Protein 1DQC (pdb70)

Structure (mmCIF, N/CA/C/O backbone):
data_1DQC
#
_entry.id   1DQC
#
_cell.length_a   1.000
_cell.length_b   1.000
_cell.length_c   1.000
_cell.angle_alpha   90.00
_cell.angle_beta   90.00
_cell.angle_gamma   90.00
#
_symmetry.space_group_name_H-M   'P 1'
#
loop_
_atom_site.group_PDB
_atom_site.id
_atom_site.type_symbol
_atom_site.label_atom_id
_atom_site.label_alt_id
_atom_site.label_comp_id
_atom_site.label_asym_id
_atom_site.label_entity_id
_atom_site.label_seq_id
_atom_site.pdbx_PDB_ins_code
_atom_site.Cartn_x
_atom_site.Cartn_y
_atom_site.Cartn_z
_atom_site.occupancy
_atom_site.B_iso_or_equiv
_atom_site.auth_seq_id
_atom_site.auth_comp_id
_atom_site.auth_asym_id
_atom_site.auth_atom_id
_atom_site.pdbx_PDB_model_num
ATOM 1 N N . TYR A 1 1 ? -22.692 5.538 2.582 1.00 0.00 1 TYR A N 1
ATOM 2 C CA . TYR A 1 1 ? -22.615 5.136 4.017 1.00 0.00 1 TYR A CA 1
ATOM 3 C C . TYR A 1 1 ? -21.240 5.486 4.592 1.00 0.00 1 TYR A C 1
ATOM 4 O O . TYR A 1 1 ? -21.062 5.576 5.790 1.00 0.00 1 TYR A O 1
ATOM 24 N N . LEU A 1 2 ? -20.264 5.683 3.747 1.00 0.00 2 LEU A N 1
ATOM 25 C CA . LEU A 1 2 ? -18.903 6.026 4.249 1.00 0.00 2 LEU A CA 1
ATOM 26 C C . LEU A 1 2 ? -18.540 5.133 5.438 1.00 0.00 2 LEU A C 1
ATOM 27 O O . LEU A 1 2 ? -18.708 5.505 6.582 1.00 0.00 2 LEU A O 1
ATOM 43 N N . ALA A 1 3 ? -18.046 3.955 5.174 1.00 0.00 3 ALA A N 1
ATOM 44 C CA . ALA A 1 3 ? -17.675 3.035 6.288 1.00 0.00 3 ALA A CA 1
ATOM 45 C C . ALA A 1 3 ? -16.215 3.253 6.697 1.00 0.00 3 ALA A C 1
ATOM 46 O O . ALA A 1 3 ? -15.633 2.453 7.403 1.00 0.00 3 ALA A O 1
ATOM 53 N N . PHE A 1 4 ? -15.617 4.329 6.261 1.00 0.00 4 PHE A N 1
ATOM 54 C CA . PHE A 1 4 ? -14.193 4.589 6.630 1.00 0.00 4 PHE A CA 1
ATOM 55 C C . PHE A 1 4 ? -14.052 5.983 7.252 1.00 0.00 4 PHE A C 1
ATOM 56 O O . PHE A 1 4 ? -13.976 6.129 8.455 1.00 0.00 4 PHE A O 1
ATOM 73 N N . ARG A 1 5 ? -14.011 7.003 6.442 1.00 0.00 5 ARG A N 1
ATOM 74 C CA . ARG A 1 5 ? -13.871 8.386 6.984 1.00 0.00 5 ARG A CA 1
ATOM 75 C C . ARG A 1 5 ? -12.601 8.498 7.830 1.00 0.00 5 ARG A C 1
ATOM 76 O O . ARG A 1 5 ? -12.426 9.434 8.584 1.00 0.00 5 ARG A O 1
ATOM 97 N N . CYS A 1 6 ? -11.710 7.553 7.710 1.00 0.00 6 CYS A N 1
ATOM 98 C CA . CYS A 1 6 ? -10.452 7.609 8.506 1.00 0.00 6 CYS A CA 1
ATOM 99 C C . CYS A 1 6 ? -9.312 8.172 7.649 1.00 0.00 6 CYS A C 1
ATOM 100 O O . CYS A 1 6 ? -8.245 8.480 8.142 1.00 0.00 6 CYS A O 1
ATOM 107 N N . GLY A 1 7 ? -9.535 8.317 6.368 1.00 0.00 7 GLY A N 1
ATOM 108 C CA . GLY A 1 7 ? -8.468 8.868 5.480 1.00 0.00 7 GLY A CA 1
ATOM 109 C C . GLY A 1 7 ? -7.541 7.742 5.017 1.00 0.00 7 GLY A C 1
ATOM 110 O O . GLY A 1 7 ? -7.959 6.616 4.832 1.00 0.00 7 GLY A O 1
ATOM 114 N N . ARG A 1 8 ? -6.281 8.038 4.834 1.00 0.00 8 ARG A N 1
ATOM 115 C CA . ARG A 1 8 ? -5.320 6.986 4.387 1.00 0.00 8 ARG A CA 1
ATOM 116 C C . ARG A 1 8 ? -5.279 5.847 5.409 1.00 0.00 8 ARG A C 1
ATOM 117 O O . ARG A 1 8 ? -4.739 4.789 5.152 1.00 0.00 8 ARG A O 1
ATOM 138 N N . TYR A 1 9 ? -5.841 6.056 6.570 1.00 0.00 9 TYR A N 1
ATOM 139 C CA . TYR A 1 9 ? -5.829 4.987 7.607 1.00 0.00 9 TYR A CA 1
ATOM 140 C C . TYR A 1 9 ? -7.026 4.047 7.425 1.00 0.00 9 TYR A C 1
ATOM 141 O O . TYR A 1 9 ? -7.278 3.187 8.246 1.00 0.00 9 TYR A O 1
ATOM 159 N N . SER A 1 10 ? -7.765 4.199 6.359 1.00 0.00 10 SER A N 1
ATOM 160 C CA . SER A 1 10 ? -8.939 3.305 6.137 1.00 0.00 10 SER A CA 1
ATOM 161 C C . SER A 1 10 ? -9.289 3.231 4.647 1.00 0.00 10 SER A C 1
ATOM 162 O O . SER A 1 10 ? -10.437 3.371 4.273 1.00 0.00 10 SER A O 1
ATOM 170 N N . PRO A 1 11 ? -8.284 3.008 3.844 1.00 0.00 11 PRO A N 1
ATOM 171 C CA . PRO A 1 11 ? -8.490 2.908 2.380 1.00 0.00 11 PRO A CA 1
ATOM 172 C C . PRO A 1 11 ? -9.101 1.550 2.018 1.00 0.00 11 PRO A C 1
ATOM 173 O O . PRO A 1 11 ? -9.279 1.230 0.861 1.00 0.00 11 PRO A O 1
ATOM 184 N N . CYS A 1 12 ? -9.413 0.745 2.999 1.00 0.00 12 CYS A N 1
ATOM 185 C CA . CYS A 1 12 ? -10.000 -0.595 2.701 1.00 0.00 12 CYS A CA 1
ATOM 186 C C . CYS A 1 12 ? -11.442 -0.675 3.204 1.00 0.00 12 CYS A C 1
ATOM 187 O O . CYS A 1 12 ? -12.002 0.292 3.682 1.00 0.00 12 CYS A O 1
ATOM 194 N N . LEU A 1 13 ? -12.037 -1.831 3.111 1.00 0.00 13 LEU A N 1
ATOM 195 C CA . LEU A 1 13 ? -13.435 -2.001 3.594 1.00 0.00 13 LEU A CA 1
ATOM 196 C C . LEU A 1 13 ? -13.458 -3.027 4.729 1.00 0.00 13 LEU A C 1
ATOM 197 O O . LEU A 1 13 ? -14.430 -3.157 5.446 1.00 0.00 13 LEU A O 1
ATOM 213 N N . ASP A 1 14 ? -12.386 -3.755 4.896 1.00 0.00 14 ASP A N 1
ATOM 214 C CA . ASP A 1 14 ? -12.331 -4.773 5.983 1.00 0.00 14 ASP A CA 1
ATOM 215 C C . ASP A 1 14 ? -10.991 -4.675 6.721 1.00 0.00 14 ASP A C 1
ATOM 216 O O . ASP A 1 14 ? -10.515 -3.596 7.015 1.00 0.00 14 ASP A O 1
ATOM 225 N N . ASP A 1 15 ? -10.375 -5.787 7.021 1.00 0.00 15 ASP A N 1
ATOM 226 C CA . ASP A 1 15 ? -9.067 -5.743 7.737 1.00 0.00 15 ASP A CA 1
ATOM 227 C C . ASP A 1 15 ? -8.086 -6.740 7.113 1.00 0.00 15 ASP A C 1
ATOM 228 O O . ASP A 1 15 ? -8.433 -7.868 6.825 1.00 0.00 15 ASP A O 1
ATOM 237 N N . GLY A 1 16 ? -6.863 -6.334 6.905 1.00 0.00 16 GLY A N 1
ATOM 238 C CA . GLY A 1 16 ? -5.864 -7.260 6.301 1.00 0.00 16 GLY A CA 1
ATOM 239 C C . GLY A 1 16 ? -4.909 -6.475 5.399 1.00 0.00 16 GLY A C 1
ATOM 240 O O . GLY A 1 16 ? -5.093 -5.295 5.175 1.00 0.00 16 GLY A O 1
ATOM 244 N N . PRO A 1 17 ? -3.915 -7.165 4.911 1.00 0.00 17 PRO A N 1
ATOM 245 C CA . PRO A 1 17 ? -2.908 -6.536 4.018 1.00 0.00 17 PRO A CA 1
ATOM 246 C C . PRO A 1 17 ? -3.513 -6.258 2.639 1.00 0.00 17 PRO A C 1
ATOM 247 O O . PRO A 1 17 ? -4.184 -7.093 2.065 1.00 0.00 17 PRO A O 1
ATOM 258 N N . ASN A 1 18 ? -3.279 -5.091 2.099 1.00 0.00 18 ASN A N 1
ATOM 259 C CA . ASN A 1 18 ? -3.839 -4.767 0.754 1.00 0.00 18 ASN A CA 1
ATOM 260 C C . ASN A 1 18 ? -2.799 -4.029 -0.093 1.00 0.00 18 ASN A C 1
ATOM 261 O O . ASN A 1 18 ? -1.796 -3.560 0.407 1.00 0.00 18 ASN A O 1
ATOM 272 N N . VAL A 1 19 ? -3.035 -3.923 -1.372 1.00 0.00 19 VAL A N 1
ATOM 273 C CA . VAL A 1 19 ? -2.064 -3.215 -2.254 1.00 0.00 19 VAL A CA 1
ATOM 274 C C . VAL A 1 19 ? -2.191 -1.701 -2.066 1.00 0.00 19 VAL A C 1
ATOM 275 O O . VAL A 1 19 ? -3.276 -1.155 -2.065 1.00 0.00 19 VAL A O 1
ATOM 288 N N . ASN A 1 20 ? -1.091 -1.018 -1.908 1.00 0.00 20 ASN A N 1
ATOM 289 C CA . ASN A 1 20 ? -1.152 0.458 -1.722 1.00 0.00 20 ASN A CA 1
ATOM 290 C C . ASN A 1 20 ? -1.329 1.154 -3.073 1.00 0.00 20 ASN A C 1
ATOM 291 O O . ASN A 1 20 ? -0.853 0.687 -4.090 1.00 0.00 20 ASN A O 1
ATOM 302 N N . LEU A 1 21 ? -2.011 2.265 -3.093 1.00 0.00 21 LEU A N 1
ATOM 303 C CA . LEU A 1 21 ? -2.220 2.988 -4.380 1.00 0.00 21 LEU A CA 1
ATOM 304 C C . LEU A 1 21 ? -1.413 4.289 -4.393 1.00 0.00 21 LEU A C 1
ATOM 305 O O . LEU A 1 21 ? -1.501 5.076 -5.314 1.00 0.00 21 LEU A O 1
ATOM 321 N N . TYR A 1 22 ? -0.630 4.522 -3.376 1.00 0.00 22 TYR A N 1
ATOM 322 C CA . TYR A 1 22 ? 0.177 5.775 -3.329 1.00 0.00 22 TYR A CA 1
ATOM 323 C C . TYR A 1 22 ? 1.640 5.453 -3.015 1.00 0.00 22 TYR A C 1
ATOM 324 O O . TYR A 1 22 ? 2.501 5.524 -3.868 1.00 0.00 22 TYR A O 1
ATOM 342 N N . SER A 1 23 ? 1.923 5.102 -1.793 1.00 0.00 23 SER A N 1
ATOM 343 C CA . SER A 1 23 ? 3.328 4.776 -1.412 1.00 0.00 23 SER A CA 1
ATOM 344 C C . SER A 1 23 ? 3.881 3.663 -2.311 1.00 0.00 23 SER A C 1
ATOM 345 O O . SER A 1 23 ? 3.144 2.977 -2.988 1.00 0.00 23 SER A O 1
ATOM 353 N N . CYS A 1 24 ? 5.176 3.481 -2.322 1.00 0.00 24 CYS A N 1
ATOM 354 C CA . CYS A 1 24 ? 5.776 2.413 -3.178 1.00 0.00 24 CYS A CA 1
ATOM 355 C C . CYS A 1 24 ? 6.638 1.474 -2.333 1.00 0.00 24 CYS A C 1
ATOM 356 O O . CYS A 1 24 ? 6.954 0.374 -2.741 1.00 0.00 24 CYS A O 1
ATOM 363 N N . CYS A 1 25 ? 7.010 1.888 -1.154 1.00 0.00 25 CYS A N 1
ATOM 364 C CA . CYS A 1 25 ? 7.836 1.003 -0.286 1.00 0.00 25 CYS A CA 1
ATOM 365 C C . CYS A 1 25 ? 6.966 0.460 0.848 1.00 0.00 25 CYS A C 1
ATOM 366 O O . CYS A 1 25 ? 7.081 -0.683 1.244 1.00 0.00 25 CYS A O 1
ATOM 373 N N . SER A 1 26 ? 6.080 1.272 1.359 1.00 0.00 26 SER A N 1
ATOM 374 C CA . SER A 1 26 ? 5.180 0.810 2.452 1.00 0.00 26 SER A CA 1
ATOM 375 C C . SER A 1 26 ? 3.791 0.527 1.877 1.00 0.00 26 SER A C 1
ATOM 376 O O . SER A 1 26 ? 3.126 1.416 1.382 1.00 0.00 26 SER A O 1
ATOM 384 N N . PHE A 1 27 ? 3.348 -0.699 1.920 1.00 0.00 27 PHE A N 1
ATOM 385 C CA . PHE A 1 27 ? 2.007 -1.011 1.355 1.00 0.00 27 PHE A CA 1
ATOM 386 C C . PHE A 1 27 ? 0.905 -0.622 2.343 1.00 0.00 27 PHE A C 1
ATOM 387 O O . PHE A 1 27 ? 1.140 0.107 3.287 1.00 0.00 27 PHE A O 1
ATOM 404 N N . TYR A 1 28 ? -0.301 -1.071 2.123 1.00 0.00 28 TYR A N 1
ATOM 405 C CA . TYR A 1 28 ? -1.410 -0.683 3.040 1.00 0.00 28 TYR A CA 1
ATOM 406 C C . TYR A 1 28 ? -1.880 -1.855 3.904 1.00 0.00 28 TYR A C 1
ATOM 407 O O . TYR A 1 28 ? -2.353 -2.859 3.408 1.00 0.00 28 TYR A O 1
ATOM 425 N N . ASN A 1 29 ? -1.801 -1.709 5.198 1.00 0.00 29 ASN A N 1
ATOM 426 C CA . ASN A 1 29 ? -2.293 -2.783 6.105 1.00 0.00 29 ASN A CA 1
ATOM 427 C C . ASN A 1 29 ? -3.640 -2.327 6.674 1.00 0.00 29 ASN A C 1
ATOM 428 O O . ASN A 1 29 ? -3.710 -1.406 7.464 1.00 0.00 29 ASN A O 1
ATOM 439 N N . CYS A 1 30 ? -4.712 -2.931 6.244 1.00 0.00 30 CYS A N 1
ATOM 440 C CA . CYS A 1 30 ? -6.056 -2.492 6.725 1.00 0.00 30 CYS A CA 1
ATOM 441 C C . CYS A 1 30 ? -6.355 -3.041 8.122 1.00 0.00 30 CYS A C 1
ATOM 442 O O . CYS A 1 30 ? -6.285 -4.228 8.371 1.00 0.00 30 CYS A O 1
ATOM 449 N N . HIS A 1 31 ? -6.692 -2.167 9.033 1.00 0.00 31 HIS A N 1
ATOM 450 C CA . HIS A 1 31 ? -7.009 -2.597 10.425 1.00 0.00 31 HIS A CA 1
ATOM 451 C C . HIS A 1 31 ? -8.114 -1.694 10.988 1.00 0.00 31 HIS A C 1
ATOM 452 O O . HIS A 1 31 ? -7.856 -0.599 11.446 1.00 0.00 31 HIS A O 1
ATOM 466 N N . LYS A 1 32 ? -9.345 -2.134 10.945 1.00 0.00 32 LYS A N 1
ATOM 467 C CA . LYS A 1 32 ? -10.450 -1.280 11.466 1.00 0.00 32 LYS A CA 1
ATOM 468 C C . LYS A 1 32 ? -10.325 0.120 10.861 1.00 0.00 32 LYS A C 1
ATOM 469 O O . LYS A 1 32 ? -10.010 0.271 9.697 1.00 0.00 32 LYS A O 1
ATOM 488 N N . CYS A 1 33 ? -10.539 1.148 11.636 1.00 0.00 33 CYS A N 1
ATOM 489 C CA . CYS A 1 33 ? -10.398 2.525 11.082 1.00 0.00 33 CYS A CA 1
ATOM 490 C C . CYS A 1 33 ? -8.926 2.938 11.140 1.00 0.00 33 CYS A C 1
ATOM 491 O O . CYS A 1 33 ? -8.588 4.019 11.579 1.00 0.00 33 CYS A O 1
ATOM 498 N N . LEU A 1 34 ? -8.047 2.074 10.709 1.00 0.00 34 LEU A N 1
ATOM 499 C CA . LEU A 1 34 ? -6.596 2.401 10.746 1.00 0.00 34 LEU A CA 1
ATOM 500 C C . LEU A 1 34 ? -5.846 1.602 9.680 1.00 0.00 34 LEU A C 1
ATOM 501 O O . LEU A 1 34 ? -5.954 0.393 9.606 1.00 0.00 34 LEU A O 1
ATOM 517 N N . ALA A 1 35 ? -5.081 2.265 8.863 1.00 0.00 35 ALA A N 1
ATOM 518 C CA . ALA A 1 35 ? -4.315 1.544 7.810 1.00 0.00 35 ALA A CA 1
ATOM 519 C C . ALA A 1 35 ? -2.817 1.739 8.041 1.00 0.00 35 ALA A C 1
ATOM 520 O O . ALA A 1 35 ? -2.222 2.682 7.560 1.00 0.00 35 ALA A O 1
ATOM 527 N N . ARG A 1 36 ? -2.206 0.854 8.776 1.00 0.00 36 ARG A N 1
ATOM 528 C CA . ARG A 1 36 ? -0.748 0.991 9.041 1.00 0.00 36 ARG A CA 1
ATOM 529 C C . ARG A 1 36 ? 0.041 0.502 7.829 1.00 0.00 36 ARG A C 1
ATOM 530 O O . ARG A 1 36 ? -0.095 -0.625 7.402 1.00 0.00 36 ARG A O 1
ATOM 551 N N . LEU A 1 37 ? 0.861 1.340 7.265 1.00 0.00 37 LEU A N 1
ATOM 552 C CA . LEU A 1 37 ? 1.648 0.914 6.077 1.00 0.00 37 LEU A CA 1
ATOM 553 C C . LEU A 1 37 ? 2.847 0.073 6.522 1.00 0.00 37 LEU A C 1
ATOM 554 O O . LEU A 1 37 ? 3.227 0.080 7.677 1.00 0.00 37 LEU A O 1
ATOM 570 N N . GLU A 1 38 ? 3.443 -0.655 5.620 1.00 0.00 38 GLU A N 1
ATOM 571 C CA . GLU A 1 38 ? 4.615 -1.500 6.000 1.00 0.00 38 GLU A CA 1
ATOM 572 C C . GLU A 1 38 ? 5.716 -1.381 4.944 1.00 0.00 38 GLU A C 1
ATOM 573 O O . GLU A 1 38 ? 5.625 -1.943 3.871 1.00 0.00 38 GLU A O 1
ATOM 585 N N . ASN A 1 39 ? 6.756 -0.651 5.241 1.00 0.00 39 ASN A N 1
ATOM 586 C CA . ASN A 1 39 ? 7.863 -0.490 4.257 1.00 0.00 39 ASN A CA 1
ATOM 587 C C . ASN A 1 39 ? 8.750 -1.738 4.240 1.00 0.00 39 ASN A C 1
ATOM 588 O O . ASN A 1 39 ? 9.135 -2.253 5.270 1.00 0.00 39 ASN A O 1
ATOM 599 N N . CYS A 1 40 ? 9.079 -2.225 3.073 1.00 0.00 40 CYS A N 1
ATOM 600 C CA . CYS A 1 40 ? 9.945 -3.435 2.984 1.00 0.00 40 CYS A CA 1
ATOM 601 C C . CYS A 1 40 ? 11.393 -3.067 3.328 1.00 0.00 40 CYS A C 1
ATOM 602 O O . CYS A 1 40 ? 11.734 -1.902 3.393 1.00 0.00 40 CYS A O 1
ATOM 609 N N . PRO A 1 41 ? 12.198 -4.073 3.546 1.00 0.00 41 PRO A N 1
ATOM 610 C CA . PRO A 1 41 ? 13.622 -3.841 3.893 1.00 0.00 41 PRO A CA 1
ATOM 611 C C . PRO A 1 41 ? 14.408 -3.376 2.664 1.00 0.00 41 PRO A C 1
ATOM 612 O O . PRO A 1 41 ? 14.107 -3.746 1.546 1.00 0.00 41 PRO A O 1
ATOM 623 N N . LYS A 1 42 ? 15.414 -2.570 2.864 1.00 0.00 42 LYS A N 1
ATOM 624 C CA . LYS A 1 42 ? 16.221 -2.081 1.710 1.00 0.00 42 LYS A CA 1
ATOM 625 C C . LYS A 1 42 ? 15.328 -1.328 0.720 1.00 0.00 42 LYS A C 1
ATOM 626 O O . LYS A 1 42 ? 15.386 -1.548 -0.473 1.00 0.00 42 LYS A O 1
ATOM 645 N N . GLY A 1 43 ? 14.505 -0.441 1.207 1.00 0.00 43 GLY A N 1
ATOM 646 C CA . GLY A 1 43 ? 13.609 0.326 0.294 1.00 0.00 43 GLY A CA 1
ATOM 647 C C . GLY A 1 43 ? 13.002 -0.623 -0.741 1.00 0.00 43 GLY A C 1
ATOM 648 O O . GLY A 1 43 ? 13.079 -0.391 -1.930 1.00 0.00 43 GLY A O 1
ATOM 652 N N . LEU A 1 44 ? 12.399 -1.691 -0.296 1.00 0.00 44 LEU A N 1
ATOM 653 C CA . LEU A 1 44 ? 11.788 -2.656 -1.255 1.00 0.00 44 LEU A CA 1
ATOM 654 C C . LEU A 1 44 ? 10.295 -2.360 -1.428 1.00 0.00 44 LEU A C 1
ATOM 655 O O . LEU A 1 44 ? 9.690 -1.677 -0.625 1.00 0.00 44 LEU A O 1
ATOM 671 N N . HIS A 1 45 ? 9.695 -2.876 -2.465 1.00 0.00 45 HIS A N 1
ATOM 672 C CA . HIS A 1 45 ? 8.240 -2.632 -2.685 1.00 0.00 45 HIS A CA 1
ATOM 673 C C . HIS A 1 45 ? 7.439 -3.850 -2.219 1.00 0.00 45 HIS A C 1
ATOM 674 O O . HIS A 1 45 ? 7.903 -4.971 -2.291 1.00 0.00 45 HIS A O 1
ATOM 688 N N . TYR A 1 46 ? 6.245 -3.645 -1.736 1.00 0.00 46 TYR A N 1
ATOM 689 C CA . TYR A 1 46 ? 5.433 -4.805 -1.266 1.00 0.00 46 TYR A CA 1
ATOM 690 C C . TYR A 1 46 ? 4.711 -5.468 -2.440 1.00 0.00 46 TYR A C 1
ATOM 691 O O . TYR A 1 46 ? 4.045 -4.816 -3.221 1.00 0.00 46 TYR A O 1
ATOM 709 N N . ASN A 1 47 ? 4.827 -6.761 -2.564 1.00 0.00 47 ASN A N 1
ATOM 710 C CA . ASN A 1 47 ? 4.135 -7.465 -3.680 1.00 0.00 47 ASN A CA 1
ATOM 711 C C . ASN A 1 47 ? 2.662 -7.672 -3.325 1.00 0.00 47 ASN A C 1
ATOM 712 O O . ASN A 1 47 ? 2.289 -8.663 -2.728 1.00 0.00 47 ASN A O 1
ATOM 723 N N . ALA A 1 48 ? 1.822 -6.736 -3.680 1.00 0.00 48 ALA A N 1
ATOM 724 C CA . ALA A 1 48 ? 0.371 -6.869 -3.357 1.00 0.00 48 ALA A CA 1
ATOM 725 C C . ALA A 1 48 ? -0.173 -8.200 -3.880 1.00 0.00 48 ALA A C 1
ATOM 726 O O . ALA A 1 48 ? -1.186 -8.689 -3.422 1.00 0.00 48 ALA A O 1
ATOM 733 N N . TYR A 1 49 ? 0.488 -8.789 -4.837 1.00 0.00 49 TYR A N 1
ATOM 734 C CA . TYR A 1 49 ? 0.003 -10.086 -5.388 1.00 0.00 49 TYR A CA 1
ATOM 735 C C . TYR A 1 49 ? 0.383 -11.237 -4.451 1.00 0.00 49 TYR A C 1
ATOM 736 O O . TYR A 1 49 ? -0.094 -12.346 -4.591 1.00 0.00 49 TYR A O 1
ATOM 754 N N . LEU A 1 50 ? 1.239 -10.986 -3.498 1.00 0.00 50 LEU A N 1
ATOM 755 C CA . LEU A 1 50 ? 1.645 -12.072 -2.558 1.00 0.00 50 LEU A CA 1
ATOM 756 C C . LEU A 1 50 ? 1.717 -11.543 -1.122 1.00 0.00 50 LEU A C 1
ATOM 757 O O . LEU A 1 50 ? 2.205 -12.211 -0.233 1.00 0.00 50 LEU A O 1
ATOM 773 N N . LYS A 1 51 ? 1.240 -10.351 -0.886 1.00 0.00 51 LYS A N 1
ATOM 774 C CA . LYS A 1 51 ? 1.293 -9.795 0.496 1.00 0.00 51 LYS A CA 1
ATOM 775 C C . LYS A 1 51 ? 2.729 -9.856 1.028 1.00 0.00 51 LYS A C 1
ATOM 776 O O . LYS A 1 51 ? 2.958 -9.929 2.218 1.00 0.00 51 LYS A O 1
ATOM 795 N N . VAL A 1 52 ? 3.697 -9.833 0.150 1.00 0.00 52 VAL A N 1
ATOM 796 C CA . VAL A 1 52 ? 5.118 -9.896 0.605 1.00 0.00 52 VAL A CA 1
ATOM 797 C C . VAL A 1 52 ? 5.895 -8.676 0.099 1.00 0.00 52 VAL A C 1
ATOM 798 O O . VAL A 1 52 ? 5.324 -7.651 -0.217 1.00 0.00 52 VAL A O 1
ATOM 811 N N . CYS A 1 53 ? 7.195 -8.777 0.022 1.00 0.00 53 CYS A N 1
ATOM 812 C CA . CYS A 1 53 ? 8.005 -7.621 -0.462 1.00 0.00 53 CYS A CA 1
ATOM 813 C C . CYS A 1 53 ? 8.860 -8.029 -1.664 1.00 0.00 53 CYS A C 1
ATOM 814 O O . CYS A 1 53 ? 9.005 -9.196 -1.970 1.00 0.00 53 CYS A O 1
ATOM 821 N N . ASP A 1 54 ? 9.426 -7.072 -2.346 1.00 0.00 54 ASP A N 1
ATOM 822 C CA . ASP A 1 54 ? 10.273 -7.394 -3.530 1.00 0.00 54 ASP A CA 1
ATOM 823 C C . ASP A 1 54 ? 10.759 -6.101 -4.192 1.00 0.00 54 ASP A C 1
ATOM 824 O O . ASP A 1 54 ? 10.109 -5.077 -4.122 1.00 0.00 54 ASP A O 1
ATOM 833 N N . TRP A 1 55 ? 11.895 -6.138 -4.833 1.00 0.00 55 TRP A N 1
ATOM 834 C CA . TRP A 1 55 ? 12.417 -4.909 -5.496 1.00 0.00 55 TRP A CA 1
ATOM 835 C C . TRP A 1 55 ? 11.284 -4.181 -6.225 1.00 0.00 55 TRP A C 1
ATOM 836 O O . TRP A 1 55 ? 10.257 -4.761 -6.513 1.00 0.00 55 TRP A O 1
ATOM 857 N N . PRO A 1 56 ? 11.512 -2.925 -6.497 1.00 0.00 56 PRO A N 1
ATOM 858 C CA . PRO A 1 56 ? 10.498 -2.100 -7.200 1.00 0.00 56 PRO A CA 1
ATOM 859 C C . PRO A 1 56 ? 10.417 -2.500 -8.676 1.00 0.00 56 PRO A C 1
ATOM 860 O O . PRO A 1 56 ? 9.530 -2.084 -9.394 1.00 0.00 56 PRO A O 1
ATOM 871 N N . SER A 1 57 ? 11.337 -3.305 -9.132 1.00 0.00 57 SER A N 1
ATOM 872 C CA . SER A 1 57 ? 11.313 -3.733 -10.560 1.00 0.00 57 SER A CA 1
ATOM 873 C C . SER A 1 57 ? 10.493 -5.016 -10.714 1.00 0.00 57 SER A C 1
ATOM 874 O O . SER A 1 57 ? 10.173 -5.432 -11.811 1.00 0.00 57 SER A O 1
ATOM 882 N N . LYS A 1 58 ? 10.151 -5.648 -9.625 1.00 0.00 58 LYS A N 1
ATOM 883 C CA . LYS A 1 58 ? 9.353 -6.906 -9.711 1.00 0.00 58 LYS A CA 1
ATOM 884 C C . LYS A 1 58 ? 7.988 -6.716 -9.042 1.00 0.00 58 LYS A C 1
ATOM 885 O O . LYS A 1 58 ? 6.985 -7.222 -9.502 1.00 0.00 58 LYS A O 1
ATOM 904 N N . ALA A 1 59 ? 7.945 -5.988 -7.960 1.00 0.00 59 ALA A N 1
ATOM 905 C CA . ALA A 1 59 ? 6.646 -5.763 -7.259 1.00 0.00 59 ALA A CA 1
ATOM 906 C C . ALA A 1 59 ? 5.754 -4.829 -8.084 1.00 0.00 59 ALA A C 1
ATOM 907 O O . ALA A 1 59 ? 4.627 -4.555 -7.724 1.00 0.00 59 ALA A O 1
ATOM 914 N N . GLY A 1 60 ? 6.249 -4.339 -9.188 1.00 0.00 60 GLY A N 1
ATOM 915 C CA . GLY A 1 60 ? 5.429 -3.426 -10.033 1.00 0.00 60 GLY A CA 1
ATOM 916 C C . GLY A 1 60 ? 4.838 -2.316 -9.162 1.00 0.00 60 GLY A C 1
ATOM 917 O O . GLY A 1 60 ? 3.740 -2.430 -8.657 1.00 0.00 60 GLY A O 1
ATOM 921 N N . CYS A 1 61 ? 5.559 -1.243 -8.982 1.00 0.00 61 CYS A N 1
ATOM 922 C CA . CYS A 1 61 ? 5.036 -0.128 -8.140 1.00 0.00 61 CYS A CA 1
ATOM 923 C C . CYS A 1 61 ? 4.230 0.851 -8.996 1.00 0.00 61 CYS A C 1
ATOM 924 O O . CYS A 1 61 ? 4.779 1.678 -9.696 1.00 0.00 61 CYS A O 1
ATOM 931 N N . THR A 1 62 ? 2.930 0.766 -8.942 1.00 0.00 62 THR A N 1
ATOM 932 C CA . THR A 1 62 ? 2.085 1.693 -9.747 1.00 0.00 62 THR A CA 1
ATOM 933 C C . THR A 1 62 ? 1.354 2.668 -8.820 1.00 0.00 62 THR A C 1
ATOM 934 O O . THR A 1 62 ? 0.405 3.320 -9.208 1.00 0.00 62 THR A O 1
ATOM 945 N N . SER A 1 63 ? 1.792 2.769 -7.594 1.00 0.00 63 SER A N 1
ATOM 946 C CA . SER A 1 63 ? 1.129 3.698 -6.636 1.00 0.00 63 SER A CA 1
ATOM 947 C C . SER A 1 63 ? 1.398 5.149 -7.029 1.00 0.00 63 SER A C 1
ATOM 948 O O . SER A 1 63 ? 2.494 5.509 -7.412 1.00 0.00 63 SER A O 1
ATOM 956 N N . VAL A 1 64 ? 0.403 5.986 -6.935 1.00 0.00 64 VAL A N 1
ATOM 957 C CA . VAL A 1 64 ? 0.594 7.417 -7.301 1.00 0.00 64 VAL A CA 1
ATOM 958 C C . VAL A 1 64 ? 1.898 7.947 -6.693 1.00 0.00 64 VAL A C 1
ATOM 959 O O . VAL A 1 64 ? 2.570 8.779 -7.271 1.00 0.00 64 VAL A O 1
ATOM 972 N N . ASN A 1 65 ? 2.260 7.472 -5.533 1.00 0.00 65 ASN A N 1
ATOM 973 C CA . ASN A 1 65 ? 3.520 7.950 -4.891 1.00 0.00 65 ASN A CA 1
ATOM 974 C C . ASN A 1 65 ? 4.668 6.983 -5.198 1.00 0.00 65 ASN A C 1
ATOM 975 O O . ASN A 1 65 ? 4.852 5.989 -4.524 1.00 0.00 65 ASN A O 1
ATOM 986 N N . LYS A 1 66 ? 5.440 7.268 -6.211 1.00 0.00 66 LYS A N 1
ATOM 987 C CA . LYS A 1 66 ? 6.575 6.365 -6.562 1.00 0.00 66 LYS A CA 1
ATOM 988 C C . LYS A 1 66 ? 7.769 6.635 -5.643 1.00 0.00 66 LYS A C 1
ATOM 989 O O . LYS A 1 66 ? 8.485 5.732 -5.258 1.00 0.00 66 LYS A O 1
ATOM 1008 N N . GLU A 1 67 ? 7.989 7.871 -5.289 1.00 0.00 67 GLU A N 1
ATOM 1009 C CA . GLU A 1 67 ? 9.137 8.197 -4.396 1.00 0.00 67 GLU A CA 1
ATOM 1010 C C . GLU A 1 67 ? 8.773 7.904 -2.938 1.00 0.00 67 GLU A C 1
ATOM 1011 O O . GLU A 1 67 ? 8.478 8.798 -2.170 1.00 0.00 67 GLU A O 1
ATOM 1023 N N . CYS A 1 68 ? 8.790 6.658 -2.550 1.00 0.00 68 CYS A N 1
ATOM 1024 C CA . CYS A 1 68 ? 8.443 6.313 -1.142 1.00 0.00 68 CYS A CA 1
ATOM 1025 C C . CYS A 1 68 ? 9.447 6.950 -0.178 1.00 0.00 68 CYS A C 1
ATOM 1026 O O . CYS A 1 68 ? 9.145 7.198 0.973 1.00 0.00 68 CYS A O 1
ATOM 1033 N N . HIS A 1 69 ? 10.639 7.217 -0.637 1.00 0.00 69 HIS A N 1
ATOM 1034 C CA . HIS A 1 69 ? 11.658 7.840 0.256 1.00 0.00 69 HIS A CA 1
ATOM 1035 C C . HIS A 1 69 ? 11.237 9.267 0.615 1.00 0.00 69 HIS A C 1
ATOM 1036 O O . HIS A 1 69 ? 11.935 10.221 0.332 1.00 0.00 69 HIS A O 1
ATOM 1050 N N . LEU A 1 70 ? 10.101 9.421 1.236 1.00 0.00 70 LEU A N 1
ATOM 1051 C CA . LEU A 1 70 ? 9.633 10.785 1.613 1.00 0.00 70 LEU A CA 1
ATOM 1052 C C . LEU A 1 70 ? 9.471 10.888 3.131 1.00 0.00 70 LEU A C 1
ATOM 1053 O O . LEU A 1 70 ? 9.325 11.962 3.679 1.00 0.00 70 LEU A O 1
ATOM 1069 N N . TRP A 1 71 ? 9.495 9.777 3.816 1.00 0.00 71 TRP A N 1
ATOM 1070 C CA . TRP A 1 71 ? 9.342 9.813 5.299 1.00 0.00 71 TRP A CA 1
ATOM 1071 C C . TRP A 1 71 ? 9.995 8.580 5.931 1.00 0.00 71 TRP A C 1
ATOM 1072 O O . TRP A 1 71 ? 10.810 7.916 5.322 1.00 0.00 71 TRP A O 1
ATOM 1093 N N . LYS A 1 72 ? 9.645 8.269 7.150 1.00 0.00 72 LYS A N 1
ATOM 1094 C CA . LYS A 1 72 ? 10.248 7.081 7.820 1.00 0.00 72 LYS A CA 1
ATOM 1095 C C . LYS A 1 72 ? 9.165 6.049 8.147 1.00 0.00 72 LYS A C 1
ATOM 1096 O O . LYS A 1 72 ? 8.611 6.045 9.229 1.00 0.00 72 LYS A O 1
ATOM 1115 N N . THR A 1 73 ? 8.865 5.178 7.219 1.00 0.00 73 THR A N 1
ATOM 1116 C CA . THR A 1 73 ? 7.820 4.138 7.464 1.00 0.00 73 THR A CA 1
ATOM 1117 C C . THR A 1 73 ? 6.661 4.718 8.280 1.00 0.00 73 THR A C 1
ATOM 1118 O O . THR A 1 73 ? 6.457 5.917 8.312 1.00 0.00 73 THR A O 1
ATOM 1132 N N . TYR A 1 1 ? -11.063 3.595 -5.925 1.00 0.00 1 TYR A N 2
ATOM 1133 C CA . TYR A 1 1 ? -12.414 3.901 -5.372 1.00 0.00 1 TYR A CA 2
ATOM 1134 C C . TYR A 1 1 ? -12.284 4.628 -4.030 1.00 0.00 1 TYR A C 2
ATOM 1135 O O . TYR A 1 1 ? -11.268 4.554 -3.370 1.00 0.00 1 TYR A O 2
ATOM 1155 N N . LEU A 1 2 ? -13.306 5.330 -3.622 1.00 0.00 2 LEU A N 2
ATOM 1156 C CA . LEU A 1 2 ? -13.235 6.060 -2.324 1.00 0.00 2 LEU A CA 2
ATOM 1157 C C . LEU A 1 2 ? -14.263 5.495 -1.340 1.00 0.00 2 LEU A C 2
ATOM 1158 O O . LEU A 1 2 ? -15.275 6.103 -1.060 1.00 0.00 2 LEU A O 2
ATOM 1174 N N . ALA A 1 3 ? -14.003 4.333 -0.814 1.00 0.00 3 ALA A N 2
ATOM 1175 C CA . ALA A 1 3 ? -14.953 3.719 0.157 1.00 0.00 3 ALA A CA 2
ATOM 1176 C C . ALA A 1 3 ? -14.579 4.124 1.585 1.00 0.00 3 ALA A C 2
ATOM 1177 O O . ALA A 1 3 ? -13.929 5.127 1.802 1.00 0.00 3 ALA A O 2
ATOM 1184 N N . PHE A 1 4 ? -14.978 3.341 2.557 1.00 0.00 4 PHE A N 2
ATOM 1185 C CA . PHE A 1 4 ? -14.647 3.657 3.983 1.00 0.00 4 PHE A CA 2
ATOM 1186 C C . PHE A 1 4 ? -14.682 5.170 4.232 1.00 0.00 4 PHE A C 2
ATOM 1187 O O . PHE A 1 4 ? -15.301 5.915 3.498 1.00 0.00 4 PHE A O 2
ATOM 1204 N N . ARG A 1 5 ? -14.026 5.632 5.265 1.00 0.00 5 ARG A N 2
ATOM 1205 C CA . ARG A 1 5 ? -14.032 7.096 5.553 1.00 0.00 5 ARG A CA 2
ATOM 1206 C C . ARG A 1 5 ? -12.912 7.467 6.533 1.00 0.00 5 ARG A C 2
ATOM 1207 O O . ARG A 1 5 ? -12.955 8.502 7.168 1.00 0.00 5 ARG A O 2
ATOM 1228 N N . CYS A 1 6 ? -11.908 6.641 6.663 1.00 0.00 6 CYS A N 2
ATOM 1229 C CA . CYS A 1 6 ? -10.796 6.971 7.603 1.00 0.00 6 CYS A CA 2
ATOM 1230 C C . CYS A 1 6 ? -9.645 7.641 6.845 1.00 0.00 6 CYS A C 2
ATOM 1231 O O . CYS A 1 6 ? -8.726 8.173 7.436 1.00 0.00 6 CYS A O 2
ATOM 1238 N N . GLY A 1 7 ? -9.687 7.618 5.540 1.00 0.00 7 GLY A N 2
ATOM 1239 C CA . GLY A 1 7 ? -8.594 8.251 4.746 1.00 0.00 7 GLY A CA 2
ATOM 1240 C C . GLY A 1 7 ? -7.509 7.213 4.456 1.00 0.00 7 GLY A C 2
ATOM 1241 O O . GLY A 1 7 ? -7.792 6.098 4.066 1.00 0.00 7 GLY A O 2
ATOM 1245 N N . ARG A 1 8 ? -6.268 7.566 4.652 1.00 0.00 8 ARG A N 2
ATOM 1246 C CA . ARG A 1 8 ? -5.166 6.593 4.395 1.00 0.00 8 ARG A CA 2
ATOM 1247 C C . ARG A 1 8 ? -5.225 5.456 5.419 1.00 0.00 8 ARG A C 2
ATOM 1248 O O . ARG A 1 8 ? -4.483 4.497 5.340 1.00 0.00 8 ARG A O 2
ATOM 1269 N N . TYR A 1 9 ? -6.097 5.562 6.387 1.00 0.00 9 TYR A N 2
ATOM 1270 C CA . TYR A 1 9 ? -6.201 4.495 7.423 1.00 0.00 9 TYR A CA 2
ATOM 1271 C C . TYR A 1 9 ? -7.264 3.466 7.030 1.00 0.00 9 TYR A C 2
ATOM 1272 O O . TYR A 1 9 ? -7.490 2.498 7.729 1.00 0.00 9 TYR A O 2
ATOM 1290 N N . SER A 1 10 ? -7.923 3.661 5.918 1.00 0.00 10 SER A N 2
ATOM 1291 C CA . SER A 1 10 ? -8.969 2.684 5.499 1.00 0.00 10 SER A CA 2
ATOM 1292 C C . SER A 1 10 ? -8.901 2.422 3.992 1.00 0.00 10 SER A C 2
ATOM 1293 O O . SER A 1 10 ? -9.875 2.603 3.288 1.00 0.00 10 SER A O 2
ATOM 1301 N N . PRO A 1 11 ? -7.753 1.991 3.545 1.00 0.00 11 PRO A N 2
ATOM 1302 C CA . PRO A 1 11 ? -7.559 1.687 2.110 1.00 0.00 11 PRO A CA 2
ATOM 1303 C C . PRO A 1 11 ? -8.057 0.270 1.796 1.00 0.00 11 PRO A C 2
ATOM 1304 O O . PRO A 1 11 ? -7.694 -0.317 0.796 1.00 0.00 11 PRO A O 2
ATOM 1315 N N . CYS A 1 12 ? -8.876 -0.286 2.649 1.00 0.00 12 CYS A N 2
ATOM 1316 C CA . CYS A 1 12 ? -9.385 -1.667 2.410 1.00 0.00 12 CYS A CA 2
ATOM 1317 C C . CYS A 1 12 ? -10.903 -1.722 2.616 1.00 0.00 12 CYS A C 2
ATOM 1318 O O . CYS A 1 12 ? -11.552 -0.713 2.811 1.00 0.00 12 CYS A O 2
ATOM 1325 N N . LEU A 1 13 ? -11.466 -2.898 2.589 1.00 0.00 13 LEU A N 2
ATOM 1326 C CA . LEU A 1 13 ? -12.937 -3.034 2.799 1.00 0.00 13 LEU A CA 2
ATOM 1327 C C . LEU A 1 13 ? -13.203 -3.958 3.993 1.00 0.00 13 LEU A C 2
ATOM 1328 O O . LEU A 1 13 ? -14.311 -4.057 4.482 1.00 0.00 13 LEU A O 2
ATOM 1344 N N . ASP A 1 14 ? -12.188 -4.631 4.462 1.00 0.00 14 ASP A N 2
ATOM 1345 C CA . ASP A 1 14 ? -12.358 -5.549 5.624 1.00 0.00 14 ASP A CA 2
ATOM 1346 C C . ASP A 1 14 ? -10.996 -5.813 6.273 1.00 0.00 14 ASP A C 2
ATOM 1347 O O . ASP A 1 14 ? -10.611 -6.943 6.498 1.00 0.00 14 ASP A O 2
ATOM 1356 N N . ASP A 1 15 ? -10.262 -4.773 6.566 1.00 0.00 15 ASP A N 2
ATOM 1357 C CA . ASP A 1 15 ? -8.920 -4.950 7.190 1.00 0.00 15 ASP A CA 2
ATOM 1358 C C . ASP A 1 15 ? -8.011 -5.762 6.265 1.00 0.00 15 ASP A C 2
ATOM 1359 O O . ASP A 1 15 ? -8.245 -5.860 5.077 1.00 0.00 15 ASP A O 2
ATOM 1368 N N . GLY A 1 16 ? -6.969 -6.338 6.798 1.00 0.00 16 GLY A N 2
ATOM 1369 C CA . GLY A 1 16 ? -6.042 -7.135 5.946 1.00 0.00 16 GLY A CA 2
ATOM 1370 C C . GLY A 1 16 ? -5.081 -6.188 5.228 1.00 0.00 16 GLY A C 2
ATOM 1371 O O . GLY A 1 16 ? -5.294 -4.993 5.199 1.00 0.00 16 GLY A O 2
ATOM 1375 N N . PRO A 1 17 ? -4.048 -6.757 4.671 1.00 0.00 17 PRO A N 2
ATOM 1376 C CA . PRO A 1 17 ? -3.038 -5.952 3.943 1.00 0.00 17 PRO A CA 2
ATOM 1377 C C . PRO A 1 17 ? -3.608 -5.465 2.606 1.00 0.00 17 PRO A C 2
ATOM 1378 O O . PRO A 1 17 ? -4.155 -6.232 1.838 1.00 0.00 17 PRO A O 2
ATOM 1389 N N . ASN A 1 18 ? -3.488 -4.195 2.324 1.00 0.00 18 ASN A N 2
ATOM 1390 C CA . ASN A 1 18 ? -4.030 -3.664 1.039 1.00 0.00 18 ASN A CA 2
ATOM 1391 C C . ASN A 1 18 ? -2.904 -3.072 0.185 1.00 0.00 18 ASN A C 2
ATOM 1392 O O . ASN A 1 18 ? -1.841 -2.748 0.677 1.00 0.00 18 ASN A O 2
ATOM 1403 N N . VAL A 1 19 ? -3.133 -2.929 -1.092 1.00 0.00 19 VAL A N 2
ATOM 1404 C CA . VAL A 1 19 ? -2.080 -2.357 -1.983 1.00 0.00 19 VAL A CA 2
ATOM 1405 C C . VAL A 1 19 ? -1.982 -0.842 -1.794 1.00 0.00 19 VAL A C 2
ATOM 1406 O O . VAL A 1 19 ? -2.963 -0.131 -1.899 1.00 0.00 19 VAL A O 2
ATOM 1419 N N . ASN A 1 20 ? -0.808 -0.338 -1.525 1.00 0.00 20 ASN A N 2
ATOM 1420 C CA . ASN A 1 20 ? -0.663 1.135 -1.345 1.00 0.00 20 ASN A CA 2
ATOM 1421 C C . ASN A 1 20 ? -0.603 1.815 -2.713 1.00 0.00 20 ASN A C 2
ATOM 1422 O O . ASN A 1 20 ? 0.331 1.633 -3.470 1.00 0.00 20 ASN A O 2
ATOM 1433 N N . LEU A 1 21 ? -1.601 2.585 -3.042 1.00 0.00 21 LEU A N 2
ATOM 1434 C CA . LEU A 1 21 ? -1.615 3.264 -4.367 1.00 0.00 21 LEU A CA 2
ATOM 1435 C C . LEU A 1 21 ? -1.122 4.705 -4.242 1.00 0.00 21 LEU A C 2
ATOM 1436 O O . LEU A 1 21 ? -0.804 5.348 -5.222 1.00 0.00 21 LEU A O 2
ATOM 1452 N N . TYR A 1 22 ? -1.062 5.221 -3.048 1.00 0.00 22 TYR A N 2
ATOM 1453 C CA . TYR A 1 22 ? -0.597 6.625 -2.875 1.00 0.00 22 TYR A CA 2
ATOM 1454 C C . TYR A 1 22 ? 0.836 6.639 -2.336 1.00 0.00 22 TYR A C 2
ATOM 1455 O O . TYR A 1 22 ? 1.255 7.569 -1.675 1.00 0.00 22 TYR A O 2
ATOM 1473 N N . SER A 1 23 ? 1.591 5.610 -2.616 1.00 0.00 23 SER A N 2
ATOM 1474 C CA . SER A 1 23 ? 3.000 5.556 -2.126 1.00 0.00 23 SER A CA 2
ATOM 1475 C C . SER A 1 23 ? 3.774 4.465 -2.872 1.00 0.00 23 SER A C 2
ATOM 1476 O O . SER A 1 23 ? 3.198 3.637 -3.550 1.00 0.00 23 SER A O 2
ATOM 1484 N N . CYS A 1 24 ? 5.075 4.458 -2.759 1.00 0.00 24 CYS A N 2
ATOM 1485 C CA . CYS A 1 24 ? 5.881 3.420 -3.468 1.00 0.00 24 CYS A CA 2
ATOM 1486 C C . CYS A 1 24 ? 7.062 2.978 -2.602 1.00 0.00 24 CYS A C 2
ATOM 1487 O O . CYS A 1 24 ? 8.200 2.988 -3.030 1.00 0.00 24 CYS A O 2
ATOM 1494 N N . CYS A 1 25 ? 6.796 2.579 -1.391 1.00 0.00 25 CYS A N 2
ATOM 1495 C CA . CYS A 1 25 ? 7.894 2.124 -0.490 1.00 0.00 25 CYS A CA 2
ATOM 1496 C C . CYS A 1 25 ? 7.310 1.270 0.638 1.00 0.00 25 CYS A C 2
ATOM 1497 O O . CYS A 1 25 ? 7.896 0.292 1.060 1.00 0.00 25 CYS A O 2
ATOM 1504 N N . SER A 1 26 ? 6.153 1.629 1.120 1.00 0.00 26 SER A N 2
ATOM 1505 C CA . SER A 1 26 ? 5.516 0.838 2.208 1.00 0.00 26 SER A CA 2
ATOM 1506 C C . SER A 1 26 ? 4.091 0.464 1.797 1.00 0.00 26 SER A C 2
ATOM 1507 O O . SER A 1 26 ? 3.350 1.283 1.288 1.00 0.00 26 SER A O 2
ATOM 1515 N N . PHE A 1 27 ? 3.698 -0.762 2.002 1.00 0.00 27 PHE A N 2
ATOM 1516 C CA . PHE A 1 27 ? 2.320 -1.168 1.608 1.00 0.00 27 PHE A CA 2
ATOM 1517 C C . PHE A 1 27 ? 1.315 -0.748 2.689 1.00 0.00 27 PHE A C 2
ATOM 1518 O O . PHE A 1 27 ? 1.686 -0.389 3.789 1.00 0.00 27 PHE A O 2
ATOM 1535 N N . TYR A 1 28 ? 0.048 -0.762 2.374 1.00 0.00 28 TYR A N 2
ATOM 1536 C CA . TYR A 1 28 ? -0.974 -0.334 3.372 1.00 0.00 28 TYR A CA 2
ATOM 1537 C C . TYR A 1 28 ? -1.528 -1.529 4.157 1.00 0.00 28 TYR A C 2
ATOM 1538 O O . TYR A 1 28 ? -2.261 -2.340 3.629 1.00 0.00 28 TYR A O 2
ATOM 1556 N N . ASN A 1 29 ? -1.215 -1.623 5.421 1.00 0.00 29 ASN A N 2
ATOM 1557 C CA . ASN A 1 29 ? -1.761 -2.742 6.241 1.00 0.00 29 ASN A CA 2
ATOM 1558 C C . ASN A 1 29 ? -3.041 -2.262 6.928 1.00 0.00 29 ASN A C 2
ATOM 1559 O O . ASN A 1 29 ? -2.999 -1.451 7.829 1.00 0.00 29 ASN A O 2
ATOM 1570 N N . CYS A 1 30 ? -4.181 -2.728 6.491 1.00 0.00 30 CYS A N 2
ATOM 1571 C CA . CYS A 1 30 ? -5.458 -2.259 7.103 1.00 0.00 30 CYS A CA 2
ATOM 1572 C C . CYS A 1 30 ? -5.741 -2.959 8.433 1.00 0.00 30 CYS A C 2
ATOM 1573 O O . CYS A 1 30 ? -5.388 -4.102 8.642 1.00 0.00 30 CYS A O 2
ATOM 1580 N N . HIS A 1 31 ? -6.385 -2.263 9.332 1.00 0.00 31 HIS A N 2
ATOM 1581 C CA . HIS A 1 31 ? -6.715 -2.854 10.661 1.00 0.00 31 HIS A CA 2
ATOM 1582 C C . HIS A 1 31 ? -7.859 -2.063 11.305 1.00 0.00 31 HIS A C 2
ATOM 1583 O O . HIS A 1 31 ? -7.638 -1.163 12.092 1.00 0.00 31 HIS A O 2
ATOM 1597 N N . LYS A 1 32 ? -9.080 -2.385 10.971 1.00 0.00 32 LYS A N 2
ATOM 1598 C CA . LYS A 1 32 ? -10.238 -1.648 11.558 1.00 0.00 32 LYS A CA 2
ATOM 1599 C C . LYS A 1 32 ? -10.036 -0.136 11.406 1.00 0.00 32 LYS A C 2
ATOM 1600 O O . LYS A 1 32 ? -9.531 0.524 12.292 1.00 0.00 32 LYS A O 2
ATOM 1619 N N . CYS A 1 33 ? -10.423 0.414 10.286 1.00 0.00 33 CYS A N 2
ATOM 1620 C CA . CYS A 1 33 ? -10.249 1.881 10.073 1.00 0.00 33 CYS A CA 2
ATOM 1621 C C . CYS A 1 33 ? -8.860 2.319 10.545 1.00 0.00 33 CYS A C 2
ATOM 1622 O O . CYS A 1 33 ? -8.640 3.462 10.895 1.00 0.00 33 CYS A O 2
ATOM 1629 N N . LEU A 1 34 ? -7.917 1.415 10.552 1.00 0.00 34 LEU A N 2
ATOM 1630 C CA . LEU A 1 34 ? -6.540 1.772 10.994 1.00 0.00 34 LEU A CA 2
ATOM 1631 C C . LEU A 1 34 ? -5.517 1.141 10.048 1.00 0.00 34 LEU A C 2
ATOM 1632 O O . LEU A 1 34 ? -4.979 0.084 10.315 1.00 0.00 34 LEU A O 2
ATOM 1648 N N . ALA A 1 35 ? -5.254 1.773 8.937 1.00 0.00 35 ALA A N 2
ATOM 1649 C CA . ALA A 1 35 ? -4.275 1.197 7.971 1.00 0.00 35 ALA A CA 2
ATOM 1650 C C . ALA A 1 35 ? -2.851 1.638 8.314 1.00 0.00 35 ALA A C 2
ATOM 1651 O O . ALA A 1 35 ? -2.494 2.790 8.167 1.00 0.00 35 ALA A O 2
ATOM 1658 N N . ARG A 1 36 ? -2.032 0.725 8.759 1.00 0.00 36 ARG A N 2
ATOM 1659 C CA . ARG A 1 36 ? -0.627 1.085 9.097 1.00 0.00 36 ARG A CA 2
ATOM 1660 C C . ARG A 1 36 ? 0.271 0.822 7.886 1.00 0.00 36 ARG A C 2
ATOM 1661 O O . ARG A 1 36 ? 0.111 -0.156 7.185 1.00 0.00 36 ARG A O 2
ATOM 1682 N N . LEU A 1 37 ? 1.206 1.691 7.626 1.00 0.00 37 LEU A N 2
ATOM 1683 C CA . LEU A 1 37 ? 2.098 1.488 6.450 1.00 0.00 37 LEU A CA 2
ATOM 1684 C C . LEU A 1 37 ? 3.247 0.540 6.804 1.00 0.00 37 LEU A C 2
ATOM 1685 O O . LEU A 1 37 ? 3.955 0.737 7.772 1.00 0.00 37 LEU A O 2
ATOM 1701 N N . GLU A 1 38 ? 3.432 -0.491 6.025 1.00 0.00 38 GLU A N 2
ATOM 1702 C CA . GLU A 1 38 ? 4.529 -1.461 6.308 1.00 0.00 38 GLU A CA 2
ATOM 1703 C C . GLU A 1 38 ? 5.768 -1.114 5.482 1.00 0.00 38 GLU A C 2
ATOM 1704 O O . GLU A 1 38 ? 5.670 -0.612 4.381 1.00 0.00 38 GLU A O 2
ATOM 1716 N N . ASN A 1 39 ? 6.934 -1.378 6.006 1.00 0.00 39 ASN A N 2
ATOM 1717 C CA . ASN A 1 39 ? 8.180 -1.062 5.249 1.00 0.00 39 ASN A CA 2
ATOM 1718 C C . ASN A 1 39 ? 8.764 -2.331 4.622 1.00 0.00 39 ASN A C 2
ATOM 1719 O O . ASN A 1 39 ? 8.476 -3.434 5.042 1.00 0.00 39 ASN A O 2
ATOM 1730 N N . CYS A 1 40 ? 9.585 -2.178 3.619 1.00 0.00 40 CYS A N 2
ATOM 1731 C CA . CYS A 1 40 ? 10.195 -3.367 2.958 1.00 0.00 40 CYS A CA 2
ATOM 1732 C C . CYS A 1 40 ? 11.554 -3.677 3.588 1.00 0.00 40 CYS A C 2
ATOM 1733 O O . CYS A 1 40 ? 12.113 -2.858 4.290 1.00 0.00 40 CYS A O 2
ATOM 1740 N N . PRO A 1 41 ? 12.043 -4.855 3.314 1.00 0.00 41 PRO A N 2
ATOM 1741 C CA . PRO A 1 41 ? 13.357 -5.284 3.861 1.00 0.00 41 PRO A CA 2
ATOM 1742 C C . PRO A 1 41 ? 14.492 -4.460 3.244 1.00 0.00 41 PRO A C 2
ATOM 1743 O O . PRO A 1 41 ? 15.419 -4.994 2.667 1.00 0.00 41 PRO A O 2
ATOM 1754 N N . LYS A 1 42 ? 14.427 -3.162 3.373 1.00 0.00 42 LYS A N 2
ATOM 1755 C CA . LYS A 1 42 ? 15.496 -2.289 2.810 1.00 0.00 42 LYS A CA 2
ATOM 1756 C C . LYS A 1 42 ? 15.966 -2.806 1.447 1.00 0.00 42 LYS A C 2
ATOM 1757 O O . LYS A 1 42 ? 16.915 -3.559 1.354 1.00 0.00 42 LYS A O 2
ATOM 1776 N N . GLY A 1 43 ? 15.324 -2.395 0.386 1.00 0.00 43 GLY A N 2
ATOM 1777 C CA . GLY A 1 43 ? 15.760 -2.856 -0.963 1.00 0.00 43 GLY A CA 2
ATOM 1778 C C . GLY A 1 43 ? 14.595 -3.507 -1.713 1.00 0.00 43 GLY A C 2
ATOM 1779 O O . GLY A 1 43 ? 14.757 -3.985 -2.817 1.00 0.00 43 GLY A O 2
ATOM 1783 N N . LEU A 1 44 ? 13.424 -3.541 -1.135 1.00 0.00 44 LEU A N 2
ATOM 1784 C CA . LEU A 1 44 ? 12.278 -4.176 -1.848 1.00 0.00 44 LEU A CA 2
ATOM 1785 C C . LEU A 1 44 ? 11.036 -3.283 -1.788 1.00 0.00 44 LEU A C 2
ATOM 1786 O O . LEU A 1 44 ? 10.916 -2.420 -0.942 1.00 0.00 44 LEU A O 2
ATOM 1802 N N . HIS A 1 45 ? 10.107 -3.494 -2.679 1.00 0.00 45 HIS A N 2
ATOM 1803 C CA . HIS A 1 45 ? 8.860 -2.676 -2.677 1.00 0.00 45 HIS A CA 2
ATOM 1804 C C . HIS A 1 45 ? 7.691 -3.546 -2.210 1.00 0.00 45 HIS A C 2
ATOM 1805 O O . HIS A 1 45 ? 7.788 -4.755 -2.180 1.00 0.00 45 HIS A O 2
ATOM 1819 N N . TYR A 1 46 ? 6.590 -2.953 -1.840 1.00 0.00 46 TYR A N 2
ATOM 1820 C CA . TYR A 1 46 ? 5.435 -3.776 -1.372 1.00 0.00 46 TYR A CA 2
ATOM 1821 C C . TYR A 1 46 ? 4.900 -4.645 -2.514 1.00 0.00 46 TYR A C 2
ATOM 1822 O O . TYR A 1 46 ? 4.872 -4.236 -3.658 1.00 0.00 46 TYR A O 2
ATOM 1840 N N . ASN A 1 47 ? 4.464 -5.836 -2.210 1.00 0.00 47 ASN A N 2
ATOM 1841 C CA . ASN A 1 47 ? 3.918 -6.725 -3.273 1.00 0.00 47 ASN A CA 2
ATOM 1842 C C . ASN A 1 47 ? 2.480 -7.121 -2.928 1.00 0.00 47 ASN A C 2
ATOM 1843 O O . ASN A 1 47 ? 2.238 -8.116 -2.275 1.00 0.00 47 ASN A O 2
ATOM 1854 N N . ALA A 1 48 ? 1.524 -6.343 -3.358 1.00 0.00 48 ALA A N 2
ATOM 1855 C CA . ALA A 1 48 ? 0.101 -6.666 -3.052 1.00 0.00 48 ALA A CA 2
ATOM 1856 C C . ALA A 1 48 ? -0.222 -8.108 -3.455 1.00 0.00 48 ALA A C 2
ATOM 1857 O O . ALA A 1 48 ? -1.194 -8.683 -3.006 1.00 0.00 48 ALA A O 2
ATOM 1864 N N . TYR A 1 49 ? 0.586 -8.700 -4.291 1.00 0.00 49 TYR A N 2
ATOM 1865 C CA . TYR A 1 49 ? 0.324 -10.106 -4.708 1.00 0.00 49 TYR A CA 2
ATOM 1866 C C . TYR A 1 49 ? 0.460 -11.029 -3.501 1.00 0.00 49 TYR A C 2
ATOM 1867 O O . TYR A 1 49 ? -0.436 -11.776 -3.166 1.00 0.00 49 TYR A O 2
ATOM 1885 N N . LEU A 1 50 ? 1.587 -10.977 -2.848 1.00 0.00 50 LEU A N 2
ATOM 1886 C CA . LEU A 1 50 ? 1.809 -11.845 -1.658 1.00 0.00 50 LEU A CA 2
ATOM 1887 C C . LEU A 1 50 ? 1.842 -10.994 -0.384 1.00 0.00 50 LEU A C 2
ATOM 1888 O O . LEU A 1 50 ? 2.517 -11.319 0.571 1.00 0.00 50 LEU A O 2
ATOM 1904 N N . LYS A 1 51 ? 1.117 -9.906 -0.372 1.00 0.00 51 LYS A N 2
ATOM 1905 C CA . LYS A 1 51 ? 1.098 -9.020 0.832 1.00 0.00 51 LYS A CA 2
ATOM 1906 C C . LYS A 1 51 ? 2.496 -8.922 1.449 1.00 0.00 51 LYS A C 2
ATOM 1907 O O . LYS A 1 51 ? 2.649 -8.837 2.651 1.00 0.00 51 LYS A O 2
ATOM 1926 N N . VAL A 1 52 ? 3.516 -8.934 0.636 1.00 0.00 52 VAL A N 2
ATOM 1927 C CA . VAL A 1 52 ? 4.903 -8.841 1.177 1.00 0.00 52 VAL A CA 2
ATOM 1928 C C . VAL A 1 52 ? 5.736 -7.881 0.325 1.00 0.00 52 VAL A C 2
ATOM 1929 O O . VAL A 1 52 ? 5.401 -7.590 -0.805 1.00 0.00 52 VAL A O 2
ATOM 1942 N N . CYS A 1 53 ? 6.823 -7.389 0.855 1.00 0.00 53 CYS A N 2
ATOM 1943 C CA . CYS A 1 53 ? 7.672 -6.452 0.065 1.00 0.00 53 CYS A CA 2
ATOM 1944 C C . CYS A 1 53 ? 8.624 -7.241 -0.839 1.00 0.00 53 CYS A C 2
ATOM 1945 O O . CYS A 1 53 ? 9.450 -8.001 -0.373 1.00 0.00 53 CYS A O 2
ATOM 1952 N N . ASP A 1 54 ? 8.511 -7.071 -2.128 1.00 0.00 54 ASP A N 2
ATOM 1953 C CA . ASP A 1 54 ? 9.406 -7.815 -3.061 1.00 0.00 54 ASP A CA 2
ATOM 1954 C C . ASP A 1 54 ? 10.136 -6.839 -3.990 1.00 0.00 54 ASP A C 2
ATOM 1955 O O . ASP A 1 54 ? 9.915 -5.646 -3.950 1.00 0.00 54 ASP A O 2
ATOM 1964 N N . TRP A 1 55 ? 11.005 -7.341 -4.826 1.00 0.00 55 TRP A N 2
ATOM 1965 C CA . TRP A 1 55 ? 11.749 -6.444 -5.758 1.00 0.00 55 TRP A CA 2
ATOM 1966 C C . TRP A 1 55 ? 10.803 -5.403 -6.359 1.00 0.00 55 TRP A C 2
ATOM 1967 O O . TRP A 1 55 ? 9.598 -5.564 -6.328 1.00 0.00 55 TRP A O 2
ATOM 1988 N N . PRO A 1 56 ? 11.385 -4.363 -6.891 1.00 0.00 56 PRO A N 2
ATOM 1989 C CA . PRO A 1 56 ? 10.589 -3.276 -7.512 1.00 0.00 56 PRO A CA 2
ATOM 1990 C C . PRO A 1 56 ? 9.997 -3.744 -8.845 1.00 0.00 56 PRO A C 2
ATOM 1991 O O . PRO A 1 56 ? 8.819 -3.594 -9.099 1.00 0.00 56 PRO A O 2
ATOM 2002 N N . SER A 1 57 ? 10.807 -4.311 -9.696 1.00 0.00 57 SER A N 2
ATOM 2003 C CA . SER A 1 57 ? 10.292 -4.790 -11.011 1.00 0.00 57 SER A CA 2
ATOM 2004 C C . SER A 1 57 ? 9.372 -5.997 -10.808 1.00 0.00 57 SER A C 2
ATOM 2005 O O . SER A 1 57 ? 8.570 -6.329 -11.658 1.00 0.00 57 SER A O 2
ATOM 2013 N N . LYS A 1 58 ? 9.483 -6.656 -9.687 1.00 0.00 58 LYS A N 2
ATOM 2014 C CA . LYS A 1 58 ? 8.615 -7.841 -9.429 1.00 0.00 58 LYS A CA 2
ATOM 2015 C C . LYS A 1 58 ? 7.310 -7.405 -8.760 1.00 0.00 58 LYS A C 2
ATOM 2016 O O . LYS A 1 58 ? 6.242 -7.880 -9.092 1.00 0.00 58 LYS A O 2
ATOM 2035 N N . ALA A 1 59 ? 7.385 -6.503 -7.819 1.00 0.00 59 ALA A N 2
ATOM 2036 C CA . ALA A 1 59 ? 6.147 -6.038 -7.130 1.00 0.00 59 ALA A CA 2
ATOM 2037 C C . ALA A 1 59 ? 5.274 -5.235 -8.100 1.00 0.00 59 ALA A C 2
ATOM 2038 O O . ALA A 1 59 ? 4.073 -5.412 -8.160 1.00 0.00 59 ALA A O 2
ATOM 2045 N N . GLY A 1 60 ? 5.868 -4.355 -8.857 1.00 0.00 60 GLY A N 2
ATOM 2046 C CA . GLY A 1 60 ? 5.074 -3.544 -9.823 1.00 0.00 60 GLY A CA 2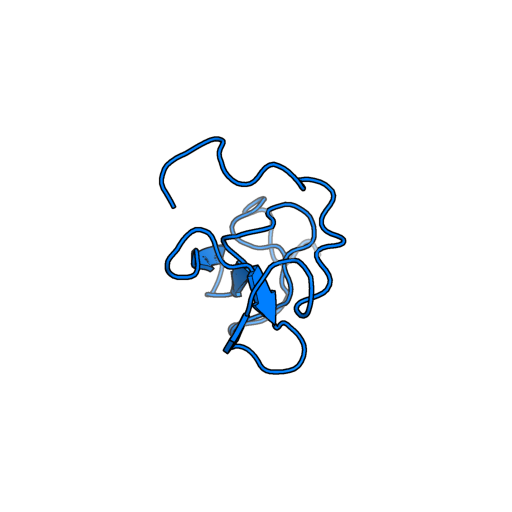
ATOM 2047 C C . GLY A 1 60 ? 4.427 -2.366 -9.093 1.00 0.00 60 GLY A C 2
ATOM 2048 O O . GLY A 1 60 ? 3.240 -2.361 -8.830 1.00 0.00 60 GLY A O 2
ATOM 2052 N N . CYS A 1 61 ? 5.196 -1.364 -8.765 1.00 0.00 61 CYS A N 2
ATOM 2053 C CA . CYS A 1 61 ? 4.622 -0.185 -8.055 1.00 0.00 61 CYS A CA 2
ATOM 2054 C C . CYS A 1 61 ? 3.952 0.760 -9.056 1.00 0.00 61 CYS A C 2
ATOM 2055 O O . CYS A 1 61 ? 4.511 1.089 -10.083 1.00 0.00 61 CYS A O 2
ATOM 2062 N N . THR A 1 62 ? 2.759 1.199 -8.763 1.00 0.00 62 THR A N 2
ATOM 2063 C CA . THR A 1 62 ? 2.053 2.124 -9.697 1.00 0.00 62 THR A CA 2
ATOM 2064 C C . THR A 1 62 ? 1.243 3.155 -8.907 1.00 0.00 62 THR A C 2
ATOM 2065 O O . THR A 1 62 ? 0.163 3.548 -9.304 1.00 0.00 62 THR A O 2
ATOM 2076 N N . SER A 1 63 ? 1.756 3.594 -7.790 1.00 0.00 63 SER A N 2
ATOM 2077 C CA . SER A 1 63 ? 1.015 4.599 -6.973 1.00 0.00 63 SER A CA 2
ATOM 2078 C C . SER A 1 63 ? 1.270 6.011 -7.508 1.00 0.00 63 SER A C 2
ATOM 2079 O O . SER A 1 63 ? 2.320 6.299 -8.048 1.00 0.00 63 SER A O 2
ATOM 2087 N N . VAL A 1 64 ? 0.319 6.891 -7.361 1.00 0.00 64 VAL A N 2
ATOM 2088 C CA . VAL A 1 64 ? 0.510 8.283 -7.860 1.00 0.00 64 VAL A CA 2
ATOM 2089 C C . VAL A 1 64 ? 1.753 8.907 -7.219 1.00 0.00 64 VAL A C 2
ATOM 2090 O O . VAL A 1 64 ? 2.411 9.744 -7.805 1.00 0.00 64 VAL A O 2
ATOM 2103 N N . ASN A 1 65 ? 2.079 8.505 -6.022 1.00 0.00 65 ASN A N 2
ATOM 2104 C CA . ASN A 1 65 ? 3.281 9.073 -5.345 1.00 0.00 65 ASN A CA 2
ATOM 2105 C C . ASN A 1 65 ? 4.488 8.154 -5.555 1.00 0.00 65 ASN A C 2
ATOM 2106 O O . ASN A 1 65 ? 4.690 7.203 -4.828 1.00 0.00 65 ASN A O 2
ATOM 2117 N N . LYS A 1 66 ? 5.290 8.431 -6.547 1.00 0.00 66 LYS A N 2
ATOM 2118 C CA . LYS A 1 66 ? 6.482 7.572 -6.804 1.00 0.00 66 LYS A CA 2
ATOM 2119 C C . LYS A 1 66 ? 7.685 8.079 -6.004 1.00 0.00 66 LYS A C 2
ATOM 2120 O O . LYS A 1 66 ? 8.787 8.164 -6.509 1.00 0.00 66 LYS A O 2
ATOM 2139 N N . GLU A 1 67 ? 7.483 8.418 -4.760 1.00 0.00 67 GLU A N 2
ATOM 2140 C CA . GLU A 1 67 ? 8.617 8.918 -3.930 1.00 0.00 67 GLU A CA 2
ATOM 2141 C C . GLU A 1 67 ? 8.505 8.381 -2.504 1.00 0.00 67 GLU A C 2
ATOM 2142 O O . GLU A 1 67 ? 9.427 7.786 -1.982 1.00 0.00 67 GLU A O 2
ATOM 2154 N N . CYS A 1 68 ? 7.385 8.589 -1.871 1.00 0.00 68 CYS A N 2
ATOM 2155 C CA . CYS A 1 68 ? 7.200 8.094 -0.471 1.00 0.00 68 CYS A CA 2
ATOM 2156 C C . CYS A 1 68 ? 8.026 8.934 0.511 1.00 0.00 68 CYS A C 2
ATOM 2157 O O . CYS A 1 68 ? 7.517 9.431 1.496 1.00 0.00 68 CYS A O 2
ATOM 2164 N N . HIS A 1 69 ? 9.295 9.096 0.253 1.00 0.00 69 HIS A N 2
ATOM 2165 C CA . HIS A 1 69 ? 10.148 9.902 1.178 1.00 0.00 69 HIS A CA 2
ATOM 2166 C C . HIS A 1 69 ? 9.650 11.349 1.227 1.00 0.00 69 HIS A C 2
ATOM 2167 O O . HIS A 1 69 ? 9.627 11.974 2.269 1.00 0.00 69 HIS A O 2
ATOM 2181 N N . LEU A 1 70 ? 9.255 11.890 0.106 1.00 0.00 70 LEU A N 2
ATOM 2182 C CA . LEU A 1 70 ? 8.765 13.297 0.088 1.00 0.00 70 LEU A CA 2
ATOM 2183 C C . LEU A 1 70 ? 7.234 13.329 0.061 1.00 0.00 70 LEU A C 2
ATOM 2184 O O . LEU A 1 70 ? 6.589 12.372 -0.320 1.00 0.00 70 LEU A O 2
ATOM 2200 N N . TRP A 1 71 ? 6.650 14.425 0.460 1.00 0.00 71 TRP A N 2
ATOM 2201 C CA . TRP A 1 71 ? 5.162 14.525 0.457 1.00 0.00 71 TRP A CA 2
ATOM 2202 C C . TRP A 1 71 ? 4.734 15.994 0.382 1.00 0.00 71 TRP A C 2
ATOM 2203 O O . TRP A 1 71 ? 5.140 16.810 1.184 1.00 0.00 71 TRP A O 2
ATOM 2224 N N . LYS A 1 72 ? 3.921 16.335 -0.578 1.00 0.00 72 LYS A N 2
ATOM 2225 C CA . LYS A 1 72 ? 3.469 17.750 -0.706 1.00 0.00 72 LYS A CA 2
ATOM 2226 C C . LYS A 1 72 ? 1.979 17.864 -0.376 1.00 0.00 72 LYS A C 2
ATOM 2227 O O . LYS A 1 72 ? 1.358 18.883 -0.608 1.00 0.00 72 LYS A O 2
ATOM 2246 N N . THR A 1 73 ? 1.399 16.828 0.164 1.00 0.00 73 THR A N 2
ATOM 2247 C CA . THR A 1 73 ? -0.051 16.880 0.508 1.00 0.00 73 THR A CA 2
ATOM 2248 C C . THR A 1 73 ? -0.870 17.288 -0.720 1.00 0.00 73 THR A C 2
ATOM 2249 O O . THR A 1 73 ? -0.656 16.790 -1.807 1.00 0.00 73 THR A O 2
ATOM 2263 N N . TYR A 1 1 ? -13.481 9.060 -6.993 1.00 0.00 1 TYR A N 3
ATOM 2264 C CA . TYR A 1 1 ? -14.583 8.834 -6.013 1.00 0.00 1 TYR A CA 3
ATOM 2265 C C . TYR A 1 1 ? -14.016 8.389 -4.662 1.00 0.00 1 TYR A C 3
ATOM 2266 O O . TYR A 1 1 ? -14.525 8.742 -3.618 1.00 0.00 1 TYR A O 3
ATOM 2286 N N . LEU A 1 2 ? -12.964 7.618 -4.675 1.00 0.00 2 LEU A N 3
ATOM 2287 C CA . LEU A 1 2 ? -12.362 7.150 -3.393 1.00 0.00 2 LEU A CA 3
ATOM 2288 C C . LEU A 1 2 ? -13.417 6.439 -2.541 1.00 0.00 2 LEU A C 3
ATOM 2289 O O . LEU A 1 2 ? -14.333 7.049 -2.027 1.00 0.00 2 LEU A O 3
ATOM 2305 N N . ALA A 1 3 ? -13.295 5.149 -2.390 1.00 0.00 3 ALA A N 3
ATOM 2306 C CA . ALA A 1 3 ? -14.287 4.396 -1.571 1.00 0.00 3 ALA A CA 3
ATOM 2307 C C . ALA A 1 3 ? -13.820 4.338 -0.113 1.00 0.00 3 ALA A C 3
ATOM 2308 O O . ALA A 1 3 ? -13.339 5.311 0.432 1.00 0.00 3 ALA A O 3
ATOM 2315 N N . PHE A 1 4 ? -13.956 3.207 0.524 1.00 0.00 4 PHE A N 3
ATOM 2316 C CA . PHE A 1 4 ? -13.513 3.096 1.944 1.00 0.00 4 PHE A CA 3
ATOM 2317 C C . PHE A 1 4 ? -14.179 4.181 2.792 1.00 0.00 4 PHE A C 3
ATOM 2318 O O . PHE A 1 4 ? -15.316 4.546 2.569 1.00 0.00 4 PHE A O 3
ATOM 2335 N N . ARG A 1 5 ? -13.477 4.704 3.763 1.00 0.00 5 ARG A N 3
ATOM 2336 C CA . ARG A 1 5 ? -14.076 5.768 4.619 1.00 0.00 5 ARG A CA 3
ATOM 2337 C C . ARG A 1 5 ? -13.008 6.438 5.495 1.00 0.00 5 ARG A C 3
ATOM 2338 O O . ARG A 1 5 ? -13.118 7.600 5.836 1.00 0.00 5 ARG A O 3
ATOM 2359 N N . CYS A 1 6 ? -11.977 5.726 5.866 1.00 0.00 6 CYS A N 3
ATOM 2360 C CA . CYS A 1 6 ? -10.919 6.344 6.718 1.00 0.00 6 CYS A CA 3
ATOM 2361 C C . CYS A 1 6 ? -9.821 6.954 5.839 1.00 0.00 6 CYS A C 3
ATOM 2362 O O . CYS A 1 6 ? -8.889 7.560 6.327 1.00 0.00 6 CYS A O 3
ATOM 2369 N N . GLY A 1 7 ? -9.927 6.798 4.546 1.00 0.00 7 GLY A N 3
ATOM 2370 C CA . GLY A 1 7 ? -8.890 7.371 3.640 1.00 0.00 7 GLY A CA 3
ATOM 2371 C C . GLY A 1 7 ? -7.678 6.440 3.592 1.00 0.00 7 GLY A C 3
ATOM 2372 O O . GLY A 1 7 ? -7.810 5.235 3.527 1.00 0.00 7 GLY A O 3
ATOM 2376 N N . ARG A 1 8 ? -6.493 6.990 3.630 1.00 0.00 8 ARG A N 3
ATOM 2377 C CA . ARG A 1 8 ? -5.271 6.135 3.592 1.00 0.00 8 ARG A CA 3
ATOM 2378 C C . ARG A 1 8 ? -5.306 5.122 4.738 1.00 0.00 8 ARG A C 3
ATOM 2379 O O . ARG A 1 8 ? -4.567 4.160 4.749 1.00 0.00 8 ARG A O 3
ATOM 2400 N N . TYR A 1 9 ? -6.153 5.340 5.709 1.00 0.00 9 TYR A N 3
ATOM 2401 C CA . TYR A 1 9 ? -6.229 4.396 6.864 1.00 0.00 9 TYR A CA 3
ATOM 2402 C C . TYR A 1 9 ? -7.207 3.255 6.563 1.00 0.00 9 TYR A C 3
ATOM 2403 O O . TYR A 1 9 ? -7.403 2.366 7.368 1.00 0.00 9 TYR A O 3
ATOM 2421 N N . SER A 1 10 ? -7.822 3.267 5.410 1.00 0.00 10 SER A N 3
ATOM 2422 C CA . SER A 1 10 ? -8.781 2.177 5.066 1.00 0.00 10 SER A CA 3
ATOM 2423 C C . SER A 1 10 ? -8.754 1.898 3.562 1.00 0.00 10 SER A C 3
ATOM 2424 O O . SER A 1 10 ? -9.780 1.874 2.914 1.00 0.00 10 SER A O 3
ATOM 2432 N N . PRO A 1 11 ? -7.570 1.691 3.061 1.00 0.00 11 PRO A N 3
ATOM 2433 C CA . PRO A 1 11 ? -7.394 1.404 1.617 1.00 0.00 11 PRO A CA 3
ATOM 2434 C C . PRO A 1 11 ? -7.846 -0.025 1.297 1.00 0.00 11 PRO A C 3
ATOM 2435 O O . PRO A 1 11 ? -7.759 -0.477 0.173 1.00 0.00 11 PRO A O 3
ATOM 2446 N N . CYS A 1 12 ? -8.321 -0.739 2.280 1.00 0.00 12 CYS A N 3
ATOM 2447 C CA . CYS A 1 12 ? -8.770 -2.139 2.039 1.00 0.00 12 CYS A CA 3
ATOM 2448 C C . CYS A 1 12 ? -10.299 -2.224 2.058 1.00 0.00 12 CYS A C 3
ATOM 2449 O O . CYS A 1 12 ? -10.986 -1.243 2.258 1.00 0.00 12 CYS A O 3
ATOM 2456 N N . LEU A 1 13 ? -10.831 -3.400 1.875 1.00 0.00 13 LEU A N 3
ATOM 2457 C CA . LEU A 1 13 ? -12.310 -3.566 1.910 1.00 0.00 13 LEU A CA 3
ATOM 2458 C C . LEU A 1 13 ? -12.705 -4.320 3.183 1.00 0.00 13 LEU A C 3
ATOM 2459 O O . LEU A 1 13 ? -13.859 -4.630 3.406 1.00 0.00 13 LEU A O 3
ATOM 2475 N N . ASP A 1 14 ? -11.746 -4.612 4.022 1.00 0.00 14 ASP A N 3
ATOM 2476 C CA . ASP A 1 14 ? -12.039 -5.341 5.287 1.00 0.00 14 ASP A CA 3
ATOM 2477 C C . ASP A 1 14 ? -10.982 -4.993 6.336 1.00 0.00 14 ASP A C 3
ATOM 2478 O O . ASP A 1 14 ? -11.244 -4.286 7.287 1.00 0.00 14 ASP A O 3
ATOM 2487 N N . ASP A 1 15 ? -9.786 -5.481 6.158 1.00 0.00 15 ASP A N 3
ATOM 2488 C CA . ASP A 1 15 ? -8.694 -5.180 7.134 1.00 0.00 15 ASP A CA 3
ATOM 2489 C C . ASP A 1 15 ? -7.460 -6.031 6.826 1.00 0.00 15 ASP A C 3
ATOM 2490 O O . ASP A 1 15 ? -6.999 -6.794 7.651 1.00 0.00 15 ASP A O 3
ATOM 2499 N N . GLY A 1 16 ? -6.919 -5.902 5.646 1.00 0.00 16 GLY A N 3
ATOM 2500 C CA . GLY A 1 16 ? -5.714 -6.698 5.287 1.00 0.00 16 GLY A CA 3
ATOM 2501 C C . GLY A 1 16 ? -4.666 -5.776 4.665 1.00 0.00 16 GLY A C 3
ATOM 2502 O O . GLY A 1 16 ? -4.957 -4.643 4.331 1.00 0.00 16 GLY A O 3
ATOM 2506 N N . PRO A 1 17 ? -3.477 -6.292 4.526 1.00 0.00 17 PRO A N 3
ATOM 2507 C CA . PRO A 1 17 ? -2.371 -5.502 3.934 1.00 0.00 17 PRO A CA 3
ATOM 2508 C C . PRO A 1 17 ? -2.596 -5.333 2.429 1.00 0.00 17 PRO A C 3
ATOM 2509 O O . PRO A 1 17 ? -2.085 -6.088 1.626 1.00 0.00 17 PRO A O 3
ATOM 2520 N N . ASN A 1 18 ? -3.365 -4.351 2.043 1.00 0.00 18 ASN A N 3
ATOM 2521 C CA . ASN A 1 18 ? -3.634 -4.136 0.591 1.00 0.00 18 ASN A CA 3
ATOM 2522 C C . ASN A 1 18 ? -2.519 -3.300 -0.042 1.00 0.00 18 ASN A C 3
ATOM 2523 O O . ASN A 1 18 ? -1.626 -2.825 0.629 1.00 0.00 18 ASN A O 3
ATOM 2534 N N . VAL A 1 19 ? -2.571 -3.116 -1.334 1.00 0.00 19 VAL A N 3
ATOM 2535 C CA . VAL A 1 19 ? -1.521 -2.307 -2.016 1.00 0.00 19 VAL A CA 3
ATOM 2536 C C . VAL A 1 19 ? -1.677 -0.830 -1.643 1.00 0.00 19 VAL A C 3
ATOM 2537 O O . VAL A 1 19 ? -2.761 -0.366 -1.353 1.00 0.00 19 VAL A O 3
ATOM 2550 N N . ASN A 1 20 ? -0.603 -0.090 -1.646 1.00 0.00 20 ASN A N 3
ATOM 2551 C CA . ASN A 1 20 ? -0.698 1.355 -1.289 1.00 0.00 20 ASN A CA 3
ATOM 2552 C C . ASN A 1 20 ? -0.951 2.196 -2.543 1.00 0.00 20 ASN A C 3
ATOM 2553 O O . ASN A 1 20 ? -0.267 2.070 -3.538 1.00 0.00 20 ASN A O 3
ATOM 2564 N N . LEU A 1 21 ? -1.933 3.055 -2.502 1.00 0.00 21 LEU A N 3
ATOM 2565 C CA . LEU A 1 21 ? -2.235 3.906 -3.687 1.00 0.00 21 LEU A CA 3
ATOM 2566 C C . LEU A 1 21 ? -1.509 5.249 -3.570 1.00 0.00 21 LEU A C 3
ATOM 2567 O O . LEU A 1 21 ? -1.450 6.018 -4.507 1.00 0.00 21 LEU A O 3
ATOM 2583 N N . TYR A 1 22 ? -0.954 5.534 -2.423 1.00 0.00 22 TYR A N 3
ATOM 2584 C CA . TYR A 1 22 ? -0.230 6.825 -2.248 1.00 0.00 22 TYR A CA 3
ATOM 2585 C C . TYR A 1 22 ? 1.192 6.569 -1.739 1.00 0.00 22 TYR A C 3
ATOM 2586 O O . TYR A 1 22 ? 1.732 7.337 -0.968 1.00 0.00 22 TYR A O 3
ATOM 2604 N N . SER A 1 23 ? 1.800 5.495 -2.164 1.00 0.00 23 SER A N 3
ATOM 2605 C CA . SER A 1 23 ? 3.187 5.192 -1.705 1.00 0.00 23 SER A CA 3
ATOM 2606 C C . SER A 1 23 ? 3.912 4.329 -2.743 1.00 0.00 23 SER A C 3
ATOM 2607 O O . SER A 1 23 ? 3.479 4.203 -3.871 1.00 0.00 23 SER A O 3
ATOM 2615 N N . CYS A 1 24 ? 5.014 3.736 -2.370 1.00 0.00 24 CYS A N 3
ATOM 2616 C CA . CYS A 1 24 ? 5.770 2.880 -3.333 1.00 0.00 24 CYS A CA 3
ATOM 2617 C C . CYS A 1 24 ? 6.778 2.000 -2.587 1.00 0.00 24 CYS A C 3
ATOM 2618 O O . CYS A 1 24 ? 7.048 0.883 -2.978 1.00 0.00 24 CYS A O 3
ATOM 2625 N N . CYS A 1 25 ? 7.336 2.491 -1.514 1.00 0.00 25 CYS A N 3
ATOM 2626 C CA . CYS A 1 25 ? 8.318 1.672 -0.747 1.00 0.00 25 CYS A CA 3
ATOM 2627 C C . CYS A 1 25 ? 7.633 1.040 0.467 1.00 0.00 25 CYS A C 3
ATOM 2628 O O . CYS A 1 25 ? 8.272 0.475 1.331 1.00 0.00 25 CYS A O 3
ATOM 2635 N N . SER A 1 26 ? 6.332 1.133 0.535 1.00 0.00 26 SER A N 3
ATOM 2636 C CA . SER A 1 26 ? 5.597 0.539 1.689 1.00 0.00 26 SER A CA 3
ATOM 2637 C C . SER A 1 26 ? 4.126 0.330 1.322 1.00 0.00 26 SER A C 3
ATOM 2638 O O . SER A 1 26 ? 3.567 1.063 0.529 1.00 0.00 26 SER A O 3
ATOM 2646 N N . PHE A 1 27 ? 3.489 -0.660 1.889 1.00 0.00 27 PHE A N 3
ATOM 2647 C CA . PHE A 1 27 ? 2.053 -0.895 1.560 1.00 0.00 27 PHE A CA 3
ATOM 2648 C C . PHE A 1 27 ? 1.161 -0.415 2.708 1.00 0.00 27 PHE A C 3
ATOM 2649 O O . PHE A 1 27 ? 1.622 0.207 3.645 1.00 0.00 27 PHE A O 3
ATOM 2666 N N . TYR A 1 28 ? -0.115 -0.680 2.636 1.00 0.00 28 TYR A N 3
ATOM 2667 C CA . TYR A 1 28 ? -1.032 -0.214 3.717 1.00 0.00 28 TYR A CA 3
ATOM 2668 C C . TYR A 1 28 ? -1.565 -1.392 4.545 1.00 0.00 28 TYR A C 3
ATOM 2669 O O . TYR A 1 28 ? -2.362 -2.180 4.073 1.00 0.00 28 TYR A O 3
ATOM 2687 N N . ASN A 1 29 ? -1.166 -1.498 5.785 1.00 0.00 29 ASN A N 3
ATOM 2688 C CA . ASN A 1 29 ? -1.694 -2.600 6.644 1.00 0.00 29 ASN A CA 3
ATOM 2689 C C . ASN A 1 29 ? -3.058 -2.171 7.185 1.00 0.00 29 ASN A C 3
ATOM 2690 O O . ASN A 1 29 ? -3.150 -1.328 8.054 1.00 0.00 29 ASN A O 3
ATOM 2701 N N . CYS A 1 30 ? -4.118 -2.710 6.651 1.00 0.00 30 CYS A N 3
ATOM 2702 C CA . CYS A 1 30 ? -5.478 -2.286 7.100 1.00 0.00 30 CYS A CA 3
ATOM 2703 C C . CYS A 1 30 ? -5.885 -2.928 8.428 1.00 0.00 30 CYS A C 3
ATOM 2704 O O . CYS A 1 30 ? -5.492 -4.029 8.760 1.00 0.00 30 CYS A O 3
ATOM 2711 N N . HIS A 1 31 ? -6.696 -2.227 9.174 1.00 0.00 31 HIS A N 3
ATOM 2712 C CA . HIS A 1 31 ? -7.186 -2.742 10.482 1.00 0.00 31 HIS A CA 3
ATOM 2713 C C . HIS A 1 31 ? -8.464 -1.984 10.854 1.00 0.00 31 HIS A C 3
ATOM 2714 O O . HIS A 1 31 ? -8.416 -0.916 11.429 1.00 0.00 31 HIS A O 3
ATOM 2728 N N . LYS A 1 32 ? -9.605 -2.516 10.503 1.00 0.00 32 LYS A N 3
ATOM 2729 C CA . LYS A 1 32 ? -10.887 -1.814 10.807 1.00 0.00 32 LYS A CA 3
ATOM 2730 C C . LYS A 1 32 ? -10.888 -0.436 10.136 1.00 0.00 32 LYS A C 3
ATOM 2731 O O . LYS A 1 32 ? -11.389 -0.270 9.042 1.00 0.00 32 LYS A O 3
ATOM 2750 N N . CYS A 1 33 ? -10.314 0.546 10.774 1.00 0.00 33 CYS A N 3
ATOM 2751 C CA . CYS A 1 33 ? -10.263 1.908 10.166 1.00 0.00 33 CYS A CA 3
ATOM 2752 C C . CYS A 1 33 ? -8.861 2.493 10.351 1.00 0.00 33 CYS A C 3
ATOM 2753 O O . CYS A 1 33 ? -8.693 3.638 10.720 1.00 0.00 33 CYS A O 3
ATOM 2760 N N . LEU A 1 34 ? -7.851 1.705 10.100 1.00 0.00 34 LEU A N 3
ATOM 2761 C CA . LEU A 1 34 ? -6.455 2.198 10.266 1.00 0.00 34 LEU A CA 3
ATOM 2762 C C . LEU A 1 34 ? -5.521 1.473 9.295 1.00 0.00 34 LEU A C 3
ATOM 2763 O O . LEU A 1 34 ? -5.546 0.263 9.185 1.00 0.00 34 LEU A O 3
ATOM 2779 N N . ALA A 1 35 ? -4.696 2.198 8.592 1.00 0.00 35 ALA A N 3
ATOM 2780 C CA . ALA A 1 35 ? -3.764 1.536 7.636 1.00 0.00 35 ALA A CA 3
ATOM 2781 C C . ALA A 1 35 ? -2.314 1.761 8.066 1.00 0.00 35 ALA A C 3
ATOM 2782 O O . ALA A 1 35 ? -1.749 2.814 7.848 1.00 0.00 35 ALA A O 3
ATOM 2789 N N . ARG A 1 36 ? -1.703 0.779 8.668 1.00 0.00 36 ARG A N 3
ATOM 2790 C CA . ARG A 1 36 ? -0.287 0.943 9.100 1.00 0.00 36 ARG A CA 3
ATOM 2791 C C . ARG A 1 36 ? 0.640 0.745 7.899 1.00 0.00 36 ARG A C 3
ATOM 2792 O O . ARG A 1 36 ? 0.616 -0.277 7.244 1.00 0.00 36 ARG A O 3
ATOM 2813 N N . LEU A 1 37 ? 1.449 1.720 7.597 1.00 0.00 37 LEU A N 3
ATOM 2814 C CA . LEU A 1 37 ? 2.364 1.591 6.429 1.00 0.00 37 LEU A CA 3
ATOM 2815 C C . LEU A 1 37 ? 3.588 0.748 6.799 1.00 0.00 37 LEU A C 3
ATOM 2816 O O . LEU A 1 37 ? 4.218 0.961 7.815 1.00 0.00 37 LEU A O 3
ATOM 2832 N N . GLU A 1 38 ? 3.927 -0.211 5.978 1.00 0.00 38 GLU A N 3
ATOM 2833 C CA . GLU A 1 38 ? 5.109 -1.073 6.280 1.00 0.00 38 GLU A CA 3
ATOM 2834 C C . GLU A 1 38 ? 6.190 -0.869 5.216 1.00 0.00 38 GLU A C 3
ATOM 2835 O O . GLU A 1 38 ? 5.898 -0.674 4.053 1.00 0.00 38 GLU A O 3
ATOM 2847 N N . ASN A 1 39 ? 7.435 -0.912 5.606 1.00 0.00 39 ASN A N 3
ATOM 2848 C CA . ASN A 1 39 ? 8.536 -0.719 4.617 1.00 0.00 39 ASN A CA 3
ATOM 2849 C C . ASN A 1 39 ? 8.983 -2.067 4.044 1.00 0.00 39 ASN A C 3
ATOM 2850 O O . ASN A 1 39 ? 8.392 -3.095 4.312 1.00 0.00 39 ASN A O 3
ATOM 2861 N N . CYS A 1 40 ? 10.025 -2.069 3.257 1.00 0.00 40 CYS A N 3
ATOM 2862 C CA . CYS A 1 40 ? 10.517 -3.345 2.662 1.00 0.00 40 CYS A CA 3
ATOM 2863 C C . CYS A 1 40 ? 11.685 -3.899 3.484 1.00 0.00 40 CYS A C 3
ATOM 2864 O O . CYS A 1 40 ? 12.320 -3.176 4.226 1.00 0.00 40 CYS A O 3
ATOM 2871 N N . PRO A 1 41 ? 11.920 -5.173 3.327 1.00 0.00 41 PRO A N 3
ATOM 2872 C CA . PRO A 1 41 ? 13.014 -5.846 4.068 1.00 0.00 41 PRO A CA 3
ATOM 2873 C C . PRO A 1 41 ? 14.375 -5.569 3.419 1.00 0.00 41 PRO A C 3
ATOM 2874 O O . PRO A 1 41 ? 15.362 -6.201 3.741 1.00 0.00 41 PRO A O 3
ATOM 2885 N N . LYS A 1 42 ? 14.444 -4.634 2.513 1.00 0.00 42 LYS A N 3
ATOM 2886 C CA . LYS A 1 42 ? 15.750 -4.333 1.857 1.00 0.00 42 LYS A CA 3
ATOM 2887 C C . LYS A 1 42 ? 15.555 -3.341 0.707 1.00 0.00 42 LYS A C 3
ATOM 2888 O O . LYS A 1 42 ? 15.745 -3.671 -0.447 1.00 0.00 42 LYS A O 3
ATOM 2907 N N . GLY A 1 43 ? 15.177 -2.130 1.012 1.00 0.00 43 GLY A N 3
ATOM 2908 C CA . GLY A 1 43 ? 14.970 -1.123 -0.067 1.00 0.00 43 GLY A CA 3
ATOM 2909 C C . GLY A 1 43 ? 14.203 -1.765 -1.224 1.00 0.00 43 GLY A C 3
ATOM 2910 O O . GLY A 1 43 ? 14.310 -1.349 -2.360 1.00 0.00 43 GLY A O 3
ATOM 2914 N N . LEU A 1 44 ? 13.428 -2.777 -0.943 1.00 0.00 44 LEU A N 3
ATOM 2915 C CA . LEU A 1 44 ? 12.653 -3.445 -2.027 1.00 0.00 44 LEU A CA 3
ATOM 2916 C C . LEU A 1 44 ? 11.336 -2.701 -2.264 1.00 0.00 44 LEU A C 3
ATOM 2917 O O . LEU A 1 44 ? 11.145 -1.594 -1.799 1.00 0.00 44 LEU A O 3
ATOM 2933 N N . HIS A 1 45 ? 10.423 -3.303 -2.976 1.00 0.00 45 HIS A N 3
ATOM 2934 C CA . HIS A 1 45 ? 9.116 -2.632 -3.233 1.00 0.00 45 HIS A CA 3
ATOM 2935 C C . HIS A 1 45 ? 7.984 -3.439 -2.595 1.00 0.00 45 HIS A C 3
ATOM 2936 O O . HIS A 1 45 ? 7.928 -4.646 -2.709 1.00 0.00 45 HIS A O 3
ATOM 2950 N N . TYR A 1 46 ? 7.088 -2.784 -1.912 1.00 0.00 46 TYR A N 3
ATOM 2951 C CA . TYR A 1 46 ? 5.969 -3.516 -1.251 1.00 0.00 46 TYR A CA 3
ATOM 2952 C C . TYR A 1 46 ? 5.197 -4.372 -2.264 1.00 0.00 46 TYR A C 3
ATOM 2953 O O . TYR A 1 46 ? 4.991 -3.981 -3.395 1.00 0.00 46 TYR A O 3
ATOM 2971 N N . ASN A 1 47 ? 4.762 -5.532 -1.854 1.00 0.00 47 ASN A N 3
ATOM 2972 C CA . ASN A 1 47 ? 3.993 -6.417 -2.776 1.00 0.00 47 ASN A CA 3
ATOM 2973 C C . ASN A 1 47 ? 2.646 -6.775 -2.139 1.00 0.00 47 ASN A C 3
ATOM 2974 O O . ASN A 1 47 ? 2.565 -7.626 -1.275 1.00 0.00 47 ASN A O 3
ATOM 2985 N N . ALA A 1 48 ? 1.592 -6.123 -2.547 1.00 0.00 48 ALA A N 3
ATOM 2986 C CA . ALA A 1 48 ? 0.254 -6.415 -1.954 1.00 0.00 48 ALA A CA 3
ATOM 2987 C C . ALA A 1 48 ? -0.239 -7.803 -2.375 1.00 0.00 48 ALA A C 3
ATOM 2988 O O . ALA A 1 48 ? -1.011 -8.432 -1.680 1.00 0.00 48 ALA A O 3
ATOM 2995 N N . TYR A 1 49 ? 0.192 -8.285 -3.507 1.00 0.00 49 TYR A N 3
ATOM 2996 C CA . TYR A 1 49 ? -0.267 -9.629 -3.962 1.00 0.00 49 TYR A CA 3
ATOM 2997 C C . TYR A 1 49 ? 0.321 -10.729 -3.068 1.00 0.00 49 TYR A C 3
ATOM 2998 O O . TYR A 1 49 ? -0.260 -11.784 -2.910 1.00 0.00 49 TYR A O 3
ATOM 3016 N N . LEU A 1 50 ? 1.462 -10.491 -2.477 1.00 0.00 50 LEU A N 3
ATOM 3017 C CA . LEU A 1 50 ? 2.070 -11.528 -1.590 1.00 0.00 50 LEU A CA 3
ATOM 3018 C C . LEU A 1 50 ? 2.088 -11.036 -0.140 1.00 0.00 50 LEU A C 3
ATOM 3019 O O . LEU A 1 50 ? 2.915 -11.442 0.650 1.00 0.00 50 LEU A O 3
ATOM 3035 N N . LYS A 1 51 ? 1.185 -10.160 0.211 1.00 0.00 51 LYS A N 3
ATOM 3036 C CA . LYS A 1 51 ? 1.148 -9.631 1.607 1.00 0.00 51 LYS A CA 3
ATOM 3037 C C . LYS A 1 51 ? 2.574 -9.365 2.114 1.00 0.00 51 LYS A C 3
ATOM 3038 O O . LYS A 1 51 ? 2.841 -9.402 3.299 1.00 0.00 51 LYS A O 3
ATOM 3057 N N . VAL A 1 52 ? 3.485 -9.085 1.220 1.00 0.00 52 VAL A N 3
ATOM 3058 C CA . VAL A 1 52 ? 4.892 -8.804 1.634 1.00 0.00 52 VAL A CA 3
ATOM 3059 C C . VAL A 1 52 ? 5.549 -7.870 0.615 1.00 0.00 52 VAL A C 3
ATOM 3060 O O . VAL A 1 52 ? 4.904 -7.374 -0.285 1.00 0.00 52 VAL A O 3
ATOM 3073 N N . CYS A 1 53 ? 6.825 -7.630 0.741 1.00 0.00 53 CYS A N 3
ATOM 3074 C CA . CYS A 1 53 ? 7.506 -6.731 -0.234 1.00 0.00 53 CYS A CA 3
ATOM 3075 C C . CYS A 1 53 ? 8.295 -7.556 -1.255 1.00 0.00 53 CYS A C 3
ATOM 3076 O O . CYS A 1 53 ? 8.568 -8.723 -1.051 1.00 0.00 53 CYS A O 3
ATOM 3083 N N . ASP A 1 54 ? 8.664 -6.954 -2.351 1.00 0.00 54 ASP A N 3
ATOM 3084 C CA . ASP A 1 54 ? 9.438 -7.689 -3.391 1.00 0.00 54 ASP A CA 3
ATOM 3085 C C . ASP A 1 54 ? 9.955 -6.706 -4.446 1.00 0.00 54 ASP A C 3
ATOM 3086 O O . ASP A 1 54 ? 9.527 -5.570 -4.506 1.00 0.00 54 ASP A O 3
ATOM 3095 N N . TRP A 1 55 ? 10.871 -7.129 -5.274 1.00 0.00 55 TRP A N 3
ATOM 3096 C CA . TRP A 1 55 ? 11.410 -6.210 -6.319 1.00 0.00 55 TRP A CA 3
ATOM 3097 C C . TRP A 1 55 ? 10.268 -5.415 -6.959 1.00 0.00 55 TRP A C 3
ATOM 3098 O O . TRP A 1 55 ? 9.113 -5.764 -6.817 1.00 0.00 55 TRP A O 3
ATOM 3119 N N . PRO A 1 56 ? 10.633 -4.365 -7.645 1.00 0.00 56 PRO A N 3
ATOM 3120 C CA . PRO A 1 56 ? 9.628 -3.504 -8.315 1.00 0.00 56 PRO A CA 3
ATOM 3121 C C . PRO A 1 56 ? 9.019 -4.222 -9.522 1.00 0.00 56 PRO A C 3
ATOM 3122 O O . PRO A 1 56 ? 8.065 -3.761 -10.116 1.00 0.00 56 PRO A O 3
ATOM 3133 N N . SER A 1 57 ? 9.566 -5.348 -9.892 1.00 0.00 57 SER A N 3
ATOM 3134 C CA . SER A 1 57 ? 9.020 -6.093 -11.065 1.00 0.00 57 SER A CA 3
ATOM 3135 C C . SER A 1 57 ? 7.817 -6.943 -10.648 1.00 0.00 57 SER A C 3
ATOM 3136 O O . SER A 1 57 ? 6.950 -7.240 -11.445 1.00 0.00 57 SER A O 3
ATOM 3144 N N . LYS A 1 58 ? 7.756 -7.339 -9.406 1.00 0.00 58 LYS A N 3
ATOM 3145 C CA . LYS A 1 58 ? 6.608 -8.173 -8.946 1.00 0.00 58 LYS A CA 3
ATOM 3146 C C . LYS A 1 58 ? 5.934 -7.529 -7.731 1.00 0.00 58 LYS A C 3
ATOM 3147 O O . LYS A 1 58 ? 5.059 -8.107 -7.117 1.00 0.00 58 LYS A O 3
ATOM 3166 N N . ALA A 1 59 ? 6.330 -6.336 -7.380 1.00 0.00 59 ALA A N 3
ATOM 3167 C CA . ALA A 1 59 ? 5.708 -5.659 -6.206 1.00 0.00 59 ALA A CA 3
ATOM 3168 C C . ALA A 1 59 ? 4.655 -4.650 -6.676 1.00 0.00 59 ALA A C 3
ATOM 3169 O O . ALA A 1 59 ? 3.486 -4.963 -6.785 1.00 0.00 59 ALA A O 3
ATOM 3176 N N . GLY A 1 60 ? 5.061 -3.442 -6.960 1.00 0.00 60 GLY A N 3
ATOM 3177 C CA . GLY A 1 60 ? 4.082 -2.420 -7.426 1.00 0.00 60 GLY A CA 3
ATOM 3178 C C . GLY A 1 60 ? 4.493 -1.035 -6.920 1.00 0.00 60 GLY A C 3
ATOM 3179 O O . GLY A 1 60 ? 4.904 -0.872 -5.789 1.00 0.00 60 GLY A O 3
ATOM 3183 N N . CYS A 1 61 ? 4.378 -0.036 -7.751 1.00 0.00 61 CYS A N 3
ATOM 3184 C CA . CYS A 1 61 ? 4.754 1.345 -7.327 1.00 0.00 61 CYS A CA 3
ATOM 3185 C C . CYS A 1 61 ? 3.993 2.370 -8.174 1.00 0.00 61 CYS A C 3
ATOM 3186 O O . CYS A 1 61 ? 4.386 3.513 -8.291 1.00 0.00 61 CYS A O 3
ATOM 3193 N N . THR A 1 62 ? 2.899 1.969 -8.761 1.00 0.00 62 THR A N 3
ATOM 3194 C CA . THR A 1 62 ? 2.108 2.920 -9.595 1.00 0.00 62 THR A CA 3
ATOM 3195 C C . THR A 1 62 ? 1.258 3.821 -8.697 1.00 0.00 62 THR A C 3
ATOM 3196 O O . THR A 1 62 ? 0.467 4.616 -9.166 1.00 0.00 62 THR A O 3
ATOM 3207 N N . SER A 1 63 ? 1.415 3.702 -7.408 1.00 0.00 63 SER A N 3
ATOM 3208 C CA . SER A 1 63 ? 0.620 4.548 -6.474 1.00 0.00 63 SER A CA 3
ATOM 3209 C C . SER A 1 63 ? 0.922 6.026 -6.711 1.00 0.00 63 SER A C 3
ATOM 3210 O O . SER A 1 63 ? 2.023 6.398 -7.065 1.00 0.00 63 SER A O 3
ATOM 3218 N N . VAL A 1 64 ? -0.053 6.867 -6.515 1.00 0.00 64 VAL A N 3
ATOM 3219 C CA . VAL A 1 64 ? 0.162 8.324 -6.723 1.00 0.00 64 VAL A CA 3
ATOM 3220 C C . VAL A 1 64 ? 1.523 8.745 -6.161 1.00 0.00 64 VAL A C 3
ATOM 3221 O O . VAL A 1 64 ? 2.270 9.467 -6.792 1.00 0.00 64 VAL A O 3
ATOM 3234 N N . ASN A 1 65 ? 1.851 8.298 -4.980 1.00 0.00 65 ASN A N 3
ATOM 3235 C CA . ASN A 1 65 ? 3.165 8.670 -4.380 1.00 0.00 65 ASN A CA 3
ATOM 3236 C C . ASN A 1 65 ? 4.238 7.663 -4.803 1.00 0.00 65 ASN A C 3
ATOM 3237 O O . ASN A 1 65 ? 4.387 6.615 -4.210 1.00 0.00 65 ASN A O 3
ATOM 3248 N N . LYS A 1 66 ? 4.983 7.972 -5.829 1.00 0.00 66 LYS A N 3
ATOM 3249 C CA . LYS A 1 66 ? 6.041 7.029 -6.289 1.00 0.00 66 LYS A CA 3
ATOM 3250 C C . LYS A 1 66 ? 7.416 7.494 -5.804 1.00 0.00 66 LYS A C 3
ATOM 3251 O O . LYS A 1 66 ? 8.439 7.009 -6.248 1.00 0.00 66 LYS A O 3
ATOM 3270 N N . GLU A 1 67 ? 7.450 8.430 -4.894 1.00 0.00 67 GLU A N 3
ATOM 3271 C CA . GLU A 1 67 ? 8.762 8.924 -4.380 1.00 0.00 67 GLU A CA 3
ATOM 3272 C C . GLU A 1 67 ? 8.720 9.040 -2.854 1.00 0.00 67 GLU A C 3
ATOM 3273 O O . GLU A 1 67 ? 8.268 10.028 -2.309 1.00 0.00 67 GLU A O 3
ATOM 3285 N N . CYS A 1 68 ? 9.188 8.040 -2.157 1.00 0.00 68 CYS A N 3
ATOM 3286 C CA . CYS A 1 68 ? 9.174 8.097 -0.667 1.00 0.00 68 CYS A CA 3
ATOM 3287 C C . CYS A 1 68 ? 10.139 9.175 -0.168 1.00 0.00 68 CYS A C 3
ATOM 3288 O O . CYS A 1 68 ? 11.085 8.897 0.541 1.00 0.00 68 CYS A O 3
ATOM 3295 N N . HIS A 1 69 ? 9.907 10.407 -0.534 1.00 0.00 69 HIS A N 3
ATOM 3296 C CA . HIS A 1 69 ? 10.813 11.503 -0.081 1.00 0.00 69 HIS A CA 3
ATOM 3297 C C . HIS A 1 69 ? 10.072 12.436 0.880 1.00 0.00 69 HIS A C 3
ATOM 3298 O O . HIS A 1 69 ? 10.640 13.365 1.420 1.00 0.00 69 HIS A O 3
ATOM 3312 N N . LEU A 1 70 ? 8.809 12.196 1.099 1.00 0.00 70 LEU A N 3
ATOM 3313 C CA . LEU A 1 70 ? 8.032 13.066 2.026 1.00 0.00 70 LEU A CA 3
ATOM 3314 C C . LEU A 1 70 ? 8.281 12.644 3.477 1.00 0.00 70 LEU A C 3
ATOM 3315 O O . LEU A 1 70 ? 7.639 13.121 4.392 1.00 0.00 70 LEU A O 3
ATOM 3331 N N . TRP A 1 71 ? 9.209 11.752 3.692 1.00 0.00 71 TRP A N 3
ATOM 3332 C CA . TRP A 1 71 ? 9.499 11.296 5.084 1.00 0.00 71 TRP A CA 3
ATOM 3333 C C . TRP A 1 71 ? 10.547 10.179 5.063 1.00 0.00 71 TRP A C 3
ATOM 3334 O O . TRP A 1 71 ? 10.963 9.723 4.017 1.00 0.00 71 TRP A O 3
ATOM 3355 N N . LYS A 1 72 ? 10.977 9.736 6.213 1.00 0.00 72 LYS A N 3
ATOM 3356 C CA . LYS A 1 72 ? 11.996 8.649 6.258 1.00 0.00 72 LYS A CA 3
ATOM 3357 C C . LYS A 1 72 ? 11.317 7.294 6.475 1.00 0.00 72 LYS A C 3
ATOM 3358 O O . LYS A 1 72 ? 10.864 6.981 7.558 1.00 0.00 72 LYS A O 3
ATOM 3377 N N . THR A 1 73 ? 11.241 6.488 5.450 1.00 0.00 73 THR A N 3
ATOM 3378 C CA . THR A 1 73 ? 10.591 5.155 5.598 1.00 0.00 73 THR A CA 3
ATOM 3379 C C . THR A 1 73 ? 11.606 4.039 5.340 1.00 0.00 73 THR A C 3
ATOM 3380 O O . THR A 1 73 ? 12.003 3.804 4.217 1.00 0.00 73 THR A O 3
ATOM 3394 N N . TYR A 1 1 ? -22.878 6.633 1.823 1.00 0.00 1 TYR A N 4
ATOM 3395 C CA . TYR A 1 1 ? -22.637 6.085 3.189 1.00 0.00 1 TYR A CA 4
ATOM 3396 C C . TYR A 1 1 ? -21.147 6.162 3.535 1.00 0.00 1 TYR A C 4
ATOM 3397 O O . TYR A 1 1 ? -20.769 6.187 4.689 1.00 0.00 1 TYR A O 4
ATOM 3417 N N . LEU A 1 2 ? -20.300 6.201 2.543 1.00 0.00 2 LEU A N 4
ATOM 3418 C CA . LEU A 1 2 ? -18.835 6.277 2.816 1.00 0.00 2 LEU A CA 4
ATOM 3419 C C . LEU A 1 2 ? -18.357 4.994 3.498 1.00 0.00 2 LEU A C 4
ATOM 3420 O O . LEU A 1 2 ? -18.755 4.681 4.603 1.00 0.00 2 LEU A O 4
ATOM 3436 N N . ALA A 1 3 ? -17.505 4.248 2.850 1.00 0.00 3 ALA A N 4
ATOM 3437 C CA . ALA A 1 3 ? -17.001 2.985 3.462 1.00 0.00 3 ALA A CA 4
ATOM 3438 C C . ALA A 1 3 ? -15.771 3.272 4.326 1.00 0.00 3 ALA A C 4
ATOM 3439 O O . ALA A 1 3 ? -15.806 3.149 5.534 1.00 0.00 3 ALA A O 4
ATOM 3446 N N . PHE A 1 4 ? -14.682 3.656 3.716 1.00 0.00 4 PHE A N 4
ATOM 3447 C CA . PHE A 1 4 ? -13.452 3.953 4.505 1.00 0.00 4 PHE A CA 4
ATOM 3448 C C . PHE A 1 4 ? -13.387 5.445 4.840 1.00 0.00 4 PHE A C 4
ATOM 3449 O O . PHE A 1 4 ? -13.752 6.286 4.042 1.00 0.00 4 PHE A O 4
ATOM 3466 N N . ARG A 1 5 ? -12.927 5.782 6.014 1.00 0.00 5 ARG A N 4
ATOM 3467 C CA . ARG A 1 5 ? -12.843 7.223 6.392 1.00 0.00 5 ARG A CA 4
ATOM 3468 C C . ARG A 1 5 ? -11.704 7.451 7.390 1.00 0.00 5 ARG A C 4
ATOM 3469 O O . ARG A 1 5 ? -11.620 8.486 8.020 1.00 0.00 5 ARG A O 4
ATOM 3490 N N . CYS A 1 6 ? -10.821 6.498 7.537 1.00 0.00 6 CYS A N 4
ATOM 3491 C CA . CYS A 1 6 ? -9.691 6.677 8.494 1.00 0.00 6 CYS A CA 4
ATOM 3492 C C . CYS A 1 6 ? -8.512 7.359 7.791 1.00 0.00 6 CYS A C 4
ATOM 3493 O O . CYS A 1 6 ? -7.382 7.276 8.231 1.00 0.00 6 CYS A O 4
ATOM 3500 N N . GLY A 1 7 ? -8.768 8.037 6.703 1.00 0.00 7 GLY A N 4
ATOM 3501 C CA . GLY A 1 7 ? -7.664 8.727 5.971 1.00 0.00 7 GLY A CA 4
ATOM 3502 C C . GLY A 1 7 ? -6.906 7.716 5.109 1.00 0.00 7 GLY A C 4
ATOM 3503 O O . GLY A 1 7 ? -7.416 6.663 4.780 1.00 0.00 7 GLY A O 4
ATOM 3507 N N . ARG A 1 8 ? -5.688 8.021 4.747 1.00 0.00 8 ARG A N 4
ATOM 3508 C CA . ARG A 1 8 ? -4.897 7.067 3.913 1.00 0.00 8 ARG A CA 4
ATOM 3509 C C . ARG A 1 8 ? -4.875 5.693 4.583 1.00 0.00 8 ARG A C 4
ATOM 3510 O O . ARG A 1 8 ? -4.581 4.692 3.962 1.00 0.00 8 ARG A O 4
ATOM 3531 N N . TYR A 1 9 ? -5.177 5.640 5.852 1.00 0.00 9 TYR A N 4
ATOM 3532 C CA . TYR A 1 9 ? -5.166 4.335 6.568 1.00 0.00 9 TYR A CA 4
ATOM 3533 C C . TYR A 1 9 ? -6.501 3.602 6.382 1.00 0.00 9 TYR A C 4
ATOM 3534 O O . TYR A 1 9 ? -6.919 2.841 7.231 1.00 0.00 9 TYR A O 4
ATOM 3552 N N . SER A 1 10 ? -7.172 3.815 5.280 1.00 0.00 10 SER A N 4
ATOM 3553 C CA . SER A 1 10 ? -8.469 3.111 5.061 1.00 0.00 10 SER A CA 4
ATOM 3554 C C . SER A 1 10 ? -8.675 2.771 3.582 1.00 0.00 10 SER A C 4
ATOM 3555 O O . SER A 1 10 ? -9.760 2.928 3.061 1.00 0.00 10 SER A O 4
ATOM 3563 N N . PRO A 1 11 ? -7.634 2.290 2.952 1.00 0.00 11 PRO A N 4
ATOM 3564 C CA . PRO A 1 11 ? -7.736 1.904 1.527 1.00 0.00 11 PRO A CA 4
ATOM 3565 C C . PRO A 1 11 ? -8.442 0.549 1.409 1.00 0.00 11 PRO A C 4
ATOM 3566 O O . PRO A 1 11 ? -8.519 -0.031 0.344 1.00 0.00 11 PRO A O 4
ATOM 3577 N N . CYS A 1 12 ? -8.948 0.033 2.500 1.00 0.00 12 CYS A N 4
ATOM 3578 C CA . CYS A 1 12 ? -9.634 -1.291 2.449 1.00 0.00 12 CYS A CA 4
ATOM 3579 C C . CYS A 1 12 ? -11.137 -1.136 2.695 1.00 0.00 12 CYS A C 4
ATOM 3580 O O . CYS A 1 12 ? -11.628 -0.055 2.954 1.00 0.00 12 CYS A O 4
ATOM 3587 N N . LEU A 1 13 ? -11.866 -2.216 2.622 1.00 0.00 13 LEU A N 4
ATOM 3588 C CA . LEU A 1 13 ? -13.336 -2.146 2.856 1.00 0.00 13 LEU A CA 4
ATOM 3589 C C . LEU A 1 13 ? -13.742 -3.139 3.950 1.00 0.00 13 LEU A C 4
ATOM 3590 O O . LEU A 1 13 ? -14.863 -3.138 4.418 1.00 0.00 13 LEU A O 4
ATOM 3606 N N . ASP A 1 14 ? -12.837 -3.988 4.360 1.00 0.00 14 ASP A N 4
ATOM 3607 C CA . ASP A 1 14 ? -13.171 -4.980 5.423 1.00 0.00 14 ASP A CA 4
ATOM 3608 C C . ASP A 1 14 ? -11.891 -5.510 6.078 1.00 0.00 14 ASP A C 4
ATOM 3609 O O . ASP A 1 14 ? -11.719 -6.700 6.254 1.00 0.00 14 ASP A O 4
ATOM 3618 N N . ASP A 1 15 ? -10.992 -4.636 6.441 1.00 0.00 15 ASP A N 4
ATOM 3619 C CA . ASP A 1 15 ? -9.724 -5.089 7.087 1.00 0.00 15 ASP A CA 4
ATOM 3620 C C . ASP A 1 15 ? -8.872 -5.882 6.093 1.00 0.00 15 ASP A C 4
ATOM 3621 O O . ASP A 1 15 ? -9.196 -5.990 4.927 1.00 0.00 15 ASP A O 4
ATOM 3630 N N . GLY A 1 16 ? -7.779 -6.437 6.547 1.00 0.00 16 GLY A N 4
ATOM 3631 C CA . GLY A 1 16 ? -6.903 -7.221 5.632 1.00 0.00 16 GLY A CA 4
ATOM 3632 C C . GLY A 1 16 ? -5.880 -6.289 4.980 1.00 0.00 16 GLY A C 4
ATOM 3633 O O . GLY A 1 16 ? -6.109 -5.101 4.864 1.00 0.00 16 GLY A O 4
ATOM 3637 N N . PRO A 1 17 ? -4.780 -6.862 4.574 1.00 0.00 17 PRO A N 4
ATOM 3638 C CA . PRO A 1 17 ? -3.705 -6.073 3.924 1.00 0.00 17 PRO A CA 4
ATOM 3639 C C . PRO A 1 17 ? -4.138 -5.652 2.518 1.00 0.00 17 PRO A C 4
ATOM 3640 O O . PRO A 1 17 ? -4.636 -6.448 1.746 1.00 0.00 17 PRO A O 4
ATOM 3651 N N . ASN A 1 18 ? -3.967 -4.401 2.182 1.00 0.00 18 ASN A N 4
ATOM 3652 C CA . ASN A 1 18 ? -4.384 -3.928 0.828 1.00 0.00 18 ASN A CA 4
ATOM 3653 C C . ASN A 1 18 ? -3.214 -3.234 0.127 1.00 0.00 18 ASN A C 4
ATOM 3654 O O . ASN A 1 18 ? -2.395 -2.592 0.753 1.00 0.00 18 ASN A O 4
ATOM 3665 N N . VAL A 1 19 ? -3.133 -3.353 -1.170 1.00 0.00 19 VAL A N 4
ATOM 3666 C CA . VAL A 1 19 ? -2.018 -2.696 -1.913 1.00 0.00 19 VAL A CA 4
ATOM 3667 C C . VAL A 1 19 ? -2.132 -1.174 -1.799 1.00 0.00 19 VAL A C 4
ATOM 3668 O O . VAL A 1 19 ? -3.214 -0.625 -1.747 1.00 0.00 19 VAL A O 4
ATOM 3681 N N . ASN A 1 20 ? -1.022 -0.487 -1.761 1.00 0.00 20 ASN A N 4
ATOM 3682 C CA . ASN A 1 20 ? -1.073 1.000 -1.654 1.00 0.00 20 ASN A CA 4
ATOM 3683 C C . ASN A 1 20 ? -0.958 1.632 -3.043 1.00 0.00 20 ASN A C 4
ATOM 3684 O O . ASN A 1 20 ? -0.098 1.284 -3.828 1.00 0.00 20 ASN A O 4
ATOM 3695 N N . LEU A 1 21 ? -1.820 2.562 -3.350 1.00 0.00 21 LEU A N 4
ATOM 3696 C CA . LEU A 1 21 ? -1.765 3.223 -4.685 1.00 0.00 21 LEU A CA 4
ATOM 3697 C C . LEU A 1 21 ? -1.124 4.606 -4.558 1.00 0.00 21 LEU A C 4
ATOM 3698 O O . LEU A 1 21 ? -1.082 5.370 -5.502 1.00 0.00 21 LEU A O 4
ATOM 3714 N N . TYR A 1 22 ? -0.629 4.937 -3.396 1.00 0.00 22 TYR A N 4
ATOM 3715 C CA . TYR A 1 22 ? 0.004 6.275 -3.210 1.00 0.00 22 TYR A CA 4
ATOM 3716 C C . TYR A 1 22 ? 1.335 6.139 -2.464 1.00 0.00 22 TYR A C 4
ATOM 3717 O O . TYR A 1 22 ? 1.659 6.937 -1.607 1.00 0.00 22 TYR A O 4
ATOM 3735 N N . SER A 1 23 ? 2.110 5.138 -2.781 1.00 0.00 23 SER A N 4
ATOM 3736 C CA . SER A 1 23 ? 3.418 4.963 -2.085 1.00 0.00 23 SER A CA 4
ATOM 3737 C C . SER A 1 23 ? 4.224 3.831 -2.733 1.00 0.00 23 SER A C 4
ATOM 3738 O O . SER A 1 23 ? 3.928 2.665 -2.559 1.00 0.00 23 SER A O 4
ATOM 3746 N N . CYS A 1 24 ? 5.242 4.170 -3.477 1.00 0.00 24 CYS A N 4
ATOM 3747 C CA . CYS A 1 24 ? 6.077 3.121 -4.136 1.00 0.00 24 CYS A CA 4
ATOM 3748 C C . CYS A 1 24 ? 7.108 2.572 -3.146 1.00 0.00 24 CYS A C 4
ATOM 3749 O O . CYS A 1 24 ? 8.275 2.448 -3.458 1.00 0.00 24 CYS A O 4
ATOM 3756 N N . CYS A 1 25 ? 6.691 2.246 -1.952 1.00 0.00 25 CYS A N 4
ATOM 3757 C CA . CYS A 1 25 ? 7.658 1.714 -0.950 1.00 0.00 25 CYS A CA 4
ATOM 3758 C C . CYS A 1 25 ? 6.939 0.865 0.104 1.00 0.00 25 CYS A C 4
ATOM 3759 O O . CYS A 1 25 ? 7.470 -0.114 0.590 1.00 0.00 25 CYS A O 4
ATOM 3766 N N . SER A 1 26 ? 5.743 1.235 0.470 1.00 0.00 26 SER A N 4
ATOM 3767 C CA . SER A 1 26 ? 5.006 0.449 1.503 1.00 0.00 26 SER A CA 4
ATOM 3768 C C . SER A 1 26 ? 3.562 0.199 1.064 1.00 0.00 26 SER A C 4
ATOM 3769 O O . SER A 1 26 ? 2.981 0.980 0.338 1.00 0.00 26 SER A O 4
ATOM 3777 N N . PHE A 1 27 ? 2.970 -0.876 1.515 1.00 0.00 27 PHE A N 4
ATOM 3778 C CA . PHE A 1 27 ? 1.553 -1.153 1.135 1.00 0.00 27 PHE A CA 4
ATOM 3779 C C . PHE A 1 27 ? 0.645 -0.884 2.337 1.00 0.00 27 PHE A C 4
ATOM 3780 O O . PHE A 1 27 ? 1.058 -0.273 3.300 1.00 0.00 27 PHE A O 4
ATOM 3797 N N . TYR A 1 28 ? -0.590 -1.298 2.288 1.00 0.00 28 TYR A N 4
ATOM 3798 C CA . TYR A 1 28 ? -1.497 -1.012 3.438 1.00 0.00 28 TYR A CA 4
ATOM 3799 C C . TYR A 1 28 ? -1.887 -2.279 4.205 1.00 0.00 28 TYR A C 4
ATOM 3800 O O . TYR A 1 28 ? -2.215 -3.300 3.634 1.00 0.00 28 TYR A O 4
ATOM 3818 N N . ASN A 1 29 ? -1.892 -2.186 5.507 1.00 0.00 29 ASN A N 4
ATOM 3819 C CA . ASN A 1 29 ? -2.303 -3.337 6.361 1.00 0.00 29 ASN A CA 4
ATOM 3820 C C . ASN A 1 29 ? -3.522 -2.895 7.171 1.00 0.00 29 ASN A C 4
ATOM 3821 O O . ASN A 1 29 ? -3.394 -2.311 8.226 1.00 0.00 29 ASN A O 4
ATOM 3832 N N . CYS A 1 30 ? -4.703 -3.127 6.661 1.00 0.00 30 CYS A N 4
ATOM 3833 C CA . CYS A 1 30 ? -5.932 -2.660 7.371 1.00 0.00 30 CYS A CA 4
ATOM 3834 C C . CYS A 1 30 ? -6.296 -3.554 8.557 1.00 0.00 30 CYS A C 4
ATOM 3835 O O . CYS A 1 30 ? -6.163 -4.761 8.519 1.00 0.00 30 CYS A O 4
ATOM 3842 N N . HIS A 1 31 ? -6.768 -2.942 9.612 1.00 0.00 31 HIS A N 4
ATOM 3843 C CA . HIS A 1 31 ? -7.169 -3.704 10.827 1.00 0.00 31 HIS A CA 4
ATOM 3844 C C . HIS A 1 31 ? -8.114 -2.845 11.678 1.00 0.00 31 HIS A C 4
ATOM 3845 O O . HIS A 1 31 ? -7.692 -2.152 12.582 1.00 0.00 31 HIS A O 4
ATOM 3859 N N . LYS A 1 32 ? -9.387 -2.876 11.388 1.00 0.00 32 LYS A N 4
ATOM 3860 C CA . LYS A 1 32 ? -10.354 -2.054 12.176 1.00 0.00 32 LYS A CA 4
ATOM 3861 C C . LYS A 1 32 ? -10.057 -0.562 11.995 1.00 0.00 32 LYS A C 4
ATOM 3862 O O . LYS A 1 32 ? -9.652 0.118 12.917 1.00 0.00 32 LYS A O 4
ATOM 3881 N N . CYS A 1 33 ? -10.250 -0.049 10.807 1.00 0.00 33 CYS A N 4
ATOM 3882 C CA . CYS A 1 33 ? -9.977 1.400 10.554 1.00 0.00 33 CYS A CA 4
ATOM 3883 C C . CYS A 1 33 ? -8.516 1.736 10.874 1.00 0.00 33 CYS A C 4
ATOM 3884 O O . CYS A 1 33 ? -8.134 2.887 10.932 1.00 0.00 33 CYS A O 4
ATOM 3891 N N . LEU A 1 34 ? -7.693 0.742 11.070 1.00 0.00 34 LEU A N 4
ATOM 3892 C CA . LEU A 1 34 ? -6.260 1.014 11.372 1.00 0.00 34 LEU A CA 4
ATOM 3893 C C . LEU A 1 34 ? -5.385 0.402 10.280 1.00 0.00 34 LEU A C 4
ATOM 3894 O O . LEU A 1 34 ? -4.866 -0.687 10.423 1.00 0.00 34 LEU A O 4
ATOM 3910 N N . ALA A 1 35 ? -5.230 1.086 9.180 1.00 0.00 35 ALA A N 4
ATOM 3911 C CA . ALA A 1 35 ? -4.399 0.532 8.075 1.00 0.00 35 ALA A CA 4
ATOM 3912 C C . ALA A 1 35 ? -2.977 1.093 8.132 1.00 0.00 35 ALA A C 4
ATOM 3913 O O . ALA A 1 35 ? -2.678 2.116 7.549 1.00 0.00 35 ALA A O 4
ATOM 3920 N N . ARG A 1 36 ? -2.095 0.424 8.824 1.00 0.00 36 ARG A N 4
ATOM 3921 C CA . ARG A 1 36 ? -0.689 0.912 8.908 1.00 0.00 36 ARG A CA 4
ATOM 3922 C C . ARG A 1 36 ? 0.069 0.521 7.637 1.00 0.00 36 ARG A C 4
ATOM 3923 O O . ARG A 1 36 ? -0.125 -0.549 7.095 1.00 0.00 36 ARG A O 4
ATOM 3944 N N . LEU A 1 37 ? 0.922 1.378 7.150 1.00 0.00 37 LEU A N 4
ATOM 3945 C CA . LEU A 1 37 ? 1.675 1.045 5.907 1.00 0.00 37 LEU A CA 4
ATOM 3946 C C . LEU A 1 37 ? 2.919 0.215 6.237 1.00 0.00 37 LEU A C 4
ATOM 3947 O O . LEU A 1 37 ? 3.690 0.553 7.112 1.00 0.00 37 LEU A O 4
ATOM 3963 N N . GLU A 1 38 ? 3.121 -0.869 5.537 1.00 0.00 38 GLU A N 4
ATOM 3964 C CA . GLU A 1 38 ? 4.318 -1.717 5.804 1.00 0.00 38 GLU A CA 4
ATOM 3965 C C . GLU A 1 38 ? 5.499 -1.230 4.962 1.00 0.00 38 GLU A C 4
ATOM 3966 O O . GLU A 1 38 ? 5.419 -1.154 3.750 1.00 0.00 38 GLU A O 4
ATOM 3978 N N . ASN A 1 39 ? 6.588 -0.894 5.600 1.00 0.00 39 ASN A N 4
ATOM 3979 C CA . ASN A 1 39 ? 7.778 -0.401 4.849 1.00 0.00 39 ASN A CA 4
ATOM 3980 C C . ASN A 1 39 ? 8.454 -1.545 4.091 1.00 0.00 39 ASN A C 4
ATOM 3981 O O . ASN A 1 39 ? 7.962 -2.656 4.048 1.00 0.00 39 ASN A O 4
ATOM 3992 N N . CYS A 1 40 ? 9.583 -1.277 3.494 1.00 0.00 40 CYS A N 4
ATOM 3993 C CA . CYS A 1 40 ? 10.302 -2.340 2.736 1.00 0.00 40 CYS A CA 4
ATOM 3994 C C . CYS A 1 40 ? 11.719 -2.512 3.290 1.00 0.00 40 CYS A C 4
ATOM 3995 O O . CYS A 1 40 ? 12.375 -1.547 3.627 1.00 0.00 40 CYS A O 4
ATOM 4002 N N . PRO A 1 41 ? 12.143 -3.745 3.367 1.00 0.00 41 PRO A N 4
ATOM 4003 C CA . PRO A 1 41 ? 13.496 -4.050 3.887 1.00 0.00 41 PRO A CA 4
ATOM 4004 C C . PRO A 1 41 ? 14.562 -3.690 2.848 1.00 0.00 41 PRO A C 4
ATOM 4005 O O . PRO A 1 41 ? 14.326 -3.747 1.657 1.00 0.00 41 PRO A O 4
ATOM 4016 N N . LYS A 1 42 ? 15.731 -3.319 3.289 1.00 0.00 42 LYS A N 4
ATOM 4017 C CA . LYS A 1 42 ? 16.813 -2.955 2.330 1.00 0.00 42 LYS A CA 4
ATOM 4018 C C . LYS A 1 42 ? 16.289 -1.960 1.287 1.00 0.00 42 LYS A C 4
ATOM 4019 O O . LYS A 1 42 ? 16.255 -0.767 1.518 1.00 0.00 42 LYS A O 4
ATOM 4038 N N . GLY A 1 43 ? 15.881 -2.436 0.142 1.00 0.00 43 GLY A N 4
ATOM 4039 C CA . GLY A 1 43 ? 15.362 -1.512 -0.906 1.00 0.00 43 GLY A CA 4
ATOM 4040 C C . GLY A 1 43 ? 14.279 -2.221 -1.718 1.00 0.00 43 GLY A C 4
ATOM 4041 O O . GLY A 1 43 ? 14.102 -1.968 -2.893 1.00 0.00 43 GLY A O 4
ATOM 4045 N N . LEU A 1 44 ? 13.552 -3.112 -1.101 1.00 0.00 44 LEU A N 4
ATOM 4046 C CA . LEU A 1 44 ? 12.481 -3.841 -1.838 1.00 0.00 44 LEU A CA 4
ATOM 4047 C C . LEU A 1 44 ? 11.228 -2.971 -1.954 1.00 0.00 44 LEU A C 4
ATOM 4048 O O . LEU A 1 44 ? 11.083 -1.978 -1.269 1.00 0.00 44 LEU A O 4
ATOM 4064 N N . HIS A 1 45 ? 10.319 -3.341 -2.813 1.00 0.00 45 HIS A N 4
ATOM 4065 C CA . HIS A 1 45 ? 9.069 -2.544 -2.969 1.00 0.00 45 HIS A CA 4
ATOM 4066 C C . HIS A 1 45 ? 7.902 -3.280 -2.310 1.00 0.00 45 HIS A C 4
ATOM 4067 O O . HIS A 1 45 ? 7.856 -4.493 -2.292 1.00 0.00 45 HIS A O 4
ATOM 4081 N N . TYR A 1 46 ? 6.957 -2.563 -1.766 1.00 0.00 46 TYR A N 4
ATOM 4082 C CA . TYR A 1 46 ? 5.802 -3.238 -1.110 1.00 0.00 46 TYR A CA 4
ATOM 4083 C C . TYR A 1 46 ? 5.063 -4.119 -2.125 1.00 0.00 46 TYR A C 4
ATOM 4084 O O . TYR A 1 46 ? 4.800 -3.710 -3.239 1.00 0.00 46 TYR A O 4
ATOM 4102 N N . ASN A 1 47 ? 4.727 -5.323 -1.750 1.00 0.00 47 ASN A N 4
ATOM 4103 C CA . ASN A 1 47 ? 4.010 -6.226 -2.696 1.00 0.00 47 ASN A CA 4
ATOM 4104 C C . ASN A 1 47 ? 2.653 -6.634 -2.115 1.00 0.00 47 ASN A C 4
ATOM 4105 O O . ASN A 1 47 ? 2.559 -7.091 -0.994 1.00 0.00 47 ASN A O 4
ATOM 4116 N N . ALA A 1 48 ? 1.601 -6.473 -2.871 1.00 0.00 48 ALA A N 4
ATOM 4117 C CA . ALA A 1 48 ? 0.252 -6.854 -2.362 1.00 0.00 48 ALA A CA 4
ATOM 4118 C C . ALA A 1 48 ? -0.038 -8.323 -2.682 1.00 0.00 48 ALA A C 4
ATOM 4119 O O . ALA A 1 48 ? -0.670 -9.022 -1.914 1.00 0.00 48 ALA A O 4
ATOM 4126 N N . TYR A 1 49 ? 0.418 -8.796 -3.809 1.00 0.00 49 TYR A N 4
ATOM 4127 C CA . TYR A 1 49 ? 0.168 -10.218 -4.179 1.00 0.00 49 TYR A CA 4
ATOM 4128 C C . TYR A 1 49 ? 0.792 -11.154 -3.140 1.00 0.00 49 TYR A C 4
ATOM 4129 O O . TYR A 1 49 ? 0.317 -12.248 -2.911 1.00 0.00 49 TYR A O 4
ATOM 4147 N N . LEU A 1 50 ? 1.854 -10.732 -2.510 1.00 0.00 50 LEU A N 4
ATOM 4148 C CA . LEU A 1 50 ? 2.508 -11.597 -1.488 1.00 0.00 50 LEU A CA 4
ATOM 4149 C C . LEU A 1 50 ? 2.235 -11.053 -0.083 1.00 0.00 50 LEU A C 4
ATOM 4150 O O . LEU A 1 50 ? 2.793 -11.516 0.891 1.00 0.00 50 LEU A O 4
ATOM 4166 N N . LYS A 1 51 ? 1.381 -10.071 0.027 1.00 0.00 51 LYS A N 4
ATOM 4167 C CA . LYS A 1 51 ? 1.074 -9.497 1.369 1.00 0.00 51 LYS A CA 4
ATOM 4168 C C . LYS A 1 51 ? 2.362 -9.014 2.041 1.00 0.00 51 LYS A C 4
ATOM 4169 O O . LYS A 1 51 ? 2.403 -8.786 3.234 1.00 0.00 51 LYS A O 4
ATOM 4188 N N . VAL A 1 52 ? 3.413 -8.854 1.284 1.00 0.00 52 VAL A N 4
ATOM 4189 C CA . VAL A 1 52 ? 4.700 -8.383 1.876 1.00 0.00 52 VAL A CA 4
ATOM 4190 C C . VAL A 1 52 ? 5.441 -7.494 0.876 1.00 0.00 52 VAL A C 4
ATOM 4191 O O . VAL A 1 52 ? 4.919 -7.142 -0.161 1.00 0.00 52 VAL A O 4
ATOM 4204 N N . CYS A 1 53 ? 6.657 -7.131 1.177 1.00 0.00 53 CYS A N 4
ATOM 4205 C CA . CYS A 1 53 ? 7.427 -6.270 0.237 1.00 0.00 53 CYS A CA 4
ATOM 4206 C C . CYS A 1 53 ? 8.320 -7.134 -0.654 1.00 0.00 53 CYS A C 4
ATOM 4207 O O . CYS A 1 53 ? 8.944 -8.073 -0.201 1.00 0.00 53 CYS A O 4
ATOM 4214 N N . ASP A 1 54 ? 8.387 -6.826 -1.920 1.00 0.00 54 ASP A N 4
ATOM 4215 C CA . ASP A 1 54 ? 9.240 -7.631 -2.840 1.00 0.00 54 ASP A CA 4
ATOM 4216 C C . ASP A 1 54 ? 10.018 -6.706 -3.780 1.00 0.00 54 ASP A C 4
ATOM 4217 O O . ASP A 1 54 ? 9.747 -5.525 -3.868 1.00 0.00 54 ASP A O 4
ATOM 4226 N N . TRP A 1 55 ? 10.986 -7.233 -4.480 1.00 0.00 55 TRP A N 4
ATOM 4227 C CA . TRP A 1 55 ? 11.785 -6.386 -5.413 1.00 0.00 55 TRP A CA 4
ATOM 4228 C C . TRP A 1 55 ? 10.866 -5.427 -6.175 1.00 0.00 55 TRP A C 4
ATOM 4229 O O . TRP A 1 55 ? 9.695 -5.698 -6.352 1.00 0.00 55 TRP A O 4
ATOM 4250 N N . PRO A 1 56 ? 11.433 -4.330 -6.602 1.00 0.00 56 PRO A N 4
ATOM 4251 C CA . PRO A 1 56 ? 10.657 -3.313 -7.355 1.00 0.00 56 PRO A CA 4
ATOM 4252 C C . PRO A 1 56 ? 10.326 -3.825 -8.760 1.00 0.00 56 PRO A C 4
ATOM 4253 O O . PRO A 1 56 ? 9.258 -3.579 -9.283 1.00 0.00 56 PRO A O 4
ATOM 4264 N N . SER A 1 57 ? 11.232 -4.536 -9.372 1.00 0.00 57 SER A N 4
ATOM 4265 C CA . SER A 1 57 ? 10.964 -5.062 -10.742 1.00 0.00 57 SER A CA 4
ATOM 4266 C C . SER A 1 57 ? 9.937 -6.195 -10.679 1.00 0.00 57 SER A C 4
ATOM 4267 O O . SER A 1 57 ? 9.503 -6.710 -11.691 1.00 0.00 57 SER A O 4
ATOM 4275 N N . LYS A 1 58 ? 9.545 -6.588 -9.498 1.00 0.00 58 LYS A N 4
ATOM 4276 C CA . LYS A 1 58 ? 8.547 -7.688 -9.369 1.00 0.00 58 LYS A CA 4
ATOM 4277 C C . LYS A 1 58 ? 7.311 -7.199 -8.606 1.00 0.00 58 LYS A C 4
ATOM 4278 O O . LYS A 1 58 ? 6.226 -7.722 -8.762 1.00 0.00 58 LYS A O 4
ATOM 4297 N N . ALA A 1 59 ? 7.469 -6.199 -7.781 1.00 0.00 59 ALA A N 4
ATOM 4298 C CA . ALA A 1 59 ? 6.302 -5.677 -7.010 1.00 0.00 59 ALA A CA 4
ATOM 4299 C C . ALA A 1 59 ? 5.344 -4.928 -7.941 1.00 0.00 59 ALA A C 4
ATOM 4300 O O . ALA A 1 59 ? 4.244 -5.373 -8.203 1.00 0.00 59 ALA A O 4
ATOM 4307 N N . GLY A 1 60 ? 5.751 -3.795 -8.446 1.00 0.00 60 GLY A N 4
ATOM 4308 C CA . GLY A 1 60 ? 4.860 -3.025 -9.360 1.00 0.00 60 GLY A CA 4
ATOM 4309 C C . GLY A 1 60 ? 5.118 -1.526 -9.192 1.00 0.00 60 GLY A C 4
ATOM 4310 O O . GLY A 1 60 ? 5.556 -0.857 -10.105 1.00 0.00 60 GLY A O 4
ATOM 4314 N N . CYS A 1 61 ? 4.845 -0.994 -8.031 1.00 0.00 61 CYS A N 4
ATOM 4315 C CA . CYS A 1 61 ? 5.072 0.463 -7.807 1.00 0.00 61 CYS A CA 4
ATOM 4316 C C . CYS A 1 61 ? 4.289 1.286 -8.835 1.00 0.00 61 CYS A C 4
ATOM 4317 O O . CYS A 1 61 ? 4.851 2.030 -9.613 1.00 0.00 61 CYS A O 4
ATOM 4324 N N . THR A 1 62 ? 2.990 1.162 -8.836 1.00 0.00 62 THR A N 4
ATOM 4325 C CA . THR A 1 62 ? 2.165 1.943 -9.801 1.00 0.00 62 THR A CA 4
ATOM 4326 C C . THR A 1 62 ? 1.249 2.895 -9.032 1.00 0.00 62 THR A C 4
ATOM 4327 O O . THR A 1 62 ? 0.094 3.071 -9.366 1.00 0.00 62 THR A O 4
ATOM 4338 N N . SER A 1 63 ? 1.759 3.503 -7.996 1.00 0.00 63 SER A N 4
ATOM 4339 C CA . SER A 1 63 ? 0.925 4.438 -7.190 1.00 0.00 63 SER A CA 4
ATOM 4340 C C . SER A 1 63 ? 1.184 5.884 -7.611 1.00 0.00 63 SER A C 4
ATOM 4341 O O . SER A 1 63 ? 2.130 6.179 -8.314 1.00 0.00 63 SER A O 4
ATOM 4349 N N . VAL A 1 64 ? 0.350 6.790 -7.183 1.00 0.00 64 VAL A N 4
ATOM 4350 C CA . VAL A 1 64 ? 0.548 8.220 -7.553 1.00 0.00 64 VAL A CA 4
ATOM 4351 C C . VAL A 1 64 ? 1.737 8.798 -6.780 1.00 0.00 64 VAL A C 4
ATOM 4352 O O . VAL A 1 64 ? 2.330 9.780 -7.176 1.00 0.00 64 VAL A O 4
ATOM 4365 N N . ASN A 1 65 ? 2.089 8.188 -5.680 1.00 0.00 65 ASN A N 4
ATOM 4366 C CA . ASN A 1 65 ? 3.241 8.694 -4.881 1.00 0.00 65 ASN A CA 4
ATOM 4367 C C . ASN A 1 65 ? 4.521 7.951 -5.276 1.00 0.00 65 ASN A C 4
ATOM 4368 O O . ASN A 1 65 ? 4.972 7.063 -4.582 1.00 0.00 65 ASN A O 4
ATOM 4379 N N . LYS A 1 66 ? 5.106 8.307 -6.387 1.00 0.00 66 LYS A N 4
ATOM 4380 C CA . LYS A 1 66 ? 6.353 7.618 -6.825 1.00 0.00 66 LYS A CA 4
ATOM 4381 C C . LYS A 1 66 ? 7.580 8.304 -6.218 1.00 0.00 66 LYS A C 4
ATOM 4382 O O . LYS A 1 66 ? 8.642 8.333 -6.808 1.00 0.00 66 LYS A O 4
ATOM 4401 N N . GLU A 1 67 ? 7.443 8.857 -5.044 1.00 0.00 67 GLU A N 4
ATOM 4402 C CA . GLU A 1 67 ? 8.603 9.541 -4.403 1.00 0.00 67 GLU A CA 4
ATOM 4403 C C . GLU A 1 67 ? 8.999 8.816 -3.114 1.00 0.00 67 GLU A C 4
ATOM 4404 O O . GLU A 1 67 ? 10.041 9.073 -2.545 1.00 0.00 67 GLU A O 4
ATOM 4416 N N . CYS A 1 68 ? 8.177 7.913 -2.653 1.00 0.00 68 CYS A N 4
ATOM 4417 C CA . CYS A 1 68 ? 8.502 7.166 -1.400 1.00 0.00 68 CYS A CA 4
ATOM 4418 C C . CYS A 1 68 ? 8.507 8.114 -0.197 1.00 0.00 68 CYS A C 4
ATOM 4419 O O . CYS A 1 68 ? 7.778 7.923 0.756 1.00 0.00 68 CYS A O 4
ATOM 4426 N N . HIS A 1 69 ? 9.322 9.133 -0.230 1.00 0.00 69 HIS A N 4
ATOM 4427 C CA . HIS A 1 69 ? 9.370 10.087 0.914 1.00 0.00 69 HIS A CA 4
ATOM 4428 C C . HIS A 1 69 ? 8.602 11.368 0.574 1.00 0.00 69 HIS A C 4
ATOM 4429 O O . HIS A 1 69 ? 8.782 11.950 -0.477 1.00 0.00 69 HIS A O 4
ATOM 4443 N N . LEU A 1 70 ? 7.755 11.817 1.461 1.00 0.00 70 LEU A N 4
ATOM 4444 C CA . LEU A 1 70 ? 6.986 13.068 1.191 1.00 0.00 70 LEU A CA 4
ATOM 4445 C C . LEU A 1 70 ? 6.777 13.860 2.487 1.00 0.00 70 LEU A C 4
ATOM 4446 O O . LEU A 1 70 ? 6.009 14.800 2.533 1.00 0.00 70 LEU A O 4
ATOM 4462 N N . TRP A 1 71 ? 7.470 13.502 3.536 1.00 0.00 71 TRP A N 4
ATOM 4463 C CA . TRP A 1 71 ? 7.323 14.251 4.819 1.00 0.00 71 TRP A CA 4
ATOM 4464 C C . TRP A 1 71 ? 8.427 13.849 5.800 1.00 0.00 71 TRP A C 4
ATOM 4465 O O . TRP A 1 71 ? 9.395 13.213 5.434 1.00 0.00 71 TRP A O 4
ATOM 4486 N N . LYS A 1 72 ? 8.289 14.214 7.046 1.00 0.00 72 LYS A N 4
ATOM 4487 C CA . LYS A 1 72 ? 9.332 13.851 8.049 1.00 0.00 72 LYS A CA 4
ATOM 4488 C C . LYS A 1 72 ? 8.674 13.389 9.352 1.00 0.00 72 LYS A C 4
ATOM 4489 O O . LYS A 1 72 ? 7.597 13.827 9.704 1.00 0.00 72 LYS A O 4
ATOM 4508 N N . THR A 1 73 ? 9.313 12.507 10.070 1.00 0.00 73 THR A N 4
ATOM 4509 C CA . THR A 1 73 ? 8.723 12.017 11.350 1.00 0.00 73 THR A CA 4
ATOM 4510 C C . THR A 1 73 ? 9.015 13.008 12.479 1.00 0.00 73 THR A C 4
ATOM 4511 O O . THR A 1 73 ? 8.110 13.571 13.063 1.00 0.00 73 THR A O 4
ATOM 4525 N N . TYR A 1 1 ? -21.996 8.208 1.185 1.00 0.00 1 TYR A N 5
ATOM 4526 C CA . TYR A 1 1 ? -21.491 8.491 2.560 1.00 0.00 1 TYR A CA 5
ATOM 4527 C C . TYR A 1 1 ? -20.156 7.778 2.790 1.00 0.00 1 TYR A C 5
ATOM 4528 O O . TYR A 1 1 ? -19.888 6.740 2.216 1.00 0.00 1 TYR A O 5
ATOM 4548 N N . LEU A 1 2 ? -19.316 8.326 3.624 1.00 0.00 2 LEU A N 5
ATOM 4549 C CA . LEU A 1 2 ? -17.999 7.679 3.889 1.00 0.00 2 LEU A CA 5
ATOM 4550 C C . LEU A 1 2 ? -18.027 6.958 5.240 1.00 0.00 2 LEU A C 5
ATOM 4551 O O . LEU A 1 2 ? -17.779 7.546 6.274 1.00 0.00 2 LEU A O 5
ATOM 4567 N N . ALA A 1 3 ? -18.329 5.688 5.238 1.00 0.00 3 ALA A N 5
ATOM 4568 C CA . ALA A 1 3 ? -18.371 4.931 6.522 1.00 0.00 3 ALA A CA 5
ATOM 4569 C C . ALA A 1 3 ? -16.976 4.870 7.146 1.00 0.00 3 ALA A C 5
ATOM 4570 O O . ALA A 1 3 ? -16.809 4.465 8.279 1.00 0.00 3 ALA A O 5
ATOM 4577 N N . PHE A 1 4 ? -15.971 5.268 6.415 1.00 0.00 4 PHE A N 5
ATOM 4578 C CA . PHE A 1 4 ? -14.586 5.233 6.966 1.00 0.00 4 PHE A CA 5
ATOM 4579 C C . PHE A 1 4 ? -13.918 6.602 6.809 1.00 0.00 4 PHE A C 5
ATOM 4580 O O . PHE A 1 4 ? -13.660 7.055 5.712 1.00 0.00 4 PHE A O 5
ATOM 4597 N N . ARG A 1 5 ? -13.636 7.262 7.899 1.00 0.00 5 ARG A N 5
ATOM 4598 C CA . ARG A 1 5 ? -12.983 8.599 7.812 1.00 0.00 5 ARG A CA 5
ATOM 4599 C C . ARG A 1 5 ? -11.640 8.577 8.545 1.00 0.00 5 ARG A C 5
ATOM 4600 O O . ARG A 1 5 ? -11.258 9.532 9.192 1.00 0.00 5 ARG A O 5
ATOM 4621 N N . CYS A 1 6 ? -10.919 7.493 8.449 1.00 0.00 6 CYS A N 5
ATOM 4622 C CA . CYS A 1 6 ? -9.601 7.409 9.140 1.00 0.00 6 CYS A CA 5
ATOM 4623 C C . CYS A 1 6 ? -8.511 8.060 8.281 1.00 0.00 6 CYS A C 5
ATOM 4624 O O . CYS A 1 6 ? -7.497 8.505 8.782 1.00 0.00 6 CYS A O 5
ATOM 4631 N N . GLY A 1 7 ? -8.712 8.119 6.991 1.00 0.00 7 GLY A N 5
ATOM 4632 C CA . GLY A 1 7 ? -7.689 8.744 6.104 1.00 0.00 7 GLY A CA 5
ATOM 4633 C C . GLY A 1 7 ? -6.812 7.652 5.486 1.00 0.00 7 GLY A C 5
ATOM 4634 O O . GLY A 1 7 ? -7.290 6.604 5.100 1.00 0.00 7 GLY A O 5
ATOM 4638 N N . ARG A 1 8 ? -5.530 7.888 5.392 1.00 0.00 8 ARG A N 5
ATOM 4639 C CA . ARG A 1 8 ? -4.625 6.858 4.803 1.00 0.00 8 ARG A CA 5
ATOM 4640 C C . ARG A 1 8 ? -4.629 5.600 5.674 1.00 0.00 8 ARG A C 5
ATOM 4641 O O . ARG A 1 8 ? -4.115 4.566 5.294 1.00 0.00 8 ARG A O 5
ATOM 4662 N N . TYR A 1 9 ? -5.208 5.680 6.842 1.00 0.00 9 TYR A N 5
ATOM 4663 C CA . TYR A 1 9 ? -5.250 4.490 7.739 1.00 0.00 9 TYR A CA 5
ATOM 4664 C C . TYR A 1 9 ? -6.477 3.632 7.421 1.00 0.00 9 TYR A C 5
ATOM 4665 O O . TYR A 1 9 ? -6.817 2.723 8.151 1.00 0.00 9 TYR A O 5
ATOM 4683 N N . SER A 1 10 ? -7.147 3.912 6.335 1.00 0.00 10 SER A N 5
ATOM 4684 C CA . SER A 1 10 ? -8.351 3.107 5.977 1.00 0.00 10 SER A CA 5
ATOM 4685 C C . SER A 1 10 ? -8.641 3.210 4.477 1.00 0.00 10 SER A C 5
ATOM 4686 O O . SER A 1 10 ? -9.761 3.463 4.080 1.00 0.00 10 SER A O 5
ATOM 4694 N N . PRO A 1 11 ? -7.620 3.003 3.692 1.00 0.00 11 PRO A N 5
ATOM 4695 C CA . PRO A 1 11 ? -7.774 3.064 2.220 1.00 0.00 11 PRO A CA 5
ATOM 4696 C C . PRO A 1 11 ? -8.463 1.794 1.710 1.00 0.00 11 PRO A C 5
ATOM 4697 O O . PRO A 1 11 ? -8.629 1.600 0.521 1.00 0.00 11 PRO A O 5
ATOM 4708 N N . CYS A 1 12 ? -8.856 0.922 2.600 1.00 0.00 12 CYS A N 5
ATOM 4709 C CA . CYS A 1 12 ? -9.522 -0.340 2.169 1.00 0.00 12 CYS A CA 5
ATOM 4710 C C . CYS A 1 12 ? -10.974 -0.374 2.652 1.00 0.00 12 CYS A C 5
ATOM 4711 O O . CYS A 1 12 ? -11.397 0.448 3.441 1.00 0.00 12 CYS A O 5
ATOM 4718 N N . LEU A 1 13 ? -11.738 -1.322 2.185 1.00 0.00 13 LEU A N 5
ATOM 4719 C CA . LEU A 1 13 ? -13.163 -1.416 2.615 1.00 0.00 13 LEU A CA 5
ATOM 4720 C C . LEU A 1 13 ? -13.424 -2.778 3.266 1.00 0.00 13 LEU A C 5
ATOM 4721 O O . LEU A 1 13 ? -14.482 -3.025 3.809 1.00 0.00 13 LEU A O 5
ATOM 4737 N N . ASP A 1 14 ? -12.465 -3.662 3.215 1.00 0.00 14 ASP A N 5
ATOM 4738 C CA . ASP A 1 14 ? -12.655 -5.007 3.830 1.00 0.00 14 ASP A CA 5
ATOM 4739 C C . ASP A 1 14 ? -11.433 -5.382 4.672 1.00 0.00 14 ASP A C 5
ATOM 4740 O O . ASP A 1 14 ? -10.963 -6.502 4.635 1.00 0.00 14 ASP A O 5
ATOM 4749 N N . ASP A 1 15 ? -10.916 -4.451 5.430 1.00 0.00 15 ASP A N 5
ATOM 4750 C CA . ASP A 1 15 ? -9.722 -4.742 6.280 1.00 0.00 15 ASP A CA 5
ATOM 4751 C C . ASP A 1 15 ? -8.726 -5.629 5.524 1.00 0.00 15 ASP A C 5
ATOM 4752 O O . ASP A 1 15 ? -8.780 -5.750 4.317 1.00 0.00 15 ASP A O 5
ATOM 4761 N N . GLY A 1 16 ? -7.818 -6.249 6.229 1.00 0.00 16 GLY A N 5
ATOM 4762 C CA . GLY A 1 16 ? -6.819 -7.126 5.553 1.00 0.00 16 GLY A CA 5
ATOM 4763 C C . GLY A 1 16 ? -5.771 -6.264 4.848 1.00 0.00 16 GLY A C 5
ATOM 4764 O O . GLY A 1 16 ? -6.005 -5.105 4.569 1.00 0.00 16 GLY A O 5
ATOM 4768 N N . PRO A 1 17 ? -4.642 -6.864 4.583 1.00 0.00 17 PRO A N 5
ATOM 4769 C CA . PRO A 1 17 ? -3.539 -6.145 3.900 1.00 0.00 17 PRO A CA 5
ATOM 4770 C C . PRO A 1 17 ? -3.885 -5.919 2.426 1.00 0.00 17 PRO A C 5
ATOM 4771 O O . PRO A 1 17 ? -4.126 -6.851 1.686 1.00 0.00 17 PRO A O 5
ATOM 4782 N N . ASN A 1 18 ? -3.914 -4.687 1.997 1.00 0.00 18 ASN A N 5
ATOM 4783 C CA . ASN A 1 18 ? -4.249 -4.401 0.574 1.00 0.00 18 ASN A CA 5
ATOM 4784 C C . ASN A 1 18 ? -3.138 -3.577 -0.078 1.00 0.00 18 ASN A C 5
ATOM 4785 O O . ASN A 1 18 ? -2.407 -2.868 0.584 1.00 0.00 18 ASN A O 5
ATOM 4796 N N . VAL A 1 19 ? -3.009 -3.659 -1.374 1.00 0.00 19 VAL A N 5
ATOM 4797 C CA . VAL A 1 19 ? -1.947 -2.876 -2.067 1.00 0.00 19 VAL A CA 5
ATOM 4798 C C . VAL A 1 19 ? -2.185 -1.378 -1.867 1.00 0.00 19 VAL A C 5
ATOM 4799 O O . VAL A 1 19 ? -3.310 -0.920 -1.821 1.00 0.00 19 VAL A O 5
ATOM 4812 N N . ASN A 1 20 ? -1.137 -0.610 -1.751 1.00 0.00 20 ASN A N 5
ATOM 4813 C CA . ASN A 1 20 ? -1.310 0.857 -1.557 1.00 0.00 20 ASN A CA 5
ATOM 4814 C C . ASN A 1 20 ? -1.605 1.532 -2.900 1.00 0.00 20 ASN A C 5
ATOM 4815 O O . ASN A 1 20 ? -1.256 1.025 -3.948 1.00 0.00 20 ASN A O 5
ATOM 4826 N N . LEU A 1 21 ? -2.251 2.665 -2.879 1.00 0.00 21 LEU A N 5
ATOM 4827 C CA . LEU A 1 21 ? -2.573 3.362 -4.158 1.00 0.00 21 LEU A CA 5
ATOM 4828 C C . LEU A 1 21 ? -2.032 4.794 -4.139 1.00 0.00 21 LEU A C 5
ATOM 4829 O O . LEU A 1 21 ? -2.304 5.580 -5.025 1.00 0.00 21 LEU A O 5
ATOM 4845 N N . TYR A 1 22 ? -1.269 5.139 -3.140 1.00 0.00 22 TYR A N 5
ATOM 4846 C CA . TYR A 1 22 ? -0.715 6.523 -3.072 1.00 0.00 22 TYR A CA 5
ATOM 4847 C C . TYR A 1 22 ? 0.734 6.493 -2.576 1.00 0.00 22 TYR A C 5
ATOM 4848 O O . TYR A 1 22 ? 1.192 7.406 -1.919 1.00 0.00 22 TYR A O 5
ATOM 4866 N N . SER A 1 23 ? 1.460 5.454 -2.887 1.00 0.00 23 SER A N 5
ATOM 4867 C CA . SER A 1 23 ? 2.877 5.374 -2.429 1.00 0.00 23 SER A CA 5
ATOM 4868 C C . SER A 1 23 ? 3.620 4.266 -3.181 1.00 0.00 23 SER A C 5
ATOM 4869 O O . SER A 1 23 ? 3.020 3.417 -3.809 1.00 0.00 23 SER A O 5
ATOM 4877 N N . CYS A 1 24 ? 4.924 4.271 -3.120 1.00 0.00 24 CYS A N 5
ATOM 4878 C CA . CYS A 1 24 ? 5.713 3.221 -3.829 1.00 0.00 24 CYS A CA 5
ATOM 4879 C C . CYS A 1 24 ? 6.839 2.713 -2.926 1.00 0.00 24 CYS A C 5
ATOM 4880 O O . CYS A 1 24 ? 7.976 2.598 -3.340 1.00 0.00 24 CYS A O 5
ATOM 4887 N N . CYS A 1 25 ? 6.532 2.409 -1.696 1.00 0.00 25 CYS A N 5
ATOM 4888 C CA . CYS A 1 25 ? 7.586 1.910 -0.764 1.00 0.00 25 CYS A CA 5
ATOM 4889 C C . CYS A 1 25 ? 6.976 0.879 0.189 1.00 0.00 25 CYS A C 5
ATOM 4890 O O . CYS A 1 25 ? 7.543 -0.165 0.442 1.00 0.00 25 CYS A O 5
ATOM 4897 N N . SER A 1 26 ? 5.819 1.172 0.718 1.00 0.00 26 SER A N 5
ATOM 4898 C CA . SER A 1 26 ? 5.157 0.220 1.656 1.00 0.00 26 SER A CA 5
ATOM 4899 C C . SER A 1 26 ? 3.695 0.026 1.249 1.00 0.00 26 SER A C 5
ATOM 4900 O O . SER A 1 26 ? 3.088 0.898 0.659 1.00 0.00 26 SER A O 5
ATOM 4908 N N . PHE A 1 27 ? 3.118 -1.103 1.558 1.00 0.00 27 PHE A N 5
ATOM 4909 C CA . PHE A 1 27 ? 1.690 -1.323 1.181 1.00 0.00 27 PHE A CA 5
ATOM 4910 C C . PHE A 1 27 ? 0.782 -0.925 2.349 1.00 0.00 27 PHE A C 5
ATOM 4911 O O . PHE A 1 27 ? 1.245 -0.455 3.367 1.00 0.00 27 PHE A O 5
ATOM 4928 N N . TYR A 1 28 ? -0.504 -1.084 2.207 1.00 0.00 28 TYR A N 5
ATOM 4929 C CA . TYR A 1 28 ? -1.421 -0.681 3.314 1.00 0.00 28 TYR A CA 5
ATOM 4930 C C . TYR A 1 28 ? -1.950 -1.895 4.081 1.00 0.00 28 TYR A C 5
ATOM 4931 O O . TYR A 1 28 ? -2.544 -2.792 3.516 1.00 0.00 28 TYR A O 5
ATOM 4949 N N . ASN A 1 29 ? -1.779 -1.903 5.374 1.00 0.00 29 ASN A N 5
ATOM 4950 C CA . ASN A 1 29 ? -2.315 -3.025 6.194 1.00 0.00 29 ASN A CA 5
ATOM 4951 C C . ASN A 1 29 ? -3.620 -2.553 6.837 1.00 0.00 29 ASN A C 5
ATOM 4952 O O . ASN A 1 29 ? -3.638 -2.076 7.954 1.00 0.00 29 ASN A O 5
ATOM 4963 N N . CYS A 1 30 ? -4.705 -2.644 6.118 1.00 0.00 30 CYS A N 5
ATOM 4964 C CA . CYS A 1 30 ? -6.007 -2.155 6.656 1.00 0.00 30 CYS A CA 5
ATOM 4965 C C . CYS A 1 30 ? -6.626 -3.149 7.640 1.00 0.00 30 CYS A C 5
ATOM 4966 O O . CYS A 1 30 ? -6.793 -4.317 7.352 1.00 0.00 30 CYS A O 5
ATOM 4973 N N . HIS A 1 31 ? -6.979 -2.671 8.804 1.00 0.00 31 HIS A N 5
ATOM 4974 C CA . HIS A 1 31 ? -7.605 -3.548 9.831 1.00 0.00 31 HIS A CA 5
ATOM 4975 C C . HIS A 1 31 ? -8.347 -2.680 10.855 1.00 0.00 31 HIS A C 5
ATOM 4976 O O . HIS A 1 31 ? -7.745 -2.079 11.723 1.00 0.00 31 HIS A O 5
ATOM 4990 N N . LYS A 1 32 ? -9.646 -2.600 10.751 1.00 0.00 32 LYS A N 5
ATOM 4991 C CA . LYS A 1 32 ? -10.429 -1.761 11.709 1.00 0.00 32 LYS A CA 5
ATOM 4992 C C . LYS A 1 32 ? -10.182 -0.274 11.437 1.00 0.00 32 LYS A C 5
ATOM 4993 O O . LYS A 1 32 ? -9.892 0.493 12.334 1.00 0.00 32 LYS A O 5
ATOM 5012 N N . CYS A 1 33 ? -10.296 0.139 10.204 1.00 0.00 33 CYS A N 5
ATOM 5013 C CA . CYS A 1 33 ? -10.071 1.577 9.868 1.00 0.00 33 CYS A CA 5
ATOM 5014 C C . CYS A 1 33 ? -8.601 1.954 10.078 1.00 0.00 33 CYS A C 5
ATOM 5015 O O . CYS A 1 33 ? -8.226 3.104 9.970 1.00 0.00 33 CYS A O 5
ATOM 5022 N N . LEU A 1 34 ? -7.767 0.996 10.378 1.00 0.00 34 LEU A N 5
ATOM 5023 C CA . LEU A 1 34 ? -6.324 1.310 10.593 1.00 0.00 34 LEU A CA 5
ATOM 5024 C C . LEU A 1 34 ? -5.471 0.650 9.506 1.00 0.00 34 LEU A C 5
ATOM 5025 O O . LEU A 1 34 ? -5.393 -0.558 9.413 1.00 0.00 34 LEU A O 5
ATOM 5041 N N . ALA A 1 35 ? -4.830 1.436 8.683 1.00 0.00 35 ALA A N 5
ATOM 5042 C CA . ALA A 1 35 ? -3.982 0.851 7.605 1.00 0.00 35 ALA A CA 5
ATOM 5043 C C . ALA A 1 35 ? -2.505 0.922 7.998 1.00 0.00 35 ALA A C 5
ATOM 5044 O O . ALA A 1 35 ? -1.867 1.946 7.865 1.00 0.00 35 ALA A O 5
ATOM 5051 N N . ARG A 1 36 ? -1.954 -0.160 8.476 1.00 0.00 36 ARG A N 5
ATOM 5052 C CA . ARG A 1 36 ? -0.517 -0.148 8.869 1.00 0.00 36 ARG A CA 5
ATOM 5053 C C . ARG A 1 36 ? 0.358 -0.285 7.622 1.00 0.00 36 ARG A C 5
ATOM 5054 O O . ARG A 1 36 ? 0.272 -1.256 6.896 1.00 0.00 36 ARG A O 5
ATOM 5075 N N . LEU A 1 37 ? 1.189 0.685 7.359 1.00 0.00 37 LEU A N 5
ATOM 5076 C CA . LEU A 1 37 ? 2.055 0.612 6.150 1.00 0.00 37 LEU A CA 5
ATOM 5077 C C . LEU A 1 37 ? 3.261 -0.294 6.409 1.00 0.00 37 LEU A C 5
ATOM 5078 O O . LEU A 1 37 ? 4.071 -0.032 7.276 1.00 0.00 37 LEU A O 5
ATOM 5094 N N . GLU A 1 38 ? 3.393 -1.354 5.659 1.00 0.00 38 GLU A N 5
ATOM 5095 C CA . GLU A 1 38 ? 4.554 -2.266 5.859 1.00 0.00 38 GLU A CA 5
ATOM 5096 C C . GLU A 1 38 ? 5.702 -1.847 4.940 1.00 0.00 38 GLU A C 5
ATOM 5097 O O . GLU A 1 38 ? 5.530 -1.698 3.744 1.00 0.00 38 GLU A O 5
ATOM 5109 N N . ASN A 1 39 ? 6.866 -1.644 5.493 1.00 0.00 39 ASN A N 5
ATOM 5110 C CA . ASN A 1 39 ? 8.027 -1.219 4.659 1.00 0.00 39 ASN A CA 5
ATOM 5111 C C . ASN A 1 39 ? 8.804 -2.433 4.145 1.00 0.00 39 ASN A C 5
ATOM 5112 O O . ASN A 1 39 ? 8.405 -3.567 4.325 1.00 0.00 39 ASN A O 5
ATOM 5123 N N . CYS A 1 40 ? 9.912 -2.192 3.503 1.00 0.00 40 CYS A N 5
ATOM 5124 C CA . CYS A 1 40 ? 10.736 -3.311 2.963 1.00 0.00 40 CYS A CA 5
ATOM 5125 C C . CYS A 1 40 ? 11.895 -3.617 3.917 1.00 0.00 40 CYS A C 5
ATOM 5126 O O . CYS A 1 40 ? 12.158 -2.863 4.832 1.00 0.00 40 CYS A O 5
ATOM 5133 N N . PRO A 1 41 ? 12.547 -4.727 3.678 1.00 0.00 41 PRO A N 5
ATOM 5134 C CA . PRO A 1 41 ? 13.681 -5.141 4.541 1.00 0.00 41 PRO A CA 5
ATOM 5135 C C . PRO A 1 41 ? 14.865 -4.192 4.400 1.00 0.00 41 PRO A C 5
ATOM 5136 O O . PRO A 1 41 ? 15.491 -3.816 5.370 1.00 0.00 41 PRO A O 5
ATOM 5147 N N . LYS A 1 42 ? 15.171 -3.801 3.208 1.00 0.00 42 LYS A N 5
ATOM 5148 C CA . LYS A 1 42 ? 16.321 -2.869 3.009 1.00 0.00 42 LYS A CA 5
ATOM 5149 C C . LYS A 1 42 ? 16.496 -2.489 1.534 1.00 0.00 42 LYS A C 5
ATOM 5150 O O . LYS A 1 42 ? 17.350 -3.013 0.848 1.00 0.00 42 LYS A O 5
ATOM 5169 N N . GLY A 1 43 ? 15.718 -1.560 1.049 1.00 0.00 43 GLY A N 5
ATOM 5170 C CA . GLY A 1 43 ? 15.870 -1.126 -0.370 1.00 0.00 43 GLY A CA 5
ATOM 5171 C C . GLY A 1 43 ? 15.025 -1.997 -1.304 1.00 0.00 43 GLY A C 5
ATOM 5172 O O . GLY A 1 43 ? 15.509 -2.499 -2.298 1.00 0.00 43 GLY A O 5
ATOM 5176 N N . LEU A 1 44 ? 13.767 -2.171 -1.009 1.00 0.00 44 LEU A N 5
ATOM 5177 C CA . LEU A 1 44 ? 12.908 -2.996 -1.905 1.00 0.00 44 LEU A CA 5
ATOM 5178 C C . LEU A 1 44 ? 11.519 -2.364 -2.023 1.00 0.00 44 LEU A C 5
ATOM 5179 O O . LEU A 1 44 ? 11.270 -1.295 -1.502 1.00 0.00 44 LEU A O 5
ATOM 5195 N N . HIS A 1 45 ? 10.612 -3.011 -2.703 1.00 0.00 45 HIS A N 5
ATOM 5196 C CA . HIS A 1 45 ? 9.242 -2.441 -2.846 1.00 0.00 45 HIS A CA 5
ATOM 5197 C C . HIS A 1 45 ? 8.236 -3.311 -2.089 1.00 0.00 45 HIS A C 5
ATOM 5198 O O . HIS A 1 45 ? 8.567 -4.378 -1.614 1.00 0.00 45 HIS A O 5
ATOM 5212 N N . TYR A 1 46 ? 7.013 -2.870 -1.971 1.00 0.00 46 TYR A N 5
ATOM 5213 C CA . TYR A 1 46 ? 6.001 -3.689 -1.243 1.00 0.00 46 TYR A CA 5
ATOM 5214 C C . TYR A 1 46 ? 5.281 -4.626 -2.216 1.00 0.00 46 TYR A C 5
ATOM 5215 O O . TYR A 1 46 ? 5.211 -4.371 -3.402 1.00 0.00 46 TYR A O 5
ATOM 5233 N N . ASN A 1 47 ? 4.741 -5.707 -1.723 1.00 0.00 47 ASN A N 5
ATOM 5234 C CA . ASN A 1 47 ? 4.024 -6.659 -2.619 1.00 0.00 47 ASN A CA 5
ATOM 5235 C C . ASN A 1 47 ? 2.632 -6.960 -2.057 1.00 0.00 47 ASN A C 5
ATOM 5236 O O . ASN A 1 47 ? 2.483 -7.347 -0.915 1.00 0.00 47 ASN A O 5
ATOM 5247 N N . ALA A 1 48 ? 1.611 -6.781 -2.851 1.00 0.00 48 ALA A N 5
ATOM 5248 C CA . ALA A 1 48 ? 0.229 -7.053 -2.361 1.00 0.00 48 ALA A CA 5
ATOM 5249 C C . ALA A 1 48 ? -0.093 -8.545 -2.477 1.00 0.00 48 ALA A C 5
ATOM 5250 O O . ALA A 1 48 ? -0.859 -9.087 -1.704 1.00 0.00 48 ALA A O 5
ATOM 5257 N N . TYR A 1 49 ? 0.483 -9.214 -3.437 1.00 0.00 49 TYR A N 5
ATOM 5258 C CA . TYR A 1 49 ? 0.206 -10.670 -3.601 1.00 0.00 49 TYR A CA 5
ATOM 5259 C C . TYR A 1 49 ? 1.004 -11.481 -2.576 1.00 0.00 49 TYR A C 5
ATOM 5260 O O . TYR A 1 49 ? 0.917 -12.691 -2.527 1.00 0.00 49 TYR A O 5
ATOM 5278 N N . LEU A 1 50 ? 1.781 -10.825 -1.758 1.00 0.00 50 LEU A N 5
ATOM 5279 C CA . LEU A 1 50 ? 2.581 -11.564 -0.739 1.00 0.00 50 LEU A CA 5
ATOM 5280 C C . LEU A 1 50 ? 2.660 -10.760 0.562 1.00 0.00 50 LEU A C 5
ATOM 5281 O O . LEU A 1 50 ? 3.467 -11.043 1.425 1.00 0.00 50 LEU A O 5
ATOM 5297 N N . LYS A 1 51 ? 1.824 -9.764 0.707 1.00 0.00 51 LYS A N 5
ATOM 5298 C CA . LYS A 1 51 ? 1.839 -8.934 1.952 1.00 0.00 51 LYS A CA 5
ATOM 5299 C C . LYS A 1 51 ? 3.275 -8.718 2.441 1.00 0.00 51 LYS A C 5
ATOM 5300 O O . LYS A 1 51 ? 3.532 -8.643 3.626 1.00 0.00 51 LYS A O 5
ATOM 5319 N N . VAL A 1 52 ? 4.210 -8.616 1.537 1.00 0.00 52 VAL A N 5
ATOM 5320 C CA . VAL A 1 52 ? 5.628 -8.403 1.950 1.00 0.00 52 VAL A CA 5
ATOM 5321 C C . VAL A 1 52 ? 6.293 -7.379 1.025 1.00 0.00 52 VAL A C 5
ATOM 5322 O O . VAL A 1 52 ? 5.629 -6.628 0.341 1.00 0.00 52 VAL A O 5
ATOM 5335 N N . CYS A 1 53 ? 7.597 -7.344 0.996 1.00 0.00 53 CYS A N 5
ATOM 5336 C CA . CYS A 1 53 ? 8.291 -6.366 0.108 1.00 0.00 53 CYS A CA 5
ATOM 5337 C C . CYS A 1 53 ? 9.192 -7.103 -0.887 1.00 0.00 53 CYS A C 5
ATOM 5338 O O . CYS A 1 53 ? 9.860 -8.059 -0.546 1.00 0.00 53 CYS A O 5
ATOM 5345 N N . ASP A 1 54 ? 9.215 -6.664 -2.116 1.00 0.00 54 ASP A N 5
ATOM 5346 C CA . ASP A 1 54 ? 10.073 -7.337 -3.135 1.00 0.00 54 ASP A CA 5
ATOM 5347 C C . ASP A 1 54 ? 10.649 -6.300 -4.105 1.00 0.00 54 ASP A C 5
ATOM 5348 O O . ASP A 1 54 ? 10.233 -5.159 -4.128 1.00 0.00 54 ASP A O 5
ATOM 5357 N N . TRP A 1 55 ? 11.604 -6.688 -4.905 1.00 0.00 55 TRP A N 5
ATOM 5358 C CA . TRP A 1 55 ? 12.205 -5.724 -5.871 1.00 0.00 55 TRP A CA 5
ATOM 5359 C C . TRP A 1 55 ? 11.107 -4.905 -6.555 1.00 0.00 55 TRP A C 5
ATOM 5360 O O . TRP A 1 55 ? 9.982 -5.351 -6.676 1.00 0.00 55 TRP A O 5
ATOM 5381 N N . PRO A 1 56 ? 11.474 -3.728 -6.981 1.00 0.00 56 PRO A N 5
ATOM 5382 C CA . PRO A 1 56 ? 10.512 -2.828 -7.662 1.00 0.00 56 PRO A CA 5
ATOM 5383 C C . PRO A 1 56 ? 10.205 -3.342 -9.072 1.00 0.00 56 PRO A C 5
ATOM 5384 O O . PRO A 1 56 ? 9.150 -3.090 -9.619 1.00 0.00 56 PRO A O 5
ATOM 5395 N N . SER A 1 57 ? 11.120 -4.062 -9.661 1.00 0.00 57 SER A N 5
ATOM 5396 C CA . SER A 1 57 ? 10.881 -4.592 -11.034 1.00 0.00 57 SER A CA 5
ATOM 5397 C C . SER A 1 57 ? 9.850 -5.724 -10.994 1.00 0.00 57 SER A C 5
ATOM 5398 O O . SER A 1 57 ? 9.367 -6.174 -12.014 1.00 0.00 57 SER A O 5
ATOM 5406 N N . LYS A 1 58 ? 9.511 -6.187 -9.822 1.00 0.00 58 LYS A N 5
ATOM 5407 C CA . LYS A 1 58 ? 8.511 -7.289 -9.718 1.00 0.00 58 LYS A CA 5
ATOM 5408 C C . LYS A 1 58 ? 7.346 -6.863 -8.821 1.00 0.00 58 LYS A C 5
ATOM 5409 O O . LYS A 1 58 ? 6.195 -6.947 -9.200 1.00 0.00 58 LYS A O 5
ATOM 5428 N N . ALA A 1 59 ? 7.637 -6.405 -7.633 1.00 0.00 59 ALA A N 5
ATOM 5429 C CA . ALA A 1 59 ? 6.547 -5.973 -6.713 1.00 0.00 59 ALA A CA 5
ATOM 5430 C C . ALA A 1 59 ? 5.514 -5.135 -7.470 1.00 0.00 59 ALA A C 5
ATOM 5431 O O . ALA A 1 59 ? 4.353 -5.090 -7.114 1.00 0.00 59 ALA A O 5
ATOM 5438 N N . GLY A 1 60 ? 5.927 -4.466 -8.511 1.00 0.00 60 GLY A N 5
ATOM 5439 C CA . GLY A 1 60 ? 4.969 -3.630 -9.289 1.00 0.00 60 GLY A CA 5
ATOM 5440 C C . GLY A 1 60 ? 4.570 -2.410 -8.459 1.00 0.00 60 GLY A C 5
ATOM 5441 O O . GLY A 1 60 ? 4.464 -2.476 -7.251 1.00 0.00 60 GLY A O 5
ATOM 5445 N N . CYS A 1 61 ? 4.346 -1.292 -9.096 1.00 0.00 61 CYS A N 5
ATOM 5446 C CA . CYS A 1 61 ? 3.954 -0.069 -8.339 1.00 0.00 61 CYS A CA 5
ATOM 5447 C C . CYS A 1 61 ? 3.153 0.877 -9.238 1.00 0.00 61 CYS A C 5
ATOM 5448 O O . CYS A 1 61 ? 3.695 1.533 -10.105 1.00 0.00 61 CYS A O 5
ATOM 5455 N N . THR A 1 62 ? 1.866 0.954 -9.035 1.00 0.00 62 THR A N 5
ATOM 5456 C CA . THR A 1 62 ? 1.032 1.859 -9.876 1.00 0.00 62 THR A CA 5
ATOM 5457 C C . THR A 1 62 ? 0.284 2.859 -8.992 1.00 0.00 62 THR A C 5
ATOM 5458 O O . THR A 1 62 ? -0.837 3.237 -9.274 1.00 0.00 62 THR A O 5
ATOM 5469 N N . SER A 1 63 ? 0.894 3.292 -7.924 1.00 0.00 63 SER A N 5
ATOM 5470 C CA . SER A 1 63 ? 0.219 4.268 -7.020 1.00 0.00 63 SER A CA 5
ATOM 5471 C C . SER A 1 63 ? 0.495 5.699 -7.488 1.00 0.00 63 SER A C 5
ATOM 5472 O O . SER A 1 63 ? 1.590 6.027 -7.900 1.00 0.00 63 SER A O 5
ATOM 5480 N N . VAL A 1 64 ? -0.490 6.554 -7.428 1.00 0.00 64 VAL A N 5
ATOM 5481 C CA . VAL A 1 64 ? -0.280 7.964 -7.870 1.00 0.00 64 VAL A CA 5
ATOM 5482 C C . VAL A 1 64 ? 1.064 8.483 -7.351 1.00 0.00 64 VAL A C 5
ATOM 5483 O O . VAL A 1 64 ? 1.700 9.314 -7.968 1.00 0.00 64 VAL A O 5
ATOM 5496 N N . ASN A 1 65 ? 1.501 7.996 -6.222 1.00 0.00 65 ASN A N 5
ATOM 5497 C CA . ASN A 1 65 ? 2.805 8.457 -5.665 1.00 0.00 65 ASN A CA 5
ATOM 5498 C C . ASN A 1 65 ? 3.900 7.433 -5.978 1.00 0.00 65 ASN A C 5
ATOM 5499 O O . ASN A 1 65 ? 3.785 6.268 -5.654 1.00 0.00 65 ASN A O 5
ATOM 5510 N N . LYS A 1 66 ? 4.960 7.858 -6.610 1.00 0.00 66 LYS A N 5
ATOM 5511 C CA . LYS A 1 66 ? 6.058 6.906 -6.946 1.00 0.00 66 LYS A CA 5
ATOM 5512 C C . LYS A 1 66 ? 7.285 7.181 -6.071 1.00 0.00 66 LYS A C 5
ATOM 5513 O O . LYS A 1 66 ? 8.343 6.621 -6.278 1.00 0.00 66 LYS A O 5
ATOM 5532 N N . GLU A 1 67 ? 7.154 8.042 -5.098 1.00 0.00 67 GLU A N 5
ATOM 5533 C CA . GLU A 1 67 ? 8.314 8.354 -4.215 1.00 0.00 67 GLU A CA 5
ATOM 5534 C C . GLU A 1 67 ? 7.839 8.588 -2.778 1.00 0.00 67 GLU A C 5
ATOM 5535 O O . GLU A 1 67 ? 7.193 9.575 -2.482 1.00 0.00 67 GLU A O 5
ATOM 5547 N N . CYS A 1 68 ? 8.157 7.694 -1.880 1.00 0.00 68 CYS A N 5
ATOM 5548 C CA . CYS A 1 68 ? 7.723 7.876 -0.465 1.00 0.00 68 CYS A CA 5
ATOM 5549 C C . CYS A 1 68 ? 8.694 7.155 0.481 1.00 0.00 68 CYS A C 5
ATOM 5550 O O . CYS A 1 68 ? 8.317 6.665 1.528 1.00 0.00 68 CYS A O 5
ATOM 5557 N N . HIS A 1 69 ? 9.944 7.092 0.114 1.00 0.00 69 HIS A N 5
ATOM 5558 C CA . HIS A 1 69 ? 10.949 6.403 0.981 1.00 0.00 69 HIS A CA 5
ATOM 5559 C C . HIS A 1 69 ? 11.442 7.346 2.084 1.00 0.00 69 HIS A C 5
ATOM 5560 O O . HIS A 1 69 ? 12.481 7.127 2.675 1.00 0.00 69 HIS A O 5
ATOM 5574 N N . LEU A 1 70 ? 10.716 8.394 2.364 1.00 0.00 70 LEU A N 5
ATOM 5575 C CA . LEU A 1 70 ? 11.162 9.342 3.428 1.00 0.00 70 LEU A CA 5
ATOM 5576 C C . LEU A 1 70 ? 9.977 10.152 3.962 1.00 0.00 70 LEU A C 5
ATOM 5577 O O . LEU A 1 70 ? 9.762 11.284 3.576 1.00 0.00 70 LEU A O 5
ATOM 5593 N N . TRP A 1 71 ? 9.208 9.586 4.853 1.00 0.00 71 TRP A N 5
ATOM 5594 C CA . TRP A 1 71 ? 8.046 10.333 5.415 1.00 0.00 71 TRP A CA 5
ATOM 5595 C C . TRP A 1 71 ? 8.182 10.450 6.935 1.00 0.00 71 TRP A C 5
ATOM 5596 O O . TRP A 1 71 ? 7.446 11.169 7.580 1.00 0.00 71 TRP A O 5
ATOM 5617 N N . LYS A 1 72 ? 9.120 9.747 7.510 1.00 0.00 72 LYS A N 5
ATOM 5618 C CA . LYS A 1 72 ? 9.306 9.817 8.988 1.00 0.00 72 LYS A CA 5
ATOM 5619 C C . LYS A 1 72 ? 7.980 9.550 9.703 1.00 0.00 72 LYS A C 5
ATOM 5620 O O . LYS A 1 72 ? 7.657 8.425 10.031 1.00 0.00 72 LYS A O 5
ATOM 5639 N N . THR A 1 73 ? 7.210 10.573 9.950 1.00 0.00 73 THR A N 5
ATOM 5640 C CA . THR A 1 73 ? 5.907 10.373 10.645 1.00 0.00 73 THR A CA 5
ATOM 5641 C C . THR A 1 73 ? 6.130 9.663 11.984 1.00 0.00 73 THR A C 5
ATOM 5642 O O . THR A 1 73 ? 7.187 9.119 12.234 1.00 0.00 73 THR A O 5
ATOM 5656 N N . TYR A 1 1 ? -8.444 5.331 -3.715 1.00 0.00 1 TYR A N 6
ATOM 5657 C CA . TYR A 1 1 ? -9.887 5.022 -3.502 1.00 0.00 1 TYR A CA 6
ATOM 5658 C C . TYR A 1 1 ? -10.506 6.031 -2.529 1.00 0.00 1 TYR A C 6
ATOM 5659 O O . TYR A 1 1 ? -9.814 6.823 -1.919 1.00 0.00 1 TYR A O 6
ATOM 5679 N N . LEU A 1 2 ? -11.802 6.008 -2.381 1.00 0.00 2 LEU A N 6
ATOM 5680 C CA . LEU A 1 2 ? -12.465 6.964 -1.447 1.00 0.00 2 LEU A CA 6
ATOM 5681 C C . LEU A 1 2 ? -13.403 6.210 -0.501 1.00 0.00 2 LEU A C 6
ATOM 5682 O O . LEU A 1 2 ? -14.026 6.791 0.361 1.00 0.00 2 LEU A O 6
ATOM 5698 N N . ALA A 1 3 ? -13.508 4.921 -0.665 1.00 0.00 3 ALA A N 6
ATOM 5699 C CA . ALA A 1 3 ? -14.405 4.116 0.217 1.00 0.00 3 ALA A CA 6
ATOM 5700 C C . ALA A 1 3 ? -14.030 4.312 1.692 1.00 0.00 3 ALA A C 6
ATOM 5701 O O . ALA A 1 3 ? -13.660 5.390 2.107 1.00 0.00 3 ALA A O 6
ATOM 5708 N N . PHE A 1 4 ? -14.127 3.274 2.484 1.00 0.00 4 PHE A N 6
ATOM 5709 C CA . PHE A 1 4 ? -13.785 3.394 3.936 1.00 0.00 4 PHE A CA 6
ATOM 5710 C C . PHE A 1 4 ? -14.243 4.754 4.475 1.00 0.00 4 PHE A C 6
ATOM 5711 O O . PHE A 1 4 ? -15.125 5.382 3.924 1.00 0.00 4 PHE A O 6
ATOM 5728 N N . ARG A 1 5 ? -13.659 5.216 5.545 1.00 0.00 5 ARG A N 6
ATOM 5729 C CA . ARG A 1 5 ? -14.076 6.536 6.102 1.00 0.00 5 ARG A CA 6
ATOM 5730 C C . ARG A 1 5 ? -13.038 7.042 7.108 1.00 0.00 5 ARG A C 6
ATOM 5731 O O . ARG A 1 5 ? -13.337 7.838 7.976 1.00 0.00 5 ARG A O 6
ATOM 5752 N N . CYS A 1 6 ? -11.821 6.587 7.000 1.00 0.00 6 CYS A N 6
ATOM 5753 C CA . CYS A 1 6 ? -10.766 7.043 7.949 1.00 0.00 6 CYS A CA 6
ATOM 5754 C C . CYS A 1 6 ? -9.779 7.975 7.235 1.00 0.00 6 CYS A C 6
ATOM 5755 O O . CYS A 1 6 ? -9.513 9.074 7.681 1.00 0.00 6 CYS A O 6
ATOM 5762 N N . GLY A 1 7 ? -9.234 7.542 6.128 1.00 0.00 7 GLY A N 6
ATOM 5763 C CA . GLY A 1 7 ? -8.263 8.400 5.383 1.00 0.00 7 GLY A CA 6
ATOM 5764 C C . GLY A 1 7 ? -7.086 7.542 4.909 1.00 0.00 7 GLY A C 6
ATOM 5765 O O . GLY A 1 7 ? -7.142 6.328 4.941 1.00 0.00 7 GLY A O 6
ATOM 5769 N N . ARG A 1 8 ? -6.017 8.156 4.473 1.00 0.00 8 ARG A N 6
ATOM 5770 C CA . ARG A 1 8 ? -4.842 7.360 4.005 1.00 0.00 8 ARG A CA 6
ATOM 5771 C C . ARG A 1 8 ? -4.433 6.359 5.087 1.00 0.00 8 ARG A C 6
ATOM 5772 O O . ARG A 1 8 ? -3.749 5.390 4.825 1.00 0.00 8 ARG A O 6
ATOM 5793 N N . TYR A 1 9 ? -4.846 6.588 6.303 1.00 0.00 9 TYR A N 6
ATOM 5794 C CA . TYR A 1 9 ? -4.479 5.652 7.401 1.00 0.00 9 TYR A CA 6
ATOM 5795 C C . TYR A 1 9 ? -5.381 4.419 7.354 1.00 0.00 9 TYR A C 6
ATOM 5796 O O . TYR A 1 9 ? -5.189 3.474 8.088 1.00 0.00 9 TYR A O 6
ATOM 5814 N N . SER A 1 10 ? -6.364 4.420 6.495 1.00 0.00 10 SER A N 6
ATOM 5815 C CA . SER A 1 10 ? -7.270 3.240 6.402 1.00 0.00 10 SER A CA 6
ATOM 5816 C C . SER A 1 10 ? -8.036 3.251 5.074 1.00 0.00 10 SER A C 6
ATOM 5817 O O . SER A 1 10 ? -9.225 3.497 5.046 1.00 0.00 10 SER A O 6
ATOM 5825 N N . PRO A 1 11 ? -7.321 2.975 4.018 1.00 0.00 11 PRO A N 6
ATOM 5826 C CA . PRO A 1 11 ? -7.930 2.944 2.670 1.00 0.00 11 PRO A CA 6
ATOM 5827 C C . PRO A 1 11 ? -8.615 1.595 2.434 1.00 0.00 11 PRO A C 6
ATOM 5828 O O . PRO A 1 11 ? -9.002 1.268 1.329 1.00 0.00 11 PRO A O 6
ATOM 5839 N N . CYS A 1 12 ? -8.752 0.799 3.460 1.00 0.00 12 CYS A N 6
ATOM 5840 C CA . CYS A 1 12 ? -9.392 -0.538 3.286 1.00 0.00 12 CYS A CA 6
ATOM 5841 C C . CYS A 1 12 ? -10.705 -0.610 4.066 1.00 0.00 12 CYS A C 6
ATOM 5842 O O . CYS A 1 12 ? -10.981 0.210 4.920 1.00 0.00 12 CYS A O 6
ATOM 5849 N N . LEU A 1 13 ? -11.514 -1.593 3.781 1.00 0.00 13 LEU A N 6
ATOM 5850 C CA . LEU A 1 13 ? -12.810 -1.732 4.503 1.00 0.00 13 LEU A CA 6
ATOM 5851 C C . LEU A 1 13 ? -12.877 -3.096 5.199 1.00 0.00 13 LEU A C 6
ATOM 5852 O O . LEU A 1 13 ? -13.633 -3.292 6.130 1.00 0.00 13 LEU A O 6
ATOM 5868 N N . ASP A 1 14 ? -12.091 -4.038 4.752 1.00 0.00 14 ASP A N 6
ATOM 5869 C CA . ASP A 1 14 ? -12.109 -5.389 5.385 1.00 0.00 14 ASP A CA 6
ATOM 5870 C C . ASP A 1 14 ? -10.703 -5.775 5.855 1.00 0.00 14 ASP A C 6
ATOM 5871 O O . ASP A 1 14 ? -10.240 -6.872 5.613 1.00 0.00 14 ASP A O 6
ATOM 5880 N N . ASP A 1 15 ? -10.024 -4.880 6.523 1.00 0.00 15 ASP A N 6
ATOM 5881 C CA . ASP A 1 15 ? -8.646 -5.186 7.012 1.00 0.00 15 ASP A CA 6
ATOM 5882 C C . ASP A 1 15 ? -7.864 -5.976 5.957 1.00 0.00 15 ASP A C 6
ATOM 5883 O O . ASP A 1 15 ? -8.232 -6.019 4.800 1.00 0.00 15 ASP A O 6
ATOM 5892 N N . GLY A 1 16 ? -6.782 -6.595 6.347 1.00 0.00 16 GLY A N 6
ATOM 5893 C CA . GLY A 1 16 ? -5.975 -7.376 5.366 1.00 0.00 16 GLY A CA 6
ATOM 5894 C C . GLY A 1 16 ? -4.964 -6.451 4.684 1.00 0.00 16 GLY A C 6
ATOM 5895 O O . GLY A 1 16 ? -5.265 -5.312 4.392 1.00 0.00 16 GLY A O 6
ATOM 5899 N N . PRO A 1 17 ? -3.793 -6.976 4.453 1.00 0.00 17 PRO A N 6
ATOM 5900 C CA . PRO A 1 17 ? -2.719 -6.187 3.798 1.00 0.00 17 PRO A CA 6
ATOM 5901 C C . PRO A 1 17 ? -3.066 -5.941 2.327 1.00 0.00 17 PRO A C 6
ATOM 5902 O O . PRO A 1 17 ? -2.962 -6.823 1.497 1.00 0.00 17 PRO A O 6
ATOM 5913 N N . ASN A 1 18 ? -3.485 -4.748 1.999 1.00 0.00 18 ASN A N 6
ATOM 5914 C CA . ASN A 1 18 ? -3.845 -4.444 0.584 1.00 0.00 18 ASN A CA 6
ATOM 5915 C C . ASN A 1 18 ? -2.732 -3.642 -0.092 1.00 0.00 18 ASN A C 6
ATOM 5916 O O . ASN A 1 18 ? -1.829 -3.147 0.552 1.00 0.00 18 ASN A O 6
ATOM 5927 N N . VAL A 1 19 ? -2.793 -3.506 -1.388 1.00 0.00 19 VAL A N 6
ATOM 5928 C CA . VAL A 1 19 ? -1.742 -2.734 -2.108 1.00 0.00 19 VAL A CA 6
ATOM 5929 C C . VAL A 1 19 ? -1.940 -1.233 -1.882 1.00 0.00 19 VAL A C 6
ATOM 5930 O O . VAL A 1 19 ? -3.051 -0.744 -1.836 1.00 0.00 19 VAL A O 6
ATOM 5943 N N . ASN A 1 20 ? -0.871 -0.500 -1.742 1.00 0.00 20 ASN A N 6
ATOM 5944 C CA . ASN A 1 20 ? -0.999 0.969 -1.524 1.00 0.00 20 ASN A CA 6
ATOM 5945 C C . ASN A 1 20 ? -1.261 1.674 -2.861 1.00 0.00 20 ASN A C 6
ATOM 5946 O O . ASN A 1 20 ? -0.643 1.372 -3.863 1.00 0.00 20 ASN A O 6
ATOM 5957 N N . LEU A 1 21 ? -2.180 2.602 -2.887 1.00 0.00 21 LEU A N 6
ATOM 5958 C CA . LEU A 1 21 ? -2.486 3.315 -4.164 1.00 0.00 21 LEU A CA 6
ATOM 5959 C C . LEU A 1 21 ? -1.913 4.734 -4.137 1.00 0.00 21 LEU A C 6
ATOM 5960 O O . LEU A 1 21 ? -1.956 5.448 -5.119 1.00 0.00 21 LEU A O 6
ATOM 5976 N N . TYR A 1 22 ? -1.377 5.148 -3.024 1.00 0.00 22 TYR A N 6
ATOM 5977 C CA . TYR A 1 22 ? -0.804 6.522 -2.942 1.00 0.00 22 TYR A CA 6
ATOM 5978 C C . TYR A 1 22 ? 0.639 6.460 -2.444 1.00 0.00 22 TYR A C 6
ATOM 5979 O O . TYR A 1 22 ? 1.074 7.281 -1.660 1.00 0.00 22 TYR A O 6
ATOM 5997 N N . SER A 1 23 ? 1.385 5.490 -2.892 1.00 0.00 23 SER A N 6
ATOM 5998 C CA . SER A 1 23 ? 2.800 5.369 -2.446 1.00 0.00 23 SER A CA 6
ATOM 5999 C C . SER A 1 23 ? 3.515 4.288 -3.265 1.00 0.00 23 SER A C 6
ATOM 6000 O O . SER A 1 23 ? 2.890 3.440 -3.869 1.00 0.00 23 SER A O 6
ATOM 6008 N N . CYS A 1 24 ? 4.820 4.313 -3.295 1.00 0.00 24 CYS A N 6
ATOM 6009 C CA . CYS A 1 24 ? 5.567 3.286 -4.081 1.00 0.00 24 CYS A CA 6
ATOM 6010 C C . CYS A 1 24 ? 6.700 2.695 -3.238 1.00 0.00 24 CYS A C 6
ATOM 6011 O O . CYS A 1 24 ? 7.822 2.569 -3.686 1.00 0.00 24 CYS A O 6
ATOM 6018 N N . CYS A 1 25 ? 6.410 2.330 -2.020 1.00 0.00 25 CYS A N 6
ATOM 6019 C CA . CYS A 1 25 ? 7.462 1.744 -1.142 1.00 0.00 25 CYS A CA 6
ATOM 6020 C C . CYS A 1 25 ? 6.807 0.929 -0.026 1.00 0.00 25 CYS A C 6
ATOM 6021 O O . CYS A 1 25 ? 6.981 -0.269 0.068 1.00 0.00 25 CYS A O 6
ATOM 6028 N N . SER A 1 26 ? 6.047 1.572 0.818 1.00 0.00 26 SER A N 6
ATOM 6029 C CA . SER A 1 26 ? 5.372 0.837 1.924 1.00 0.00 26 SER A CA 6
ATOM 6030 C C . SER A 1 26 ? 3.930 0.514 1.529 1.00 0.00 26 SER A C 6
ATOM 6031 O O . SER A 1 26 ? 3.196 1.370 1.074 1.00 0.00 26 SER A O 6
ATOM 6039 N N . PHE A 1 27 ? 3.513 -0.711 1.696 1.00 0.00 27 PHE A N 6
ATOM 6040 C CA . PHE A 1 27 ? 2.115 -1.071 1.323 1.00 0.00 27 PHE A CA 6
ATOM 6041 C C . PHE A 1 27 ? 1.160 -0.708 2.465 1.00 0.00 27 PHE A C 6
ATOM 6042 O O . PHE A 1 27 ? 1.579 -0.245 3.506 1.00 0.00 27 PHE A O 6
ATOM 6059 N N . TYR A 1 28 ? -0.117 -0.892 2.275 1.00 0.00 28 TYR A N 6
ATOM 6060 C CA . TYR A 1 28 ? -1.084 -0.528 3.349 1.00 0.00 28 TYR A CA 6
ATOM 6061 C C . TYR A 1 28 ? -1.540 -1.760 4.136 1.00 0.00 28 TYR A C 6
ATOM 6062 O O . TYR A 1 28 ? -2.392 -2.505 3.693 1.00 0.00 28 TYR A O 6
ATOM 6080 N N . ASN A 1 29 ? -1.018 -1.962 5.314 1.00 0.00 29 ASN A N 6
ATOM 6081 C CA . ASN A 1 29 ? -1.476 -3.123 6.131 1.00 0.00 29 ASN A CA 6
ATOM 6082 C C . ASN A 1 29 ? -2.805 -2.735 6.775 1.00 0.00 29 ASN A C 6
ATOM 6083 O O . ASN A 1 29 ? -2.842 -2.005 7.743 1.00 0.00 29 ASN A O 6
ATOM 6094 N N . CYS A 1 30 ? -3.897 -3.178 6.217 1.00 0.00 30 CYS A N 6
ATOM 6095 C CA . CYS A 1 30 ? -5.231 -2.781 6.763 1.00 0.00 30 CYS A CA 6
ATOM 6096 C C . CYS A 1 30 ? -5.585 -3.576 8.022 1.00 0.00 30 CYS A C 6
ATOM 6097 O O . CYS A 1 30 ? -5.339 -4.761 8.121 1.00 0.00 30 CYS A O 6
ATOM 6104 N N . HIS A 1 31 ? -6.170 -2.912 8.984 1.00 0.00 31 HIS A N 6
ATOM 6105 C CA . HIS A 1 31 ? -6.565 -3.589 10.251 1.00 0.00 31 HIS A CA 6
ATOM 6106 C C . HIS A 1 31 ? -7.630 -2.751 10.968 1.00 0.00 31 HIS A C 6
ATOM 6107 O O . HIS A 1 31 ? -7.326 -1.959 11.837 1.00 0.00 31 HIS A O 6
ATOM 6121 N N . LYS A 1 32 ? -8.875 -2.909 10.604 1.00 0.00 32 LYS A N 6
ATOM 6122 C CA . LYS A 1 32 ? -9.950 -2.109 11.263 1.00 0.00 32 LYS A CA 6
ATOM 6123 C C . LYS A 1 32 ? -9.606 -0.618 11.193 1.00 0.00 32 LYS A C 6
ATOM 6124 O O . LYS A 1 32 ? -9.079 -0.047 12.128 1.00 0.00 32 LYS A O 6
ATOM 6143 N N . CYS A 1 33 ? -9.888 0.015 10.085 1.00 0.00 33 CYS A N 6
ATOM 6144 C CA . CYS A 1 33 ? -9.566 1.466 9.946 1.00 0.00 33 CYS A CA 6
ATOM 6145 C C . CYS A 1 33 ? -8.115 1.721 10.373 1.00 0.00 33 CYS A C 6
ATOM 6146 O O . CYS A 1 33 ? -7.740 2.825 10.715 1.00 0.00 33 CYS A O 6
ATOM 6153 N N . LEU A 1 34 ? -7.292 0.706 10.353 1.00 0.00 34 LEU A N 6
ATOM 6154 C CA . LEU A 1 34 ? -5.868 0.893 10.755 1.00 0.00 34 LEU A CA 6
ATOM 6155 C C . LEU A 1 34 ? -4.933 0.390 9.651 1.00 0.00 34 LEU A C 6
ATOM 6156 O O . LEU A 1 34 ? -4.484 -0.738 9.671 1.00 0.00 34 LEU A O 6
ATOM 6172 N N . ALA A 1 35 ? -4.635 1.219 8.688 1.00 0.00 35 ALA A N 6
ATOM 6173 C CA . ALA A 1 35 ? -3.728 0.789 7.587 1.00 0.00 35 ALA A CA 6
ATOM 6174 C C . ALA A 1 35 ? -2.279 1.131 7.931 1.00 0.00 35 ALA A C 6
ATOM 6175 O O . ALA A 1 35 ? -1.828 2.239 7.728 1.00 0.00 35 ALA A O 6
ATOM 6182 N N . ARG A 1 36 ? -1.544 0.187 8.448 1.00 0.00 36 ARG A N 6
ATOM 6183 C CA . ARG A 1 36 ? -0.124 0.465 8.797 1.00 0.00 36 ARG A CA 6
ATOM 6184 C C . ARG A 1 36 ? 0.737 0.406 7.536 1.00 0.00 36 ARG A C 6
ATOM 6185 O O . ARG A 1 36 ? 0.794 -0.601 6.858 1.00 0.00 36 ARG A O 6
ATOM 6206 N N . LEU A 1 37 ? 1.405 1.477 7.213 1.00 0.00 37 LEU A N 6
ATOM 6207 C CA . LEU A 1 37 ? 2.258 1.477 5.992 1.00 0.00 37 LEU A CA 6
ATOM 6208 C C . LEU A 1 37 ? 3.579 0.764 6.286 1.00 0.00 37 LEU A C 6
ATOM 6209 O O . LEU A 1 37 ? 4.502 1.342 6.824 1.00 0.00 37 LEU A O 6
ATOM 6225 N N . GLU A 1 38 ? 3.670 -0.494 5.948 1.00 0.00 38 GLU A N 6
ATOM 6226 C CA . GLU A 1 38 ? 4.926 -1.251 6.220 1.00 0.00 38 GLU A CA 6
ATOM 6227 C C . GLU A 1 38 ? 5.979 -0.937 5.156 1.00 0.00 38 GLU A C 6
ATOM 6228 O O . GLU A 1 38 ? 5.752 -1.113 3.974 1.00 0.00 38 GLU A O 6
ATOM 6240 N N . ASN A 1 39 ? 7.129 -0.478 5.566 1.00 0.00 39 ASN A N 6
ATOM 6241 C CA . ASN A 1 39 ? 8.197 -0.157 4.579 1.00 0.00 39 ASN A CA 6
ATOM 6242 C C . ASN A 1 39 ? 8.970 -1.423 4.208 1.00 0.00 39 ASN A C 6
ATOM 6243 O O . ASN A 1 39 ? 10.185 -1.444 4.200 1.00 0.00 39 ASN A O 6
ATOM 6254 N N . CYS A 1 40 ? 8.271 -2.476 3.894 1.00 0.00 40 CYS A N 6
ATOM 6255 C CA . CYS A 1 40 ? 8.959 -3.743 3.513 1.00 0.00 40 CYS A CA 6
ATOM 6256 C C . CYS A 1 40 ? 9.955 -4.165 4.599 1.00 0.00 40 CYS A C 6
ATOM 6257 O O . CYS A 1 40 ? 10.273 -3.395 5.484 1.00 0.00 40 CYS A O 6
ATOM 6264 N N . PRO A 1 41 ? 10.402 -5.389 4.498 1.00 0.00 41 PRO A N 6
ATOM 6265 C CA . PRO A 1 41 ? 11.359 -5.940 5.488 1.00 0.00 41 PRO A CA 6
ATOM 6266 C C . PRO A 1 41 ? 12.781 -5.448 5.226 1.00 0.00 41 PRO A C 6
ATOM 6267 O O . PRO A 1 41 ? 13.652 -5.555 6.065 1.00 0.00 41 PRO A O 6
ATOM 6278 N N . LYS A 1 42 ? 13.021 -4.917 4.070 1.00 0.00 42 LYS A N 6
ATOM 6279 C CA . LYS A 1 42 ? 14.393 -4.420 3.746 1.00 0.00 42 LYS A CA 6
ATOM 6280 C C . LYS A 1 42 ? 14.319 -3.279 2.730 1.00 0.00 42 LYS A C 6
ATOM 6281 O O . LYS A 1 42 ? 14.788 -3.398 1.615 1.00 0.00 42 LYS A O 6
ATOM 6300 N N . GLY A 1 43 ? 13.733 -2.175 3.102 1.00 0.00 43 GLY A N 6
ATOM 6301 C CA . GLY A 1 43 ? 13.632 -1.033 2.151 1.00 0.00 43 GLY A CA 6
ATOM 6302 C C . GLY A 1 43 ? 13.169 -1.549 0.787 1.00 0.00 43 GLY A C 6
ATOM 6303 O O . GLY A 1 43 ? 13.424 -0.943 -0.235 1.00 0.00 43 GLY A O 6
ATOM 6307 N N . LEU A 1 44 ? 12.489 -2.661 0.765 1.00 0.00 44 LEU A N 6
ATOM 6308 C CA . LEU A 1 44 ? 12.005 -3.217 -0.531 1.00 0.00 44 LEU A CA 6
ATOM 6309 C C . LEU A 1 44 ? 10.716 -2.504 -0.948 1.00 0.00 44 LEU A C 6
ATOM 6310 O O . LEU A 1 44 ? 10.367 -1.470 -0.411 1.00 0.00 44 LEU A O 6
ATOM 6326 N N . HIS A 1 45 ? 9.998 -3.051 -1.888 1.00 0.00 45 HIS A N 6
ATOM 6327 C CA . HIS A 1 45 ? 8.726 -2.407 -2.323 1.00 0.00 45 HIS A CA 6
ATOM 6328 C C . HIS A 1 45 ? 7.541 -3.280 -1.906 1.00 0.00 45 HIS A C 6
ATOM 6329 O O . HIS A 1 45 ? 7.713 -4.380 -1.422 1.00 0.00 45 HIS A O 6
ATOM 6343 N N . TYR A 1 46 ? 6.340 -2.806 -2.083 1.00 0.00 46 TYR A N 6
ATOM 6344 C CA . TYR A 1 46 ? 5.161 -3.626 -1.686 1.00 0.00 46 TYR A CA 6
ATOM 6345 C C . TYR A 1 46 ? 4.827 -4.643 -2.779 1.00 0.00 46 TYR A C 6
ATOM 6346 O O . TYR A 1 46 ? 4.751 -4.315 -3.946 1.00 0.00 46 TYR A O 6
ATOM 6364 N N . ASN A 1 47 ? 4.626 -5.875 -2.405 1.00 0.00 47 ASN A N 6
ATOM 6365 C CA . ASN A 1 47 ? 4.293 -6.921 -3.413 1.00 0.00 47 ASN A CA 6
ATOM 6366 C C . ASN A 1 47 ? 2.839 -7.369 -3.238 1.00 0.00 47 ASN A C 6
ATOM 6367 O O . ASN A 1 47 ? 2.566 -8.490 -2.857 1.00 0.00 47 ASN A O 6
ATOM 6378 N N . ALA A 1 48 ? 1.907 -6.498 -3.507 1.00 0.00 48 ALA A N 6
ATOM 6379 C CA . ALA A 1 48 ? 0.470 -6.868 -3.352 1.00 0.00 48 ALA A CA 6
ATOM 6380 C C . ALA A 1 48 ? 0.220 -8.274 -3.904 1.00 0.00 48 ALA A C 6
ATOM 6381 O O . ALA A 1 48 ? -0.576 -9.025 -3.376 1.00 0.00 48 ALA A O 6
ATOM 6388 N N . TYR A 1 49 ? 0.891 -8.635 -4.962 1.00 0.00 49 TYR A N 6
ATOM 6389 C CA . TYR A 1 49 ? 0.687 -9.992 -5.545 1.00 0.00 49 TYR A CA 6
ATOM 6390 C C . TYR A 1 49 ? 1.025 -11.068 -4.508 1.00 0.00 49 TYR A C 6
ATOM 6391 O O . TYR A 1 49 ? 0.648 -12.214 -4.646 1.00 0.00 49 TYR A O 6
ATOM 6409 N N . LEU A 1 50 ? 1.731 -10.705 -3.473 1.00 0.00 50 LEU A N 6
ATOM 6410 C CA . LEU A 1 50 ? 2.091 -11.708 -2.429 1.00 0.00 50 LEU A CA 6
ATOM 6411 C C . LEU A 1 50 ? 1.832 -11.135 -1.032 1.00 0.00 50 LEU A C 6
ATOM 6412 O O . LEU A 1 50 ? 2.519 -11.458 -0.085 1.00 0.00 50 LEU A O 6
ATOM 6428 N N . LYS A 1 51 ? 0.844 -10.287 -0.905 1.00 0.00 51 LYS A N 6
ATOM 6429 C CA . LYS A 1 51 ? 0.523 -9.681 0.425 1.00 0.00 51 LYS A CA 6
ATOM 6430 C C . LYS A 1 51 ? 1.804 -9.387 1.214 1.00 0.00 51 LYS A C 6
ATOM 6431 O O . LYS A 1 51 ? 1.810 -9.389 2.429 1.00 0.00 51 LYS A O 6
ATOM 6450 N N . VAL A 1 52 ? 2.886 -9.126 0.532 1.00 0.00 52 VAL A N 6
ATOM 6451 C CA . VAL A 1 52 ? 4.165 -8.823 1.239 1.00 0.00 52 VAL A CA 6
ATOM 6452 C C . VAL A 1 52 ? 4.924 -7.729 0.487 1.00 0.00 52 VAL A C 6
ATOM 6453 O O . VAL A 1 52 ? 4.351 -6.976 -0.272 1.00 0.00 52 VAL A O 6
ATOM 6466 N N . CYS A 1 53 ? 6.211 -7.645 0.680 1.00 0.00 53 CYS A N 6
ATOM 6467 C CA . CYS A 1 53 ? 7.007 -6.611 -0.038 1.00 0.00 53 CYS A CA 6
ATOM 6468 C C . CYS A 1 53 ? 8.033 -7.295 -0.946 1.00 0.00 53 CYS A C 6
ATOM 6469 O O . CYS A 1 53 ? 8.148 -8.504 -0.963 1.00 0.00 53 CYS A O 6
ATOM 6476 N N . ASP A 1 54 ? 8.776 -6.538 -1.703 1.00 0.00 54 ASP A N 6
ATOM 6477 C CA . ASP A 1 54 ? 9.788 -7.157 -2.607 1.00 0.00 54 ASP A CA 6
ATOM 6478 C C . ASP A 1 54 ? 10.485 -6.076 -3.436 1.00 0.00 54 ASP A C 6
ATOM 6479 O O . ASP A 1 54 ? 10.093 -4.928 -3.429 1.00 0.00 54 ASP A O 6
ATOM 6488 N N . TRP A 1 55 ? 11.518 -6.434 -4.150 1.00 0.00 55 TRP A N 6
ATOM 6489 C CA . TRP A 1 55 ? 12.238 -5.422 -4.976 1.00 0.00 55 TRP A CA 6
ATOM 6490 C C . TRP A 1 55 ? 11.239 -4.580 -5.772 1.00 0.00 55 TRP A C 6
ATOM 6491 O O . TRP A 1 55 ? 10.087 -4.945 -5.908 1.00 0.00 55 TRP A O 6
ATOM 6512 N N . PRO A 1 56 ? 11.718 -3.476 -6.275 1.00 0.00 56 PRO A N 6
ATOM 6513 C CA . PRO A 1 56 ? 10.861 -2.564 -7.071 1.00 0.00 56 PRO A CA 6
ATOM 6514 C C . PRO A 1 56 ? 10.559 -3.178 -8.440 1.00 0.00 56 PRO A C 6
ATOM 6515 O O . PRO A 1 56 ? 9.424 -3.231 -8.871 1.00 0.00 56 PRO A O 6
ATOM 6526 N N . SER A 1 57 ? 11.565 -3.647 -9.127 1.00 0.00 57 SER A N 6
ATOM 6527 C CA . SER A 1 57 ? 11.330 -4.262 -10.465 1.00 0.00 57 SER A CA 6
ATOM 6528 C C . SER A 1 57 ? 10.384 -5.457 -10.333 1.00 0.00 57 SER A C 6
ATOM 6529 O O . SER A 1 57 ? 9.771 -5.886 -11.291 1.00 0.00 57 SER A O 6
ATOM 6537 N N . LYS A 1 58 ? 10.258 -5.997 -9.151 1.00 0.00 58 LYS A N 6
ATOM 6538 C CA . LYS A 1 58 ? 9.348 -7.163 -8.956 1.00 0.00 58 LYS A CA 6
ATOM 6539 C C . LYS A 1 58 ? 8.003 -6.693 -8.397 1.00 0.00 58 LYS A C 6
ATOM 6540 O O . LYS A 1 58 ? 6.955 -7.027 -8.912 1.00 0.00 58 LYS A O 6
ATOM 6559 N N . ALA A 1 59 ? 8.025 -5.921 -7.344 1.00 0.00 59 ALA A N 6
ATOM 6560 C CA . ALA A 1 59 ? 6.746 -5.431 -6.753 1.00 0.00 59 ALA A CA 6
ATOM 6561 C C . ALA A 1 59 ? 5.857 -4.830 -7.845 1.00 0.00 59 ALA A C 6
ATOM 6562 O O . ALA A 1 59 ? 5.030 -5.506 -8.425 1.00 0.00 59 ALA A O 6
ATOM 6569 N N . GLY A 1 60 ? 6.020 -3.567 -8.132 1.00 0.00 60 GLY A N 6
ATOM 6570 C CA . GLY A 1 60 ? 5.182 -2.933 -9.189 1.00 0.00 60 GLY A CA 6
ATOM 6571 C C . GLY A 1 60 ? 5.231 -1.410 -9.043 1.00 0.00 60 GLY A C 6
ATOM 6572 O O . GLY A 1 60 ? 5.519 -0.697 -9.983 1.00 0.00 60 GLY A O 6
ATOM 6576 N N . CYS A 1 61 ? 4.947 -0.905 -7.873 1.00 0.00 61 CYS A N 6
ATOM 6577 C CA . CYS A 1 61 ? 4.975 0.574 -7.675 1.00 0.00 61 CYS A CA 6
ATOM 6578 C C . CYS A 1 61 ? 4.198 1.266 -8.801 1.00 0.00 61 CYS A C 6
ATOM 6579 O O . CYS A 1 61 ? 4.771 1.802 -9.729 1.00 0.00 61 CYS A O 6
ATOM 6586 N N . THR A 1 62 ? 2.895 1.257 -8.724 1.00 0.00 62 THR A N 6
ATOM 6587 C CA . THR A 1 62 ? 2.078 1.914 -9.784 1.00 0.00 62 THR A CA 6
ATOM 6588 C C . THR A 1 62 ? 1.094 2.901 -9.152 1.00 0.00 62 THR A C 6
ATOM 6589 O O . THR A 1 62 ? 0.337 3.562 -9.835 1.00 0.00 62 THR A O 6
ATOM 6600 N N . SER A 1 63 ? 1.102 3.008 -7.851 1.00 0.00 63 SER A N 6
ATOM 6601 C CA . SER A 1 63 ? 0.170 3.953 -7.173 1.00 0.00 63 SER A CA 6
ATOM 6602 C C . SER A 1 63 ? 0.341 5.361 -7.749 1.00 0.00 63 SER A C 6
ATOM 6603 O O . SER A 1 63 ? 1.381 5.702 -8.279 1.00 0.00 63 SER A O 6
ATOM 6611 N N . VAL A 1 64 ? -0.666 6.184 -7.648 1.00 0.00 64 VAL A N 6
ATOM 6612 C CA . VAL A 1 64 ? -0.552 7.568 -8.189 1.00 0.00 64 VAL A CA 6
ATOM 6613 C C . VAL A 1 64 ? 0.740 8.222 -7.690 1.00 0.00 64 VAL A C 6
ATOM 6614 O O . VAL A 1 64 ? 1.244 9.156 -8.281 1.00 0.00 64 VAL A O 6
ATOM 6627 N N . ASN A 1 65 ? 1.278 7.737 -6.604 1.00 0.00 65 ASN A N 6
ATOM 6628 C CA . ASN A 1 65 ? 2.536 8.328 -6.064 1.00 0.00 65 ASN A CA 6
ATOM 6629 C C . ASN A 1 65 ? 3.738 7.462 -6.450 1.00 0.00 65 ASN A C 6
ATOM 6630 O O . ASN A 1 65 ? 4.140 6.580 -5.717 1.00 0.00 65 ASN A O 6
ATOM 6641 N N . LYS A 1 66 ? 4.318 7.706 -7.594 1.00 0.00 66 LYS A N 6
ATOM 6642 C CA . LYS A 1 66 ? 5.494 6.896 -8.019 1.00 0.00 66 LYS A CA 6
ATOM 6643 C C . LYS A 1 66 ? 6.782 7.494 -7.446 1.00 0.00 66 LYS A C 6
ATOM 6644 O O . LYS A 1 66 ? 7.796 7.565 -8.111 1.00 0.00 66 LYS A O 6
ATOM 6663 N N . GLU A 1 67 ? 6.748 7.925 -6.215 1.00 0.00 67 GLU A N 6
ATOM 6664 C CA . GLU A 1 67 ? 7.967 8.520 -5.598 1.00 0.00 67 GLU A CA 6
ATOM 6665 C C . GLU A 1 67 ? 8.116 8.044 -4.154 1.00 0.00 67 GLU A C 6
ATOM 6666 O O . GLU A 1 67 ? 7.743 8.726 -3.221 1.00 0.00 67 GLU A O 6
ATOM 6678 N N . CYS A 1 68 ? 8.672 6.880 -3.967 1.00 0.00 68 CYS A N 6
ATOM 6679 C CA . CYS A 1 68 ? 8.870 6.354 -2.587 1.00 0.00 68 CYS A CA 6
ATOM 6680 C C . CYS A 1 68 ? 9.463 7.465 -1.711 1.00 0.00 68 CYS A C 6
ATOM 6681 O O . CYS A 1 68 ? 9.807 8.521 -2.203 1.00 0.00 68 CYS A O 6
ATOM 6688 N N . HIS A 1 69 ? 9.579 7.248 -0.424 1.00 0.00 69 HIS A N 6
ATOM 6689 C CA . HIS A 1 69 ? 10.154 8.300 0.469 1.00 0.00 69 HIS A CA 6
ATOM 6690 C C . HIS A 1 69 ? 9.645 9.688 0.061 1.00 0.00 69 HIS A C 6
ATOM 6691 O O . HIS A 1 69 ? 10.380 10.509 -0.445 1.00 0.00 69 HIS A O 6
ATOM 6705 N N . LEU A 1 70 ? 8.387 9.953 0.286 1.00 0.00 70 LEU A N 6
ATOM 6706 C CA . LEU A 1 70 ? 7.824 11.283 -0.083 1.00 0.00 70 LEU A CA 6
ATOM 6707 C C . LEU A 1 70 ? 7.617 12.135 1.172 1.00 0.00 70 LEU A C 6
ATOM 6708 O O . LEU A 1 70 ? 7.036 13.201 1.122 1.00 0.00 70 LEU A O 6
ATOM 6724 N N . TRP A 1 71 ? 8.084 11.671 2.298 1.00 0.00 71 TRP A N 6
ATOM 6725 C CA . TRP A 1 71 ? 7.911 12.453 3.557 1.00 0.00 71 TRP A CA 6
ATOM 6726 C C . TRP A 1 71 ? 9.118 12.253 4.477 1.00 0.00 71 TRP A C 6
ATOM 6727 O O . TRP A 1 71 ? 9.913 11.358 4.284 1.00 0.00 71 TRP A O 6
ATOM 6748 N N . LYS A 1 72 ? 9.253 13.081 5.477 1.00 0.00 72 LYS A N 6
ATOM 6749 C CA . LYS A 1 72 ? 10.403 12.945 6.420 1.00 0.00 72 LYS A CA 6
ATOM 6750 C C . LYS A 1 72 ? 11.735 13.017 5.664 1.00 0.00 72 LYS A C 6
ATOM 6751 O O . LYS A 1 72 ? 12.405 14.031 5.667 1.00 0.00 72 LYS A O 6
ATOM 6770 N N . THR A 1 73 ? 12.127 11.951 5.022 1.00 0.00 73 THR A N 6
ATOM 6771 C CA . THR A 1 73 ? 13.417 11.962 4.273 1.00 0.00 73 THR A CA 6
ATOM 6772 C C . THR A 1 73 ? 14.506 12.638 5.110 1.00 0.00 73 THR A C 6
ATOM 6773 O O . THR A 1 73 ? 15.368 13.313 4.584 1.00 0.00 73 THR A O 6
ATOM 6787 N N . TYR A 1 1 ? -21.096 11.924 4.453 1.00 0.00 1 TYR A N 7
ATOM 6788 C CA . TYR A 1 1 ? -20.715 11.057 5.606 1.00 0.00 1 TYR A CA 7
ATOM 6789 C C . TYR A 1 1 ? -19.567 10.125 5.214 1.00 0.00 1 TYR A C 7
ATOM 6790 O O . TYR A 1 1 ? -18.680 9.850 5.998 1.00 0.00 1 TYR A O 7
ATOM 6810 N N . LEU A 1 2 ? -19.576 9.637 4.004 1.00 0.00 2 LEU A N 7
ATOM 6811 C CA . LEU A 1 2 ? -18.486 8.723 3.558 1.00 0.00 2 LEU A CA 7
ATOM 6812 C C . LEU A 1 2 ? -18.447 7.473 4.444 1.00 0.00 2 LEU A C 7
ATOM 6813 O O . LEU A 1 2 ? -18.627 7.545 5.642 1.00 0.00 2 LEU A O 7
ATOM 6829 N N . ALA A 1 3 ? -18.212 6.329 3.862 1.00 0.00 3 ALA A N 7
ATOM 6830 C CA . ALA A 1 3 ? -18.163 5.077 4.670 1.00 0.00 3 ALA A CA 7
ATOM 6831 C C . ALA A 1 3 ? -16.776 4.911 5.298 1.00 0.00 3 ALA A C 7
ATOM 6832 O O . ALA A 1 3 ? -16.612 4.236 6.296 1.00 0.00 3 ALA A O 7
ATOM 6839 N N . PHE A 1 4 ? -15.776 5.521 4.722 1.00 0.00 4 PHE A N 7
ATOM 6840 C CA . PHE A 1 4 ? -14.402 5.399 5.287 1.00 0.00 4 PHE A CA 7
ATOM 6841 C C . PHE A 1 4 ? -14.237 6.339 6.482 1.00 0.00 4 PHE A C 7
ATOM 6842 O O . PHE A 1 4 ? -14.113 5.910 7.613 1.00 0.00 4 PHE A O 7
ATOM 6859 N N . ARG A 1 5 ? -14.238 7.618 6.238 1.00 0.00 5 ARG A N 7
ATOM 6860 C CA . ARG A 1 5 ? -14.083 8.595 7.355 1.00 0.00 5 ARG A CA 7
ATOM 6861 C C . ARG A 1 5 ? -12.869 8.233 8.216 1.00 0.00 5 ARG A C 7
ATOM 6862 O O . ARG A 1 5 ? -12.906 8.329 9.427 1.00 0.00 5 ARG A O 7
ATOM 6883 N N . CYS A 1 6 ? -11.795 7.819 7.603 1.00 0.00 6 CYS A N 7
ATOM 6884 C CA . CYS A 1 6 ? -10.583 7.453 8.391 1.00 0.00 6 CYS A CA 7
ATOM 6885 C C . CYS A 1 6 ? -9.336 8.107 7.783 1.00 0.00 6 CYS A C 7
ATOM 6886 O O . CYS A 1 6 ? -8.396 8.437 8.479 1.00 0.00 6 CYS A O 7
ATOM 6893 N N . GLY A 1 7 ? -9.319 8.298 6.489 1.00 0.00 7 GLY A N 7
ATOM 6894 C CA . GLY A 1 7 ? -8.132 8.933 5.845 1.00 0.00 7 GLY A CA 7
ATOM 6895 C C . GLY A 1 7 ? -7.220 7.850 5.267 1.00 0.00 7 GLY A C 7
ATOM 6896 O O . GLY A 1 7 ? -7.670 6.793 4.870 1.00 0.00 7 GLY A O 7
ATOM 6900 N N . ARG A 1 8 ? -5.939 8.102 5.220 1.00 0.00 8 ARG A N 7
ATOM 6901 C CA . ARG A 1 8 ? -4.998 7.083 4.673 1.00 0.00 8 ARG A CA 7
ATOM 6902 C C . ARG A 1 8 ? -5.010 5.834 5.556 1.00 0.00 8 ARG A C 7
ATOM 6903 O O . ARG A 1 8 ? -4.451 4.812 5.212 1.00 0.00 8 ARG A O 7
ATOM 6924 N N . TYR A 1 9 ? -5.641 5.910 6.696 1.00 0.00 9 TYR A N 7
ATOM 6925 C CA . TYR A 1 9 ? -5.687 4.730 7.601 1.00 0.00 9 TYR A CA 7
ATOM 6926 C C . TYR A 1 9 ? -6.884 3.839 7.254 1.00 0.00 9 TYR A C 7
ATOM 6927 O O . TYR A 1 9 ? -7.247 2.956 8.002 1.00 0.00 9 TYR A O 7
ATOM 6945 N N . SER A 1 10 ? -7.497 4.057 6.122 1.00 0.00 10 SER A N 7
ATOM 6946 C CA . SER A 1 10 ? -8.663 3.210 5.738 1.00 0.00 10 SER A CA 7
ATOM 6947 C C . SER A 1 10 ? -8.808 3.143 4.215 1.00 0.00 10 SER A C 7
ATOM 6948 O O . SER A 1 10 ? -9.890 3.313 3.689 1.00 0.00 10 SER A O 7
ATOM 6956 N N . PRO A 1 11 ? -7.711 2.888 3.554 1.00 0.00 11 PRO A N 7
ATOM 6957 C CA . PRO A 1 11 ? -7.722 2.788 2.074 1.00 0.00 11 PRO A CA 7
ATOM 6958 C C . PRO A 1 11 ? -8.307 1.441 1.629 1.00 0.00 11 PRO A C 7
ATOM 6959 O O . PRO A 1 11 ? -8.272 1.097 0.465 1.00 0.00 11 PRO A O 7
ATOM 6970 N N . CYS A 1 12 ? -8.831 0.670 2.544 1.00 0.00 12 CYS A N 7
ATOM 6971 C CA . CYS A 1 12 ? -9.398 -0.657 2.161 1.00 0.00 12 CYS A CA 7
ATOM 6972 C C . CYS A 1 12 ? -10.880 -0.734 2.533 1.00 0.00 12 CYS A C 7
ATOM 6973 O O . CYS A 1 12 ? -11.512 0.262 2.830 1.00 0.00 12 CYS A O 7
ATOM 6980 N N . LEU A 1 13 ? -11.436 -1.915 2.524 1.00 0.00 13 LEU A N 7
ATOM 6981 C CA . LEU A 1 13 ? -12.876 -2.070 2.880 1.00 0.00 13 LEU A CA 7
ATOM 6982 C C . LEU A 1 13 ? -13.120 -3.460 3.478 1.00 0.00 13 LEU A C 7
ATOM 6983 O O . LEU A 1 13 ? -14.242 -3.918 3.572 1.00 0.00 13 LEU A O 7
ATOM 6999 N N . ASP A 1 14 ? -12.077 -4.133 3.883 1.00 0.00 14 ASP A N 7
ATOM 7000 C CA . ASP A 1 14 ? -12.246 -5.492 4.475 1.00 0.00 14 ASP A CA 7
ATOM 7001 C C . ASP A 1 14 ? -11.011 -5.865 5.301 1.00 0.00 14 ASP A C 7
ATOM 7002 O O . ASP A 1 14 ? -10.606 -7.008 5.342 1.00 0.00 14 ASP A O 7
ATOM 7011 N N . ASP A 1 15 ? -10.413 -4.903 5.953 1.00 0.00 15 ASP A N 7
ATOM 7012 C CA . ASP A 1 15 ? -9.199 -5.186 6.779 1.00 0.00 15 ASP A CA 7
ATOM 7013 C C . ASP A 1 15 ? -8.218 -6.079 6.008 1.00 0.00 15 ASP A C 7
ATOM 7014 O O . ASP A 1 15 ? -8.427 -6.400 4.855 1.00 0.00 15 ASP A O 7
ATOM 7023 N N . GLY A 1 16 ? -7.145 -6.477 6.636 1.00 0.00 16 GLY A N 7
ATOM 7024 C CA . GLY A 1 16 ? -6.151 -7.344 5.940 1.00 0.00 16 GLY A CA 7
ATOM 7025 C C . GLY A 1 16 ? -5.114 -6.471 5.228 1.00 0.00 16 GLY A C 7
ATOM 7026 O O . GLY A 1 16 ? -5.349 -5.308 4.970 1.00 0.00 16 GLY A O 7
ATOM 7030 N N . PRO A 1 17 ? -3.994 -7.070 4.933 1.00 0.00 17 PRO A N 7
ATOM 7031 C CA . PRO A 1 17 ? -2.898 -6.347 4.240 1.00 0.00 17 PRO A CA 7
ATOM 7032 C C . PRO A 1 17 ? -3.257 -6.115 2.769 1.00 0.00 17 PRO A C 7
ATOM 7033 O O . PRO A 1 17 ? -3.889 -6.938 2.137 1.00 0.00 17 PRO A O 7
ATOM 7044 N N . ASN A 1 18 ? -2.853 -5.003 2.216 1.00 0.00 18 ASN A N 7
ATOM 7045 C CA . ASN A 1 18 ? -3.167 -4.724 0.784 1.00 0.00 18 ASN A CA 7
ATOM 7046 C C . ASN A 1 18 ? -2.055 -3.884 0.151 1.00 0.00 18 ASN A C 7
ATOM 7047 O O . ASN A 1 18 ? -1.037 -3.622 0.760 1.00 0.00 18 ASN A O 7
ATOM 7058 N N . VAL A 1 19 ? -2.243 -3.461 -1.068 1.00 0.00 19 VAL A N 7
ATOM 7059 C CA . VAL A 1 19 ? -1.199 -2.637 -1.741 1.00 0.00 19 VAL A CA 7
ATOM 7060 C C . VAL A 1 19 ? -1.404 -1.155 -1.418 1.00 0.00 19 VAL A C 7
ATOM 7061 O O . VAL A 1 19 ? -2.507 -0.709 -1.176 1.00 0.00 19 VAL A O 7
ATOM 7074 N N . ASN A 1 20 ? -0.347 -0.391 -1.412 1.00 0.00 20 ASN A N 7
ATOM 7075 C CA . ASN A 1 20 ? -0.481 1.063 -1.105 1.00 0.00 20 ASN A CA 7
ATOM 7076 C C . ASN A 1 20 ? -0.956 1.823 -2.347 1.00 0.00 20 ASN A C 7
ATOM 7077 O O . ASN A 1 20 ? -0.536 1.551 -3.453 1.00 0.00 20 ASN A O 7
ATOM 7088 N N . LEU A 1 21 ? -1.834 2.774 -2.171 1.00 0.00 21 LEU A N 7
ATOM 7089 C CA . LEU A 1 21 ? -2.337 3.549 -3.342 1.00 0.00 21 LEU A CA 7
ATOM 7090 C C . LEU A 1 21 ? -1.683 4.932 -3.386 1.00 0.00 21 LEU A C 7
ATOM 7091 O O . LEU A 1 21 ? -1.687 5.599 -4.401 1.00 0.00 21 LEU A O 7
ATOM 7107 N N . TYR A 1 22 ? -1.115 5.366 -2.295 1.00 0.00 22 TYR A N 7
ATOM 7108 C CA . TYR A 1 22 ? -0.457 6.703 -2.280 1.00 0.00 22 TYR A CA 7
ATOM 7109 C C . TYR A 1 22 ? 1.002 6.566 -1.834 1.00 0.00 22 TYR A C 7
ATOM 7110 O O . TYR A 1 22 ? 1.540 7.423 -1.163 1.00 0.00 22 TYR A O 7
ATOM 7128 N N . SER A 1 23 ? 1.643 5.491 -2.203 1.00 0.00 23 SER A N 7
ATOM 7129 C CA . SER A 1 23 ? 3.066 5.297 -1.803 1.00 0.00 23 SER A CA 7
ATOM 7130 C C . SER A 1 23 ? 3.628 4.022 -2.442 1.00 0.00 23 SER A C 7
ATOM 7131 O O . SER A 1 23 ? 2.892 3.180 -2.918 1.00 0.00 23 SER A O 7
ATOM 7139 N N . CYS A 1 24 ? 4.925 3.873 -2.456 1.00 0.00 24 CYS A N 7
ATOM 7140 C CA . CYS A 1 24 ? 5.533 2.652 -3.066 1.00 0.00 24 CYS A CA 7
ATOM 7141 C C . CYS A 1 24 ? 6.505 1.994 -2.082 1.00 0.00 24 CYS A C 7
ATOM 7142 O O . CYS A 1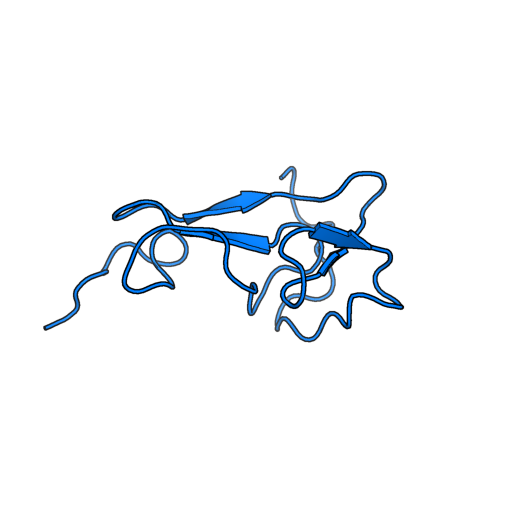 24 ? 6.629 0.787 -2.034 1.00 0.00 24 CYS A O 7
ATOM 7149 N N . CYS A 1 25 ? 7.192 2.777 -1.296 1.00 0.00 25 CYS A N 7
ATOM 7150 C CA . CYS A 1 25 ? 8.151 2.190 -0.315 1.00 0.00 25 CYS A CA 7
ATOM 7151 C C . CYS A 1 25 ? 7.426 1.857 0.991 1.00 0.00 25 CYS A C 7
ATOM 7152 O O . CYS A 1 25 ? 8.035 1.702 2.031 1.00 0.00 25 CYS A O 7
ATOM 7159 N N . SER A 1 26 ? 6.130 1.742 0.937 1.00 0.00 26 SER A N 7
ATOM 7160 C CA . SER A 1 26 ? 5.349 1.410 2.162 1.00 0.00 26 SER A CA 7
ATOM 7161 C C . SER A 1 26 ? 3.975 0.877 1.752 1.00 0.00 26 SER A C 7
ATOM 7162 O O . SER A 1 26 ? 3.143 1.609 1.253 1.00 0.00 26 SER A O 7
ATOM 7170 N N . PHE A 1 27 ? 3.725 -0.389 1.946 1.00 0.00 27 PHE A N 7
ATOM 7171 C CA . PHE A 1 27 ? 2.399 -0.942 1.547 1.00 0.00 27 PHE A CA 7
ATOM 7172 C C . PHE A 1 27 ? 1.354 -0.604 2.617 1.00 0.00 27 PHE A C 7
ATOM 7173 O O . PHE A 1 27 ? 1.664 -0.002 3.625 1.00 0.00 27 PHE A O 7
ATOM 7190 N N . TYR A 1 28 ? 0.121 -0.963 2.399 1.00 0.00 28 TYR A N 7
ATOM 7191 C CA . TYR A 1 28 ? -0.929 -0.627 3.403 1.00 0.00 28 TYR A CA 7
ATOM 7192 C C . TYR A 1 28 ? -1.354 -1.856 4.212 1.00 0.00 28 TYR A C 7
ATOM 7193 O O . TYR A 1 28 ? -1.494 -2.944 3.689 1.00 0.00 28 TYR A O 7
ATOM 7211 N N . ASN A 1 29 ? -1.608 -1.666 5.476 1.00 0.00 29 ASN A N 7
ATOM 7212 C CA . ASN A 1 29 ? -2.084 -2.789 6.332 1.00 0.00 29 ASN A CA 7
ATOM 7213 C C . ASN A 1 29 ? -3.497 -2.436 6.801 1.00 0.00 29 ASN A C 7
ATOM 7214 O O . ASN A 1 29 ? -3.682 -1.609 7.669 1.00 0.00 29 ASN A O 7
ATOM 7225 N N . CYS A 1 30 ? -4.494 -3.019 6.199 1.00 0.00 30 CYS A N 7
ATOM 7226 C CA . CYS A 1 30 ? -5.898 -2.668 6.577 1.00 0.00 30 CYS A CA 7
ATOM 7227 C C . CYS A 1 30 ? -6.327 -3.381 7.861 1.00 0.00 30 CYS A C 7
ATOM 7228 O O . CYS A 1 30 ? -5.975 -4.518 8.108 1.00 0.00 30 CYS A O 7
ATOM 7235 N N . HIS A 1 31 ? -7.094 -2.709 8.675 1.00 0.00 31 HIS A N 7
ATOM 7236 C CA . HIS A 1 31 ? -7.573 -3.315 9.949 1.00 0.00 31 HIS A CA 7
ATOM 7237 C C . HIS A 1 31 ? -8.802 -2.547 10.448 1.00 0.00 31 HIS A C 7
ATOM 7238 O O . HIS A 1 31 ? -8.691 -1.613 11.217 1.00 0.00 31 HIS A O 7
ATOM 7252 N N . LYS A 1 32 ? -9.973 -2.925 10.004 1.00 0.00 32 LYS A N 7
ATOM 7253 C CA . LYS A 1 32 ? -11.210 -2.207 10.437 1.00 0.00 32 LYS A CA 7
ATOM 7254 C C . LYS A 1 32 ? -11.256 -0.818 9.791 1.00 0.00 32 LYS A C 7
ATOM 7255 O O . LYS A 1 32 ? -11.985 -0.587 8.847 1.00 0.00 32 LYS A O 7
ATOM 7274 N N . CYS A 1 33 ? -10.474 0.102 10.283 1.00 0.00 33 CYS A N 7
ATOM 7275 C CA . CYS A 1 33 ? -10.460 1.472 9.690 1.00 0.00 33 CYS A CA 7
ATOM 7276 C C . CYS A 1 33 ? -9.058 2.072 9.805 1.00 0.00 33 CYS A C 7
ATOM 7277 O O . CYS A 1 33 ? -8.864 3.261 9.652 1.00 0.00 33 CYS A O 7
ATOM 7284 N N . LEU A 1 34 ? -8.079 1.254 10.078 1.00 0.00 34 LEU A N 7
ATOM 7285 C CA . LEU A 1 34 ? -6.687 1.772 10.206 1.00 0.00 34 LEU A CA 7
ATOM 7286 C C . LEU A 1 34 ? -5.792 1.161 9.127 1.00 0.00 34 LEU A C 7
ATOM 7287 O O . LEU A 1 34 ? -5.897 -0.006 8.805 1.00 0.00 34 LEU A O 7
ATOM 7303 N N . ALA A 1 35 ? -4.905 1.939 8.571 1.00 0.00 35 ALA A N 7
ATOM 7304 C CA . ALA A 1 35 ? -3.995 1.405 7.517 1.00 0.00 35 ALA A CA 7
ATOM 7305 C C . ALA A 1 35 ? -2.540 1.565 7.960 1.00 0.00 35 ALA A C 7
ATOM 7306 O O . ALA A 1 35 ? -1.940 2.607 7.787 1.00 0.00 35 ALA A O 7
ATOM 7313 N N . ARG A 1 36 ? -1.969 0.544 8.536 1.00 0.00 36 ARG A N 7
ATOM 7314 C CA . ARG A 1 36 ? -0.555 0.646 8.996 1.00 0.00 36 ARG A CA 7
ATOM 7315 C C . ARG A 1 36 ? 0.402 0.464 7.817 1.00 0.00 36 ARG A C 7
ATOM 7316 O O . ARG A 1 36 ? 0.437 -0.576 7.187 1.00 0.00 36 ARG A O 7
ATOM 7337 N N . LEU A 1 37 ? 1.183 1.465 7.516 1.00 0.00 37 LEU A N 7
ATOM 7338 C CA . LEU A 1 37 ? 2.141 1.349 6.381 1.00 0.00 37 LEU A CA 7
ATOM 7339 C C . LEU A 1 37 ? 3.380 0.566 6.824 1.00 0.00 37 LEU A C 7
ATOM 7340 O O . LEU A 1 37 ? 4.125 0.999 7.680 1.00 0.00 37 LEU A O 7
ATOM 7356 N N . GLU A 1 38 ? 3.606 -0.583 6.252 1.00 0.00 38 GLU A N 7
ATOM 7357 C CA . GLU A 1 38 ? 4.799 -1.390 6.648 1.00 0.00 38 GLU A CA 7
ATOM 7358 C C . GLU A 1 38 ? 5.959 -1.133 5.683 1.00 0.00 38 GLU A C 7
ATOM 7359 O O . GLU A 1 38 ? 5.772 -1.004 4.488 1.00 0.00 38 GLU A O 7
ATOM 7371 N N . ASN A 1 39 ? 7.158 -1.053 6.197 1.00 0.00 39 ASN A N 7
ATOM 7372 C CA . ASN A 1 39 ? 8.334 -0.799 5.316 1.00 0.00 39 ASN A CA 7
ATOM 7373 C C . ASN A 1 39 ? 8.949 -2.123 4.852 1.00 0.00 39 ASN A C 7
ATOM 7374 O O . ASN A 1 39 ? 8.456 -3.190 5.157 1.00 0.00 39 ASN A O 7
ATOM 7385 N N . CYS A 1 40 ? 10.023 -2.058 4.111 1.00 0.00 40 CYS A N 7
ATOM 7386 C CA . CYS A 1 40 ? 10.675 -3.310 3.621 1.00 0.00 40 CYS A CA 7
ATOM 7387 C C . CYS A 1 40 ? 12.042 -3.496 4.285 1.00 0.00 40 CYS A C 7
ATOM 7388 O O . CYS A 1 40 ? 12.523 -2.615 4.972 1.00 0.00 40 CYS A O 7
ATOM 7395 N N . PRO A 1 41 ? 12.625 -4.647 4.062 1.00 0.00 41 PRO A N 7
ATOM 7396 C CA . PRO A 1 41 ? 13.951 -4.957 4.652 1.00 0.00 41 PRO A CA 7
ATOM 7397 C C . PRO A 1 41 ? 15.064 -4.189 3.937 1.00 0.00 41 PRO A C 7
ATOM 7398 O O . PRO A 1 41 ? 16.224 -4.292 4.288 1.00 0.00 41 PRO A O 7
ATOM 7409 N N . LYS A 1 42 ? 14.726 -3.420 2.945 1.00 0.00 42 LYS A N 7
ATOM 7410 C CA . LYS A 1 42 ? 15.773 -2.644 2.215 1.00 0.00 42 LYS A CA 7
ATOM 7411 C C . LYS A 1 42 ? 15.172 -1.907 1.013 1.00 0.00 42 LYS A C 7
ATOM 7412 O O . LYS A 1 42 ? 15.286 -2.343 -0.116 1.00 0.00 42 LYS A O 7
ATOM 7431 N N . GLY A 1 43 ? 14.545 -0.786 1.249 1.00 0.00 43 GLY A N 7
ATOM 7432 C CA . GLY A 1 43 ? 13.945 -0.002 0.129 1.00 0.00 43 GLY A CA 7
ATOM 7433 C C . GLY A 1 43 ? 13.289 -0.938 -0.890 1.00 0.00 43 GLY A C 7
ATOM 7434 O O . GLY A 1 43 ? 13.170 -0.612 -2.055 1.00 0.00 43 GLY A O 7
ATOM 7438 N N . LEU A 1 44 ? 12.854 -2.092 -0.468 1.00 0.00 44 LEU A N 7
ATOM 7439 C CA . LEU A 1 44 ? 12.199 -3.033 -1.423 1.00 0.00 44 LEU A CA 7
ATOM 7440 C C . LEU A 1 44 ? 10.736 -2.631 -1.626 1.00 0.00 44 LEU A C 7
ATOM 7441 O O . LEU A 1 44 ? 10.152 -1.952 -0.805 1.00 0.00 44 LEU A O 7
ATOM 7457 N N . HIS A 1 45 ? 10.135 -3.049 -2.705 1.00 0.00 45 HIS A N 7
ATOM 7458 C CA . HIS A 1 45 ? 8.706 -2.693 -2.944 1.00 0.00 45 HIS A CA 7
ATOM 7459 C C . HIS A 1 45 ? 7.805 -3.737 -2.281 1.00 0.00 45 HIS A C 7
ATOM 7460 O O . HIS A 1 45 ? 8.281 -4.655 -1.644 1.00 0.00 45 HIS A O 7
ATOM 7474 N N . TYR A 1 46 ? 6.513 -3.611 -2.414 1.00 0.00 46 TYR A N 7
ATOM 7475 C CA . TYR A 1 46 ? 5.613 -4.614 -1.771 1.00 0.00 46 TYR A CA 7
ATOM 7476 C C . TYR A 1 46 ? 4.711 -5.276 -2.814 1.00 0.00 46 TYR A C 7
ATOM 7477 O O . TYR A 1 46 ? 4.241 -4.642 -3.739 1.00 0.00 46 TYR A O 7
ATOM 7495 N N . ASN A 1 47 ? 4.463 -6.547 -2.667 1.00 0.00 47 ASN A N 7
ATOM 7496 C CA . ASN A 1 47 ? 3.588 -7.259 -3.640 1.00 0.00 47 ASN A CA 7
ATOM 7497 C C . ASN A 1 47 ? 2.240 -7.585 -2.991 1.00 0.00 47 ASN A C 7
ATOM 7498 O O . ASN A 1 47 ? 2.167 -8.319 -2.025 1.00 0.00 47 ASN A O 7
ATOM 7509 N N . ALA A 1 48 ? 1.173 -7.044 -3.514 1.00 0.00 48 ALA A N 7
ATOM 7510 C CA . ALA A 1 48 ? -0.169 -7.322 -2.925 1.00 0.00 48 ALA A CA 7
ATOM 7511 C C . ALA A 1 48 ? -0.506 -8.809 -3.060 1.00 0.00 48 ALA A C 7
ATOM 7512 O O . ALA A 1 48 ? -1.111 -9.401 -2.188 1.00 0.00 48 ALA A O 7
ATOM 7519 N N . TYR A 1 49 ? -0.119 -9.416 -4.149 1.00 0.00 49 TYR A N 7
ATOM 7520 C CA . TYR A 1 49 ? -0.417 -10.864 -4.342 1.00 0.00 49 TYR A CA 7
ATOM 7521 C C . TYR A 1 49 ? 0.368 -11.706 -3.331 1.00 0.00 49 TYR A C 7
ATOM 7522 O O . TYR A 1 49 ? 0.175 -12.900 -3.222 1.00 0.00 49 TYR A O 7
ATOM 7540 N N . LEU A 1 50 ? 1.252 -11.093 -2.593 1.00 0.00 50 LEU A N 7
ATOM 7541 C CA . LEU A 1 50 ? 2.047 -11.860 -1.592 1.00 0.00 50 LEU A CA 7
ATOM 7542 C C . LEU A 1 50 ? 2.126 -11.088 -0.271 1.00 0.00 50 LEU A C 7
ATOM 7543 O O . LEU A 1 50 ? 2.873 -11.444 0.617 1.00 0.00 50 LEU A O 7
ATOM 7559 N N . LYS A 1 51 ? 1.358 -10.038 -0.143 1.00 0.00 51 LYS A N 7
ATOM 7560 C CA . LYS A 1 51 ? 1.372 -9.229 1.115 1.00 0.00 51 LYS A CA 7
ATOM 7561 C C . LYS A 1 51 ? 2.793 -9.138 1.691 1.00 0.00 51 LYS A C 7
ATOM 7562 O O . LYS A 1 51 ? 2.987 -9.095 2.890 1.00 0.00 51 LYS A O 7
ATOM 7581 N N . VAL A 1 52 ? 3.785 -9.105 0.844 1.00 0.00 52 VAL A N 7
ATOM 7582 C CA . VAL A 1 52 ? 5.190 -9.013 1.341 1.00 0.00 52 VAL A CA 7
ATOM 7583 C C . VAL A 1 52 ? 5.983 -8.025 0.484 1.00 0.00 52 VAL A C 7
ATOM 7584 O O . VAL A 1 52 ? 5.450 -7.413 -0.421 1.00 0.00 52 VAL A O 7
ATOM 7597 N N . CYS A 1 53 ? 7.250 -7.862 0.753 1.00 0.00 53 CYS A N 7
ATOM 7598 C CA . CYS A 1 53 ? 8.055 -6.911 -0.063 1.00 0.00 53 CYS A CA 7
ATOM 7599 C C . CYS A 1 53 ? 8.515 -7.578 -1.359 1.00 0.00 53 CYS A C 7
ATOM 7600 O O . CYS A 1 53 ? 8.276 -8.747 -1.589 1.00 0.00 53 CYS A O 7
ATOM 7607 N N . ASP A 1 54 ? 9.179 -6.841 -2.204 1.00 0.00 54 ASP A N 7
ATOM 7608 C CA . ASP A 1 54 ? 9.664 -7.417 -3.488 1.00 0.00 54 ASP A CA 7
ATOM 7609 C C . ASP A 1 54 ? 10.403 -6.343 -4.289 1.00 0.00 54 ASP A C 7
ATOM 7610 O O . ASP A 1 54 ? 9.978 -5.208 -4.354 1.00 0.00 54 ASP A O 7
ATOM 7619 N N . TRP A 1 55 ? 11.507 -6.689 -4.890 1.00 0.00 55 TRP A N 7
ATOM 7620 C CA . TRP A 1 55 ? 12.271 -5.682 -5.682 1.00 0.00 55 TRP A CA 7
ATOM 7621 C C . TRP A 1 55 ? 11.313 -4.813 -6.502 1.00 0.00 55 TRP A C 7
ATOM 7622 O O . TRP A 1 55 ? 10.195 -5.206 -6.771 1.00 0.00 55 TRP A O 7
ATOM 7643 N N . PRO A 1 56 ? 11.786 -3.654 -6.867 1.00 0.00 56 PRO A N 7
ATOM 7644 C CA . PRO A 1 56 ? 10.963 -2.708 -7.660 1.00 0.00 56 PRO A CA 7
ATOM 7645 C C . PRO A 1 56 ? 10.791 -3.221 -9.093 1.00 0.00 56 PRO A C 7
ATOM 7646 O O . PRO A 1 56 ? 9.968 -2.732 -9.842 1.00 0.00 56 PRO A O 7
ATOM 7657 N N . SER A 1 57 ? 11.560 -4.201 -9.479 1.00 0.00 57 SER A N 7
ATOM 7658 C CA . SER A 1 57 ? 11.436 -4.745 -10.862 1.00 0.00 57 SER A CA 7
ATOM 7659 C C . SER A 1 57 ? 10.387 -5.859 -10.897 1.00 0.00 57 SER A C 7
ATOM 7660 O O . SER A 1 57 ? 10.328 -6.642 -11.823 1.00 0.00 57 SER A O 7
ATOM 7668 N N . LYS A 1 58 ? 9.558 -5.936 -9.891 1.00 0.00 58 LYS A N 7
ATOM 7669 C CA . LYS A 1 58 ? 8.513 -6.998 -9.865 1.00 0.00 58 LYS A CA 7
ATOM 7670 C C . LYS A 1 58 ? 7.238 -6.472 -9.200 1.00 0.00 58 LYS A C 7
ATOM 7671 O O . LYS A 1 58 ? 6.185 -6.424 -9.804 1.00 0.00 58 LYS A O 7
ATOM 7690 N N . ALA A 1 59 ? 7.326 -6.076 -7.959 1.00 0.00 59 ALA A N 7
ATOM 7691 C CA . ALA A 1 59 ? 6.119 -5.554 -7.256 1.00 0.00 59 ALA A CA 7
ATOM 7692 C C . ALA A 1 59 ? 5.445 -4.465 -8.094 1.00 0.00 59 ALA A C 7
ATOM 7693 O O . ALA A 1 59 ? 4.372 -4.656 -8.630 1.00 0.00 59 ALA A O 7
ATOM 7700 N N . GLY A 1 60 ? 6.066 -3.323 -8.210 1.00 0.00 60 GLY A N 7
ATOM 7701 C CA . GLY A 1 60 ? 5.458 -2.223 -9.012 1.00 0.00 60 GLY A CA 7
ATOM 7702 C C . GLY A 1 60 ? 4.170 -1.753 -8.334 1.00 0.00 60 GLY A C 7
ATOM 7703 O O . GLY A 1 60 ? 3.215 -2.493 -8.215 1.00 0.00 60 GLY A O 7
ATOM 7707 N N . CYS A 1 61 ? 4.136 -0.527 -7.887 1.00 0.00 61 CYS A N 7
ATOM 7708 C CA . CYS A 1 61 ? 2.908 -0.015 -7.215 1.00 0.00 61 CYS A CA 7
ATOM 7709 C C . CYS A 1 61 ? 2.196 1.003 -8.110 1.00 0.00 61 CYS A C 7
ATOM 7710 O O . CYS A 1 61 ? 2.807 1.905 -8.649 1.00 0.00 61 CYS A O 7
ATOM 7717 N N . THR A 1 62 ? 0.908 0.870 -8.267 1.00 0.00 62 THR A N 7
ATOM 7718 C CA . THR A 1 62 ? 0.158 1.834 -9.120 1.00 0.00 62 THR A CA 7
ATOM 7719 C C . THR A 1 62 ? -0.434 2.946 -8.249 1.00 0.00 62 THR A C 7
ATOM 7720 O O . THR A 1 62 ? -1.573 3.336 -8.412 1.00 0.00 62 THR A O 7
ATOM 7731 N N . SER A 1 63 ? 0.333 3.453 -7.322 1.00 0.00 63 SER A N 7
ATOM 7732 C CA . SER A 1 63 ? -0.184 4.535 -6.436 1.00 0.00 63 SER A CA 7
ATOM 7733 C C . SER A 1 63 ? 0.245 5.905 -6.968 1.00 0.00 63 SER A C 7
ATOM 7734 O O . SER A 1 63 ? 1.270 6.041 -7.606 1.00 0.00 63 SER A O 7
ATOM 7742 N N . VAL A 1 64 ? -0.531 6.922 -6.710 1.00 0.00 64 VAL A N 7
ATOM 7743 C CA . VAL A 1 64 ? -0.163 8.281 -7.200 1.00 0.00 64 VAL A CA 7
ATOM 7744 C C . VAL A 1 64 ? 1.310 8.567 -6.895 1.00 0.00 64 VAL A C 7
ATOM 7745 O O . VAL A 1 64 ? 1.954 9.343 -7.572 1.00 0.00 64 VAL A O 7
ATOM 7758 N N . ASN A 1 65 ? 1.846 7.943 -5.881 1.00 0.00 65 ASN A N 7
ATOM 7759 C CA . ASN A 1 65 ? 3.278 8.177 -5.536 1.00 0.00 65 ASN A CA 7
ATOM 7760 C C . ASN A 1 65 ? 4.136 7.009 -6.028 1.00 0.00 65 ASN A C 7
ATOM 7761 O O . ASN A 1 65 ? 3.893 5.865 -5.699 1.00 0.00 65 ASN A O 7
ATOM 7772 N N . LYS A 1 66 ? 5.138 7.289 -6.813 1.00 0.00 66 LYS A N 7
ATOM 7773 C CA . LYS A 1 66 ? 6.012 6.194 -7.325 1.00 0.00 66 LYS A CA 7
ATOM 7774 C C . LYS A 1 66 ? 7.485 6.553 -7.109 1.00 0.00 66 LYS A C 7
ATOM 7775 O O . LYS A 1 66 ? 8.329 6.278 -7.938 1.00 0.00 66 LYS A O 7
ATOM 7794 N N . GLU A 1 67 ? 7.799 7.171 -6.003 1.00 0.00 67 GLU A N 7
ATOM 7795 C CA . GLU A 1 67 ? 9.216 7.551 -5.737 1.00 0.00 67 GLU A CA 7
ATOM 7796 C C . GLU A 1 67 ? 9.594 7.229 -4.288 1.00 0.00 67 GLU A C 7
ATOM 7797 O O . GLU A 1 67 ? 9.641 8.100 -3.442 1.00 0.00 67 GLU A O 7
ATOM 7809 N N . CYS A 1 68 ? 9.869 5.985 -3.996 1.00 0.00 68 CYS A N 7
ATOM 7810 C CA . CYS A 1 68 ? 10.249 5.613 -2.602 1.00 0.00 68 CYS A CA 7
ATOM 7811 C C . CYS A 1 68 ? 11.223 6.653 -2.036 1.00 0.00 68 CYS A C 7
ATOM 7812 O O . CYS A 1 68 ? 11.168 6.999 -0.873 1.00 0.00 68 CYS A O 7
ATOM 7819 N N . HIS A 1 69 ? 12.111 7.146 -2.854 1.00 0.00 69 HIS A N 7
ATOM 7820 C CA . HIS A 1 69 ? 13.092 8.163 -2.372 1.00 0.00 69 HIS A CA 7
ATOM 7821 C C . HIS A 1 69 ? 12.403 9.169 -1.447 1.00 0.00 69 HIS A C 7
ATOM 7822 O O . HIS A 1 69 ? 12.717 9.267 -0.277 1.00 0.00 69 HIS A O 7
ATOM 7836 N N . LEU A 1 70 ? 11.469 9.920 -1.962 1.00 0.00 70 LEU A N 7
ATOM 7837 C CA . LEU A 1 70 ? 10.766 10.924 -1.108 1.00 0.00 70 LEU A CA 7
ATOM 7838 C C . LEU A 1 70 ? 9.434 11.332 -1.748 1.00 0.00 70 LEU A C 7
ATOM 7839 O O . LEU A 1 70 ? 9.395 12.118 -2.672 1.00 0.00 70 LEU A O 7
ATOM 7855 N N . TRP A 1 71 ? 8.340 10.812 -1.259 1.00 0.00 71 TRP A N 7
ATOM 7856 C CA . TRP A 1 71 ? 7.022 11.188 -1.845 1.00 0.00 71 TRP A CA 7
ATOM 7857 C C . TRP A 1 71 ? 6.516 12.481 -1.202 1.00 0.00 71 TRP A C 7
ATOM 7858 O O . TRP A 1 71 ? 5.376 12.866 -1.368 1.00 0.00 71 TRP A O 7
ATOM 7879 N N . LYS A 1 72 ? 7.360 13.155 -0.468 1.00 0.00 72 LYS A N 7
ATOM 7880 C CA . LYS A 1 72 ? 6.938 14.425 0.188 1.00 0.00 72 LYS A CA 7
ATOM 7881 C C . LYS A 1 72 ? 5.833 14.153 1.213 1.00 0.00 72 LYS A C 7
ATOM 7882 O O . LYS A 1 72 ? 6.040 14.258 2.406 1.00 0.00 72 LYS A O 7
ATOM 7901 N N . THR A 1 73 ? 4.661 13.801 0.760 1.00 0.00 73 THR A N 7
ATOM 7902 C CA . THR A 1 73 ? 3.547 13.520 1.711 1.00 0.00 73 THR A CA 7
ATOM 7903 C C . THR A 1 73 ? 3.057 12.080 1.540 1.00 0.00 73 THR A C 7
ATOM 7904 O O . THR A 1 73 ? 2.619 11.453 2.485 1.00 0.00 73 THR A O 7
ATOM 7918 N N . TYR A 1 1 ? -21.165 1.205 12.418 1.00 0.00 1 TYR A N 8
ATOM 7919 C CA . TYR A 1 1 ? -19.802 1.531 12.931 1.00 0.00 1 TYR A CA 8
ATOM 7920 C C . TYR A 1 1 ? -18.932 2.080 11.799 1.00 0.00 1 TYR A C 8
ATOM 7921 O O . TYR A 1 1 ? -18.177 3.013 11.981 1.00 0.00 1 TYR A O 8
ATOM 7941 N N . LEU A 1 2 ? -19.036 1.505 10.634 1.00 0.00 2 LEU A N 8
ATOM 7942 C CA . LEU A 1 2 ? -18.222 1.987 9.480 1.00 0.00 2 LEU A CA 8
ATOM 7943 C C . LEU A 1 2 ? -16.723 1.879 9.803 1.00 0.00 2 LEU A C 8
ATOM 7944 O O . LEU A 1 2 ? -16.268 2.307 10.845 1.00 0.00 2 LEU A O 8
ATOM 7960 N N . ALA A 1 3 ? -15.957 1.306 8.914 1.00 0.00 3 ALA A N 8
ATOM 7961 C CA . ALA A 1 3 ? -14.493 1.167 9.164 1.00 0.00 3 ALA A CA 8
ATOM 7962 C C . ALA A 1 3 ? -13.729 2.374 8.605 1.00 0.00 3 ALA A C 8
ATOM 7963 O O . ALA A 1 3 ? -12.864 2.927 9.254 1.00 0.00 3 ALA A O 8
ATOM 7970 N N . PHE A 1 4 ? -14.034 2.777 7.398 1.00 0.00 4 PHE A N 8
ATOM 7971 C CA . PHE A 1 4 ? -13.315 3.940 6.790 1.00 0.00 4 PHE A CA 8
ATOM 7972 C C . PHE A 1 4 ? -13.446 5.187 7.675 1.00 0.00 4 PHE A C 8
ATOM 7973 O O . PHE A 1 4 ? -13.613 5.091 8.872 1.00 0.00 4 PHE A O 8
ATOM 7990 N N . ARG A 1 5 ? -13.356 6.354 7.087 1.00 0.00 5 ARG A N 8
ATOM 7991 C CA . ARG A 1 5 ? -13.459 7.627 7.871 1.00 0.00 5 ARG A CA 8
ATOM 7992 C C . ARG A 1 5 ? -12.178 7.872 8.674 1.00 0.00 5 ARG A C 8
ATOM 7993 O O . ARG A 1 5 ? -12.077 8.829 9.415 1.00 0.00 5 ARG A O 8
ATOM 8014 N N . CYS A 1 6 ? -11.192 7.028 8.526 1.00 0.00 6 CYS A N 8
ATOM 8015 C CA . CYS A 1 6 ? -9.920 7.239 9.277 1.00 0.00 6 CYS A CA 8
ATOM 8016 C C . CYS A 1 6 ? -8.888 7.919 8.367 1.00 0.00 6 CYS A C 8
ATOM 8017 O O . CYS A 1 6 ? -7.776 8.195 8.770 1.00 0.00 6 CYS A O 8
ATOM 8024 N N . GLY A 1 7 ? -9.250 8.189 7.138 1.00 0.00 7 GLY A N 8
ATOM 8025 C CA . GLY A 1 7 ? -8.293 8.849 6.200 1.00 0.00 7 GLY A CA 8
ATOM 8026 C C . GLY A 1 7 ? -7.381 7.792 5.575 1.00 0.00 7 GLY A C 8
ATOM 8027 O O . GLY A 1 7 ? -7.834 6.766 5.107 1.00 0.00 7 GLY A O 8
ATOM 8031 N N . ARG A 1 8 ? -6.096 8.027 5.574 1.00 0.00 8 ARG A N 8
ATOM 8032 C CA . ARG A 1 8 ? -5.152 7.028 4.991 1.00 0.00 8 ARG A CA 8
ATOM 8033 C C . ARG A 1 8 ? -4.990 5.850 5.957 1.00 0.00 8 ARG A C 8
ATOM 8034 O O . ARG A 1 8 ? -4.223 4.938 5.717 1.00 0.00 8 ARG A O 8
ATOM 8055 N N . TYR A 1 9 ? -5.703 5.868 7.054 1.00 0.00 9 TYR A N 8
ATOM 8056 C CA . TYR A 1 9 ? -5.588 4.759 8.043 1.00 0.00 9 TYR A CA 8
ATOM 8057 C C . TYR A 1 9 ? -6.761 3.784 7.890 1.00 0.00 9 TYR A C 8
ATOM 8058 O O . TYR A 1 9 ? -6.889 2.835 8.635 1.00 0.00 9 TYR A O 8
ATOM 8076 N N . SER A 1 10 ? -7.617 4.003 6.925 1.00 0.00 10 SER A N 8
ATOM 8077 C CA . SER A 1 10 ? -8.768 3.073 6.730 1.00 0.00 10 SER A CA 8
ATOM 8078 C C . SER A 1 10 ? -9.339 3.199 5.317 1.00 0.00 10 SER A C 8
ATOM 8079 O O . SER A 1 10 ? -10.534 3.334 5.142 1.00 0.00 10 SER A O 8
ATOM 8087 N N . PRO A 1 11 ? -8.467 3.136 4.351 1.00 0.00 11 PRO A N 8
ATOM 8088 C CA . PRO A 1 11 ? -8.895 3.230 2.937 1.00 0.00 11 PRO A CA 8
ATOM 8089 C C . PRO A 1 11 ? -9.478 1.889 2.479 1.00 0.00 11 PRO A C 8
ATOM 8090 O O . PRO A 1 11 ? -9.792 1.702 1.320 1.00 0.00 11 PRO A O 8
ATOM 8101 N N . CYS A 1 12 ? -9.607 0.948 3.377 1.00 0.00 12 CYS A N 8
ATOM 8102 C CA . CYS A 1 12 ? -10.151 -0.384 2.985 1.00 0.00 12 CYS A CA 8
ATOM 8103 C C . CYS A 1 12 ? -11.561 -0.581 3.544 1.00 0.00 12 CYS A C 8
ATOM 8104 O O . CYS A 1 12 ? -12.059 0.219 4.312 1.00 0.00 12 CYS A O 8
ATOM 8111 N N . LEU A 1 13 ? -12.199 -1.656 3.169 1.00 0.00 13 LEU A N 8
ATOM 8112 C CA . LEU A 1 13 ? -13.571 -1.934 3.680 1.00 0.00 13 LEU A CA 8
ATOM 8113 C C . LEU A 1 13 ? -13.547 -3.216 4.516 1.00 0.00 13 LEU A C 8
ATOM 8114 O O . LEU A 1 13 ? -14.464 -3.505 5.260 1.00 0.00 13 LEU A O 8
ATOM 8130 N N . ASP A 1 14 ? -12.495 -3.981 4.399 1.00 0.00 14 ASP A N 8
ATOM 8131 C CA . ASP A 1 14 ? -12.390 -5.244 5.184 1.00 0.00 14 ASP A CA 8
ATOM 8132 C C . ASP A 1 14 ? -11.180 -5.173 6.124 1.00 0.00 14 ASP A C 8
ATOM 8133 O O . ASP A 1 14 ? -11.004 -4.211 6.843 1.00 0.00 14 ASP A O 8
ATOM 8142 N N . ASP A 1 15 ? -10.341 -6.178 6.127 1.00 0.00 15 ASP A N 8
ATOM 8143 C CA . ASP A 1 15 ? -9.152 -6.145 7.025 1.00 0.00 15 ASP A CA 8
ATOM 8144 C C . ASP A 1 15 ? -7.998 -6.946 6.413 1.00 0.00 15 ASP A C 8
ATOM 8145 O O . ASP A 1 15 ? -7.448 -7.833 7.034 1.00 0.00 15 ASP A O 8
ATOM 8154 N N . GLY A 1 16 ? -7.627 -6.638 5.200 1.00 0.00 16 GLY A N 8
ATOM 8155 C CA . GLY A 1 16 ? -6.508 -7.379 4.552 1.00 0.00 16 GLY A CA 8
ATOM 8156 C C . GLY A 1 16 ? -5.464 -6.381 4.046 1.00 0.00 16 GLY A C 8
ATOM 8157 O O . GLY A 1 16 ? -5.758 -5.217 3.863 1.00 0.00 16 GLY A O 8
ATOM 8161 N N . PRO A 1 17 ? -4.275 -6.875 3.836 1.00 0.00 17 PRO A N 8
ATOM 8162 C CA . PRO A 1 17 ? -3.169 -6.015 3.344 1.00 0.00 17 PRO A CA 8
ATOM 8163 C C . PRO A 1 17 ? -3.391 -5.645 1.875 1.00 0.00 17 PRO A C 8
ATOM 8164 O O . PRO A 1 17 ? -3.366 -6.489 1.002 1.00 0.00 17 PRO A O 8
ATOM 8175 N N . ASN A 1 18 ? -3.607 -4.388 1.596 1.00 0.00 18 ASN A N 8
ATOM 8176 C CA . ASN A 1 18 ? -3.830 -3.964 0.184 1.00 0.00 18 ASN A CA 8
ATOM 8177 C C . ASN A 1 18 ? -2.670 -3.084 -0.293 1.00 0.00 18 ASN A C 8
ATOM 8178 O O . ASN A 1 18 ? -2.049 -2.385 0.482 1.00 0.00 18 ASN A O 8
ATOM 8189 N N . VAL A 1 19 ? -2.373 -3.118 -1.565 1.00 0.00 19 VAL A N 8
ATOM 8190 C CA . VAL A 1 19 ? -1.251 -2.286 -2.091 1.00 0.00 19 VAL A CA 8
ATOM 8191 C C . VAL A 1 19 ? -1.658 -0.812 -2.146 1.00 0.00 19 VAL A C 8
ATOM 8192 O O . VAL A 1 19 ? -2.788 -0.481 -2.443 1.00 0.00 19 VAL A O 8
ATOM 8205 N N . ASN A 1 20 ? -0.742 0.078 -1.874 1.00 0.00 20 ASN A N 8
ATOM 8206 C CA . ASN A 1 20 ? -1.081 1.527 -1.925 1.00 0.00 20 ASN A CA 8
ATOM 8207 C C . ASN A 1 20 ? -0.881 2.058 -3.348 1.00 0.00 20 ASN A C 8
ATOM 8208 O O . ASN A 1 20 ? -0.068 1.556 -4.099 1.00 0.00 20 ASN A O 8
ATOM 8219 N N . LEU A 1 21 ? -1.623 3.062 -3.729 1.00 0.00 21 LEU A N 8
ATOM 8220 C CA . LEU A 1 21 ? -1.482 3.615 -5.108 1.00 0.00 21 LEU A CA 8
ATOM 8221 C C . LEU A 1 21 ? -0.917 5.038 -5.062 1.00 0.00 21 LEU A C 8
ATOM 8222 O O . LEU A 1 21 ? -0.920 5.748 -6.047 1.00 0.00 21 LEU A O 8
ATOM 8238 N N . TYR A 1 22 ? -0.442 5.462 -3.924 1.00 0.00 22 TYR A N 8
ATOM 8239 C CA . TYR A 1 22 ? 0.110 6.843 -3.816 1.00 0.00 22 TYR A CA 8
ATOM 8240 C C . TYR A 1 22 ? 1.435 6.829 -3.048 1.00 0.00 22 TYR A C 8
ATOM 8241 O O . TYR A 1 22 ? 1.943 7.857 -2.646 1.00 0.00 22 TYR A O 8
ATOM 8259 N N . SER A 1 23 ? 2.002 5.671 -2.846 1.00 0.00 23 SER A N 8
ATOM 8260 C CA . SER A 1 23 ? 3.298 5.590 -2.111 1.00 0.00 23 SER A CA 8
ATOM 8261 C C . SER A 1 23 ? 3.990 4.253 -2.408 1.00 0.00 23 SER A C 8
ATOM 8262 O O . SER A 1 23 ? 3.853 3.297 -1.672 1.00 0.00 23 SER A O 8
ATOM 8270 N N . CYS A 1 24 ? 4.731 4.180 -3.486 1.00 0.00 24 CYS A N 8
ATOM 8271 C CA . CYS A 1 24 ? 5.430 2.905 -3.833 1.00 0.00 24 CYS A CA 8
ATOM 8272 C C . CYS A 1 24 ? 6.509 2.592 -2.794 1.00 0.00 24 CYS A C 8
ATOM 8273 O O . CYS A 1 24 ? 7.677 2.477 -3.110 1.00 0.00 24 CYS A O 8
ATOM 8280 N N . CYS A 1 25 ? 6.123 2.445 -1.559 1.00 0.00 25 CYS A N 8
ATOM 8281 C CA . CYS A 1 25 ? 7.118 2.132 -0.494 1.00 0.00 25 CYS A CA 8
ATOM 8282 C C . CYS A 1 25 ? 6.482 1.206 0.540 1.00 0.00 25 CYS A C 8
ATOM 8283 O O . CYS A 1 25 ? 7.022 0.174 0.887 1.00 0.00 25 CYS A O 8
ATOM 8290 N N . SER A 1 26 ? 5.332 1.572 1.029 1.00 0.00 26 SER A N 8
ATOM 8291 C CA . SER A 1 26 ? 4.642 0.723 2.036 1.00 0.00 26 SER A CA 8
ATOM 8292 C C . SER A 1 26 ? 3.198 0.476 1.595 1.00 0.00 26 SER A C 8
ATOM 8293 O O . SER A 1 26 ? 2.514 1.379 1.158 1.00 0.00 26 SER A O 8
ATOM 8301 N N . PHE A 1 27 ? 2.727 -0.737 1.697 1.00 0.00 27 PHE A N 8
ATOM 8302 C CA . PHE A 1 27 ? 1.326 -1.017 1.271 1.00 0.00 27 PHE A CA 8
ATOM 8303 C C . PHE A 1 27 ? 0.361 -0.756 2.426 1.00 0.00 27 PHE A C 8
ATOM 8304 O O . PHE A 1 27 ? 0.746 -0.735 3.575 1.00 0.00 27 PHE A O 8
ATOM 8321 N N . TYR A 1 28 ? -0.889 -0.539 2.128 1.00 0.00 28 TYR A N 8
ATOM 8322 C CA . TYR A 1 28 ? -1.874 -0.250 3.209 1.00 0.00 28 TYR A CA 8
ATOM 8323 C C . TYR A 1 28 ? -2.305 -1.533 3.926 1.00 0.00 28 TYR A C 8
ATOM 8324 O O . TYR A 1 28 ? -3.028 -2.344 3.382 1.00 0.00 28 TYR A O 8
ATOM 8342 N N . ASN A 1 29 ? -1.899 -1.708 5.154 1.00 0.00 29 ASN A N 8
ATOM 8343 C CA . ASN A 1 29 ? -2.327 -2.919 5.912 1.00 0.00 29 ASN A CA 8
ATOM 8344 C C . ASN A 1 29 ? -3.701 -2.641 6.523 1.00 0.00 29 ASN A C 8
ATOM 8345 O O . ASN A 1 29 ? -3.818 -1.951 7.513 1.00 0.00 29 ASN A O 8
ATOM 8356 N N . CYS A 1 30 ? -4.743 -3.142 5.920 1.00 0.00 30 CYS A N 8
ATOM 8357 C CA . CYS A 1 30 ? -6.115 -2.864 6.441 1.00 0.00 30 CYS A CA 8
ATOM 8358 C C . CYS A 1 30 ? -6.434 -3.723 7.667 1.00 0.00 30 CYS A C 8
ATOM 8359 O O . CYS A 1 30 ? -6.275 -4.927 7.660 1.00 0.00 30 CYS A O 8
ATOM 8366 N N . HIS A 1 31 ? -6.891 -3.097 8.722 1.00 0.00 31 HIS A N 8
ATOM 8367 C CA . HIS A 1 31 ? -7.233 -3.853 9.961 1.00 0.00 31 HIS A CA 8
ATOM 8368 C C . HIS A 1 31 ? -8.204 -3.034 10.826 1.00 0.00 31 HIS A C 8
ATOM 8369 O O . HIS A 1 31 ? -7.824 -2.443 11.816 1.00 0.00 31 HIS A O 8
ATOM 8383 N N . LYS A 1 32 ? -9.457 -2.994 10.458 1.00 0.00 32 LYS A N 8
ATOM 8384 C CA . LYS A 1 32 ? -10.447 -2.212 11.261 1.00 0.00 32 LYS A CA 8
ATOM 8385 C C . LYS A 1 32 ? -9.986 -0.758 11.401 1.00 0.00 32 LYS A C 8
ATOM 8386 O O . LYS A 1 32 ? -9.449 -0.362 12.417 1.00 0.00 32 LYS A O 8
ATOM 8405 N N . CYS A 1 33 ? -10.185 0.036 10.385 1.00 0.00 33 CYS A N 8
ATOM 8406 C CA . CYS A 1 33 ? -9.754 1.464 10.449 1.00 0.00 33 CYS A CA 8
ATOM 8407 C C . CYS A 1 33 ? -8.254 1.552 10.758 1.00 0.00 33 CYS A C 8
ATOM 8408 O O . CYS A 1 33 ? -7.739 2.598 11.095 1.00 0.00 33 CYS A O 8
ATOM 8415 N N . LEU A 1 34 ? -7.544 0.461 10.636 1.00 0.00 34 LEU A N 8
ATOM 8416 C CA . LEU A 1 34 ? -6.081 0.494 10.914 1.00 0.00 34 LEU A CA 8
ATOM 8417 C C . LEU A 1 34 ? -5.305 0.207 9.630 1.00 0.00 34 LEU A C 8
ATOM 8418 O O . LEU A 1 34 ? -4.890 -0.907 9.376 1.00 0.00 34 LEU A O 8
ATOM 8434 N N . ALA A 1 35 ? -5.107 1.205 8.814 1.00 0.00 35 ALA A N 8
ATOM 8435 C CA . ALA A 1 35 ? -4.355 0.994 7.547 1.00 0.00 35 ALA A CA 8
ATOM 8436 C C . ALA A 1 35 ? -2.889 1.374 7.746 1.00 0.00 35 ALA A C 8
ATOM 8437 O O . ALA A 1 35 ? -2.438 2.409 7.297 1.00 0.00 35 ALA A O 8
ATOM 8444 N N . ARG A 1 36 ? -2.142 0.543 8.421 1.00 0.00 36 ARG A N 8
ATOM 8445 C CA . ARG A 1 36 ? -0.705 0.859 8.653 1.00 0.00 36 ARG A CA 8
ATOM 8446 C C . ARG A 1 36 ? 0.104 0.532 7.400 1.00 0.00 36 ARG A C 8
ATOM 8447 O O . ARG A 1 36 ? -0.007 -0.540 6.838 1.00 0.00 36 ARG A O 8
ATOM 8468 N N . LEU A 1 37 ? 0.913 1.449 6.952 1.00 0.00 37 LEU A N 8
ATOM 8469 C CA . LEU A 1 37 ? 1.720 1.191 5.729 1.00 0.00 37 LEU A CA 8
ATOM 8470 C C . LEU A 1 37 ? 2.942 0.334 6.070 1.00 0.00 37 LEU A C 8
ATOM 8471 O O . LEU A 1 37 ? 3.830 0.762 6.781 1.00 0.00 37 LEU A O 8
ATOM 8487 N N . GLU A 1 38 ? 3.000 -0.870 5.569 1.00 0.00 38 GLU A N 8
ATOM 8488 C CA . GLU A 1 38 ? 4.174 -1.740 5.868 1.00 0.00 38 GLU A CA 8
ATOM 8489 C C . GLU A 1 38 ? 5.327 -1.395 4.927 1.00 0.00 38 GLU A C 8
ATOM 8490 O O . GLU A 1 38 ? 5.229 -1.560 3.726 1.00 0.00 38 GLU A O 8
ATOM 8502 N N . ASN A 1 39 ? 6.414 -0.914 5.462 1.00 0.00 39 ASN A N 8
ATOM 8503 C CA . ASN A 1 39 ? 7.575 -0.547 4.600 1.00 0.00 39 ASN A CA 8
ATOM 8504 C C . ASN A 1 39 ? 8.304 -1.802 4.114 1.00 0.00 39 ASN A C 8
ATOM 8505 O O . ASN A 1 39 ? 7.836 -2.911 4.278 1.00 0.00 39 ASN A O 8
ATOM 8516 N N . CYS A 1 40 ? 9.451 -1.631 3.514 1.00 0.00 40 CYS A N 8
ATOM 8517 C CA . CYS A 1 40 ? 10.217 -2.805 3.008 1.00 0.00 40 CYS A CA 8
ATOM 8518 C C . CYS A 1 40 ? 11.669 -2.732 3.489 1.00 0.00 40 CYS A C 8
ATOM 8519 O O . CYS A 1 40 ? 12.112 -1.708 3.971 1.00 0.00 40 CYS A O 8
ATOM 8526 N N . PRO A 1 41 ? 12.362 -3.828 3.344 1.00 0.00 41 PRO A N 8
ATOM 8527 C CA . PRO A 1 41 ? 13.780 -3.893 3.772 1.00 0.00 41 PRO A CA 8
ATOM 8528 C C . PRO A 1 41 ? 14.677 -3.110 2.806 1.00 0.00 41 PRO A C 8
ATOM 8529 O O . PRO A 1 41 ? 14.669 -3.336 1.614 1.00 0.00 41 PRO A O 8
ATOM 8540 N N . LYS A 1 42 ? 15.453 -2.196 3.322 1.00 0.00 42 LYS A N 8
ATOM 8541 C CA . LYS A 1 42 ? 16.366 -1.393 2.454 1.00 0.00 42 LYS A CA 8
ATOM 8542 C C . LYS A 1 42 ? 15.575 -0.421 1.576 1.00 0.00 42 LYS A C 8
ATOM 8543 O O . LYS A 1 42 ? 15.550 0.769 1.819 1.00 0.00 42 LYS A O 8
ATOM 8562 N N . GLY A 1 43 ? 14.934 -0.913 0.559 1.00 0.00 43 GLY A N 8
ATOM 8563 C CA . GLY A 1 43 ? 14.151 -0.016 -0.334 1.00 0.00 43 GLY A CA 8
ATOM 8564 C C . GLY A 1 43 ? 13.319 -0.873 -1.281 1.00 0.00 43 GLY A C 8
ATOM 8565 O O . GLY A 1 43 ? 13.045 -0.498 -2.403 1.00 0.00 43 GLY A O 8
ATOM 8569 N N . LEU A 1 44 ? 12.921 -2.029 -0.832 1.00 0.00 44 LEU A N 8
ATOM 8570 C CA . LEU A 1 44 ? 12.108 -2.926 -1.701 1.00 0.00 44 LEU A CA 8
ATOM 8571 C C . LEU A 1 44 ? 10.650 -2.463 -1.726 1.00 0.00 44 LEU A C 8
ATOM 8572 O O . LEU A 1 44 ? 10.217 -1.698 -0.888 1.00 0.00 44 LEU A O 8
ATOM 8588 N N . HIS A 1 45 ? 9.890 -2.921 -2.680 1.00 0.00 45 HIS A N 8
ATOM 8589 C CA . HIS A 1 45 ? 8.459 -2.510 -2.756 1.00 0.00 45 HIS A CA 8
ATOM 8590 C C . HIS A 1 45 ? 7.580 -3.576 -2.100 1.00 0.00 45 HIS A C 8
ATOM 8591 O O . HIS A 1 45 ? 8.071 -4.524 -1.520 1.00 0.00 45 HIS A O 8
ATOM 8605 N N . TYR A 1 46 ? 6.286 -3.433 -2.177 1.00 0.00 46 TYR A N 8
ATOM 8606 C CA . TYR A 1 46 ? 5.396 -4.448 -1.543 1.00 0.00 46 TYR A CA 8
ATOM 8607 C C . TYR A 1 46 ? 4.890 -5.454 -2.582 1.00 0.00 46 TYR A C 8
ATOM 8608 O O . TYR A 1 46 ? 4.907 -5.203 -3.770 1.00 0.00 46 TYR A O 8
ATOM 8626 N N . ASN A 1 47 ? 4.430 -6.590 -2.132 1.00 0.00 47 ASN A N 8
ATOM 8627 C CA . ASN A 1 47 ? 3.906 -7.618 -3.075 1.00 0.00 47 ASN A CA 8
ATOM 8628 C C . ASN A 1 47 ? 2.512 -8.061 -2.627 1.00 0.00 47 ASN A C 8
ATOM 8629 O O . ASN A 1 47 ? 2.360 -9.008 -1.879 1.00 0.00 47 ASN A O 8
ATOM 8640 N N . ALA A 1 48 ? 1.494 -7.374 -3.068 1.00 0.00 48 ALA A N 8
ATOM 8641 C CA . ALA A 1 48 ? 0.107 -7.742 -2.665 1.00 0.00 48 ALA A CA 8
ATOM 8642 C C . ALA A 1 48 ? -0.156 -9.226 -2.937 1.00 0.00 48 ALA A C 8
ATOM 8643 O O . ALA A 1 48 ? -1.065 -9.814 -2.385 1.00 0.00 48 ALA A O 8
ATOM 8650 N N . TYR A 1 49 ? 0.628 -9.835 -3.782 1.00 0.00 49 TYR A N 8
ATOM 8651 C CA . TYR A 1 49 ? 0.415 -11.280 -4.085 1.00 0.00 49 TYR A CA 8
ATOM 8652 C C . TYR A 1 49 ? 0.907 -12.143 -2.920 1.00 0.00 49 TYR A C 8
ATOM 8653 O O . TYR A 1 49 ? 0.412 -13.228 -2.688 1.00 0.00 49 TYR A O 8
ATOM 8671 N N . LEU A 1 50 ? 1.878 -11.672 -2.187 1.00 0.00 50 LEU A N 8
ATOM 8672 C CA . LEU A 1 50 ? 2.401 -12.470 -1.040 1.00 0.00 50 LEU A CA 8
ATOM 8673 C C . LEU A 1 50 ? 2.414 -11.623 0.236 1.00 0.00 50 LEU A C 8
ATOM 8674 O O . LEU A 1 50 ? 3.173 -11.877 1.150 1.00 0.00 50 LEU A O 8
ATOM 8690 N N . LYS A 1 51 ? 1.575 -10.622 0.301 1.00 0.00 51 LYS A N 8
ATOM 8691 C CA . LYS A 1 51 ? 1.525 -9.750 1.514 1.00 0.00 51 LYS A CA 8
ATOM 8692 C C . LYS A 1 51 ? 2.934 -9.514 2.070 1.00 0.00 51 LYS A C 8
ATOM 8693 O O . LYS A 1 51 ? 3.149 -9.521 3.266 1.00 0.00 51 LYS A O 8
ATOM 8712 N N . VAL A 1 52 ? 3.893 -9.301 1.211 1.00 0.00 52 VAL A N 8
ATOM 8713 C CA . VAL A 1 52 ? 5.286 -9.062 1.690 1.00 0.00 52 VAL A CA 8
ATOM 8714 C C . VAL A 1 52 ? 5.971 -8.015 0.808 1.00 0.00 52 VAL A C 8
ATOM 8715 O O . VAL A 1 52 ? 5.357 -7.424 -0.055 1.00 0.00 52 VAL A O 8
ATOM 8728 N N . CYS A 1 53 ? 7.237 -7.782 1.015 1.00 0.00 53 CYS A N 8
ATOM 8729 C CA . CYS A 1 53 ? 7.950 -6.773 0.180 1.00 0.00 53 CYS A CA 8
ATOM 8730 C C . CYS A 1 53 ? 8.780 -7.470 -0.898 1.00 0.00 53 CYS A C 8
ATOM 8731 O O . CYS A 1 53 ? 9.119 -8.631 -0.782 1.00 0.00 53 CYS A O 8
ATOM 8738 N N . ASP A 1 54 ? 9.105 -6.772 -1.952 1.00 0.00 54 ASP A N 8
ATOM 8739 C CA . ASP A 1 54 ? 9.907 -7.399 -3.040 1.00 0.00 54 ASP A CA 8
ATOM 8740 C C . ASP A 1 54 ? 10.436 -6.327 -3.997 1.00 0.00 54 ASP A C 8
ATOM 8741 O O . ASP A 1 54 ? 9.962 -5.208 -4.016 1.00 0.00 54 ASP A O 8
ATOM 8750 N N . TRP A 1 55 ? 11.415 -6.665 -4.791 1.00 0.00 55 TRP A N 8
ATOM 8751 C CA . TRP A 1 55 ? 11.979 -5.674 -5.752 1.00 0.00 55 TRP A CA 8
ATOM 8752 C C . TRP A 1 55 ? 10.850 -4.873 -6.410 1.00 0.00 55 TRP A C 8
ATOM 8753 O O . TRP A 1 55 ? 9.697 -5.249 -6.332 1.00 0.00 55 TRP A O 8
ATOM 8774 N N . PRO A 1 56 ? 11.222 -3.791 -7.040 1.00 0.00 56 PRO A N 8
ATOM 8775 C CA . PRO A 1 56 ? 10.225 -2.928 -7.723 1.00 0.00 56 PRO A CA 8
ATOM 8776 C C . PRO A 1 56 ? 9.658 -3.641 -8.953 1.00 0.00 56 PRO A C 8
ATOM 8777 O O . PRO A 1 56 ? 8.547 -3.388 -9.372 1.00 0.00 56 PRO A O 8
ATOM 8788 N N . SER A 1 57 ? 10.414 -4.533 -9.533 1.00 0.00 57 SER A N 8
ATOM 8789 C CA . SER A 1 57 ? 9.918 -5.265 -10.733 1.00 0.00 57 SER A CA 8
ATOM 8790 C C . SER A 1 57 ? 9.044 -6.447 -10.304 1.00 0.00 57 SER A C 8
ATOM 8791 O O . SER A 1 57 ? 8.015 -6.713 -10.890 1.00 0.00 57 SER A O 8
ATOM 8799 N N . LYS A 1 58 ? 9.446 -7.154 -9.282 1.00 0.00 58 LYS A N 8
ATOM 8800 C CA . LYS A 1 58 ? 8.634 -8.314 -8.816 1.00 0.00 58 LYS A CA 8
ATOM 8801 C C . LYS A 1 58 ? 7.303 -7.825 -8.240 1.00 0.00 58 LYS A C 8
ATOM 8802 O O . LYS A 1 58 ? 6.260 -8.394 -8.491 1.00 0.00 58 LYS A O 8
ATOM 8821 N N . ALA A 1 59 ? 7.332 -6.771 -7.471 1.00 0.00 59 ALA A N 8
ATOM 8822 C CA . ALA A 1 59 ? 6.068 -6.244 -6.881 1.00 0.00 59 ALA A CA 8
ATOM 8823 C C . ALA A 1 59 ? 5.225 -5.566 -7.965 1.00 0.00 59 ALA A C 8
ATOM 8824 O O . ALA A 1 59 ? 4.127 -5.990 -8.267 1.00 0.00 59 ALA A O 8
ATOM 8831 N N . GLY A 1 60 ? 5.731 -4.517 -8.553 1.00 0.00 60 GLY A N 8
ATOM 8832 C CA . GLY A 1 60 ? 4.960 -3.814 -9.617 1.00 0.00 60 GLY A CA 8
ATOM 8833 C C . GLY A 1 60 ? 3.968 -2.842 -8.977 1.00 0.00 60 GLY A C 8
ATOM 8834 O O . GLY A 1 60 ? 2.769 -3.009 -9.078 1.00 0.00 60 GLY A O 8
ATOM 8838 N N . CYS A 1 61 ? 4.458 -1.825 -8.322 1.00 0.00 61 CYS A N 8
ATOM 8839 C CA . CYS A 1 61 ? 3.538 -0.842 -7.680 1.00 0.00 61 CYS A CA 8
ATOM 8840 C C . CYS A 1 61 ? 3.387 0.397 -8.567 1.00 0.00 61 CYS A C 8
ATOM 8841 O O . CYS A 1 61 ? 4.357 0.991 -8.994 1.00 0.00 61 CYS A O 8
ATOM 8848 N N . THR A 1 62 ? 2.175 0.788 -8.854 1.00 0.00 62 THR A N 8
ATOM 8849 C CA . THR A 1 62 ? 1.963 1.986 -9.717 1.00 0.00 62 THR A CA 8
ATOM 8850 C C . THR A 1 62 ? 1.412 3.147 -8.885 1.00 0.00 62 THR A C 8
ATOM 8851 O O . THR A 1 62 ? 0.294 3.582 -9.070 1.00 0.00 62 THR A O 8
ATOM 8862 N N . SER A 1 63 ? 2.192 3.651 -7.968 1.00 0.00 63 SER A N 8
ATOM 8863 C CA . SER A 1 63 ? 1.715 4.783 -7.124 1.00 0.00 63 SER A CA 8
ATOM 8864 C C . SER A 1 63 ? 2.245 6.111 -7.673 1.00 0.00 63 SER A C 8
ATOM 8865 O O . SER A 1 63 ? 3.428 6.272 -7.895 1.00 0.00 63 SER A O 8
ATOM 8873 N N . VAL A 1 64 ? 1.379 7.064 -7.890 1.00 0.00 64 VAL A N 8
ATOM 8874 C CA . VAL A 1 64 ? 1.839 8.379 -8.423 1.00 0.00 64 VAL A CA 8
ATOM 8875 C C . VAL A 1 64 ? 3.048 8.877 -7.629 1.00 0.00 64 VAL A C 8
ATOM 8876 O O . VAL A 1 64 ? 3.829 9.678 -8.105 1.00 0.00 64 VAL A O 8
ATOM 8889 N N . ASN A 1 65 ? 3.207 8.412 -6.420 1.00 0.00 65 ASN A N 8
ATOM 8890 C CA . ASN A 1 65 ? 4.365 8.863 -5.596 1.00 0.00 65 ASN A CA 8
ATOM 8891 C C . ASN A 1 65 ? 5.449 7.781 -5.567 1.00 0.00 65 ASN A C 8
ATOM 8892 O O . ASN A 1 65 ? 5.455 6.918 -4.712 1.00 0.00 65 ASN A O 8
ATOM 8903 N N . LYS A 1 66 ? 6.368 7.825 -6.493 1.00 0.00 66 LYS A N 8
ATOM 8904 C CA . LYS A 1 66 ? 7.453 6.803 -6.515 1.00 0.00 66 LYS A CA 8
ATOM 8905 C C . LYS A 1 66 ? 8.525 7.163 -5.483 1.00 0.00 66 LYS A C 8
ATOM 8906 O O . LYS A 1 66 ? 9.008 6.319 -4.753 1.00 0.00 66 LYS A O 8
ATOM 8925 N N . GLU A 1 67 ? 8.894 8.412 -5.410 1.00 0.00 67 GLU A N 8
ATOM 8926 C CA . GLU A 1 67 ? 9.927 8.828 -4.418 1.00 0.00 67 GLU A CA 8
ATOM 8927 C C . GLU A 1 67 ? 9.285 8.974 -3.039 1.00 0.00 67 GLU A C 8
ATOM 8928 O O . GLU A 1 67 ? 8.772 10.017 -2.686 1.00 0.00 67 GLU A O 8
ATOM 8940 N N . CYS A 1 68 ? 9.304 7.928 -2.260 1.00 0.00 68 CYS A N 8
ATOM 8941 C CA . CYS A 1 68 ? 8.692 7.997 -0.903 1.00 0.00 68 CYS A CA 8
ATOM 8942 C C . CYS A 1 68 ? 9.733 7.614 0.162 1.00 0.00 68 CYS A C 8
ATOM 8943 O O . CYS A 1 68 ? 10.761 8.250 0.271 1.00 0.00 68 CYS A O 8
ATOM 8950 N N . HIS A 1 69 ? 9.485 6.604 0.956 1.00 0.00 69 HIS A N 8
ATOM 8951 C CA . HIS A 1 69 ? 10.470 6.218 2.013 1.00 0.00 69 HIS A CA 8
ATOM 8952 C C . HIS A 1 69 ? 10.561 7.320 3.073 1.00 0.00 69 HIS A C 8
ATOM 8953 O O . HIS A 1 69 ? 10.328 7.091 4.243 1.00 0.00 69 HIS A O 8
ATOM 8967 N N . LEU A 1 70 ? 10.906 8.513 2.669 1.00 0.00 70 LEU A N 8
ATOM 8968 C CA . LEU A 1 70 ? 11.024 9.633 3.650 1.00 0.00 70 LEU A CA 8
ATOM 8969 C C . LEU A 1 70 ? 9.857 10.612 3.477 1.00 0.00 70 LEU A C 8
ATOM 8970 O O . LEU A 1 70 ? 9.964 11.597 2.774 1.00 0.00 70 LEU A O 8
ATOM 8986 N N . TRP A 1 71 ? 8.746 10.356 4.114 1.00 0.00 71 TRP A N 8
ATOM 8987 C CA . TRP A 1 71 ? 7.588 11.285 3.979 1.00 0.00 71 TRP A CA 8
ATOM 8988 C C . TRP A 1 71 ? 7.217 11.876 5.344 1.00 0.00 71 TRP A C 8
ATOM 8989 O O . TRP A 1 71 ? 6.703 12.974 5.435 1.00 0.00 71 TRP A O 8
ATOM 9010 N N . LYS A 1 72 ? 7.480 11.161 6.405 1.00 0.00 72 LYS A N 8
ATOM 9011 C CA . LYS A 1 72 ? 7.148 11.683 7.763 1.00 0.00 72 LYS A CA 8
ATOM 9012 C C . LYS A 1 72 ? 5.703 12.192 7.806 1.00 0.00 72 LYS A C 8
ATOM 9013 O O . LYS A 1 72 ? 5.005 12.201 6.811 1.00 0.00 72 LYS A O 8
ATOM 9032 N N . THR A 1 73 ? 5.249 12.617 8.953 1.00 0.00 73 THR A N 8
ATOM 9033 C CA . THR A 1 73 ? 3.849 13.124 9.060 1.00 0.00 73 THR A CA 8
ATOM 9034 C C . THR A 1 73 ? 3.712 14.459 8.322 1.00 0.00 73 THR A C 8
ATOM 9035 O O . THR A 1 73 ? 3.232 14.509 7.207 1.00 0.00 73 THR A O 8
ATOM 9049 N N . TYR A 1 1 ? -19.780 -0.403 -1.226 1.00 0.00 1 TYR A N 9
ATOM 9050 C CA . TYR A 1 1 ? -20.117 0.961 -0.728 1.00 0.00 1 TYR A CA 9
ATOM 9051 C C . TYR A 1 1 ? -18.881 1.619 -0.107 1.00 0.00 1 TYR A C 9
ATOM 9052 O O . TYR A 1 1 ? -17.838 1.007 0.016 1.00 0.00 1 TYR A O 9
ATOM 9072 N N . LEU A 1 2 ? -18.990 2.858 0.286 1.00 0.00 2 LEU A N 9
ATOM 9073 C CA . LEU A 1 2 ? -17.821 3.552 0.898 1.00 0.00 2 LEU A CA 9
ATOM 9074 C C . LEU A 1 2 ? -17.370 2.815 2.162 1.00 0.00 2 LEU A C 9
ATOM 9075 O O . LEU A 1 2 ? -17.720 3.185 3.265 1.00 0.00 2 LEU A O 9
ATOM 9091 N N . ALA A 1 3 ? -16.598 1.774 2.009 1.00 0.00 3 ALA A N 9
ATOM 9092 C CA . ALA A 1 3 ? -16.126 1.014 3.204 1.00 0.00 3 ALA A CA 9
ATOM 9093 C C . ALA A 1 3 ? -14.845 1.641 3.759 1.00 0.00 3 ALA A C 9
ATOM 9094 O O . ALA A 1 3 ? -14.162 1.059 4.577 1.00 0.00 3 ALA A O 9
ATOM 9101 N N . PHE A 1 4 ? -14.514 2.825 3.321 1.00 0.00 4 PHE A N 9
ATOM 9102 C CA . PHE A 1 4 ? -13.277 3.488 3.827 1.00 0.00 4 PHE A CA 9
ATOM 9103 C C . PHE A 1 4 ? -13.585 4.927 4.251 1.00 0.00 4 PHE A C 9
ATOM 9104 O O . PHE A 1 4 ? -13.862 5.779 3.431 1.00 0.00 4 PHE A O 9
ATOM 9121 N N . ARG A 1 5 ? -13.543 5.201 5.525 1.00 0.00 5 ARG A N 9
ATOM 9122 C CA . ARG A 1 5 ? -13.838 6.585 5.998 1.00 0.00 5 ARG A CA 9
ATOM 9123 C C . ARG A 1 5 ? -12.691 7.109 6.869 1.00 0.00 5 ARG A C 9
ATOM 9124 O O . ARG A 1 5 ? -12.834 8.090 7.571 1.00 0.00 5 ARG A O 9
ATOM 9145 N N . CYS A 1 6 ? -11.556 6.466 6.829 1.00 0.00 6 CYS A N 9
ATOM 9146 C CA . CYS A 1 6 ? -10.406 6.938 7.657 1.00 0.00 6 CYS A CA 9
ATOM 9147 C C . CYS A 1 6 ? -9.312 7.517 6.752 1.00 0.00 6 CYS A C 9
ATOM 9148 O O . CYS A 1 6 ? -8.218 7.806 7.194 1.00 0.00 6 CYS A O 9
ATOM 9155 N N . GLY A 1 7 ? -9.599 7.689 5.489 1.00 0.00 7 GLY A N 9
ATOM 9156 C CA . GLY A 1 7 ? -8.575 8.249 4.559 1.00 0.00 7 GLY A CA 9
ATOM 9157 C C . GLY A 1 7 ? -7.470 7.214 4.336 1.00 0.00 7 GLY A C 9
ATOM 9158 O O . GLY A 1 7 ? -7.733 6.045 4.135 1.00 0.00 7 GLY A O 9
ATOM 9162 N N . ARG A 1 8 ? -6.233 7.632 4.378 1.00 0.00 8 ARG A N 9
ATOM 9163 C CA . ARG A 1 8 ? -5.114 6.666 4.177 1.00 0.00 8 ARG A CA 9
ATOM 9164 C C . ARG A 1 8 ? -5.121 5.626 5.300 1.00 0.00 8 ARG A C 9
ATOM 9165 O O . ARG A 1 8 ? -4.426 4.632 5.244 1.00 0.00 8 ARG A O 9
ATOM 9186 N N . TYR A 1 9 ? -5.902 5.855 6.323 1.00 0.00 9 TYR A N 9
ATOM 9187 C CA . TYR A 1 9 ? -5.957 4.888 7.457 1.00 0.00 9 TYR A CA 9
ATOM 9188 C C . TYR A 1 9 ? -6.944 3.756 7.151 1.00 0.00 9 TYR A C 9
ATOM 9189 O O . TYR A 1 9 ? -6.962 2.741 7.819 1.00 0.00 9 TYR A O 9
ATOM 9207 N N . SER A 1 10 ? -7.765 3.916 6.148 1.00 0.00 10 SER A N 9
ATOM 9208 C CA . SER A 1 10 ? -8.744 2.841 5.810 1.00 0.00 10 SER A CA 9
ATOM 9209 C C . SER A 1 10 ? -9.028 2.822 4.305 1.00 0.00 10 SER A C 9
ATOM 9210 O O . SER A 1 10 ? -10.168 2.777 3.892 1.00 0.00 10 SER A O 9
ATOM 9218 N N . PRO A 1 11 ? -7.974 2.845 3.536 1.00 0.00 11 PRO A N 9
ATOM 9219 C CA . PRO A 1 11 ? -8.110 2.818 2.058 1.00 0.00 11 PRO A CA 9
ATOM 9220 C C . PRO A 1 11 ? -8.479 1.408 1.584 1.00 0.00 11 PRO A C 9
ATOM 9221 O O . PRO A 1 11 ? -8.593 1.148 0.403 1.00 0.00 11 PRO A O 9
ATOM 9232 N N . CYS A 1 12 ? -8.652 0.493 2.500 1.00 0.00 12 CYS A N 9
ATOM 9233 C CA . CYS A 1 12 ? -8.997 -0.904 2.113 1.00 0.00 12 CYS A CA 9
ATOM 9234 C C . CYS A 1 12 ? -10.327 -1.317 2.768 1.00 0.00 12 CYS A C 9
ATOM 9235 O O . CYS A 1 12 ? -10.870 -0.609 3.592 1.00 0.00 12 CYS A O 9
ATOM 9242 N N . LEU A 1 13 ? -10.849 -2.459 2.403 1.00 0.00 13 LEU A N 9
ATOM 9243 C CA . LEU A 1 13 ? -12.139 -2.915 2.999 1.00 0.00 13 LEU A CA 9
ATOM 9244 C C . LEU A 1 13 ? -11.960 -4.266 3.706 1.00 0.00 13 LEU A C 9
ATOM 9245 O O . LEU A 1 13 ? -12.673 -4.587 4.636 1.00 0.00 13 LEU A O 9
ATOM 9261 N N . ASP A 1 14 ? -11.019 -5.061 3.271 1.00 0.00 14 ASP A N 9
ATOM 9262 C CA . ASP A 1 14 ? -10.806 -6.390 3.920 1.00 0.00 14 ASP A CA 9
ATOM 9263 C C . ASP A 1 14 ? -9.950 -6.238 5.182 1.00 0.00 14 ASP A C 9
ATOM 9264 O O . ASP A 1 14 ? -9.506 -7.208 5.763 1.00 0.00 14 ASP A O 9
ATOM 9273 N N . ASP A 1 15 ? -9.720 -5.027 5.606 1.00 0.00 15 ASP A N 9
ATOM 9274 C CA . ASP A 1 15 ? -8.896 -4.792 6.830 1.00 0.00 15 ASP A CA 9
ATOM 9275 C C . ASP A 1 15 ? -7.687 -5.743 6.876 1.00 0.00 15 ASP A C 9
ATOM 9276 O O . ASP A 1 15 ? -7.150 -6.023 7.929 1.00 0.00 15 ASP A O 9
ATOM 9285 N N . GLY A 1 16 ? -7.239 -6.220 5.745 1.00 0.00 16 GLY A N 9
ATOM 9286 C CA . GLY A 1 16 ? -6.050 -7.122 5.730 1.00 0.00 16 GLY A CA 9
ATOM 9287 C C . GLY A 1 16 ? -4.878 -6.358 5.110 1.00 0.00 16 GLY A C 9
ATOM 9288 O O . GLY A 1 16 ? -4.865 -5.145 5.115 1.00 0.00 16 GLY A O 9
ATOM 9292 N N . PRO A 1 17 ? -3.932 -7.081 4.583 1.00 0.00 17 PRO A N 9
ATOM 9293 C CA . PRO A 1 17 ? -2.770 -6.428 3.947 1.00 0.00 17 PRO A CA 9
ATOM 9294 C C . PRO A 1 17 ? -3.156 -5.948 2.542 1.00 0.00 17 PRO A C 9
ATOM 9295 O O . PRO A 1 17 ? -3.160 -6.711 1.597 1.00 0.00 17 PRO A O 9
ATOM 9306 N N . ASN A 1 18 ? -3.499 -4.695 2.400 1.00 0.00 18 ASN A N 9
ATOM 9307 C CA . ASN A 1 18 ? -3.904 -4.181 1.056 1.00 0.00 18 ASN A CA 9
ATOM 9308 C C . ASN A 1 18 ? -2.772 -3.384 0.404 1.00 0.00 18 ASN A C 9
ATOM 9309 O O . ASN A 1 18 ? -1.998 -2.723 1.067 1.00 0.00 18 ASN A O 9
ATOM 9320 N N . VAL A 1 19 ? -2.683 -3.437 -0.897 1.00 0.00 19 VAL A N 9
ATOM 9321 C CA . VAL A 1 19 ? -1.614 -2.680 -1.610 1.00 0.00 19 VAL A CA 9
ATOM 9322 C C . VAL A 1 19 ? -1.787 -1.177 -1.379 1.00 0.00 19 VAL A C 9
ATOM 9323 O O . VAL A 1 19 ? -2.851 -0.710 -1.023 1.00 0.00 19 VAL A O 9
ATOM 9336 N N . ASN A 1 20 ? -0.748 -0.414 -1.584 1.00 0.00 20 ASN A N 9
ATOM 9337 C CA . ASN A 1 20 ? -0.852 1.059 -1.383 1.00 0.00 20 ASN A CA 9
ATOM 9338 C C . ASN A 1 20 ? -0.785 1.779 -2.735 1.00 0.00 20 ASN A C 9
ATOM 9339 O O . ASN A 1 20 ? 0.163 1.631 -3.481 1.00 0.00 20 ASN A O 9
ATOM 9350 N N . LEU A 1 21 ? -1.788 2.549 -3.059 1.00 0.00 21 LEU A N 9
ATOM 9351 C CA . LEU A 1 21 ? -1.787 3.269 -4.367 1.00 0.00 21 LEU A CA 9
ATOM 9352 C C . LEU A 1 21 ? -1.357 4.726 -4.177 1.00 0.00 21 LEU A C 9
ATOM 9353 O O . LEU A 1 21 ? -1.520 5.550 -5.055 1.00 0.00 21 LEU A O 9
ATOM 9369 N N . TYR A 1 22 ? -0.806 5.051 -3.041 1.00 0.00 22 TYR A N 9
ATOM 9370 C CA . TYR A 1 22 ? -0.363 6.454 -2.805 1.00 0.00 22 TYR A CA 9
ATOM 9371 C C . TYR A 1 22 ? 1.103 6.476 -2.366 1.00 0.00 22 TYR A C 9
ATOM 9372 O O . TYR A 1 22 ? 1.587 7.449 -1.823 1.00 0.00 22 TYR A O 9
ATOM 9390 N N . SER A 1 23 ? 1.813 5.406 -2.603 1.00 0.00 23 SER A N 9
ATOM 9391 C CA . SER A 1 23 ? 3.249 5.355 -2.206 1.00 0.00 23 SER A CA 9
ATOM 9392 C C . SER A 1 23 ? 3.962 4.232 -2.968 1.00 0.00 23 SER A C 9
ATOM 9393 O O . SER A 1 23 ? 3.338 3.428 -3.630 1.00 0.00 23 SER A O 9
ATOM 9401 N N . CYS A 1 24 ? 5.263 4.171 -2.883 1.00 0.00 24 CYS A N 9
ATOM 9402 C CA . CYS A 1 24 ? 6.010 3.099 -3.607 1.00 0.00 24 CYS A CA 9
ATOM 9403 C C . CYS A 1 24 ? 7.106 2.518 -2.709 1.00 0.00 24 CYS A C 9
ATOM 9404 O O . CYS A 1 24 ? 8.143 2.090 -3.176 1.00 0.00 24 CYS A O 9
ATOM 9411 N N . CYS A 1 25 ? 6.883 2.501 -1.424 1.00 0.00 25 CYS A N 9
ATOM 9412 C CA . CYS A 1 25 ? 7.911 1.946 -0.496 1.00 0.00 25 CYS A CA 9
ATOM 9413 C C . CYS A 1 25 ? 7.242 1.059 0.557 1.00 0.00 25 CYS A C 9
ATOM 9414 O O . CYS A 1 25 ? 7.691 -0.035 0.837 1.00 0.00 25 CYS A O 9
ATOM 9421 N N . SER A 1 26 ? 6.171 1.522 1.138 1.00 0.00 26 SER A N 9
ATOM 9422 C CA . SER A 1 26 ? 5.470 0.706 2.171 1.00 0.00 26 SER A CA 9
ATOM 9423 C C . SER A 1 26 ? 4.032 0.423 1.727 1.00 0.00 26 SER A C 9
ATOM 9424 O O . SER A 1 26 ? 3.325 1.307 1.288 1.00 0.00 26 SER A O 9
ATOM 9432 N N . PHE A 1 27 ? 3.593 -0.803 1.836 1.00 0.00 27 PHE A N 9
ATOM 9433 C CA . PHE A 1 27 ? 2.201 -1.127 1.416 1.00 0.00 27 PHE A CA 9
ATOM 9434 C C . PHE A 1 27 ? 1.218 -0.749 2.532 1.00 0.00 27 PHE A C 9
ATOM 9435 O O . PHE A 1 27 ? 1.613 -0.312 3.594 1.00 0.00 27 PHE A O 9
ATOM 9452 N N . TYR A 1 28 ? -0.058 -0.881 2.289 1.00 0.00 28 TYR A N 9
ATOM 9453 C CA . TYR A 1 28 ? -1.055 -0.490 3.329 1.00 0.00 28 TYR A CA 9
ATOM 9454 C C . TYR A 1 28 ? -1.568 -1.700 4.113 1.00 0.00 28 TYR A C 9
ATOM 9455 O O . TYR A 1 28 ? -1.686 -2.793 3.595 1.00 0.00 28 TYR A O 9
ATOM 9473 N N . ASN A 1 29 ? -1.901 -1.492 5.357 1.00 0.00 29 ASN A N 9
ATOM 9474 C CA . ASN A 1 29 ? -2.443 -2.596 6.198 1.00 0.00 29 ASN A CA 9
ATOM 9475 C C . ASN A 1 29 ? -3.718 -2.106 6.891 1.00 0.00 29 ASN A C 9
ATOM 9476 O O . ASN A 1 29 ? -3.667 -1.427 7.897 1.00 0.00 29 ASN A O 9
ATOM 9487 N N . CYS A 1 30 ? -4.860 -2.422 6.345 1.00 0.00 30 CYS A N 9
ATOM 9488 C CA . CYS A 1 30 ? -6.139 -1.936 6.964 1.00 0.00 30 CYS A CA 9
ATOM 9489 C C . CYS A 1 30 ? -6.523 -2.763 8.191 1.00 0.00 30 CYS A C 9
ATOM 9490 O O . CYS A 1 30 ? -6.219 -3.934 8.296 1.00 0.00 30 CYS A O 9
ATOM 9497 N N . HIS A 1 31 ? -7.198 -2.138 9.117 1.00 0.00 31 HIS A N 9
ATOM 9498 C CA . HIS A 1 31 ? -7.635 -2.836 10.358 1.00 0.00 31 HIS A CA 9
ATOM 9499 C C . HIS A 1 31 ? -8.777 -2.041 11.000 1.00 0.00 31 HIS A C 9
ATOM 9500 O O . HIS A 1 31 ? -8.557 -1.199 11.847 1.00 0.00 31 HIS A O 9
ATOM 9514 N N . LYS A 1 32 ? -9.993 -2.288 10.587 1.00 0.00 32 LYS A N 9
ATOM 9515 C CA . LYS A 1 32 ? -11.156 -1.535 11.152 1.00 0.00 32 LYS A CA 9
ATOM 9516 C C . LYS A 1 32 ? -11.163 -0.103 10.602 1.00 0.00 32 LYS A C 9
ATOM 9517 O O . LYS A 1 32 ? -12.007 0.262 9.808 1.00 0.00 32 LYS A O 9
ATOM 9536 N N . CYS A 1 33 ? -10.225 0.707 11.014 1.00 0.00 33 CYS A N 9
ATOM 9537 C CA . CYS A 1 33 ? -10.171 2.111 10.508 1.00 0.00 33 CYS A CA 9
ATOM 9538 C C . CYS A 1 33 ? -8.731 2.634 10.569 1.00 0.00 33 CYS A C 9
ATOM 9539 O O . CYS A 1 33 ? -8.485 3.821 10.505 1.00 0.00 33 CYS A O 9
ATOM 9546 N N . LEU A 1 34 ? -7.776 1.753 10.686 1.00 0.00 34 LEU A N 9
ATOM 9547 C CA . LEU A 1 34 ? -6.355 2.199 10.747 1.00 0.00 34 LEU A CA 9
ATOM 9548 C C . LEU A 1 34 ? -5.525 1.460 9.696 1.00 0.00 34 LEU A C 9
ATOM 9549 O O . LEU A 1 34 ? -5.533 0.248 9.623 1.00 0.00 34 LEU A O 9
ATOM 9565 N N . ALA A 1 35 ? -4.809 2.183 8.880 1.00 0.00 35 ALA A N 9
ATOM 9566 C CA . ALA A 1 35 ? -3.978 1.522 7.834 1.00 0.00 35 ALA A CA 9
ATOM 9567 C C . ALA A 1 35 ? -2.511 1.489 8.269 1.00 0.00 35 ALA A C 9
ATOM 9568 O O . ALA A 1 35 ? -1.813 2.482 8.207 1.00 0.00 35 ALA A O 9
ATOM 9575 N N . ARG A 1 36 ? -2.035 0.356 8.707 1.00 0.00 36 ARG A N 9
ATOM 9576 C CA . ARG A 1 36 ? -0.614 0.267 9.141 1.00 0.00 36 ARG A CA 9
ATOM 9577 C C . ARG A 1 36 ? 0.295 0.134 7.917 1.00 0.00 36 ARG A C 9
ATOM 9578 O O . ARG A 1 36 ? 0.232 -0.834 7.186 1.00 0.00 36 ARG A O 9
ATOM 9599 N N . LEU A 1 37 ? 1.136 1.104 7.685 1.00 0.00 37 LEU A N 9
ATOM 9600 C CA . LEU A 1 37 ? 2.046 1.038 6.506 1.00 0.00 37 LEU A CA 9
ATOM 9601 C C . LEU A 1 37 ? 3.304 0.237 6.855 1.00 0.00 37 LEU A C 9
ATOM 9602 O O . LEU A 1 37 ? 4.001 0.541 7.802 1.00 0.00 37 LEU A O 9
ATOM 9618 N N . GLU A 1 38 ? 3.599 -0.785 6.099 1.00 0.00 38 GLU A N 9
ATOM 9619 C CA . GLU A 1 38 ? 4.812 -1.601 6.390 1.00 0.00 38 GLU A CA 9
ATOM 9620 C C . GLU A 1 38 ? 5.907 -1.302 5.363 1.00 0.00 38 GLU A C 9
ATOM 9621 O O . GLU A 1 38 ? 5.644 -1.163 4.186 1.00 0.00 38 GLU A O 9
ATOM 9633 N N . ASN A 1 39 ? 7.131 -1.194 5.801 1.00 0.00 39 ASN A N 9
ATOM 9634 C CA . ASN A 1 39 ? 8.240 -0.893 4.849 1.00 0.00 39 ASN A CA 9
ATOM 9635 C C . ASN A 1 39 ? 8.999 -2.171 4.481 1.00 0.00 39 ASN A C 9
ATOM 9636 O O . ASN A 1 39 ? 9.016 -3.134 5.222 1.00 0.00 39 ASN A O 9
ATOM 9647 N N . CYS A 1 40 ? 9.631 -2.181 3.338 1.00 0.00 40 CYS A N 9
ATOM 9648 C CA . CYS A 1 40 ? 10.397 -3.388 2.912 1.00 0.00 40 CYS A CA 9
ATOM 9649 C C . CYS A 1 40 ? 11.632 -3.571 3.800 1.00 0.00 40 CYS A C 9
ATOM 9650 O O . CYS A 1 40 ? 12.002 -2.677 4.537 1.00 0.00 40 CYS A O 9
ATOM 9657 N N . PRO A 1 41 ? 12.230 -4.731 3.703 1.00 0.00 41 PRO A N 9
ATOM 9658 C CA . PRO A 1 41 ? 13.435 -5.036 4.514 1.00 0.00 41 PRO A CA 9
ATOM 9659 C C . PRO A 1 41 ? 14.662 -4.284 3.987 1.00 0.00 41 PRO A C 9
ATOM 9660 O O . PRO A 1 41 ? 15.760 -4.450 4.478 1.00 0.00 41 PRO A O 9
ATOM 9671 N N . LYS A 1 42 ? 14.482 -3.457 3.000 1.00 0.00 42 LYS A N 9
ATOM 9672 C CA . LYS A 1 42 ? 15.630 -2.689 2.444 1.00 0.00 42 LYS A CA 9
ATOM 9673 C C . LYS A 1 42 ? 15.151 -1.811 1.280 1.00 0.00 42 LYS A C 9
ATOM 9674 O O . LYS A 1 42 ? 14.294 -0.967 1.450 1.00 0.00 42 LYS A O 9
ATOM 9693 N N . GLY A 1 43 ? 15.686 -1.998 0.102 1.00 0.00 43 GLY A N 9
ATOM 9694 C CA . GLY A 1 43 ? 15.239 -1.167 -1.049 1.00 0.00 43 GLY A CA 9
ATOM 9695 C C . GLY A 1 43 ? 14.290 -1.984 -1.927 1.00 0.00 43 GLY A C 9
ATOM 9696 O O . GLY A 1 43 ? 14.394 -1.981 -3.137 1.00 0.00 43 GLY A O 9
ATOM 9700 N N . LEU A 1 44 ? 13.363 -2.684 -1.329 1.00 0.00 44 LEU A N 9
ATOM 9701 C CA . LEU A 1 44 ? 12.411 -3.499 -2.137 1.00 0.00 44 LEU A CA 9
ATOM 9702 C C . LEU A 1 44 ? 11.047 -2.808 -2.198 1.00 0.00 44 LEU A C 9
ATOM 9703 O O . LEU A 1 44 ? 10.818 -1.806 -1.549 1.00 0.00 44 LEU A O 9
ATOM 9719 N N . HIS A 1 45 ? 10.137 -3.340 -2.965 1.00 0.00 45 HIS A N 9
ATOM 9720 C CA . HIS A 1 45 ? 8.786 -2.721 -3.059 1.00 0.00 45 HIS A CA 9
ATOM 9721 C C . HIS A 1 45 ? 7.773 -3.590 -2.312 1.00 0.00 45 HIS A C 9
ATOM 9722 O O . HIS A 1 45 ? 8.139 -4.516 -1.614 1.00 0.00 45 HIS A O 9
ATOM 9736 N N . TYR A 1 46 ? 6.507 -3.310 -2.444 1.00 0.00 46 TYR A N 9
ATOM 9737 C CA . TYR A 1 46 ? 5.495 -4.141 -1.726 1.00 0.00 46 TYR A CA 9
ATOM 9738 C C . TYR A 1 46 ? 4.747 -5.047 -2.709 1.00 0.00 46 TYR A C 9
ATOM 9739 O O . TYR A 1 46 ? 4.575 -4.720 -3.866 1.00 0.00 46 TYR A O 9
ATOM 9757 N N . ASN A 1 47 ? 4.300 -6.185 -2.250 1.00 0.00 47 ASN A N 9
ATOM 9758 C CA . ASN A 1 47 ? 3.560 -7.118 -3.147 1.00 0.00 47 ASN A CA 9
ATOM 9759 C C . ASN A 1 47 ? 2.209 -7.480 -2.526 1.00 0.00 47 ASN A C 9
ATOM 9760 O O . ASN A 1 47 ? 2.141 -8.106 -1.486 1.00 0.00 47 ASN A O 9
ATOM 9771 N N . ALA A 1 48 ? 1.132 -7.089 -3.153 1.00 0.00 48 ALA A N 9
ATOM 9772 C CA . ALA A 1 48 ? -0.215 -7.406 -2.595 1.00 0.00 48 ALA A CA 9
ATOM 9773 C C . ALA A 1 48 ? -0.651 -8.812 -3.014 1.00 0.00 48 ALA A C 9
ATOM 9774 O O . ALA A 1 48 ? -1.799 -9.183 -2.870 1.00 0.00 48 ALA A O 9
ATOM 9781 N N . TYR A 1 49 ? 0.253 -9.598 -3.532 1.00 0.00 49 TYR A N 9
ATOM 9782 C CA . TYR A 1 49 ? -0.119 -10.978 -3.957 1.00 0.00 49 TYR A CA 9
ATOM 9783 C C . TYR A 1 49 ? 0.374 -11.999 -2.928 1.00 0.00 49 TYR A C 9
ATOM 9784 O O . TYR A 1 49 ? -0.113 -13.110 -2.860 1.00 0.00 49 TYR A O 9
ATOM 9802 N N . LEU A 1 50 ? 1.337 -11.630 -2.128 1.00 0.00 50 LEU A N 9
ATOM 9803 C CA . LEU A 1 50 ? 1.861 -12.579 -1.103 1.00 0.00 50 LEU A CA 9
ATOM 9804 C C . LEU A 1 50 ? 2.027 -11.866 0.242 1.00 0.00 50 LEU A C 9
ATOM 9805 O O . LEU A 1 50 ? 2.577 -12.410 1.179 1.00 0.00 50 LEU A O 9
ATOM 9821 N N . LYS A 1 51 ? 1.558 -10.653 0.343 1.00 0.00 51 LYS A N 9
ATOM 9822 C CA . LYS A 1 51 ? 1.690 -9.905 1.627 1.00 0.00 51 LYS A CA 9
ATOM 9823 C C . LYS A 1 51 ? 3.167 -9.767 2.008 1.00 0.00 51 LYS A C 9
ATOM 9824 O O . LYS A 1 51 ? 3.550 -9.993 3.139 1.00 0.00 51 LYS A O 9
ATOM 9843 N N . VAL A 1 52 ? 3.997 -9.395 1.072 1.00 0.00 52 VAL A N 9
ATOM 9844 C CA . VAL A 1 52 ? 5.448 -9.240 1.378 1.00 0.00 52 VAL A CA 9
ATOM 9845 C C . VAL A 1 52 ? 6.091 -8.269 0.383 1.00 0.00 52 VAL A C 9
ATOM 9846 O O . VAL A 1 52 ? 5.566 -8.025 -0.685 1.00 0.00 52 VAL A O 9
ATOM 9859 N N . CYS A 1 53 ? 7.221 -7.711 0.723 1.00 0.00 53 CYS A N 9
ATOM 9860 C CA . CYS A 1 53 ? 7.885 -6.758 -0.211 1.00 0.00 53 CYS A CA 9
ATOM 9861 C C . CYS A 1 53 ? 8.649 -7.522 -1.295 1.00 0.00 53 CYS A C 9
ATOM 9862 O O . CYS A 1 53 ? 9.218 -8.568 -1.049 1.00 0.00 53 CYS A O 9
ATOM 9869 N N . ASP A 1 54 ? 8.666 -7.005 -2.491 1.00 0.00 54 ASP A N 9
ATOM 9870 C CA . ASP A 1 54 ? 9.393 -7.695 -3.594 1.00 0.00 54 ASP A CA 9
ATOM 9871 C C . ASP A 1 54 ? 10.095 -6.665 -4.481 1.00 0.00 54 ASP A C 9
ATOM 9872 O O . ASP A 1 54 ? 9.745 -5.501 -4.491 1.00 0.00 54 ASP A O 9
ATOM 9881 N N . TRP A 1 55 ? 11.082 -7.081 -5.226 1.00 0.00 55 TRP A N 9
ATOM 9882 C CA . TRP A 1 55 ? 11.802 -6.123 -6.111 1.00 0.00 55 TRP A CA 9
ATOM 9883 C C . TRP A 1 55 ? 10.800 -5.197 -6.809 1.00 0.00 55 TRP A C 9
ATOM 9884 O O . TRP A 1 55 ? 9.617 -5.472 -6.835 1.00 0.00 55 TRP A O 9
ATOM 9905 N N . PRO A 1 56 ? 11.312 -4.126 -7.349 1.00 0.00 56 PRO A N 9
ATOM 9906 C CA . PRO A 1 56 ? 10.451 -3.143 -8.053 1.00 0.00 56 PRO A CA 9
ATOM 9907 C C . PRO A 1 56 ? 9.944 -3.725 -9.374 1.00 0.00 56 PRO A C 9
ATOM 9908 O O . PRO A 1 56 ? 8.970 -3.263 -9.934 1.00 0.00 56 PRO A O 9
ATOM 9919 N N . SER A 1 57 ? 10.596 -4.737 -9.876 1.00 0.00 57 SER A N 9
ATOM 9920 C CA . SER A 1 57 ? 10.147 -5.349 -11.158 1.00 0.00 57 SER A CA 9
ATOM 9921 C C . SER A 1 57 ? 9.144 -6.472 -10.882 1.00 0.00 57 SER A C 9
ATOM 9922 O O . SER A 1 57 ? 8.695 -7.154 -11.782 1.00 0.00 57 SER A O 9
ATOM 9930 N N . LYS A 1 58 ? 8.787 -6.669 -9.641 1.00 0.00 58 LYS A N 9
ATOM 9931 C CA . LYS A 1 58 ? 7.813 -7.747 -9.306 1.00 0.00 58 LYS A CA 9
ATOM 9932 C C . LYS A 1 58 ? 6.589 -7.151 -8.606 1.00 0.00 58 LYS A C 9
ATOM 9933 O O . LYS A 1 58 ? 5.461 -7.416 -8.974 1.00 0.00 58 LYS A O 9
ATOM 9952 N N . ALA A 1 59 ? 6.801 -6.349 -7.598 1.00 0.00 59 ALA A N 9
ATOM 9953 C CA . ALA A 1 59 ? 5.648 -5.738 -6.875 1.00 0.00 59 ALA A CA 9
ATOM 9954 C C . ALA A 1 59 ? 4.799 -4.909 -7.843 1.00 0.00 59 ALA A C 9
ATOM 9955 O O . ALA A 1 59 ? 3.865 -5.403 -8.444 1.00 0.00 59 ALA A O 9
ATOM 9962 N N . GLY A 1 60 ? 5.114 -3.652 -7.998 1.00 0.00 60 GLY A N 9
ATOM 9963 C CA . GLY A 1 60 ? 4.324 -2.796 -8.926 1.00 0.00 60 GLY A CA 9
ATOM 9964 C C . GLY A 1 60 ? 4.725 -1.331 -8.743 1.00 0.00 60 GLY A C 9
ATOM 9965 O O . GLY A 1 60 ? 5.278 -0.713 -9.632 1.00 0.00 60 GLY A O 9
ATOM 9969 N N . CYS A 1 61 ? 4.449 -0.769 -7.598 1.00 0.00 61 CYS A N 9
ATOM 9970 C CA . CYS A 1 61 ? 4.811 0.658 -7.361 1.00 0.00 61 CYS A CA 9
ATOM 9971 C C . CYS A 1 61 ? 4.215 1.539 -8.462 1.00 0.00 61 CYS A C 9
ATOM 9972 O O . CYS A 1 61 ? 4.912 2.037 -9.323 1.00 0.00 61 CYS A O 9
ATOM 9979 N N . THR A 1 62 ? 2.925 1.733 -8.437 1.00 0.00 62 THR A N 9
ATOM 9980 C CA . THR A 1 62 ? 2.276 2.583 -9.477 1.00 0.00 62 THR A CA 9
ATOM 9981 C C . THR A 1 62 ? 1.376 3.625 -8.810 1.00 0.00 62 THR A C 9
ATOM 9982 O O . THR A 1 62 ? 0.508 4.203 -9.433 1.00 0.00 62 THR A O 9
ATOM 9993 N N . SER A 1 63 ? 1.579 3.868 -7.543 1.00 0.00 63 SER A N 9
ATOM 9994 C CA . SER A 1 63 ? 0.739 4.872 -6.830 1.00 0.00 63 SER A CA 9
ATOM 9995 C C . SER A 1 63 ? 1.000 6.274 -7.389 1.00 0.00 63 SER A C 9
ATOM 9996 O O . SER A 1 63 ? 1.928 6.487 -8.145 1.00 0.00 63 SER A O 9
ATOM 10004 N N . VAL A 1 64 ? 0.193 7.231 -7.023 1.00 0.00 64 VAL A N 9
ATOM 10005 C CA . VAL A 1 64 ? 0.401 8.618 -7.533 1.00 0.00 64 VAL A CA 9
ATOM 10006 C C . VAL A 1 64 ? 1.647 9.233 -6.891 1.00 0.00 64 VAL A C 9
ATOM 10007 O O . VAL A 1 64 ? 2.081 10.307 -7.259 1.00 0.00 64 VAL A O 9
ATOM 10020 N N . ASN A 1 65 ? 2.225 8.560 -5.934 1.00 0.00 65 ASN A N 9
ATOM 10021 C CA . ASN A 1 65 ? 3.442 9.106 -5.268 1.00 0.00 65 ASN A CA 9
ATOM 10022 C C . ASN A 1 65 ? 4.578 8.080 -5.320 1.00 0.00 65 ASN A C 9
ATOM 10023 O O . ASN A 1 65 ? 4.674 7.204 -4.483 1.00 0.00 65 ASN A O 9
ATOM 10034 N N . LYS A 1 66 ? 5.437 8.182 -6.296 1.00 0.00 66 LYS A N 9
ATOM 10035 C CA . LYS A 1 66 ? 6.565 7.210 -6.399 1.00 0.00 66 LYS A CA 9
ATOM 10036 C C . LYS A 1 66 ? 7.780 7.725 -5.623 1.00 0.00 66 LYS A C 9
ATOM 10037 O O . LYS A 1 66 ? 8.912 7.464 -5.979 1.00 0.00 66 LYS A O 9
ATOM 10056 N N . GLU A 1 67 ? 7.556 8.456 -4.565 1.00 0.00 67 GLU A N 9
ATOM 10057 C CA . GLU A 1 67 ? 8.699 8.986 -3.770 1.00 0.00 67 GLU A CA 9
ATOM 10058 C C . GLU A 1 67 ? 8.531 8.618 -2.294 1.00 0.00 67 GLU A C 9
ATOM 10059 O O . GLU A 1 67 ? 9.490 8.376 -1.596 1.00 0.00 67 GLU A O 9
ATOM 10071 N N . CYS A 1 68 ? 7.315 8.571 -1.825 1.00 0.00 68 CYS A N 9
ATOM 10072 C CA . CYS A 1 68 ? 7.055 8.215 -0.394 1.00 0.00 68 CYS A CA 9
ATOM 10073 C C . CYS A 1 68 ? 8.065 8.891 0.548 1.00 0.00 68 CYS A C 9
ATOM 10074 O O . CYS A 1 68 ? 8.827 9.751 0.154 1.00 0.00 68 CYS A O 9
ATOM 10081 N N . HIS A 1 69 ? 8.055 8.507 1.799 1.00 0.00 69 HIS A N 9
ATOM 10082 C CA . HIS A 1 69 ? 8.990 9.114 2.795 1.00 0.00 69 HIS A CA 9
ATOM 10083 C C . HIS A 1 69 ? 9.021 10.640 2.654 1.00 0.00 69 HIS A C 9
ATOM 10084 O O . HIS A 1 69 ? 9.964 11.289 3.055 1.00 0.00 69 HIS A O 9
ATOM 10098 N N . LEU A 1 70 ? 7.991 11.223 2.103 1.00 0.00 70 LEU A N 9
ATOM 10099 C CA . LEU A 1 70 ? 7.974 12.707 1.957 1.00 0.00 70 LEU A CA 9
ATOM 10100 C C . LEU A 1 70 ? 6.737 13.298 2.643 1.00 0.00 70 LEU A C 9
ATOM 10101 O O . LEU A 1 70 ? 6.302 14.388 2.326 1.00 0.00 70 LEU A O 9
ATOM 10117 N N . TRP A 1 71 ? 6.171 12.591 3.582 1.00 0.00 71 TRP A N 9
ATOM 10118 C CA . TRP A 1 71 ? 4.967 13.118 4.285 1.00 0.00 71 TRP A CA 9
ATOM 10119 C C . TRP A 1 71 ? 5.254 13.283 5.780 1.00 0.00 71 TRP A C 9
ATOM 10120 O O . TRP A 1 71 ? 4.353 13.447 6.579 1.00 0.00 71 TRP A O 9
ATOM 10141 N N . LYS A 1 72 ? 6.501 13.242 6.163 1.00 0.00 72 LYS A N 9
ATOM 10142 C CA . LYS A 1 72 ? 6.849 13.399 7.607 1.00 0.00 72 LYS A CA 9
ATOM 10143 C C . LYS A 1 72 ? 6.264 12.242 8.424 1.00 0.00 72 LYS A C 9
ATOM 10144 O O . LYS A 1 72 ? 6.980 11.393 8.915 1.00 0.00 72 LYS A O 9
ATOM 10163 N N . THR A 1 73 ? 4.967 12.201 8.573 1.00 0.00 73 THR A N 9
ATOM 10164 C CA . THR A 1 73 ? 4.340 11.099 9.358 1.00 0.00 73 THR A CA 9
ATOM 10165 C C . THR A 1 73 ? 2.843 11.018 9.051 1.00 0.00 73 THR A C 9
ATOM 10166 O O . THR A 1 73 ? 2.070 10.519 9.845 1.00 0.00 73 THR A O 9
ATOM 10180 N N . TYR A 1 1 ? -17.907 7.473 -2.458 1.00 0.00 1 TYR A N 10
ATOM 10181 C CA . TYR A 1 1 ? -18.821 6.830 -1.470 1.00 0.00 1 TYR A CA 10
ATOM 10182 C C . TYR A 1 1 ? -18.023 5.938 -0.515 1.00 0.00 1 TYR A C 10
ATOM 10183 O O . TYR A 1 1 ? -18.578 5.127 0.200 1.00 0.00 1 TYR A O 10
ATOM 10203 N N . LEU A 1 2 ? -16.726 6.082 -0.494 1.00 0.00 2 LEU A N 10
ATOM 10204 C CA . LEU A 1 2 ? -15.898 5.239 0.418 1.00 0.00 2 LEU A CA 10
ATOM 10205 C C . LEU A 1 2 ? -16.557 5.151 1.798 1.00 0.00 2 LEU A C 10
ATOM 10206 O O . LEU A 1 2 ? -16.838 6.150 2.428 1.00 0.00 2 LEU A O 10
ATOM 10222 N N . ALA A 1 3 ? -16.807 3.959 2.269 1.00 0.00 3 ALA A N 10
ATOM 10223 C CA . ALA A 1 3 ? -17.450 3.806 3.605 1.00 0.00 3 ALA A CA 10
ATOM 10224 C C . ALA A 1 3 ? -16.382 3.732 4.701 1.00 0.00 3 ALA A C 10
ATOM 10225 O O . ALA A 1 3 ? -16.616 3.208 5.773 1.00 0.00 3 ALA A O 10
ATOM 10232 N N . PHE A 1 4 ? -15.214 4.251 4.442 1.00 0.00 4 PHE A N 10
ATOM 10233 C CA . PHE A 1 4 ? -14.133 4.207 5.474 1.00 0.00 4 PHE A CA 10
ATOM 10234 C C . PHE A 1 4 ? -13.979 5.584 6.123 1.00 0.00 4 PHE A C 10
ATOM 10235 O O . PHE A 1 4 ? -13.938 5.711 7.331 1.00 0.00 4 PHE A O 10
ATOM 10252 N N . ARG A 1 5 ? -13.897 6.611 5.327 1.00 0.00 5 ARG A N 10
ATOM 10253 C CA . ARG A 1 5 ? -13.745 7.987 5.885 1.00 0.00 5 ARG A CA 10
ATOM 10254 C C . ARG A 1 5 ? -12.768 7.979 7.065 1.00 0.00 5 ARG A C 10
ATOM 10255 O O . ARG A 1 5 ? -12.853 8.798 7.958 1.00 0.00 5 ARG A O 10
ATOM 10276 N N . CYS A 1 6 ? -11.844 7.060 7.075 1.00 0.00 6 CYS A N 10
ATOM 10277 C CA . CYS A 1 6 ? -10.863 7.002 8.198 1.00 0.00 6 CYS A CA 10
ATOM 10278 C C . CYS A 1 6 ? -9.582 7.754 7.819 1.00 0.00 6 CYS A C 10
ATOM 10279 O O . CYS A 1 6 ? -8.784 8.103 8.667 1.00 0.00 6 CYS A O 10
ATOM 10286 N N . GLY A 1 7 ? -9.381 8.012 6.552 1.00 0.00 7 GLY A N 10
ATOM 10287 C CA . GLY A 1 7 ? -8.155 8.748 6.124 1.00 0.00 7 GLY A CA 10
ATOM 10288 C C . GLY A 1 7 ? -7.243 7.821 5.315 1.00 0.00 7 GLY A C 10
ATOM 10289 O O . GLY A 1 7 ? -7.533 6.656 5.129 1.00 0.00 7 GLY A O 10
ATOM 10293 N N . ARG A 1 8 ? -6.136 8.330 4.838 1.00 0.00 8 ARG A N 10
ATOM 10294 C CA . ARG A 1 8 ? -5.199 7.477 4.046 1.00 0.00 8 ARG A CA 10
ATOM 10295 C C . ARG A 1 8 ? -4.922 6.175 4.801 1.00 0.00 8 ARG A C 10
ATOM 10296 O O . ARG A 1 8 ? -4.531 5.180 4.225 1.00 0.00 8 ARG A O 10
ATOM 10317 N N . TYR A 1 9 ? -5.130 6.174 6.087 1.00 0.00 9 TYR A N 10
ATOM 10318 C CA . TYR A 1 9 ? -4.881 4.937 6.878 1.00 0.00 9 TYR A CA 10
ATOM 10319 C C . TYR A 1 9 ? -6.052 3.965 6.717 1.00 0.00 9 TYR A C 10
ATOM 10320 O O . TYR A 1 9 ? -6.119 2.951 7.379 1.00 0.00 9 TYR A O 10
ATOM 10338 N N . SER A 1 10 ? -6.974 4.257 5.841 1.00 0.00 10 SER A N 10
ATOM 10339 C CA . SER A 1 10 ? -8.125 3.329 5.651 1.00 0.00 10 SER A CA 10
ATOM 10340 C C . SER A 1 10 ? -8.363 3.049 4.166 1.00 0.00 10 SER A C 10
ATOM 10341 O O . SER A 1 10 ? -9.469 3.185 3.681 1.00 0.00 10 SER A O 10
ATOM 10349 N N . PRO A 1 11 ? -7.321 2.635 3.492 1.00 0.00 11 PRO A N 10
ATOM 10350 C CA . PRO A 1 11 ? -7.430 2.300 2.054 1.00 0.00 11 PRO A CA 10
ATOM 10351 C C . PRO A 1 11 ? -7.952 0.867 1.897 1.00 0.00 11 PRO A C 10
ATOM 10352 O O . PRO A 1 11 ? -7.689 0.206 0.912 1.00 0.00 11 PRO A O 10
ATOM 10363 N N . CYS A 1 12 ? -8.660 0.370 2.876 1.00 0.00 12 CYS A N 10
ATOM 10364 C CA . CYS A 1 12 ? -9.162 -1.029 2.798 1.00 0.00 12 CYS A CA 10
ATOM 10365 C C . CYS A 1 12 ? -10.681 -1.091 2.944 1.00 0.00 12 CYS A C 10
ATOM 10366 O O . CYS A 1 12 ? -11.342 -0.102 3.191 1.00 0.00 12 CYS A O 10
ATOM 10373 N N . LEU A 1 13 ? -11.229 -2.268 2.816 1.00 0.00 13 LEU A N 10
ATOM 10374 C CA . LEU A 1 13 ? -12.697 -2.442 2.970 1.00 0.00 13 LEU A CA 10
ATOM 10375 C C . LEU A 1 13 ? -12.966 -3.355 4.170 1.00 0.00 13 LEU A C 10
ATOM 10376 O O . LEU A 1 13 ? -14.067 -3.430 4.676 1.00 0.00 13 LEU A O 10
ATOM 10392 N N . ASP A 1 14 ? -11.954 -4.050 4.626 1.00 0.00 14 ASP A N 10
ATOM 10393 C CA . ASP A 1 14 ? -12.130 -4.960 5.794 1.00 0.00 14 ASP A CA 10
ATOM 10394 C C . ASP A 1 14 ? -10.810 -5.070 6.571 1.00 0.00 14 ASP A C 10
ATOM 10395 O O . ASP A 1 14 ? -10.162 -4.080 6.845 1.00 0.00 14 ASP A O 10
ATOM 10404 N N . ASP A 1 15 ? -10.406 -6.260 6.929 1.00 0.00 15 ASP A N 10
ATOM 10405 C CA . ASP A 1 15 ? -9.128 -6.418 7.685 1.00 0.00 15 ASP A CA 10
ATOM 10406 C C . ASP A 1 15 ? -8.136 -7.262 6.876 1.00 0.00 15 ASP A C 10
ATOM 10407 O O . ASP A 1 15 ? -8.518 -8.155 6.147 1.00 0.00 15 ASP A O 10
ATOM 10416 N N . GLY A 1 16 ? -6.865 -6.986 7.002 1.00 0.00 16 GLY A N 10
ATOM 10417 C CA . GLY A 1 16 ? -5.854 -7.777 6.241 1.00 0.00 16 GLY A CA 10
ATOM 10418 C C . GLY A 1 16 ? -4.845 -6.831 5.584 1.00 0.00 16 GLY A C 10
ATOM 10419 O O . GLY A 1 16 ? -4.933 -5.631 5.731 1.00 0.00 16 GLY A O 10
ATOM 10423 N N . PRO A 1 17 ? -3.913 -7.416 4.881 1.00 0.00 17 PRO A N 10
ATOM 10424 C CA . PRO A 1 17 ? -2.865 -6.629 4.187 1.00 0.00 17 PRO A CA 10
ATOM 10425 C C . PRO A 1 17 ? -3.383 -6.115 2.835 1.00 0.00 17 PRO A C 10
ATOM 10426 O O . PRO A 1 17 ? -4.158 -6.772 2.169 1.00 0.00 17 PRO A O 10
ATOM 10437 N N . ASN A 1 18 ? -2.961 -4.945 2.420 1.00 0.00 18 ASN A N 10
ATOM 10438 C CA . ASN A 1 18 ? -3.431 -4.401 1.108 1.00 0.00 18 ASN A CA 10
ATOM 10439 C C . ASN A 1 18 ? -2.344 -3.532 0.465 1.00 0.00 18 ASN A C 10
ATOM 10440 O O . ASN A 1 18 ? -1.495 -2.984 1.137 1.00 0.00 18 ASN A O 10
ATOM 10451 N N . VAL A 1 19 ? -2.366 -3.405 -0.836 1.00 0.00 19 VAL A N 10
ATOM 10452 C CA . VAL A 1 19 ? -1.332 -2.578 -1.530 1.00 0.00 19 VAL A CA 10
ATOM 10453 C C . VAL A 1 19 ? -1.673 -1.086 -1.444 1.00 0.00 19 VAL A C 10
ATOM 10454 O O . VAL A 1 19 ? -2.727 -0.703 -0.975 1.00 0.00 19 VAL A O 10
ATOM 10467 N N . ASN A 1 20 ? -0.784 -0.241 -1.901 1.00 0.00 20 ASN A N 10
ATOM 10468 C CA . ASN A 1 20 ? -1.045 1.229 -1.857 1.00 0.00 20 ASN A CA 10
ATOM 10469 C C . ASN A 1 20 ? -0.813 1.840 -3.248 1.00 0.00 20 ASN A C 10
ATOM 10470 O O . ASN A 1 20 ? 0.122 1.490 -3.942 1.00 0.00 20 ASN A O 10
ATOM 10481 N N . LEU A 1 21 ? -1.655 2.751 -3.652 1.00 0.00 21 LEU A N 10
ATOM 10482 C CA . LEU A 1 21 ? -1.486 3.388 -4.991 1.00 0.00 21 LEU A CA 10
ATOM 10483 C C . LEU A 1 21 ? -1.107 4.862 -4.829 1.00 0.00 21 LEU A C 10
ATOM 10484 O O . LEU A 1 21 ? -1.358 5.677 -5.693 1.00 0.00 21 LEU A O 10
ATOM 10500 N N . TYR A 1 22 ? -0.504 5.210 -3.726 1.00 0.00 22 TYR A N 10
ATOM 10501 C CA . TYR A 1 22 ? -0.110 6.631 -3.507 1.00 0.00 22 TYR A CA 10
ATOM 10502 C C . TYR A 1 22 ? 1.315 6.698 -2.950 1.00 0.00 22 TYR A C 10
ATOM 10503 O O . TYR A 1 22 ? 1.799 7.749 -2.577 1.00 0.00 22 TYR A O 10
ATOM 10521 N N . SER A 1 23 ? 1.988 5.581 -2.894 1.00 0.00 23 SER A N 10
ATOM 10522 C CA . SER A 1 23 ? 3.382 5.573 -2.365 1.00 0.00 23 SER A CA 10
ATOM 10523 C C . SER A 1 23 ? 4.055 4.233 -2.683 1.00 0.00 23 SER A C 10
ATOM 10524 O O . SER A 1 23 ? 3.819 3.239 -2.026 1.00 0.00 23 SER A O 10
ATOM 10532 N N . CYS A 1 24 ? 4.888 4.198 -3.688 1.00 0.00 24 CYS A N 10
ATOM 10533 C CA . CYS A 1 24 ? 5.572 2.920 -4.048 1.00 0.00 24 CYS A CA 10
ATOM 10534 C C . CYS A 1 24 ? 6.692 2.617 -3.047 1.00 0.00 24 CYS A C 10
ATOM 10535 O O . CYS A 1 24 ? 7.825 2.389 -3.418 1.00 0.00 24 CYS A O 10
ATOM 10542 N N . CYS A 1 25 ? 6.376 2.608 -1.782 1.00 0.00 25 CYS A N 10
ATOM 10543 C CA . CYS A 1 25 ? 7.414 2.315 -0.751 1.00 0.00 25 CYS A CA 10
ATOM 10544 C C . CYS A 1 25 ? 6.793 1.500 0.386 1.00 0.00 25 CYS A C 10
ATOM 10545 O O . CYS A 1 25 ? 7.405 0.602 0.928 1.00 0.00 25 CYS A O 10
ATOM 10552 N N . SER A 1 26 ? 5.576 1.807 0.747 1.00 0.00 26 SER A N 10
ATOM 10553 C CA . SER A 1 26 ? 4.905 1.055 1.843 1.00 0.00 26 SER A CA 10
ATOM 10554 C C . SER A 1 26 ? 3.457 0.748 1.453 1.00 0.00 26 SER A C 10
ATOM 10555 O O . SER A 1 26 ? 2.783 1.566 0.859 1.00 0.00 26 SER A O 10
ATOM 10563 N N . PHE A 1 27 ? 2.970 -0.419 1.776 1.00 0.00 27 PHE A N 10
ATOM 10564 C CA . PHE A 1 27 ? 1.565 -0.756 1.412 1.00 0.00 27 PHE A CA 10
ATOM 10565 C C . PHE A 1 27 ? 0.626 -0.458 2.586 1.00 0.00 27 PHE A C 10
ATOM 10566 O O . PHE A 1 27 ? 0.938 0.349 3.439 1.00 0.00 27 PHE A O 10
ATOM 10583 N N . TYR A 1 28 ? -0.528 -1.069 2.630 1.00 0.00 28 TYR A N 10
ATOM 10584 C CA . TYR A 1 28 ? -1.472 -0.761 3.746 1.00 0.00 28 TYR A CA 10
ATOM 10585 C C . TYR A 1 28 ? -1.899 -2.013 4.519 1.00 0.00 28 TYR A C 10
ATOM 10586 O O . TYR A 1 28 ? -2.594 -2.865 4.003 1.00 0.00 28 TYR A O 10
ATOM 10604 N N . ASN A 1 29 ? -1.553 -2.092 5.774 1.00 0.00 29 ASN A N 10
ATOM 10605 C CA . ASN A 1 29 ? -2.011 -3.246 6.599 1.00 0.00 29 ASN A CA 10
ATOM 10606 C C . ASN A 1 29 ? -3.369 -2.850 7.181 1.00 0.00 29 ASN A C 10
ATOM 10607 O O . ASN A 1 29 ? -3.465 -1.914 7.941 1.00 0.00 29 ASN A O 10
ATOM 10618 N N . CYS A 1 30 ? -4.424 -3.504 6.787 1.00 0.00 30 CYS A N 10
ATOM 10619 C CA . CYS A 1 30 ? -5.778 -3.092 7.274 1.00 0.00 30 CYS A CA 10
ATOM 10620 C C . CYS A 1 30 ? -6.073 -3.585 8.695 1.00 0.00 30 CYS A C 10
ATOM 10621 O O . CYS A 1 30 ? -5.743 -4.691 9.072 1.00 0.00 30 CYS A O 10
ATOM 10628 N N . HIS A 1 31 ? -6.718 -2.751 9.473 1.00 0.00 31 HIS A N 10
ATOM 10629 C CA . HIS A 1 31 ? -7.080 -3.127 10.870 1.00 0.00 31 HIS A CA 10
ATOM 10630 C C . HIS A 1 31 ? -8.203 -2.208 11.378 1.00 0.00 31 HIS A C 10
ATOM 10631 O O . HIS A 1 31 ? -7.980 -1.048 11.657 1.00 0.00 31 HIS A O 10
ATOM 10645 N N . LYS A 1 32 ? -9.404 -2.727 11.491 1.00 0.00 32 LYS A N 10
ATOM 10646 C CA . LYS A 1 32 ? -10.568 -1.908 11.975 1.00 0.00 32 LYS A CA 10
ATOM 10647 C C . LYS A 1 32 ? -10.424 -0.431 11.579 1.00 0.00 32 LYS A C 10
ATOM 10648 O O . LYS A 1 32 ? -9.914 0.376 12.331 1.00 0.00 32 LYS A O 10
ATOM 10667 N N . CYS A 1 33 ? -10.874 -0.074 10.403 1.00 0.00 33 CYS A N 10
ATOM 10668 C CA . CYS A 1 33 ? -10.767 1.349 9.948 1.00 0.00 33 CYS A CA 10
ATOM 10669 C C . CYS A 1 33 ? -9.423 1.943 10.374 1.00 0.00 33 CYS A C 10
ATOM 10670 O O . CYS A 1 33 ? -9.291 3.135 10.564 1.00 0.00 33 CYS A O 10
ATOM 10677 N N . LEU A 1 34 ? -8.425 1.120 10.520 1.00 0.00 34 LEU A N 10
ATOM 10678 C CA . LEU A 1 34 ? -7.090 1.632 10.925 1.00 0.00 34 LEU A CA 10
ATOM 10679 C C . LEU A 1 34 ? -6.006 0.863 10.175 1.00 0.00 34 LEU A C 10
ATOM 10680 O O . LEU A 1 34 ? -5.666 -0.251 10.522 1.00 0.00 34 LEU A O 10
ATOM 10696 N N . ALA A 1 35 ? -5.473 1.443 9.142 1.00 0.00 35 ALA A N 10
ATOM 10697 C CA . ALA A 1 35 ? -4.422 0.739 8.361 1.00 0.00 35 ALA A CA 10
ATOM 10698 C C . ALA A 1 35 ? -3.099 1.501 8.441 1.00 0.00 35 ALA A C 10
ATOM 10699 O O . ALA A 1 35 ? -3.031 2.679 8.150 1.00 0.00 35 ALA A O 10
ATOM 10706 N N . ARG A 1 36 ? -2.044 0.838 8.827 1.00 0.00 36 ARG A N 10
ATOM 10707 C CA . ARG A 1 36 ? -0.726 1.527 8.919 1.00 0.00 36 ARG A CA 10
ATOM 10708 C C . ARG A 1 36 ? 0.133 1.169 7.704 1.00 0.00 36 ARG A C 10
ATOM 10709 O O . ARG A 1 36 ? 0.100 0.057 7.216 1.00 0.00 36 ARG A O 10
ATOM 10730 N N . LEU A 1 37 ? 0.901 2.101 7.211 1.00 0.00 37 LEU A N 10
ATOM 10731 C CA . LEU A 1 37 ? 1.756 1.803 6.028 1.00 0.00 37 LEU A CA 10
ATOM 10732 C C . LEU A 1 37 ? 3.013 1.047 6.466 1.00 0.00 37 LEU A C 10
ATOM 10733 O O . LEU A 1 37 ? 3.715 1.460 7.367 1.00 0.00 37 LEU A O 10
ATOM 10749 N N . GLU A 1 38 ? 3.296 -0.060 5.838 1.00 0.00 38 GLU A N 10
ATOM 10750 C CA . GLU A 1 38 ? 4.505 -0.845 6.221 1.00 0.00 38 GLU A CA 10
ATOM 10751 C C . GLU A 1 38 ? 5.595 -0.691 5.159 1.00 0.00 38 GLU A C 10
ATOM 10752 O O . GLU A 1 38 ? 5.327 -0.704 3.975 1.00 0.00 38 GLU A O 10
ATOM 10764 N N . ASN A 1 39 ? 6.825 -0.541 5.573 1.00 0.00 39 ASN A N 10
ATOM 10765 C CA . ASN A 1 39 ? 7.930 -0.382 4.584 1.00 0.00 39 ASN A CA 10
ATOM 10766 C C . ASN A 1 39 ? 8.652 -1.715 4.372 1.00 0.00 39 ASN A C 10
ATOM 10767 O O . ASN A 1 39 ? 8.903 -2.453 5.305 1.00 0.00 39 ASN A O 10
ATOM 10778 N N . CYS A 1 40 ? 8.992 -2.027 3.152 1.00 0.00 40 CYS A N 10
ATOM 10779 C CA . CYS A 1 40 ? 9.702 -3.309 2.877 1.00 0.00 40 CYS A CA 10
ATOM 10780 C C . CYS A 1 40 ? 11.165 -3.203 3.322 1.00 0.00 40 CYS A C 10
ATOM 10781 O O . CYS A 1 40 ? 11.657 -2.121 3.574 1.00 0.00 40 CYS A O 10
ATOM 10788 N N . PRO A 1 41 ? 11.812 -4.334 3.408 1.00 0.00 41 PRO A N 10
ATOM 10789 C CA . PRO A 1 41 ? 13.235 -4.367 3.832 1.00 0.00 41 PRO A CA 10
ATOM 10790 C C . PRO A 1 41 ? 14.142 -3.833 2.721 1.00 0.00 41 PRO A C 10
ATOM 10791 O O . PRO A 1 41 ? 14.035 -4.223 1.575 1.00 0.00 41 PRO A O 10
ATOM 10802 N N . LYS A 1 42 ? 15.038 -2.943 3.053 1.00 0.00 42 LYS A N 10
ATOM 10803 C CA . LYS A 1 42 ? 15.957 -2.384 2.019 1.00 0.00 42 LYS A CA 10
ATOM 10804 C C . LYS A 1 42 ? 15.171 -1.552 1.001 1.00 0.00 42 LYS A C 10
ATOM 10805 O O . LYS A 1 42 ? 15.287 -1.746 -0.193 1.00 0.00 42 LYS A O 10
ATOM 10824 N N . GLY A 1 43 ? 14.374 -0.628 1.464 1.00 0.00 43 GLY A N 10
ATOM 10825 C CA . GLY A 1 43 ? 13.583 0.215 0.522 1.00 0.00 43 GLY A CA 10
ATOM 10826 C C . GLY A 1 43 ? 12.993 -0.666 -0.581 1.00 0.00 43 GLY A C 10
ATOM 10827 O O . GLY A 1 43 ? 13.227 -0.449 -1.754 1.00 0.00 43 GLY A O 10
ATOM 10831 N N . LEU A 1 44 ? 12.232 -1.660 -0.214 1.00 0.00 44 LEU A N 10
ATOM 10832 C CA . LEU A 1 44 ? 11.629 -2.557 -1.241 1.00 0.00 44 LEU A CA 10
ATOM 10833 C C . LEU A 1 44 ? 10.154 -2.202 -1.454 1.00 0.00 44 LEU A C 10
ATOM 10834 O O . LEU A 1 44 ? 9.579 -1.429 -0.713 1.00 0.00 44 LEU A O 10
ATOM 10850 N N . HIS A 1 45 ? 9.539 -2.761 -2.459 1.00 0.00 45 HIS A N 10
ATOM 10851 C CA . HIS A 1 45 ? 8.101 -2.458 -2.715 1.00 0.00 45 HIS A CA 10
ATOM 10852 C C . HIS A 1 45 ? 7.228 -3.611 -2.210 1.00 0.00 45 HIS A C 10
ATOM 10853 O O . HIS A 1 45 ? 7.698 -4.713 -2.009 1.00 0.00 45 HIS A O 10
ATOM 10867 N N . TYR A 1 46 ? 5.963 -3.369 -2.001 1.00 0.00 46 TYR A N 10
ATOM 10868 C CA . TYR A 1 46 ? 5.075 -4.460 -1.506 1.00 0.00 46 TYR A CA 10
ATOM 10869 C C . TYR A 1 46 ? 4.394 -5.168 -2.680 1.00 0.00 46 TYR A C 10
ATOM 10870 O O . TYR A 1 46 ? 3.998 -4.549 -3.648 1.00 0.00 46 TYR A O 10
ATOM 10888 N N . ASN A 1 47 ? 4.250 -6.463 -2.597 1.00 0.00 47 ASN A N 10
ATOM 10889 C CA . ASN A 1 47 ? 3.592 -7.214 -3.703 1.00 0.00 47 ASN A CA 10
ATOM 10890 C C . ASN A 1 47 ? 2.141 -7.531 -3.331 1.00 0.00 47 ASN A C 10
ATOM 10891 O O . ASN A 1 47 ? 1.875 -8.294 -2.423 1.00 0.00 47 ASN A O 10
ATOM 10902 N N . ALA A 1 48 ? 1.201 -6.948 -4.023 1.00 0.00 48 ALA A N 10
ATOM 10903 C CA . ALA A 1 48 ? -0.231 -7.214 -3.707 1.00 0.00 48 ALA A CA 10
ATOM 10904 C C . ALA A 1 48 ? -0.628 -8.611 -4.195 1.00 0.00 48 ALA A C 10
ATOM 10905 O O . ALA A 1 48 ? -1.739 -9.059 -3.990 1.00 0.00 48 ALA A O 10
ATOM 10912 N N . TYR A 1 49 ? 0.272 -9.303 -4.839 1.00 0.00 49 TYR A N 10
ATOM 10913 C CA . TYR A 1 49 ? -0.053 -10.671 -5.340 1.00 0.00 49 TYR A CA 10
ATOM 10914 C C . TYR A 1 49 ? 0.384 -11.723 -4.318 1.00 0.00 49 TYR A C 10
ATOM 10915 O O . TYR A 1 49 ? -0.077 -12.847 -4.335 1.00 0.00 49 TYR A O 10
ATOM 10933 N N . LEU A 1 50 ? 1.271 -11.368 -3.429 1.00 0.00 50 LEU A N 10
ATOM 10934 C CA . LEU A 1 50 ? 1.737 -12.349 -2.408 1.00 0.00 50 LEU A CA 10
ATOM 10935 C C . LEU A 1 50 ? 1.620 -11.748 -1.005 1.00 0.00 50 LEU A C 10
ATOM 10936 O O . LEU A 1 50 ? 2.028 -12.344 -0.028 1.00 0.00 50 LEU A O 10
ATOM 10952 N N . LYS A 1 51 ? 1.065 -10.571 -0.897 1.00 0.00 51 LYS A N 10
ATOM 10953 C CA . LYS A 1 51 ? 0.922 -9.936 0.445 1.00 0.00 51 LYS A CA 10
ATOM 10954 C C . LYS A 1 51 ? 2.288 -9.845 1.131 1.00 0.00 51 LYS A C 10
ATOM 10955 O O . LYS A 1 51 ? 2.410 -10.047 2.323 1.00 0.00 51 LYS A O 10
ATOM 10974 N N . VAL A 1 52 ? 3.317 -9.543 0.386 1.00 0.00 52 VAL A N 10
ATOM 10975 C CA . VAL A 1 52 ? 4.674 -9.440 0.997 1.00 0.00 52 VAL A CA 10
ATOM 10976 C C . VAL A 1 52 ? 5.442 -8.263 0.390 1.00 0.00 52 VAL A C 10
ATOM 10977 O O . VAL A 1 52 ? 4.862 -7.353 -0.168 1.00 0.00 52 VAL A O 10
ATOM 10990 N N . CYS A 1 53 ? 6.743 -8.272 0.497 1.00 0.00 53 CYS A N 10
ATOM 10991 C CA . CYS A 1 53 ? 7.545 -7.152 -0.072 1.00 0.00 53 CYS A CA 10
ATOM 10992 C C . CYS A 1 53 ? 8.641 -7.695 -0.994 1.00 0.00 53 CYS A C 10
ATOM 10993 O O . CYS A 1 53 ? 9.154 -8.777 -0.794 1.00 0.00 53 CYS A O 10
ATOM 11000 N N . ASP A 1 54 ? 9.001 -6.948 -2.001 1.00 0.00 54 ASP A N 10
ATOM 11001 C CA . ASP A 1 54 ? 10.062 -7.416 -2.938 1.00 0.00 54 ASP A CA 10
ATOM 11002 C C . ASP A 1 54 ? 10.546 -6.254 -3.809 1.00 0.00 54 ASP A C 10
ATOM 11003 O O . ASP A 1 54 ? 9.975 -5.181 -3.802 1.00 0.00 54 ASP A O 10
ATOM 11012 N N . TRP A 1 55 ? 11.595 -6.458 -4.558 1.00 0.00 55 TRP A N 10
ATOM 11013 C CA . TRP A 1 55 ? 12.116 -5.364 -5.428 1.00 0.00 55 TRP A CA 10
ATOM 11014 C C . TRP A 1 55 ? 10.966 -4.677 -6.170 1.00 0.00 55 TRP A C 10
ATOM 11015 O O . TRP A 1 55 ? 9.867 -5.193 -6.231 1.00 0.00 55 TRP A O 10
ATOM 11036 N N . PRO A 1 56 ? 11.263 -3.525 -6.705 1.00 0.00 56 PRO A N 10
ATOM 11037 C CA . PRO A 1 56 ? 10.247 -2.743 -7.452 1.00 0.00 56 PRO A CA 10
ATOM 11038 C C . PRO A 1 56 ? 9.956 -3.396 -8.806 1.00 0.00 56 PRO A C 10
ATOM 11039 O O . PRO A 1 56 ? 8.898 -3.217 -9.378 1.00 0.00 56 PRO A O 10
ATOM 11050 N N . SER A 1 57 ? 10.885 -4.150 -9.326 1.00 0.00 57 SER A N 10
ATOM 11051 C CA . SER A 1 57 ? 10.658 -4.811 -10.643 1.00 0.00 57 SER A CA 10
ATOM 11052 C C . SER A 1 57 ? 9.828 -6.084 -10.460 1.00 0.00 57 SER A C 10
ATOM 11053 O O . SER A 1 57 ? 9.035 -6.446 -11.307 1.00 0.00 57 SER A O 10
ATOM 11061 N N . LYS A 1 58 ? 10.002 -6.766 -9.361 1.00 0.00 58 LYS A N 10
ATOM 11062 C CA . LYS A 1 58 ? 9.221 -8.014 -9.126 1.00 0.00 58 LYS A CA 10
ATOM 11063 C C . LYS A 1 58 ? 7.844 -7.675 -8.548 1.00 0.00 58 LYS A C 10
ATOM 11064 O O . LYS A 1 58 ? 6.829 -8.160 -9.010 1.00 0.00 58 LYS A O 10
ATOM 11083 N N . ALA A 1 59 ? 7.800 -6.842 -7.544 1.00 0.00 59 ALA A N 10
ATOM 11084 C CA . ALA A 1 59 ? 6.488 -6.473 -6.941 1.00 0.00 59 ALA A CA 10
ATOM 11085 C C . ALA A 1 59 ? 5.590 -5.818 -7.994 1.00 0.00 59 ALA A C 10
ATOM 11086 O O . ALA A 1 59 ? 4.592 -6.375 -8.405 1.00 0.00 59 ALA A O 10
ATOM 11093 N N . GLY A 1 60 ? 5.937 -4.639 -8.434 1.00 0.00 60 GLY A N 10
ATOM 11094 C CA . GLY A 1 60 ? 5.105 -3.951 -9.459 1.00 0.00 60 GLY A CA 10
ATOM 11095 C C . GLY A 1 60 ? 4.099 -3.029 -8.769 1.00 0.00 60 GLY A C 10
ATOM 11096 O O . GLY A 1 60 ? 3.023 -3.443 -8.388 1.00 0.00 60 GLY A O 10
ATOM 11100 N N . CYS A 1 61 ? 4.439 -1.779 -8.605 1.00 0.00 61 CYS A N 10
ATOM 11101 C CA . CYS A 1 61 ? 3.500 -0.831 -7.940 1.00 0.00 61 CYS A CA 10
ATOM 11102 C C . CYS A 1 61 ? 3.199 0.351 -8.864 1.00 0.00 61 CYS A C 10
ATOM 11103 O O . CYS A 1 61 ? 4.029 0.763 -9.651 1.00 0.00 61 CYS A O 10
ATOM 11110 N N . THR A 1 62 ? 2.018 0.899 -8.778 1.00 0.00 62 THR A N 10
ATOM 11111 C CA . THR A 1 62 ? 1.667 2.053 -9.654 1.00 0.00 62 THR A CA 10
ATOM 11112 C C . THR A 1 62 ? 1.010 3.165 -8.830 1.00 0.00 62 THR A C 10
ATOM 11113 O O . THR A 1 62 ? -0.121 3.541 -9.068 1.00 0.00 62 THR A O 10
ATOM 11124 N N . SER A 1 63 ? 1.711 3.694 -7.866 1.00 0.00 63 SER A N 10
ATOM 11125 C CA . SER A 1 63 ? 1.128 4.783 -7.031 1.00 0.00 63 SER A CA 10
ATOM 11126 C C . SER A 1 63 ? 1.536 6.148 -7.592 1.00 0.00 63 SER A C 10
ATOM 11127 O O . SER A 1 63 ? 2.486 6.260 -8.341 1.00 0.00 63 SER A O 10
ATOM 11135 N N . VAL A 1 64 ? 0.830 7.187 -7.240 1.00 0.00 64 VAL A N 10
ATOM 11136 C CA . VAL A 1 64 ? 1.189 8.538 -7.760 1.00 0.00 64 VAL A CA 10
ATOM 11137 C C . VAL A 1 64 ? 2.507 9.010 -7.139 1.00 0.00 64 VAL A C 10
ATOM 11138 O O . VAL A 1 64 ? 3.247 9.771 -7.732 1.00 0.00 64 VAL A O 10
ATOM 11151 N N . ASN A 1 65 ? 2.810 8.560 -5.951 1.00 0.00 65 ASN A N 10
ATOM 11152 C CA . ASN A 1 65 ? 4.083 8.981 -5.299 1.00 0.00 65 ASN A CA 10
ATOM 11153 C C . ASN A 1 65 ? 5.157 7.909 -5.502 1.00 0.00 65 ASN A C 10
ATOM 11154 O O . ASN A 1 65 ? 5.238 6.949 -4.762 1.00 0.00 65 ASN A O 10
ATOM 11165 N N . LYS A 1 66 ? 5.981 8.065 -6.502 1.00 0.00 66 LYS A N 10
ATOM 11166 C CA . LYS A 1 66 ? 7.047 7.054 -6.755 1.00 0.00 66 LYS A CA 10
ATOM 11167 C C . LYS A 1 66 ? 8.294 7.377 -5.926 1.00 0.00 66 LYS A C 10
ATOM 11168 O O . LYS A 1 66 ? 9.383 6.927 -6.225 1.00 0.00 66 LYS A O 10
ATOM 11187 N N . GLU A 1 67 ? 8.144 8.154 -4.889 1.00 0.00 67 GLU A N 10
ATOM 11188 C CA . GLU A 1 67 ? 9.322 8.506 -4.044 1.00 0.00 67 GLU A CA 10
ATOM 11189 C C . GLU A 1 67 ? 9.140 7.960 -2.626 1.00 0.00 67 GLU A C 10
ATOM 11190 O O . GLU A 1 67 ? 8.037 7.869 -2.123 1.00 0.00 67 GLU A O 10
ATOM 11202 N N . CYS A 1 68 ? 10.213 7.598 -1.976 1.00 0.00 68 CYS A N 10
ATOM 11203 C CA . CYS A 1 68 ? 10.099 7.060 -0.590 1.00 0.00 68 CYS A CA 10
ATOM 11204 C C . CYS A 1 68 ? 10.730 8.037 0.407 1.00 0.00 68 CYS A C 10
ATOM 11205 O O . CYS A 1 68 ? 11.546 7.664 1.225 1.00 0.00 68 CYS A O 10
ATOM 11212 N N . HIS A 1 69 ? 10.356 9.287 0.345 1.00 0.00 69 HIS A N 10
ATOM 11213 C CA . HIS A 1 69 ? 10.937 10.285 1.289 1.00 0.00 69 HIS A CA 10
ATOM 11214 C C . HIS A 1 69 ? 9.906 11.371 1.616 1.00 0.00 69 HIS A C 10
ATOM 11215 O O . HIS A 1 69 ? 9.866 12.410 0.989 1.00 0.00 69 HIS A O 10
ATOM 11229 N N . LEU A 1 70 ? 9.074 11.138 2.594 1.00 0.00 70 LEU A N 10
ATOM 11230 C CA . LEU A 1 70 ? 8.049 12.159 2.960 1.00 0.00 70 LEU A CA 10
ATOM 11231 C C . LEU A 1 70 ? 7.649 12.005 4.431 1.00 0.00 70 LEU A C 10
ATOM 11232 O O . LEU A 1 70 ? 7.989 11.032 5.073 1.00 0.00 70 LEU A O 10
ATOM 11248 N N . TRP A 1 71 ? 6.933 12.963 4.961 1.00 0.00 71 TRP A N 10
ATOM 11249 C CA . TRP A 1 71 ? 6.504 12.893 6.393 1.00 0.00 71 TRP A CA 10
ATOM 11250 C C . TRP A 1 71 ? 7.606 12.272 7.258 1.00 0.00 71 TRP A C 10
ATOM 11251 O O . TRP A 1 71 ? 8.765 12.267 6.893 1.00 0.00 71 TRP A O 10
ATOM 11272 N N . LYS A 1 72 ? 7.255 11.752 8.402 1.00 0.00 72 LYS A N 10
ATOM 11273 C CA . LYS A 1 72 ? 8.285 11.134 9.288 1.00 0.00 72 LYS A CA 10
ATOM 11274 C C . LYS A 1 72 ? 7.701 9.918 10.010 1.00 0.00 72 LYS A C 10
ATOM 11275 O O . LYS A 1 72 ? 6.675 10.000 10.657 1.00 0.00 72 LYS A O 10
ATOM 11294 N N . THR A 1 73 ? 8.348 8.789 9.909 1.00 0.00 73 THR A N 10
ATOM 11295 C CA . THR A 1 73 ? 7.829 7.570 10.592 1.00 0.00 73 THR A CA 10
ATOM 11296 C C . THR A 1 73 ? 8.282 7.550 12.055 1.00 0.00 73 THR A C 10
ATOM 11297 O O . THR A 1 73 ? 9.103 8.347 12.464 1.00 0.00 73 THR A O 10
ATOM 11311 N N . TYR A 1 1 ? -19.171 0.022 -5.526 1.00 0.00 1 TYR A N 11
ATOM 11312 C CA . TYR A 1 1 ? -19.184 1.354 -4.854 1.00 0.00 1 TYR A CA 11
ATOM 11313 C C . TYR A 1 1 ? -17.901 1.547 -4.039 1.00 0.00 1 TYR A C 11
ATOM 11314 O O . TYR A 1 1 ? -16.845 1.069 -4.404 1.00 0.00 1 TYR A O 11
ATOM 11334 N N . LEU A 1 2 ? -17.984 2.243 -2.938 1.00 0.00 2 LEU A N 11
ATOM 11335 C CA . LEU A 1 2 ? -16.769 2.463 -2.102 1.00 0.00 2 LEU A CA 11
ATOM 11336 C C . LEU A 1 2 ? -16.979 1.885 -0.700 1.00 0.00 2 LEU A C 11
ATOM 11337 O O . LEU A 1 2 ? -17.573 2.507 0.157 1.00 0.00 2 LEU A O 11
ATOM 11353 N N . ALA A 1 3 ? -16.493 0.696 -0.460 1.00 0.00 3 ALA A N 11
ATOM 11354 C CA . ALA A 1 3 ? -16.665 0.076 0.886 1.00 0.00 3 ALA A CA 11
ATOM 11355 C C . ALA A 1 3 ? -15.764 0.773 1.910 1.00 0.00 3 ALA A C 11
ATOM 11356 O O . ALA A 1 3 ? -16.150 1.001 3.038 1.00 0.00 3 ALA A O 11
ATOM 11363 N N . PHE A 1 4 ? -14.564 1.113 1.523 1.00 0.00 4 PHE A N 11
ATOM 11364 C CA . PHE A 1 4 ? -13.638 1.795 2.475 1.00 0.00 4 PHE A CA 11
ATOM 11365 C C . PHE A 1 4 ? -13.369 3.228 2.012 1.00 0.00 4 PHE A C 11
ATOM 11366 O O . PHE A 1 4 ? -12.894 3.458 0.918 1.00 0.00 4 PHE A O 11
ATOM 11383 N N . ARG A 1 5 ? -13.669 4.195 2.835 1.00 0.00 5 ARG A N 11
ATOM 11384 C CA . ARG A 1 5 ? -13.430 5.612 2.435 1.00 0.00 5 ARG A CA 11
ATOM 11385 C C . ARG A 1 5 ? -12.836 6.405 3.603 1.00 0.00 5 ARG A C 11
ATOM 11386 O O . ARG A 1 5 ? -13.114 7.575 3.774 1.00 0.00 5 ARG A O 11
ATOM 11407 N N . CYS A 1 6 ? -12.016 5.782 4.406 1.00 0.00 6 CYS A N 11
ATOM 11408 C CA . CYS A 1 6 ? -11.406 6.512 5.556 1.00 0.00 6 CYS A CA 11
ATOM 11409 C C . CYS A 1 6 ? -10.222 7.357 5.069 1.00 0.00 6 CYS A C 11
ATOM 11410 O O . CYS A 1 6 ? -9.973 8.438 5.566 1.00 0.00 6 CYS A O 11
ATOM 11417 N N . GLY A 1 7 ? -9.490 6.871 4.100 1.00 0.00 7 GLY A N 11
ATOM 11418 C CA . GLY A 1 7 ? -8.323 7.645 3.582 1.00 0.00 7 GLY A CA 11
ATOM 11419 C C . GLY A 1 7 ? -7.080 6.750 3.563 1.00 0.00 7 GLY A C 11
ATOM 11420 O O . GLY A 1 7 ? -7.160 5.559 3.796 1.00 0.00 7 GLY A O 11
ATOM 11424 N N . ARG A 1 8 ? -5.930 7.310 3.293 1.00 0.00 8 ARG A N 11
ATOM 11425 C CA . ARG A 1 8 ? -4.686 6.482 3.267 1.00 0.00 8 ARG A CA 11
ATOM 11426 C C . ARG A 1 8 ? -4.503 5.780 4.614 1.00 0.00 8 ARG A C 11
ATOM 11427 O O . ARG A 1 8 ? -3.741 4.842 4.739 1.00 0.00 8 ARG A O 11
ATOM 11448 N N . TYR A 1 9 ? -5.200 6.227 5.623 1.00 0.00 9 TYR A N 11
ATOM 11449 C CA . TYR A 1 9 ? -5.072 5.583 6.961 1.00 0.00 9 TYR A CA 11
ATOM 11450 C C . TYR A 1 9 ? -5.903 4.298 7.006 1.00 0.00 9 TYR A C 11
ATOM 11451 O O . TYR A 1 9 ? -5.853 3.549 7.958 1.00 0.00 9 TYR A O 11
ATOM 11469 N N . SER A 1 10 ? -6.664 4.038 5.978 1.00 0.00 10 SER A N 11
ATOM 11470 C CA . SER A 1 10 ? -7.493 2.796 5.955 1.00 0.00 10 SER A CA 11
ATOM 11471 C C . SER A 1 10 ? -7.902 2.474 4.516 1.00 0.00 10 SER A C 11
ATOM 11472 O O . SER A 1 10 ? -9.072 2.390 4.201 1.00 0.00 10 SER A O 11
ATOM 11480 N N . PRO A 1 11 ? -6.907 2.308 3.690 1.00 0.00 11 PRO A N 11
ATOM 11481 C CA . PRO A 1 11 ? -7.133 1.994 2.258 1.00 0.00 11 PRO A CA 11
ATOM 11482 C C . PRO A 1 11 ? -7.606 0.546 2.086 1.00 0.00 11 PRO A C 11
ATOM 11483 O O . PRO A 1 11 ? -7.828 0.084 0.984 1.00 0.00 11 PRO A O 11
ATOM 11494 N N . CYS A 1 12 ? -7.763 -0.174 3.163 1.00 0.00 12 CYS A N 11
ATOM 11495 C CA . CYS A 1 12 ? -8.220 -1.590 3.055 1.00 0.00 12 CYS A CA 11
ATOM 11496 C C . CYS A 1 12 ? -9.736 -1.650 2.860 1.00 0.00 12 CYS A C 11
ATOM 11497 O O . CYS A 1 12 ? -10.363 -0.693 2.450 1.00 0.00 12 CYS A O 11
ATOM 11504 N N . LEU A 1 13 ? -10.326 -2.772 3.167 1.00 0.00 13 LEU A N 11
ATOM 11505 C CA . LEU A 1 13 ? -11.805 -2.911 3.021 1.00 0.00 13 LEU A CA 11
ATOM 11506 C C . LEU A 1 13 ? -12.347 -3.959 4.005 1.00 0.00 13 LEU A C 11
ATOM 11507 O O . LEU A 1 13 ? -13.496 -4.349 3.941 1.00 0.00 13 LEU A O 11
ATOM 11523 N N . ASP A 1 14 ? -11.532 -4.405 4.926 1.00 0.00 14 ASP A N 11
ATOM 11524 C CA . ASP A 1 14 ? -11.998 -5.416 5.917 1.00 0.00 14 ASP A CA 11
ATOM 11525 C C . ASP A 1 14 ? -11.072 -5.415 7.135 1.00 0.00 14 ASP A C 11
ATOM 11526 O O . ASP A 1 14 ? -11.424 -4.942 8.197 1.00 0.00 14 ASP A O 11
ATOM 11535 N N . ASP A 1 15 ? -9.888 -5.940 6.983 1.00 0.00 15 ASP A N 11
ATOM 11536 C CA . ASP A 1 15 ? -8.927 -5.973 8.125 1.00 0.00 15 ASP A CA 11
ATOM 11537 C C . ASP A 1 15 ? -7.670 -6.755 7.736 1.00 0.00 15 ASP A C 11
ATOM 11538 O O . ASP A 1 15 ? -7.076 -7.436 8.549 1.00 0.00 15 ASP A O 11
ATOM 11547 N N . GLY A 1 16 ? -7.259 -6.663 6.502 1.00 0.00 16 GLY A N 11
ATOM 11548 C CA . GLY A 1 16 ? -6.040 -7.400 6.068 1.00 0.00 16 GLY A CA 11
ATOM 11549 C C . GLY A 1 16 ? -5.079 -6.435 5.373 1.00 0.00 16 GLY A C 11
ATOM 11550 O O . GLY A 1 16 ? -5.407 -5.287 5.147 1.00 0.00 16 GLY A O 11
ATOM 11554 N N . PRO A 1 17 ? -3.919 -6.939 5.055 1.00 0.00 17 PRO A N 11
ATOM 11555 C CA . PRO A 1 17 ? -2.891 -6.114 4.375 1.00 0.00 17 PRO A CA 11
ATOM 11556 C C . PRO A 1 17 ? -3.300 -5.861 2.919 1.00 0.00 17 PRO A C 11
ATOM 11557 O O . PRO A 1 17 ? -3.333 -6.765 2.107 1.00 0.00 17 PRO A O 11
ATOM 11568 N N . ASN A 1 18 ? -3.622 -4.639 2.585 1.00 0.00 18 ASN A N 11
ATOM 11569 C CA . ASN A 1 18 ? -4.040 -4.333 1.185 1.00 0.00 18 ASN A CA 11
ATOM 11570 C C . ASN A 1 18 ? -2.874 -3.751 0.383 1.00 0.00 18 ASN A C 11
ATOM 11571 O O . ASN A 1 18 ? -1.729 -3.817 0.786 1.00 0.00 18 ASN A O 11
ATOM 11582 N N . VAL A 1 19 ? -3.163 -3.181 -0.755 1.00 0.00 19 VAL A N 11
ATOM 11583 C CA . VAL A 1 19 ? -2.082 -2.590 -1.600 1.00 0.00 19 VAL A CA 11
ATOM 11584 C C . VAL A 1 19 ? -2.068 -1.066 -1.456 1.00 0.00 19 VAL A C 11
ATOM 11585 O O . VAL A 1 19 ? -3.079 -0.450 -1.184 1.00 0.00 19 VAL A O 11
ATOM 11598 N N . ASN A 1 20 ? -0.930 -0.452 -1.642 1.00 0.00 20 ASN A N 11
ATOM 11599 C CA . ASN A 1 20 ? -0.857 1.033 -1.520 1.00 0.00 20 ASN A CA 11
ATOM 11600 C C . ASN A 1 20 ? -0.560 1.657 -2.892 1.00 0.00 20 ASN A C 11
ATOM 11601 O O . ASN A 1 20 ? 0.538 1.568 -3.403 1.00 0.00 20 ASN A O 11
ATOM 11612 N N . LEU A 1 21 ? -1.535 2.296 -3.480 1.00 0.00 21 LEU A N 11
ATOM 11613 C CA . LEU A 1 21 ? -1.324 2.938 -4.811 1.00 0.00 21 LEU A CA 11
ATOM 11614 C C . LEU A 1 21 ? -0.956 4.404 -4.606 1.00 0.00 21 LEU A C 11
ATOM 11615 O O . LEU A 1 21 ? -1.247 5.257 -5.422 1.00 0.00 21 LEU A O 11
ATOM 11631 N N . TYR A 1 22 ? -0.323 4.697 -3.507 1.00 0.00 22 TYR A N 11
ATOM 11632 C CA . TYR A 1 22 ? 0.070 6.101 -3.210 1.00 0.00 22 TYR A CA 11
ATOM 11633 C C . TYR A 1 22 ? 1.547 6.157 -2.807 1.00 0.00 22 TYR A C 11
ATOM 11634 O O . TYR A 1 22 ? 2.082 7.206 -2.514 1.00 0.00 22 TYR A O 11
ATOM 11652 N N . SER A 1 23 ? 2.209 5.031 -2.797 1.00 0.00 23 SER A N 11
ATOM 11653 C CA . SER A 1 23 ? 3.652 5.011 -2.421 1.00 0.00 23 SER A CA 11
ATOM 11654 C C . SER A 1 23 ? 4.347 3.816 -3.083 1.00 0.00 23 SER A C 11
ATOM 11655 O O . SER A 1 23 ? 3.706 2.915 -3.586 1.00 0.00 23 SER A O 11
ATOM 11663 N N . CYS A 1 24 ? 5.652 3.803 -3.092 1.00 0.00 24 CYS A N 11
ATOM 11664 C CA . CYS A 1 24 ? 6.387 2.668 -3.729 1.00 0.00 24 CYS A CA 11
ATOM 11665 C C . CYS A 1 24 ? 7.423 2.100 -2.754 1.00 0.00 24 CYS A C 11
ATOM 11666 O O . CYS A 1 24 ? 8.594 2.002 -3.061 1.00 0.00 24 CYS A O 11
ATOM 11673 N N . CYS A 1 25 ? 6.997 1.722 -1.580 1.00 0.00 25 CYS A N 11
ATOM 11674 C CA . CYS A 1 25 ? 7.956 1.157 -0.586 1.00 0.00 25 CYS A CA 11
ATOM 11675 C C . CYS A 1 25 ? 7.209 0.358 0.487 1.00 0.00 25 CYS A C 11
ATOM 11676 O O . CYS A 1 25 ? 7.701 -0.633 0.988 1.00 0.00 25 CYS A O 11
ATOM 11683 N N . SER A 1 26 ? 6.029 0.784 0.850 1.00 0.00 26 SER A N 11
ATOM 11684 C CA . SER A 1 26 ? 5.261 0.048 1.897 1.00 0.00 26 SER A CA 11
ATOM 11685 C C . SER A 1 26 ? 3.809 -0.157 1.460 1.00 0.00 26 SER A C 11
ATOM 11686 O O . SER A 1 26 ? 3.299 0.552 0.616 1.00 0.00 26 SER A O 11
ATOM 11694 N N . PHE A 1 27 ? 3.135 -1.116 2.037 1.00 0.00 27 PHE A N 11
ATOM 11695 C CA . PHE A 1 27 ? 1.711 -1.355 1.666 1.00 0.00 27 PHE A CA 11
ATOM 11696 C C . PHE A 1 27 ? 0.801 -0.912 2.808 1.00 0.00 27 PHE A C 11
ATOM 11697 O O . PHE A 1 27 ? 1.213 -0.183 3.683 1.00 0.00 27 PHE A O 11
ATOM 11714 N N . TYR A 1 28 ? -0.437 -1.317 2.796 1.00 0.00 28 TYR A N 11
ATOM 11715 C CA . TYR A 1 28 ? -1.361 -0.876 3.878 1.00 0.00 28 TYR A CA 11
ATOM 11716 C C . TYR A 1 28 ? -1.880 -2.040 4.724 1.00 0.00 28 TYR A C 11
ATOM 11717 O O . TYR A 1 28 ? -2.267 -3.075 4.219 1.00 0.00 28 TYR A O 11
ATOM 11735 N N . ASN A 1 29 ? -1.948 -1.837 6.013 1.00 0.00 29 ASN A N 11
ATOM 11736 C CA . ASN A 1 29 ? -2.507 -2.878 6.918 1.00 0.00 29 ASN A CA 11
ATOM 11737 C C . ASN A 1 29 ? -3.919 -2.420 7.292 1.00 0.00 29 ASN A C 11
ATOM 11738 O O . ASN A 1 29 ? -4.269 -1.283 7.052 1.00 0.00 29 ASN A O 11
ATOM 11749 N N . CYS A 1 30 ? -4.755 -3.260 7.838 1.00 0.00 30 CYS A N 11
ATOM 11750 C CA . CYS A 1 30 ? -6.135 -2.772 8.143 1.00 0.00 30 CYS A CA 11
ATOM 11751 C C . CYS A 1 30 ? -6.623 -3.157 9.539 1.00 0.00 30 CYS A C 11
ATOM 11752 O O . CYS A 1 30 ? -6.450 -4.268 10.001 1.00 0.00 30 CYS A O 11
ATOM 11759 N N . HIS A 1 31 ? -7.273 -2.228 10.188 1.00 0.00 31 HIS A N 11
ATOM 11760 C CA . HIS A 1 31 ? -7.847 -2.479 11.543 1.00 0.00 31 HIS A CA 11
ATOM 11761 C C . HIS A 1 31 ? -8.921 -1.419 11.802 1.00 0.00 31 HIS A C 11
ATOM 11762 O O . HIS A 1 31 ? -8.647 -0.362 12.336 1.00 0.00 31 HIS A O 11
ATOM 11776 N N . LYS A 1 32 ? -10.137 -1.684 11.388 1.00 0.00 32 LYS A N 11
ATOM 11777 C CA . LYS A 1 32 ? -11.239 -0.687 11.562 1.00 0.00 32 LYS A CA 11
ATOM 11778 C C . LYS A 1 32 ? -11.065 0.432 10.529 1.00 0.00 32 LYS A C 11
ATOM 11779 O O . LYS A 1 32 ? -10.744 0.180 9.385 1.00 0.00 32 LYS A O 11
ATOM 11798 N N . CYS A 1 33 ? -11.255 1.664 10.916 1.00 0.00 33 CYS A N 11
ATOM 11799 C CA . CYS A 1 33 ? -11.073 2.779 9.939 1.00 0.00 33 CYS A CA 11
ATOM 11800 C C . CYS A 1 33 ? -9.607 3.228 9.948 1.00 0.00 33 CYS A C 11
ATOM 11801 O O . CYS A 1 33 ? -9.278 4.332 9.563 1.00 0.00 33 CYS A O 11
ATOM 11808 N N . LEU A 1 34 ? -8.721 2.374 10.386 1.00 0.00 34 LEU A N 11
ATOM 11809 C CA . LEU A 1 34 ? -7.281 2.749 10.421 1.00 0.00 34 LEU A CA 11
ATOM 11810 C C . LEU A 1 34 ? -6.437 1.697 9.702 1.00 0.00 34 LEU A C 11
ATOM 11811 O O . LEU A 1 34 ? -6.936 0.689 9.244 1.00 0.00 34 LEU A O 11
ATOM 11827 N N . ALA A 1 35 ? -5.159 1.930 9.594 1.00 0.00 35 ALA A N 11
ATOM 11828 C CA . ALA A 1 35 ? -4.276 0.953 8.899 1.00 0.00 35 ALA A CA 11
ATOM 11829 C C . ALA A 1 35 ? -2.823 1.172 9.320 1.00 0.00 35 ALA A C 11
ATOM 11830 O O . ALA A 1 35 ? -2.526 2.003 10.155 1.00 0.00 35 ALA A O 11
ATOM 11837 N N . ARG A 1 36 ? -1.915 0.436 8.746 1.00 0.00 36 ARG A N 11
ATOM 11838 C CA . ARG A 1 36 ? -0.480 0.608 9.112 1.00 0.00 36 ARG A CA 11
ATOM 11839 C C . ARG A 1 36 ? 0.406 0.333 7.896 1.00 0.00 36 ARG A C 11
ATOM 11840 O O . ARG A 1 36 ? 0.372 -0.739 7.324 1.00 0.00 36 ARG A O 11
ATOM 11861 N N . LEU A 1 37 ? 1.194 1.292 7.492 1.00 0.00 37 LEU A N 11
ATOM 11862 C CA . LEU A 1 37 ? 2.071 1.075 6.309 1.00 0.00 37 LEU A CA 11
ATOM 11863 C C . LEU A 1 37 ? 3.312 0.277 6.710 1.00 0.00 37 LEU A C 11
ATOM 11864 O O . LEU A 1 37 ? 4.023 0.632 7.628 1.00 0.00 37 LEU A O 11
ATOM 11880 N N . GLU A 1 38 ? 3.576 -0.805 6.028 1.00 0.00 38 GLU A N 11
ATOM 11881 C CA . GLU A 1 38 ? 4.771 -1.631 6.374 1.00 0.00 38 GLU A CA 11
ATOM 11882 C C . GLU A 1 38 ? 5.872 -1.423 5.330 1.00 0.00 38 GLU A C 11
ATOM 11883 O O . GLU A 1 38 ? 5.615 -1.389 4.144 1.00 0.00 38 GLU A O 11
ATOM 11895 N N . ASN A 1 39 ? 7.097 -1.283 5.761 1.00 0.00 39 ASN A N 11
ATOM 11896 C CA . ASN A 1 39 ? 8.210 -1.074 4.790 1.00 0.00 39 ASN A CA 11
ATOM 11897 C C . ASN A 1 39 ? 8.919 -2.397 4.492 1.00 0.00 39 ASN A C 11
ATOM 11898 O O . ASN A 1 39 ? 8.844 -3.340 5.254 1.00 0.00 39 ASN A O 11
ATOM 11909 N N . CYS A 1 40 ? 9.608 -2.471 3.386 1.00 0.00 40 CYS A N 11
ATOM 11910 C CA . CYS A 1 40 ? 10.328 -3.727 3.034 1.00 0.00 40 CYS A CA 11
ATOM 11911 C C . CYS A 1 40 ? 11.835 -3.544 3.242 1.00 0.00 40 CYS A C 11
ATOM 11912 O O . CYS A 1 40 ? 12.307 -2.436 3.402 1.00 0.00 40 CYS A O 11
ATOM 11919 N N . PRO A 1 41 ? 12.541 -4.643 3.240 1.00 0.00 41 PRO A N 11
ATOM 11920 C CA . PRO A 1 41 ? 14.009 -4.603 3.441 1.00 0.00 41 PRO A CA 11
ATOM 11921 C C . PRO A 1 41 ? 14.708 -4.061 2.190 1.00 0.00 41 PRO A C 11
ATOM 11922 O O . PRO A 1 41 ? 14.289 -4.307 1.076 1.00 0.00 41 PRO A O 11
ATOM 11933 N N . LYS A 1 42 ? 15.771 -3.325 2.366 1.00 0.00 42 LYS A N 11
ATOM 11934 C CA . LYS A 1 42 ? 16.498 -2.767 1.189 1.00 0.00 42 LYS A CA 11
ATOM 11935 C C . LYS A 1 42 ? 15.569 -1.867 0.369 1.00 0.00 42 LYS A C 11
ATOM 11936 O O . LYS A 1 42 ? 15.478 -1.988 -0.836 1.00 0.00 42 LYS A O 11
ATOM 11955 N N . GLY A 1 43 ? 14.882 -0.964 1.013 1.00 0.00 43 GLY A N 11
ATOM 11956 C CA . GLY A 1 43 ? 13.962 -0.055 0.270 1.00 0.00 43 GLY A CA 11
ATOM 11957 C C . GLY A 1 43 ? 13.169 -0.862 -0.761 1.00 0.00 43 GLY A C 11
ATOM 11958 O O . GLY A 1 43 ? 12.917 -0.407 -1.858 1.00 0.00 43 GLY A O 11
ATOM 11962 N N . LEU A 1 44 ? 12.774 -2.056 -0.416 1.00 0.00 44 LEU A N 11
ATOM 11963 C CA . LEU A 1 44 ? 11.997 -2.892 -1.376 1.00 0.00 44 LEU A CA 11
ATOM 11964 C C . LEU A 1 44 ? 10.530 -2.460 -1.385 1.00 0.00 44 LEU A C 11
ATOM 11965 O O . LEU A 1 44 ? 10.102 -1.665 -0.572 1.00 0.00 44 LEU A O 11
ATOM 11981 N N . HIS A 1 45 ? 9.752 -2.986 -2.291 1.00 0.00 45 HIS A N 11
ATOM 11982 C CA . HIS A 1 45 ? 8.311 -2.613 -2.341 1.00 0.00 45 HIS A CA 11
ATOM 11983 C C . HIS A 1 45 ? 7.467 -3.741 -1.750 1.00 0.00 45 HIS A C 11
ATOM 11984 O O . HIS A 1 45 ? 7.982 -4.755 -1.325 1.00 0.00 45 HIS A O 11
ATOM 11998 N N . TYR A 1 46 ? 6.175 -3.579 -1.720 1.00 0.00 46 TYR A N 11
ATOM 11999 C CA . TYR A 1 46 ? 5.313 -4.653 -1.157 1.00 0.00 46 TYR A CA 11
ATOM 12000 C C . TYR A 1 46 ? 4.442 -5.267 -2.254 1.00 0.00 46 TYR A C 11
ATOM 12001 O O . TYR A 1 46 ? 3.642 -4.593 -2.874 1.00 0.00 46 TYR A O 11
ATOM 12019 N N . ASN A 1 47 ? 4.586 -6.541 -2.496 1.00 0.00 47 ASN A N 11
ATOM 12020 C CA . ASN A 1 47 ? 3.760 -7.195 -3.550 1.00 0.00 47 ASN A CA 11
ATOM 12021 C C . ASN A 1 47 ? 2.364 -7.503 -3.005 1.00 0.00 47 ASN A C 11
ATOM 12022 O O . ASN A 1 47 ? 2.175 -8.431 -2.243 1.00 0.00 47 ASN A O 11
ATOM 12033 N N . ALA A 1 48 ? 1.386 -6.729 -3.385 1.00 0.00 48 ALA A N 11
ATOM 12034 C CA . ALA A 1 48 ? 0.003 -6.973 -2.885 1.00 0.00 48 ALA A CA 11
ATOM 12035 C C . ALA A 1 48 ? -0.495 -8.345 -3.348 1.00 0.00 48 ALA A C 11
ATOM 12036 O O . ALA A 1 48 ? -1.404 -8.912 -2.776 1.00 0.00 48 ALA A O 11
ATOM 12043 N N . TYR A 1 49 ? 0.094 -8.881 -4.381 1.00 0.00 49 TYR A N 11
ATOM 12044 C CA . TYR A 1 49 ? -0.346 -10.215 -4.881 1.00 0.00 49 TYR A CA 11
ATOM 12045 C C . TYR A 1 49 ? 0.157 -11.323 -3.952 1.00 0.00 49 TYR A C 11
ATOM 12046 O O . TYR A 1 49 ? -0.092 -12.491 -4.172 1.00 0.00 49 TYR A O 11
ATOM 12064 N N . LEU A 1 50 ? 0.865 -10.967 -2.914 1.00 0.00 50 LEU A N 11
ATOM 12065 C CA . LEU A 1 50 ? 1.383 -12.004 -1.976 1.00 0.00 50 LEU A CA 11
ATOM 12066 C C . LEU A 1 50 ? 1.506 -11.437 -0.559 1.00 0.00 50 LEU A C 11
ATOM 12067 O O . LEU A 1 50 ? 2.129 -12.026 0.302 1.00 0.00 50 LEU A O 11
ATOM 12083 N N . LYS A 1 51 ? 0.919 -10.298 -0.306 1.00 0.00 51 LYS A N 11
ATOM 12084 C CA . LYS A 1 51 ? 1.010 -9.704 1.059 1.00 0.00 51 LYS A CA 11
ATOM 12085 C C . LYS A 1 51 ? 2.456 -9.760 1.562 1.00 0.00 51 LYS A C 11
ATOM 12086 O O . LYS A 1 51 ? 2.707 -9.867 2.746 1.00 0.00 51 LYS A O 11
ATOM 12105 N N . VAL A 1 52 ? 3.409 -9.690 0.672 1.00 0.00 52 VAL A N 11
ATOM 12106 C CA . VAL A 1 52 ? 4.838 -9.741 1.101 1.00 0.00 52 VAL A CA 11
ATOM 12107 C C . VAL A 1 52 ? 5.620 -8.579 0.482 1.00 0.00 52 VAL A C 11
ATOM 12108 O O . VAL A 1 52 ? 5.055 -7.579 0.088 1.00 0.00 52 VAL A O 11
ATOM 12121 N N . CYS A 1 53 ? 6.918 -8.702 0.394 1.00 0.00 53 CYS A N 11
ATOM 12122 C CA . CYS A 1 53 ? 7.730 -7.602 -0.200 1.00 0.00 53 CYS A CA 11
ATOM 12123 C C . CYS A 1 53 ? 8.399 -8.065 -1.494 1.00 0.00 53 CYS A C 11
ATOM 12124 O O . CYS A 1 53 ? 8.499 -9.245 -1.770 1.00 0.00 53 CYS A O 11
ATOM 12131 N N . ASP A 1 54 ? 8.863 -7.140 -2.288 1.00 0.00 54 ASP A N 11
ATOM 12132 C CA . ASP A 1 54 ? 9.531 -7.514 -3.566 1.00 0.00 54 ASP A CA 11
ATOM 12133 C C . ASP A 1 54 ? 10.029 -6.255 -4.281 1.00 0.00 54 ASP A C 11
ATOM 12134 O O . ASP A 1 54 ? 9.408 -5.212 -4.223 1.00 0.00 54 ASP A O 11
ATOM 12143 N N . TRP A 1 55 ? 11.144 -6.343 -4.953 1.00 0.00 55 TRP A N 11
ATOM 12144 C CA . TRP A 1 55 ? 11.679 -5.149 -5.668 1.00 0.00 55 TRP A CA 11
ATOM 12145 C C . TRP A 1 55 ? 10.544 -4.409 -6.380 1.00 0.00 55 TRP A C 11
ATOM 12146 O O . TRP A 1 55 ? 9.583 -5.014 -6.812 1.00 0.00 55 TRP A O 11
ATOM 12167 N N . PRO A 1 56 ? 10.695 -3.117 -6.475 1.00 0.00 56 PRO A N 11
ATOM 12168 C CA . PRO A 1 56 ? 9.668 -2.277 -7.137 1.00 0.00 56 PRO A CA 11
ATOM 12169 C C . PRO A 1 56 ? 9.687 -2.504 -8.652 1.00 0.00 56 PRO A C 11
ATOM 12170 O O . PRO A 1 56 ? 8.889 -1.950 -9.381 1.00 0.00 56 PRO A O 11
ATOM 12181 N N . SER A 1 57 ? 10.591 -3.315 -9.129 1.00 0.00 57 SER A N 11
ATOM 12182 C CA . SER A 1 57 ? 10.656 -3.576 -10.595 1.00 0.00 57 SER A CA 11
ATOM 12183 C C . SER A 1 57 ? 9.501 -4.487 -11.020 1.00 0.00 57 SER A C 11
ATOM 12184 O O . SER A 1 57 ? 9.000 -4.397 -12.123 1.00 0.00 57 SER A O 11
ATOM 12192 N N . LYS A 1 58 ? 9.074 -5.362 -10.151 1.00 0.00 58 LYS A N 11
ATOM 12193 C CA . LYS A 1 58 ? 7.950 -6.277 -10.502 1.00 0.00 58 LYS A CA 11
ATOM 12194 C C . LYS A 1 58 ? 6.782 -6.067 -9.537 1.00 0.00 58 LYS A C 11
ATOM 12195 O O . LYS A 1 58 ? 5.642 -6.338 -9.857 1.00 0.00 58 LYS A O 11
ATOM 12214 N N . ALA A 1 59 ? 7.056 -5.582 -8.356 1.00 0.00 59 ALA A N 11
ATOM 12215 C CA . ALA A 1 59 ? 5.960 -5.350 -7.373 1.00 0.00 59 ALA A CA 11
ATOM 12216 C C . ALA A 1 59 ? 4.941 -4.362 -7.946 1.00 0.00 59 ALA A C 11
ATOM 12217 O O . ALA A 1 59 ? 3.834 -4.245 -7.462 1.00 0.00 59 ALA A O 11
ATOM 12224 N N . GLY A 1 60 ? 5.308 -3.652 -8.979 1.00 0.00 60 GLY A N 11
ATOM 12225 C CA . GLY A 1 60 ? 4.360 -2.676 -9.588 1.00 0.00 60 GLY A CA 11
ATOM 12226 C C . GLY A 1 60 ? 4.752 -1.254 -9.182 1.00 0.00 60 GLY A C 11
ATOM 12227 O O . GLY A 1 60 ? 5.374 -0.531 -9.936 1.00 0.00 60 GLY A O 11
ATOM 12231 N N . CYS A 1 61 ? 4.390 -0.845 -7.998 1.00 0.00 61 CYS A N 11
ATOM 12232 C CA . CYS A 1 61 ? 4.736 0.533 -7.543 1.00 0.00 61 CYS A CA 11
ATOM 12233 C C . CYS A 1 61 ? 4.084 1.572 -8.458 1.00 0.00 61 CYS A C 11
ATOM 12234 O O . CYS A 1 61 ? 4.649 2.612 -8.731 1.00 0.00 61 CYS A O 11
ATOM 12241 N N . THR A 1 62 ? 2.897 1.304 -8.927 1.00 0.00 62 THR A N 11
ATOM 12242 C CA . THR A 1 62 ? 2.208 2.283 -9.815 1.00 0.00 62 THR A CA 11
ATOM 12243 C C . THR A 1 62 ? 1.423 3.290 -8.971 1.00 0.00 62 THR A C 11
ATOM 12244 O O . THR A 1 62 ? 0.347 3.719 -9.340 1.00 0.00 62 THR A O 11
ATOM 12255 N N . SER A 1 63 ? 1.953 3.668 -7.841 1.00 0.00 63 SER A N 11
ATOM 12256 C CA . SER A 1 63 ? 1.239 4.643 -6.969 1.00 0.00 63 SER A CA 11
ATOM 12257 C C . SER A 1 63 ? 1.562 6.074 -7.405 1.00 0.00 63 SER A C 11
ATOM 12258 O O . SER A 1 63 ? 2.682 6.387 -7.753 1.00 0.00 63 SER A O 11
ATOM 12266 N N . VAL A 1 64 ? 0.591 6.946 -7.385 1.00 0.00 64 VAL A N 11
ATOM 12267 C CA . VAL A 1 64 ? 0.848 8.356 -7.795 1.00 0.00 64 VAL A CA 11
ATOM 12268 C C . VAL A 1 64 ? 2.173 8.841 -7.201 1.00 0.00 64 VAL A C 11
ATOM 12269 O O . VAL A 1 64 ? 2.853 9.672 -7.769 1.00 0.00 64 VAL A O 11
ATOM 12282 N N . ASN A 1 65 ? 2.545 8.322 -6.063 1.00 0.00 65 ASN A N 11
ATOM 12283 C CA . ASN A 1 65 ? 3.829 8.746 -5.434 1.00 0.00 65 ASN A CA 11
ATOM 12284 C C . ASN A 1 65 ? 4.906 7.688 -5.682 1.00 0.00 65 ASN A C 11
ATOM 12285 O O . ASN A 1 65 ? 4.687 6.508 -5.489 1.00 0.00 65 ASN A O 11
ATOM 12296 N N . LYS A 1 66 ? 6.067 8.097 -6.113 1.00 0.00 66 LYS A N 11
ATOM 12297 C CA . LYS A 1 66 ? 7.152 7.107 -6.376 1.00 0.00 66 LYS A CA 11
ATOM 12298 C C . LYS A 1 66 ? 8.333 7.350 -5.431 1.00 0.00 66 LYS A C 11
ATOM 12299 O O . LYS A 1 66 ? 9.423 6.861 -5.649 1.00 0.00 66 LYS A O 11
ATOM 12318 N N . GLU A 1 67 ? 8.125 8.101 -4.383 1.00 0.00 67 GLU A N 11
ATOM 12319 C CA . GLU A 1 67 ? 9.241 8.374 -3.431 1.00 0.00 67 GLU A CA 11
ATOM 12320 C C . GLU A 1 67 ? 8.814 8.037 -1.999 1.00 0.00 67 GLU A C 11
ATOM 12321 O O . GLU A 1 67 ? 9.609 8.073 -1.081 1.00 0.00 67 GLU A O 11
ATOM 12333 N N . CYS A 1 68 ? 7.566 7.712 -1.799 1.00 0.00 68 CYS A N 11
ATOM 12334 C CA . CYS A 1 68 ? 7.096 7.374 -0.424 1.00 0.00 68 CYS A CA 11
ATOM 12335 C C . CYS A 1 68 ? 7.458 8.501 0.551 1.00 0.00 68 CYS A C 11
ATOM 12336 O O . CYS A 1 68 ? 6.690 9.416 0.770 1.00 0.00 68 CYS A O 11
ATOM 12343 N N . HIS A 1 69 ? 8.622 8.438 1.139 1.00 0.00 69 HIS A N 11
ATOM 12344 C CA . HIS A 1 69 ? 9.030 9.504 2.100 1.00 0.00 69 HIS A CA 11
ATOM 12345 C C . HIS A 1 69 ? 9.038 10.869 1.407 1.00 0.00 69 HIS A C 11
ATOM 12346 O O . HIS A 1 69 ? 10.074 11.373 1.021 1.00 0.00 69 HIS A O 11
ATOM 12360 N N . LEU A 1 70 ? 7.894 11.474 1.245 1.00 0.00 70 LEU A N 11
ATOM 12361 C CA . LEU A 1 70 ? 7.848 12.805 0.575 1.00 0.00 70 LEU A CA 11
ATOM 12362 C C . LEU A 1 70 ? 6.814 13.711 1.250 1.00 0.00 70 LEU A C 11
ATOM 12363 O O . LEU A 1 70 ? 6.275 14.614 0.639 1.00 0.00 70 LEU A O 11
ATOM 12379 N N . TRP A 1 71 ? 6.534 13.484 2.505 1.00 0.00 71 TRP A N 11
ATOM 12380 C CA . TRP A 1 71 ? 5.535 14.341 3.212 1.00 0.00 71 TRP A CA 11
ATOM 12381 C C . TRP A 1 71 ? 6.204 15.099 4.363 1.00 0.00 71 TRP A C 11
ATOM 12382 O O . TRP A 1 71 ? 6.365 14.582 5.450 1.00 0.00 71 TRP A O 11
ATOM 12403 N N . LYS A 1 72 ? 6.594 16.324 4.126 1.00 0.00 72 LYS A N 11
ATOM 12404 C CA . LYS A 1 72 ? 7.255 17.129 5.197 1.00 0.00 72 LYS A CA 11
ATOM 12405 C C . LYS A 1 72 ? 8.213 16.255 6.011 1.00 0.00 72 LYS A C 11
ATOM 12406 O O . LYS A 1 72 ? 8.614 15.191 5.584 1.00 0.00 72 LYS A O 11
ATOM 12425 N N . THR A 1 73 ? 8.583 16.697 7.181 1.00 0.00 73 THR A N 11
ATOM 12426 C CA . THR A 1 73 ? 9.516 15.892 8.022 1.00 0.00 73 THR A CA 11
ATOM 12427 C C . THR A 1 73 ? 8.770 15.290 9.214 1.00 0.00 73 THR A C 11
ATOM 12428 O O . THR A 1 73 ? 9.084 14.205 9.664 1.00 0.00 73 THR A O 11
ATOM 12442 N N . TYR A 1 1 ? -11.243 6.559 -5.151 1.00 0.00 1 TYR A N 12
ATOM 12443 C CA . TYR A 1 1 ? -12.508 6.523 -4.363 1.00 0.00 1 TYR A CA 12
ATOM 12444 C C . TYR A 1 1 ? -12.196 6.481 -2.865 1.00 0.00 1 TYR A C 12
ATOM 12445 O O . TYR A 1 1 ? -11.171 5.980 -2.448 1.00 0.00 1 TYR A O 12
ATOM 12465 N N . LEU A 1 2 ? -13.071 7.009 -2.053 1.00 0.00 2 LEU A N 12
ATOM 12466 C CA . LEU A 1 2 ? -12.821 7.003 -0.583 1.00 0.00 2 LEU A CA 12
ATOM 12467 C C . LEU A 1 2 ? -14.009 6.377 0.156 1.00 0.00 2 LEU A C 12
ATOM 12468 O O . LEU A 1 2 ? -14.790 7.062 0.786 1.00 0.00 2 LEU A O 12
ATOM 12484 N N . ALA A 1 3 ? -14.148 5.081 0.084 1.00 0.00 3 ALA A N 12
ATOM 12485 C CA . ALA A 1 3 ? -15.283 4.413 0.784 1.00 0.00 3 ALA A CA 12
ATOM 12486 C C . ALA A 1 3 ? -14.874 4.032 2.209 1.00 0.00 3 ALA A C 12
ATOM 12487 O O . ALA A 1 3 ? -14.790 2.869 2.551 1.00 0.00 3 ALA A O 12
ATOM 12494 N N . PHE A 1 4 ? -14.614 5.003 3.042 1.00 0.00 4 PHE A N 12
ATOM 12495 C CA . PHE A 1 4 ? -14.207 4.695 4.446 1.00 0.00 4 PHE A CA 12
ATOM 12496 C C . PHE A 1 4 ? -13.746 5.972 5.155 1.00 0.00 4 PHE A C 12
ATOM 12497 O O . PHE A 1 4 ? -13.896 6.120 6.352 1.00 0.00 4 PHE A O 12
ATOM 12514 N N . ARG A 1 5 ? -13.193 6.898 4.422 1.00 0.00 5 ARG A N 12
ATOM 12515 C CA . ARG A 1 5 ? -12.725 8.173 5.043 1.00 0.00 5 ARG A CA 12
ATOM 12516 C C . ARG A 1 5 ? -12.051 7.910 6.395 1.00 0.00 5 ARG A C 12
ATOM 12517 O O . ARG A 1 5 ? -12.057 8.750 7.271 1.00 0.00 5 ARG A O 12
ATOM 12538 N N . CYS A 1 6 ? -11.467 6.755 6.574 1.00 0.00 6 CYS A N 12
ATOM 12539 C CA . CYS A 1 6 ? -10.794 6.459 7.873 1.00 0.00 6 CYS A CA 12
ATOM 12540 C C . CYS A 1 6 ? -9.356 6.993 7.858 1.00 0.00 6 CYS A C 12
ATOM 12541 O O . CYS A 1 6 ? -8.574 6.718 8.747 1.00 0.00 6 CYS A O 12
ATOM 12548 N N . GLY A 1 7 ? -9.004 7.760 6.859 1.00 0.00 7 GLY A N 12
ATOM 12549 C CA . GLY A 1 7 ? -7.620 8.316 6.792 1.00 0.00 7 GLY A CA 12
ATOM 12550 C C . GLY A 1 7 ? -6.814 7.572 5.724 1.00 0.00 7 GLY A C 12
ATOM 12551 O O . GLY A 1 7 ? -7.223 6.538 5.234 1.00 0.00 7 GLY A O 12
ATOM 12555 N N . ARG A 1 8 ? -5.665 8.084 5.366 1.00 0.00 8 ARG A N 12
ATOM 12556 C CA . ARG A 1 8 ? -4.832 7.397 4.335 1.00 0.00 8 ARG A CA 12
ATOM 12557 C C . ARG A 1 8 ? -4.679 5.919 4.700 1.00 0.00 8 ARG A C 12
ATOM 12558 O O . ARG A 1 8 ? -4.391 5.087 3.862 1.00 0.00 8 ARG A O 12
ATOM 12579 N N . TYR A 1 9 ? -4.873 5.588 5.947 1.00 0.00 9 TYR A N 12
ATOM 12580 C CA . TYR A 1 9 ? -4.746 4.167 6.374 1.00 0.00 9 TYR A CA 12
ATOM 12581 C C . TYR A 1 9 ? -6.062 3.424 6.127 1.00 0.00 9 TYR A C 12
ATOM 12582 O O . TYR A 1 9 ? -6.309 2.379 6.693 1.00 0.00 9 TYR A O 12
ATOM 12600 N N . SER A 1 10 ? -6.911 3.952 5.288 1.00 0.00 10 SER A N 12
ATOM 12601 C CA . SER A 1 10 ? -8.205 3.264 5.019 1.00 0.00 10 SER A CA 12
ATOM 12602 C C . SER A 1 10 ? -8.327 2.868 3.547 1.00 0.00 10 SER A C 12
ATOM 12603 O O . SER A 1 10 ? -9.377 3.018 2.955 1.00 0.00 10 SER A O 12
ATOM 12611 N N . PRO A 1 11 ? -7.259 2.346 3.003 1.00 0.00 11 PRO A N 12
ATOM 12612 C CA . PRO A 1 11 ? -7.278 1.899 1.592 1.00 0.00 11 PRO A CA 12
ATOM 12613 C C . PRO A 1 11 ? -8.028 0.567 1.487 1.00 0.00 11 PRO A C 12
ATOM 12614 O O . PRO A 1 11 ? -8.083 -0.046 0.440 1.00 0.00 11 PRO A O 12
ATOM 12625 N N . CYS A 1 12 ? -8.593 0.107 2.575 1.00 0.00 12 CYS A N 12
ATOM 12626 C CA . CYS A 1 12 ? -9.326 -1.196 2.545 1.00 0.00 12 CYS A CA 12
ATOM 12627 C C . CYS A 1 12 ? -10.735 -1.013 3.111 1.00 0.00 12 CYS A C 12
ATOM 12628 O O . CYS A 1 12 ? -11.216 0.092 3.265 1.00 0.00 12 CYS A O 12
ATOM 12635 N N . LEU A 1 13 ? -11.398 -2.092 3.427 1.00 0.00 13 LEU A N 12
ATOM 12636 C CA . LEU A 1 13 ? -12.775 -1.985 3.989 1.00 0.00 13 LEU A CA 12
ATOM 12637 C C . LEU A 1 13 ? -12.947 -2.964 5.154 1.00 0.00 13 LEU A C 12
ATOM 12638 O O . LEU A 1 13 ? -14.022 -3.108 5.703 1.00 0.00 13 LEU A O 12
ATOM 12654 N N . ASP A 1 14 ? -11.895 -3.637 5.536 1.00 0.00 14 ASP A N 12
ATOM 12655 C CA . ASP A 1 14 ? -11.999 -4.605 6.668 1.00 0.00 14 ASP A CA 12
ATOM 12656 C C . ASP A 1 14 ? -10.608 -4.887 7.250 1.00 0.00 14 ASP A C 12
ATOM 12657 O O . ASP A 1 14 ? -10.094 -4.121 8.042 1.00 0.00 14 ASP A O 12
ATOM 12666 N N . ASP A 1 15 ? -9.990 -5.973 6.868 1.00 0.00 15 ASP A N 12
ATOM 12667 C CA . ASP A 1 15 ? -8.635 -6.286 7.408 1.00 0.00 15 ASP A CA 12
ATOM 12668 C C . ASP A 1 15 ? -7.733 -6.813 6.288 1.00 0.00 15 ASP A C 12
ATOM 12669 O O . ASP A 1 15 ? -7.965 -6.563 5.123 1.00 0.00 15 ASP A O 12
ATOM 12678 N N . GLY A 1 16 ? -6.706 -7.542 6.632 1.00 0.00 16 GLY A N 12
ATOM 12679 C CA . GLY A 1 16 ? -5.794 -8.084 5.586 1.00 0.00 16 GLY A CA 12
ATOM 12680 C C . GLY A 1 16 ? -5.002 -6.937 4.954 1.00 0.00 16 GLY A C 12
ATOM 12681 O O . GLY A 1 16 ? -5.486 -5.829 4.854 1.00 0.00 16 GLY A O 12
ATOM 12685 N N . PRO A 1 17 ? -3.802 -7.250 4.546 1.00 0.00 17 PRO A N 12
ATOM 12686 C CA . PRO A 1 17 ? -2.922 -6.236 3.914 1.00 0.00 17 PRO A CA 12
ATOM 12687 C C . PRO A 1 17 ? -3.411 -5.922 2.493 1.00 0.00 17 PRO A C 12
ATOM 12688 O O . PRO A 1 17 ? -3.770 -6.806 1.742 1.00 0.00 17 PRO A O 12
ATOM 12699 N N . ASN A 1 18 ? -3.437 -4.667 2.122 1.00 0.00 18 ASN A N 12
ATOM 12700 C CA . ASN A 1 18 ? -3.916 -4.304 0.752 1.00 0.00 18 ASN A CA 12
ATOM 12701 C C . ASN A 1 18 ? -2.813 -3.595 -0.041 1.00 0.00 18 ASN A C 12
ATOM 12702 O O . ASN A 1 18 ? -1.715 -3.403 0.437 1.00 0.00 18 ASN A O 12
ATOM 12713 N N . VAL A 1 19 ? -3.103 -3.207 -1.253 1.00 0.00 19 VAL A N 12
ATOM 12714 C CA . VAL A 1 19 ? -2.077 -2.510 -2.085 1.00 0.00 19 VAL A CA 12
ATOM 12715 C C . VAL A 1 19 ? -2.153 -0.995 -1.873 1.00 0.00 19 VAL A C 12
ATOM 12716 O O . VAL A 1 19 ? -3.180 -0.460 -1.507 1.00 0.00 19 VAL A O 12
ATOM 12729 N N . ASN A 1 20 ? -1.071 -0.299 -2.106 1.00 0.00 20 ASN A N 12
ATOM 12730 C CA . ASN A 1 20 ? -1.085 1.180 -1.924 1.00 0.00 20 ASN A CA 12
ATOM 12731 C C . ASN A 1 20 ? -1.103 1.879 -3.288 1.00 0.00 20 ASN A C 12
ATOM 12732 O O . ASN A 1 20 ? -0.421 1.478 -4.209 1.00 0.00 20 ASN A O 12
ATOM 12743 N N . LEU A 1 21 ? -1.871 2.924 -3.421 1.00 0.00 21 LEU A N 12
ATOM 12744 C CA . LEU A 1 21 ? -1.919 3.646 -4.722 1.00 0.00 21 LEU A CA 12
ATOM 12745 C C . LEU A 1 21 ? -1.413 5.078 -4.538 1.00 0.00 21 LEU A C 12
ATOM 12746 O O . LEU A 1 21 ? -1.730 5.965 -5.305 1.00 0.00 21 LEU A O 12
ATOM 12762 N N . TYR A 1 22 ? -0.623 5.306 -3.524 1.00 0.00 22 TYR A N 12
ATOM 12763 C CA . TYR A 1 22 ? -0.086 6.675 -3.282 1.00 0.00 22 TYR A CA 12
ATOM 12764 C C . TYR A 1 22 ? 1.314 6.590 -2.669 1.00 0.00 22 TYR A C 12
ATOM 12765 O O . TYR A 1 22 ? 1.781 7.514 -2.031 1.00 0.00 22 TYR A O 12
ATOM 12783 N N . SER A 1 23 ? 1.990 5.488 -2.856 1.00 0.00 23 SER A N 12
ATOM 12784 C CA . SER A 1 23 ? 3.360 5.345 -2.284 1.00 0.00 23 SER A CA 12
ATOM 12785 C C . SER A 1 23 ? 4.089 4.168 -2.945 1.00 0.00 23 SER A C 12
ATOM 12786 O O . SER A 1 23 ? 3.590 3.064 -2.994 1.00 0.00 23 SER A O 12
ATOM 12794 N N . CYS A 1 24 ? 5.266 4.400 -3.460 1.00 0.00 24 CYS A N 12
ATOM 12795 C CA . CYS A 1 24 ? 6.021 3.297 -4.124 1.00 0.00 24 CYS A CA 12
ATOM 12796 C C . CYS A 1 24 ? 7.093 2.735 -3.185 1.00 0.00 24 CYS A C 12
ATOM 12797 O O . CYS A 1 24 ? 8.057 2.135 -3.619 1.00 0.00 24 CYS A O 12
ATOM 12804 N N . CYS A 1 25 ? 6.936 2.922 -1.904 1.00 0.00 25 CYS A N 12
ATOM 12805 C CA . CYS A 1 25 ? 7.950 2.393 -0.947 1.00 0.00 25 CYS A CA 12
ATOM 12806 C C . CYS A 1 25 ? 7.267 1.879 0.323 1.00 0.00 25 CYS A C 12
ATOM 12807 O O . CYS A 1 25 ? 7.916 1.548 1.295 1.00 0.00 25 CYS A O 12
ATOM 12814 N N . SER A 1 26 ? 5.964 1.810 0.325 1.00 0.00 26 SER A N 12
ATOM 12815 C CA . SER A 1 26 ? 5.250 1.317 1.537 1.00 0.00 26 SER A CA 12
ATOM 12816 C C . SER A 1 26 ? 3.835 0.859 1.172 1.00 0.00 26 SER A C 12
ATOM 12817 O O . SER A 1 26 ? 3.059 1.599 0.602 1.00 0.00 26 SER A O 12
ATOM 12825 N N . PHE A 1 27 ? 3.494 -0.356 1.503 1.00 0.00 27 PHE A N 12
ATOM 12826 C CA . PHE A 1 27 ? 2.128 -0.861 1.181 1.00 0.00 27 PHE A CA 12
ATOM 12827 C C . PHE A 1 27 ? 1.180 -0.560 2.349 1.00 0.00 27 PHE A C 12
ATOM 12828 O O . PHE A 1 27 ? 1.507 0.205 3.233 1.00 0.00 27 PHE A O 12
ATOM 12845 N N . TYR A 1 28 ? 0.005 -1.130 2.358 1.00 0.00 28 TYR A N 12
ATOM 12846 C CA . TYR A 1 28 ? -0.939 -0.831 3.474 1.00 0.00 28 TYR A CA 12
ATOM 12847 C C . TYR A 1 28 ? -1.323 -2.092 4.254 1.00 0.00 28 TYR A C 12
ATOM 12848 O O . TYR A 1 28 ? -1.742 -3.083 3.689 1.00 0.00 28 TYR A O 12
ATOM 12866 N N . ASN A 1 29 ? -1.234 -2.036 5.554 1.00 0.00 29 ASN A N 12
ATOM 12867 C CA . ASN A 1 29 ? -1.647 -3.199 6.389 1.00 0.00 29 ASN A CA 12
ATOM 12868 C C . ASN A 1 29 ? -2.988 -2.843 7.033 1.00 0.00 29 ASN A C 12
ATOM 12869 O O . ASN A 1 29 ? -3.054 -2.015 7.912 1.00 0.00 29 ASN A O 12
ATOM 12880 N N . CYS A 1 30 ? -4.062 -3.420 6.572 1.00 0.00 30 CYS A N 12
ATOM 12881 C CA . CYS A 1 30 ? -5.402 -3.056 7.129 1.00 0.00 30 CYS A CA 12
ATOM 12882 C C . CYS A 1 30 ? -5.671 -3.741 8.471 1.00 0.00 30 CYS A C 12
ATOM 12883 O O . CYS A 1 30 ? -5.294 -4.872 8.697 1.00 0.00 30 CYS A O 12
ATOM 12890 N N . HIS A 1 31 ? -6.339 -3.047 9.357 1.00 0.00 31 HIS A N 12
ATOM 12891 C CA . HIS A 1 31 ? -6.665 -3.629 10.690 1.00 0.00 31 HIS A CA 12
ATOM 12892 C C . HIS A 1 31 ? -7.822 -2.847 11.330 1.00 0.00 31 HIS A C 12
ATOM 12893 O O . HIS A 1 31 ? -7.613 -1.934 12.103 1.00 0.00 31 HIS A O 12
ATOM 12907 N N . LYS A 1 32 ? -9.040 -3.198 11.009 1.00 0.00 32 LYS A N 12
ATOM 12908 C CA . LYS A 1 32 ? -10.209 -2.475 11.597 1.00 0.00 32 LYS A CA 12
ATOM 12909 C C . LYS A 1 32 ? -10.088 -0.966 11.361 1.00 0.00 32 LYS A C 12
ATOM 12910 O O . LYS A 1 32 ? -9.634 -0.230 12.214 1.00 0.00 32 LYS A O 12
ATOM 12929 N N . CYS A 1 33 ? -10.492 -0.501 10.206 1.00 0.00 33 CYS A N 12
ATOM 12930 C CA . CYS A 1 33 ? -10.403 0.961 9.904 1.00 0.00 33 CYS A CA 12
ATOM 12931 C C . CYS A 1 33 ? -9.096 1.545 10.450 1.00 0.00 33 CYS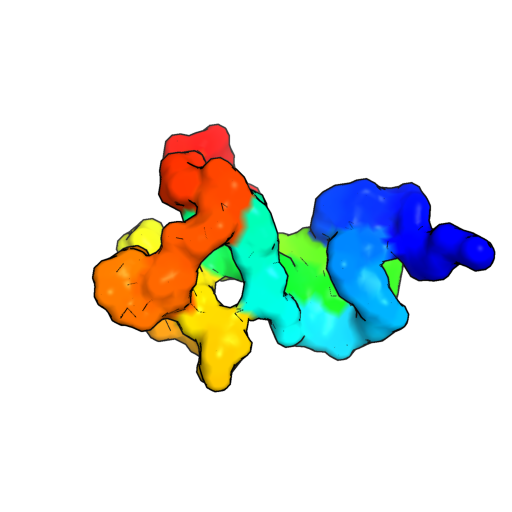 A C 12
ATOM 12932 O O . CYS A 1 33 ? -9.005 2.720 10.743 1.00 0.00 33 CYS A O 12
ATOM 12939 N N . LEU A 1 34 ? -8.083 0.736 10.578 1.00 0.00 34 LEU A N 12
ATOM 12940 C CA . LEU A 1 34 ? -6.781 1.240 11.093 1.00 0.00 34 LEU A CA 12
ATOM 12941 C C . LEU A 1 34 ? -5.646 0.563 10.334 1.00 0.00 34 LEU A C 12
ATOM 12942 O O . LEU A 1 34 ? -5.317 -0.579 10.583 1.00 0.00 34 LEU A O 12
ATOM 12958 N N . ALA A 1 35 ? -5.054 1.244 9.396 1.00 0.00 35 ALA A N 12
ATOM 12959 C CA . ALA A 1 35 ? -3.957 0.611 8.618 1.00 0.00 35 ALA A CA 12
ATOM 12960 C C . ALA A 1 35 ? -2.624 1.316 8.873 1.00 0.00 35 ALA A C 12
ATOM 12961 O O . ALA A 1 35 ? -2.571 2.395 9.429 1.00 0.00 35 ALA A O 12
ATOM 12968 N N . ARG A 1 36 ? -1.548 0.708 8.460 1.00 0.00 36 ARG A N 12
ATOM 12969 C CA . ARG A 1 36 ? -0.207 1.325 8.657 1.00 0.00 36 ARG A CA 12
ATOM 12970 C C . ARG A 1 36 ? 0.650 1.082 7.413 1.00 0.00 36 ARG A C 12
ATOM 12971 O O . ARG A 1 36 ? 0.681 -0.007 6.876 1.00 0.00 36 ARG A O 12
ATOM 12992 N N . LEU A 1 37 ? 1.338 2.084 6.942 1.00 0.00 37 LEU A N 12
ATOM 12993 C CA . LEU A 1 37 ? 2.176 1.895 5.725 1.00 0.00 37 LEU A CA 12
ATOM 12994 C C . LEU A 1 37 ? 3.497 1.211 6.082 1.00 0.00 37 LEU A C 12
ATOM 12995 O O . LEU A 1 37 ? 4.335 1.769 6.761 1.00 0.00 37 LEU A O 12
ATOM 13011 N N . GLU A 1 38 ? 3.689 0.005 5.621 1.00 0.00 38 GLU A N 12
ATOM 13012 C CA . GLU A 1 38 ? 4.957 -0.721 5.924 1.00 0.00 38 GLU A CA 12
ATOM 13013 C C . GLU A 1 38 ? 5.965 -0.496 4.796 1.00 0.00 38 GLU A C 12
ATOM 13014 O O . GLU A 1 38 ? 5.695 -0.778 3.646 1.00 0.00 38 GLU A O 12
ATOM 13026 N N . ASN A 1 39 ? 7.123 0.015 5.112 1.00 0.00 39 ASN A N 12
ATOM 13027 C CA . ASN A 1 39 ? 8.139 0.262 4.049 1.00 0.00 39 ASN A CA 12
ATOM 13028 C C . ASN A 1 39 ? 8.988 -0.988 3.812 1.00 0.00 39 ASN A C 12
ATOM 13029 O O . ASN A 1 39 ? 10.201 -0.935 3.808 1.00 0.00 39 ASN A O 12
ATOM 13040 N N . CYS A 1 40 ? 8.357 -2.110 3.601 1.00 0.00 40 CYS A N 12
ATOM 13041 C CA . CYS A 1 40 ? 9.129 -3.363 3.351 1.00 0.00 40 CYS A CA 12
ATOM 13042 C C . CYS A 1 40 ? 10.142 -3.600 4.477 1.00 0.00 40 CYS A C 12
ATOM 13043 O O . CYS A 1 40 ? 10.396 -2.722 5.279 1.00 0.00 40 CYS A O 12
ATOM 13050 N N . PRO A 1 41 ? 10.685 -4.790 4.505 1.00 0.00 41 PRO A N 12
ATOM 13051 C CA . PRO A 1 41 ? 11.678 -5.150 5.549 1.00 0.00 41 PRO A CA 12
ATOM 13052 C C . PRO A 1 41 ? 13.027 -4.478 5.280 1.00 0.00 41 PRO A C 12
ATOM 13053 O O . PRO A 1 41 ? 13.986 -4.679 5.997 1.00 0.00 41 PRO A O 12
ATOM 13064 N N . LYS A 1 42 ? 13.106 -3.678 4.255 1.00 0.00 42 LYS A N 12
ATOM 13065 C CA . LYS A 1 42 ? 14.389 -2.989 3.939 1.00 0.00 42 LYS A CA 12
ATOM 13066 C C . LYS A 1 42 ? 14.200 -2.065 2.726 1.00 0.00 42 LYS A C 12
ATOM 13067 O O . LYS A 1 42 ? 13.463 -1.100 2.788 1.00 0.00 42 LYS A O 12
ATOM 13086 N N . GLY A 1 43 ? 14.847 -2.347 1.624 1.00 0.00 43 GLY A N 12
ATOM 13087 C CA . GLY A 1 43 ? 14.682 -1.479 0.426 1.00 0.00 43 GLY A CA 12
ATOM 13088 C C . GLY A 1 43 ? 13.903 -2.244 -0.643 1.00 0.00 43 GLY A C 12
ATOM 13089 O O . GLY A 1 43 ? 14.262 -2.250 -1.804 1.00 0.00 43 GLY A O 12
ATOM 13093 N N . LEU A 1 44 ? 12.841 -2.895 -0.258 1.00 0.00 44 LEU A N 12
ATOM 13094 C CA . LEU A 1 44 ? 12.038 -3.669 -1.248 1.00 0.00 44 LEU A CA 12
ATOM 13095 C C . LEU A 1 44 ? 10.754 -2.911 -1.597 1.00 0.00 44 LEU A C 12
ATOM 13096 O O . LEU A 1 44 ? 10.462 -1.872 -1.041 1.00 0.00 44 LEU A O 12
ATOM 13112 N N . HIS A 1 45 ? 9.982 -3.430 -2.513 1.00 0.00 45 HIS A N 12
ATOM 13113 C CA . HIS A 1 45 ? 8.712 -2.748 -2.895 1.00 0.00 45 HIS A CA 12
ATOM 13114 C C . HIS A 1 45 ? 7.528 -3.467 -2.244 1.00 0.00 45 HIS A C 12
ATOM 13115 O O . HIS A 1 45 ? 7.701 -4.402 -1.489 1.00 0.00 45 HIS A O 12
ATOM 13129 N N . TYR A 1 46 ? 6.326 -3.040 -2.523 1.00 0.00 46 TYR A N 12
ATOM 13130 C CA . TYR A 1 46 ? 5.144 -3.709 -1.904 1.00 0.00 46 TYR A CA 12
ATOM 13131 C C . TYR A 1 46 ? 4.512 -4.711 -2.875 1.00 0.00 46 TYR A C 12
ATOM 13132 O O . TYR A 1 46 ? 4.498 -4.510 -4.073 1.00 0.00 46 TYR A O 12
ATOM 13150 N N . ASN A 1 47 ? 3.981 -5.786 -2.358 1.00 0.00 47 ASN A N 12
ATOM 13151 C CA . ASN A 1 47 ? 3.336 -6.806 -3.237 1.00 0.00 47 ASN A CA 12
ATOM 13152 C C . ASN A 1 47 ? 1.891 -7.035 -2.786 1.00 0.00 47 ASN A C 12
ATOM 13153 O O . ASN A 1 47 ? 1.636 -7.422 -1.660 1.00 0.00 47 ASN A O 12
ATOM 13164 N N . ALA A 1 48 ? 0.942 -6.785 -3.650 1.00 0.00 48 ALA A N 12
ATOM 13165 C CA . ALA A 1 48 ? -0.488 -6.969 -3.265 1.00 0.00 48 ALA A CA 12
ATOM 13166 C C . ALA A 1 48 ? -0.964 -8.398 -3.551 1.00 0.00 48 ALA A C 12
ATOM 13167 O O . ALA A 1 48 ? -2.010 -8.810 -3.089 1.00 0.00 48 ALA A O 12
ATOM 13174 N N . TYR A 1 49 ? -0.214 -9.163 -4.294 1.00 0.00 49 TYR A N 12
ATOM 13175 C CA . TYR A 1 49 ? -0.654 -10.564 -4.575 1.00 0.00 49 TYR A CA 12
ATOM 13176 C C . TYR A 1 49 ? 0.115 -11.542 -3.687 1.00 0.00 49 TYR A C 12
ATOM 13177 O O . TYR A 1 49 ? -0.009 -12.744 -3.815 1.00 0.00 49 TYR A O 12
ATOM 13195 N N . LEU A 1 50 ? 0.903 -11.034 -2.780 1.00 0.00 50 LEU A N 12
ATOM 13196 C CA . LEU A 1 50 ? 1.674 -11.927 -1.870 1.00 0.00 50 LEU A CA 12
ATOM 13197 C C . LEU A 1 50 ? 1.550 -11.430 -0.426 1.00 0.00 50 LEU A C 12
ATOM 13198 O O . LEU A 1 50 ? 2.152 -11.969 0.482 1.00 0.00 50 LEU A O 12
ATOM 13214 N N . LYS A 1 51 ? 0.769 -10.405 -0.209 1.00 0.00 51 LYS A N 12
ATOM 13215 C CA . LYS A 1 51 ? 0.598 -9.870 1.173 1.00 0.00 51 LYS A CA 12
ATOM 13216 C C . LYS A 1 51 ? 1.957 -9.532 1.789 1.00 0.00 51 LYS A C 12
ATOM 13217 O O . LYS A 1 51 ? 2.156 -9.664 2.981 1.00 0.00 51 LYS A O 12
ATOM 13236 N N . VAL A 1 52 ? 2.894 -9.093 0.992 1.00 0.00 52 VAL A N 12
ATOM 13237 C CA . VAL A 1 52 ? 4.238 -8.749 1.543 1.00 0.00 52 VAL A CA 12
ATOM 13238 C C . VAL A 1 52 ? 4.966 -7.776 0.611 1.00 0.00 52 VAL A C 12
ATOM 13239 O O . VAL A 1 52 ? 4.403 -7.269 -0.337 1.00 0.00 52 VAL A O 12
ATOM 13252 N N . CYS A 1 53 ? 6.219 -7.522 0.874 1.00 0.00 53 CYS A N 12
ATOM 13253 C CA . CYS A 1 53 ? 6.992 -6.593 0.002 1.00 0.00 53 CYS A CA 12
ATOM 13254 C C . CYS A 1 53 ? 7.884 -7.397 -0.947 1.00 0.00 53 CYS A C 12
ATOM 13255 O O . CYS A 1 53 ? 8.064 -8.587 -0.780 1.00 0.00 53 CYS A O 12
ATOM 13262 N N . ASP A 1 54 ? 8.443 -6.763 -1.940 1.00 0.00 54 ASP A N 12
ATOM 13263 C CA . ASP A 1 54 ? 9.320 -7.506 -2.891 1.00 0.00 54 ASP A CA 12
ATOM 13264 C C . ASP A 1 54 ? 10.089 -6.526 -3.780 1.00 0.00 54 ASP A C 12
ATOM 13265 O O . ASP A 1 54 ? 9.712 -5.381 -3.929 1.00 0.00 54 ASP A O 12
ATOM 13274 N N . TRP A 1 55 ? 11.164 -6.970 -4.372 1.00 0.00 55 TRP A N 12
ATOM 13275 C CA . TRP A 1 55 ? 11.960 -6.068 -5.253 1.00 0.00 55 TRP A CA 12
ATOM 13276 C C . TRP A 1 55 ? 11.032 -5.216 -6.122 1.00 0.00 55 TRP A C 12
ATOM 13277 O O . TRP A 1 55 ? 9.875 -5.543 -6.299 1.00 0.00 55 TRP A O 12
ATOM 13298 N N . PRO A 1 56 ? 11.575 -4.147 -6.635 1.00 0.00 56 PRO A N 12
ATOM 13299 C CA . PRO A 1 56 ? 10.790 -3.230 -7.497 1.00 0.00 56 PRO A CA 12
ATOM 13300 C C . PRO A 1 56 ? 10.527 -3.871 -8.864 1.00 0.00 56 PRO A C 12
ATOM 13301 O O . PRO A 1 56 ? 9.596 -3.514 -9.558 1.00 0.00 56 PRO A O 12
ATOM 13312 N N . SER A 1 57 ? 11.340 -4.814 -9.254 1.00 0.00 57 SER A N 12
ATOM 13313 C CA . SER A 1 57 ? 11.134 -5.474 -10.575 1.00 0.00 57 SER A CA 12
ATOM 13314 C C . SER A 1 57 ? 10.046 -6.547 -10.466 1.00 0.00 57 SER A C 12
ATOM 13315 O O . SER A 1 57 ? 9.397 -6.886 -11.437 1.00 0.00 57 SER A O 12
ATOM 13323 N N . LYS A 1 58 ? 9.842 -7.083 -9.295 1.00 0.00 58 LYS A N 12
ATOM 13324 C CA . LYS A 1 58 ? 8.797 -8.133 -9.126 1.00 0.00 58 LYS A CA 12
ATOM 13325 C C . LYS A 1 58 ? 7.504 -7.512 -8.587 1.00 0.00 58 LYS A C 12
ATOM 13326 O O . LYS A 1 58 ? 6.432 -7.737 -9.111 1.00 0.00 58 LYS A O 12
ATOM 13345 N N . ALA A 1 59 ? 7.599 -6.735 -7.545 1.00 0.00 59 ALA A N 12
ATOM 13346 C CA . ALA A 1 59 ? 6.376 -6.101 -6.973 1.00 0.00 59 ALA A CA 12
ATOM 13347 C C . ALA A 1 59 ? 5.929 -4.925 -7.844 1.00 0.00 59 ALA A C 12
ATOM 13348 O O . ALA A 1 59 ? 4.906 -4.316 -7.602 1.00 0.00 59 ALA A O 12
ATOM 13355 N N . GLY A 1 60 ? 6.688 -4.600 -8.855 1.00 0.00 60 GLY A N 12
ATOM 13356 C CA . GLY A 1 60 ? 6.305 -3.462 -9.740 1.00 0.00 60 GLY A CA 12
ATOM 13357 C C . GLY A 1 60 ? 5.830 -2.289 -8.881 1.00 0.00 60 GLY A C 12
ATOM 13358 O O . GLY A 1 60 ? 6.088 -2.232 -7.695 1.00 0.00 60 GLY A O 12
ATOM 13362 N N . CYS A 1 61 ? 5.135 -1.353 -9.466 1.00 0.00 61 CYS A N 12
ATOM 13363 C CA . CYS A 1 61 ? 4.646 -0.187 -8.677 1.00 0.00 61 CYS A CA 12
ATOM 13364 C C . CYS A 1 61 ? 3.909 0.799 -9.588 1.00 0.00 61 CYS A C 12
ATOM 13365 O O . CYS A 1 61 ? 4.346 1.091 -10.684 1.00 0.00 61 CYS A O 12
ATOM 13372 N N . THR A 1 62 ? 2.795 1.313 -9.145 1.00 0.00 62 THR A N 12
ATOM 13373 C CA . THR A 1 62 ? 2.033 2.277 -9.988 1.00 0.00 62 THR A CA 12
ATOM 13374 C C . THR A 1 62 ? 1.118 3.141 -9.115 1.00 0.00 62 THR A C 12
ATOM 13375 O O . THR A 1 62 ? -0.088 3.134 -9.267 1.00 0.00 62 THR A O 12
ATOM 13386 N N . SER A 1 63 ? 1.681 3.888 -8.205 1.00 0.00 63 SER A N 12
ATOM 13387 C CA . SER A 1 63 ? 0.842 4.754 -7.327 1.00 0.00 63 SER A CA 12
ATOM 13388 C C . SER A 1 63 ? 1.075 6.228 -7.665 1.00 0.00 63 SER A C 12
ATOM 13389 O O . SER A 1 63 ? 2.179 6.638 -7.966 1.00 0.00 63 SER A O 12
ATOM 13397 N N . VAL A 1 64 ? 0.046 7.029 -7.619 1.00 0.00 64 VAL A N 12
ATOM 13398 C CA . VAL A 1 64 ? 0.215 8.477 -7.940 1.00 0.00 64 VAL A CA 12
ATOM 13399 C C . VAL A 1 64 ? 1.478 9.022 -7.270 1.00 0.00 64 VAL A C 12
ATOM 13400 O O . VAL A 1 64 ? 2.071 9.980 -7.726 1.00 0.00 64 VAL A O 12
ATOM 13413 N N . ASN A 1 65 ? 1.895 8.420 -6.188 1.00 0.00 65 ASN A N 12
ATOM 13414 C CA . ASN A 1 65 ? 3.119 8.904 -5.490 1.00 0.00 65 ASN A CA 12
ATOM 13415 C C . ASN A 1 65 ? 4.307 7.994 -5.815 1.00 0.00 65 ASN A C 12
ATOM 13416 O O . ASN A 1 65 ? 4.296 6.816 -5.523 1.00 0.00 65 ASN A O 12
ATOM 13427 N N . LYS A 1 66 ? 5.331 8.532 -6.416 1.00 0.00 66 LYS A N 12
ATOM 13428 C CA . LYS A 1 66 ? 6.518 7.699 -6.759 1.00 0.00 66 LYS A CA 12
ATOM 13429 C C . LYS A 1 66 ? 7.793 8.351 -6.218 1.00 0.00 66 LYS A C 12
ATOM 13430 O O . LYS A 1 66 ? 8.883 8.087 -6.687 1.00 0.00 66 LYS A O 12
ATOM 13449 N N . GLU A 1 67 ? 7.666 9.199 -5.234 1.00 0.00 67 GLU A N 12
ATOM 13450 C CA . GLU A 1 67 ? 8.872 9.867 -4.665 1.00 0.00 67 GLU A CA 12
ATOM 13451 C C . GLU A 1 67 ? 9.117 9.384 -3.233 1.00 0.00 67 GLU A C 12
ATOM 13452 O O . GLU A 1 67 ? 10.239 9.312 -2.775 1.00 0.00 67 GLU A O 12
ATOM 13464 N N . CYS A 1 68 ? 8.074 9.053 -2.524 1.00 0.00 68 CYS A N 12
ATOM 13465 C CA . CYS A 1 68 ? 8.244 8.573 -1.122 1.00 0.00 68 CYS A CA 12
ATOM 13466 C C . CYS A 1 68 ? 8.860 9.672 -0.252 1.00 0.00 68 CYS A C 12
ATOM 13467 O O . CYS A 1 68 ? 9.347 10.668 -0.749 1.00 0.00 68 CYS A O 12
ATOM 13474 N N . HIS A 1 69 ? 8.840 9.492 1.044 1.00 0.00 69 HIS A N 12
ATOM 13475 C CA . HIS A 1 69 ? 9.421 10.517 1.964 1.00 0.00 69 HIS A CA 12
ATOM 13476 C C . HIS A 1 69 ? 9.122 11.930 1.456 1.00 0.00 69 HIS A C 12
ATOM 13477 O O . HIS A 1 69 ? 9.996 12.770 1.373 1.00 0.00 69 HIS A O 12
ATOM 13491 N N . LEU A 1 70 ? 7.890 12.200 1.119 1.00 0.00 70 LEU A N 12
ATOM 13492 C CA . LEU A 1 70 ? 7.534 13.559 0.621 1.00 0.00 70 LEU A CA 12
ATOM 13493 C C . LEU A 1 70 ? 6.029 13.803 0.789 1.00 0.00 70 LEU A C 12
ATOM 13494 O O . LEU A 1 70 ? 5.421 13.289 1.701 1.00 0.00 70 LEU A O 12
ATOM 13510 N N . TRP A 1 71 ? 5.446 14.588 -0.089 1.00 0.00 71 TRP A N 12
ATOM 13511 C CA . TRP A 1 71 ? 3.978 14.904 -0.024 1.00 0.00 71 TRP A CA 12
ATOM 13512 C C . TRP A 1 71 ? 3.552 15.377 1.372 1.00 0.00 71 TRP A C 12
ATOM 13513 O O . TRP A 1 71 ? 4.030 14.910 2.385 1.00 0.00 71 TRP A O 12
ATOM 13534 N N . LYS A 1 72 ? 2.645 16.316 1.425 1.00 0.00 72 LYS A N 12
ATOM 13535 C CA . LYS A 1 72 ? 2.172 16.839 2.741 1.00 0.00 72 LYS A CA 12
ATOM 13536 C C . LYS A 1 72 ? 3.331 17.474 3.518 1.00 0.00 72 LYS A C 12
ATOM 13537 O O . LYS A 1 72 ? 3.404 18.678 3.661 1.00 0.00 72 LYS A O 12
ATOM 13556 N N . THR A 1 73 ? 4.235 16.675 4.019 1.00 0.00 73 THR A N 12
ATOM 13557 C CA . THR A 1 73 ? 5.386 17.234 4.787 1.00 0.00 73 THR A CA 12
ATOM 13558 C C . THR A 1 73 ? 4.916 18.364 5.706 1.00 0.00 73 THR A C 12
ATOM 13559 O O . THR A 1 73 ? 4.871 19.512 5.310 1.00 0.00 73 THR A O 12
ATOM 13573 N N . TYR A 1 1 ? -11.577 7.405 -5.903 1.00 0.00 1 TYR A N 13
ATOM 13574 C CA . TYR A 1 1 ? -12.810 6.994 -5.169 1.00 0.00 1 TYR A CA 13
ATOM 13575 C C . TYR A 1 1 ? -12.496 6.789 -3.685 1.00 0.00 1 TYR A C 13
ATOM 13576 O O . TYR A 1 1 ? -11.386 6.464 -3.314 1.00 0.00 1 TYR A O 13
ATOM 13596 N N . LEU A 1 2 ? -13.466 6.976 -2.831 1.00 0.00 2 LEU A N 13
ATOM 13597 C CA . LEU A 1 2 ? -13.219 6.790 -1.371 1.00 0.00 2 LEU A CA 13
ATOM 13598 C C . LEU A 1 2 ? -14.547 6.680 -0.617 1.00 0.00 2 LEU A C 13
ATOM 13599 O O . LEU A 1 2 ? -15.044 7.644 -0.071 1.00 0.00 2 LEU A O 13
ATOM 13615 N N . ALA A 1 3 ? -15.122 5.509 -0.580 1.00 0.00 3 ALA A N 13
ATOM 13616 C CA . ALA A 1 3 ? -16.414 5.336 0.142 1.00 0.00 3 ALA A CA 13
ATOM 13617 C C . ALA A 1 3 ? -16.154 4.955 1.601 1.00 0.00 3 ALA A C 13
ATOM 13618 O O . ALA A 1 3 ? -17.048 4.948 2.423 1.00 0.00 3 ALA A O 13
ATOM 13625 N N . PHE A 1 4 ? -14.931 4.637 1.929 1.00 0.00 4 PHE A N 13
ATOM 13626 C CA . PHE A 1 4 ? -14.608 4.254 3.333 1.00 0.00 4 PHE A CA 13
ATOM 13627 C C . PHE A 1 4 ? -14.801 5.458 4.268 1.00 0.00 4 PHE A C 13
ATOM 13628 O O . PHE A 1 4 ? -15.873 6.027 4.340 1.00 0.00 4 PHE A O 13
ATOM 13645 N N . ARG A 1 5 ? -13.781 5.853 4.987 1.00 0.00 5 ARG A N 13
ATOM 13646 C CA . ARG A 1 5 ? -13.927 7.019 5.908 1.00 0.00 5 ARG A CA 13
ATOM 13647 C C . ARG A 1 5 ? -12.608 7.293 6.635 1.00 0.00 5 ARG A C 13
ATOM 13648 O O . ARG A 1 5 ? -12.306 8.415 6.991 1.00 0.00 5 ARG A O 13
ATOM 13669 N N . CYS A 1 6 ? -11.820 6.278 6.857 1.00 0.00 6 CYS A N 13
ATOM 13670 C CA . CYS A 1 6 ? -10.521 6.477 7.562 1.00 0.00 6 CYS A CA 13
ATOM 13671 C C . CYS A 1 6 ? -9.464 7.022 6.589 1.00 0.00 6 CYS A C 13
ATOM 13672 O O . CYS A 1 6 ? -8.302 7.137 6.922 1.00 0.00 6 CYS A O 13
ATOM 13679 N N . GLY A 1 7 ? -9.864 7.366 5.391 1.00 0.00 7 GLY A N 13
ATOM 13680 C CA . GLY A 1 7 ? -8.887 7.911 4.398 1.00 0.00 7 GLY A CA 13
ATOM 13681 C C . GLY A 1 7 ? -7.804 6.870 4.106 1.00 0.00 7 GLY A C 13
ATOM 13682 O O . GLY A 1 7 ? -8.068 5.687 4.043 1.00 0.00 7 GLY A O 13
ATOM 13686 N N . ARG A 1 8 ? -6.580 7.303 3.932 1.00 0.00 8 ARG A N 13
ATOM 13687 C CA . ARG A 1 8 ? -5.479 6.334 3.650 1.00 0.00 8 ARG A CA 13
ATOM 13688 C C . ARG A 1 8 ? -5.351 5.342 4.807 1.00 0.00 8 ARG A C 13
ATOM 13689 O O . ARG A 1 8 ? -4.677 4.337 4.704 1.00 0.00 8 ARG A O 13
ATOM 13710 N N . TYR A 1 9 ? -5.996 5.617 5.910 1.00 0.00 9 TYR A N 13
ATOM 13711 C CA . TYR A 1 9 ? -5.920 4.693 7.074 1.00 0.00 9 TYR A CA 13
ATOM 13712 C C . TYR A 1 9 ? -6.896 3.527 6.886 1.00 0.00 9 TYR A C 13
ATOM 13713 O O . TYR A 1 9 ? -7.070 2.704 7.762 1.00 0.00 9 TYR A O 13
ATOM 13731 N N . SER A 1 10 ? -7.538 3.449 5.750 1.00 0.00 10 SER A N 13
ATOM 13732 C CA . SER A 1 10 ? -8.500 2.333 5.514 1.00 0.00 10 SER A CA 13
ATOM 13733 C C . SER A 1 10 ? -8.757 2.150 4.015 1.00 0.00 10 SER A C 13
ATOM 13734 O O . SER A 1 10 ? -9.886 2.195 3.570 1.00 0.00 10 SER A O 13
ATOM 13742 N N . PRO A 1 11 ? -7.694 1.942 3.288 1.00 0.00 11 PRO A N 13
ATOM 13743 C CA . PRO A 1 11 ? -7.802 1.741 1.823 1.00 0.00 11 PRO A CA 13
ATOM 13744 C C . PRO A 1 11 ? -8.305 0.326 1.523 1.00 0.00 11 PRO A C 13
ATOM 13745 O O . PRO A 1 11 ? -8.431 -0.072 0.381 1.00 0.00 11 PRO A O 13
ATOM 13756 N N . CYS A 1 12 ? -8.588 -0.437 2.542 1.00 0.00 12 CYS A N 13
ATOM 13757 C CA . CYS A 1 12 ? -9.077 -1.830 2.331 1.00 0.00 12 CYS A CA 13
ATOM 13758 C C . CYS A 1 12 ? -10.599 -1.888 2.480 1.00 0.00 12 CYS A C 13
ATOM 13759 O O . CYS A 1 12 ? -11.284 -0.887 2.398 1.00 0.00 12 CYS A O 13
ATOM 13766 N N . LEU A 1 13 ? -11.127 -3.055 2.718 1.00 0.00 13 LEU A N 13
ATOM 13767 C CA . LEU A 1 13 ? -12.599 -3.192 2.897 1.00 0.00 13 LEU A CA 13
ATOM 13768 C C . LEU A 1 13 ? -12.892 -4.005 4.164 1.00 0.00 13 LEU A C 13
ATOM 13769 O O . LEU A 1 13 ? -14.032 -4.228 4.521 1.00 0.00 13 LEU A O 13
ATOM 13785 N N . ASP A 1 14 ? -11.867 -4.447 4.844 1.00 0.00 14 ASP A N 13
ATOM 13786 C CA . ASP A 1 14 ? -12.075 -5.243 6.087 1.00 0.00 14 ASP A CA 13
ATOM 13787 C C . ASP A 1 14 ? -10.803 -5.224 6.937 1.00 0.00 14 ASP A C 13
ATOM 13788 O O . ASP A 1 14 ? -10.813 -4.828 8.085 1.00 0.00 14 ASP A O 13
ATOM 13797 N N . ASP A 1 15 ? -9.709 -5.654 6.375 1.00 0.00 15 ASP A N 13
ATOM 13798 C CA . ASP A 1 15 ? -8.424 -5.672 7.137 1.00 0.00 15 ASP A CA 13
ATOM 13799 C C . ASP A 1 15 ? -7.334 -6.358 6.308 1.00 0.00 15 ASP A C 13
ATOM 13800 O O . ASP A 1 15 ? -7.513 -6.637 5.139 1.00 0.00 15 ASP A O 13
ATOM 13809 N N . GLY A 1 16 ? -6.206 -6.634 6.906 1.00 0.00 16 GLY A N 13
ATOM 13810 C CA . GLY A 1 16 ? -5.109 -7.305 6.151 1.00 0.00 16 GLY A CA 13
ATOM 13811 C C . GLY A 1 16 ? -4.362 -6.271 5.307 1.00 0.00 16 GLY A C 13
ATOM 13812 O O . GLY A 1 16 ? -4.883 -5.213 5.015 1.00 0.00 16 GLY A O 13
ATOM 13816 N N . PRO A 1 17 ? -3.158 -6.617 4.943 1.00 0.00 17 PRO A N 13
ATOM 13817 C CA . PRO A 1 17 ? -2.320 -5.710 4.121 1.00 0.00 17 PRO A CA 13
ATOM 13818 C C . PRO A 1 17 ? -2.846 -5.656 2.683 1.00 0.00 17 PRO A C 13
ATOM 13819 O O . PRO A 1 17 ? -3.423 -6.602 2.187 1.00 0.00 17 PRO A O 13
ATOM 13830 N N . ASN A 1 18 ? -2.651 -4.553 2.009 1.00 0.00 18 ASN A N 13
ATOM 13831 C CA . ASN A 1 18 ? -3.142 -4.442 0.605 1.00 0.00 18 ASN A CA 13
ATOM 13832 C C . ASN A 1 18 ? -2.171 -3.606 -0.233 1.00 0.00 18 ASN A C 13
ATOM 13833 O O . ASN A 1 18 ? -1.131 -3.188 0.235 1.00 0.00 18 ASN A O 13
ATOM 13844 N N . VAL A 1 19 ? -2.503 -3.360 -1.472 1.00 0.00 19 VAL A N 13
ATOM 13845 C CA . VAL A 1 19 ? -1.601 -2.551 -2.344 1.00 0.00 19 VAL A CA 13
ATOM 13846 C C . VAL A 1 19 ? -1.819 -1.057 -2.091 1.00 0.00 19 VAL A C 13
ATOM 13847 O O . VAL A 1 19 ? -2.867 -0.643 -1.638 1.00 0.00 19 VAL A O 13
ATOM 13860 N N . ASN A 1 20 ? -0.842 -0.244 -2.387 1.00 0.00 20 ASN A N 13
ATOM 13861 C CA . ASN A 1 20 ? -1.006 1.221 -2.167 1.00 0.00 20 ASN A CA 13
ATOM 13862 C C . ASN A 1 20 ? -0.918 1.967 -3.504 1.00 0.00 20 ASN A C 13
ATOM 13863 O O . ASN A 1 20 ? 0.033 1.823 -4.245 1.00 0.00 20 ASN A O 13
ATOM 13874 N N . LEU A 1 21 ? -1.906 2.760 -3.815 1.00 0.00 21 LEU A N 13
ATOM 13875 C CA . LEU A 1 21 ? -1.882 3.512 -5.104 1.00 0.00 21 LEU A CA 13
ATOM 13876 C C . LEU A 1 21 ? -1.467 4.963 -4.859 1.00 0.00 21 LEU A C 13
ATOM 13877 O O . LEU A 1 21 ? -1.557 5.800 -5.732 1.00 0.00 21 LEU A O 13
ATOM 13893 N N . TYR A 1 22 ? -1.003 5.261 -3.678 1.00 0.00 22 TYR A N 13
ATOM 13894 C CA . TYR A 1 22 ? -0.569 6.653 -3.375 1.00 0.00 22 TYR A CA 13
ATOM 13895 C C . TYR A 1 22 ? 0.833 6.629 -2.762 1.00 0.00 22 TYR A C 13
ATOM 13896 O O . TYR A 1 22 ? 1.246 7.553 -2.092 1.00 0.00 22 TYR A O 13
ATOM 13914 N N . SER A 1 23 ? 1.567 5.573 -2.993 1.00 0.00 23 SER A N 13
ATOM 13915 C CA . SER A 1 23 ? 2.944 5.478 -2.430 1.00 0.00 23 SER A CA 13
ATOM 13916 C C . SER A 1 23 ? 3.831 4.630 -3.355 1.00 0.00 23 SER A C 13
ATOM 13917 O O . SER A 1 23 ? 3.801 4.780 -4.559 1.00 0.00 23 SER A O 13
ATOM 13925 N N . CYS A 1 24 ? 4.623 3.746 -2.805 1.00 0.00 24 CYS A N 13
ATOM 13926 C CA . CYS A 1 24 ? 5.507 2.900 -3.664 1.00 0.00 24 CYS A CA 13
ATOM 13927 C C . CYS A 1 24 ? 6.365 1.976 -2.795 1.00 0.00 24 CYS A C 13
ATOM 13928 O O . CYS A 1 24 ? 6.339 0.770 -2.942 1.00 0.00 24 CYS A O 13
ATOM 13935 N N . CYS A 1 25 ? 7.130 2.531 -1.898 1.00 0.00 25 CYS A N 13
ATOM 13936 C CA . CYS A 1 25 ? 7.995 1.680 -1.027 1.00 0.00 25 CYS A CA 13
ATOM 13937 C C . CYS A 1 25 ? 7.184 1.117 0.143 1.00 0.00 25 CYS A C 13
ATOM 13938 O O . CYS A 1 25 ? 7.537 0.109 0.724 1.00 0.00 25 CYS A O 13
ATOM 13945 N N . SER A 1 26 ? 6.109 1.762 0.505 1.00 0.00 26 SER A N 13
ATOM 13946 C CA . SER A 1 26 ? 5.296 1.259 1.649 1.00 0.00 26 SER A CA 13
ATOM 13947 C C . SER A 1 26 ? 3.876 0.900 1.202 1.00 0.00 26 SER A C 13
ATOM 13948 O O . SER A 1 26 ? 3.245 1.623 0.455 1.00 0.00 26 SER A O 13
ATOM 13956 N N . PHE A 1 27 ? 3.364 -0.208 1.669 1.00 0.00 27 PHE A N 13
ATOM 13957 C CA . PHE A 1 27 ? 1.980 -0.613 1.290 1.00 0.00 27 PHE A CA 13
ATOM 13958 C C . PHE A 1 27 ? 1.018 -0.245 2.421 1.00 0.00 27 PHE A C 13
ATOM 13959 O O . PHE A 1 27 ? 1.393 0.423 3.357 1.00 0.00 27 PHE A O 13
ATOM 13976 N N . TYR A 1 28 ? -0.216 -0.664 2.343 1.00 0.00 28 TYR A N 13
ATOM 13977 C CA . TYR A 1 28 ? -1.180 -0.311 3.426 1.00 0.00 28 TYR A CA 13
ATOM 13978 C C . TYR A 1 28 ? -1.489 -1.522 4.315 1.00 0.00 28 TYR A C 13
ATOM 13979 O O . TYR A 1 28 ? -1.880 -2.569 3.841 1.00 0.00 28 TYR A O 13
ATOM 13997 N N . ASN A 1 29 ? -1.355 -1.367 5.604 1.00 0.00 29 ASN A N 13
ATOM 13998 C CA . ASN A 1 29 ? -1.681 -2.487 6.535 1.00 0.00 29 ASN A CA 13
ATOM 13999 C C . ASN A 1 29 ? -3.012 -2.166 7.219 1.00 0.00 29 ASN A C 13
ATOM 14000 O O . ASN A 1 29 ? -3.059 -1.435 8.187 1.00 0.00 29 ASN A O 13
ATOM 14011 N N . CYS A 1 30 ? -4.097 -2.673 6.698 1.00 0.00 30 CYS A N 13
ATOM 14012 C CA . CYS A 1 30 ? -5.431 -2.350 7.288 1.00 0.00 30 CYS A CA 13
ATOM 14013 C C . CYS A 1 30 ? -5.725 -3.160 8.552 1.00 0.00 30 CYS A C 13
ATOM 14014 O O . CYS A 1 30 ? -5.690 -4.375 8.556 1.00 0.00 30 CYS A O 13
ATOM 14021 N N . HIS A 1 31 ? -6.047 -2.476 9.616 1.00 0.00 31 HIS A N 13
ATOM 14022 C CA . HIS A 1 31 ? -6.387 -3.165 10.891 1.00 0.00 31 HIS A CA 13
ATOM 14023 C C . HIS A 1 31 ? -7.163 -2.200 11.798 1.00 0.00 31 HIS A C 13
ATOM 14024 O O . HIS A 1 31 ? -6.605 -1.281 12.364 1.00 0.00 31 HIS A O 13
ATOM 14038 N N . LYS A 1 32 ? -8.450 -2.390 11.928 1.00 0.00 32 LYS A N 13
ATOM 14039 C CA . LYS A 1 32 ? -9.258 -1.474 12.787 1.00 0.00 32 LYS A CA 13
ATOM 14040 C C . LYS A 1 32 ? -9.210 -0.046 12.229 1.00 0.00 32 LYS A C 13
ATOM 14041 O O . LYS A 1 32 ? -8.616 0.839 12.813 1.00 0.00 32 LYS A O 13
ATOM 14060 N N . CYS A 1 33 ? -9.824 0.180 11.099 1.00 0.00 33 CYS A N 13
ATOM 14061 C CA . CYS A 1 33 ? -9.809 1.546 10.490 1.00 0.00 33 CYS A CA 13
ATOM 14062 C C . CYS A 1 33 ? -8.421 2.175 10.623 1.00 0.00 33 CYS A C 13
ATOM 14063 O O . CYS A 1 33 ? -8.274 3.381 10.631 1.00 0.00 33 CYS A O 13
ATOM 14070 N N . LEU A 1 34 ? -7.399 1.372 10.718 1.00 0.00 34 LEU A N 13
ATOM 14071 C CA . LEU A 1 34 ? -6.027 1.932 10.839 1.00 0.00 34 LEU A CA 13
ATOM 14072 C C . LEU A 1 34 ? -5.123 1.291 9.790 1.00 0.00 34 LEU A C 13
ATOM 14073 O O . LEU A 1 34 ? -4.586 0.220 9.990 1.00 0.00 34 LEU A O 13
ATOM 14089 N N . ALA A 1 35 ? -4.957 1.931 8.668 1.00 0.00 35 ALA A N 13
ATOM 14090 C CA . ALA A 1 35 ? -4.095 1.348 7.606 1.00 0.00 35 ALA A CA 13
ATOM 14091 C C . ALA A 1 35 ? -2.672 1.895 7.721 1.00 0.00 35 ALA A C 13
ATOM 14092 O O . ALA A 1 35 ? -2.332 2.896 7.122 1.00 0.00 35 ALA A O 13
ATOM 14099 N N . ARG A 1 36 ? -1.834 1.243 8.477 1.00 0.00 36 ARG A N 13
ATOM 14100 C CA . ARG A 1 36 ? -0.434 1.727 8.615 1.00 0.00 36 ARG A CA 13
ATOM 14101 C C . ARG A 1 36 ? 0.363 1.308 7.382 1.00 0.00 36 ARG A C 13
ATOM 14102 O O . ARG A 1 36 ? -0.035 0.421 6.652 1.00 0.00 36 ARG A O 13
ATOM 14123 N N . LEU A 1 37 ? 1.471 1.939 7.125 1.00 0.00 37 LEU A N 13
ATOM 14124 C CA . LEU A 1 37 ? 2.255 1.562 5.919 1.00 0.00 37 LEU A CA 13
ATOM 14125 C C . LEU A 1 37 ? 3.543 0.831 6.307 1.00 0.00 37 LEU A C 13
ATOM 14126 O O . LEU A 1 37 ? 4.116 1.068 7.352 1.00 0.00 37 LEU A O 13
ATOM 14142 N N . GLU A 1 38 ? 4.003 -0.052 5.462 1.00 0.00 38 GLU A N 13
ATOM 14143 C CA . GLU A 1 38 ? 5.261 -0.799 5.766 1.00 0.00 38 GLU A CA 13
ATOM 14144 C C . GLU A 1 38 ? 6.258 -0.614 4.619 1.00 0.00 38 GLU A C 13
ATOM 14145 O O . GLU A 1 38 ? 6.046 -1.089 3.522 1.00 0.00 38 GLU A O 13
ATOM 14157 N N . ASN A 1 39 ? 7.338 0.080 4.858 1.00 0.00 39 ASN A N 13
ATOM 14158 C CA . ASN A 1 39 ? 8.336 0.305 3.772 1.00 0.00 39 ASN A CA 13
ATOM 14159 C C . ASN A 1 39 ? 9.176 -0.952 3.528 1.00 0.00 39 ASN A C 13
ATOM 14160 O O . ASN A 1 39 ? 10.390 -0.899 3.500 1.00 0.00 39 ASN A O 13
ATOM 14171 N N . CYS A 1 40 ? 8.544 -2.075 3.334 1.00 0.00 40 CYS A N 13
ATOM 14172 C CA . CYS A 1 40 ? 9.313 -3.328 3.073 1.00 0.00 40 CYS A CA 13
ATOM 14173 C C . CYS A 1 40 ? 10.359 -3.558 4.170 1.00 0.00 40 CYS A C 13
ATOM 14174 O O . CYS A 1 40 ? 10.629 -2.679 4.966 1.00 0.00 40 CYS A O 13
ATOM 14181 N N . PRO A 1 41 ? 10.913 -4.743 4.176 1.00 0.00 41 PRO A N 13
ATOM 14182 C CA . PRO A 1 41 ? 11.941 -5.098 5.187 1.00 0.00 41 PRO A CA 13
ATOM 14183 C C . PRO A 1 41 ? 13.285 -4.440 4.862 1.00 0.00 41 PRO A C 13
ATOM 14184 O O . PRO A 1 41 ? 14.279 -4.687 5.516 1.00 0.00 41 PRO A O 13
ATOM 14195 N N . LYS A 1 42 ? 13.325 -3.604 3.865 1.00 0.00 42 LYS A N 13
ATOM 14196 C CA . LYS A 1 42 ? 14.606 -2.929 3.506 1.00 0.00 42 LYS A CA 13
ATOM 14197 C C . LYS A 1 42 ? 14.412 -2.058 2.256 1.00 0.00 42 LYS A C 13
ATOM 14198 O O . LYS A 1 42 ? 13.716 -1.063 2.292 1.00 0.00 42 LYS A O 13
ATOM 14217 N N . GLY A 1 43 ? 15.013 -2.418 1.152 1.00 0.00 43 GLY A N 13
ATOM 14218 C CA . GLY A 1 43 ? 14.847 -1.599 -0.082 1.00 0.00 43 GLY A CA 13
ATOM 14219 C C . GLY A 1 43 ? 13.987 -2.366 -1.087 1.00 0.00 43 GLY A C 13
ATOM 14220 O O . GLY A 1 43 ? 14.259 -2.377 -2.271 1.00 0.00 43 GLY A O 13
ATOM 14224 N N . LEU A 1 44 ? 12.949 -3.008 -0.625 1.00 0.00 44 LEU A N 13
ATOM 14225 C CA . LEU A 1 44 ? 12.072 -3.776 -1.554 1.00 0.00 44 LEU A CA 13
ATOM 14226 C C . LEU A 1 44 ? 10.776 -3.003 -1.815 1.00 0.00 44 LEU A C 13
ATOM 14227 O O . LEU A 1 44 ? 10.582 -1.912 -1.319 1.00 0.00 44 LEU A O 13
ATOM 14243 N N . HIS A 1 45 ? 9.887 -3.568 -2.584 1.00 0.00 45 HIS A N 13
ATOM 14244 C CA . HIS A 1 45 ? 8.598 -2.877 -2.870 1.00 0.00 45 HIS A CA 13
ATOM 14245 C C . HIS A 1 45 ? 7.444 -3.682 -2.271 1.00 0.00 45 HIS A C 13
ATOM 14246 O O . HIS A 1 45 ? 7.653 -4.725 -1.687 1.00 0.00 45 HIS A O 13
ATOM 14260 N N . TYR A 1 46 ? 6.230 -3.219 -2.404 1.00 0.00 46 TYR A N 13
ATOM 14261 C CA . TYR A 1 46 ? 5.091 -3.991 -1.826 1.00 0.00 46 TYR A CA 13
ATOM 14262 C C . TYR A 1 46 ? 4.500 -4.943 -2.869 1.00 0.00 46 TYR A C 13
ATOM 14263 O O . TYR A 1 46 ? 4.413 -4.626 -4.038 1.00 0.00 46 TYR A O 13
ATOM 14281 N N . ASN A 1 47 ? 4.091 -6.108 -2.446 1.00 0.00 47 ASN A N 13
ATOM 14282 C CA . ASN A 1 47 ? 3.500 -7.088 -3.402 1.00 0.00 47 ASN A CA 13
ATOM 14283 C C . ASN A 1 47 ? 2.126 -7.533 -2.896 1.00 0.00 47 ASN A C 13
ATOM 14284 O O . ASN A 1 47 ? 1.991 -8.553 -2.248 1.00 0.00 47 ASN A O 13
ATOM 14295 N N . ALA A 1 48 ? 1.105 -6.772 -3.183 1.00 0.00 48 ALA A N 13
ATOM 14296 C CA . ALA A 1 48 ? -0.259 -7.148 -2.712 1.00 0.00 48 ALA A CA 13
ATOM 14297 C C . ALA A 1 48 ? -0.596 -8.578 -3.138 1.00 0.00 48 ALA A C 13
ATOM 14298 O O . ALA A 1 48 ? -1.465 -9.215 -2.575 1.00 0.00 48 ALA A O 13
ATOM 14305 N N . TYR A 1 49 ? 0.085 -9.092 -4.126 1.00 0.00 49 TYR A N 13
ATOM 14306 C CA . TYR A 1 49 ? -0.200 -10.484 -4.578 1.00 0.00 49 TYR A CA 13
ATOM 14307 C C . TYR A 1 49 ? 0.240 -11.484 -3.506 1.00 0.00 49 TYR A C 13
ATOM 14308 O O . TYR A 1 49 ? -0.293 -12.570 -3.399 1.00 0.00 49 TYR A O 13
ATOM 14326 N N . LEU A 1 50 ? 1.208 -11.122 -2.710 1.00 0.00 50 LEU A N 13
ATOM 14327 C CA . LEU A 1 50 ? 1.685 -12.048 -1.643 1.00 0.00 50 LEU A CA 13
ATOM 14328 C C . LEU A 1 50 ? 1.675 -11.336 -0.288 1.00 0.00 50 LEU A C 13
ATOM 14329 O O . LEU A 1 50 ? 2.455 -11.646 0.590 1.00 0.00 50 LEU A O 13
ATOM 14345 N N . LYS A 1 51 ? 0.797 -10.383 -0.117 1.00 0.00 51 LYS A N 13
ATOM 14346 C CA . LYS A 1 51 ? 0.724 -9.639 1.176 1.00 0.00 51 LYS A CA 13
ATOM 14347 C C . LYS A 1 51 ? 2.128 -9.386 1.735 1.00 0.00 51 LYS A C 13
ATOM 14348 O O . LYS A 1 51 ? 2.318 -9.276 2.931 1.00 0.00 51 LYS A O 13
ATOM 14367 N N . VAL A 1 52 ? 3.110 -9.290 0.882 1.00 0.00 52 VAL A N 13
ATOM 14368 C CA . VAL A 1 52 ? 4.499 -9.041 1.368 1.00 0.00 52 VAL A CA 13
ATOM 14369 C C . VAL A 1 52 ? 5.228 -8.095 0.411 1.00 0.00 52 VAL A C 13
ATOM 14370 O O . VAL A 1 52 ? 4.748 -7.798 -0.666 1.00 0.00 52 VAL A O 13
ATOM 14383 N N . CYS A 1 53 ? 6.381 -7.619 0.790 1.00 0.00 53 CYS A N 13
ATOM 14384 C CA . CYS A 1 53 ? 7.130 -6.693 -0.106 1.00 0.00 53 CYS A CA 13
ATOM 14385 C C . CYS A 1 53 ? 8.013 -7.487 -1.072 1.00 0.00 53 CYS A C 13
ATOM 14386 O O . CYS A 1 53 ? 8.576 -8.507 -0.722 1.00 0.00 53 CYS A O 13
ATOM 14393 N N . ASP A 1 54 ? 8.136 -7.026 -2.285 1.00 0.00 54 ASP A N 13
ATOM 14394 C CA . ASP A 1 54 ? 8.979 -7.748 -3.281 1.00 0.00 54 ASP A CA 13
ATOM 14395 C C . ASP A 1 54 ? 9.732 -6.741 -4.153 1.00 0.00 54 ASP A C 13
ATOM 14396 O O . ASP A 1 54 ? 9.365 -5.586 -4.240 1.00 0.00 54 ASP A O 13
ATOM 14405 N N . TRP A 1 55 ? 10.781 -7.167 -4.802 1.00 0.00 55 TRP A N 13
ATOM 14406 C CA . TRP A 1 55 ? 11.550 -6.229 -5.668 1.00 0.00 55 TRP A CA 13
ATOM 14407 C C . TRP A 1 55 ? 10.587 -5.366 -6.488 1.00 0.00 55 TRP A C 13
ATOM 14408 O O . TRP A 1 55 ? 9.430 -5.701 -6.642 1.00 0.00 55 TRP A O 13
ATOM 14429 N N . PRO A 1 56 ? 11.101 -4.275 -6.986 1.00 0.00 56 PRO A N 13
ATOM 14430 C CA . PRO A 1 56 ? 10.275 -3.345 -7.797 1.00 0.00 56 PRO A CA 13
ATOM 14431 C C . PRO A 1 56 ? 9.965 -3.953 -9.170 1.00 0.00 56 PRO A C 13
ATOM 14432 O O . PRO A 1 56 ? 9.285 -3.357 -9.982 1.00 0.00 56 PRO A O 13
ATOM 14443 N N . SER A 1 57 ? 10.457 -5.132 -9.437 1.00 0.00 57 SER A N 13
ATOM 14444 C CA . SER A 1 57 ? 10.188 -5.771 -10.756 1.00 0.00 57 SER A CA 13
ATOM 14445 C C . SER A 1 57 ? 8.888 -6.580 -10.701 1.00 0.00 57 SER A C 13
ATOM 14446 O O . SER A 1 57 ? 8.043 -6.474 -11.567 1.00 0.00 57 SER A O 13
ATOM 14454 N N . LYS A 1 58 ? 8.723 -7.390 -9.690 1.00 0.00 58 LYS A N 13
ATOM 14455 C CA . LYS A 1 58 ? 7.479 -8.206 -9.584 1.00 0.00 58 LYS A CA 13
ATOM 14456 C C . LYS A 1 58 ? 6.476 -7.532 -8.644 1.00 0.00 58 LYS A C 13
ATOM 14457 O O . LYS A 1 58 ? 5.422 -8.067 -8.362 1.00 0.00 58 LYS A O 13
ATOM 14476 N N . ALA A 1 59 ? 6.796 -6.367 -8.154 1.00 0.00 59 ALA A N 13
ATOM 14477 C CA . ALA A 1 59 ? 5.858 -5.667 -7.228 1.00 0.00 59 ALA A CA 13
ATOM 14478 C C . ALA A 1 59 ? 5.231 -4.452 -7.923 1.00 0.00 59 ALA A C 13
ATOM 14479 O O . ALA A 1 59 ? 4.037 -4.402 -8.145 1.00 0.00 59 ALA A O 13
ATOM 14486 N N . GLY A 1 60 ? 6.025 -3.473 -8.267 1.00 0.00 60 GLY A N 13
ATOM 14487 C CA . GLY A 1 60 ? 5.469 -2.265 -8.947 1.00 0.00 60 GLY A CA 13
ATOM 14488 C C . GLY A 1 60 ? 5.895 -1.007 -8.186 1.00 0.00 60 GLY A C 13
ATOM 14489 O O . GLY A 1 60 ? 6.871 -1.022 -7.466 1.00 0.00 60 GLY A O 13
ATOM 14493 N N . CYS A 1 61 ? 5.155 0.070 -8.338 1.00 0.00 61 CYS A N 13
ATOM 14494 C CA . CYS A 1 61 ? 5.478 1.358 -7.623 1.00 0.00 61 CYS A CA 13
ATOM 14495 C C . CYS A 1 61 ? 4.820 2.561 -8.324 1.00 0.00 61 CYS A C 13
ATOM 14496 O O . CYS A 1 61 ? 4.882 3.673 -7.837 1.00 0.00 61 CYS A O 13
ATOM 14503 N N . THR A 1 62 ? 4.185 2.365 -9.449 1.00 0.00 62 THR A N 13
ATOM 14504 C CA . THR A 1 62 ? 3.539 3.516 -10.138 1.00 0.00 62 THR A CA 13
ATOM 14505 C C . THR A 1 62 ? 2.211 3.834 -9.454 1.00 0.00 62 THR A C 13
ATOM 14506 O O . THR A 1 62 ? 1.170 3.875 -10.079 1.00 0.00 62 THR A O 13
ATOM 14517 N N . SER A 1 63 ? 2.243 4.052 -8.168 1.00 0.00 63 SER A N 13
ATOM 14518 C CA . SER A 1 63 ? 0.988 4.358 -7.431 1.00 0.00 63 SER A CA 13
ATOM 14519 C C . SER A 1 63 ? 0.865 5.867 -7.195 1.00 0.00 63 SER A C 13
ATOM 14520 O O . SER A 1 63 ? 0.691 6.318 -6.081 1.00 0.00 63 SER A O 13
ATOM 14528 N N . VAL A 1 64 ? 0.962 6.646 -8.240 1.00 0.00 64 VAL A N 13
ATOM 14529 C CA . VAL A 1 64 ? 0.855 8.133 -8.105 1.00 0.00 64 VAL A CA 13
ATOM 14530 C C . VAL A 1 64 ? 2.049 8.702 -7.329 1.00 0.00 64 VAL A C 13
ATOM 14531 O O . VAL A 1 64 ? 2.716 9.611 -7.782 1.00 0.00 64 VAL A O 13
ATOM 14544 N N . ASN A 1 65 ? 2.322 8.184 -6.163 1.00 0.00 65 ASN A N 13
ATOM 14545 C CA . ASN A 1 65 ? 3.470 8.709 -5.366 1.00 0.00 65 ASN A CA 13
ATOM 14546 C C . ASN A 1 65 ? 4.687 7.792 -5.506 1.00 0.00 65 ASN A C 13
ATOM 14547 O O . ASN A 1 65 ? 4.562 6.615 -5.774 1.00 0.00 65 ASN A O 13
ATOM 14558 N N . LYS A 1 66 ? 5.865 8.325 -5.321 1.00 0.00 66 LYS A N 13
ATOM 14559 C CA . LYS A 1 66 ? 7.091 7.483 -5.439 1.00 0.00 66 LYS A CA 13
ATOM 14560 C C . LYS A 1 66 ? 8.097 7.856 -4.343 1.00 0.00 66 LYS A C 13
ATOM 14561 O O . LYS A 1 66 ? 9.212 7.374 -4.323 1.00 0.00 66 LYS A O 13
ATOM 14580 N N . GLU A 1 67 ? 7.712 8.711 -3.433 1.00 0.00 67 GLU A N 13
ATOM 14581 C CA . GLU A 1 67 ? 8.650 9.113 -2.343 1.00 0.00 67 GLU A CA 13
ATOM 14582 C C . GLU A 1 67 ? 8.340 8.335 -1.059 1.00 0.00 67 GLU A C 13
ATOM 14583 O O . GLU A 1 67 ? 8.968 8.535 -0.040 1.00 0.00 67 GLU A O 13
ATOM 14595 N N . CYS A 1 68 ? 7.383 7.443 -1.116 1.00 0.00 68 CYS A N 13
ATOM 14596 C CA . CYS A 1 68 ? 7.012 6.623 0.085 1.00 0.00 68 CYS A CA 13
ATOM 14597 C C . CYS A 1 68 ? 7.207 7.403 1.390 1.00 0.00 68 CYS A C 13
ATOM 14598 O O . CYS A 1 68 ? 6.301 8.050 1.876 1.00 0.00 68 CYS A O 13
ATOM 14605 N N . HIS A 1 69 ? 8.378 7.321 1.971 1.00 0.00 69 HIS A N 13
ATOM 14606 C CA . HIS A 1 69 ? 8.647 8.032 3.262 1.00 0.00 69 HIS A CA 13
ATOM 14607 C C . HIS A 1 69 ? 7.893 9.365 3.341 1.00 0.00 69 HIS A C 13
ATOM 14608 O O . HIS A 1 69 ? 7.454 9.772 4.399 1.00 0.00 69 HIS A O 13
ATOM 14622 N N . LEU A 1 70 ? 7.735 10.051 2.243 1.00 0.00 70 LEU A N 13
ATOM 14623 C CA . LEU A 1 70 ? 7.005 11.352 2.288 1.00 0.00 70 LEU A CA 13
ATOM 14624 C C . LEU A 1 70 ? 6.508 11.738 0.892 1.00 0.00 70 LEU A C 13
ATOM 14625 O O . LEU A 1 70 ? 7.166 11.493 -0.097 1.00 0.00 70 LEU A O 13
ATOM 14641 N N . TRP A 1 71 ? 5.355 12.343 0.805 1.00 0.00 71 TRP A N 13
ATOM 14642 C CA . TRP A 1 71 ? 4.824 12.744 -0.531 1.00 0.00 71 TRP A CA 13
ATOM 14643 C C . TRP A 1 71 ? 4.342 14.197 -0.498 1.00 0.00 71 TRP A C 13
ATOM 14644 O O . TRP A 1 71 ? 4.572 14.917 0.454 1.00 0.00 71 TRP A O 13
ATOM 14665 N N . LYS A 1 72 ? 3.678 14.634 -1.533 1.00 0.00 72 LYS A N 13
ATOM 14666 C CA . LYS A 1 72 ? 3.183 16.041 -1.568 1.00 0.00 72 LYS A CA 13
ATOM 14667 C C . LYS A 1 72 ? 2.531 16.414 -0.234 1.00 0.00 72 LYS A C 13
ATOM 14668 O O . LYS A 1 72 ? 2.955 17.334 0.436 1.00 0.00 72 LYS A O 13
ATOM 14687 N N . THR A 1 73 ? 1.501 15.713 0.153 1.00 0.00 73 THR A N 13
ATOM 14688 C CA . THR A 1 73 ? 0.823 16.034 1.442 1.00 0.00 73 THR A CA 13
ATOM 14689 C C . THR A 1 73 ? 0.367 17.497 1.445 1.00 0.00 73 THR A C 13
ATOM 14690 O O . THR A 1 73 ? -0.780 17.793 1.177 1.00 0.00 73 THR A O 13
ATOM 14704 N N . TYR A 1 1 ? -15.955 10.811 14.025 1.00 0.00 1 TYR A N 14
ATOM 14705 C CA . TYR A 1 1 ? -14.884 10.853 12.989 1.00 0.00 1 TYR A CA 14
ATOM 14706 C C . TYR A 1 1 ? -15.477 10.583 11.602 1.00 0.00 1 TYR A C 14
ATOM 14707 O O . TYR A 1 1 ? -16.679 10.565 11.424 1.00 0.00 1 TYR A O 14
ATOM 14727 N N . LEU A 1 2 ? -14.642 10.376 10.620 1.00 0.00 2 LEU A N 14
ATOM 14728 C CA . LEU A 1 2 ? -15.157 10.109 9.246 1.00 0.00 2 LEU A CA 14
ATOM 14729 C C . LEU A 1 2 ? -16.055 8.867 9.240 1.00 0.00 2 LEU A C 14
ATOM 14730 O O . LEU A 1 2 ? -16.719 8.564 10.211 1.00 0.00 2 LEU A O 14
ATOM 14746 N N . ALA A 1 3 ? -16.081 8.150 8.149 1.00 0.00 3 ALA A N 14
ATOM 14747 C CA . ALA A 1 3 ? -16.935 6.929 8.072 1.00 0.00 3 ALA A CA 14
ATOM 14748 C C . ALA A 1 3 ? -16.412 5.850 9.018 1.00 0.00 3 ALA A C 14
ATOM 14749 O O . ALA A 1 3 ? -17.168 5.180 9.694 1.00 0.00 3 ALA A O 14
ATOM 14756 N N . PHE A 1 4 ? -15.121 5.673 9.069 1.00 0.00 4 PHE A N 14
ATOM 14757 C CA . PHE A 1 4 ? -14.542 4.632 9.970 1.00 0.00 4 PHE A CA 14
ATOM 14758 C C . PHE A 1 4 ? -13.339 5.204 10.724 1.00 0.00 4 PHE A C 14
ATOM 14759 O O . PHE A 1 4 ? -12.667 4.506 11.455 1.00 0.00 4 PHE A O 14
ATOM 14776 N N . ARG A 1 5 ? -13.060 6.468 10.546 1.00 0.00 5 ARG A N 14
ATOM 14777 C CA . ARG A 1 5 ? -11.894 7.085 11.245 1.00 0.00 5 ARG A CA 14
ATOM 14778 C C . ARG A 1 5 ? -10.591 6.543 10.655 1.00 0.00 5 ARG A C 14
ATOM 14779 O O . ARG A 1 5 ? -9.602 6.385 11.343 1.00 0.00 5 ARG A O 14
ATOM 14800 N N . CYS A 1 6 ? -10.587 6.253 9.384 1.00 0.00 6 CYS A N 14
ATOM 14801 C CA . CYS A 1 6 ? -9.354 5.715 8.741 1.00 0.00 6 CYS A CA 14
ATOM 14802 C C . CYS A 1 6 ? -8.437 6.859 8.284 1.00 0.00 6 CYS A C 14
ATOM 14803 O O . CYS A 1 6 ? -7.331 7.008 8.764 1.00 0.00 6 CYS A O 14
ATOM 14810 N N . GLY A 1 7 ? -8.882 7.659 7.349 1.00 0.00 7 GLY A N 14
ATOM 14811 C CA . GLY A 1 7 ? -8.029 8.782 6.851 1.00 0.00 7 GLY A CA 14
ATOM 14812 C C . GLY A 1 7 ? -7.211 8.287 5.656 1.00 0.00 7 GLY A C 14
ATOM 14813 O O . GLY A 1 7 ? -7.603 7.362 4.974 1.00 0.00 7 GLY A O 14
ATOM 14817 N N . ARG A 1 8 ? -6.068 8.871 5.400 1.00 0.00 8 ARG A N 14
ATOM 14818 C CA . ARG A 1 8 ? -5.241 8.388 4.253 1.00 0.00 8 ARG A CA 14
ATOM 14819 C C . ARG A 1 8 ? -5.178 6.862 4.314 1.00 0.00 8 ARG A C 14
ATOM 14820 O O . ARG A 1 8 ? -4.986 6.191 3.319 1.00 0.00 8 ARG A O 14
ATOM 14841 N N . TYR A 1 9 ? -5.342 6.319 5.487 1.00 0.00 9 TYR A N 14
ATOM 14842 C CA . TYR A 1 9 ? -5.300 4.841 5.649 1.00 0.00 9 TYR A CA 14
ATOM 14843 C C . TYR A 1 9 ? -6.689 4.244 5.403 1.00 0.00 9 TYR A C 14
ATOM 14844 O O . TYR A 1 9 ? -7.129 3.367 6.119 1.00 0.00 9 TYR A O 14
ATOM 14862 N N . SER A 1 10 ? -7.388 4.701 4.394 1.00 0.00 10 SER A N 14
ATOM 14863 C CA . SER A 1 10 ? -8.737 4.127 4.124 1.00 0.00 10 SER A CA 14
ATOM 14864 C C . SER A 1 10 ? -8.786 3.321 2.810 1.00 0.00 10 SER A C 14
ATOM 14865 O O . SER A 1 10 ? -9.841 3.196 2.220 1.00 0.00 10 SER A O 14
ATOM 14873 N N . PRO A 1 11 ? -7.665 2.780 2.387 1.00 0.00 11 PRO A N 14
ATOM 14874 C CA . PRO A 1 11 ? -7.651 1.976 1.142 1.00 0.00 11 PRO A CA 14
ATOM 14875 C C . PRO A 1 11 ? -8.172 0.567 1.431 1.00 0.00 11 PRO A C 14
ATOM 14876 O O . PRO A 1 11 ? -8.165 -0.296 0.575 1.00 0.00 11 PRO A O 14
ATOM 14887 N N . CYS A 1 12 ? -8.591 0.316 2.641 1.00 0.00 12 CYS A N 14
ATOM 14888 C CA . CYS A 1 12 ? -9.073 -1.051 2.987 1.00 0.00 12 CYS A CA 14
ATOM 14889 C C . CYS A 1 12 ? -10.396 -1.010 3.751 1.00 0.00 12 CYS A C 14
ATOM 14890 O O . CYS A 1 12 ? -10.722 -0.044 4.411 1.00 0.00 12 CYS A O 14
ATOM 14897 N N . LEU A 1 13 ? -11.144 -2.075 3.680 1.00 0.00 13 LEU A N 14
ATOM 14898 C CA . LEU A 1 13 ? -12.436 -2.147 4.409 1.00 0.00 13 LEU A CA 14
ATOM 14899 C C . LEU A 1 13 ? -12.425 -3.363 5.342 1.00 0.00 13 LEU A C 14
ATOM 14900 O O . LEU A 1 13 ? -13.328 -3.562 6.131 1.00 0.00 13 LEU A O 14
ATOM 14916 N N . ASP A 1 14 ? -11.405 -4.179 5.255 1.00 0.00 14 ASP A N 14
ATOM 14917 C CA . ASP A 1 14 ? -11.331 -5.384 6.131 1.00 0.00 14 ASP A CA 14
ATOM 14918 C C . ASP A 1 14 ? -9.933 -5.496 6.757 1.00 0.00 14 ASP A C 14
ATOM 14919 O O . ASP A 1 14 ? -9.366 -4.520 7.202 1.00 0.00 14 ASP A O 14
ATOM 14928 N N . ASP A 1 15 ? -9.375 -6.678 6.798 1.00 0.00 15 ASP A N 14
ATOM 14929 C CA . ASP A 1 15 ? -8.019 -6.841 7.398 1.00 0.00 15 ASP A CA 14
ATOM 14930 C C . ASP A 1 15 ? -7.010 -7.281 6.330 1.00 0.00 15 ASP A C 14
ATOM 14931 O O . ASP A 1 15 ? -7.190 -7.036 5.153 1.00 0.00 15 ASP A O 14
ATOM 14940 N N . GLY A 1 16 ? -5.950 -7.930 6.733 1.00 0.00 16 GLY A N 14
ATOM 14941 C CA . GLY A 1 16 ? -4.929 -8.385 5.745 1.00 0.00 16 GLY A CA 14
ATOM 14942 C C . GLY A 1 16 ? -4.324 -7.170 5.040 1.00 0.00 16 GLY A C 14
ATOM 14943 O O . GLY A 1 16 ? -4.940 -6.129 4.966 1.00 0.00 16 GLY A O 14
ATOM 14947 N N . PRO A 1 17 ? -3.130 -7.348 4.542 1.00 0.00 17 PRO A N 14
ATOM 14948 C CA . PRO A 1 17 ? -2.428 -6.250 3.829 1.00 0.00 17 PRO A CA 14
ATOM 14949 C C . PRO A 1 17 ? -3.078 -5.996 2.464 1.00 0.00 17 PRO A C 14
ATOM 14950 O O . PRO A 1 17 ? -3.706 -6.867 1.896 1.00 0.00 17 PRO A O 14
ATOM 14961 N N . ASN A 1 18 ? -2.934 -4.810 1.935 1.00 0.00 18 ASN A N 14
ATOM 14962 C CA . ASN A 1 18 ? -3.546 -4.506 0.608 1.00 0.00 18 ASN A CA 14
ATOM 14963 C C . ASN A 1 18 ? -2.615 -3.608 -0.212 1.00 0.00 18 ASN A C 14
ATOM 14964 O O 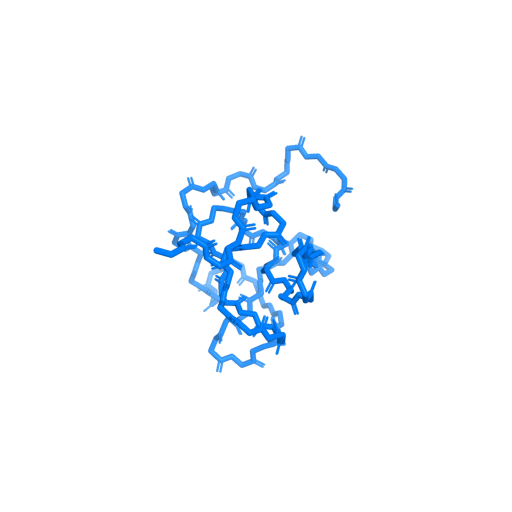. ASN A 1 18 ? -1.761 -2.928 0.323 1.00 0.00 18 ASN A O 14
ATOM 14975 N N . VAL A 1 19 ? -2.778 -3.596 -1.508 1.00 0.00 19 VAL A N 14
ATOM 14976 C CA . VAL A 1 19 ? -1.906 -2.738 -2.360 1.00 0.00 19 VAL A CA 14
ATOM 14977 C C . VAL A 1 19 ? -2.171 -1.261 -2.060 1.00 0.00 19 VAL A C 14
ATOM 14978 O O . VAL A 1 19 ? -3.176 -0.907 -1.476 1.00 0.00 19 VAL A O 14
ATOM 14991 N N . ASN A 1 20 ? -1.277 -0.394 -2.451 1.00 0.00 20 ASN A N 14
ATOM 14992 C CA . ASN A 1 20 ? -1.483 1.057 -2.184 1.00 0.00 20 ASN A CA 14
ATOM 14993 C C . ASN A 1 20 ? -1.500 1.841 -3.501 1.00 0.00 20 ASN A C 14
ATOM 14994 O O . ASN A 1 20 ? -0.827 1.492 -4.450 1.00 0.00 20 ASN A O 14
ATOM 15005 N N . LEU A 1 21 ? -2.263 2.898 -3.563 1.00 0.00 21 LEU A N 14
ATOM 15006 C CA . LEU A 1 21 ? -2.321 3.707 -4.815 1.00 0.00 21 LEU A CA 14
ATOM 15007 C C . LEU A 1 21 ? -1.670 5.074 -4.590 1.00 0.00 21 LEU A C 14
ATOM 15008 O O . LEU A 1 21 ? -1.582 5.886 -5.489 1.00 0.00 21 LEU A O 14
ATOM 15024 N N . TYR A 1 22 ? -1.214 5.333 -3.395 1.00 0.00 22 TYR A N 14
ATOM 15025 C CA . TYR A 1 22 ? -0.570 6.646 -3.111 1.00 0.00 22 TYR A CA 14
ATOM 15026 C C . TYR A 1 22 ? 0.732 6.437 -2.331 1.00 0.00 22 TYR A C 14
ATOM 15027 O O . TYR A 1 22 ? 1.190 7.312 -1.623 1.00 0.00 22 TYR A O 14
ATOM 15045 N N . SER A 1 23 ? 1.332 5.284 -2.456 1.00 0.00 23 SER A N 14
ATOM 15046 C CA . SER A 1 23 ? 2.603 5.021 -1.721 1.00 0.00 23 SER A CA 14
ATOM 15047 C C . SER A 1 23 ? 3.379 3.884 -2.396 1.00 0.00 23 SER A C 14
ATOM 15048 O O . SER A 1 23 ? 3.305 2.741 -1.991 1.00 0.00 23 SER A O 14
ATOM 15056 N N . CYS A 1 24 ? 4.120 4.192 -3.427 1.00 0.00 24 CYS A N 14
ATOM 15057 C CA . CYS A 1 24 ? 4.901 3.134 -4.138 1.00 0.00 24 CYS A CA 14
ATOM 15058 C C . CYS A 1 24 ? 5.987 2.557 -3.228 1.00 0.00 24 CYS A C 14
ATOM 15059 O O . CYS A 1 24 ? 6.477 1.467 -3.447 1.00 0.00 24 CYS A O 14
ATOM 15066 N N . CYS A 1 25 ? 6.375 3.276 -2.213 1.00 0.00 25 CYS A N 14
ATOM 15067 C CA . CYS A 1 25 ? 7.435 2.757 -1.301 1.00 0.00 25 CYS A CA 14
ATOM 15068 C C . CYS A 1 25 ? 6.808 2.156 -0.040 1.00 0.00 25 CYS A C 14
ATOM 15069 O O . CYS A 1 25 ? 7.495 1.826 0.906 1.00 0.00 25 CYS A O 14
ATOM 15076 N N . SER A 1 26 ? 5.511 2.007 -0.016 1.00 0.00 26 SER A N 14
ATOM 15077 C CA . SER A 1 26 ? 4.855 1.425 1.190 1.00 0.00 26 SER A CA 14
ATOM 15078 C C . SER A 1 26 ? 3.458 0.897 0.849 1.00 0.00 26 SER A C 14
ATOM 15079 O O . SER A 1 26 ? 2.748 1.467 0.044 1.00 0.00 26 SER A O 14
ATOM 15087 N N . PHE A 1 27 ? 3.052 -0.177 1.471 1.00 0.00 27 PHE A N 14
ATOM 15088 C CA . PHE A 1 27 ? 1.693 -0.729 1.199 1.00 0.00 27 PHE A CA 14
ATOM 15089 C C . PHE A 1 27 ? 0.791 -0.470 2.413 1.00 0.00 27 PHE A C 14
ATOM 15090 O O . PHE A 1 27 ? 1.264 -0.152 3.484 1.00 0.00 27 PHE A O 14
ATOM 15107 N N . TYR A 1 28 ? -0.496 -0.589 2.256 1.00 0.00 28 TYR A N 14
ATOM 15108 C CA . TYR A 1 28 ? -1.406 -0.326 3.408 1.00 0.00 28 TYR A CA 14
ATOM 15109 C C . TYR A 1 28 ? -1.683 -1.603 4.207 1.00 0.00 28 TYR A C 14
ATOM 15110 O O . TYR A 1 28 ? -2.169 -2.584 3.680 1.00 0.00 28 TYR A O 14
ATOM 15128 N N . ASN A 1 29 ? -1.412 -1.583 5.485 1.00 0.00 29 ASN A N 14
ATOM 15129 C CA . ASN A 1 29 ? -1.700 -2.779 6.328 1.00 0.00 29 ASN A CA 14
ATOM 15130 C C . ASN A 1 29 ? -3.098 -2.616 6.925 1.00 0.00 29 ASN A C 14
ATOM 15131 O O . ASN A 1 29 ? -3.330 -1.757 7.751 1.00 0.00 29 ASN A O 14
ATOM 15142 N N . CYS A 1 30 ? -4.039 -3.406 6.495 1.00 0.00 30 CYS A N 14
ATOM 15143 C CA . CYS A 1 30 ? -5.433 -3.251 7.012 1.00 0.00 30 CYS A CA 14
ATOM 15144 C C . CYS A 1 30 ? -5.584 -3.871 8.404 1.00 0.00 30 CYS A C 14
ATOM 15145 O O . CYS A 1 30 ? -5.477 -5.068 8.583 1.00 0.00 30 CYS A O 14
ATOM 15152 N N . HIS A 1 31 ? -5.845 -3.052 9.388 1.00 0.00 31 HIS A N 14
ATOM 15153 C CA . HIS A 1 31 ? -6.022 -3.569 10.776 1.00 0.00 31 HIS A CA 14
ATOM 15154 C C . HIS A 1 31 ? -7.070 -2.725 11.511 1.00 0.00 31 HIS A C 14
ATOM 15155 O O . HIS A 1 31 ? -6.744 -1.806 12.236 1.00 0.00 31 HIS A O 14
ATOM 15169 N N . LYS A 1 32 ? -8.328 -3.023 11.321 1.00 0.00 32 LYS A N 14
ATOM 15170 C CA . LYS A 1 32 ? -9.394 -2.231 12.002 1.00 0.00 32 LYS A CA 14
ATOM 15171 C C . LYS A 1 32 ? -9.352 -0.777 11.523 1.00 0.00 32 LYS A C 14
ATOM 15172 O O . LYS A 1 32 ? -9.040 0.126 12.274 1.00 0.00 32 LYS A O 14
ATOM 15191 N N . CYS A 1 33 ? -9.651 -0.547 10.273 1.00 0.00 33 CYS A N 14
ATOM 15192 C CA . CYS A 1 33 ? -9.616 0.845 9.736 1.00 0.00 33 CYS A CA 14
ATOM 15193 C C . CYS A 1 33 ? -8.225 1.449 9.934 1.00 0.00 33 CYS A C 14
ATOM 15194 O O . CYS A 1 33 ? -8.032 2.643 9.819 1.00 0.00 33 CYS A O 14
ATOM 15201 N N . LEU A 1 34 ? -7.250 0.636 10.230 1.00 0.00 34 LEU A N 14
ATOM 15202 C CA . LEU A 1 34 ? -5.879 1.172 10.435 1.00 0.00 34 LEU A CA 14
ATOM 15203 C C . LEU A 1 34 ? -4.959 0.724 9.297 1.00 0.00 34 LEU A C 14
ATOM 15204 O O . LEU A 1 34 ? -4.222 -0.233 9.423 1.00 0.00 34 LEU A O 14
ATOM 15220 N N . ALA A 1 35 ? -4.988 1.416 8.189 1.00 0.00 35 ALA A N 14
ATOM 15221 C CA . ALA A 1 35 ? -4.103 1.032 7.054 1.00 0.00 35 ALA A CA 14
ATOM 15222 C C . ALA A 1 35 ? -2.696 1.576 7.304 1.00 0.00 35 ALA A C 14
ATOM 15223 O O . ALA A 1 35 ? -2.370 2.681 6.919 1.00 0.00 35 ALA A O 14
ATOM 15230 N N . ARG A 1 36 ? -1.862 0.813 7.956 1.00 0.00 36 ARG A N 14
ATOM 15231 C CA . ARG A 1 36 ? -0.482 1.295 8.239 1.00 0.00 36 ARG A CA 14
ATOM 15232 C C . ARG A 1 36 ? 0.391 1.146 6.992 1.00 0.00 36 ARG A C 14
ATOM 15233 O O . ARG A 1 36 ? 0.448 0.097 6.383 1.00 0.00 36 ARG A O 14
ATOM 15254 N N . LEU A 1 37 ? 1.066 2.193 6.608 1.00 0.00 37 LEU A N 14
ATOM 15255 C CA . LEU A 1 37 ? 1.929 2.114 5.399 1.00 0.00 37 LEU A CA 14
ATOM 15256 C C . LEU A 1 37 ? 3.258 1.434 5.736 1.00 0.00 37 LEU A C 14
ATOM 15257 O O . LEU A 1 37 ? 4.172 2.055 6.241 1.00 0.00 37 LEU A O 14
ATOM 15273 N N . GLU A 1 38 ? 3.378 0.167 5.451 1.00 0.00 38 GLU A N 14
ATOM 15274 C CA . GLU A 1 38 ? 4.657 -0.541 5.749 1.00 0.00 38 GLU A CA 14
ATOM 15275 C C . GLU A 1 38 ? 5.676 -0.228 4.654 1.00 0.00 38 GLU A C 14
ATOM 15276 O O . GLU A 1 38 ? 5.372 -0.289 3.480 1.00 0.00 38 GLU A O 14
ATOM 15288 N N . ASN A 1 39 ? 6.881 0.117 5.019 1.00 0.00 39 ASN A N 14
ATOM 15289 C CA . ASN A 1 39 ? 7.900 0.440 3.978 1.00 0.00 39 ASN A CA 14
ATOM 15290 C C . ASN A 1 39 ? 8.648 -0.819 3.551 1.00 0.00 39 ASN A C 14
ATOM 15291 O O . ASN A 1 39 ? 9.821 -0.783 3.237 1.00 0.00 39 ASN A O 14
ATOM 15302 N N . CYS A 1 40 ? 7.962 -1.920 3.516 1.00 0.00 40 CYS A N 14
ATOM 15303 C CA . CYS A 1 40 ? 8.601 -3.201 3.090 1.00 0.00 40 CYS A CA 14
ATOM 15304 C C . CYS A 1 40 ? 9.897 -3.454 3.871 1.00 0.00 40 CYS A C 14
ATOM 15305 O O . CYS A 1 40 ? 10.412 -2.575 4.531 1.00 0.00 40 CYS A O 14
ATOM 15312 N N . PRO A 1 41 ? 10.381 -4.663 3.768 1.00 0.00 41 PRO A N 14
ATOM 15313 C CA . PRO A 1 41 ? 11.630 -5.044 4.466 1.00 0.00 41 PRO A CA 14
ATOM 15314 C C . PRO A 1 41 ? 12.849 -4.492 3.718 1.00 0.00 41 PRO A C 14
ATOM 15315 O O . PRO A 1 41 ? 13.017 -4.717 2.537 1.00 0.00 41 PRO A O 14
ATOM 15326 N N . LYS A 1 42 ? 13.699 -3.772 4.399 1.00 0.00 42 LYS A N 14
ATOM 15327 C CA . LYS A 1 42 ? 14.908 -3.208 3.728 1.00 0.00 42 LYS A CA 14
ATOM 15328 C C . LYS A 1 42 ? 14.499 -2.314 2.552 1.00 0.00 42 LYS A C 14
ATOM 15329 O O . LYS A 1 42 ? 14.872 -2.553 1.420 1.00 0.00 42 LYS A O 14
ATOM 15348 N N . GLY A 1 43 ? 13.741 -1.286 2.813 1.00 0.00 43 GLY A N 14
ATOM 15349 C CA . GLY A 1 43 ? 13.313 -0.373 1.714 1.00 0.00 43 GLY A CA 14
ATOM 15350 C C . GLY A 1 43 ? 12.898 -1.191 0.490 1.00 0.00 43 GLY A C 14
ATOM 15351 O O . GLY A 1 43 ? 13.458 -1.055 -0.579 1.00 0.00 43 GLY A O 14
ATOM 15355 N N . LEU A 1 44 ? 11.916 -2.039 0.635 1.00 0.00 44 LEU A N 14
ATOM 15356 C CA . LEU A 1 44 ? 11.462 -2.862 -0.525 1.00 0.00 44 LEU A CA 14
ATOM 15357 C C . LEU A 1 44 ? 10.116 -2.338 -1.041 1.00 0.00 44 LEU A C 14
ATOM 15358 O O . LEU A 1 44 ? 9.571 -1.386 -0.517 1.00 0.00 44 LEU A O 14
ATOM 15374 N N . HIS A 1 45 ? 9.575 -2.944 -2.065 1.00 0.00 45 HIS A N 14
ATOM 15375 C CA . HIS A 1 45 ? 8.267 -2.467 -2.605 1.00 0.00 45 HIS A CA 14
ATOM 15376 C C . HIS A 1 45 ? 7.130 -3.378 -2.132 1.00 0.00 45 HIS A C 14
ATOM 15377 O O . HIS A 1 45 ? 7.360 -4.423 -1.556 1.00 0.00 45 HIS A O 14
ATOM 15391 N N . TYR A 1 46 ? 5.906 -2.988 -2.363 1.00 0.00 46 TYR A N 14
ATOM 15392 C CA . TYR A 1 46 ? 4.760 -3.833 -1.916 1.00 0.00 46 TYR A CA 14
ATOM 15393 C C . TYR A 1 46 ? 4.395 -4.859 -2.993 1.00 0.00 46 TYR A C 14
ATOM 15394 O O . TYR A 1 46 ? 4.417 -4.572 -4.173 1.00 0.00 46 TYR A O 14
ATOM 15412 N N . ASN A 1 47 ? 4.057 -6.054 -2.590 1.00 0.00 47 ASN A N 14
ATOM 15413 C CA . ASN A 1 47 ? 3.685 -7.102 -3.583 1.00 0.00 47 ASN A CA 14
ATOM 15414 C C . ASN A 1 47 ? 2.312 -7.688 -3.237 1.00 0.00 47 ASN A C 14
ATOM 15415 O O . ASN A 1 47 ? 2.199 -8.819 -2.811 1.00 0.00 47 ASN A O 14
ATOM 15426 N N . ALA A 1 48 ? 1.271 -6.922 -3.415 1.00 0.00 48 ALA A N 14
ATOM 15427 C CA . ALA A 1 48 ? -0.094 -7.430 -3.094 1.00 0.00 48 ALA A CA 14
ATOM 15428 C C . ALA A 1 48 ? -0.286 -8.834 -3.669 1.00 0.00 48 ALA A C 14
ATOM 15429 O O . ALA A 1 48 ? -1.069 -9.618 -3.169 1.00 0.00 48 ALA A O 14
ATOM 15436 N N . TYR A 1 49 ? 0.420 -9.160 -4.716 1.00 0.00 49 TYR A N 14
ATOM 15437 C CA . TYR A 1 49 ? 0.274 -10.516 -5.318 1.00 0.00 49 TYR A CA 14
ATOM 15438 C C . TYR A 1 49 ? 0.581 -11.591 -4.274 1.00 0.00 49 TYR A C 14
ATOM 15439 O O . TYR A 1 49 ? 0.135 -12.716 -4.376 1.00 0.00 49 TYR A O 14
ATOM 15457 N N . LEU A 1 50 ? 1.338 -11.252 -3.266 1.00 0.00 50 LEU A N 14
ATOM 15458 C CA . LEU A 1 50 ? 1.672 -12.253 -2.214 1.00 0.00 50 LEU A CA 14
ATOM 15459 C C . LEU A 1 50 ? 1.395 -11.671 -0.824 1.00 0.00 50 LEU A C 14
ATOM 15460 O O . LEU A 1 50 ? 1.900 -12.151 0.171 1.00 0.00 50 LEU A O 14
ATOM 15476 N N . LYS A 1 51 ? 0.597 -10.641 -0.748 1.00 0.00 51 LYS A N 14
ATOM 15477 C CA . LYS A 1 51 ? 0.288 -10.032 0.578 1.00 0.00 51 LYS A CA 14
ATOM 15478 C C . LYS A 1 51 ? 1.586 -9.686 1.314 1.00 0.00 51 LYS A C 14
ATOM 15479 O O . LYS A 1 51 ? 1.648 -9.715 2.527 1.00 0.00 51 LYS A O 14
ATOM 15498 N N . VAL A 1 52 ? 2.620 -9.360 0.590 1.00 0.00 52 VAL A N 14
ATOM 15499 C CA . VAL A 1 52 ? 3.912 -9.013 1.251 1.00 0.00 52 VAL A CA 14
ATOM 15500 C C . VAL A 1 52 ? 4.690 -8.008 0.397 1.00 0.00 52 VAL A C 14
ATOM 15501 O O . VAL A 1 52 ? 4.268 -7.634 -0.679 1.00 0.00 52 VAL A O 14
ATOM 15514 N N . CYS A 1 53 ? 5.825 -7.570 0.870 1.00 0.00 53 CYS A N 14
ATOM 15515 C CA . CYS A 1 53 ? 6.631 -6.590 0.088 1.00 0.00 53 CYS A CA 14
ATOM 15516 C C . CYS A 1 53 ? 7.767 -7.307 -0.647 1.00 0.00 53 CYS A C 14
ATOM 15517 O O . CYS A 1 53 ? 8.277 -8.311 -0.192 1.00 0.00 53 CYS A O 14
ATOM 15524 N N . ASP A 1 54 ? 8.165 -6.801 -1.783 1.00 0.00 54 ASP A N 14
ATOM 15525 C CA . ASP A 1 54 ? 9.267 -7.456 -2.545 1.00 0.00 54 ASP A CA 14
ATOM 15526 C C . ASP A 1 54 ? 10.033 -6.416 -3.367 1.00 0.00 54 ASP A C 14
ATOM 15527 O O . ASP A 1 54 ? 9.572 -5.311 -3.572 1.00 0.00 54 ASP A O 14
ATOM 15536 N N . TRP A 1 55 ? 11.201 -6.761 -3.837 1.00 0.00 55 TRP A N 14
ATOM 15537 C CA . TRP A 1 55 ? 11.993 -5.789 -4.646 1.00 0.00 55 TRP A CA 14
ATOM 15538 C C . TRP A 1 55 ? 11.085 -5.065 -5.640 1.00 0.00 55 TRP A C 14
ATOM 15539 O O . TRP A 1 55 ? 9.980 -5.497 -5.902 1.00 0.00 55 TRP A O 14
ATOM 15560 N N . PRO A 1 56 ? 11.586 -3.978 -6.160 1.00 0.00 56 PRO A N 14
ATOM 15561 C CA . PRO A 1 56 ? 10.812 -3.176 -7.136 1.00 0.00 56 PRO A CA 14
ATOM 15562 C C . PRO A 1 56 ? 10.733 -3.899 -8.484 1.00 0.00 56 PRO A C 14
ATOM 15563 O O . PRO A 1 56 ? 9.898 -3.599 -9.313 1.00 0.00 56 PRO A O 14
ATOM 15574 N N . SER A 1 57 ? 11.597 -4.852 -8.707 1.00 0.00 57 SER A N 14
ATOM 15575 C CA . SER A 1 57 ? 11.571 -5.594 -10.000 1.00 0.00 57 SER A CA 14
ATOM 15576 C C . SER A 1 57 ? 10.493 -6.682 -9.965 1.00 0.00 57 SER A C 14
ATOM 15577 O O . SER A 1 57 ? 10.267 -7.377 -10.936 1.00 0.00 57 SER A O 14
ATOM 15585 N N . LYS A 1 58 ? 9.826 -6.833 -8.853 1.00 0.00 58 LYS A N 14
ATOM 15586 C CA . LYS A 1 58 ? 8.765 -7.875 -8.757 1.00 0.00 58 LYS A CA 14
ATOM 15587 C C . LYS A 1 58 ? 7.457 -7.253 -8.260 1.00 0.00 58 LYS A C 14
ATOM 15588 O O . LYS A 1 58 ? 6.433 -7.334 -8.908 1.00 0.00 58 LYS A O 14
ATOM 15607 N N . ALA A 1 59 ? 7.484 -6.633 -7.111 1.00 0.00 59 ALA A N 14
ATOM 15608 C CA . ALA A 1 59 ? 6.244 -6.009 -6.572 1.00 0.00 59 ALA A CA 14
ATOM 15609 C C . ALA A 1 59 ? 5.687 -4.987 -7.567 1.00 0.00 59 ALA A C 14
ATOM 15610 O O . ALA A 1 59 ? 4.525 -5.021 -7.921 1.00 0.00 59 ALA A O 14
ATOM 15617 N N . GLY A 1 60 ? 6.506 -4.075 -8.019 1.00 0.00 60 GLY A N 14
ATOM 15618 C CA . GLY A 1 60 ? 6.018 -3.052 -8.987 1.00 0.00 60 GLY A CA 14
ATOM 15619 C C . GLY A 1 60 ? 4.925 -2.213 -8.328 1.00 0.00 60 GLY A C 14
ATOM 15620 O O . GLY A 1 60 ? 4.049 -2.730 -7.663 1.00 0.00 60 GLY A O 14
ATOM 15624 N N . CYS A 1 61 ? 4.965 -0.921 -8.503 1.00 0.00 61 CYS A N 14
ATOM 15625 C CA . CYS A 1 61 ? 3.926 -0.053 -7.880 1.00 0.00 61 CYS A CA 14
ATOM 15626 C C . CYS A 1 61 ? 3.310 0.878 -8.926 1.00 0.00 61 CYS A C 14
ATOM 15627 O O . CYS A 1 61 ? 3.806 1.009 -10.027 1.00 0.00 61 CYS A O 14
ATOM 15634 N N . THR A 1 62 ? 2.231 1.528 -8.586 1.00 0.00 62 THR A N 14
ATOM 15635 C CA . THR A 1 62 ? 1.577 2.454 -9.554 1.00 0.00 62 THR A CA 14
ATOM 15636 C C . THR A 1 62 ? 0.851 3.568 -8.796 1.00 0.00 62 THR A C 14
ATOM 15637 O O . THR A 1 62 ? -0.119 4.127 -9.270 1.00 0.00 62 THR A O 14
ATOM 15648 N N . SER A 1 63 ? 1.313 3.891 -7.620 1.00 0.00 63 SER A N 14
ATOM 15649 C CA . SER A 1 63 ? 0.653 4.966 -6.825 1.00 0.00 63 SER A CA 14
ATOM 15650 C C . SER A 1 63 ? 1.218 6.335 -7.211 1.00 0.00 63 SER A C 14
ATOM 15651 O O . SER A 1 63 ? 2.376 6.464 -7.554 1.00 0.00 63 SER A O 14
ATOM 15659 N N . VAL A 1 64 ? 0.411 7.359 -7.154 1.00 0.00 64 VAL A N 14
ATOM 15660 C CA . VAL A 1 64 ? 0.907 8.719 -7.516 1.00 0.00 64 VAL A CA 14
ATOM 15661 C C . VAL A 1 64 ? 2.207 9.021 -6.767 1.00 0.00 64 VAL A C 14
ATOM 15662 O O . VAL A 1 64 ? 2.983 9.865 -7.166 1.00 0.00 64 VAL A O 14
ATOM 15675 N N . ASN A 1 65 ? 2.450 8.336 -5.683 1.00 0.00 65 ASN A N 14
ATOM 15676 C CA . ASN A 1 65 ? 3.700 8.580 -4.909 1.00 0.00 65 ASN A CA 14
ATOM 15677 C C . ASN A 1 65 ? 4.823 7.677 -5.422 1.00 0.00 65 ASN A C 14
ATOM 15678 O O . ASN A 1 65 ? 5.126 6.657 -4.838 1.00 0.00 65 ASN A O 14
ATOM 15689 N N . LYS A 1 66 ? 5.442 8.044 -6.511 1.00 0.00 66 LYS A N 14
ATOM 15690 C CA . LYS A 1 66 ? 6.545 7.203 -7.061 1.00 0.00 66 LYS A CA 14
ATOM 15691 C C . LYS A 1 66 ? 7.843 7.459 -6.292 1.00 0.00 66 LYS A C 14
ATOM 15692 O O . LYS A 1 66 ? 8.896 6.973 -6.653 1.00 0.00 66 LYS A O 14
ATOM 15711 N N . GLU A 1 67 ? 7.778 8.220 -5.235 1.00 0.00 67 GLU A N 14
ATOM 15712 C CA . GLU A 1 67 ? 9.012 8.507 -4.449 1.00 0.00 67 GLU A CA 14
ATOM 15713 C C . GLU A 1 67 ? 9.255 7.405 -3.417 1.00 0.00 67 GLU A C 14
ATOM 15714 O O . GLU A 1 67 ? 8.424 6.547 -3.195 1.00 0.00 67 GLU A O 14
ATOM 15726 N N . CYS A 1 68 ? 10.392 7.431 -2.784 1.00 0.00 68 CYS A N 14
ATOM 15727 C CA . CYS A 1 68 ? 10.707 6.397 -1.756 1.00 0.00 68 CYS A CA 14
ATOM 15728 C C . CYS A 1 68 ? 11.404 7.051 -0.560 1.00 0.00 68 CYS A C 14
ATOM 15729 O O . CYS A 1 68 ? 11.187 6.682 0.577 1.00 0.00 68 CYS A O 14
ATOM 15736 N N . HIS A 1 69 ? 12.234 8.027 -0.811 1.00 0.00 69 HIS A N 14
ATOM 15737 C CA . HIS A 1 69 ? 12.940 8.718 0.306 1.00 0.00 69 HIS A CA 14
ATOM 15738 C C . HIS A 1 69 ? 12.044 9.807 0.904 1.00 0.00 69 HIS A C 14
ATOM 15739 O O . HIS A 1 69 ? 12.499 10.669 1.630 1.00 0.00 69 HIS A O 14
ATOM 15753 N N . LEU A 1 70 ? 10.774 9.777 0.600 1.00 0.00 70 LEU A N 14
ATOM 15754 C CA . LEU A 1 70 ? 9.848 10.811 1.144 1.00 0.00 70 LEU A CA 14
ATOM 15755 C C . LEU A 1 70 ? 9.467 10.479 2.593 1.00 0.00 70 LEU A C 14
ATOM 15756 O O . LEU A 1 70 ? 9.502 9.336 2.999 1.00 0.00 70 LEU A O 14
ATOM 15772 N N . TRP A 1 71 ? 9.119 11.486 3.361 1.00 0.00 71 TRP A N 14
ATOM 15773 C CA . TRP A 1 71 ? 8.740 11.292 4.801 1.00 0.00 71 TRP A CA 14
ATOM 15774 C C . TRP A 1 71 ? 9.396 10.040 5.400 1.00 0.00 71 TRP A C 14
ATOM 15775 O O . TRP A 1 71 ? 10.505 9.687 5.052 1.00 0.00 71 TRP A O 14
ATOM 15796 N N . LYS A 1 72 ? 8.728 9.375 6.306 1.00 0.00 72 LYS A N 14
ATOM 15797 C CA . LYS A 1 72 ? 9.319 8.155 6.932 1.00 0.00 72 LYS A CA 14
ATOM 15798 C C . LYS A 1 72 ? 10.045 7.308 5.880 1.00 0.00 72 LYS A C 14
ATOM 15799 O O . LYS A 1 72 ? 9.534 7.053 4.809 1.00 0.00 72 LYS A O 14
ATOM 15818 N N . THR A 1 73 ? 11.237 6.869 6.183 1.00 0.00 73 THR A N 14
ATOM 15819 C CA . THR A 1 73 ? 11.999 6.037 5.208 1.00 0.00 73 THR A CA 14
ATOM 15820 C C . THR A 1 73 ? 13.140 5.306 5.918 1.00 0.00 73 THR A C 14
ATOM 15821 O O . THR A 1 73 ? 14.262 5.300 5.452 1.00 0.00 73 THR A O 14
ATOM 15835 N N . TYR A 1 1 ? -14.993 12.289 -2.808 1.00 0.00 1 TYR A N 15
ATOM 15836 C CA . TYR A 1 1 ? -15.277 11.014 -2.089 1.00 0.00 1 TYR A CA 15
ATOM 15837 C C . TYR A 1 1 ? -14.016 10.520 -1.372 1.00 0.00 1 TYR A C 15
ATOM 15838 O O . TYR A 1 1 ? -12.907 10.775 -1.796 1.00 0.00 1 TYR A O 15
ATOM 15858 N N . LEU A 1 2 ? -14.181 9.815 -0.287 1.00 0.00 2 LEU A N 15
ATOM 15859 C CA . LEU A 1 2 ? -12.997 9.302 0.460 1.00 0.00 2 LEU A CA 15
ATOM 15860 C C . LEU A 1 2 ? -13.443 8.410 1.624 1.00 0.00 2 LEU A C 15
ATOM 15861 O O . LEU A 1 2 ? -12.901 8.461 2.704 1.00 0.00 2 LEU A O 15
ATOM 15877 N N . ALA A 1 3 ? -14.441 7.597 1.401 1.00 0.00 3 ALA A N 15
ATOM 15878 C CA . ALA A 1 3 ? -14.950 6.700 2.483 1.00 0.00 3 ALA A CA 15
ATOM 15879 C C . ALA A 1 3 ? -13.806 5.937 3.164 1.00 0.00 3 ALA A C 15
ATOM 15880 O O . ALA A 1 3 ? -13.539 4.793 2.853 1.00 0.00 3 ALA A O 15
ATOM 15887 N N . PHE A 1 4 ? -13.148 6.557 4.106 1.00 0.00 4 PHE A N 15
ATOM 15888 C CA . PHE A 1 4 ? -12.037 5.873 4.829 1.00 0.00 4 PHE A CA 15
ATOM 15889 C C . PHE A 1 4 ? -12.160 6.155 6.326 1.00 0.00 4 PHE A C 15
ATOM 15890 O O . PHE A 1 4 ? -11.940 5.293 7.152 1.00 0.00 4 PHE A O 15
ATOM 15907 N N . ARG A 1 5 ? -12.514 7.364 6.670 1.00 0.00 5 ARG A N 15
ATOM 15908 C CA . ARG A 1 5 ? -12.669 7.745 8.107 1.00 0.00 5 ARG A CA 15
ATOM 15909 C C . ARG A 1 5 ? -11.313 7.775 8.818 1.00 0.00 5 ARG A C 15
ATOM 15910 O O . ARG A 1 5 ? -10.965 8.741 9.467 1.00 0.00 5 ARG A O 15
ATOM 15931 N N . CYS A 1 6 ? -10.554 6.725 8.712 1.00 0.00 6 CYS A N 15
ATOM 15932 C CA . CYS A 1 6 ? -9.225 6.687 9.394 1.00 0.00 6 CYS A CA 15
ATOM 15933 C C . CYS A 1 6 ? -8.162 7.391 8.538 1.00 0.00 6 CYS A C 15
ATOM 15934 O O . CYS A 1 6 ? -7.046 6.928 8.415 1.00 0.00 6 CYS A O 15
ATOM 15941 N N . GLY A 1 7 ? -8.497 8.513 7.952 1.00 0.00 7 GLY A N 15
ATOM 15942 C CA . GLY A 1 7 ? -7.507 9.253 7.113 1.00 0.00 7 GLY A CA 15
ATOM 15943 C C . GLY A 1 7 ? -6.835 8.296 6.124 1.00 0.00 7 GLY A C 15
ATOM 15944 O O . GLY A 1 7 ? -7.382 7.273 5.764 1.00 0.00 7 GLY A O 15
ATOM 15948 N N . ARG A 1 8 ? -5.649 8.619 5.681 1.00 0.00 8 ARG A N 15
ATOM 15949 C CA . ARG A 1 8 ? -4.939 7.726 4.717 1.00 0.00 8 ARG A CA 15
ATOM 15950 C C . ARG A 1 8 ? -4.829 6.318 5.301 1.00 0.00 8 ARG A C 15
ATOM 15951 O O . ARG A 1 8 ? -4.578 5.358 4.599 1.00 0.00 8 ARG A O 15
ATOM 15972 N N . TYR A 1 9 ? -5.016 6.185 6.586 1.00 0.00 9 TYR A N 15
ATOM 15973 C CA . TYR A 1 9 ? -4.921 4.840 7.218 1.00 0.00 9 TYR A CA 15
ATOM 15974 C C . TYR A 1 9 ? -6.248 4.082 7.082 1.00 0.00 9 TYR A C 15
ATOM 15975 O O . TYR A 1 9 ? -6.652 3.360 7.972 1.00 0.00 9 TYR A O 15
ATOM 15993 N N . SER A 1 10 ? -6.929 4.231 5.974 1.00 0.00 10 SER A N 15
ATOM 15994 C CA . SER A 1 10 ? -8.222 3.505 5.796 1.00 0.00 10 SER A CA 15
ATOM 15995 C C . SER A 1 10 ? -8.551 3.336 4.309 1.00 0.00 10 SER A C 15
ATOM 15996 O O . SER A 1 10 ? -9.618 3.712 3.864 1.00 0.00 10 SER A O 15
ATOM 16004 N N . PRO A 1 11 ? -7.629 2.753 3.590 1.00 0.00 11 PRO A N 15
ATOM 16005 C CA . PRO A 1 11 ? -7.833 2.508 2.147 1.00 0.00 11 PRO A CA 15
ATOM 16006 C C . PRO A 1 11 ? -8.680 1.246 1.966 1.00 0.00 11 PRO A C 15
ATOM 16007 O O . PRO A 1 11 ? -8.943 0.810 0.863 1.00 0.00 11 PRO A O 15
ATOM 16018 N N . CYS A 1 12 ? -9.097 0.650 3.054 1.00 0.00 12 CYS A N 15
ATOM 16019 C CA . CYS A 1 12 ? -9.918 -0.592 2.969 1.00 0.00 12 CYS A CA 15
ATOM 16020 C C . CYS A 1 12 ? -11.207 -0.411 3.773 1.00 0.00 12 CYS A C 15
ATOM 16021 O O . CYS A 1 12 ? -11.399 0.586 4.440 1.00 0.00 12 CYS A O 15
ATOM 16028 N N . LEU A 1 13 ? -12.086 -1.373 3.726 1.00 0.00 13 LEU A N 15
ATOM 16029 C CA . LEU A 1 13 ? -13.354 -1.265 4.500 1.00 0.00 13 LEU A CA 15
ATOM 16030 C C . LEU A 1 13 ? -13.504 -2.483 5.416 1.00 0.00 13 LEU A C 15
ATOM 16031 O O . LEU A 1 13 ? -14.528 -2.687 6.037 1.00 0.00 13 LEU A O 15
ATOM 16047 N N . ASP A 1 14 ? -12.481 -3.290 5.503 1.00 0.00 14 ASP A N 15
ATOM 16048 C CA . ASP A 1 14 ? -12.542 -4.496 6.376 1.00 0.00 14 ASP A CA 15
ATOM 16049 C C . ASP A 1 14 ? -11.142 -4.800 6.928 1.00 0.00 14 ASP A C 15
ATOM 16050 O O . ASP A 1 14 ? -10.510 -3.952 7.526 1.00 0.00 14 ASP A O 15
ATOM 16059 N N . ASP A 1 15 ? -10.644 -5.994 6.731 1.00 0.00 15 ASP A N 15
ATOM 16060 C CA . ASP A 1 15 ? -9.283 -6.322 7.247 1.00 0.00 15 ASP A CA 15
ATOM 16061 C C . ASP A 1 15 ? -8.447 -6.977 6.143 1.00 0.00 15 ASP A C 15
ATOM 16062 O O . ASP A 1 15 ? -8.940 -7.275 5.074 1.00 0.00 15 ASP A O 15
ATOM 16071 N N . GLY A 1 16 ? -7.186 -7.202 6.392 1.00 0.00 16 GLY A N 15
ATOM 16072 C CA . GLY A 1 16 ? -6.325 -7.837 5.355 1.00 0.00 16 GLY A CA 15
ATOM 16073 C C . GLY A 1 16 ? -5.513 -6.759 4.633 1.00 0.00 16 GLY A C 15
ATOM 16074 O O . GLY A 1 16 ? -5.958 -5.639 4.486 1.00 0.00 16 GLY A O 15
ATOM 16078 N N . PRO A 1 17 ? -4.341 -7.140 4.204 1.00 0.00 17 PRO A N 15
ATOM 16079 C CA . PRO A 1 17 ? -3.445 -6.197 3.487 1.00 0.00 17 PRO A CA 15
ATOM 16080 C C . PRO A 1 17 ? -3.995 -5.892 2.089 1.00 0.00 17 PRO A C 15
ATOM 16081 O O . PRO A 1 17 ? -4.449 -6.772 1.385 1.00 0.00 17 PRO A O 15
ATOM 16092 N N . ASN A 1 18 ? -3.955 -4.651 1.684 1.00 0.00 18 ASN A N 15
ATOM 16093 C CA . ASN A 1 18 ? -4.475 -4.290 0.333 1.00 0.00 18 ASN A CA 15
ATOM 16094 C C . ASN A 1 18 ? -3.427 -3.480 -0.438 1.00 0.00 18 ASN A C 15
ATOM 16095 O O . ASN A 1 18 ? -2.648 -2.748 0.138 1.00 0.00 18 ASN A O 15
ATOM 16106 N N . VAL A 1 19 ? -3.401 -3.610 -1.737 1.00 0.00 19 VAL A N 15
ATOM 16107 C CA . VAL A 1 19 ? -2.402 -2.848 -2.543 1.00 0.00 19 VAL A CA 15
ATOM 16108 C C . VAL A 1 19 ? -2.596 -1.341 -2.352 1.00 0.00 19 VAL A C 15
ATOM 16109 O O . VAL A 1 19 ? -3.668 -0.881 -2.013 1.00 0.00 19 VAL A O 15
ATOM 16122 N N . ASN A 1 20 ? -1.564 -0.572 -2.567 1.00 0.00 20 ASN A N 15
ATOM 16123 C CA . ASN A 1 20 ? -1.683 0.907 -2.399 1.00 0.00 20 ASN A CA 15
ATOM 16124 C C . ASN A 1 20 ? -1.669 1.597 -3.768 1.00 0.00 20 ASN A C 15
ATOM 16125 O O . ASN A 1 20 ? -0.887 1.262 -4.634 1.00 0.00 20 ASN A O 15
ATOM 16136 N N . LEU A 1 21 ? -2.525 2.563 -3.966 1.00 0.00 21 LEU A N 15
ATOM 16137 C CA . LEU A 1 21 ? -2.556 3.281 -5.275 1.00 0.00 21 LEU A CA 15
ATOM 16138 C C . LEU A 1 21 ? -1.898 4.653 -5.126 1.00 0.00 21 LEU A C 15
ATOM 16139 O O . LEU A 1 21 ? -1.556 5.299 -6.097 1.00 0.00 21 LEU A O 15
ATOM 16155 N N . TYR A 1 22 ? -1.721 5.101 -3.915 1.00 0.00 22 TYR A N 15
ATOM 16156 C CA . TYR A 1 22 ? -1.087 6.429 -3.694 1.00 0.00 22 TYR A CA 15
ATOM 16157 C C . TYR A 1 22 ? 0.246 6.251 -2.961 1.00 0.00 22 TYR A C 15
ATOM 16158 O O . TYR A 1 22 ? 0.755 7.163 -2.340 1.00 0.00 22 TYR A O 15
ATOM 16176 N N . SER A 1 23 ? 0.809 5.075 -3.034 1.00 0.00 23 SER A N 15
ATOM 16177 C CA . SER A 1 23 ? 2.110 4.816 -2.354 1.00 0.00 23 SER A CA 15
ATOM 16178 C C . SER A 1 23 ? 2.852 3.684 -3.073 1.00 0.00 23 SER A C 15
ATOM 16179 O O . SER A 1 23 ? 2.250 2.744 -3.553 1.00 0.00 23 SER A O 15
ATOM 16187 N N . CYS A 1 24 ? 4.153 3.765 -3.157 1.00 0.00 24 CYS A N 15
ATOM 16188 C CA . CYS A 1 24 ? 4.923 2.689 -3.850 1.00 0.00 24 CYS A CA 15
ATOM 16189 C C . CYS A 1 24 ? 5.877 2.007 -2.869 1.00 0.00 24 CYS A C 15
ATOM 16190 O O . CYS A 1 24 ? 5.945 0.796 -2.798 1.00 0.00 24 CYS A O 15
ATOM 16197 N N . CYS A 1 25 ? 6.618 2.770 -2.115 1.00 0.00 25 CYS A N 15
ATOM 16198 C CA . CYS A 1 25 ? 7.566 2.154 -1.145 1.00 0.00 25 CYS A CA 15
ATOM 16199 C C . CYS A 1 25 ? 6.824 1.706 0.116 1.00 0.00 25 CYS A C 15
ATOM 16200 O O . CYS A 1 25 ? 7.428 1.308 1.090 1.00 0.00 25 CYS A O 15
ATOM 16207 N N . SER A 1 26 ? 5.518 1.763 0.105 1.00 0.00 26 SER A N 15
ATOM 16208 C CA . SER A 1 26 ? 4.744 1.334 1.305 1.00 0.00 26 SER A CA 15
ATOM 16209 C C . SER A 1 26 ? 3.298 1.017 0.918 1.00 0.00 26 SER A C 15
ATOM 16210 O O . SER A 1 26 ? 2.579 1.863 0.426 1.00 0.00 26 SER A O 15
ATOM 16218 N N . PHE A 1 27 ? 2.862 -0.195 1.139 1.00 0.00 27 PHE A N 15
ATOM 16219 C CA . PHE A 1 27 ? 1.458 -0.555 0.783 1.00 0.00 27 PHE A CA 15
ATOM 16220 C C . PHE A 1 27 ? 0.534 -0.302 1.979 1.00 0.00 27 PHE A C 15
ATOM 16221 O O . PHE A 1 27 ? 0.917 0.335 2.937 1.00 0.00 27 PHE A O 15
ATOM 16238 N N . TYR A 1 28 ? -0.681 -0.775 1.929 1.00 0.00 28 TYR A N 15
ATOM 16239 C CA . TYR A 1 28 ? -1.615 -0.525 3.065 1.00 0.00 28 TYR A CA 15
ATOM 16240 C C . TYR A 1 28 ? -1.937 -1.810 3.835 1.00 0.00 28 TYR A C 15
ATOM 16241 O O . TYR A 1 28 ? -2.420 -2.777 3.279 1.00 0.00 28 TYR A O 15
ATOM 16259 N N . ASN A 1 29 ? -1.713 -1.808 5.121 1.00 0.00 29 ASN A N 15
ATOM 16260 C CA . ASN A 1 29 ? -2.050 -3.004 5.946 1.00 0.00 29 ASN A CA 15
ATOM 16261 C C . ASN A 1 29 ? -3.352 -2.709 6.694 1.00 0.00 29 ASN A C 15
ATOM 16262 O O . ASN A 1 29 ? -3.370 -1.949 7.641 1.00 0.00 29 ASN A O 15
ATOM 16273 N N . CYS A 1 30 ? -4.446 -3.274 6.256 1.00 0.00 30 CYS A N 15
ATOM 16274 C CA . CYS A 1 30 ? -5.756 -2.982 6.916 1.00 0.00 30 CYS A CA 15
ATOM 16275 C C . CYS A 1 30 ? -5.907 -3.756 8.228 1.00 0.00 30 CYS A C 15
ATOM 16276 O O . CYS A 1 30 ? -5.668 -4.945 8.297 1.00 0.00 30 CYS A O 15
ATOM 16283 N N . HIS A 1 31 ? -6.312 -3.078 9.271 1.00 0.00 31 HIS A N 15
ATOM 16284 C CA . HIS A 1 31 ? -6.494 -3.753 10.587 1.00 0.00 31 HIS A CA 15
ATOM 16285 C C . HIS A 1 31 ? -7.487 -2.966 11.452 1.00 0.00 31 HIS A C 15
ATOM 16286 O O . HIS A 1 31 ? -7.104 -2.245 12.350 1.00 0.00 31 HIS A O 15
ATOM 16300 N N . LYS A 1 32 ? -8.761 -3.098 11.188 1.00 0.00 32 LYS A N 15
ATOM 16301 C CA . LYS A 1 32 ? -9.776 -2.357 11.997 1.00 0.00 32 LYS A CA 15
ATOM 16302 C C . LYS A 1 32 ? -9.492 -0.851 11.964 1.00 0.00 32 LYS A C 15
ATOM 16303 O O . LYS A 1 32 ? -8.972 -0.286 12.905 1.00 0.00 32 LYS A O 15
ATOM 16322 N N . CYS A 1 33 ? -9.829 -0.198 10.884 1.00 0.00 33 CYS A N 15
ATOM 16323 C CA . CYS A 1 33 ? -9.576 1.272 10.781 1.00 0.00 33 CYS A CA 15
ATOM 16324 C C . CYS A 1 33 ? -8.092 1.573 10.995 1.00 0.00 33 CYS A C 15
ATOM 16325 O O . CYS A 1 33 ? -7.700 2.705 11.197 1.00 0.00 33 CYS A O 15
ATOM 16332 N N . LEU A 1 34 ? -7.258 0.573 10.950 1.00 0.00 34 LEU A N 15
ATOM 16333 C CA . LEU A 1 34 ? -5.805 0.817 11.148 1.00 0.00 34 LEU A CA 15
ATOM 16334 C C . LEU A 1 34 ? -5.035 0.418 9.891 1.00 0.00 34 LEU A C 15
ATOM 16335 O O . LEU A 1 34 ? -4.506 -0.671 9.794 1.00 0.00 34 LEU A O 15
ATOM 16351 N N . ALA A 1 35 ? -4.970 1.293 8.927 1.00 0.00 35 ALA A N 15
ATOM 16352 C CA . ALA A 1 35 ? -4.229 0.963 7.680 1.00 0.00 35 ALA A CA 15
ATOM 16353 C C . ALA A 1 35 ? -2.822 1.552 7.747 1.00 0.00 35 ALA A C 15
ATOM 16354 O O . ALA A 1 35 ? -2.564 2.630 7.249 1.00 0.00 35 ALA A O 15
ATOM 16361 N N . ARG A 1 36 ? -1.912 0.855 8.364 1.00 0.00 36 ARG A N 15
ATOM 16362 C CA . ARG A 1 36 ? -0.522 1.378 8.469 1.00 0.00 36 ARG A CA 15
ATOM 16363 C C . ARG A 1 36 ? 0.231 1.129 7.163 1.00 0.00 36 ARG A C 15
ATOM 16364 O O . ARG A 1 36 ? 0.185 0.050 6.606 1.00 0.00 36 ARG A O 15
ATOM 16385 N N . LEU A 1 37 ? 0.926 2.115 6.669 1.00 0.00 37 LEU A N 15
ATOM 16386 C CA . LEU A 1 37 ? 1.678 1.920 5.400 1.00 0.00 37 LEU A CA 15
ATOM 16387 C C . LEU A 1 37 ? 2.984 1.176 5.688 1.00 0.00 37 LEU A C 15
ATOM 16388 O O . LEU A 1 37 ? 3.917 1.727 6.237 1.00 0.00 37 LEU A O 15
ATOM 16404 N N . GLU A 1 38 ? 3.052 -0.078 5.333 1.00 0.00 38 GLU A N 15
ATOM 16405 C CA . GLU A 1 38 ? 4.292 -0.863 5.598 1.00 0.00 38 GLU A CA 15
ATOM 16406 C C . GLU A 1 38 ? 5.355 -0.555 4.544 1.00 0.00 38 GLU A C 15
ATOM 16407 O O . GLU A 1 38 ? 5.186 -0.846 3.376 1.00 0.00 38 GLU A O 15
ATOM 16419 N N . ASN A 1 39 ? 6.451 0.027 4.948 1.00 0.00 39 ASN A N 15
ATOM 16420 C CA . ASN A 1 39 ? 7.527 0.350 3.969 1.00 0.00 39 ASN A CA 15
ATOM 16421 C C . ASN A 1 39 ? 8.490 -0.832 3.836 1.00 0.00 39 ASN A C 15
ATOM 16422 O O . ASN A 1 39 ? 9.144 -1.224 4.781 1.00 0.00 39 ASN A O 15
ATOM 16433 N N . CYS A 1 40 ? 8.580 -1.404 2.666 1.00 0.00 40 CYS A N 15
ATOM 16434 C CA . CYS A 1 40 ? 9.500 -2.562 2.473 1.00 0.00 40 CYS A CA 15
ATOM 16435 C C . CYS A 1 40 ? 10.926 -2.177 2.882 1.00 0.00 40 CYS A C 15
ATOM 16436 O O . CYS A 1 40 ? 11.400 -1.108 2.551 1.00 0.00 40 CYS A O 15
ATOM 16443 N N . PRO A 1 41 ? 11.559 -3.066 3.600 1.00 0.00 41 PRO A N 15
ATOM 16444 C CA . PRO A 1 41 ? 12.945 -2.820 4.070 1.00 0.00 41 PRO A CA 15
ATOM 16445 C C . PRO A 1 41 ? 13.940 -2.938 2.911 1.00 0.00 41 PRO A C 15
ATOM 16446 O O . PRO A 1 41 ? 13.586 -3.306 1.809 1.00 0.00 41 PRO A O 15
ATOM 16457 N N . LYS A 1 42 ? 15.186 -2.630 3.156 1.00 0.00 42 LYS A N 15
ATOM 16458 C CA . LYS A 1 42 ? 16.208 -2.724 2.073 1.00 0.00 42 LYS A CA 15
ATOM 16459 C C . LYS A 1 42 ? 15.680 -2.091 0.784 1.00 0.00 42 LYS A C 15
ATOM 16460 O O . LYS A 1 42 ? 15.753 -2.675 -0.278 1.00 0.00 42 LYS A O 15
ATOM 16479 N N . GLY A 1 43 ? 15.149 -0.901 0.868 1.00 0.00 43 GLY A N 15
ATOM 16480 C CA . GLY A 1 43 ? 14.617 -0.234 -0.355 1.00 0.00 43 GLY A CA 15
ATOM 16481 C C . GLY A 1 43 ? 13.826 -1.247 -1.185 1.00 0.00 43 GLY A C 15
ATOM 16482 O O . GLY A 1 43 ? 13.838 -1.213 -2.399 1.00 0.00 43 GLY A O 15
ATOM 16486 N N . LEU A 1 44 ? 13.141 -2.150 -0.537 1.00 0.00 44 LEU A N 15
ATOM 16487 C CA . LEU A 1 44 ? 12.350 -3.167 -1.288 1.00 0.00 44 LEU A CA 15
ATOM 16488 C C . LEU A 1 44 ? 11.023 -2.564 -1.758 1.00 0.00 44 LEU A C 15
ATOM 16489 O O . LEU A 1 44 ? 10.682 -1.447 -1.420 1.00 0.00 44 LEU A O 15
ATOM 16505 N N . HIS A 1 45 ? 10.270 -3.295 -2.535 1.00 0.00 45 HIS A N 15
ATOM 16506 C CA . HIS A 1 45 ? 8.964 -2.765 -3.025 1.00 0.00 45 HIS A CA 15
ATOM 16507 C C . HIS A 1 45 ? 7.822 -3.667 -2.552 1.00 0.00 45 HIS A C 15
ATOM 16508 O O . HIS A 1 45 ? 7.996 -4.854 -2.360 1.00 0.00 45 HIS A O 15
ATOM 16522 N N . TYR A 1 46 ? 6.653 -3.117 -2.361 1.00 0.00 46 TYR A N 15
ATOM 16523 C CA . TYR A 1 46 ? 5.507 -3.954 -1.899 1.00 0.00 46 TYR A CA 15
ATOM 16524 C C . TYR A 1 46 ? 5.096 -4.942 -2.998 1.00 0.00 46 TYR A C 15
ATOM 16525 O O . TYR A 1 46 ? 5.444 -4.780 -4.151 1.00 0.00 46 TYR A O 15
ATOM 16543 N N . ASN A 1 47 ? 4.360 -5.960 -2.650 1.00 0.00 47 ASN A N 15
ATOM 16544 C CA . ASN A 1 47 ? 3.929 -6.953 -3.676 1.00 0.00 47 ASN A CA 15
ATOM 16545 C C . ASN A 1 47 ? 2.463 -7.335 -3.459 1.00 0.00 47 ASN A C 15
ATOM 16546 O O . ASN A 1 47 ? 2.142 -8.154 -2.620 1.00 0.00 47 ASN A O 15
ATOM 16557 N N . ALA A 1 48 ? 1.571 -6.748 -4.208 1.00 0.00 48 ALA A N 15
ATOM 16558 C CA . ALA A 1 48 ? 0.125 -7.078 -4.043 1.00 0.00 48 ALA A CA 15
ATOM 16559 C C . ALA A 1 48 ? -0.145 -8.511 -4.512 1.00 0.00 48 ALA A C 15
ATOM 16560 O O . ALA A 1 48 ? -1.229 -9.033 -4.344 1.00 0.00 48 ALA A O 15
ATOM 16567 N N . TYR A 1 49 ? 0.832 -9.149 -5.095 1.00 0.00 49 TYR A N 15
ATOM 16568 C CA . TYR A 1 49 ? 0.629 -10.549 -5.571 1.00 0.00 49 TYR A CA 15
ATOM 16569 C C . TYR A 1 49 ? 0.753 -11.528 -4.402 1.00 0.00 49 TYR A C 15
ATOM 16570 O O . TYR A 1 49 ? 0.123 -12.567 -4.380 1.00 0.00 49 TYR A O 15
ATOM 16588 N N . LEU A 1 50 ? 1.562 -11.206 -3.430 1.00 0.00 50 LEU A N 15
ATOM 16589 C CA . LEU A 1 50 ? 1.728 -12.120 -2.262 1.00 0.00 50 LEU A CA 15
ATOM 16590 C C . LEU A 1 50 ? 1.352 -11.396 -0.967 1.00 0.00 50 LEU A C 15
ATOM 16591 O O . LEU A 1 50 ? 1.576 -11.891 0.119 1.00 0.00 50 LEU A O 15
ATOM 16607 N N . LYS A 1 51 ? 0.780 -10.228 -1.074 1.00 0.00 51 LYS A N 15
ATOM 16608 C CA . LYS A 1 51 ? 0.388 -9.474 0.151 1.00 0.00 51 LYS A CA 15
ATOM 16609 C C . LYS A 1 51 ? 1.614 -9.220 1.035 1.00 0.00 51 LYS A C 15
ATOM 16610 O O . LYS A 1 51 ? 1.543 -9.294 2.246 1.00 0.00 51 LYS A O 15
ATOM 16629 N N . VAL A 1 52 ? 2.736 -8.923 0.440 1.00 0.00 52 VAL A N 15
ATOM 16630 C CA . VAL A 1 52 ? 3.963 -8.666 1.249 1.00 0.00 52 VAL A CA 15
ATOM 16631 C C . VAL A 1 52 ? 4.951 -7.807 0.458 1.00 0.00 52 VAL A C 15
ATOM 16632 O O . VAL A 1 52 ? 4.669 -7.368 -0.639 1.00 0.00 52 VAL A O 15
ATOM 16645 N N . CYS A 1 53 ? 6.111 -7.564 1.006 1.00 0.00 53 CYS A N 15
ATOM 16646 C CA . CYS A 1 53 ? 7.117 -6.733 0.284 1.00 0.00 53 CYS A CA 15
ATOM 16647 C C . CYS A 1 53 ? 8.071 -7.631 -0.509 1.00 0.00 53 CYS A C 15
ATOM 16648 O O . CYS A 1 53 ? 8.284 -8.779 -0.172 1.00 0.00 53 CYS A O 15
ATOM 16655 N N . ASP A 1 54 ? 8.648 -7.116 -1.560 1.00 0.00 54 ASP A N 15
ATOM 16656 C CA . ASP A 1 54 ? 9.586 -7.939 -2.372 1.00 0.00 54 ASP A CA 15
ATOM 16657 C C . ASP A 1 54 ? 10.497 -7.034 -3.206 1.00 0.00 54 ASP A C 15
ATOM 16658 O O . ASP A 1 54 ? 10.181 -5.890 -3.466 1.00 0.00 54 ASP A O 15
ATOM 16667 N N . TRP A 1 55 ? 11.625 -7.538 -3.626 1.00 0.00 55 TRP A N 15
ATOM 16668 C CA . TRP A 1 55 ? 12.553 -6.705 -4.442 1.00 0.00 55 TRP A CA 15
ATOM 16669 C C . TRP A 1 55 ? 11.766 -5.914 -5.491 1.00 0.00 55 TRP A C 15
ATOM 16670 O O . TRP A 1 55 ? 10.654 -6.266 -5.829 1.00 0.00 55 TRP A O 15
ATOM 16691 N N . PRO A 1 56 ? 12.378 -4.866 -5.972 1.00 0.00 56 PRO A N 15
ATOM 16692 C CA . PRO A 1 56 ? 11.731 -4.008 -6.993 1.00 0.00 56 PRO A CA 15
ATOM 16693 C C . PRO A 1 56 ? 11.688 -4.727 -8.345 1.00 0.00 56 PRO A C 15
ATOM 16694 O O . PRO A 1 56 ? 10.905 -4.395 -9.212 1.00 0.00 56 PRO A O 15
ATOM 16705 N N . SER A 1 57 ? 12.526 -5.710 -8.530 1.00 0.00 57 SER A N 15
ATOM 16706 C CA . SER A 1 57 ? 12.532 -6.450 -9.824 1.00 0.00 57 SER A CA 15
ATOM 16707 C C . SER A 1 57 ? 11.431 -7.514 -9.831 1.00 0.00 57 SER A C 15
ATOM 16708 O O . SER A 1 57 ? 11.233 -8.210 -10.808 1.00 0.00 57 SER A O 15
ATOM 16716 N N . LYS A 1 58 ? 10.713 -7.646 -8.749 1.00 0.00 58 LYS A N 15
ATOM 16717 C CA . LYS A 1 58 ? 9.627 -8.666 -8.695 1.00 0.00 58 LYS A CA 15
ATOM 16718 C C . LYS A 1 58 ? 8.325 -8.034 -8.192 1.00 0.00 58 LYS A C 15
ATOM 16719 O O . LYS A 1 58 ? 7.242 -8.439 -8.567 1.00 0.00 58 LYS A O 15
ATOM 16738 N N . ALA A 1 59 ? 8.420 -7.047 -7.343 1.00 0.00 59 ALA A N 15
ATOM 16739 C CA . ALA A 1 59 ? 7.188 -6.397 -6.814 1.00 0.00 59 ALA A CA 15
ATOM 16740 C C . ALA A 1 59 ? 6.770 -5.233 -7.718 1.00 0.00 59 ALA A C 15
ATOM 16741 O O . ALA A 1 59 ? 5.646 -5.165 -8.177 1.00 0.00 59 ALA A O 15
ATOM 16748 N N . GLY A 1 60 ? 7.661 -4.314 -7.974 1.00 0.00 60 GLY A N 15
ATOM 16749 C CA . GLY A 1 60 ? 7.307 -3.157 -8.844 1.00 0.00 60 GLY A CA 15
ATOM 16750 C C . GLY A 1 60 ? 6.098 -2.431 -8.251 1.00 0.00 60 GLY A C 15
ATOM 16751 O O . GLY A 1 60 ? 5.386 -2.968 -7.426 1.00 0.00 60 GLY A O 15
ATOM 16755 N N . CYS A 1 61 ? 5.859 -1.216 -8.661 1.00 0.00 61 CYS A N 15
ATOM 16756 C CA . CYS A 1 61 ? 4.693 -0.466 -8.111 1.00 0.00 61 CYS A CA 15
ATOM 16757 C C . CYS A 1 61 ? 4.185 0.557 -9.132 1.00 0.00 61 CYS A C 15
ATOM 16758 O O . CYS A 1 61 ? 4.866 0.895 -10.080 1.00 0.00 61 CYS A O 15
ATOM 16765 N N . THR A 1 62 ? 2.994 1.053 -8.942 1.00 0.00 62 THR A N 15
ATOM 16766 C CA . THR A 1 62 ? 2.439 2.055 -9.897 1.00 0.00 62 THR A CA 15
ATOM 16767 C C . THR A 1 62 ? 1.373 2.906 -9.204 1.00 0.00 62 THR A C 15
ATOM 16768 O O . THR A 1 62 ? 0.248 2.999 -9.655 1.00 0.00 62 THR A O 15
ATOM 16779 N N . SER A 1 63 ? 1.718 3.530 -8.110 1.00 0.00 63 SER A N 15
ATOM 16780 C CA . SER A 1 63 ? 0.724 4.377 -7.390 1.00 0.00 63 SER A CA 15
ATOM 16781 C C . SER A 1 63 ? 0.957 5.849 -7.719 1.00 0.00 63 SER A C 15
ATOM 16782 O O . SER A 1 63 ? 1.953 6.214 -8.310 1.00 0.00 63 SER A O 15
ATOM 16790 N N . VAL A 1 64 ? 0.050 6.702 -7.334 1.00 0.00 64 VAL A N 15
ATOM 16791 C CA . VAL A 1 64 ? 0.232 8.150 -7.622 1.00 0.00 64 VAL A CA 15
ATOM 16792 C C . VAL A 1 64 ? 1.463 8.669 -6.876 1.00 0.00 64 VAL A C 15
ATOM 16793 O O . VAL A 1 64 ? 1.954 9.749 -7.137 1.00 0.00 64 VAL A O 15
ATOM 16806 N N . ASN A 1 65 ? 1.966 7.899 -5.949 1.00 0.00 65 ASN A N 15
ATOM 16807 C CA . ASN A 1 65 ? 3.168 8.331 -5.182 1.00 0.00 65 ASN A CA 15
ATOM 16808 C C . ASN A 1 65 ? 4.328 7.368 -5.447 1.00 0.00 65 ASN A C 15
ATOM 16809 O O . ASN A 1 65 ? 4.139 6.174 -5.566 1.00 0.00 65 ASN A O 15
ATOM 16820 N N . LYS A 1 66 ? 5.524 7.876 -5.539 1.00 0.00 66 LYS A N 15
ATOM 16821 C CA . LYS A 1 66 ? 6.691 6.986 -5.794 1.00 0.00 66 LYS A CA 15
ATOM 16822 C C . LYS A 1 66 ? 7.879 7.424 -4.933 1.00 0.00 66 LYS A C 15
ATOM 16823 O O . LYS A 1 66 ? 9.014 7.083 -5.201 1.00 0.00 66 LYS A O 15
ATOM 16842 N N . GLU A 1 67 ? 7.624 8.184 -3.901 1.00 0.00 67 GLU A N 15
ATOM 16843 C CA . GLU A 1 67 ? 8.733 8.653 -3.021 1.00 0.00 67 GLU A CA 15
ATOM 16844 C C . GLU A 1 67 ? 8.267 8.712 -1.565 1.00 0.00 67 GLU A C 15
ATOM 16845 O O . GLU A 1 67 ? 8.439 9.708 -0.896 1.00 0.00 67 GLU A O 15
ATOM 16857 N N . CYS A 1 68 ? 7.682 7.652 -1.071 1.00 0.00 68 CYS A N 15
ATOM 16858 C CA . CYS A 1 68 ? 7.207 7.644 0.347 1.00 0.00 68 CYS A CA 15
ATOM 16859 C C . CYS A 1 68 ? 6.601 9.010 0.717 1.00 0.00 68 CYS A C 15
ATOM 16860 O O . CYS A 1 68 ? 5.492 9.326 0.334 1.00 0.00 68 CYS A O 15
ATOM 16867 N N . HIS A 1 69 ? 7.317 9.824 1.454 1.00 0.00 69 HIS A N 15
ATOM 16868 C CA . HIS A 1 69 ? 6.776 11.166 1.833 1.00 0.00 69 HIS A CA 15
ATOM 16869 C C . HIS A 1 69 ? 6.531 12.007 0.576 1.00 0.00 69 HIS A C 15
ATOM 16870 O O . HIS A 1 69 ? 7.454 12.383 -0.119 1.00 0.00 69 HIS A O 15
ATOM 16884 N N . LEU A 1 70 ? 5.296 12.302 0.269 1.00 0.00 70 LEU A N 15
ATOM 16885 C CA . LEU A 1 70 ? 5.013 13.112 -0.952 1.00 0.00 70 LEU A CA 15
ATOM 16886 C C . LEU A 1 70 ? 4.125 14.314 -0.612 1.00 0.00 70 LEU A C 15
ATOM 16887 O O . LEU A 1 70 ? 3.757 15.086 -1.476 1.00 0.00 70 LEU A O 15
ATOM 16903 N N . TRP A 1 71 ? 3.780 14.486 0.635 1.00 0.00 71 TRP A N 15
ATOM 16904 C CA . TRP A 1 71 ? 2.918 15.647 1.010 1.00 0.00 71 TRP A CA 15
ATOM 16905 C C . TRP A 1 71 ? 3.157 16.047 2.468 1.00 0.00 71 TRP A C 15
ATOM 16906 O O . TRP A 1 71 ? 2.369 16.758 3.058 1.00 0.00 71 TRP A O 15
ATOM 16927 N N . LYS A 1 72 ? 4.234 15.599 3.053 1.00 0.00 72 LYS A N 15
ATOM 16928 C CA . LYS A 1 72 ? 4.525 15.954 4.473 1.00 0.00 72 LYS A CA 15
ATOM 16929 C C . LYS A 1 72 ? 3.380 15.488 5.386 1.00 0.00 72 LYS A C 15
ATOM 16930 O O . LYS A 1 72 ? 2.229 15.470 4.996 1.00 0.00 72 LYS A O 15
ATOM 16949 N N . THR A 1 73 ? 3.690 15.111 6.597 1.00 0.00 73 THR A N 15
ATOM 16950 C CA . THR A 1 73 ? 2.624 14.648 7.531 1.00 0.00 73 THR A CA 15
ATOM 16951 C C . THR A 1 73 ? 3.228 14.316 8.899 1.00 0.00 73 THR A C 15
ATOM 16952 O O . THR A 1 73 ? 3.299 13.167 9.287 1.00 0.00 73 THR A O 15
ATOM 16966 N N . TYR A 1 1 ? -21.443 1.796 9.704 1.00 0.00 1 TYR A N 16
ATOM 16967 C CA . TYR A 1 1 ? -19.987 1.761 10.036 1.00 0.00 1 TYR A CA 16
ATOM 16968 C C . TYR A 1 1 ? -19.262 2.958 9.409 1.00 0.00 1 TYR A C 16
ATOM 16969 O O . TYR A 1 1 ? -18.208 3.360 9.860 1.00 0.00 1 TYR A O 16
ATOM 16989 N N . LEU A 1 2 ? -19.816 3.531 8.376 1.00 0.00 2 LEU A N 16
ATOM 16990 C CA . LEU A 1 2 ? -19.152 4.700 7.731 1.00 0.00 2 LEU A CA 16
ATOM 16991 C C . LEU A 1 2 ? -17.787 4.290 7.172 1.00 0.00 2 LEU A C 16
ATOM 16992 O O . LEU A 1 2 ? -16.802 4.247 7.883 1.00 0.00 2 LEU A O 16
ATOM 17008 N N . ALA A 1 3 ? -17.722 3.987 5.905 1.00 0.00 3 ALA A N 16
ATOM 17009 C CA . ALA A 1 3 ? -16.421 3.579 5.300 1.00 0.00 3 ALA A CA 16
ATOM 17010 C C . ALA A 1 3 ? -15.389 4.697 5.458 1.00 0.00 3 ALA A C 16
ATOM 17011 O O . ALA A 1 3 ? -15.655 5.713 6.070 1.00 0.00 3 ALA A O 16
ATOM 17018 N N . PHE A 1 4 ? -14.215 4.517 4.904 1.00 0.00 4 PHE A N 16
ATOM 17019 C CA . PHE A 1 4 ? -13.152 5.564 5.012 1.00 0.00 4 PHE A CA 16
ATOM 17020 C C . PHE A 1 4 ? -13.199 6.230 6.395 1.00 0.00 4 PHE A C 16
ATOM 17021 O O . PHE A 1 4 ? -13.522 5.592 7.374 1.00 0.00 4 PHE A O 16
ATOM 17038 N N . ARG A 1 5 ? -12.880 7.498 6.478 1.00 0.00 5 ARG A N 16
ATOM 17039 C CA . ARG A 1 5 ? -12.905 8.212 7.796 1.00 0.00 5 ARG A CA 16
ATOM 17040 C C . ARG A 1 5 ? -11.672 7.842 8.631 1.00 0.00 5 ARG A C 16
ATOM 17041 O O . ARG A 1 5 ? -11.451 8.379 9.699 1.00 0.00 5 ARG A O 16
ATOM 17062 N N . CYS A 1 6 ? -10.865 6.934 8.153 1.00 0.00 6 CYS A N 16
ATOM 17063 C CA . CYS A 1 6 ? -9.650 6.541 8.923 1.00 0.00 6 CYS A CA 16
ATOM 17064 C C . CYS A 1 6 ? -8.426 7.301 8.398 1.00 0.00 6 CYS A C 16
ATOM 17065 O O . CYS A 1 6 ? -7.356 7.247 8.972 1.00 0.00 6 CYS A O 16
ATOM 17072 N N . GLY A 1 7 ? -8.577 8.020 7.314 1.00 0.00 7 GLY A N 16
ATOM 17073 C CA . GLY A 1 7 ? -7.427 8.793 6.758 1.00 0.00 7 GLY A CA 16
ATOM 17074 C C . GLY A 1 7 ? -6.650 7.933 5.759 1.00 0.00 7 GLY A C 16
ATOM 17075 O O . GLY A 1 7 ? -7.093 6.874 5.360 1.00 0.00 7 GLY A O 16
ATOM 17079 N N . ARG A 1 8 ? -5.488 8.379 5.357 1.00 0.00 8 ARG A N 16
ATOM 17080 C CA . ARG A 1 8 ? -4.672 7.586 4.388 1.00 0.00 8 ARG A CA 16
ATOM 17081 C C . ARG A 1 8 ? -4.653 6.115 4.806 1.00 0.00 8 ARG A C 16
ATOM 17082 O O . ARG A 1 8 ? -4.436 5.231 4.002 1.00 0.00 8 ARG A O 16
ATOM 17103 N N . TYR A 1 9 ? -4.872 5.850 6.065 1.00 0.00 9 TYR A N 16
ATOM 17104 C CA . TYR A 1 9 ? -4.863 4.440 6.548 1.00 0.00 9 TYR A CA 16
ATOM 17105 C C . TYR A 1 9 ? -6.245 3.804 6.363 1.00 0.00 9 TYR A C 16
ATOM 17106 O O . TYR A 1 9 ? -6.673 2.990 7.157 1.00 0.00 9 TYR A O 16
ATOM 17124 N N . SER A 1 10 ? -6.950 4.165 5.322 1.00 0.00 10 SER A N 16
ATOM 17125 C CA . SER A 1 10 ? -8.300 3.570 5.099 1.00 0.00 10 SER A CA 16
ATOM 17126 C C . SER A 1 10 ? -8.502 3.217 3.625 1.00 0.00 10 SER A C 16
ATOM 17127 O O . SER A 1 10 ? -9.534 3.507 3.054 1.00 0.00 10 SER A O 16
ATOM 17135 N N . PRO A 1 11 ? -7.511 2.585 3.058 1.00 0.00 11 PRO A N 16
ATOM 17136 C CA . PRO A 1 11 ? -7.589 2.169 1.638 1.00 0.00 11 PRO A CA 16
ATOM 17137 C C . PRO A 1 11 ? -8.489 0.938 1.513 1.00 0.00 11 PRO A C 16
ATOM 17138 O O . PRO A 1 11 ? -8.656 0.384 0.445 1.00 0.00 11 PRO A O 16
ATOM 17149 N N . CYS A 1 12 ? -9.052 0.491 2.605 1.00 0.00 12 CYS A N 16
ATOM 17150 C CA . CYS A 1 12 ? -9.920 -0.719 2.555 1.00 0.00 12 CYS A CA 16
ATOM 17151 C C . CYS A 1 12 ? -11.303 -0.418 3.131 1.00 0.00 12 CYS A C 16
ATOM 17152 O O . CYS A 1 12 ? -11.587 0.682 3.559 1.00 0.00 12 CYS A O 16
ATOM 17159 N N . LEU A 1 13 ? -12.160 -1.400 3.155 1.00 0.00 13 LEU A N 16
ATOM 17160 C CA . LEU A 1 13 ? -13.524 -1.195 3.714 1.00 0.00 13 LEU A CA 16
ATOM 17161 C C . LEU A 1 13 ? -13.790 -2.226 4.813 1.00 0.00 13 LEU A C 16
ATOM 17162 O O . LEU A 1 13 ? -14.837 -2.236 5.432 1.00 0.00 13 LEU A O 16
ATOM 17178 N N . ASP A 1 14 ? -12.845 -3.096 5.062 1.00 0.00 14 ASP A N 16
ATOM 17179 C CA . ASP A 1 14 ? -13.035 -4.129 6.122 1.00 0.00 14 ASP A CA 16
ATOM 17180 C C . ASP A 1 14 ? -11.692 -4.472 6.773 1.00 0.00 14 ASP A C 16
ATOM 17181 O O . ASP A 1 14 ? -11.486 -4.244 7.949 1.00 0.00 14 ASP A O 16
ATOM 17190 N N . ASP A 1 15 ? -10.778 -5.014 6.019 1.00 0.00 15 ASP A N 16
ATOM 17191 C CA . ASP A 1 15 ? -9.446 -5.371 6.593 1.00 0.00 15 ASP A CA 16
ATOM 17192 C C . ASP A 1 15 ? -8.557 -6.008 5.520 1.00 0.00 15 ASP A C 16
ATOM 17193 O O . ASP A 1 15 ? -8.772 -5.834 4.337 1.00 0.00 15 ASP A O 16
ATOM 17202 N N . GLY A 1 16 ? -7.559 -6.745 5.927 1.00 0.00 16 GLY A N 16
ATOM 17203 C CA . GLY A 1 16 ? -6.655 -7.393 4.935 1.00 0.00 16 GLY A CA 16
ATOM 17204 C C . GLY A 1 16 ? -5.575 -6.400 4.502 1.00 0.00 16 GLY A C 16
ATOM 17205 O O . GLY A 1 16 ? -5.760 -5.203 4.590 1.00 0.00 16 GLY A O 16
ATOM 17209 N N . PRO A 1 17 ? -4.477 -6.938 4.044 1.00 0.00 17 PRO A N 16
ATOM 17210 C CA . PRO A 1 17 ? -3.347 -6.092 3.588 1.00 0.00 17 PRO A CA 16
ATOM 17211 C C . PRO A 1 17 ? -3.693 -5.422 2.254 1.00 0.00 17 PRO A C 16
ATOM 17212 O O . PRO A 1 17 ? -3.602 -6.025 1.203 1.00 0.00 17 PRO A O 16
ATOM 17223 N N . ASN A 1 18 ? -4.093 -4.180 2.290 1.00 0.00 18 ASN A N 16
ATOM 17224 C CA . ASN A 1 18 ? -4.451 -3.474 1.026 1.00 0.00 18 ASN A CA 16
ATOM 17225 C C . ASN A 1 18 ? -3.216 -2.798 0.421 1.00 0.00 18 ASN A C 16
ATOM 17226 O O . ASN A 1 18 ? -2.467 -2.124 1.101 1.00 0.00 18 ASN A O 16
ATOM 17237 N N . VAL A 1 19 ? -3.006 -2.972 -0.855 1.00 0.00 19 VAL A N 16
ATOM 17238 C CA . VAL A 1 19 ? -1.825 -2.340 -1.511 1.00 0.00 19 VAL A CA 16
ATOM 17239 C C . VAL A 1 19 ? -2.033 -0.826 -1.626 1.00 0.00 19 VAL A C 16
ATOM 17240 O O . VAL A 1 19 ? -3.139 -0.354 -1.802 1.00 0.00 19 VAL A O 16
ATOM 17253 N N . ASN A 1 20 ? -0.980 -0.063 -1.530 1.00 0.00 20 ASN A N 16
ATOM 17254 C CA . ASN A 1 20 ? -1.121 1.417 -1.637 1.00 0.00 20 ASN A CA 16
ATOM 17255 C C . ASN A 1 20 ? -1.133 1.832 -3.117 1.00 0.00 20 ASN A C 16
ATOM 17256 O O . ASN A 1 20 ? -0.441 1.261 -3.937 1.00 0.00 20 ASN A O 16
ATOM 17267 N N . LEU A 1 21 ? -1.912 2.823 -3.458 1.00 0.00 21 LEU A N 16
ATOM 17268 C CA . LEU A 1 21 ? -1.971 3.279 -4.878 1.00 0.00 21 LEU A CA 16
ATOM 17269 C C . LEU A 1 21 ? -1.398 4.693 -5.003 1.00 0.00 21 LEU A C 16
ATOM 17270 O O . LEU A 1 21 ? -1.419 5.292 -6.060 1.00 0.00 21 LEU A O 16
ATOM 17286 N N . TYR A 1 22 ? -0.889 5.230 -3.929 1.00 0.00 22 TYR A N 16
ATOM 17287 C CA . TYR A 1 22 ? -0.316 6.605 -3.979 1.00 0.00 22 TYR A CA 16
ATOM 17288 C C . TYR A 1 22 ? 1.075 6.622 -3.336 1.00 0.00 22 TYR A C 16
ATOM 17289 O O . TYR A 1 22 ? 1.544 7.643 -2.875 1.00 0.00 22 TYR A O 16
ATOM 17307 N N . SER A 1 23 ? 1.737 5.496 -3.303 1.00 0.00 23 SER A N 16
ATOM 17308 C CA . SER A 1 23 ? 3.096 5.447 -2.690 1.00 0.00 23 SER A CA 16
ATOM 17309 C C . SER A 1 23 ? 3.905 4.284 -3.281 1.00 0.00 23 SER A C 16
ATOM 17310 O O . SER A 1 23 ? 3.361 3.381 -3.887 1.00 0.00 23 SER A O 16
ATOM 17318 N N . CYS A 1 24 ? 5.200 4.303 -3.111 1.00 0.00 24 CYS A N 16
ATOM 17319 C CA . CYS A 1 24 ? 6.053 3.204 -3.659 1.00 0.00 24 CYS A CA 16
ATOM 17320 C C . CYS A 1 24 ? 7.110 2.804 -2.626 1.00 0.00 24 CYS A C 16
ATOM 17321 O O . CYS A 1 24 ? 8.297 2.881 -2.869 1.00 0.00 24 CYS A O 16
ATOM 17328 N N . CYS A 1 25 ? 6.682 2.379 -1.469 1.00 0.00 25 CYS A N 16
ATOM 17329 C CA . CYS A 1 25 ? 7.657 1.974 -0.416 1.00 0.00 25 CYS A CA 16
ATOM 17330 C C . CYS A 1 25 ? 6.977 1.081 0.626 1.00 0.00 25 CYS A C 16
ATOM 17331 O O . CYS A 1 25 ? 7.577 0.170 1.161 1.00 0.00 25 CYS A O 16
ATOM 17338 N N . SER A 1 26 ? 5.732 1.336 0.922 1.00 0.00 26 SER A N 16
ATOM 17339 C CA . SER A 1 26 ? 5.022 0.500 1.932 1.00 0.00 26 SER A CA 16
ATOM 17340 C C . SER A 1 26 ? 3.540 0.373 1.575 1.00 0.00 26 SER A C 16
ATOM 17341 O O . SER A 1 26 ? 2.998 1.172 0.839 1.00 0.00 26 SER A O 16
ATOM 17349 N N . PHE A 1 27 ? 2.877 -0.623 2.098 1.00 0.00 27 PHE A N 16
ATOM 17350 C CA . PHE A 1 27 ? 1.426 -0.790 1.793 1.00 0.00 27 PHE A CA 16
ATOM 17351 C C . PHE A 1 27 ? 0.603 -0.628 3.075 1.00 0.00 27 PHE A C 16
ATOM 17352 O O . PHE A 1 27 ? 1.119 -0.736 4.169 1.00 0.00 27 PHE A O 16
ATOM 17369 N N . TYR A 1 28 ? -0.665 -0.348 2.954 1.00 0.00 28 TYR A N 16
ATOM 17370 C CA . TYR A 1 28 ? -1.500 -0.151 4.174 1.00 0.00 28 TYR A CA 16
ATOM 17371 C C . TYR A 1 28 ? -1.999 -1.482 4.743 1.00 0.00 28 TYR A C 16
ATOM 17372 O O . TYR A 1 28 ? -2.832 -2.143 4.154 1.00 0.00 28 TYR A O 16
ATOM 17390 N N . ASN A 1 29 ? -1.536 -1.859 5.903 1.00 0.00 29 ASN A N 16
ATOM 17391 C CA . ASN A 1 29 ? -2.034 -3.121 6.521 1.00 0.00 29 ASN A CA 16
ATOM 17392 C C . ASN A 1 29 ? -3.359 -2.807 7.218 1.00 0.00 29 ASN A C 16
ATOM 17393 O O . ASN A 1 29 ? -3.385 -2.282 8.314 1.00 0.00 29 ASN A O 16
ATOM 17404 N N . CYS A 1 30 ? -4.458 -3.078 6.565 1.00 0.00 30 CYS A N 16
ATOM 17405 C CA . CYS A 1 30 ? -5.787 -2.745 7.159 1.00 0.00 30 CYS A CA 16
ATOM 17406 C C . CYS A 1 30 ? -6.230 -3.765 8.209 1.00 0.00 30 CYS A C 16
ATOM 17407 O O . CYS A 1 30 ? -6.129 -4.962 8.026 1.00 0.00 30 CYS A O 16
ATOM 17414 N N . HIS A 1 31 ? -6.739 -3.274 9.306 1.00 0.00 31 HIS A N 16
ATOM 17415 C CA . HIS A 1 31 ? -7.226 -4.165 10.396 1.00 0.00 31 HIS A CA 16
ATOM 17416 C C . HIS A 1 31 ? -8.176 -3.371 11.298 1.00 0.00 31 HIS A C 16
ATOM 17417 O O . HIS A 1 31 ? -7.749 -2.694 12.208 1.00 0.00 31 HIS A O 16
ATOM 17431 N N . LYS A 1 32 ? -9.457 -3.435 11.036 1.00 0.00 32 LYS A N 16
ATOM 17432 C CA . LYS A 1 32 ? -10.443 -2.668 11.861 1.00 0.00 32 LYS A CA 16
ATOM 17433 C C . LYS A 1 32 ? -10.349 -1.169 11.520 1.00 0.00 32 LYS A C 16
ATOM 17434 O O . LYS A 1 32 ? -10.419 -0.310 12.375 1.00 0.00 32 LYS A O 16
ATOM 17453 N N . CYS A 1 33 ? -10.197 -0.870 10.249 1.00 0.00 33 CYS A N 16
ATOM 17454 C CA . CYS A 1 33 ? -10.090 0.551 9.774 1.00 0.00 33 CYS A CA 16
ATOM 17455 C C . CYS A 1 33 ? -8.655 1.052 9.930 1.00 0.00 33 CYS A C 16
ATOM 17456 O O . CYS A 1 33 ? -8.284 2.075 9.388 1.00 0.00 33 CYS A O 16
ATOM 17463 N N . LEU A 1 34 ? -7.840 0.339 10.655 1.00 0.00 34 LEU A N 16
ATOM 17464 C CA . LEU A 1 34 ? -6.428 0.781 10.828 1.00 0.00 34 LEU A CA 16
ATOM 17465 C C . LEU A 1 34 ? -5.571 0.248 9.682 1.00 0.00 34 LEU A C 16
ATOM 17466 O O . LEU A 1 34 ? -5.430 -0.945 9.499 1.00 0.00 34 LEU A O 16
ATOM 17482 N N . ALA A 1 35 ? -4.996 1.125 8.910 1.00 0.00 35 ALA A N 16
ATOM 17483 C CA . ALA A 1 35 ? -4.146 0.675 7.773 1.00 0.00 35 ALA A CA 16
ATOM 17484 C C . ALA A 1 35 ? -2.779 1.358 7.844 1.00 0.00 35 ALA A C 16
ATOM 17485 O O . ALA A 1 35 ? -2.606 2.473 7.393 1.00 0.00 35 ALA A O 16
ATOM 17492 N N . ARG A 1 36 ? -1.807 0.699 8.412 1.00 0.00 36 ARG A N 16
ATOM 17493 C CA . ARG A 1 36 ? -0.452 1.316 8.519 1.00 0.00 36 ARG A CA 16
ATOM 17494 C C . ARG A 1 36 ? 0.386 0.983 7.282 1.00 0.00 36 ARG A C 16
ATOM 17495 O O . ARG A 1 36 ? 0.186 -0.027 6.637 1.00 0.00 36 ARG A O 16
ATOM 17516 N N . LEU A 1 37 ? 1.324 1.827 6.949 1.00 0.00 37 LEU A N 16
ATOM 17517 C CA . LEU A 1 37 ? 2.177 1.559 5.756 1.00 0.00 37 LEU A CA 16
ATOM 17518 C C . LEU A 1 37 ? 3.348 0.649 6.138 1.00 0.00 37 LEU A C 16
ATOM 17519 O O . LEU A 1 37 ? 4.257 1.050 6.838 1.00 0.00 37 LEU A O 16
ATOM 17535 N N . GLU A 1 38 ? 3.332 -0.576 5.686 1.00 0.00 38 GLU A N 16
ATOM 17536 C CA . GLU A 1 38 ? 4.441 -1.516 6.025 1.00 0.00 38 GLU A CA 16
ATOM 17537 C C . GLU A 1 38 ? 5.655 -1.255 5.131 1.00 0.00 38 GLU A C 16
ATOM 17538 O O . GLU A 1 38 ? 5.564 -1.289 3.919 1.00 0.00 38 GLU A O 16
ATOM 17550 N N . ASN A 1 39 ? 6.791 -0.993 5.721 1.00 0.00 39 ASN A N 16
ATOM 17551 C CA . ASN A 1 39 ? 8.017 -0.723 4.914 1.00 0.00 39 ASN A CA 16
ATOM 17552 C C . ASN A 1 39 ? 8.582 -2.024 4.335 1.00 0.00 39 ASN A C 16
ATOM 17553 O O . ASN A 1 39 ? 8.021 -3.089 4.504 1.00 0.00 39 ASN A O 16
ATOM 17564 N N . CYS A 1 40 ? 9.694 -1.942 3.655 1.00 0.00 40 CYS A N 16
ATOM 17565 C CA . CYS A 1 40 ? 10.307 -3.165 3.062 1.00 0.00 40 CYS A CA 16
ATOM 17566 C C . CYS A 1 40 ? 11.830 -3.122 3.230 1.00 0.00 40 CYS A C 16
ATOM 17567 O O . CYS A 1 40 ? 12.404 -2.065 3.404 1.00 0.00 40 CYS A O 16
ATOM 17574 N N . PRO A 1 41 ? 12.433 -4.279 3.175 1.00 0.00 41 PRO A N 16
ATOM 17575 C CA . PRO A 1 41 ? 13.905 -4.379 3.327 1.00 0.00 41 PRO A CA 16
ATOM 17576 C C . PRO A 1 41 ? 14.616 -3.909 2.053 1.00 0.00 41 PRO A C 16
ATOM 17577 O O . PRO A 1 41 ? 14.107 -4.048 0.959 1.00 0.00 41 PRO A O 16
ATOM 17588 N N . LYS A 1 42 ? 15.791 -3.358 2.191 1.00 0.00 42 LYS A N 16
ATOM 17589 C CA . LYS A 1 42 ? 16.542 -2.883 0.992 1.00 0.00 42 LYS A CA 16
ATOM 17590 C C . LYS A 1 42 ? 15.658 -1.980 0.127 1.00 0.00 42 LYS A C 16
ATOM 17591 O O . LYS A 1 42 ? 15.537 -2.177 -1.066 1.00 0.00 42 LYS A O 16
ATOM 17610 N N . GLY A 1 43 ? 15.043 -0.991 0.718 1.00 0.00 43 GLY A N 16
ATOM 17611 C CA . GLY A 1 43 ? 14.169 -0.076 -0.073 1.00 0.00 43 GLY A CA 16
ATOM 17612 C C . GLY A 1 43 ? 13.325 -0.894 -1.051 1.00 0.00 43 GLY A C 16
ATOM 17613 O O . GLY A 1 43 ? 13.097 -0.493 -2.176 1.00 0.00 43 GLY A O 16
ATOM 17617 N N . LEU A 1 44 ? 12.864 -2.040 -0.633 1.00 0.00 44 LEU A N 16
ATOM 17618 C CA . LEU A 1 44 ? 12.037 -2.888 -1.538 1.00 0.00 44 LEU A CA 16
ATOM 17619 C C . LEU A 1 44 ? 10.597 -2.373 -1.580 1.00 0.00 44 LEU A C 16
ATOM 17620 O O . LEU A 1 44 ? 10.215 -1.506 -0.820 1.00 0.00 44 LEU A O 16
ATOM 17636 N N . HIS A 1 45 ? 9.792 -2.906 -2.457 1.00 0.00 45 HIS A N 16
ATOM 17637 C CA . HIS A 1 45 ? 8.374 -2.453 -2.540 1.00 0.00 45 HIS A CA 16
ATOM 17638 C C . HIS A 1 45 ? 7.457 -3.519 -1.938 1.00 0.00 45 HIS A C 16
ATOM 17639 O O . HIS A 1 45 ? 7.907 -4.558 -1.498 1.00 0.00 45 HIS A O 16
ATOM 17653 N N . TYR A 1 46 ? 6.177 -3.276 -1.915 1.00 0.00 46 TYR A N 16
ATOM 17654 C CA . TYR A 1 46 ? 5.247 -4.288 -1.339 1.00 0.00 46 TYR A CA 16
ATOM 17655 C C . TYR A 1 46 ? 4.630 -5.139 -2.452 1.00 0.00 46 TYR A C 16
ATOM 17656 O O . TYR A 1 46 ? 4.473 -4.699 -3.573 1.00 0.00 46 TYR A O 16
ATOM 17674 N N . ASN A 1 47 ? 4.269 -6.352 -2.140 1.00 0.00 47 ASN A N 16
ATOM 17675 C CA . ASN A 1 47 ? 3.648 -7.237 -3.163 1.00 0.00 47 ASN A CA 16
ATOM 17676 C C . ASN A 1 47 ? 2.276 -7.703 -2.666 1.00 0.00 47 ASN A C 16
ATOM 17677 O O . ASN A 1 47 ? 2.163 -8.333 -1.633 1.00 0.00 47 ASN A O 16
ATOM 17688 N N . ALA A 1 48 ? 1.233 -7.387 -3.384 1.00 0.00 48 ALA A N 16
ATOM 17689 C CA . ALA A 1 48 ? -0.130 -7.804 -2.939 1.00 0.00 48 ALA A CA 16
ATOM 17690 C C . ALA A 1 48 ? -0.443 -9.230 -3.404 1.00 0.00 48 ALA A C 16
ATOM 17691 O O . ALA A 1 48 ? -1.589 -9.604 -3.554 1.00 0.00 48 ALA A O 16
ATOM 17698 N N . TYR A 1 49 ? 0.563 -10.033 -3.627 1.00 0.00 49 TYR A N 16
ATOM 17699 C CA . TYR A 1 49 ? 0.314 -11.435 -4.073 1.00 0.00 49 TYR A CA 16
ATOM 17700 C C . TYR A 1 49 ? 0.655 -12.407 -2.942 1.00 0.00 49 TYR A C 16
ATOM 17701 O O . TYR A 1 49 ? 0.208 -13.537 -2.922 1.00 0.00 49 TYR A O 16
ATOM 17719 N N . LEU A 1 50 ? 1.445 -11.974 -1.997 1.00 0.00 50 LEU A N 16
ATOM 17720 C CA . LEU A 1 50 ? 1.820 -12.865 -0.863 1.00 0.00 50 LEU A CA 16
ATOM 17721 C C . LEU A 1 50 ? 1.845 -12.067 0.443 1.00 0.00 50 LEU A C 16
ATOM 17722 O O . LEU A 1 50 ? 2.349 -12.522 1.451 1.00 0.00 50 LEU A O 16
ATOM 17738 N N . LYS A 1 51 ? 1.308 -10.877 0.432 1.00 0.00 51 LYS A N 16
ATOM 17739 C CA . LYS A 1 51 ? 1.304 -10.048 1.671 1.00 0.00 51 LYS A CA 16
ATOM 17740 C C . LYS A 1 51 ? 2.734 -9.860 2.181 1.00 0.00 51 LYS A C 16
ATOM 17741 O O . LYS A 1 51 ? 3.044 -10.162 3.317 1.00 0.00 51 LYS A O 16
ATOM 17760 N N . VAL A 1 52 ? 3.610 -9.365 1.350 1.00 0.00 52 VAL A N 16
ATOM 17761 C CA . VAL A 1 52 ? 5.020 -9.161 1.788 1.00 0.00 52 VAL A CA 16
ATOM 17762 C C . VAL A 1 52 ? 5.695 -8.089 0.928 1.00 0.00 52 VAL A C 16
ATOM 17763 O O . VAL A 1 52 ? 5.044 -7.351 0.216 1.00 0.00 52 VAL A O 16
ATOM 17776 N N . CYS A 1 53 ? 6.994 -7.998 0.990 1.00 0.00 53 CYS A N 16
ATOM 17777 C CA . CYS A 1 53 ? 7.712 -6.974 0.178 1.00 0.00 53 CYS A CA 16
ATOM 17778 C C . CYS A 1 53 ? 8.460 -7.643 -0.978 1.00 0.00 53 CYS A C 16
ATOM 17779 O O . CYS A 1 53 ? 8.581 -8.851 -1.035 1.00 0.00 53 CYS A O 16
ATOM 17786 N N . ASP A 1 54 ? 8.963 -6.868 -1.900 1.00 0.00 54 ASP A N 16
ATOM 17787 C CA . ASP A 1 54 ? 9.703 -7.461 -3.051 1.00 0.00 54 ASP A CA 16
ATOM 17788 C C . ASP A 1 54 ? 10.324 -6.354 -3.906 1.00 0.00 54 ASP A C 16
ATOM 17789 O O . ASP A 1 54 ? 9.936 -5.205 -3.830 1.00 0.00 54 ASP A O 16
ATOM 17798 N N . TRP A 1 55 ? 11.285 -6.691 -4.723 1.00 0.00 55 TRP A N 16
ATOM 17799 C CA . TRP A 1 55 ? 11.929 -5.656 -5.584 1.00 0.00 55 TRP A CA 16
ATOM 17800 C C . TRP A 1 55 ? 10.862 -4.769 -6.230 1.00 0.00 55 TRP A C 16
ATOM 17801 O O . TRP A 1 55 ? 9.702 -5.128 -6.278 1.00 0.00 55 TRP A O 16
ATOM 17822 N N . PRO A 1 56 ? 11.294 -3.635 -6.710 1.00 0.00 56 PRO A N 16
ATOM 17823 C CA . PRO A 1 56 ? 10.366 -2.683 -7.365 1.00 0.00 56 PRO A CA 16
ATOM 17824 C C . PRO A 1 56 ? 9.946 -3.212 -8.738 1.00 0.00 56 PRO A C 16
ATOM 17825 O O . PRO A 1 56 ? 8.901 -2.870 -9.254 1.00 0.00 56 PRO A O 16
ATOM 17836 N N . SER A 1 57 ? 10.753 -4.051 -9.331 1.00 0.00 57 SER A N 16
ATOM 17837 C CA . SER A 1 57 ? 10.400 -4.606 -10.669 1.00 0.00 57 SER A CA 16
ATOM 17838 C C . SER A 1 57 ? 9.304 -5.665 -10.525 1.00 0.00 57 SER A C 16
ATOM 17839 O O . SER A 1 57 ? 8.272 -5.595 -11.163 1.00 0.00 57 SER A O 16
ATOM 17847 N N . LYS A 1 58 ? 9.519 -6.644 -9.689 1.00 0.00 58 LYS A N 16
ATOM 17848 C CA . LYS A 1 58 ? 8.488 -7.705 -9.503 1.00 0.00 58 LYS A CA 16
ATOM 17849 C C . LYS A 1 58 ? 7.267 -7.130 -8.779 1.00 0.00 58 LYS A C 16
ATOM 17850 O O . LYS A 1 58 ? 6.140 -7.337 -9.182 1.00 0.00 58 LYS A O 16
ATOM 17869 N N . ALA A 1 59 ? 7.483 -6.407 -7.713 1.00 0.00 59 ALA A N 16
ATOM 17870 C CA . ALA A 1 59 ? 6.334 -5.816 -6.969 1.00 0.00 59 ALA A CA 16
ATOM 17871 C C . ALA A 1 59 ? 5.646 -4.748 -7.823 1.00 0.00 59 ALA A C 16
ATOM 17872 O O . ALA A 1 59 ? 4.530 -4.350 -7.558 1.00 0.00 59 ALA A O 16
ATOM 17879 N N . GLY A 1 60 ? 6.308 -4.280 -8.847 1.00 0.00 60 GLY A N 16
ATOM 17880 C CA . GLY A 1 60 ? 5.696 -3.237 -9.719 1.00 0.00 60 GLY A CA 16
ATOM 17881 C C . GLY A 1 60 ? 5.328 -2.016 -8.875 1.00 0.00 60 GLY A C 16
ATOM 17882 O O . GLY A 1 60 ? 4.439 -2.068 -8.047 1.00 0.00 60 GLY A O 16
ATOM 17886 N N . CYS A 1 61 ? 6.003 -0.917 -9.074 1.00 0.00 61 CYS A N 16
ATOM 17887 C CA . CYS A 1 61 ? 5.687 0.304 -8.278 1.00 0.00 61 CYS A CA 16
ATOM 17888 C C . CYS A 1 61 ? 5.029 1.362 -9.165 1.00 0.00 61 CYS A C 16
ATOM 17889 O O . CYS A 1 61 ? 5.680 2.253 -9.674 1.00 0.00 61 CYS A O 16
ATOM 17896 N N . THR A 1 62 ? 3.740 1.274 -9.349 1.00 0.00 62 THR A N 16
ATOM 17897 C CA . THR A 1 62 ? 3.037 2.277 -10.198 1.00 0.00 62 THR A CA 16
ATOM 17898 C C . THR A 1 62 ? 1.847 2.859 -9.434 1.00 0.00 62 THR A C 16
ATOM 17899 O O . THR A 1 62 ? 0.748 2.945 -9.947 1.00 0.00 62 THR A O 16
ATOM 17910 N N . SER A 1 63 ? 2.056 3.259 -8.209 1.00 0.00 63 SER A N 16
ATOM 17911 C CA . SER A 1 63 ? 0.936 3.831 -7.410 1.00 0.00 63 SER A CA 16
ATOM 17912 C C . SER A 1 63 ? 0.888 5.348 -7.581 1.00 0.00 63 SER A C 16
ATOM 17913 O O . SER A 1 63 ? 0.697 6.085 -6.636 1.00 0.00 63 SER A O 16
ATOM 17921 N N . VAL A 1 64 ? 1.056 5.811 -8.784 1.00 0.00 64 VAL A N 16
ATOM 17922 C CA . VAL A 1 64 ? 1.022 7.281 -9.050 1.00 0.00 64 VAL A CA 16
ATOM 17923 C C . VAL A 1 64 ? 2.197 7.985 -8.364 1.00 0.00 64 VAL A C 16
ATOM 17924 O O . VAL A 1 64 ? 2.964 8.688 -8.992 1.00 0.00 64 VAL A O 16
ATOM 17937 N N . ASN A 1 65 ? 2.341 7.806 -7.081 1.00 0.00 65 ASN A N 16
ATOM 17938 C CA . ASN A 1 65 ? 3.461 8.470 -6.354 1.00 0.00 65 ASN A CA 16
ATOM 17939 C C . ASN A 1 65 ? 4.643 7.509 -6.201 1.00 0.00 65 ASN A C 16
ATOM 17940 O O . ASN A 1 65 ? 4.472 6.334 -5.943 1.00 0.00 65 ASN A O 16
ATOM 17951 N N . LYS A 1 66 ? 5.841 8.003 -6.349 1.00 0.00 66 LYS A N 16
ATOM 17952 C CA . LYS A 1 66 ? 7.034 7.121 -6.207 1.00 0.00 66 LYS A CA 16
ATOM 17953 C C . LYS A 1 66 ? 7.694 7.357 -4.846 1.00 0.00 66 LYS A C 16
ATOM 17954 O O . LYS A 1 66 ? 8.321 6.480 -4.287 1.00 0.00 66 LYS A O 16
ATOM 17973 N N . GLU A 1 67 ? 7.555 8.540 -4.309 1.00 0.00 67 GLU A N 16
ATOM 17974 C CA . GLU A 1 67 ? 8.169 8.839 -2.983 1.00 0.00 67 GLU A CA 16
ATOM 17975 C C . GLU A 1 67 ? 7.138 8.639 -1.870 1.00 0.00 67 GLU A C 16
ATOM 17976 O O . GLU A 1 67 ? 6.010 8.261 -2.116 1.00 0.00 67 GLU A O 16
ATOM 17988 N N . CYS A 1 68 ? 7.518 8.886 -0.647 1.00 0.00 68 CYS A N 16
ATOM 17989 C CA . CYS A 1 68 ? 6.560 8.708 0.485 1.00 0.00 68 CYS A CA 16
ATOM 17990 C C . CYS A 1 68 ? 7.298 8.860 1.823 1.00 0.00 68 CYS A C 16
ATOM 17991 O O . CYS A 1 68 ? 8.322 9.507 1.889 1.00 0.00 68 CYS A O 16
ATOM 17998 N N . HIS A 1 69 ? 6.772 8.288 2.884 1.00 0.00 69 HIS A N 16
ATOM 17999 C CA . HIS A 1 69 ? 7.425 8.410 4.230 1.00 0.00 69 HIS A CA 16
ATOM 18000 C C . HIS A 1 69 ? 8.143 9.755 4.370 1.00 0.00 69 HIS A C 16
ATOM 18001 O O . HIS A 1 69 ? 9.332 9.814 4.613 1.00 0.00 69 HIS A O 16
ATOM 18015 N N . LEU A 1 70 ? 7.428 10.835 4.218 1.00 0.00 70 LEU A N 16
ATOM 18016 C CA . LEU A 1 70 ? 8.065 12.177 4.342 1.00 0.00 70 LEU A CA 16
ATOM 18017 C C . LEU A 1 70 ? 7.035 13.210 4.808 1.00 0.00 70 LEU A C 16
ATOM 18018 O O . LEU A 1 70 ? 6.608 14.060 4.053 1.00 0.00 70 LEU A O 16
ATOM 18034 N N . TRP A 1 71 ? 6.634 13.142 6.048 1.00 0.00 71 TRP A N 16
ATOM 18035 C CA . TRP A 1 71 ? 5.631 14.122 6.562 1.00 0.00 71 TRP A CA 16
ATOM 18036 C C . TRP A 1 71 ? 6.116 14.734 7.883 1.00 0.00 71 TRP A C 16
ATOM 18037 O O . TRP A 1 71 ? 6.945 15.623 7.890 1.00 0.00 71 TRP A O 16
ATOM 18058 N N . LYS A 1 72 ? 5.614 14.276 9.000 1.00 0.00 72 LYS A N 16
ATOM 18059 C CA . LYS A 1 72 ? 6.063 14.851 10.302 1.00 0.00 72 LYS A CA 16
ATOM 18060 C C . LYS A 1 72 ? 6.571 13.740 11.225 1.00 0.00 72 LYS A C 16
ATOM 18061 O O . LYS A 1 72 ? 6.051 12.642 11.235 1.00 0.00 72 LYS A O 16
ATOM 18080 N N . THR A 1 73 ? 7.583 14.018 12.000 1.00 0.00 73 THR A N 16
ATOM 18081 C CA . THR A 1 73 ? 8.125 12.978 12.922 1.00 0.00 73 THR A CA 16
ATOM 18082 C C . THR A 1 73 ? 7.152 12.739 14.079 1.00 0.00 73 THR A C 16
ATOM 18083 O O . THR A 1 73 ? 6.026 13.196 14.053 1.00 0.00 73 THR A O 16
ATOM 18097 N N . TYR A 1 1 ? -20.977 3.378 14.011 1.00 0.00 1 TYR A N 17
ATOM 18098 C CA . TYR A 1 1 ? -19.490 3.481 13.967 1.00 0.00 1 TYR A CA 17
ATOM 18099 C C . TYR A 1 1 ? -19.007 3.551 12.517 1.00 0.00 1 TYR A C 17
ATOM 18100 O O . TYR A 1 1 ? -19.686 3.125 11.604 1.00 0.00 1 TYR A O 17
ATOM 18120 N N . LE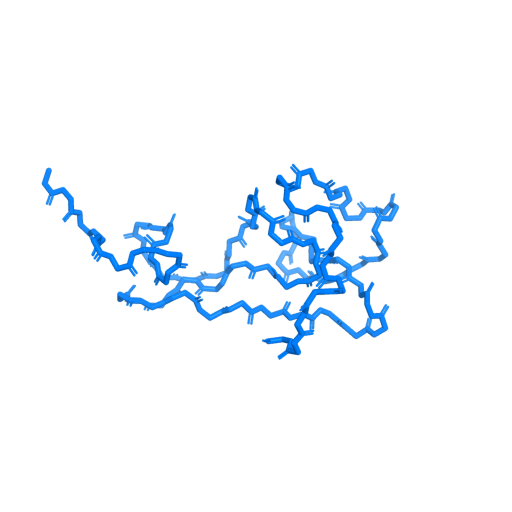U A 1 2 ? -17.836 4.085 12.297 1.00 0.00 2 LEU A N 17
ATOM 18121 C CA . LEU A 1 2 ? -17.310 4.181 10.905 1.00 0.00 2 LEU A CA 17
ATOM 18122 C C . LEU A 1 2 ? -16.295 3.064 10.648 1.00 0.00 2 LEU A C 17
ATOM 18123 O O . LEU A 1 2 ? -15.333 2.907 11.373 1.00 0.00 2 LEU A O 17
ATOM 18139 N N . ALA A 1 3 ? -16.504 2.285 9.622 1.00 0.00 3 ALA A N 17
ATOM 18140 C CA . ALA A 1 3 ? -15.552 1.177 9.320 1.00 0.00 3 ALA A CA 17
ATOM 18141 C C . ALA A 1 3 ? -14.448 1.667 8.377 1.00 0.00 3 ALA A C 17
ATOM 18142 O O . ALA A 1 3 ? -13.354 1.138 8.361 1.00 0.00 3 ALA A O 17
ATOM 18149 N N . PHE A 1 4 ? -14.727 2.669 7.589 1.00 0.00 4 PHE A N 17
ATOM 18150 C CA . PHE A 1 4 ? -13.693 3.187 6.645 1.00 0.00 4 PHE A CA 17
ATOM 18151 C C . PHE A 1 4 ? -13.645 4.716 6.694 1.00 0.00 4 PHE A C 17
ATOM 18152 O O . PHE A 1 4 ? -14.107 5.330 7.635 1.00 0.00 4 PHE A O 17
ATOM 18169 N N . ARG A 1 5 ? -13.083 5.336 5.690 1.00 0.00 5 ARG A N 17
ATOM 18170 C CA . ARG A 1 5 ? -13.002 6.824 5.683 1.00 0.00 5 ARG A CA 17
ATOM 18171 C C . ARG A 1 5 ? -12.238 7.309 6.916 1.00 0.00 5 ARG A C 17
ATOM 18172 O O . ARG A 1 5 ? -12.402 8.429 7.359 1.00 0.00 5 ARG A O 17
ATOM 18193 N N . CYS A 1 6 ? -11.409 6.473 7.476 1.00 0.00 6 CYS A N 17
ATOM 18194 C CA . CYS A 1 6 ? -10.641 6.888 8.686 1.00 0.00 6 CYS A CA 17
ATOM 18195 C C . CYS A 1 6 ? -9.297 7.522 8.286 1.00 0.00 6 CYS A C 17
ATOM 18196 O O . CYS A 1 6 ? -8.317 7.416 8.997 1.00 0.00 6 CYS A O 17
ATOM 18203 N N . GLY A 1 7 ? -9.248 8.197 7.161 1.00 0.00 7 GLY A N 17
ATOM 18204 C CA . GLY A 1 7 ? -7.973 8.856 6.730 1.00 0.00 7 GLY A CA 17
ATOM 18205 C C . GLY A 1 7 ? -7.301 8.048 5.612 1.00 0.00 7 GLY A C 17
ATOM 18206 O O . GLY A 1 7 ? -7.529 6.863 5.469 1.00 0.00 7 GLY A O 17
ATOM 18210 N N . ARG A 1 8 ? -6.463 8.682 4.821 1.00 0.00 8 ARG A N 17
ATOM 18211 C CA . ARG A 1 8 ? -5.769 7.940 3.723 1.00 0.00 8 ARG A CA 17
ATOM 18212 C C . ARG A 1 8 ? -5.268 6.609 4.269 1.00 0.00 8 ARG A C 17
ATOM 18213 O O . ARG A 1 8 ? -5.128 5.639 3.551 1.00 0.00 8 ARG A O 17
ATOM 18234 N N . TYR A 1 9 ? -4.998 6.559 5.539 1.00 0.00 9 TYR A N 17
ATOM 18235 C CA . TYR A 1 9 ? -4.506 5.295 6.142 1.00 0.00 9 TYR A CA 17
ATOM 18236 C C . TYR A 1 9 ? -5.689 4.399 6.505 1.00 0.00 9 TYR A C 17
ATOM 18237 O O . TYR A 1 9 ? -5.656 3.707 7.494 1.00 0.00 9 TYR A O 17
ATOM 18255 N N . SER A 1 10 ? -6.736 4.412 5.716 1.00 0.00 10 SER A N 17
ATOM 18256 C CA . SER A 1 10 ? -7.916 3.554 6.028 1.00 0.00 10 SER A CA 17
ATOM 18257 C C . SER A 1 10 ? -8.567 3.002 4.747 1.00 0.00 10 SER A C 17
ATOM 18258 O O . SER A 1 10 ? -9.776 2.920 4.666 1.00 0.00 10 SER A O 17
ATOM 18266 N N . PRO A 1 11 ? -7.752 2.628 3.788 1.00 0.00 11 PRO A N 17
ATOM 18267 C CA . PRO A 1 11 ? -8.287 2.071 2.520 1.00 0.00 11 PRO A CA 17
ATOM 18268 C C . PRO A 1 11 ? -8.700 0.609 2.716 1.00 0.00 11 PRO A C 17
ATOM 18269 O O . PRO A 1 11 ? -9.051 -0.078 1.777 1.00 0.00 11 PRO A O 17
ATOM 18280 N N . CYS A 1 12 ? -8.629 0.118 3.923 1.00 0.00 12 CYS A N 17
ATOM 18281 C CA . CYS A 1 12 ? -8.984 -1.310 4.167 1.00 0.00 12 CYS A CA 17
ATOM 18282 C C . CYS A 1 12 ? -10.404 -1.458 4.715 1.00 0.00 12 CYS A C 17
ATOM 18283 O O . CYS A 1 12 ? -11.197 -0.539 4.704 1.00 0.00 12 CYS A O 17
ATOM 18290 N N . LEU A 1 13 ? -10.707 -2.628 5.204 1.00 0.00 13 LEU A N 17
ATOM 18291 C CA . LEU A 1 13 ? -12.053 -2.901 5.779 1.00 0.00 13 LEU A CA 17
ATOM 18292 C C . LEU A 1 13 ? -11.946 -4.083 6.747 1.00 0.00 13 LEU A C 17
ATOM 18293 O O . LEU A 1 13 ? -12.545 -4.095 7.804 1.00 0.00 13 LEU A O 17
ATOM 18309 N N . ASP A 1 14 ? -11.170 -5.073 6.390 1.00 0.00 14 ASP A N 17
ATOM 18310 C CA . ASP A 1 14 ? -10.994 -6.255 7.279 1.00 0.00 14 ASP A CA 17
ATOM 18311 C C . ASP A 1 14 ? -9.501 -6.476 7.544 1.00 0.00 14 ASP A C 17
ATOM 18312 O O . ASP A 1 14 ? -8.693 -6.434 6.639 1.00 0.00 14 ASP A O 17
ATOM 18321 N N . ASP A 1 15 ? -9.131 -6.700 8.778 1.00 0.00 15 ASP A N 17
ATOM 18322 C CA . ASP A 1 15 ? -7.688 -6.913 9.112 1.00 0.00 15 ASP A CA 17
ATOM 18323 C C . ASP A 1 15 ? -6.980 -7.714 8.011 1.00 0.00 15 ASP A C 17
ATOM 18324 O O . ASP A 1 15 ? -7.479 -8.718 7.540 1.00 0.00 15 ASP A O 17
ATOM 18333 N N . GLY A 1 16 ? -5.819 -7.275 7.601 1.00 0.00 16 GLY A N 17
ATOM 18334 C CA . GLY A 1 16 ? -5.073 -8.004 6.533 1.00 0.00 16 GLY A CA 17
ATOM 18335 C C . GLY A 1 16 ? -4.312 -6.997 5.665 1.00 0.00 16 GLY A C 17
ATOM 18336 O O . GLY A 1 16 ? -4.607 -5.821 5.681 1.00 0.00 16 GLY A O 17
ATOM 18340 N N . PRO A 1 17 ? -3.349 -7.493 4.936 1.00 0.00 17 PRO A N 17
ATOM 18341 C CA . PRO A 1 17 ? -2.539 -6.618 4.054 1.00 0.00 17 PRO A CA 17
ATOM 18342 C C . PRO A 1 17 ? -3.316 -6.283 2.776 1.00 0.00 17 PRO A C 17
ATOM 18343 O O . PRO A 1 17 ? -4.299 -6.918 2.452 1.00 0.00 17 PRO A O 17
ATOM 18354 N N . ASN A 1 18 ? -2.883 -5.289 2.047 1.00 0.00 18 ASN A N 17
ATOM 18355 C CA . ASN A 1 18 ? -3.598 -4.914 0.791 1.00 0.00 18 ASN A CA 17
ATOM 18356 C C . ASN A 1 18 ? -2.678 -4.097 -0.122 1.00 0.00 18 ASN A C 17
ATOM 18357 O O . ASN A 1 18 ? -1.491 -3.994 0.114 1.00 0.00 18 ASN A O 17
ATOM 18368 N N . VAL A 1 19 ? -3.215 -3.519 -1.162 1.00 0.00 19 VAL A N 17
ATOM 18369 C CA . VAL A 1 19 ? -2.370 -2.709 -2.091 1.00 0.00 19 VAL A CA 17
ATOM 18370 C C . VAL A 1 19 ? -2.590 -1.213 -1.845 1.00 0.00 19 VAL A C 17
ATOM 18371 O O . VAL A 1 19 ? -3.422 -0.823 -1.052 1.00 0.00 19 VAL A O 17
ATOM 18384 N N . ASN A 1 20 ? -1.853 -0.372 -2.524 1.00 0.00 20 ASN A N 17
ATOM 18385 C CA . ASN A 1 20 ? -2.023 1.099 -2.333 1.00 0.00 20 ASN A CA 17
ATOM 18386 C C . ASN A 1 20 ? -1.538 1.854 -3.578 1.00 0.00 20 ASN A C 17
ATOM 18387 O O . ASN A 1 20 ? -0.530 1.514 -4.166 1.00 0.00 20 ASN A O 17
ATOM 18398 N N . LEU A 1 21 ? -2.241 2.878 -3.982 1.00 0.00 21 LEU A N 17
ATOM 18399 C CA . LEU A 1 21 ? -1.809 3.650 -5.183 1.00 0.00 21 LEU A CA 17
ATOM 18400 C C . LEU A 1 21 ? -1.281 5.023 -4.758 1.00 0.00 21 LEU A C 17
ATOM 18401 O O . LEU A 1 21 ? -1.273 5.963 -5.528 1.00 0.00 21 LEU A O 17
ATOM 18417 N N . TYR A 1 22 ? -0.836 5.142 -3.537 1.00 0.00 22 TYR A N 17
ATOM 18418 C CA . TYR A 1 22 ? -0.305 6.450 -3.056 1.00 0.00 22 TYR A CA 17
ATOM 18419 C C . TYR A 1 22 ? 0.937 6.224 -2.191 1.00 0.00 22 TYR A C 17
ATOM 18420 O O . TYR A 1 22 ? 1.239 6.998 -1.304 1.00 0.00 22 TYR A O 17
ATOM 18438 N N . SER A 1 23 ? 1.658 5.165 -2.439 1.00 0.00 23 SER A N 17
ATOM 18439 C CA . SER A 1 23 ? 2.878 4.883 -1.632 1.00 0.00 23 SER A CA 17
ATOM 18440 C C . SER A 1 23 ? 3.547 3.594 -2.123 1.00 0.00 23 SER A C 17
ATOM 18441 O O . SER A 1 23 ? 3.237 2.511 -1.670 1.00 0.00 23 SER A O 17
ATOM 18449 N N . CYS A 1 24 ? 4.457 3.703 -3.052 1.00 0.00 24 CYS A N 17
ATOM 18450 C CA . CYS A 1 24 ? 5.140 2.485 -3.579 1.00 0.00 24 CYS A CA 17
ATOM 18451 C C . CYS A 1 24 ? 6.034 1.859 -2.506 1.00 0.00 24 CYS A C 17
ATOM 18452 O O . CYS A 1 24 ? 6.333 0.682 -2.544 1.00 0.00 24 CYS A O 17
ATOM 18459 N N . CYS A 1 25 ? 6.468 2.634 -1.552 1.00 0.00 25 CYS A N 17
ATOM 18460 C CA . CYS A 1 25 ? 7.348 2.076 -0.484 1.00 0.00 25 CYS A CA 17
ATOM 18461 C C . CYS A 1 25 ? 6.514 1.334 0.563 1.00 0.00 25 CYS A C 17
ATOM 18462 O O . CYS A 1 25 ? 7.045 0.711 1.461 1.00 0.00 25 CYS A O 17
ATOM 18469 N N . SER A 1 26 ? 5.214 1.393 0.461 1.00 0.00 26 SER A N 17
ATOM 18470 C CA . SER A 1 26 ? 4.361 0.688 1.460 1.00 0.00 26 SER A CA 17
ATOM 18471 C C . SER A 1 26 ? 2.950 0.472 0.909 1.00 0.00 26 SER A C 17
ATOM 18472 O O . SER A 1 26 ? 2.449 1.263 0.135 1.00 0.00 26 SER A O 17
ATOM 18480 N N . PHE A 1 27 ? 2.298 -0.588 1.306 1.00 0.00 27 PHE A N 17
ATOM 18481 C CA . PHE A 1 27 ? 0.915 -0.834 0.806 1.00 0.00 27 PHE A CA 17
ATOM 18482 C C . PHE A 1 27 ? -0.099 -0.594 1.924 1.00 0.00 27 PHE A C 17
ATOM 18483 O O . PHE A 1 27 ? 0.186 0.086 2.888 1.00 0.00 27 PHE A O 17
ATOM 18500 N N . TYR A 1 28 ? -1.288 -1.116 1.800 1.00 0.00 28 TYR A N 17
ATOM 18501 C CA . TYR A 1 28 ? -2.310 -0.874 2.859 1.00 0.00 28 TYR A CA 17
ATOM 18502 C C . TYR A 1 28 ? -2.533 -2.112 3.733 1.00 0.00 28 TYR A C 17
ATOM 18503 O O . TYR A 1 28 ? -2.872 -3.177 3.257 1.00 0.00 28 TYR A O 17
ATOM 18521 N N . ASN A 1 29 ? -2.394 -1.951 5.020 1.00 0.00 29 ASN A N 17
ATOM 18522 C CA . ASN A 1 29 ? -2.648 -3.077 5.965 1.00 0.00 29 ASN A CA 17
ATOM 18523 C C . ASN A 1 29 ? -3.947 -2.760 6.703 1.00 0.00 29 ASN A C 17
ATOM 18524 O O . ASN A 1 29 ? -4.106 -1.677 7.203 1.00 0.00 29 ASN A O 17
ATOM 18535 N N . CYS A 1 30 ? -4.889 -3.661 6.754 1.00 0.00 30 CYS A N 17
ATOM 18536 C CA . CYS A 1 30 ? -6.183 -3.334 7.437 1.00 0.00 30 CYS A CA 17
ATOM 18537 C C . CYS A 1 30 ? -6.055 -3.410 8.961 1.00 0.00 30 CYS A C 17
ATOM 18538 O O . CYS A 1 30 ? -5.612 -4.397 9.513 1.00 0.00 30 CYS A O 17
ATOM 18545 N N . HIS A 1 31 ? -6.460 -2.367 9.642 1.00 0.00 31 HIS A N 17
ATOM 18546 C CA . HIS A 1 31 ? -6.387 -2.363 11.131 1.00 0.00 31 HIS A CA 17
ATOM 18547 C C . HIS A 1 31 ? -7.528 -1.513 11.702 1.00 0.00 31 HIS A C 17
ATOM 18548 O O . HIS A 1 31 ? -7.470 -0.300 11.697 1.00 0.00 31 HIS A O 17
ATOM 18562 N N . LYS A 1 32 ? -8.571 -2.139 12.185 1.00 0.00 32 LYS A N 17
ATOM 18563 C CA . LYS A 1 32 ? -9.723 -1.365 12.747 1.00 0.00 32 LYS A CA 17
ATOM 18564 C C . LYS A 1 32 ? -10.495 -0.679 11.613 1.00 0.00 32 LYS A C 17
ATOM 18565 O O . LYS A 1 32 ? -10.715 -1.256 10.566 1.00 0.00 32 LYS A O 17
ATOM 18584 N N . CYS A 1 33 ? -10.903 0.550 11.805 1.00 0.00 33 CYS A N 17
ATOM 18585 C CA . CYS A 1 33 ? -11.650 1.262 10.724 1.00 0.00 33 CYS A CA 17
ATOM 18586 C C . CYS A 1 33 ? -10.668 1.906 9.746 1.00 0.00 33 CYS A C 17
ATOM 18587 O O . CYS A 1 33 ? -10.994 2.853 9.059 1.00 0.00 33 CYS A O 17
ATOM 18594 N N . LEU A 1 34 ? -9.462 1.421 9.691 1.00 0.00 34 LEU A N 17
ATOM 18595 C CA . LEU A 1 34 ? -8.473 2.035 8.777 1.00 0.00 34 LEU A CA 17
ATOM 18596 C C . LEU A 1 34 ? -7.420 1.016 8.369 1.00 0.00 34 LEU A C 17
ATOM 18597 O O . LEU A 1 34 ? -7.605 -0.178 8.499 1.00 0.00 34 LEU A O 17
ATOM 18613 N N . ALA A 1 35 ? -6.316 1.485 7.877 1.00 0.00 35 ALA A N 17
ATOM 18614 C CA . ALA A 1 35 ? -5.242 0.560 7.457 1.00 0.00 35 ALA A CA 17
ATOM 18615 C C . ALA A 1 35 ? -3.877 1.237 7.566 1.00 0.00 35 ALA A C 17
ATOM 18616 O O . ALA A 1 35 ? -3.628 2.255 6.951 1.00 0.00 35 ALA A O 17
ATOM 18623 N N . ARG A 1 36 ? -2.981 0.670 8.324 1.00 0.00 36 ARG A N 17
ATOM 18624 C CA . ARG A 1 36 ? -1.629 1.277 8.444 1.00 0.00 36 ARG A CA 17
ATOM 18625 C C . ARG A 1 36 ? -0.801 0.890 7.217 1.00 0.00 36 ARG A C 17
ATOM 18626 O O . ARG A 1 36 ? -0.890 -0.217 6.726 1.00 0.00 36 ARG A O 17
ATOM 18647 N N . LEU A 1 37 ? -0.010 1.790 6.704 1.00 0.00 37 LEU A N 17
ATOM 18648 C CA . LEU A 1 37 ? 0.799 1.456 5.499 1.00 0.00 37 LEU A CA 17
ATOM 18649 C C . LEU A 1 37 ? 2.031 0.636 5.896 1.00 0.00 37 LEU A C 17
ATOM 18650 O O . LEU A 1 37 ? 2.860 1.075 6.668 1.00 0.00 37 LEU A O 17
ATOM 18666 N N . GLU A 1 38 ? 2.154 -0.556 5.372 1.00 0.00 38 GLU A N 17
ATOM 18667 C CA . GLU A 1 38 ? 3.329 -1.409 5.716 1.00 0.00 38 GLU A CA 17
ATOM 18668 C C . GLU A 1 38 ? 4.550 -0.972 4.905 1.00 0.00 38 GLU A C 17
ATOM 18669 O O . GLU A 1 38 ? 4.478 -0.802 3.706 1.00 0.00 38 GLU A O 17
ATOM 18681 N N . ASN A 1 39 ? 5.669 -0.784 5.551 1.00 0.00 39 ASN A N 17
ATOM 18682 C CA . ASN A 1 39 ? 6.890 -0.348 4.813 1.00 0.00 39 ASN A CA 17
ATOM 18683 C C . ASN A 1 39 ? 7.696 -1.555 4.326 1.00 0.00 39 ASN A C 17
ATOM 18684 O O . ASN A 1 39 ? 7.400 -2.689 4.647 1.00 0.00 39 ASN A O 17
ATOM 18695 N N . CYS A 1 40 ? 8.720 -1.309 3.553 1.00 0.00 40 CYS A N 17
ATOM 18696 C CA . CYS A 1 40 ? 9.564 -2.425 3.035 1.00 0.00 40 CYS A CA 17
ATOM 18697 C C . CYS A 1 40 ? 10.826 -2.560 3.891 1.00 0.00 40 CYS A C 17
ATOM 18698 O O . CYS A 1 40 ? 11.255 -1.611 4.517 1.00 0.00 40 CYS A O 17
ATOM 18705 N N . PRO A 1 41 ? 11.381 -3.741 3.890 1.00 0.00 41 PRO A N 17
ATOM 18706 C CA . PRO A 1 41 ? 12.613 -4.010 4.681 1.00 0.00 41 PRO A CA 17
ATOM 18707 C C . PRO A 1 41 ? 13.817 -3.260 4.096 1.00 0.00 41 PRO A C 17
ATOM 18708 O O . PRO A 1 41 ? 14.838 -3.849 3.802 1.00 0.00 41 PRO A O 17
ATOM 18719 N N . LYS A 1 42 ? 13.705 -1.965 3.940 1.00 0.00 42 LYS A N 17
ATOM 18720 C CA . LYS A 1 42 ? 14.838 -1.162 3.385 1.00 0.00 42 LYS A CA 17
ATOM 18721 C C . LYS A 1 42 ? 15.587 -1.945 2.305 1.00 0.00 42 LYS A C 17
ATOM 18722 O O . LYS A 1 42 ? 16.578 -2.595 2.573 1.00 0.00 42 LYS A O 17
ATOM 18741 N N . GLY A 1 43 ? 15.129 -1.887 1.085 1.00 0.00 43 GLY A N 17
ATOM 18742 C CA . GLY A 1 43 ? 15.827 -2.627 -0.003 1.00 0.00 43 GLY A CA 17
ATOM 18743 C C . GLY A 1 43 ? 14.803 -3.270 -0.938 1.00 0.00 43 GLY A C 17
ATOM 18744 O O . GLY A 1 43 ? 15.115 -3.636 -2.053 1.00 0.00 43 GLY A O 17
ATOM 18748 N N . LEU A 1 44 ? 13.582 -3.418 -0.498 1.00 0.00 44 LEU A N 17
ATOM 18749 C CA . LEU A 1 44 ? 12.554 -4.045 -1.376 1.00 0.00 44 LEU A CA 17
ATOM 18750 C C . LEU A 1 44 ? 11.463 -3.032 -1.726 1.00 0.00 44 LEU A C 17
ATOM 18751 O O . LEU A 1 44 ? 11.613 -1.843 -1.521 1.00 0.00 44 LEU A O 17
ATOM 18767 N N . HIS A 1 45 ? 10.363 -3.500 -2.245 1.00 0.00 45 HIS A N 17
ATOM 18768 C CA . HIS A 1 45 ? 9.249 -2.577 -2.604 1.00 0.00 45 HIS A CA 17
ATOM 18769 C C . HIS A 1 45 ? 7.910 -3.276 -2.359 1.00 0.00 45 HIS A C 17
ATOM 18770 O O . HIS A 1 45 ? 7.737 -4.430 -2.696 1.00 0.00 45 HIS A O 17
ATOM 18784 N N . TYR A 1 46 ? 6.967 -2.595 -1.764 1.00 0.00 46 TYR A N 17
ATOM 18785 C CA . TYR A 1 46 ? 5.647 -3.235 -1.487 1.00 0.00 46 TYR A CA 17
ATOM 18786 C C . TYR A 1 46 ? 5.211 -4.095 -2.683 1.00 0.00 46 TYR A C 17
ATOM 18787 O O . TYR A 1 46 ? 5.598 -3.854 -3.808 1.00 0.00 46 TYR A O 17
ATOM 18805 N N . ASN A 1 47 ? 4.406 -5.094 -2.442 1.00 0.00 47 ASN A N 17
ATOM 18806 C CA . ASN A 1 47 ? 3.945 -5.966 -3.560 1.00 0.00 47 ASN A CA 17
ATOM 18807 C C . ASN A 1 47 ? 2.518 -6.455 -3.298 1.00 0.00 47 ASN A C 17
ATOM 18808 O O . ASN A 1 47 ? 2.292 -7.339 -2.494 1.00 0.00 47 ASN A O 17
ATOM 18819 N N . ALA A 1 48 ? 1.555 -5.891 -3.972 1.00 0.00 48 ALA A N 17
ATOM 18820 C CA . ALA A 1 48 ? 0.145 -6.330 -3.764 1.00 0.00 48 ALA A CA 17
ATOM 18821 C C . ALA A 1 48 ? -0.050 -7.741 -4.320 1.00 0.00 48 ALA A C 17
ATOM 18822 O O . ALA A 1 48 ? -0.818 -8.526 -3.801 1.00 0.00 48 ALA A O 17
ATOM 18829 N N . TYR A 1 49 ? 0.646 -8.070 -5.374 1.00 0.00 49 TYR A N 17
ATOM 18830 C CA . TYR A 1 49 ? 0.507 -9.430 -5.966 1.00 0.00 49 TYR A CA 17
ATOM 18831 C C . TYR A 1 49 ? 0.994 -10.489 -4.973 1.00 0.00 49 TYR A C 17
ATOM 18832 O O . TYR A 1 49 ? 0.798 -11.672 -5.166 1.00 0.00 49 TYR A O 17
ATOM 18850 N N . LEU A 1 50 ? 1.628 -10.071 -3.911 1.00 0.00 50 LEU A N 17
ATOM 18851 C CA . LEU A 1 50 ? 2.127 -11.051 -2.906 1.00 0.00 50 LEU A CA 17
ATOM 18852 C C . LEU A 1 50 ? 1.609 -10.687 -1.511 1.00 0.00 50 LEU A C 17
ATOM 18853 O O . LEU A 1 50 ? 1.960 -11.307 -0.526 1.00 0.00 50 LEU A O 17
ATOM 18869 N N . LYS A 1 51 ? 0.777 -9.686 -1.420 1.00 0.00 51 LYS A N 17
ATOM 18870 C CA . LYS A 1 51 ? 0.237 -9.280 -0.091 1.00 0.00 51 LYS A CA 17
ATOM 18871 C C . LYS A 1 51 ? 1.381 -8.871 0.842 1.00 0.00 51 LYS A C 17
ATOM 18872 O O . LYS A 1 51 ? 1.218 -8.794 2.044 1.00 0.00 51 LYS A O 17
ATOM 18891 N N . VAL A 1 52 ? 2.537 -8.608 0.296 1.00 0.00 52 VAL A N 17
ATOM 18892 C CA . VAL A 1 52 ? 3.693 -8.204 1.148 1.00 0.00 52 VAL A CA 17
ATOM 18893 C C . VAL A 1 52 ? 4.669 -7.348 0.336 1.00 0.00 52 VAL A C 17
ATOM 18894 O O . VAL A 1 52 ? 4.340 -6.853 -0.723 1.00 0.00 52 VAL A O 17
ATOM 18907 N N . CYS A 1 53 ? 5.869 -7.170 0.820 1.00 0.00 53 CYS A N 17
ATOM 18908 C CA . CYS A 1 53 ? 6.858 -6.347 0.065 1.00 0.00 53 CYS A CA 17
ATOM 18909 C C . CYS A 1 53 ? 7.689 -7.237 -0.862 1.00 0.00 53 CYS A C 17
ATOM 18910 O O . CYS A 1 53 ? 8.036 -8.351 -0.524 1.00 0.00 53 CYS A O 17
ATOM 18917 N N . ASP A 1 54 ? 8.012 -6.751 -2.029 1.00 0.00 54 ASP A N 17
ATOM 18918 C CA . ASP A 1 54 ? 8.823 -7.563 -2.980 1.00 0.00 54 ASP A CA 17
ATOM 18919 C C . ASP A 1 54 ? 9.864 -6.676 -3.668 1.00 0.00 54 ASP A C 17
ATOM 18920 O O . ASP A 1 54 ? 9.813 -5.465 -3.581 1.00 0.00 54 ASP A O 17
ATOM 18929 N N . TRP A 1 55 ? 10.806 -7.266 -4.350 1.00 0.00 55 TRP A N 17
ATOM 18930 C CA . TRP A 1 55 ? 11.845 -6.450 -5.039 1.00 0.00 55 TRP A CA 17
ATOM 18931 C C . TRP A 1 55 ? 11.184 -5.396 -5.932 1.00 0.00 55 TRP A C 17
ATOM 18932 O O . TRP A 1 55 ? 10.031 -5.523 -6.294 1.00 0.00 55 TRP A O 17
ATOM 18953 N N . PRO A 1 56 ? 11.944 -4.386 -6.254 1.00 0.00 56 PRO A N 17
ATOM 18954 C CA . PRO A 1 56 ? 11.433 -3.290 -7.113 1.00 0.00 56 PRO A CA 17
ATOM 18955 C C . PRO A 1 56 ? 11.286 -3.769 -8.561 1.00 0.00 56 PRO A C 17
ATOM 18956 O O . PRO A 1 56 ? 10.421 -3.322 -9.288 1.00 0.00 56 PRO A O 17
ATOM 18967 N N . SER A 1 57 ? 12.125 -4.675 -8.984 1.00 0.00 57 SER A N 17
ATOM 18968 C CA . SER A 1 57 ? 12.035 -5.180 -10.383 1.00 0.00 57 SER A CA 17
ATOM 18969 C C . SER A 1 57 ? 10.922 -6.226 -10.499 1.00 0.00 57 SER A C 17
ATOM 18970 O O . SER A 1 57 ? 10.693 -6.789 -11.552 1.00 0.00 57 SER A O 17
ATOM 18978 N N . LYS A 1 58 ? 10.225 -6.488 -9.427 1.00 0.00 58 LYS A N 17
ATOM 18979 C CA . LYS A 1 58 ? 9.127 -7.497 -9.479 1.00 0.00 58 LYS A CA 17
ATOM 18980 C C . LYS A 1 58 ? 7.828 -6.897 -8.934 1.00 0.00 58 LYS A C 17
ATOM 18981 O O . LYS A 1 58 ? 6.745 -7.261 -9.346 1.00 0.00 58 LYS A O 17
ATOM 19000 N N . ALA A 1 59 ? 7.928 -5.982 -8.009 1.00 0.00 59 ALA A N 17
ATOM 19001 C CA . ALA A 1 59 ? 6.695 -5.362 -7.439 1.00 0.00 59 ALA A CA 17
ATOM 19002 C C . ALA A 1 59 ? 6.032 -4.450 -8.475 1.00 0.00 59 ALA A C 17
ATOM 19003 O O . ALA A 1 59 ? 4.824 -4.341 -8.534 1.00 0.00 59 ALA A O 17
ATOM 19010 N N . GLY A 1 60 ? 6.814 -3.794 -9.290 1.00 0.00 60 GLY A N 17
ATOM 19011 C CA . GLY A 1 60 ? 6.224 -2.889 -10.317 1.00 0.00 60 GLY A CA 17
ATOM 19012 C C . GLY A 1 60 ? 5.111 -2.057 -9.679 1.00 0.00 60 GLY A C 17
ATOM 19013 O O . GLY A 1 60 ? 3.967 -2.465 -9.632 1.00 0.00 60 GLY A O 17
ATOM 19017 N N . CYS A 1 61 ? 5.436 -0.896 -9.180 1.00 0.00 61 CYS A N 17
ATOM 19018 C CA . CYS A 1 61 ? 4.393 -0.045 -8.539 1.00 0.00 61 CYS A CA 17
ATOM 19019 C C . CYS A 1 61 ? 4.032 1.136 -9.444 1.00 0.00 61 CYS A C 17
ATOM 19020 O O . CYS A 1 61 ? 4.872 1.690 -10.124 1.00 0.00 61 CYS A O 17
ATOM 19027 N N . THR A 1 62 ? 2.787 1.527 -9.450 1.00 0.00 62 THR A N 17
ATOM 19028 C CA . THR A 1 62 ? 2.367 2.677 -10.302 1.00 0.00 62 THR A CA 17
ATOM 19029 C C . THR A 1 62 ? 1.674 3.737 -9.442 1.00 0.00 62 THR A C 17
ATOM 19030 O O . THR A 1 62 ? 1.102 4.683 -9.944 1.00 0.00 62 THR A O 17
ATOM 19041 N N . SER A 1 63 ? 1.727 3.584 -8.146 1.00 0.00 63 SER A N 17
ATOM 19042 C CA . SER A 1 63 ? 1.077 4.580 -7.247 1.00 0.00 63 SER A CA 17
ATOM 19043 C C . SER A 1 63 ? 1.604 5.983 -7.544 1.00 0.00 63 SER A C 17
ATOM 19044 O O . SER A 1 63 ? 2.565 6.156 -8.268 1.00 0.00 63 SER A O 17
ATOM 19052 N N . VAL A 1 64 ? 0.985 6.986 -6.990 1.00 0.00 64 VAL A N 17
ATOM 19053 C CA . VAL A 1 64 ? 1.454 8.378 -7.240 1.00 0.00 64 VAL A CA 17
ATOM 19054 C C . VAL A 1 64 ? 2.815 8.596 -6.574 1.00 0.00 64 VAL A C 17
ATOM 19055 O O . VAL A 1 64 ? 3.531 9.526 -6.887 1.00 0.00 64 VAL A O 17
ATOM 19068 N N . ASN A 1 65 ? 3.178 7.738 -5.660 1.00 0.00 65 ASN A N 17
ATOM 19069 C CA . ASN A 1 65 ? 4.493 7.884 -4.974 1.00 0.00 65 ASN A CA 17
ATOM 19070 C C . ASN A 1 65 ? 5.438 6.765 -5.420 1.00 0.00 65 ASN A C 17
ATOM 19071 O O . ASN A 1 65 ? 5.492 5.710 -4.820 1.00 0.00 65 ASN A O 17
ATOM 19082 N N . LYS A 1 66 ? 6.178 6.986 -6.471 1.00 0.00 66 LYS A N 17
ATOM 19083 C CA . LYS A 1 66 ? 7.114 5.932 -6.961 1.00 0.00 66 LYS A CA 17
ATOM 19084 C C . LYS A 1 66 ? 8.401 5.936 -6.131 1.00 0.00 66 LYS A C 17
ATOM 19085 O O . LYS A 1 66 ? 8.731 4.968 -5.475 1.00 0.00 66 LYS A O 17
ATOM 19104 N N . GLU A 1 67 ? 9.131 7.018 -6.155 1.00 0.00 67 GLU A N 17
ATOM 19105 C CA . GLU A 1 67 ? 10.397 7.084 -5.369 1.00 0.00 67 GLU A CA 17
ATOM 19106 C C . GLU A 1 67 ? 10.094 7.383 -3.898 1.00 0.00 67 GLU A C 17
ATOM 19107 O O . GLU A 1 67 ? 9.295 8.240 -3.580 1.00 0.00 67 GLU A O 17
ATOM 19119 N N . CYS A 1 68 ? 10.730 6.682 -2.999 1.00 0.00 68 CYS A N 17
ATOM 19120 C CA . CYS A 1 68 ? 10.480 6.929 -1.550 1.00 0.00 68 CYS A CA 17
ATOM 19121 C C . CYS A 1 68 ? 10.813 8.381 -1.200 1.00 0.00 68 CYS A C 17
ATOM 19122 O O . CYS A 1 68 ? 10.743 9.261 -2.035 1.00 0.00 68 CYS A O 17
ATOM 19129 N N . HIS A 1 69 ? 11.175 8.639 0.025 1.00 0.00 69 HIS A N 17
ATOM 19130 C CA . HIS A 1 69 ? 11.515 10.040 0.423 1.00 0.00 69 HIS A CA 17
ATOM 19131 C C . HIS A 1 69 ? 10.423 10.992 -0.072 1.00 0.00 69 HIS A C 17
ATOM 19132 O O . HIS A 1 69 ? 10.464 11.469 -1.188 1.00 0.00 69 HIS A O 17
ATOM 19146 N N . LEU A 1 70 ? 9.444 11.271 0.745 1.00 0.00 70 LEU A N 17
ATOM 19147 C CA . LEU A 1 70 ? 8.352 12.189 0.309 1.00 0.00 70 LEU A CA 17
ATOM 19148 C C . LEU A 1 70 ? 7.809 12.984 1.499 1.00 0.00 70 LEU A C 17
ATOM 19149 O O . LEU A 1 70 ? 7.640 14.186 1.429 1.00 0.00 70 LEU A O 17
ATOM 19165 N N . TRP A 1 71 ? 7.528 12.325 2.588 1.00 0.00 71 TRP A N 17
ATOM 19166 C CA . TRP A 1 71 ? 6.987 13.048 3.775 1.00 0.00 71 TRP A CA 17
ATOM 19167 C C . TRP A 1 71 ? 7.581 12.482 5.068 1.00 0.00 71 TRP A C 17
ATOM 19168 O O . TRP A 1 71 ? 7.183 12.848 6.156 1.00 0.00 71 TRP A O 17
ATOM 19189 N N . LYS A 1 72 ? 8.528 11.590 4.960 1.00 0.00 72 LYS A N 17
ATOM 19190 C CA . LYS A 1 72 ? 9.138 11.004 6.187 1.00 0.00 72 LYS A CA 17
ATOM 19191 C C . LYS A 1 72 ? 8.041 10.515 7.136 1.00 0.00 72 LYS A C 17
ATOM 19192 O O . LYS A 1 72 ? 7.621 11.220 8.032 1.00 0.00 72 LYS A O 17
ATOM 19211 N N . THR A 1 73 ? 7.573 9.311 6.947 1.00 0.00 73 THR A N 17
ATOM 19212 C CA . THR A 1 73 ? 6.501 8.778 7.837 1.00 0.00 73 THR A CA 17
ATOM 19213 C C . THR A 1 73 ? 6.903 8.942 9.305 1.00 0.00 73 THR A C 17
ATOM 19214 O O . THR A 1 73 ? 7.869 8.360 9.756 1.00 0.00 73 THR A O 17
ATOM 19228 N N . TYR A 1 1 ? -16.540 2.422 -6.307 1.00 0.00 1 TYR A N 18
ATOM 19229 C CA . TYR A 1 1 ? -16.828 2.133 -4.872 1.00 0.00 1 TYR A CA 18
ATOM 19230 C C . TYR A 1 1 ? -15.672 2.620 -3.993 1.00 0.00 1 TYR A C 18
ATOM 19231 O O . TYR A 1 1 ? -14.527 2.615 -4.399 1.00 0.00 1 TYR A O 18
ATOM 19251 N N . LEU A 1 2 ? -15.964 3.039 -2.792 1.00 0.00 2 LEU A N 18
ATOM 19252 C CA . LEU A 1 2 ? -14.880 3.525 -1.892 1.00 0.00 2 LEU A CA 18
ATOM 19253 C C . LEU A 1 2 ? -15.428 3.771 -0.483 1.00 0.00 2 LEU A C 18
ATOM 19254 O O . LEU A 1 2 ? -15.824 4.868 -0.142 1.00 0.00 2 LEU A O 18
ATOM 19270 N N . ALA A 1 3 ? -15.453 2.756 0.337 1.00 0.00 3 ALA A N 18
ATOM 19271 C CA . ALA A 1 3 ? -15.971 2.931 1.724 1.00 0.00 3 ALA A CA 18
ATOM 19272 C C . ALA A 1 3 ? -14.826 3.319 2.663 1.00 0.00 3 ALA A C 18
ATOM 19273 O O . ALA A 1 3 ? -13.853 3.913 2.245 1.00 0.00 3 ALA A O 18
ATOM 19280 N N . PHE A 1 4 ? -14.937 2.978 3.923 1.00 0.00 4 PHE A N 18
ATOM 19281 C CA . PHE A 1 4 ? -13.859 3.317 4.909 1.00 0.00 4 PHE A CA 18
ATOM 19282 C C . PHE A 1 4 ? -13.196 4.653 4.560 1.00 0.00 4 PHE A C 18
ATOM 19283 O O . PHE A 1 4 ? -12.281 4.714 3.764 1.00 0.00 4 PHE A O 18
ATOM 19300 N N . ARG A 1 5 ? -13.650 5.723 5.151 1.00 0.00 5 ARG A N 18
ATOM 19301 C CA . ARG A 1 5 ? -13.045 7.051 4.850 1.00 0.00 5 ARG A CA 18
ATOM 19302 C C . ARG A 1 5 ? -12.192 7.525 6.031 1.00 0.00 5 ARG A C 18
ATOM 19303 O O . ARG A 1 5 ? -12.271 8.664 6.447 1.00 0.00 5 ARG A O 18
ATOM 19324 N N . CYS A 1 6 ? -11.373 6.663 6.570 1.00 0.00 6 CYS A N 18
ATOM 19325 C CA . CYS A 1 6 ? -10.515 7.073 7.718 1.00 0.00 6 CYS A CA 18
ATOM 19326 C C . CYS A 1 6 ? -9.303 7.859 7.204 1.00 0.00 6 CYS A C 18
ATOM 19327 O O . CYS A 1 6 ? -8.563 8.449 7.966 1.00 0.00 6 CYS A O 18
ATOM 19334 N N . GLY A 1 7 ? -9.100 7.873 5.912 1.00 0.00 7 GLY A N 18
ATOM 19335 C CA . GLY A 1 7 ? -7.942 8.623 5.344 1.00 0.00 7 GLY A CA 18
ATOM 19336 C C . GLY A 1 7 ? -6.941 7.644 4.724 1.00 0.00 7 GLY A C 18
ATOM 19337 O O . GLY A 1 7 ? -7.294 6.557 4.311 1.00 0.00 7 GLY A O 18
ATOM 19341 N N . ARG A 1 8 ? -5.691 8.022 4.657 1.00 0.00 8 ARG A N 18
ATOM 19342 C CA . ARG A 1 8 ? -4.661 7.114 4.067 1.00 0.00 8 ARG A CA 18
ATOM 19343 C C . ARG A 1 8 ? -4.449 5.901 4.976 1.00 0.00 8 ARG A C 18
ATOM 19344 O O . ARG A 1 8 ? -3.727 4.982 4.644 1.00 0.00 8 ARG A O 18
ATOM 19365 N N . TYR A 1 9 ? -5.072 5.893 6.123 1.00 0.00 9 TYR A N 18
ATOM 19366 C CA . TYR A 1 9 ? -4.905 4.743 7.057 1.00 0.00 9 TYR A CA 18
ATOM 19367 C C . TYR A 1 9 ? -6.049 3.740 6.875 1.00 0.00 9 TYR A C 18
ATOM 19368 O O . TYR A 1 9 ? -6.355 2.970 7.764 1.00 0.00 9 TYR A O 18
ATOM 19386 N N . SER A 1 10 ? -6.678 3.734 5.731 1.00 0.00 10 SER A N 18
ATOM 19387 C CA . SER A 1 10 ? -7.794 2.770 5.501 1.00 0.00 10 SER A CA 18
ATOM 19388 C C . SER A 1 10 ? -8.018 2.540 4.002 1.00 0.00 10 SER A C 18
ATOM 19389 O O . SER A 1 10 ? -9.134 2.602 3.529 1.00 0.00 10 SER A O 18
ATOM 19397 N N . PRO A 1 11 ? -6.948 2.266 3.305 1.00 0.00 11 PRO A N 18
ATOM 19398 C CA . PRO A 1 11 ? -7.036 2.007 1.849 1.00 0.00 11 PRO A CA 18
ATOM 19399 C C . PRO A 1 11 ? -7.559 0.590 1.591 1.00 0.00 11 PRO A C 18
ATOM 19400 O O . PRO A 1 11 ? -7.611 0.133 0.465 1.00 0.00 11 PRO A O 18
ATOM 19411 N N . CYS A 1 12 ? -7.944 -0.112 2.624 1.00 0.00 12 CYS A N 18
ATOM 19412 C CA . CYS A 1 12 ? -8.460 -1.500 2.436 1.00 0.00 12 CYS A CA 18
ATOM 19413 C C . CYS A 1 12 ? -9.991 -1.513 2.486 1.00 0.00 12 CYS A C 18
ATOM 19414 O O . CYS A 1 12 ? -10.626 -0.486 2.621 1.00 0.00 12 CYS A O 18
ATOM 19421 N N . LEU A 1 13 ? -10.586 -2.670 2.381 1.00 0.00 13 LEU A N 18
ATOM 19422 C CA . LEU A 1 13 ? -12.070 -2.756 2.427 1.00 0.00 13 LEU A CA 18
ATOM 19423 C C . LEU A 1 13 ? -12.542 -2.980 3.865 1.00 0.00 13 LEU A C 18
ATOM 19424 O O . LEU A 1 13 ? -13.527 -2.418 4.302 1.00 0.00 13 LEU A O 18
ATOM 19440 N N . ASP A 1 14 ? -11.847 -3.802 4.606 1.00 0.00 14 ASP A N 18
ATOM 19441 C CA . ASP A 1 14 ? -12.259 -4.063 6.016 1.00 0.00 14 ASP A CA 18
ATOM 19442 C C . ASP A 1 14 ? -11.039 -4.407 6.877 1.00 0.00 14 ASP A C 18
ATOM 19443 O O . ASP A 1 14 ? -10.963 -4.046 8.035 1.00 0.00 14 ASP A O 18
ATOM 19452 N N . ASP A 1 15 ? -10.085 -5.104 6.323 1.00 0.00 15 ASP A N 18
ATOM 19453 C CA . ASP A 1 15 ? -8.873 -5.471 7.114 1.00 0.00 15 ASP A CA 18
ATOM 19454 C C . ASP A 1 15 ? -7.881 -6.244 6.240 1.00 0.00 15 ASP A C 18
ATOM 19455 O O . ASP A 1 15 ? -8.122 -6.484 5.073 1.00 0.00 15 ASP A O 18
ATOM 19464 N N . GLY A 1 16 ? -6.767 -6.637 6.797 1.00 0.00 16 GLY A N 18
ATOM 19465 C CA . GLY A 1 16 ? -5.763 -7.396 5.999 1.00 0.00 16 GLY A CA 18
ATOM 19466 C C . GLY A 1 16 ? -4.857 -6.417 5.248 1.00 0.00 16 GLY A C 18
ATOM 19467 O O . GLY A 1 16 ? -5.239 -5.294 4.987 1.00 0.00 16 GLY A O 18
ATOM 19471 N N . PRO A 1 17 ? -3.682 -6.884 4.923 1.00 0.00 17 PRO A N 18
ATOM 19472 C CA . PRO A 1 17 ? -2.703 -6.043 4.189 1.00 0.00 17 PRO A CA 18
ATOM 19473 C C . PRO A 1 17 ? -3.149 -5.866 2.734 1.00 0.00 17 PRO A C 18
ATOM 19474 O O . PRO A 1 17 ? -3.035 -6.767 1.926 1.00 0.00 17 PRO A O 18
ATOM 19485 N N . ASN A 1 18 ? -3.662 -4.714 2.394 1.00 0.00 18 ASN A N 18
ATOM 19486 C CA . ASN A 1 18 ? -4.119 -4.487 0.993 1.00 0.00 18 ASN A CA 18
ATOM 19487 C C . ASN A 1 18 ? -3.017 -3.816 0.169 1.00 0.00 18 ASN A C 18
ATOM 19488 O O . ASN A 1 18 ? -1.951 -3.514 0.669 1.00 0.00 18 ASN A O 18
ATOM 19499 N N . VAL A 1 19 ? -3.267 -3.585 -1.091 1.00 0.00 19 VAL A N 18
ATOM 19500 C CA . VAL A 1 19 ? -2.237 -2.935 -1.954 1.00 0.00 19 VAL A CA 18
ATOM 19501 C C . VAL A 1 19 ? -2.274 -1.416 -1.772 1.00 0.00 19 VAL A C 18
ATOM 19502 O O . VAL A 1 19 ? -3.301 -0.842 -1.472 1.00 0.00 19 VAL A O 18
ATOM 19515 N N . ASN A 1 20 ? -1.160 -0.761 -1.957 1.00 0.00 20 ASN A N 18
ATOM 19516 C CA . ASN A 1 20 ? -1.138 0.721 -1.800 1.00 0.00 20 ASN A CA 18
ATOM 19517 C C . ASN A 1 20 ? -1.173 1.390 -3.173 1.00 0.00 20 ASN A C 18
ATOM 19518 O O . ASN A 1 20 ? -0.504 0.975 -4.098 1.00 0.00 20 ASN A O 18
ATOM 19529 N N . LEU A 1 21 ? -1.957 2.420 -3.311 1.00 0.00 21 LEU A N 18
ATOM 19530 C CA . LEU A 1 21 ? -2.053 3.117 -4.623 1.00 0.00 21 LEU A CA 18
ATOM 19531 C C . LEU A 1 21 ? -1.617 4.574 -4.474 1.00 0.00 21 LEU A C 18
ATOM 19532 O O . LEU A 1 21 ? -1.655 5.341 -5.414 1.00 0.00 21 LEU A O 18
ATOM 19548 N N . TYR A 1 22 ? -1.211 4.963 -3.297 1.00 0.00 22 TYR A N 18
ATOM 19549 C CA . TYR A 1 22 ? -0.783 6.376 -3.091 1.00 0.00 22 TYR A CA 18
ATOM 19550 C C . TYR A 1 22 ? 0.704 6.431 -2.725 1.00 0.00 22 TYR A C 18
ATOM 19551 O O . TYR A 1 22 ? 1.155 7.347 -2.066 1.00 0.00 22 TYR A O 18
ATOM 19569 N N . SER A 1 23 ? 1.470 5.461 -3.148 1.00 0.00 23 SER A N 18
ATOM 19570 C CA . SER A 1 23 ? 2.926 5.471 -2.819 1.00 0.00 23 SER A CA 18
ATOM 19571 C C . SER A 1 23 ? 3.600 4.189 -3.323 1.00 0.00 23 SER A C 18
ATOM 19572 O O . SER A 1 23 ? 2.994 3.138 -3.382 1.00 0.00 23 SER A O 18
ATOM 19580 N N . CYS A 1 24 ? 4.853 4.273 -3.683 1.00 0.00 24 CYS A N 18
ATOM 19581 C CA . CYS A 1 24 ? 5.576 3.064 -4.181 1.00 0.00 24 CYS A CA 18
ATOM 19582 C C . CYS A 1 24 ? 6.730 2.715 -3.238 1.00 0.00 24 CYS A C 18
ATOM 19583 O O . CYS A 1 24 ? 7.887 2.808 -3.597 1.00 0.00 24 CYS A O 18
ATOM 19590 N N . CYS A 1 25 ? 6.426 2.315 -2.036 1.00 0.00 25 CYS A N 18
ATOM 19591 C CA . CYS A 1 25 ? 7.509 1.963 -1.074 1.00 0.00 25 CYS A CA 18
ATOM 19592 C C . CYS A 1 25 ? 6.957 1.080 0.049 1.00 0.00 25 CYS A C 18
ATOM 19593 O O . CYS A 1 25 ? 7.626 0.191 0.536 1.00 0.00 25 CYS A O 18
ATOM 19600 N N . SER A 1 26 ? 5.745 1.322 0.468 1.00 0.00 26 SER A N 18
ATOM 19601 C CA . SER A 1 26 ? 5.159 0.497 1.562 1.00 0.00 26 SER A CA 18
ATOM 19602 C C . SER A 1 26 ? 3.678 0.221 1.288 1.00 0.00 26 SER A C 18
ATOM 19603 O O . SER A 1 26 ? 2.955 1.080 0.824 1.00 0.00 26 SER A O 18
ATOM 19611 N N . PHE A 1 27 ? 3.217 -0.966 1.581 1.00 0.00 27 PHE A N 18
ATOM 19612 C CA . PHE A 1 27 ? 1.778 -1.273 1.341 1.00 0.00 27 PHE A CA 18
ATOM 19613 C C . PHE A 1 27 ? 0.950 -0.822 2.543 1.00 0.00 27 PHE A C 18
ATOM 19614 O O . PHE A 1 27 ? 1.439 -0.130 3.413 1.00 0.00 27 PHE A O 18
ATOM 19631 N N . TYR A 1 28 ? -0.302 -1.176 2.590 1.00 0.00 28 TYR A N 18
ATOM 19632 C CA . TYR A 1 28 ? -1.144 -0.718 3.728 1.00 0.00 28 TYR A CA 18
ATOM 19633 C C . TYR A 1 28 ? -1.659 -1.873 4.585 1.00 0.00 28 TYR A C 18
ATOM 19634 O O . TYR A 1 28 ? -2.513 -2.630 4.170 1.00 0.00 28 TYR A O 18
ATOM 19652 N N . ASN A 1 29 ? -1.212 -1.964 5.804 1.00 0.00 29 ASN A N 18
ATOM 19653 C CA . ASN A 1 29 ? -1.758 -3.015 6.700 1.00 0.00 29 ASN A CA 18
ATOM 19654 C C . ASN A 1 29 ? -3.098 -2.481 7.201 1.00 0.00 29 ASN A C 18
ATOM 19655 O O . ASN A 1 29 ? -3.253 -1.290 7.366 1.00 0.00 29 ASN A O 18
ATOM 19666 N N . CYS A 1 30 ? -4.087 -3.300 7.405 1.00 0.00 30 CYS A N 18
ATOM 19667 C CA . CYS A 1 30 ? -5.389 -2.721 7.843 1.00 0.00 30 CYS A CA 18
ATOM 19668 C C . CYS A 1 30 ? -5.983 -3.438 9.055 1.00 0.00 30 CYS A C 18
ATOM 19669 O O . CYS A 1 30 ? -5.873 -4.637 9.214 1.00 0.00 30 CYS A O 18
ATOM 19676 N N . HIS A 1 31 ? -6.630 -2.680 9.898 1.00 0.00 31 HIS A N 18
ATOM 19677 C CA . HIS A 1 31 ? -7.277 -3.244 11.112 1.00 0.00 31 HIS A CA 18
ATOM 19678 C C . HIS A 1 31 ? -8.424 -2.310 11.507 1.00 0.00 31 HIS A C 18
ATOM 19679 O O . HIS A 1 31 ? -8.248 -1.394 12.286 1.00 0.00 31 HIS A O 18
ATOM 19693 N N . LYS A 1 32 ? -9.587 -2.505 10.945 1.00 0.00 32 LYS A N 18
ATOM 19694 C CA . LYS A 1 32 ? -10.724 -1.594 11.263 1.00 0.00 32 LYS A CA 18
ATOM 19695 C C . LYS A 1 32 ? -10.412 -0.210 10.683 1.00 0.00 32 LYS A C 18
ATOM 19696 O O . LYS A 1 32 ? -9.985 -0.092 9.552 1.00 0.00 32 LYS A O 18
ATOM 19715 N N . CYS A 1 33 ? -10.590 0.837 11.441 1.00 0.00 33 CYS A N 18
ATOM 19716 C CA . CYS A 1 33 ? -10.263 2.191 10.908 1.00 0.00 33 CYS A CA 18
ATOM 19717 C C . CYS A 1 33 ? -8.791 2.502 11.203 1.00 0.00 33 CYS A C 18
ATOM 19718 O O . CYS A 1 33 ? -8.433 3.607 11.561 1.00 0.00 33 CYS A O 18
ATOM 19725 N N . LEU A 1 34 ? -7.936 1.522 11.067 1.00 0.00 34 LEU A N 18
ATOM 19726 C CA . LEU A 1 34 ? -6.489 1.744 11.350 1.00 0.00 34 LEU A CA 18
ATOM 19727 C C . LEU A 1 34 ? -5.625 1.001 10.328 1.00 0.00 34 LEU A C 18
ATOM 19728 O O . LEU A 1 34 ? -5.829 -0.167 10.063 1.00 0.00 34 LEU A O 18
ATOM 19744 N N . ALA A 1 35 ? -4.658 1.666 9.755 1.00 0.00 35 ALA A N 18
ATOM 19745 C CA . ALA A 1 35 ? -3.784 0.987 8.757 1.00 0.00 35 ALA A CA 18
ATOM 19746 C C . ALA A 1 35 ? -2.381 1.601 8.770 1.00 0.00 35 ALA A C 18
ATOM 19747 O O . ALA A 1 35 ? -2.220 2.806 8.766 1.00 0.00 35 ALA A O 18
ATOM 19754 N N . ARG A 1 36 ? -1.367 0.780 8.783 1.00 0.00 36 ARG A N 18
ATOM 19755 C CA . ARG A 1 36 ? 0.026 1.313 8.792 1.00 0.00 36 ARG A CA 18
ATOM 19756 C C . ARG A 1 36 ? 0.713 1.004 7.459 1.00 0.00 36 ARG A C 18
ATOM 19757 O O . ARG A 1 36 ? 0.284 0.145 6.715 1.00 0.00 36 ARG A O 18
ATOM 19778 N N . LEU A 1 37 ? 1.775 1.695 7.151 1.00 0.00 37 LEU A N 18
ATOM 19779 C CA . LEU A 1 37 ? 2.482 1.437 5.863 1.00 0.00 37 LEU A CA 18
ATOM 19780 C C . LEU A 1 37 ? 3.760 0.630 6.108 1.00 0.00 37 LEU A C 18
ATOM 19781 O O . LEU A 1 37 ? 4.715 1.122 6.676 1.00 0.00 37 LEU A O 18
ATOM 19797 N N . GLU A 1 38 ? 3.796 -0.599 5.671 1.00 0.00 38 GLU A N 18
ATOM 19798 C CA . GLU A 1 38 ? 5.025 -1.423 5.869 1.00 0.00 38 GLU A CA 18
ATOM 19799 C C . GLU A 1 38 ? 6.025 -1.111 4.756 1.00 0.00 38 GLU A C 18
ATOM 19800 O O . GLU A 1 38 ? 5.709 -1.209 3.588 1.00 0.00 38 GLU A O 18
ATOM 19812 N N . ASN A 1 39 ? 7.222 -0.720 5.101 1.00 0.00 39 ASN A N 18
ATOM 19813 C CA . ASN A 1 39 ? 8.221 -0.384 4.044 1.00 0.00 39 ASN A CA 18
ATOM 19814 C C . ASN A 1 39 ? 9.142 -1.566 3.753 1.00 0.00 39 ASN A C 18
ATOM 19815 O O . ASN A 1 39 ? 10.332 -1.407 3.567 1.00 0.00 39 ASN A O 18
ATOM 19826 N N . CYS A 1 40 ? 8.595 -2.743 3.680 1.00 0.00 40 CYS A N 18
ATOM 19827 C CA . CYS A 1 40 ? 9.435 -3.938 3.366 1.00 0.00 40 CYS A CA 18
ATOM 19828 C C . CYS A 1 40 ? 10.638 -4.015 4.312 1.00 0.00 40 CYS A C 18
ATOM 19829 O O . CYS A 1 40 ? 10.918 -3.081 5.037 1.00 0.00 40 CYS A O 18
ATOM 19836 N N . PRO A 1 41 ? 11.321 -5.131 4.274 1.00 0.00 41 PRO A N 18
ATOM 19837 C CA . PRO A 1 41 ? 12.511 -5.314 5.140 1.00 0.00 41 PRO A CA 18
ATOM 19838 C C . PRO A 1 41 ? 13.656 -4.423 4.650 1.00 0.00 41 PRO A C 18
ATOM 19839 O O . PRO A 1 41 ? 14.647 -4.901 4.136 1.00 0.00 41 PRO A O 18
ATOM 19850 N N . LYS A 1 42 ? 13.507 -3.130 4.811 1.00 0.00 42 LYS A N 18
ATOM 19851 C CA . LYS A 1 42 ? 14.557 -2.158 4.369 1.00 0.00 42 LYS A CA 18
ATOM 19852 C C . LYS A 1 42 ? 15.351 -2.689 3.170 1.00 0.00 42 LYS A C 18
ATOM 19853 O O . LYS A 1 42 ? 16.445 -3.199 3.313 1.00 0.00 42 LYS A O 18
ATOM 19872 N N . GLY A 1 43 ? 14.818 -2.559 1.983 1.00 0.00 43 GLY A N 18
ATOM 19873 C CA . GLY A 1 43 ? 15.561 -3.046 0.786 1.00 0.00 43 GLY A CA 18
ATOM 19874 C C . GLY A 1 43 ? 14.598 -3.666 -0.233 1.00 0.00 43 GLY A C 18
ATOM 19875 O O . GLY A 1 43 ? 15.003 -4.072 -1.304 1.00 0.00 43 GLY A O 18
ATOM 19879 N N . LEU A 1 44 ? 13.332 -3.752 0.077 1.00 0.00 44 LEU A N 18
ATOM 19880 C CA . LEU A 1 44 ? 12.377 -4.357 -0.899 1.00 0.00 44 LEU A CA 18
ATOM 19881 C C . LEU A 1 44 ? 11.152 -3.459 -1.093 1.00 0.00 44 LEU A C 18
ATOM 19882 O O . LEU A 1 44 ? 10.857 -2.606 -0.280 1.00 0.00 44 LEU A O 18
ATOM 19898 N N . HIS A 1 45 ? 10.432 -3.657 -2.165 1.00 0.00 45 HIS A N 18
ATOM 19899 C CA . HIS A 1 45 ? 9.216 -2.830 -2.419 1.00 0.00 45 HIS A CA 18
ATOM 19900 C C . HIS A 1 45 ? 7.972 -3.610 -1.987 1.00 0.00 45 HIS A C 18
ATOM 19901 O O . HIS A 1 45 ? 8.066 -4.732 -1.531 1.00 0.00 45 HIS A O 18
ATOM 19915 N N . TYR A 1 46 ? 6.807 -3.035 -2.112 1.00 0.00 46 TYR A N 18
ATOM 19916 C CA . TYR A 1 46 ? 5.583 -3.772 -1.689 1.00 0.00 46 TYR A CA 18
ATOM 19917 C C . TYR A 1 46 ? 5.066 -4.658 -2.826 1.00 0.00 46 TYR A C 18
ATOM 19918 O O . TYR A 1 46 ? 5.048 -4.265 -3.975 1.00 0.00 46 TYR A O 18
ATOM 19936 N N . ASN A 1 47 ? 4.638 -5.848 -2.508 1.00 0.00 47 ASN A N 18
ATOM 19937 C CA . ASN A 1 47 ? 4.110 -6.761 -3.561 1.00 0.00 47 ASN A CA 18
ATOM 19938 C C . ASN A 1 47 ? 2.684 -7.187 -3.204 1.00 0.00 47 ASN A C 18
ATOM 19939 O O . ASN A 1 47 ? 2.459 -8.248 -2.656 1.00 0.00 47 ASN A O 18
ATOM 19950 N N . ALA A 1 48 ? 1.720 -6.361 -3.506 1.00 0.00 48 ALA A N 18
ATOM 19951 C CA . ALA A 1 48 ? 0.308 -6.708 -3.180 1.00 0.00 48 ALA A CA 18
ATOM 19952 C C . ALA A 1 48 ? -0.058 -8.075 -3.765 1.00 0.00 48 ALA A C 18
ATOM 19953 O O . ALA A 1 48 ? -0.964 -8.737 -3.299 1.00 0.00 48 ALA A O 18
ATOM 19960 N N . TYR A 1 49 ? 0.638 -8.502 -4.783 1.00 0.00 49 TYR A N 18
ATOM 19961 C CA . TYR A 1 49 ? 0.324 -9.827 -5.393 1.00 0.00 49 TYR A CA 18
ATOM 19962 C C . TYR A 1 49 ? 0.649 -10.955 -4.410 1.00 0.00 49 TYR A C 18
ATOM 19963 O O . TYR A 1 49 ? 0.345 -12.107 -4.651 1.00 0.00 49 TYR A O 18
ATOM 19981 N N . LEU A 1 50 ? 1.266 -10.637 -3.305 1.00 0.00 50 LEU A N 18
ATOM 19982 C CA . LEU A 1 50 ? 1.609 -11.695 -2.312 1.00 0.00 50 LEU A CA 18
ATOM 19983 C C . LEU A 1 50 ? 1.437 -11.166 -0.885 1.00 0.00 50 LEU A C 18
ATOM 19984 O O . LEU A 1 50 ? 1.939 -11.739 0.062 1.00 0.00 50 LEU A O 18
ATOM 20000 N N . LYS A 1 51 ? 0.734 -10.079 -0.721 1.00 0.00 51 LYS A N 18
ATOM 20001 C CA . LYS A 1 51 ? 0.535 -9.521 0.648 1.00 0.00 51 LYS A CA 18
ATOM 20002 C C . LYS A 1 51 ? 1.884 -9.357 1.352 1.00 0.00 51 LYS A C 18
ATOM 20003 O O . LYS A 1 51 ? 1.968 -9.364 2.564 1.00 0.00 51 LYS A O 18
ATOM 20022 N N . VAL A 1 52 ? 2.941 -9.209 0.601 1.00 0.00 52 VAL A N 18
ATOM 20023 C CA . VAL A 1 52 ? 4.284 -9.044 1.228 1.00 0.00 52 VAL A CA 18
ATOM 20024 C C . VAL A 1 52 ? 5.089 -7.976 0.484 1.00 0.00 52 VAL A C 18
ATOM 20025 O O . VAL A 1 52 ? 4.541 -7.146 -0.214 1.00 0.00 52 VAL A O 18
ATOM 20038 N N . CYS A 1 53 ? 6.385 -7.991 0.627 1.00 0.00 53 CYS A N 18
ATOM 20039 C CA . CYS A 1 53 ? 7.226 -6.976 -0.072 1.00 0.00 53 CYS A CA 18
ATOM 20040 C C . CYS A 1 53 ? 8.245 -7.669 -0.980 1.00 0.00 53 CYS A C 18
ATOM 20041 O O . CYS A 1 53 ? 8.787 -8.703 -0.644 1.00 0.00 53 CYS A O 18
ATOM 20048 N N . ASP A 1 54 ? 8.509 -7.109 -2.128 1.00 0.00 54 ASP A N 18
ATOM 20049 C CA . ASP A 1 54 ? 9.492 -7.737 -3.056 1.00 0.00 54 ASP A CA 18
ATOM 20050 C C . ASP A 1 54 ? 10.293 -6.659 -3.791 1.00 0.00 54 ASP A C 18
ATOM 20051 O O . ASP A 1 54 ? 9.978 -5.488 -3.728 1.00 0.00 54 ASP A O 18
ATOM 20060 N N . TRP A 1 55 ? 11.326 -7.046 -4.487 1.00 0.00 55 TRP A N 18
ATOM 20061 C CA . TRP A 1 55 ? 12.146 -6.044 -5.226 1.00 0.00 55 TRP A CA 18
ATOM 20062 C C . TRP A 1 55 ? 11.237 -5.106 -6.026 1.00 0.00 55 TRP A C 18
ATOM 20063 O O . TRP A 1 55 ? 10.106 -5.438 -6.318 1.00 0.00 55 TRP A O 18
ATOM 20084 N N . PRO A 1 56 ? 11.770 -3.961 -6.353 1.00 0.00 56 PRO A N 18
ATOM 20085 C CA . PRO A 1 56 ? 11.003 -2.956 -7.129 1.00 0.00 56 PRO A CA 18
ATOM 20086 C C . PRO A 1 56 ? 10.863 -3.401 -8.588 1.00 0.00 56 PRO A C 18
ATOM 20087 O O . PRO A 1 56 ? 9.959 -2.990 -9.289 1.00 0.00 56 PRO A O 18
ATOM 20098 N N . SER A 1 57 ? 11.752 -4.237 -9.052 1.00 0.00 57 SER A N 18
ATOM 20099 C CA . SER A 1 57 ? 11.668 -4.705 -10.465 1.00 0.00 57 SER A CA 18
ATOM 20100 C C . SER A 1 57 ? 10.572 -5.765 -10.606 1.00 0.00 57 SER A C 18
ATOM 20101 O O . SER A 1 57 ? 10.151 -6.095 -11.698 1.00 0.00 57 SER A O 18
ATOM 20109 N N . LYS A 1 58 ? 10.106 -6.299 -9.511 1.00 0.00 58 LYS A N 18
ATOM 20110 C CA . LYS A 1 58 ? 9.037 -7.336 -9.580 1.00 0.00 58 LYS A CA 18
ATOM 20111 C C . LYS A 1 58 ? 7.724 -6.777 -9.026 1.00 0.00 58 LYS A C 18
ATOM 20112 O O . LYS A 1 58 ? 6.695 -6.829 -9.669 1.00 0.00 58 LYS A O 18
ATOM 20131 N N . ALA A 1 59 ? 7.753 -6.243 -7.836 1.00 0.00 59 ALA A N 18
ATOM 20132 C CA . ALA A 1 59 ? 6.508 -5.682 -7.241 1.00 0.00 59 ALA A CA 18
ATOM 20133 C C . ALA A 1 59 ? 5.793 -4.790 -8.258 1.00 0.00 59 ALA A C 18
ATOM 20134 O O . ALA A 1 59 ? 4.588 -4.848 -8.408 1.00 0.00 59 ALA A O 18
ATOM 20141 N N . GLY A 1 60 ? 6.524 -3.964 -8.957 1.00 0.00 60 GLY A N 18
ATOM 20142 C CA . GLY A 1 60 ? 5.883 -3.068 -9.961 1.00 0.00 60 GLY A CA 18
ATOM 20143 C C . GLY A 1 60 ? 4.823 -2.210 -9.269 1.00 0.00 60 GLY A C 18
ATOM 20144 O O . GLY A 1 60 ? 3.800 -2.701 -8.836 1.00 0.00 60 GLY A O 18
ATOM 20148 N N . CYS A 1 61 ? 5.059 -0.932 -9.156 1.00 0.00 61 CYS A N 18
ATOM 20149 C CA . CYS A 1 61 ? 4.059 -0.055 -8.483 1.00 0.00 61 CYS A CA 18
ATOM 20150 C C . CYS A 1 61 ? 3.418 0.905 -9.487 1.00 0.00 61 CYS A C 18
ATOM 20151 O O . CYS A 1 61 ? 4.028 1.310 -10.457 1.00 0.00 61 CYS A O 18
ATOM 20158 N N . THR A 1 62 ? 2.191 1.276 -9.252 1.00 0.00 62 THR A N 18
ATOM 20159 C CA . THR A 1 62 ? 1.496 2.215 -10.175 1.00 0.00 62 THR A CA 18
ATOM 20160 C C . THR A 1 62 ? 0.559 3.120 -9.374 1.00 0.00 62 THR A C 18
ATOM 20161 O O . THR A 1 62 ? -0.577 3.341 -9.743 1.00 0.00 62 THR A O 18
ATOM 20172 N N . SER A 1 63 ? 1.030 3.635 -8.272 1.00 0.00 63 SER A N 18
ATOM 20173 C CA . SER A 1 63 ? 0.173 4.518 -7.432 1.00 0.00 63 SER A CA 18
ATOM 20174 C C . SER A 1 63 ? 0.317 5.978 -7.870 1.00 0.00 63 SER A C 18
ATOM 20175 O O . SER A 1 63 ? 1.330 6.377 -8.410 1.00 0.00 63 SER A O 18
ATOM 20183 N N . VAL A 1 64 ? -0.686 6.779 -7.637 1.00 0.00 64 VAL A N 18
ATOM 20184 C CA . VAL A 1 64 ? -0.601 8.212 -8.033 1.00 0.00 64 VAL A CA 18
ATOM 20185 C C . VAL A 1 64 ? 0.576 8.882 -7.318 1.00 0.00 64 VAL A C 18
ATOM 20186 O O . VAL A 1 64 ? 1.001 9.962 -7.676 1.00 0.00 64 VAL A O 18
ATOM 20199 N N . ASN A 1 65 ? 1.105 8.244 -6.309 1.00 0.00 65 ASN A N 18
ATOM 20200 C CA . ASN A 1 65 ? 2.255 8.837 -5.568 1.00 0.00 65 ASN A CA 18
ATOM 20201 C C . ASN A 1 65 ? 3.504 7.973 -5.752 1.00 0.00 65 ASN A C 18
ATOM 20202 O O . ASN A 1 65 ? 3.572 6.856 -5.280 1.00 0.00 65 ASN A O 18
ATOM 20213 N N . LYS A 1 66 ? 4.495 8.481 -6.432 1.00 0.00 66 LYS A N 18
ATOM 20214 C CA . LYS A 1 66 ? 5.738 7.685 -6.641 1.00 0.00 66 LYS A CA 18
ATOM 20215 C C . LYS A 1 66 ? 6.822 8.133 -5.655 1.00 0.00 66 LYS A C 18
ATOM 20216 O O . LYS A 1 66 ? 7.760 7.412 -5.377 1.00 0.00 66 LYS A O 18
ATOM 20235 N N . GLU A 1 67 ? 6.698 9.319 -5.124 1.00 0.00 67 GLU A N 18
ATOM 20236 C CA . GLU A 1 67 ? 7.717 9.815 -4.155 1.00 0.00 67 GLU A CA 18
ATOM 20237 C C . GLU A 1 67 ? 7.316 9.437 -2.727 1.00 0.00 67 GLU A C 18
ATOM 20238 O O . GLU A 1 67 ? 6.408 10.007 -2.157 1.00 0.00 67 GLU A O 18
ATOM 20250 N N . CYS A 1 68 ? 7.985 8.479 -2.147 1.00 0.00 68 CYS A N 18
ATOM 20251 C CA . CYS A 1 68 ? 7.642 8.066 -0.757 1.00 0.00 68 CYS A CA 18
ATOM 20252 C C . CYS A 1 68 ? 8.629 8.683 0.235 1.00 0.00 68 CYS A C 18
ATOM 20253 O O . CYS A 1 68 ? 9.105 8.028 1.141 1.00 0.00 68 CYS A O 18
ATOM 20260 N N . HIS A 1 69 ? 8.946 9.938 0.069 1.00 0.00 69 HIS A N 18
ATOM 20261 C CA . HIS A 1 69 ? 9.910 10.593 1.003 1.00 0.00 69 HIS A CA 18
ATOM 20262 C C . HIS A 1 69 ? 9.235 11.766 1.722 1.00 0.00 69 HIS A C 18
ATOM 20263 O O . HIS A 1 69 ? 9.891 12.593 2.324 1.00 0.00 69 HIS A O 18
ATOM 20277 N N . LEU A 1 70 ? 7.932 11.851 1.665 1.00 0.00 70 LEU A N 18
ATOM 20278 C CA . LEU A 1 70 ? 7.234 12.980 2.347 1.00 0.00 70 LEU A CA 18
ATOM 20279 C C . LEU A 1 70 ? 6.602 12.505 3.661 1.00 0.00 70 LEU A C 18
ATOM 20280 O O . LEU A 1 70 ? 5.447 12.134 3.705 1.00 0.00 70 LEU A O 18
ATOM 20296 N N . TRP A 1 71 ? 7.349 12.529 4.731 1.00 0.00 71 TRP A N 18
ATOM 20297 C CA . TRP A 1 71 ? 6.789 12.094 6.045 1.00 0.00 71 TRP A CA 18
ATOM 20298 C C . TRP A 1 71 ? 7.408 12.918 7.174 1.00 0.00 71 TRP A C 18
ATOM 20299 O O . TRP A 1 71 ? 7.639 12.424 8.259 1.00 0.00 71 TRP A O 18
ATOM 20320 N N . LYS A 1 72 ? 7.690 14.167 6.926 1.00 0.00 72 LYS A N 18
ATOM 20321 C CA . LYS A 1 72 ? 8.305 15.006 7.991 1.00 0.00 72 LYS A CA 18
ATOM 20322 C C . LYS A 1 72 ? 9.433 14.224 8.668 1.00 0.00 72 LYS A C 18
ATOM 20323 O O . LYS A 1 72 ? 9.405 13.978 9.857 1.00 0.00 72 LYS A O 18
ATOM 20342 N N . THR A 1 73 ? 10.421 13.824 7.909 1.00 0.00 73 THR A N 18
ATOM 20343 C CA . THR A 1 73 ? 11.555 13.046 8.490 1.00 0.00 73 THR A CA 18
ATOM 20344 C C . THR A 1 73 ? 11.926 13.590 9.874 1.00 0.00 73 THR A C 18
ATOM 20345 O O . THR A 1 73 ? 12.591 14.600 9.990 1.00 0.00 73 THR A O 18
ATOM 20359 N N . TYR A 1 1 ? -6.316 13.266 -3.675 1.00 0.00 1 TYR A N 19
ATOM 20360 C CA . TYR A 1 1 ? -7.413 13.413 -2.674 1.00 0.00 1 TYR A CA 19
ATOM 20361 C C . TYR A 1 1 ? -7.705 12.066 -2.007 1.00 0.00 1 TYR A C 19
ATOM 20362 O O . TYR A 1 1 ? -7.180 11.042 -2.397 1.00 0.00 1 TYR A O 19
ATOM 20382 N N . LEU A 1 2 ? -8.540 12.060 -1.004 1.00 0.00 2 LEU A N 19
ATOM 20383 C CA . LEU A 1 2 ? -8.863 10.778 -0.311 1.00 0.00 2 LEU A CA 19
ATOM 20384 C C . LEU A 1 2 ? -10.313 10.373 -0.595 1.00 0.00 2 LEU A C 19
ATOM 20385 O O . LEU A 1 2 ? -11.203 11.199 -0.630 1.00 0.00 2 LEU A O 19
ATOM 20401 N N . ALA A 1 3 ? -10.556 9.106 -0.798 1.00 0.00 3 ALA A N 19
ATOM 20402 C CA . ALA A 1 3 ? -11.948 8.650 -1.078 1.00 0.00 3 ALA A CA 19
ATOM 20403 C C . ALA A 1 3 ? -12.679 8.350 0.233 1.00 0.00 3 ALA A C 19
ATOM 20404 O O . ALA A 1 3 ? -13.517 9.111 0.675 1.00 0.00 3 ALA A O 19
ATOM 20411 N N . PHE A 1 4 ? -12.369 7.247 0.859 1.00 0.00 4 PHE A N 19
ATOM 20412 C CA . PHE A 1 4 ? -13.046 6.900 2.143 1.00 0.00 4 PHE A CA 19
ATOM 20413 C C . PHE A 1 4 ? -12.924 8.058 3.137 1.00 0.00 4 PHE A C 19
ATOM 20414 O O . PHE A 1 4 ? -12.531 9.152 2.784 1.00 0.00 4 PHE A O 19
ATOM 20431 N N . ARG A 1 5 ? -13.262 7.831 4.378 1.00 0.00 5 ARG A N 19
ATOM 20432 C CA . ARG A 1 5 ? -13.169 8.925 5.387 1.00 0.00 5 ARG A CA 19
ATOM 20433 C C . ARG A 1 5 ? -12.355 8.472 6.603 1.00 0.00 5 ARG A C 19
ATOM 20434 O O . ARG A 1 5 ? -12.354 9.117 7.632 1.00 0.00 5 ARG A O 19
ATOM 20455 N N . CYS A 1 6 ? -11.661 7.372 6.495 1.00 0.00 6 CYS A N 19
ATOM 20456 C CA . CYS A 1 6 ? -10.849 6.892 7.652 1.00 0.00 6 CYS A CA 19
ATOM 20457 C C . CYS A 1 6 ? -9.441 7.503 7.594 1.00 0.00 6 CYS A C 19
ATOM 20458 O O . CYS A 1 6 ? -8.787 7.666 8.605 1.00 0.00 6 CYS A O 19
ATOM 20465 N N . GLY A 1 7 ? -8.975 7.851 6.421 1.00 0.00 7 GLY A N 19
ATOM 20466 C CA . GLY A 1 7 ? -7.614 8.461 6.307 1.00 0.00 7 GLY A CA 19
ATOM 20467 C C . GLY A 1 7 ? -6.662 7.493 5.597 1.00 0.00 7 GLY A C 19
ATOM 20468 O O . GLY A 1 7 ? -7.045 6.410 5.201 1.00 0.00 7 GLY A O 19
ATOM 20472 N N . ARG A 1 8 ? -5.417 7.873 5.441 1.00 0.00 8 ARG A N 19
ATOM 20473 C CA . ARG A 1 8 ? -4.438 6.969 4.764 1.00 0.00 8 ARG A CA 19
ATOM 20474 C C . ARG A 1 8 ? -4.412 5.615 5.476 1.00 0.00 8 ARG A C 19
ATOM 20475 O O . ARG A 1 8 ? -3.946 4.629 4.942 1.00 0.00 8 ARG A O 19
ATOM 20496 N N . TYR A 1 9 ? -4.918 5.562 6.679 1.00 0.00 9 TYR A N 19
ATOM 20497 C CA . TYR A 1 9 ? -4.934 4.276 7.427 1.00 0.00 9 TYR A CA 19
ATOM 20498 C C . TYR A 1 9 ? -6.100 3.405 6.944 1.00 0.00 9 TYR A C 19
ATOM 20499 O O . TYR A 1 9 ? -6.394 2.373 7.512 1.00 0.00 9 TYR A O 19
ATOM 20517 N N . SER A 1 10 ? -6.764 3.813 5.896 1.00 0.00 10 SER A N 19
ATOM 20518 C CA . SER A 1 10 ? -7.905 3.008 5.375 1.00 0.00 10 SER A CA 19
ATOM 20519 C C . SER A 1 10 ? -7.883 2.974 3.842 1.00 0.00 10 SER A C 19
ATOM 20520 O O . SER A 1 10 ? -8.870 3.282 3.203 1.00 0.00 10 SER A O 19
ATOM 20528 N N . PRO A 1 11 ? -6.757 2.590 3.300 1.00 0.00 11 PRO A N 19
ATOM 20529 C CA . PRO A 1 11 ? -6.610 2.506 1.830 1.00 0.00 11 PRO A CA 19
ATOM 20530 C C . PRO A 1 11 ? -7.200 1.190 1.317 1.00 0.00 11 PRO A C 19
ATOM 20531 O O . PRO A 1 11 ? -7.044 0.832 0.166 1.00 0.00 11 PRO A O 19
ATOM 20542 N N . CYS A 1 12 ? -7.872 0.465 2.167 1.00 0.00 12 CYS A N 19
ATOM 20543 C CA . CYS A 1 12 ? -8.470 -0.831 1.744 1.00 0.00 12 CYS A CA 19
ATOM 20544 C C . CYS A 1 12 ? -9.992 -0.715 1.667 1.00 0.00 12 CYS A C 19
ATOM 20545 O O . CYS A 1 12 ? -10.563 0.327 1.925 1.00 0.00 12 CYS A O 19
ATOM 20552 N N . LEU A 1 13 ? -10.653 -1.785 1.325 1.00 0.00 13 LEU A N 19
ATOM 20553 C CA . LEU A 1 13 ? -12.140 -1.753 1.241 1.00 0.00 13 LEU A CA 19
ATOM 20554 C C . LEU A 1 13 ? -12.724 -2.986 1.937 1.00 0.00 13 LEU A C 19
ATOM 20555 O O . LEU A 1 13 ? -13.918 -3.208 1.932 1.00 0.00 13 LEU A O 19
ATOM 20571 N N . ASP A 1 14 ? -11.886 -3.791 2.536 1.00 0.00 14 ASP A N 19
ATOM 20572 C CA . ASP A 1 14 ? -12.387 -5.011 3.233 1.00 0.00 14 ASP A CA 19
ATOM 20573 C C . ASP A 1 14 ? -11.349 -5.515 4.241 1.00 0.00 14 ASP A C 19
ATOM 20574 O O . ASP A 1 14 ? -11.253 -6.697 4.508 1.00 0.00 14 ASP A O 19
ATOM 20583 N N . ASP A 1 15 ? -10.570 -4.630 4.806 1.00 0.00 15 ASP A N 19
ATOM 20584 C CA . ASP A 1 15 ? -9.541 -5.062 5.800 1.00 0.00 15 ASP A CA 19
ATOM 20585 C C . ASP A 1 15 ? -8.436 -5.868 5.109 1.00 0.00 15 ASP A C 19
ATOM 20586 O O . ASP A 1 15 ? -8.429 -6.026 3.904 1.00 0.00 15 ASP A O 19
ATOM 20595 N N . GLY A 1 16 ? -7.502 -6.377 5.866 1.00 0.00 16 GLY A N 19
ATOM 20596 C CA . GLY A 1 16 ? -6.397 -7.170 5.259 1.00 0.00 16 GLY A CA 19
ATOM 20597 C C . GLY A 1 16 ? -5.313 -6.221 4.744 1.00 0.00 16 GLY A C 19
ATOM 20598 O O . GLY A 1 16 ? -5.545 -5.038 4.596 1.00 0.00 16 GLY A O 19
ATOM 20602 N N . PRO A 1 17 ? -4.162 -6.776 4.485 1.00 0.00 17 PRO A N 19
ATOM 20603 C CA . PRO A 1 17 ? -3.026 -5.969 3.976 1.00 0.00 17 PRO A CA 19
ATOM 20604 C C . PRO A 1 17 ? -3.282 -5.561 2.524 1.00 0.00 17 PRO A C 19
ATOM 20605 O O . PRO A 1 17 ? -2.930 -6.266 1.598 1.00 0.00 17 PRO A O 19
ATOM 20616 N N . ASN A 1 18 ? -3.901 -4.432 2.317 1.00 0.00 18 ASN A N 19
ATOM 20617 C CA . ASN A 1 18 ? -4.190 -3.980 0.927 1.00 0.00 18 ASN A CA 19
ATOM 20618 C C . ASN A 1 18 ? -3.000 -3.210 0.355 1.00 0.00 18 ASN A C 19
ATOM 20619 O O . ASN A 1 18 ? -2.245 -2.589 1.077 1.00 0.00 18 ASN A O 19
ATOM 20630 N N . VAL A 1 19 ? -2.831 -3.240 -0.937 1.00 0.00 19 VAL A N 19
ATOM 20631 C CA . VAL A 1 19 ? -1.694 -2.501 -1.554 1.00 0.00 19 VAL A CA 19
ATOM 20632 C C . VAL A 1 19 ? -1.882 -0.997 -1.344 1.00 0.00 19 VAL A C 19
ATOM 20633 O O . VAL A 1 19 ? -2.988 -0.512 -1.228 1.00 0.00 19 VAL A O 19
ATOM 20646 N N . ASN A 1 20 ? -0.811 -0.256 -1.290 1.00 0.00 20 ASN A N 19
ATOM 20647 C CA . ASN A 1 20 ? -0.938 1.214 -1.082 1.00 0.00 20 ASN A CA 19
ATOM 20648 C C . ASN A 1 20 ? -1.256 1.917 -2.406 1.00 0.00 20 ASN A C 19
ATOM 20649 O O . ASN A 1 20 ? -0.937 1.432 -3.473 1.00 0.00 20 ASN A O 19
ATOM 20660 N N . LEU A 1 21 ? -1.890 3.055 -2.344 1.00 0.00 21 LEU A N 19
ATOM 20661 C CA . LEU A 1 21 ? -2.234 3.789 -3.596 1.00 0.00 21 LEU A CA 19
ATOM 20662 C C . LEU A 1 21 ? -1.583 5.168 -3.593 1.00 0.00 21 LEU A C 19
ATOM 20663 O O . LEU A 1 21 ? -1.348 5.758 -4.628 1.00 0.00 21 LEU A O 19
ATOM 20679 N N . TYR A 1 22 ? -1.309 5.697 -2.434 1.00 0.00 22 TYR A N 19
ATOM 20680 C CA . TYR A 1 22 ? -0.696 7.052 -2.366 1.00 0.00 22 TYR A CA 19
ATOM 20681 C C . TYR A 1 22 ? 0.778 6.947 -1.963 1.00 0.00 22 TYR A C 19
ATOM 20682 O O . TYR A 1 22 ? 1.339 7.855 -1.384 1.00 0.00 22 TYR A O 19
ATOM 20700 N N . SER A 1 23 ? 1.411 5.846 -2.268 1.00 0.00 23 SER A N 19
ATOM 20701 C CA . SER A 1 23 ? 2.849 5.690 -1.902 1.00 0.00 23 SER A CA 19
ATOM 20702 C C . SER A 1 23 ? 3.494 4.577 -2.735 1.00 0.00 23 SER A C 19
ATOM 20703 O O . SER A 1 23 ? 2.834 3.882 -3.479 1.00 0.00 23 SER A O 19
ATOM 20711 N N . CYS A 1 24 ? 4.784 4.406 -2.615 1.00 0.00 24 CYS A N 19
ATOM 20712 C CA . CYS A 1 24 ? 5.481 3.340 -3.399 1.00 0.00 24 CYS A CA 19
ATOM 20713 C C . CYS A 1 24 ? 6.658 2.788 -2.586 1.00 0.00 24 CYS A C 19
ATOM 20714 O O . CYS A 1 24 ? 7.626 2.289 -3.122 1.00 0.00 24 CYS A O 19
ATOM 20721 N N . CYS A 1 25 ? 6.583 2.881 -1.290 1.00 0.00 25 CYS A N 19
ATOM 20722 C CA . CYS A 1 25 ? 7.699 2.373 -0.440 1.00 0.00 25 CYS A CA 19
ATOM 20723 C C . CYS A 1 25 ? 7.164 1.469 0.678 1.00 0.00 25 CYS A C 19
ATOM 20724 O O . CYS A 1 25 ? 7.919 0.812 1.367 1.00 0.00 25 CYS A O 19
ATOM 20731 N N . SER A 1 26 ? 5.872 1.428 0.868 1.00 0.00 26 SER A N 19
ATOM 20732 C CA . SER A 1 26 ? 5.307 0.562 1.944 1.00 0.00 26 SER A CA 19
ATOM 20733 C C . SER A 1 26 ? 3.822 0.287 1.682 1.00 0.00 26 SER A C 19
ATOM 20734 O O . SER A 1 26 ? 3.139 1.074 1.058 1.00 0.00 26 SER A O 19
ATOM 20742 N N . PHE A 1 27 ? 3.317 -0.820 2.158 1.00 0.00 27 PHE A N 19
ATOM 20743 C CA . PHE A 1 27 ? 1.875 -1.132 1.935 1.00 0.00 27 PHE A CA 19
ATOM 20744 C C . PHE A 1 27 ? 1.086 -0.910 3.231 1.00 0.00 27 PHE A C 19
ATOM 20745 O O . PHE A 1 27 ? 1.652 -0.633 4.269 1.00 0.00 27 PHE A O 19
ATOM 20762 N N . TYR A 1 28 ? -0.215 -1.003 3.178 1.00 0.00 28 TYR A N 19
ATOM 20763 C CA . TYR A 1 28 ? -1.024 -0.765 4.409 1.00 0.00 28 TYR A CA 19
ATOM 20764 C C . TYR A 1 28 ? -1.609 -2.067 4.973 1.00 0.00 28 TYR A C 19
ATOM 20765 O O . TYR A 1 28 ? -2.213 -2.848 4.262 1.00 0.00 28 TYR A O 19
ATOM 20783 N N . ASN A 1 29 ? -1.486 -2.273 6.256 1.00 0.00 29 ASN A N 19
ATOM 20784 C CA . ASN A 1 29 ? -2.091 -3.483 6.885 1.00 0.00 29 ASN A CA 19
ATOM 20785 C C . ASN A 1 29 ? -3.450 -3.062 7.449 1.00 0.00 29 ASN A C 19
ATOM 20786 O O . ASN A 1 29 ? -3.543 -2.556 8.546 1.00 0.00 29 ASN A O 19
ATOM 20797 N N . CYS A 1 30 ? -4.494 -3.212 6.678 1.00 0.00 30 CYS A N 19
ATOM 20798 C CA . CYS A 1 30 ? -5.839 -2.747 7.135 1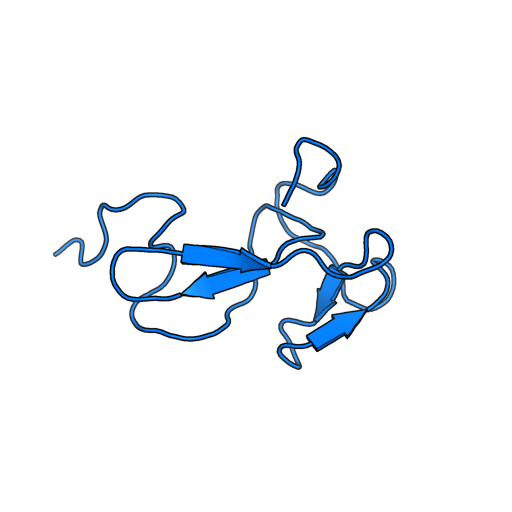.00 0.00 30 CYS A CA 19
ATOM 20799 C C . CYS A 1 30 ? -6.496 -3.690 8.141 1.00 0.00 30 CYS A C 19
ATOM 20800 O O . CYS A 1 30 ? -6.482 -4.897 8.000 1.00 0.00 30 CYS A O 19
ATOM 20807 N N . HIS A 1 31 ? -7.104 -3.113 9.145 1.00 0.00 31 HIS A N 19
ATOM 20808 C CA . HIS A 1 31 ? -7.818 -3.913 10.177 1.00 0.00 31 HIS A CA 19
ATOM 20809 C C . HIS A 1 31 ? -8.799 -3.002 10.928 1.00 0.00 31 HIS A C 19
ATOM 20810 O O . HIS A 1 31 ? -8.436 -2.322 11.868 1.00 0.00 31 HIS A O 19
ATOM 20824 N N . LYS A 1 32 ? -10.039 -2.976 10.513 1.00 0.00 32 LYS A N 19
ATOM 20825 C CA . LYS A 1 32 ? -11.047 -2.103 11.195 1.00 0.00 32 LYS A CA 19
ATOM 20826 C C . LYS A 1 32 ? -10.757 -0.621 10.921 1.00 0.00 32 LYS A C 19
ATOM 20827 O O . LYS A 1 32 ? -10.554 0.158 11.831 1.00 0.00 32 LYS A O 19
ATOM 20846 N N . CYS A 1 33 ? -10.731 -0.231 9.670 1.00 0.00 33 CYS A N 19
ATOM 20847 C CA . CYS A 1 33 ? -10.454 1.200 9.313 1.00 0.00 33 CYS A CA 19
ATOM 20848 C C . CYS A 1 33 ? -9.059 1.638 9.797 1.00 0.00 33 CYS A C 19
ATOM 20849 O O . CYS A 1 33 ? -8.664 2.774 9.626 1.00 0.00 33 CYS A O 19
ATOM 20856 N N . LEU A 1 34 ? -8.292 0.754 10.378 1.00 0.00 34 LEU A N 19
ATOM 20857 C CA . LEU A 1 34 ? -6.934 1.156 10.839 1.00 0.00 34 LEU A CA 19
ATOM 20858 C C . LEU A 1 34 ? -5.874 0.416 10.022 1.00 0.00 34 LEU A C 19
ATOM 20859 O O . LEU A 1 34 ? -5.710 -0.781 10.143 1.00 0.00 34 LEU A O 19
ATOM 20875 N N . ALA A 1 35 ? -5.161 1.115 9.183 1.00 0.00 35 ALA A N 19
ATOM 20876 C CA . ALA A 1 35 ? -4.123 0.442 8.354 1.00 0.00 35 ALA A CA 19
ATOM 20877 C C . ALA A 1 35 ? -2.735 1.023 8.640 1.00 0.00 35 ALA A C 19
ATOM 20878 O O . ALA A 1 35 ? -2.532 2.220 8.609 1.00 0.00 35 ALA A O 19
ATOM 20885 N N . ARG A 1 36 ? -1.777 0.177 8.910 1.00 0.00 36 ARG A N 19
ATOM 20886 C CA . ARG A 1 36 ? -0.399 0.671 9.188 1.00 0.00 36 ARG A CA 19
ATOM 20887 C C . ARG A 1 36 ? 0.474 0.496 7.942 1.00 0.00 36 ARG A C 19
ATOM 20888 O O . ARG A 1 36 ? 0.277 -0.412 7.160 1.00 0.00 36 ARG A O 19
ATOM 20909 N N . LEU A 1 37 ? 1.433 1.359 7.746 1.00 0.00 37 LEU A N 19
ATOM 20910 C CA . LEU A 1 37 ? 2.306 1.235 6.543 1.00 0.00 37 LEU A CA 19
ATOM 20911 C C . LEU A 1 37 ? 3.470 0.279 6.820 1.00 0.00 37 LEU A C 19
ATOM 20912 O O . LEU A 1 37 ? 4.272 0.504 7.704 1.00 0.00 37 LEU A O 19
ATOM 20928 N N . GLU A 1 38 ? 3.573 -0.780 6.065 1.00 0.00 38 GLU A N 19
ATOM 20929 C CA . GLU A 1 38 ? 4.692 -1.744 6.280 1.00 0.00 38 GLU A CA 19
ATOM 20930 C C . GLU A 1 38 ? 5.899 -1.335 5.432 1.00 0.00 38 GLU A C 19
ATOM 20931 O O . GLU A 1 38 ? 5.763 -0.963 4.283 1.00 0.00 38 GLU A O 19
ATOM 20943 N N . ASN A 1 39 ? 7.076 -1.392 5.992 1.00 0.00 39 ASN A N 19
ATOM 20944 C CA . ASN A 1 39 ? 8.288 -0.994 5.220 1.00 0.00 39 ASN A CA 19
ATOM 20945 C C . ASN A 1 39 ? 8.993 -2.223 4.638 1.00 0.00 39 ASN A C 19
ATOM 20946 O O . ASN A 1 39 ? 8.920 -3.310 5.176 1.00 0.00 39 ASN A O 19
ATOM 20957 N N . CYS A 1 40 ? 9.682 -2.050 3.542 1.00 0.00 40 CYS A N 19
ATOM 20958 C CA . CYS A 1 40 ? 10.407 -3.193 2.914 1.00 0.00 40 CYS A CA 19
ATOM 20959 C C . CYS A 1 40 ? 11.851 -3.229 3.421 1.00 0.00 40 CYS A C 19
ATOM 20960 O O . CYS A 1 40 ? 12.326 -2.271 3.998 1.00 0.00 40 CYS A O 19
ATOM 20967 N N . PRO A 1 41 ? 12.508 -4.333 3.188 1.00 0.00 41 PRO A N 19
ATOM 20968 C CA . PRO A 1 41 ? 13.917 -4.485 3.631 1.00 0.00 41 PRO A CA 19
ATOM 20969 C C . PRO A 1 41 ? 14.828 -3.527 2.857 1.00 0.00 41 PRO A C 19
ATOM 20970 O O . PRO A 1 41 ? 15.767 -3.936 2.205 1.00 0.00 41 PRO A O 19
ATOM 20981 N N . LYS A 1 42 ? 14.553 -2.251 2.937 1.00 0.00 42 LYS A N 19
ATOM 20982 C CA . LYS A 1 42 ? 15.391 -1.247 2.223 1.00 0.00 42 LYS A CA 19
ATOM 20983 C C . LYS A 1 42 ? 15.812 -1.776 0.847 1.00 0.00 42 LYS A C 19
ATOM 20984 O O . LYS A 1 42 ? 16.819 -2.441 0.708 1.00 0.00 42 LYS A O 19
ATOM 21003 N N . GLY A 1 43 ? 15.056 -1.478 -0.175 1.00 0.00 43 GLY A N 19
ATOM 21004 C CA . GLY A 1 43 ? 15.431 -1.958 -1.535 1.00 0.00 43 GLY A CA 19
ATOM 21005 C C . GLY A 1 43 ? 14.272 -2.729 -2.174 1.00 0.00 43 GLY A C 19
ATOM 21006 O O . GLY A 1 43 ? 14.332 -3.095 -3.330 1.00 0.00 43 GLY A O 19
ATOM 21010 N N . LEU A 1 44 ? 13.219 -2.990 -1.443 1.00 0.00 44 LEU A N 19
ATOM 21011 C CA . LEU A 1 44 ? 12.083 -3.746 -2.046 1.00 0.00 44 LEU A CA 19
ATOM 21012 C C . LEU A 1 44 ? 10.784 -2.944 -1.947 1.00 0.00 44 LEU A C 19
ATOM 21013 O O . LEU A 1 44 ? 10.587 -2.166 -1.035 1.00 0.00 44 LEU A O 19
ATOM 21029 N N . HIS A 1 45 ? 9.891 -3.132 -2.882 1.00 0.00 45 HIS A N 19
ATOM 21030 C CA . HIS A 1 45 ? 8.599 -2.390 -2.845 1.00 0.00 45 HIS A CA 19
ATOM 21031 C C . HIS A 1 45 ? 7.554 -3.211 -2.083 1.00 0.00 45 HIS A C 19
ATOM 21032 O O . HIS A 1 45 ? 7.890 -4.073 -1.296 1.00 0.00 45 HIS A O 19
ATOM 21046 N N . TYR A 1 46 ? 6.293 -2.953 -2.298 1.00 0.00 46 TYR A N 19
ATOM 21047 C CA . TYR A 1 46 ? 5.249 -3.727 -1.567 1.00 0.00 46 TYR A CA 19
ATOM 21048 C C . TYR A 1 46 ? 4.707 -4.868 -2.431 1.00 0.00 46 TYR A C 19
ATOM 21049 O O . TYR A 1 46 ? 4.474 -4.716 -3.615 1.00 0.00 46 TYR A O 19
ATOM 21067 N N . ASN A 1 47 ? 4.497 -6.007 -1.835 1.00 0.00 47 ASN A N 19
ATOM 21068 C CA . ASN A 1 47 ? 3.964 -7.177 -2.589 1.00 0.00 47 ASN A CA 19
ATOM 21069 C C . ASN A 1 47 ? 2.599 -7.580 -2.014 1.00 0.00 47 ASN A C 19
ATOM 21070 O O . ASN A 1 47 ? 2.489 -8.511 -1.241 1.00 0.00 47 ASN A O 19
ATOM 21081 N N . ALA A 1 48 ? 1.564 -6.868 -2.372 1.00 0.00 48 ALA A N 19
ATOM 21082 C CA . ALA A 1 48 ? 0.203 -7.183 -1.837 1.00 0.00 48 ALA A CA 19
ATOM 21083 C C . ALA A 1 48 ? -0.096 -8.686 -1.905 1.00 0.00 48 ALA A C 19
ATOM 21084 O O . ALA A 1 48 ? -0.236 -9.346 -0.894 1.00 0.00 48 ALA A O 19
ATOM 21091 N N . TYR A 1 49 ? -0.210 -9.230 -3.086 1.00 0.00 49 TYR A N 19
ATOM 21092 C CA . TYR A 1 49 ? -0.517 -10.689 -3.213 1.00 0.00 49 TYR A CA 19
ATOM 21093 C C . TYR A 1 49 ? 0.415 -11.505 -2.321 1.00 0.00 49 TYR A C 19
ATOM 21094 O O . TYR A 1 49 ? 0.122 -12.627 -1.959 1.00 0.00 49 TYR A O 19
ATOM 21112 N N . LEU A 1 50 ? 1.539 -10.953 -1.974 1.00 0.00 50 LEU A N 19
ATOM 21113 C CA . LEU A 1 50 ? 2.502 -11.696 -1.116 1.00 0.00 50 LEU A CA 19
ATOM 21114 C C . LEU A 1 50 ? 2.536 -11.104 0.299 1.00 0.00 50 LEU A C 19
ATOM 21115 O O . LEU A 1 50 ? 3.406 -11.410 1.088 1.00 0.00 50 LEU A O 19
ATOM 21131 N N . LYS A 1 51 ? 1.584 -10.275 0.630 1.00 0.00 51 LYS A N 19
ATOM 21132 C CA . LYS A 1 51 ? 1.545 -9.675 2.001 1.00 0.00 51 LYS A CA 19
ATOM 21133 C C . LYS A 1 51 ? 2.950 -9.295 2.485 1.00 0.00 51 LYS A C 19
ATOM 21134 O O . LYS A 1 51 ? 3.207 -9.232 3.671 1.00 0.00 51 LYS A O 19
ATOM 21153 N N . VAL A 1 52 ? 3.858 -9.030 1.587 1.00 0.00 52 VAL A N 19
ATOM 21154 C CA . VAL A 1 52 ? 5.236 -8.643 2.013 1.00 0.00 52 VAL A CA 19
ATOM 21155 C C . VAL A 1 52 ? 5.826 -7.651 1.009 1.00 0.00 52 VAL A C 19
ATOM 21156 O O . VAL A 1 52 ? 5.112 -7.025 0.255 1.00 0.00 52 VAL A O 19
ATOM 21169 N N . CYS A 1 53 ? 7.122 -7.505 0.986 1.00 0.00 53 CYS A N 19
ATOM 21170 C CA . CYS A 1 53 ? 7.743 -6.554 0.018 1.00 0.00 53 CYS A CA 19
ATOM 21171 C C . CYS A 1 53 ? 8.573 -7.323 -1.013 1.00 0.00 53 CYS A C 19
ATOM 21172 O O . CYS A 1 53 ? 8.934 -8.465 -0.806 1.00 0.00 53 CYS A O 19
ATOM 21179 N N . ASP A 1 54 ? 8.881 -6.707 -2.121 1.00 0.00 54 ASP A N 19
ATOM 21180 C CA . ASP A 1 54 ? 9.689 -7.408 -3.161 1.00 0.00 54 ASP A CA 19
ATOM 21181 C C . ASP A 1 54 ? 10.267 -6.396 -4.152 1.00 0.00 54 ASP A C 19
ATOM 21182 O O . ASP A 1 54 ? 9.903 -5.236 -4.155 1.00 0.00 54 ASP A O 19
ATOM 21191 N N . TRP A 1 55 ? 11.167 -6.826 -4.994 1.00 0.00 55 TRP A N 19
ATOM 21192 C CA . TRP A 1 55 ? 11.770 -5.890 -5.985 1.00 0.00 55 TRP A CA 19
ATOM 21193 C C . TRP A 1 55 ? 10.684 -4.997 -6.595 1.00 0.00 55 TRP A C 19
ATOM 21194 O O . TRP A 1 55 ? 9.524 -5.354 -6.610 1.00 0.00 55 TRP A O 19
ATOM 21215 N N . PRO A 1 56 ? 11.106 -3.861 -7.077 1.00 0.00 56 PRO A N 19
ATOM 21216 C CA . PRO A 1 56 ? 10.162 -2.899 -7.696 1.00 0.00 56 PRO A CA 19
ATOM 21217 C C . PRO A 1 56 ? 9.688 -3.415 -9.058 1.00 0.00 56 PRO A C 19
ATOM 21218 O O . PRO A 1 56 ? 8.787 -2.866 -9.660 1.00 0.00 56 PRO A O 19
ATOM 21229 N N . SER A 1 57 ? 10.286 -4.466 -9.546 1.00 0.00 57 SER A N 19
ATOM 21230 C CA . SER A 1 57 ? 9.867 -5.017 -10.867 1.00 0.00 57 SER A CA 19
ATOM 21231 C C . SER A 1 57 ? 8.680 -5.967 -10.687 1.00 0.00 57 SER A C 19
ATOM 21232 O O . SER A 1 57 ? 7.782 -6.016 -11.505 1.00 0.00 57 SER A O 19
ATOM 21240 N N . LYS A 1 58 ? 8.669 -6.722 -9.622 1.00 0.00 58 LYS A N 19
ATOM 21241 C CA . LYS A 1 58 ? 7.541 -7.668 -9.389 1.00 0.00 58 LYS A CA 19
ATOM 21242 C C . LYS A 1 58 ? 6.507 -7.035 -8.452 1.00 0.00 58 LYS A C 19
ATOM 21243 O O . LYS A 1 58 ? 5.317 -7.222 -8.608 1.00 0.00 58 LYS A O 19
ATOM 21262 N N . ALA A 1 59 ? 6.955 -6.286 -7.483 1.00 0.00 59 ALA A N 19
ATOM 21263 C CA . ALA A 1 59 ? 6.003 -5.637 -6.535 1.00 0.00 59 ALA A CA 19
ATOM 21264 C C . ALA A 1 59 ? 5.257 -4.495 -7.233 1.00 0.00 59 ALA A C 19
ATOM 21265 O O . ALA A 1 59 ? 4.276 -3.983 -6.731 1.00 0.00 59 ALA A O 19
ATOM 21272 N N . GLY A 1 60 ? 5.715 -4.092 -8.387 1.00 0.00 60 GLY A N 19
ATOM 21273 C CA . GLY A 1 60 ? 5.032 -2.983 -9.117 1.00 0.00 60 GLY A CA 19
ATOM 21274 C C . GLY A 1 60 ? 4.874 -1.779 -8.186 1.00 0.00 60 GLY A C 19
ATOM 21275 O O . GLY A 1 60 ? 5.178 -1.847 -7.012 1.00 0.00 60 GLY A O 19
ATOM 21279 N N . CYS A 1 61 ? 4.399 -0.676 -8.700 1.00 0.00 61 CYS A N 19
ATOM 21280 C CA . CYS A 1 61 ? 4.223 0.529 -7.837 1.00 0.00 61 CYS A CA 19
ATOM 21281 C C . CYS A 1 61 ? 3.383 1.588 -8.557 1.00 0.00 61 CYS A C 19
ATOM 21282 O O . CYS A 1 61 ? 3.846 2.675 -8.837 1.00 0.00 61 CYS A O 19
ATOM 21289 N N . THR A 1 62 ? 2.149 1.282 -8.851 1.00 0.00 62 THR A N 19
ATOM 21290 C CA . THR A 1 62 ? 1.281 2.277 -9.544 1.00 0.00 62 THR A CA 19
ATOM 21291 C C . THR A 1 62 ? 0.385 2.982 -8.522 1.00 0.00 62 THR A C 19
ATOM 21292 O O . THR A 1 62 ? -0.826 2.884 -8.572 1.00 0.00 62 THR A O 19
ATOM 21303 N N . SER A 1 63 ? 0.972 3.684 -7.592 1.00 0.00 63 SER A N 19
ATOM 21304 C CA . SER A 1 63 ? 0.156 4.388 -6.561 1.00 0.00 63 SER A CA 19
ATOM 21305 C C . SER A 1 63 ? 0.388 5.898 -6.635 1.00 0.00 63 SER A C 19
ATOM 21306 O O . SER A 1 63 ? 0.613 6.552 -5.637 1.00 0.00 63 SER A O 19
ATOM 21314 N N . VAL A 1 64 ? 0.326 6.449 -7.816 1.00 0.00 64 VAL A N 19
ATOM 21315 C CA . VAL A 1 64 ? 0.536 7.920 -7.983 1.00 0.00 64 VAL A CA 19
ATOM 21316 C C . VAL A 1 64 ? 1.615 8.434 -7.023 1.00 0.00 64 VAL A C 19
ATOM 21317 O O . VAL A 1 64 ? 1.597 9.577 -6.611 1.00 0.00 64 VAL A O 19
ATOM 21330 N N . ASN A 1 65 ? 2.554 7.601 -6.662 1.00 0.00 65 ASN A N 19
ATOM 21331 C CA . ASN A 1 65 ? 3.628 8.052 -5.730 1.00 0.00 65 ASN A CA 19
ATOM 21332 C C . ASN A 1 65 ? 4.844 7.128 -5.837 1.00 0.00 65 ASN A C 19
ATOM 21333 O O . ASN A 1 65 ? 5.262 6.519 -4.872 1.00 0.00 65 ASN A O 19
ATOM 21344 N N . LYS A 1 66 ? 5.416 7.020 -7.005 1.00 0.00 66 LYS A N 19
ATOM 21345 C CA . LYS A 1 66 ? 6.605 6.135 -7.175 1.00 0.00 66 LYS A CA 19
ATOM 21346 C C . LYS A 1 66 ? 7.882 6.879 -6.774 1.00 0.00 66 LYS A C 19
ATOM 21347 O O . LYS A 1 66 ? 8.842 6.927 -7.518 1.00 0.00 66 LYS A O 19
ATOM 21366 N N . GLU A 1 67 ? 7.902 7.464 -5.605 1.00 0.00 67 GLU A N 19
ATOM 21367 C CA . GLU A 1 67 ? 9.122 8.205 -5.170 1.00 0.00 67 GLU A CA 19
ATOM 21368 C C . GLU A 1 67 ? 9.242 8.218 -3.643 1.00 0.00 67 GLU A C 19
ATOM 21369 O O . GLU A 1 67 ? 10.328 8.190 -3.101 1.00 0.00 67 GLU A O 19
ATOM 21381 N N . CYS A 1 68 ? 8.142 8.273 -2.944 1.00 0.00 68 CYS A N 19
ATOM 21382 C CA . CYS A 1 68 ? 8.211 8.304 -1.452 1.00 0.00 68 CYS A CA 19
ATOM 21383 C C . CYS A 1 68 ? 9.311 9.280 -1.014 1.00 0.00 68 CYS A C 19
ATOM 21384 O O . CYS A 1 68 ? 9.435 10.361 -1.554 1.00 0.00 68 CYS A O 19
ATOM 21391 N N . HIS A 1 69 ? 10.115 8.909 -0.049 1.00 0.00 69 HIS A N 19
ATOM 21392 C CA . HIS A 1 69 ? 11.209 9.816 0.415 1.00 0.00 69 HIS A CA 19
ATOM 21393 C C . HIS A 1 69 ? 10.730 11.271 0.431 1.00 0.00 69 HIS A C 19
ATOM 21394 O O . HIS A 1 69 ? 11.466 12.177 0.091 1.00 0.00 69 HIS A O 19
ATOM 21408 N N . LEU A 1 70 ? 9.503 11.508 0.810 1.00 0.00 70 LEU A N 19
ATOM 21409 C CA . LEU A 1 70 ? 8.998 12.912 0.827 1.00 0.00 70 LEU A CA 19
ATOM 21410 C C . LEU A 1 70 ? 8.003 13.125 1.970 1.00 0.00 70 LEU A C 19
ATOM 21411 O O . LEU A 1 70 ? 7.956 12.367 2.917 1.00 0.00 70 LEU A O 19
ATOM 21427 N N . TRP A 1 71 ? 7.221 14.170 1.881 1.00 0.00 71 TRP A N 19
ATOM 21428 C CA . TRP A 1 71 ? 6.223 14.485 2.949 1.00 0.00 71 TRP A CA 19
ATOM 21429 C C . TRP A 1 71 ? 6.874 14.435 4.333 1.00 0.00 71 TRP A C 19
ATOM 21430 O O . TRP A 1 71 ? 8.019 14.057 4.482 1.00 0.00 71 TRP A O 19
ATOM 21451 N N . LYS A 1 72 ? 6.152 14.820 5.348 1.00 0.00 72 LYS A N 19
ATOM 21452 C CA . LYS A 1 72 ? 6.728 14.798 6.723 1.00 0.00 72 LYS A CA 19
ATOM 21453 C C . LYS A 1 72 ? 5.639 15.105 7.755 1.00 0.00 72 LYS A C 19
ATOM 21454 O O . LYS A 1 72 ? 4.799 15.959 7.551 1.00 0.00 72 LYS A O 19
ATOM 21473 N N . THR A 1 73 ? 5.645 14.412 8.861 1.00 0.00 73 THR A N 19
ATOM 21474 C CA . THR A 1 73 ? 4.610 14.664 9.904 1.00 0.00 73 THR A CA 19
ATOM 21475 C C . THR A 1 73 ? 5.259 15.240 11.165 1.00 0.00 73 THR A C 19
ATOM 21476 O O . THR A 1 73 ? 4.582 15.592 12.110 1.00 0.00 73 THR A O 19
ATOM 21490 N N . TYR A 1 1 ? -21.526 6.479 4.475 1.00 0.00 1 TYR A N 20
ATOM 21491 C CA . TYR A 1 1 ? -20.314 6.871 3.699 1.00 0.00 1 TYR A CA 20
ATOM 21492 C C . TYR A 1 1 ? -19.857 5.713 2.810 1.00 0.00 1 TYR A C 20
ATOM 21493 O O . TYR A 1 1 ? -20.600 4.789 2.544 1.00 0.00 1 TYR A O 20
ATOM 21513 N N . LEU A 1 2 ? -18.633 5.749 2.364 1.00 0.00 2 LEU A N 20
ATOM 21514 C CA . LEU A 1 2 ? -18.116 4.644 1.508 1.00 0.00 2 LEU A CA 20
ATOM 21515 C C . LEU A 1 2 ? -17.908 3.398 2.378 1.00 0.00 2 LEU A C 20
ATOM 21516 O O . LEU A 1 2 ? -18.591 3.205 3.364 1.00 0.00 2 LEU A O 20
ATOM 21532 N N . ALA A 1 3 ? -16.968 2.561 2.042 1.00 0.00 3 ALA A N 20
ATOM 21533 C CA . ALA A 1 3 ? -16.724 1.355 2.881 1.00 0.00 3 ALA A CA 20
ATOM 21534 C C . ALA A 1 3 ? -15.804 1.732 4.041 1.00 0.00 3 ALA A C 20
ATOM 21535 O O . ALA A 1 3 ? -15.693 1.025 5.023 1.00 0.00 3 ALA A O 20
ATOM 21542 N N . PHE A 1 4 ? -15.150 2.856 3.928 1.00 0.00 4 PHE A N 20
ATOM 21543 C CA . PHE A 1 4 ? -14.235 3.313 5.010 1.00 0.00 4 PHE A CA 20
ATOM 21544 C C . PHE A 1 4 ? -14.097 4.836 4.950 1.00 0.00 4 PHE A C 20
ATOM 21545 O O . PHE A 1 4 ? -14.365 5.452 3.937 1.00 0.00 4 PHE A O 20
ATOM 21562 N N . ARG A 1 5 ? -13.680 5.451 6.020 1.00 0.00 5 ARG A N 20
ATOM 21563 C CA . ARG A 1 5 ? -13.528 6.934 6.011 1.00 0.00 5 ARG A CA 20
ATOM 21564 C C . ARG A 1 5 ? -12.542 7.367 7.098 1.00 0.00 5 ARG A C 20
ATOM 21565 O O . ARG A 1 5 ? -12.751 8.347 7.786 1.00 0.00 5 ARG A O 20
ATOM 21586 N N . CYS A 1 6 ? -11.471 6.640 7.263 1.00 0.00 6 CYS A N 20
ATOM 21587 C CA . CYS A 1 6 ? -10.476 7.007 8.310 1.00 0.00 6 CYS A CA 20
ATOM 21588 C C . CYS A 1 6 ? -9.348 7.851 7.706 1.00 0.00 6 CYS A C 20
ATOM 21589 O O . CYS A 1 6 ? -8.438 8.270 8.394 1.00 0.00 6 CYS A O 20
ATOM 21596 N N . GLY A 1 7 ? -9.402 8.111 6.425 1.00 0.00 7 GLY A N 20
ATOM 21597 C CA . GLY A 1 7 ? -8.334 8.936 5.786 1.00 0.00 7 GLY A CA 20
ATOM 21598 C C . GLY A 1 7 ? -7.421 8.046 4.940 1.00 0.00 7 GLY A C 20
ATOM 21599 O O . GLY A 1 7 ? -7.767 6.933 4.594 1.00 0.00 7 GLY A O 20
ATOM 21603 N N . ARG A 1 8 ? -6.252 8.528 4.608 1.00 0.00 8 ARG A N 20
ATOM 21604 C CA . ARG A 1 8 ? -5.306 7.713 3.787 1.00 0.00 8 ARG A CA 20
ATOM 21605 C C . ARG A 1 8 ? -5.154 6.319 4.399 1.00 0.00 8 ARG A C 20
ATOM 21606 O O . ARG A 1 8 ? -4.740 5.384 3.743 1.00 0.00 8 ARG A O 20
ATOM 21627 N N . TYR A 1 9 ? -5.477 6.176 5.654 1.00 0.00 9 TYR A N 20
ATOM 21628 C CA . TYR A 1 9 ? -5.343 4.847 6.313 1.00 0.00 9 TYR A CA 20
ATOM 21629 C C . TYR A 1 9 ? -6.635 4.040 6.155 1.00 0.00 9 TYR A C 20
ATOM 21630 O O . TYR A 1 9 ? -6.888 3.113 6.898 1.00 0.00 9 TYR A O 20
ATOM 21648 N N . SER A 1 10 ? -7.456 4.379 5.195 1.00 0.00 10 SER A N 20
ATOM 21649 C CA . SER A 1 10 ? -8.722 3.612 5.010 1.00 0.00 10 SER A CA 20
ATOM 21650 C C . SER A 1 10 ? -8.854 3.033 3.586 1.00 0.00 10 SER A C 20
ATOM 21651 O O . SER A 1 10 ? -9.953 2.912 3.084 1.00 0.00 10 SER A O 20
ATOM 21659 N N . PRO A 1 11 ? -7.744 2.663 2.983 1.00 0.00 11 PRO A N 20
ATOM 21660 C CA . PRO A 1 11 ? -7.792 2.069 1.623 1.00 0.00 11 PRO A CA 20
ATOM 21661 C C . PRO A 1 11 ? -8.186 0.589 1.710 1.00 0.00 11 PRO A C 20
ATOM 21662 O O . PRO A 1 11 ? -8.075 -0.148 0.750 1.00 0.00 11 PRO A O 20
ATOM 21673 N N . CYS A 1 12 ? -8.609 0.137 2.861 1.00 0.00 12 CYS A N 20
ATOM 21674 C CA . CYS A 1 12 ? -8.965 -1.304 3.007 1.00 0.00 12 CYS A CA 20
ATOM 21675 C C . CYS A 1 12 ? -10.436 -1.499 3.375 1.00 0.00 12 CYS A C 20
ATOM 21676 O O . CYS A 1 12 ? -11.154 -0.563 3.665 1.00 0.00 12 CYS A O 20
ATOM 21683 N N . LEU A 1 13 ? -10.875 -2.731 3.378 1.00 0.00 13 LEU A N 20
ATOM 21684 C CA . LEU A 1 13 ? -12.286 -3.038 3.742 1.00 0.00 13 LEU A CA 20
ATOM 21685 C C . LEU A 1 13 ? -12.315 -4.172 4.776 1.00 0.00 13 LEU A C 20
ATOM 21686 O O . LEU A 1 13 ? -13.365 -4.591 5.222 1.00 0.00 13 LEU A O 20
ATOM 21702 N N . ASP A 1 14 ? -11.165 -4.675 5.157 1.00 0.00 14 ASP A N 20
ATOM 21703 C CA . ASP A 1 14 ? -11.123 -5.782 6.157 1.00 0.00 14 ASP A CA 20
ATOM 21704 C C . ASP A 1 14 ? -10.027 -5.515 7.199 1.00 0.00 14 ASP A C 20
ATOM 21705 O O . ASP A 1 14 ? -9.903 -4.419 7.708 1.00 0.00 14 ASP A O 20
ATOM 21714 N N . ASP A 1 15 ? -9.233 -6.505 7.525 1.00 0.00 15 ASP A N 20
ATOM 21715 C CA . ASP A 1 15 ? -8.157 -6.289 8.540 1.00 0.00 15 ASP A CA 20
ATOM 21716 C C . ASP A 1 15 ? -6.886 -7.060 8.160 1.00 0.00 15 ASP A C 20
ATOM 21717 O O . ASP A 1 15 ? -6.223 -7.632 9.001 1.00 0.00 15 ASP A O 20
ATOM 21726 N N . GLY A 1 16 ? -6.534 -7.070 6.902 1.00 0.00 16 GLY A N 20
ATOM 21727 C CA . GLY A 1 16 ? -5.299 -7.794 6.476 1.00 0.00 16 GLY A CA 20
ATOM 21728 C C . GLY A 1 16 ? -4.370 -6.817 5.754 1.00 0.00 16 GLY A C 20
ATOM 21729 O O . GLY A 1 16 ? -4.366 -5.641 6.046 1.00 0.00 16 GLY A O 20
ATOM 21733 N N . PRO A 1 17 ? -3.612 -7.333 4.827 1.00 0.00 17 PRO A N 20
ATOM 21734 C CA . PRO A 1 17 ? -2.683 -6.493 4.047 1.00 0.00 17 PRO A CA 20
ATOM 21735 C C . PRO A 1 17 ? -3.399 -5.940 2.807 1.00 0.00 17 PRO A C 20
ATOM 21736 O O . PRO A 1 17 ? -4.101 -6.658 2.121 1.00 0.00 17 PRO A O 20
ATOM 21747 N N . ASN A 1 18 ? -3.237 -4.678 2.506 1.00 0.00 18 ASN A N 20
ATOM 21748 C CA . ASN A 1 18 ? -3.926 -4.113 1.306 1.00 0.00 18 ASN A CA 20
ATOM 21749 C C . ASN A 1 18 ? -2.962 -3.273 0.462 1.00 0.00 18 ASN A C 20
ATOM 21750 O O . ASN A 1 18 ? -2.256 -2.424 0.967 1.00 0.00 18 ASN A O 20
ATOM 21761 N N . VAL A 1 19 ? -2.941 -3.503 -0.824 1.00 0.00 19 VAL A N 20
ATOM 21762 C CA . VAL A 1 19 ? -2.035 -2.719 -1.713 1.00 0.00 19 VAL A CA 20
ATOM 21763 C C . VAL A 1 19 ? -2.216 -1.218 -1.467 1.00 0.00 19 VAL A C 20
ATOM 21764 O O . VAL A 1 19 ? -3.165 -0.793 -0.840 1.00 0.00 19 VAL A O 20
ATOM 21777 N N . ASN A 1 20 ? -1.315 -0.414 -1.961 1.00 0.00 20 ASN A N 20
ATOM 21778 C CA . ASN A 1 20 ? -1.441 1.057 -1.759 1.00 0.00 20 ASN A CA 20
ATOM 21779 C C . ASN A 1 20 ? -1.439 1.777 -3.110 1.00 0.00 20 ASN A C 20
ATOM 21780 O O . ASN A 1 20 ? -0.560 1.585 -3.926 1.00 0.00 20 ASN A O 20
ATOM 21791 N N . LEU A 1 21 ? -2.417 2.603 -3.350 1.00 0.00 21 LEU A N 20
ATOM 21792 C CA . LEU A 1 21 ? -2.475 3.336 -4.645 1.00 0.00 21 LEU A CA 20
ATOM 21793 C C . LEU A 1 21 ? -2.029 4.784 -4.442 1.00 0.00 21 LEU A C 20
ATOM 21794 O O . LEU A 1 21 ? -2.385 5.668 -5.196 1.00 0.00 21 LEU A O 20
ATOM 21810 N N . TYR A 1 22 ? -1.246 5.029 -3.426 1.00 0.00 22 TYR A N 20
ATOM 21811 C CA . TYR A 1 22 ? -0.768 6.417 -3.168 1.00 0.00 22 TYR A CA 20
ATOM 21812 C C . TYR A 1 22 ? 0.681 6.392 -2.673 1.00 0.00 22 TYR A C 20
ATOM 21813 O O . TYR A 1 22 ? 1.192 7.371 -2.167 1.00 0.00 22 TYR A O 20
ATOM 21831 N N . SER A 1 23 ? 1.347 5.277 -2.817 1.00 0.00 23 SER A N 20
ATOM 21832 C CA . SER A 1 23 ? 2.763 5.187 -2.358 1.00 0.00 23 SER A CA 20
ATOM 21833 C C . SER A 1 23 ? 3.500 4.094 -3.137 1.00 0.00 23 SER A C 20
ATOM 21834 O O . SER A 1 23 ? 2.931 3.431 -3.980 1.00 0.00 23 SER A O 20
ATOM 21842 N N . CYS A 1 24 ? 4.764 3.902 -2.867 1.00 0.00 24 CYS A N 20
ATOM 21843 C CA . CYS A 1 24 ? 5.529 2.853 -3.605 1.00 0.00 24 CYS A CA 20
ATOM 21844 C C . CYS A 1 24 ? 6.507 2.133 -2.671 1.00 0.00 24 CYS A C 20
ATOM 21845 O O . CYS A 1 24 ? 6.772 0.958 -2.826 1.00 0.00 24 CYS A O 20
ATOM 21852 N N . CYS A 1 25 ? 7.053 2.825 -1.708 1.00 0.00 25 CYS A N 20
ATOM 21853 C CA . CYS A 1 25 ? 8.019 2.172 -0.778 1.00 0.00 25 CYS A CA 20
ATOM 21854 C C . CYS A 1 25 ? 7.276 1.376 0.300 1.00 0.00 25 CYS A C 20
ATOM 21855 O O . CYS A 1 25 ? 7.868 0.608 1.032 1.00 0.00 25 CYS A O 20
ATOM 21862 N N . SER A 1 26 ? 5.988 1.550 0.408 1.00 0.00 26 SER A N 20
ATOM 21863 C CA . SER A 1 26 ? 5.221 0.800 1.443 1.00 0.00 26 SER A CA 20
ATOM 21864 C C . SER A 1 26 ? 3.784 0.559 0.972 1.00 0.00 26 SER A C 20
ATOM 21865 O O . SER A 1 26 ? 3.328 1.153 0.014 1.00 0.00 26 SER A O 20
ATOM 21873 N N . PHE A 1 27 ? 3.065 -0.299 1.643 1.00 0.00 27 PHE A N 20
ATOM 21874 C CA . PHE A 1 27 ? 1.656 -0.568 1.236 1.00 0.00 27 PHE A CA 20
ATOM 21875 C C . PHE A 1 27 ? 0.712 -0.267 2.405 1.00 0.00 27 PHE A C 20
ATOM 21876 O O . PHE A 1 27 ? 1.045 0.491 3.292 1.00 0.00 27 PHE A O 20
ATOM 21893 N N . TYR A 1 28 ? -0.470 -0.823 2.412 1.00 0.00 28 TYR A N 20
ATOM 21894 C CA . TYR A 1 28 ? -1.413 -0.517 3.528 1.00 0.00 28 TYR A CA 20
ATOM 21895 C C . TYR A 1 28 ? -1.798 -1.771 4.318 1.00 0.00 28 TYR A C 20
ATOM 21896 O O . TYR A 1 28 ? -2.408 -2.682 3.796 1.00 0.00 28 TYR A O 20
ATOM 21914 N N . ASN A 1 29 ? -1.494 -1.798 5.586 1.00 0.00 29 ASN A N 20
ATOM 21915 C CA . ASN A 1 29 ? -1.897 -2.963 6.424 1.00 0.00 29 ASN A CA 20
ATOM 21916 C C . ASN A 1 29 ? -3.219 -2.600 7.104 1.00 0.00 29 ASN A C 20
ATOM 21917 O O . ASN A 1 29 ? -3.322 -1.584 7.757 1.00 0.00 29 ASN A O 20
ATOM 21928 N N . CYS A 1 30 ? -4.238 -3.393 6.925 1.00 0.00 30 CYS A N 20
ATOM 21929 C CA . CYS A 1 30 ? -5.565 -3.045 7.526 1.00 0.00 30 CYS A CA 20
ATOM 21930 C C . CYS A 1 30 ? -5.618 -3.374 9.020 1.00 0.00 30 CYS A C 20
ATOM 21931 O O . CYS A 1 30 ? -5.181 -4.421 9.457 1.00 0.00 30 CYS A O 20
ATOM 21938 N N . HIS A 1 31 ? -6.167 -2.479 9.800 1.00 0.00 31 HIS A N 20
ATOM 21939 C CA . HIS A 1 31 ? -6.276 -2.719 11.268 1.00 0.00 31 HIS A CA 20
ATOM 21940 C C . HIS A 1 31 ? -7.416 -1.875 11.856 1.00 0.00 31 HIS A C 20
ATOM 21941 O O . HIS A 1 31 ? -7.195 -0.809 12.393 1.00 0.00 31 HIS A O 20
ATOM 21955 N N . LYS A 1 32 ? -8.633 -2.343 11.755 1.00 0.00 32 LYS A N 20
ATOM 21956 C CA . LYS A 1 32 ? -9.787 -1.566 12.307 1.00 0.00 32 LYS A CA 20
ATOM 21957 C C . LYS A 1 32 ? -9.741 -0.118 11.805 1.00 0.00 32 LYS A C 20
ATOM 21958 O O . LYS A 1 32 ? -9.195 0.752 12.452 1.00 0.00 32 LYS A O 20
ATOM 21977 N N . CYS A 1 33 ? -10.307 0.142 10.654 1.00 0.00 33 CYS A N 20
ATOM 21978 C CA . CYS A 1 33 ? -10.291 1.532 10.104 1.00 0.00 33 CYS A CA 20
ATOM 21979 C C . CYS A 1 33 ? -8.924 2.175 10.345 1.00 0.00 33 CYS A C 20
ATOM 21980 O O . CYS A 1 33 ? -8.798 3.377 10.441 1.00 0.00 33 CYS A O 20
ATOM 21987 N N . LEU A 1 34 ? -7.900 1.377 10.441 1.00 0.00 34 LEU A N 20
ATOM 21988 C CA . LEU A 1 34 ? -6.543 1.934 10.674 1.00 0.00 34 LEU A CA 20
ATOM 21989 C C . LEU A 1 34 ? -5.552 1.271 9.722 1.00 0.00 34 LEU A C 20
ATOM 21990 O O . LEU A 1 34 ? -4.951 0.262 10.038 1.00 0.00 34 LEU A O 20
ATOM 22006 N N . ALA A 1 35 ? -5.383 1.821 8.553 1.00 0.00 35 ALA A N 20
ATOM 22007 C CA . ALA A 1 35 ? -4.434 1.211 7.585 1.00 0.00 35 ALA A CA 20
ATOM 22008 C C . ALA A 1 35 ? -3.066 1.879 7.704 1.00 0.00 35 ALA A C 20
ATOM 22009 O O . ALA A 1 35 ? -2.810 2.907 7.109 1.00 0.00 35 ALA A O 20
ATOM 22016 N N . ARG A 1 36 ? -2.185 1.302 8.469 1.00 0.00 36 ARG A N 20
ATOM 22017 C CA . ARG A 1 36 ? -0.831 1.903 8.628 1.00 0.00 36 ARG A CA 20
ATOM 22018 C C . ARG A 1 36 ? 0.062 1.491 7.459 1.00 0.00 36 ARG A C 20
ATOM 22019 O O . ARG A 1 36 ? 0.006 0.372 6.988 1.00 0.00 36 ARG A O 20
ATOM 22040 N N . LEU A 1 37 ? 0.889 2.381 6.986 1.00 0.00 37 LEU A N 20
ATOM 22041 C CA . LEU A 1 37 ? 1.780 2.027 5.848 1.00 0.00 37 LEU A CA 20
ATOM 22042 C C . LEU A 1 37 ? 2.980 1.230 6.363 1.00 0.00 37 LEU A C 20
ATOM 22043 O O . LEU A 1 37 ? 3.689 1.657 7.252 1.00 0.00 37 LEU A O 20
ATOM 22059 N N . GLU A 1 38 ? 3.201 0.064 5.820 1.00 0.00 38 GLU A N 20
ATOM 22060 C CA . GLU A 1 38 ? 4.343 -0.773 6.290 1.00 0.00 38 GLU A CA 20
ATOM 22061 C C . GLU A 1 38 ? 5.486 -0.740 5.272 1.00 0.00 38 GLU A C 20
ATOM 22062 O O . GLU A 1 38 ? 5.289 -0.446 4.110 1.00 0.00 38 GLU A O 20
ATOM 22074 N N . ASN A 1 39 ? 6.678 -1.051 5.703 1.00 0.00 39 ASN A N 20
ATOM 22075 C CA . ASN A 1 39 ? 7.837 -1.050 4.766 1.00 0.00 39 ASN A CA 20
ATOM 22076 C C . ASN A 1 39 ? 8.257 -2.490 4.458 1.00 0.00 39 ASN A C 20
ATOM 22077 O O . ASN A 1 39 ? 7.572 -3.431 4.804 1.00 0.00 39 ASN A O 20
ATOM 22088 N N . CYS A 1 40 ? 9.376 -2.668 3.815 1.00 0.00 40 CYS A N 20
ATOM 22089 C CA . CYS A 1 40 ? 9.832 -4.051 3.491 1.00 0.00 40 CYS A CA 20
ATOM 22090 C C . CYS A 1 40 ? 11.170 -4.344 4.173 1.00 0.00 40 CYS A C 20
ATOM 22091 O O . CYS A 1 40 ? 11.853 -3.441 4.618 1.00 0.00 40 CYS A O 20
ATOM 22098 N N . PRO A 1 41 ? 11.496 -5.606 4.236 1.00 0.00 41 PRO A N 20
ATOM 22099 C CA . PRO A 1 41 ? 12.763 -6.036 4.875 1.00 0.00 41 PRO A CA 20
ATOM 22100 C C . PRO A 1 41 ? 13.962 -5.704 3.981 1.00 0.00 41 PRO A C 20
ATOM 22101 O O . PRO A 1 41 ? 14.005 -6.066 2.821 1.00 0.00 41 PRO A O 20
ATOM 22112 N N . LYS A 1 42 ? 14.937 -5.021 4.517 1.00 0.00 42 LYS A N 20
ATOM 22113 C CA . LYS A 1 42 ? 16.141 -4.665 3.708 1.00 0.00 42 LYS A CA 20
ATOM 22114 C C . LYS A 1 42 ? 15.763 -3.721 2.562 1.00 0.00 42 LYS A C 20
ATOM 22115 O O . LYS A 1 42 ? 15.954 -4.028 1.402 1.00 0.00 42 LYS A O 20
ATOM 22134 N N . GLY A 1 43 ? 15.237 -2.570 2.884 1.00 0.00 43 GLY A N 20
ATOM 22135 C CA . GLY A 1 43 ? 14.854 -1.593 1.823 1.00 0.00 43 GLY A CA 20
ATOM 22136 C C . GLY A 1 43 ? 14.196 -2.319 0.647 1.00 0.00 43 GLY A C 20
ATOM 22137 O O . GLY A 1 43 ? 14.668 -2.263 -0.471 1.00 0.00 43 GLY A O 20
ATOM 22141 N N . LEU A 1 44 ? 13.105 -2.993 0.885 1.00 0.00 44 LEU A N 20
ATOM 22142 C CA . LEU A 1 44 ? 12.418 -3.714 -0.227 1.00 0.00 44 LEU A CA 20
ATOM 22143 C C . LEU A 1 44 ? 11.124 -2.985 -0.602 1.00 0.00 44 LEU A C 20
ATOM 22144 O O . LEU A 1 44 ? 10.693 -2.078 0.082 1.00 0.00 44 LEU A O 20
ATOM 22160 N N . HIS A 1 45 ? 10.499 -3.370 -1.682 1.00 0.00 45 HIS A N 20
ATOM 22161 C CA . HIS A 1 45 ? 9.234 -2.691 -2.088 1.00 0.00 45 HIS A CA 20
ATOM 22162 C C . HIS A 1 45 ? 8.028 -3.567 -1.737 1.00 0.00 45 HIS A C 20
ATOM 22163 O O . HIS A 1 45 ? 8.174 -4.681 -1.276 1.00 0.00 45 HIS A O 20
ATOM 22177 N N . TYR A 1 46 ? 6.837 -3.068 -1.928 1.00 0.00 46 TYR A N 20
ATOM 22178 C CA . TYR A 1 46 ? 5.632 -3.875 -1.576 1.00 0.00 46 TYR A CA 20
ATOM 22179 C C . TYR A 1 46 ? 5.105 -4.650 -2.789 1.00 0.00 46 TYR A C 20
ATOM 22180 O O . TYR A 1 46 ? 5.482 -4.402 -3.917 1.00 0.00 46 TYR A O 20
ATOM 22198 N N . ASN A 1 47 ? 4.223 -5.582 -2.552 1.00 0.00 47 ASN A N 20
ATOM 22199 C CA . ASN A 1 47 ? 3.641 -6.381 -3.669 1.00 0.00 47 ASN A CA 20
ATOM 22200 C C . ASN A 1 47 ? 2.133 -6.536 -3.440 1.00 0.00 47 ASN A C 20
ATOM 22201 O O . ASN A 1 47 ? 1.700 -6.982 -2.395 1.00 0.00 47 ASN A O 20
ATOM 22212 N N . ALA A 1 48 ? 1.330 -6.140 -4.392 1.00 0.00 48 ALA A N 20
ATOM 22213 C CA . ALA A 1 48 ? -0.151 -6.230 -4.206 1.00 0.00 48 ALA A CA 20
ATOM 22214 C C . ALA A 1 48 ? -0.719 -7.572 -4.688 1.00 0.00 48 ALA A C 20
ATOM 22215 O O . ALA A 1 48 ? -1.876 -7.867 -4.463 1.00 0.00 48 ALA A O 20
ATOM 22222 N N . TYR A 1 49 ? 0.062 -8.396 -5.332 1.00 0.00 49 TYR A N 20
ATOM 22223 C CA . TYR A 1 49 ? -0.498 -9.709 -5.784 1.00 0.00 49 TYR A CA 20
ATOM 22224 C C . TYR A 1 49 ? -0.007 -10.829 -4.867 1.00 0.00 49 TYR A C 20
ATOM 22225 O O . TYR A 1 49 ? -0.650 -11.850 -4.723 1.00 0.00 49 TYR A O 20
ATOM 22243 N N . LEU A 1 50 ? 1.115 -10.642 -4.228 1.00 0.00 50 LEU A N 20
ATOM 22244 C CA . LEU A 1 50 ? 1.623 -11.696 -3.304 1.00 0.00 50 LEU A CA 20
ATOM 22245 C C . LEU A 1 50 ? 1.348 -11.281 -1.857 1.00 0.00 50 LEU A C 20
ATOM 22246 O O . LEU A 1 50 ? 1.713 -11.969 -0.924 1.00 0.00 50 LEU A O 20
ATOM 22262 N N . LYS A 1 51 ? 0.714 -10.155 -1.660 1.00 0.00 51 LYS A N 20
ATOM 22263 C CA . LYS A 1 51 ? 0.432 -9.698 -0.272 1.00 0.00 51 LYS A CA 20
ATOM 22264 C C . LYS A 1 51 ? 1.732 -9.694 0.532 1.00 0.00 51 LYS A C 20
ATOM 22265 O O . LYS A 1 51 ? 1.788 -10.167 1.649 1.00 0.00 51 LYS A O 20
ATOM 22284 N N . VAL A 1 52 ? 2.783 -9.170 -0.038 1.00 0.00 52 VAL A N 20
ATOM 22285 C CA . VAL A 1 52 ? 4.089 -9.144 0.682 1.00 0.00 52 VAL A CA 20
ATOM 22286 C C . VAL A 1 52 ? 4.998 -8.061 0.096 1.00 0.00 52 VAL A C 20
ATOM 22287 O O . VAL A 1 52 ? 4.577 -7.246 -0.701 1.00 0.00 52 VAL A O 20
ATOM 22300 N N . CYS A 1 53 ? 6.244 -8.050 0.483 1.00 0.00 53 CYS A N 20
ATOM 22301 C CA . CYS A 1 53 ? 7.187 -7.027 -0.056 1.00 0.00 53 CYS A CA 20
ATOM 22302 C C . CYS A 1 53 ? 8.196 -7.696 -0.992 1.00 0.00 53 CYS A C 20
ATOM 22303 O O . CYS A 1 53 ? 8.468 -8.874 -0.885 1.00 0.00 53 CYS A O 20
ATOM 22310 N N . ASP A 1 54 ? 8.753 -6.956 -1.911 1.00 0.00 54 ASP A N 20
ATOM 22311 C CA . ASP A 1 54 ? 9.742 -7.558 -2.851 1.00 0.00 54 ASP A CA 20
ATOM 22312 C C . ASP A 1 54 ? 10.520 -6.458 -3.577 1.00 0.00 54 ASP A C 20
ATOM 22313 O O . ASP A 1 54 ? 10.193 -5.291 -3.490 1.00 0.00 54 ASP A O 20
ATOM 22322 N N . TRP A 1 55 ? 11.546 -6.822 -4.293 1.00 0.00 55 TRP A N 20
ATOM 22323 C CA . TRP A 1 55 ? 12.345 -5.798 -5.024 1.00 0.00 55 TRP A CA 20
ATOM 22324 C C . TRP A 1 55 ? 11.423 -4.926 -5.879 1.00 0.00 55 TRP A C 20
ATOM 22325 O O . TRP A 1 55 ? 10.398 -5.379 -6.349 1.00 0.00 55 TRP A O 20
ATOM 22346 N N . PRO A 1 56 ? 11.823 -3.696 -6.052 1.00 0.00 56 PRO A N 20
ATOM 22347 C CA . PRO A 1 56 ? 11.022 -2.739 -6.857 1.00 0.00 56 PRO A CA 20
ATOM 22348 C C . PRO A 1 56 ? 11.088 -3.099 -8.344 1.00 0.00 56 PRO A C 20
ATOM 22349 O O . PRO A 1 56 ? 10.469 -2.466 -9.175 1.00 0.00 56 PRO A O 20
ATOM 22360 N N . SER A 1 57 ? 11.845 -4.105 -8.686 1.00 0.00 57 SER A N 20
ATOM 22361 C CA . SER A 1 57 ? 11.964 -4.497 -10.119 1.00 0.00 57 SER A CA 20
ATOM 22362 C C . SER A 1 57 ? 10.723 -5.265 -10.582 1.00 0.00 57 SER A C 20
ATOM 22363 O O . SER A 1 57 ? 10.477 -5.399 -11.765 1.00 0.00 57 SER A O 20
ATOM 22371 N N . LYS A 1 58 ? 9.941 -5.781 -9.672 1.00 0.00 58 LYS A N 20
ATOM 22372 C CA . LYS A 1 58 ? 8.729 -6.542 -10.096 1.00 0.00 58 LYS A CA 20
ATOM 22373 C C . LYS A 1 58 ? 7.606 -6.429 -9.058 1.00 0.00 58 LYS A C 20
ATOM 22374 O O . LYS A 1 58 ? 6.610 -7.121 -9.138 1.00 0.00 58 LYS A O 20
ATOM 22393 N N . ALA A 1 59 ? 7.745 -5.566 -8.088 1.00 0.00 59 ALA A N 20
ATOM 22394 C CA . ALA A 1 59 ? 6.665 -5.428 -7.066 1.00 0.00 59 ALA A CA 20
ATOM 22395 C C . ALA A 1 59 ? 5.565 -4.493 -7.581 1.00 0.00 59 ALA A C 20
ATOM 22396 O O . ALA A 1 59 ? 4.546 -4.311 -6.946 1.00 0.00 59 ALA A O 20
ATOM 22403 N N . GLY A 1 60 ? 5.766 -3.899 -8.725 1.00 0.00 60 GLY A N 20
ATOM 22404 C CA . GLY A 1 60 ? 4.732 -2.977 -9.278 1.00 0.00 60 GLY A CA 20
ATOM 22405 C C . GLY A 1 60 ? 4.578 -1.768 -8.354 1.00 0.00 60 GLY A C 20
ATOM 22406 O O . GLY A 1 60 ? 4.257 -1.902 -7.190 1.00 0.00 60 GLY A O 20
ATOM 22410 N N . CYS A 1 61 ? 4.806 -0.587 -8.861 1.00 0.00 61 CYS A N 20
ATOM 22411 C CA . CYS A 1 61 ? 4.673 0.628 -8.007 1.00 0.00 61 CYS A CA 20
ATOM 22412 C C . CYS A 1 61 ? 3.917 1.727 -8.757 1.00 0.00 61 CYS A C 20
ATOM 22413 O O . CYS A 1 61 ? 4.214 2.898 -8.625 1.00 0.00 61 CYS A O 20
ATOM 22420 N N . THR A 1 62 ? 2.938 1.363 -9.538 1.00 0.00 62 THR A N 20
ATOM 22421 C CA . THR A 1 62 ? 2.164 2.392 -10.288 1.00 0.00 62 THR A CA 20
ATOM 22422 C C . THR A 1 62 ? 0.967 2.849 -9.454 1.00 0.00 62 THR A C 20
ATOM 22423 O O . THR A 1 62 ? -0.169 2.762 -9.878 1.00 0.00 62 THR A O 20
ATOM 22434 N N . SER A 1 63 ? 1.212 3.331 -8.267 1.00 0.00 63 SER A N 20
ATOM 22435 C CA . SER A 1 63 ? 0.091 3.791 -7.401 1.00 0.00 63 SER A CA 20
ATOM 22436 C C . SER A 1 63 ? 0.074 5.320 -7.322 1.00 0.00 63 SER A C 20
ATOM 22437 O O . SER A 1 63 ? 0.025 5.898 -6.255 1.00 0.00 63 SER A O 20
ATOM 22445 N N . VAL A 1 64 ? 0.111 5.972 -8.449 1.00 0.00 64 VAL A N 20
ATOM 22446 C CA . VAL A 1 64 ? 0.093 7.465 -8.457 1.00 0.00 64 VAL A CA 20
ATOM 22447 C C . VAL A 1 64 ? 1.067 8.028 -7.416 1.00 0.00 64 VAL A C 20
ATOM 22448 O O . VAL A 1 64 ? 0.926 9.148 -6.967 1.00 0.00 64 VAL A O 20
ATOM 22461 N N . ASN A 1 65 ? 2.056 7.268 -7.030 1.00 0.00 65 ASN A N 20
ATOM 22462 C CA . ASN A 1 65 ? 3.030 7.778 -6.022 1.00 0.00 65 ASN A CA 20
ATOM 22463 C C . ASN A 1 65 ? 4.331 6.973 -6.083 1.00 0.00 65 ASN A C 20
ATOM 22464 O O . ASN A 1 65 ? 4.576 6.105 -5.269 1.00 0.00 65 ASN A O 20
ATOM 22475 N N . LYS A 1 66 ? 5.169 7.258 -7.043 1.00 0.00 66 LYS A N 20
ATOM 22476 C CA . LYS A 1 66 ? 6.455 6.511 -7.157 1.00 0.00 66 LYS A CA 20
ATOM 22477 C C . LYS A 1 66 ? 7.501 7.120 -6.219 1.00 0.00 66 LYS A C 20
ATOM 22478 O O . LYS A 1 66 ? 8.442 6.466 -5.814 1.00 0.00 66 LYS A O 20
ATOM 22497 N N . GLU A 1 67 ? 7.344 8.368 -5.871 1.00 0.00 67 GLU A N 20
ATOM 22498 C CA . GLU A 1 67 ? 8.328 9.020 -4.960 1.00 0.00 67 GLU A CA 20
ATOM 22499 C C . GLU A 1 67 ? 7.887 8.856 -3.503 1.00 0.00 67 GLU A C 20
ATOM 22500 O O . GLU A 1 67 ? 6.741 9.076 -3.164 1.00 0.00 67 GLU A O 20
ATOM 22512 N N . CYS A 1 68 ? 8.787 8.471 -2.640 1.00 0.00 68 CYS A N 20
ATOM 22513 C CA . CYS A 1 68 ? 8.416 8.293 -1.206 1.00 0.00 68 CYS A CA 20
ATOM 22514 C C . CYS A 1 68 ? 8.953 9.457 -0.371 1.00 0.00 68 CYS A C 20
ATOM 22515 O O . CYS A 1 68 ? 9.473 9.269 0.712 1.00 0.00 68 CYS A O 20
ATOM 22522 N N . HIS A 1 69 ? 8.832 10.659 -0.863 1.00 0.00 69 HIS A N 20
ATOM 22523 C CA . HIS A 1 69 ? 9.337 11.833 -0.094 1.00 0.00 69 HIS A CA 20
ATOM 22524 C C . HIS A 1 69 ? 8.231 12.882 0.052 1.00 0.00 69 HIS A C 20
ATOM 22525 O O . HIS A 1 69 ? 7.748 13.141 1.136 1.00 0.00 69 HIS A O 20
ATOM 22539 N N . LEU A 1 70 ? 7.833 13.490 -1.031 1.00 0.00 70 LEU A N 20
ATOM 22540 C CA . LEU A 1 70 ? 6.762 14.526 -0.951 1.00 0.00 70 LEU A CA 20
ATOM 22541 C C . LEU A 1 70 ? 5.378 13.873 -0.857 1.00 0.00 70 LEU A C 20
ATOM 22542 O O . LEU A 1 70 ? 5.247 12.664 -0.874 1.00 0.00 70 LEU A O 20
ATOM 22558 N N . TRP A 1 71 ? 4.345 14.663 -0.750 1.00 0.00 71 TRP A N 20
ATOM 22559 C CA . TRP A 1 71 ? 2.974 14.086 -0.650 1.00 0.00 71 TRP A CA 20
ATOM 22560 C C . TRP A 1 71 ? 1.921 15.176 -0.873 1.00 0.00 71 TRP A C 20
ATOM 22561 O O . TRP A 1 71 ? 1.106 15.449 -0.014 1.00 0.00 71 TRP A O 20
ATOM 22582 N N . LYS A 1 72 ? 1.931 15.798 -2.020 1.00 0.00 72 LYS A N 20
ATOM 22583 C CA . LYS A 1 72 ? 0.928 16.868 -2.294 1.00 0.00 72 LYS A CA 20
ATOM 22584 C C . LYS A 1 72 ? -0.279 16.282 -3.031 1.00 0.00 72 LYS A C 20
ATOM 22585 O O . LYS A 1 72 ? -1.345 16.864 -3.058 1.00 0.00 72 LYS A O 20
ATOM 22604 N N . THR A 1 73 ? -0.120 15.132 -3.629 1.00 0.00 73 THR A N 20
ATOM 22605 C CA . THR A 1 73 ? -1.257 14.509 -4.364 1.00 0.00 73 THR A CA 20
ATOM 22606 C C . THR A 1 73 ? -1.981 15.560 -5.210 1.00 0.00 73 THR A C 20
ATOM 22607 O O . THR A 1 73 ? -1.576 15.857 -6.317 1.00 0.00 73 THR A O 20
ATOM 22621 N N . TYR A 1 1 ? -10.598 4.991 -5.601 1.00 0.00 1 TYR A N 21
ATOM 22622 C CA . TYR A 1 1 ? -10.890 6.005 -4.547 1.00 0.00 1 TYR A CA 21
ATOM 22623 C C . TYR A 1 1 ? -10.896 5.345 -3.165 1.00 0.00 1 TYR A C 21
ATOM 22624 O O . TYR A 1 1 ? -10.370 4.265 -2.980 1.00 0.00 1 TYR A O 21
ATOM 22644 N N . LEU A 1 2 ? -11.487 5.985 -2.194 1.00 0.00 2 LEU A N 21
ATOM 22645 C CA . LEU A 1 2 ? -11.528 5.394 -0.825 1.00 0.00 2 LEU A CA 21
ATOM 22646 C C . LEU A 1 2 ? -12.406 6.241 0.101 1.00 0.00 2 LEU A C 21
ATOM 22647 O O . LEU A 1 2 ? -12.013 6.592 1.190 1.00 0.00 2 LEU A O 21
ATOM 22663 N N . ALA A 1 3 ? -13.591 6.573 -0.350 1.00 0.00 3 ALA A N 21
ATOM 22664 C CA . ALA A 1 3 ? -14.527 7.414 0.465 1.00 0.00 3 ALA A CA 21
ATOM 22665 C C . ALA A 1 3 ? -14.290 7.215 1.965 1.00 0.00 3 ALA A C 21
ATOM 22666 O O . ALA A 1 3 ? -13.407 7.823 2.534 1.00 0.00 3 ALA A O 21
ATOM 22673 N N . PHE A 1 4 ? -15.065 6.374 2.608 1.00 0.00 4 PHE A N 21
ATOM 22674 C CA . PHE A 1 4 ? -14.872 6.144 4.077 1.00 0.00 4 PHE A CA 21
ATOM 22675 C C . PHE A 1 4 ? -14.457 7.455 4.754 1.00 0.00 4 PHE A C 21
ATOM 22676 O O . PHE A 1 4 ? -14.938 8.515 4.409 1.00 0.00 4 PHE A O 21
ATOM 22693 N N . ARG A 1 5 ? -13.551 7.394 5.691 1.00 0.00 5 ARG A N 21
ATOM 22694 C CA . ARG A 1 5 ? -13.090 8.643 6.364 1.00 0.00 5 ARG A CA 21
ATOM 22695 C C . ARG A 1 5 ? -12.076 8.309 7.465 1.00 0.00 5 ARG A C 21
ATOM 22696 O O . ARG A 1 5 ? -11.982 8.994 8.464 1.00 0.00 5 ARG A O 21
ATOM 22717 N N . CYS A 1 6 ? -11.312 7.263 7.292 1.00 0.00 6 CYS A N 21
ATOM 22718 C CA . CYS A 1 6 ? -10.309 6.898 8.334 1.00 0.00 6 CYS A CA 21
ATOM 22719 C C . CYS A 1 6 ? -9.023 7.703 8.128 1.00 0.00 6 CYS A C 21
ATOM 22720 O O . CYS A 1 6 ? -8.292 7.969 9.061 1.00 0.00 6 CYS A O 21
ATOM 22727 N N . GLY A 1 7 ? -8.743 8.099 6.915 1.00 0.00 7 GLY A N 21
ATOM 22728 C CA . GLY A 1 7 ? -7.506 8.894 6.660 1.00 0.00 7 GLY A CA 21
ATOM 22729 C C . GLY A 1 7 ? -6.739 8.309 5.473 1.00 0.00 7 GLY A C 21
ATOM 22730 O O . GLY A 1 7 ? -7.288 7.611 4.644 1.00 0.00 7 GLY A O 21
ATOM 22734 N N . ARG A 1 8 ? -5.468 8.593 5.385 1.00 0.00 8 ARG A N 21
ATOM 22735 C CA . ARG A 1 8 ? -4.653 8.061 4.255 1.00 0.00 8 ARG A CA 21
ATOM 22736 C C . ARG A 1 8 ? -4.471 6.547 4.408 1.00 0.00 8 ARG A C 21
ATOM 22737 O O . ARG A 1 8 ? -3.917 5.890 3.548 1.00 0.00 8 ARG A O 21
ATOM 22758 N N . TYR A 1 9 ? -4.930 5.985 5.494 1.00 0.00 9 TYR A N 21
ATOM 22759 C CA . TYR A 1 9 ? -4.770 4.514 5.689 1.00 0.00 9 TYR A CA 21
ATOM 22760 C C . TYR A 1 9 ? -6.133 3.816 5.677 1.00 0.00 9 TYR A C 21
ATOM 22761 O O . TYR A 1 9 ? -6.354 2.861 6.395 1.00 0.00 9 TYR A O 21
ATOM 22779 N N . SER A 1 10 ? -7.048 4.270 4.861 1.00 0.00 10 SER A N 21
ATOM 22780 C CA . SER A 1 10 ? -8.384 3.606 4.808 1.00 0.00 10 SER A CA 21
ATOM 22781 C C . SER A 1 10 ? -8.649 3.034 3.408 1.00 0.00 10 SER A C 21
ATOM 22782 O O . SER A 1 10 ? -9.744 3.152 2.891 1.00 0.00 10 SER A O 21
ATOM 22790 N N . PRO A 1 11 ? -7.638 2.426 2.837 1.00 0.00 11 PRO A N 21
ATOM 22791 C CA . PRO A 1 11 ? -7.771 1.828 1.485 1.00 0.00 11 PRO A CA 21
ATOM 22792 C C . PRO A 1 11 ? -8.587 0.534 1.556 1.00 0.00 11 PRO A C 21
ATOM 22793 O O . PRO A 1 11 ? -8.826 -0.116 0.558 1.00 0.00 11 PRO A O 21
ATOM 22804 N N . CYS A 1 12 ? -8.999 0.144 2.732 1.00 0.00 12 CYS A N 21
ATOM 22805 C CA . CYS A 1 12 ? -9.777 -1.123 2.862 1.00 0.00 12 CYS A CA 21
ATOM 22806 C C . CYS A 1 12 ? -11.148 -0.857 3.484 1.00 0.00 12 CYS A C 21
ATOM 22807 O O . CYS A 1 12 ? -11.340 0.098 4.211 1.00 0.00 12 CYS A O 21
ATOM 22814 N N . LEU A 1 13 ? -12.100 -1.705 3.208 1.00 0.00 13 LEU A N 21
ATOM 22815 C CA . LEU A 1 13 ? -13.458 -1.519 3.785 1.00 0.00 13 LEU A CA 21
ATOM 22816 C C . LEU A 1 13 ? -13.645 -2.452 4.984 1.00 0.00 13 LEU A C 21
ATOM 22817 O O . LEU A 1 13 ? -14.631 -2.380 5.691 1.00 0.00 13 LEU A O 21
ATOM 22833 N N . ASP A 1 14 ? -12.704 -3.327 5.221 1.00 0.00 14 ASP A N 21
ATOM 22834 C CA . ASP A 1 14 ? -12.831 -4.263 6.377 1.00 0.00 14 ASP A CA 21
ATOM 22835 C C . ASP A 1 14 ? -11.467 -4.474 7.041 1.00 0.00 14 ASP A C 21
ATOM 22836 O O . ASP A 1 14 ? -11.096 -3.762 7.954 1.00 0.00 14 ASP A O 21
ATOM 22845 N N . ASP A 1 15 ? -10.718 -5.445 6.592 1.00 0.00 15 ASP A N 21
ATOM 22846 C CA . ASP A 1 15 ? -9.379 -5.695 7.202 1.00 0.00 15 ASP A CA 21
ATOM 22847 C C . ASP A 1 15 ? -8.544 -6.611 6.299 1.00 0.00 15 ASP A C 21
ATOM 22848 O O . ASP A 1 15 ? -9.071 -7.413 5.554 1.00 0.00 15 ASP A O 21
ATOM 22857 N N . GLY A 1 16 ? -7.244 -6.495 6.362 1.00 0.00 16 GLY A N 21
ATOM 22858 C CA . GLY A 1 16 ? -6.374 -7.359 5.509 1.00 0.00 16 GLY A CA 21
ATOM 22859 C C . GLY A 1 16 ? -5.325 -6.495 4.803 1.00 0.00 16 GLY A C 21
ATOM 22860 O O . GLY A 1 16 ? -5.520 -5.310 4.619 1.00 0.00 16 GLY A O 21
ATOM 22864 N N . PRO A 1 17 ? -4.242 -7.123 4.430 1.00 0.00 17 PRO A N 21
ATOM 22865 C CA . PRO A 1 17 ? -3.145 -6.404 3.733 1.00 0.00 17 PRO A CA 21
ATOM 22866 C C . PRO A 1 17 ? -3.569 -6.050 2.305 1.00 0.00 17 PRO A C 21
ATOM 22867 O O . PRO A 1 17 ? -3.611 -6.892 1.430 1.00 0.00 17 PRO A O 21
ATOM 22878 N N . ASN A 1 18 ? -3.892 -4.808 2.066 1.00 0.00 18 ASN A N 21
ATOM 22879 C CA . ASN A 1 18 ? -4.322 -4.394 0.699 1.00 0.00 18 ASN A CA 21
ATOM 22880 C C . ASN A 1 18 ? -3.213 -3.598 0.006 1.00 0.00 18 ASN A C 21
ATOM 22881 O O . ASN A 1 18 ? -2.458 -2.888 0.638 1.00 0.00 18 ASN A O 21
ATOM 22892 N N . VAL A 1 19 ? -3.115 -3.707 -1.291 1.00 0.00 19 VAL A N 21
ATOM 22893 C CA . VAL A 1 19 ? -2.059 -2.953 -2.025 1.00 0.00 19 VAL A CA 21
ATOM 22894 C C . VAL A 1 19 ? -2.244 -1.448 -1.811 1.00 0.00 19 VAL A C 21
ATOM 22895 O O . VAL A 1 19 ? -3.333 -0.978 -1.548 1.00 0.00 19 VAL A O 21
ATOM 22908 N N . ASN A 1 20 ? -1.189 -0.687 -1.920 1.00 0.00 20 ASN A N 21
ATOM 22909 C CA . ASN A 1 20 ? -1.308 0.786 -1.721 1.00 0.00 20 ASN A CA 21
ATOM 22910 C C . ASN A 1 20 ? -1.117 1.519 -3.051 1.00 0.00 20 ASN A C 21
ATOM 22911 O O . ASN A 1 20 ? -0.112 1.367 -3.717 1.00 0.00 20 ASN A O 21
ATOM 22922 N N . LEU A 1 21 ? -2.076 2.312 -3.441 1.00 0.00 21 LEU A N 21
ATOM 22923 C CA . LEU A 1 21 ? -1.953 3.055 -4.728 1.00 0.00 21 LEU A CA 21
ATOM 22924 C C . LEU A 1 21 ? -1.542 4.506 -4.458 1.00 0.00 21 LEU A C 21
ATOM 22925 O O . LEU A 1 21 ? -1.457 5.315 -5.360 1.00 0.00 21 LEU A O 21
ATOM 22941 N N . TYR A 1 22 ? -1.281 4.836 -3.223 1.00 0.00 22 TYR A N 21
ATOM 22942 C CA . TYR A 1 22 ? -0.869 6.229 -2.892 1.00 0.00 22 TYR A CA 21
ATOM 22943 C C . TYR A 1 22 ? 0.616 6.257 -2.515 1.00 0.00 22 TYR A C 21
ATOM 22944 O O . TYR A 1 22 ? 1.143 7.269 -2.097 1.00 0.00 22 TYR A O 21
ATOM 22962 N N . SER A 1 23 ? 1.291 5.151 -2.663 1.00 0.00 23 SER A N 21
ATOM 22963 C CA . SER A 1 23 ? 2.740 5.103 -2.320 1.00 0.00 23 SER A CA 21
ATOM 22964 C C . SER A 1 23 ? 3.400 3.904 -3.008 1.00 0.00 23 SER A C 21
ATOM 22965 O O . SER A 1 23 ? 2.748 3.122 -3.670 1.00 0.00 23 SER A O 21
ATOM 22973 N N . CYS A 1 24 ? 4.689 3.754 -2.865 1.00 0.00 24 CYS A N 21
ATOM 22974 C CA . CYS A 1 24 ? 5.378 2.605 -3.522 1.00 0.00 24 CYS A CA 21
ATOM 22975 C C . CYS A 1 24 ? 6.338 1.909 -2.549 1.00 0.00 24 CYS A C 21
ATOM 22976 O O . CYS A 1 24 ? 6.693 0.761 -2.734 1.00 0.00 24 CYS A O 21
ATOM 22983 N N . CYS A 1 25 ? 6.770 2.588 -1.522 1.00 0.00 25 CYS A N 21
ATOM 22984 C CA . CYS A 1 25 ? 7.712 1.953 -0.556 1.00 0.00 25 CYS A CA 21
ATOM 22985 C C . CYS A 1 25 ? 6.955 1.066 0.437 1.00 0.00 25 CYS A C 21
ATOM 22986 O O . CYS A 1 25 ? 7.343 -0.054 0.704 1.00 0.00 25 CYS A O 21
ATOM 22993 N N . SER A 1 26 ? 5.881 1.557 0.995 1.00 0.00 26 SER A N 21
ATOM 22994 C CA . SER A 1 26 ? 5.112 0.738 1.977 1.00 0.00 26 SER A CA 21
ATOM 22995 C C . SER A 1 26 ? 3.675 0.526 1.498 1.00 0.00 26 SER A C 21
ATOM 22996 O O . SER A 1 26 ? 3.090 1.380 0.860 1.00 0.00 26 SER A O 21
ATOM 23004 N N . PHE A 1 27 ? 3.097 -0.604 1.808 1.00 0.00 27 PHE A N 21
ATOM 23005 C CA . PHE A 1 27 ? 1.693 -0.863 1.379 1.00 0.00 27 PHE A CA 21
ATOM 23006 C C . PHE A 1 27 ? 0.738 -0.543 2.531 1.00 0.00 27 PHE A C 21
ATOM 23007 O O . PHE A 1 27 ? 1.076 0.199 3.426 1.00 0.00 27 PHE A O 21
ATOM 23024 N N . TYR A 1 28 ? -0.454 -1.072 2.516 1.00 0.00 28 TYR A N 21
ATOM 23025 C CA . TYR A 1 28 ? -1.402 -0.749 3.619 1.00 0.00 28 TYR A CA 21
ATOM 23026 C C . TYR A 1 28 ? -1.843 -2.002 4.380 1.00 0.00 28 TYR A C 21
ATOM 23027 O O . TYR A 1 28 ? -2.339 -2.950 3.804 1.00 0.00 28 TYR A O 21
ATOM 23045 N N . ASN A 1 29 ? -1.718 -1.987 5.677 1.00 0.00 29 ASN A N 21
ATOM 23046 C CA . ASN A 1 29 ? -2.185 -3.147 6.486 1.00 0.00 29 ASN A CA 21
ATOM 23047 C C . ASN A 1 29 ? -3.402 -2.679 7.296 1.00 0.00 29 ASN A C 21
ATOM 23048 O O . ASN A 1 29 ? 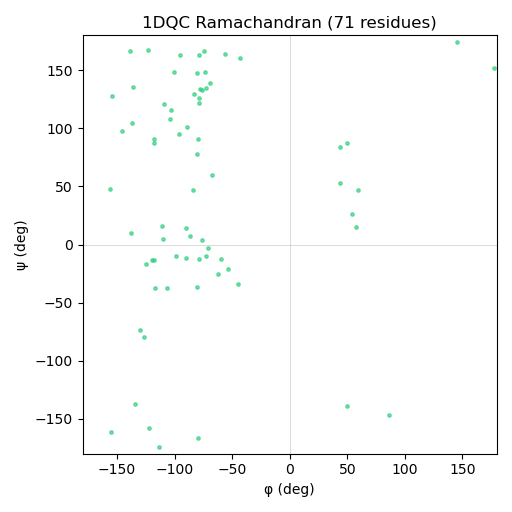-3.284 -2.102 8.358 1.00 0.00 29 ASN A O 21
ATOM 23059 N N . CYS A 1 30 ? -4.575 -2.870 6.756 1.00 0.00 30 CYS A N 21
ATOM 23060 C CA . CYS A 1 30 ? -5.810 -2.381 7.438 1.00 0.00 30 CYS A CA 21
ATOM 23061 C C . CYS A 1 30 ? -6.262 -3.303 8.574 1.00 0.00 30 CYS A C 21
ATOM 23062 O O . CYS A 1 30 ? -5.994 -4.488 8.587 1.00 0.00 30 CYS A O 21
ATOM 23069 N N . HIS A 1 31 ? -6.961 -2.739 9.524 1.00 0.00 31 HIS A N 21
ATOM 23070 C CA . HIS A 1 31 ? -7.470 -3.525 10.684 1.00 0.00 31 HIS A CA 21
ATOM 23071 C C . HIS A 1 31 ? -8.623 -2.754 11.338 1.00 0.00 31 HIS A C 21
ATOM 23072 O O . HIS A 1 31 ? -8.423 -1.998 12.268 1.00 0.00 31 HIS A O 21
ATOM 23086 N N . LYS A 1 32 ? -9.824 -2.920 10.847 1.00 0.00 32 LYS A N 21
ATOM 23087 C CA . LYS A 1 32 ? -10.980 -2.178 11.432 1.00 0.00 32 LYS A CA 21
ATOM 23088 C C . LYS A 1 32 ? -10.713 -0.671 11.348 1.00 0.00 32 LYS A C 21
ATOM 23089 O O . LYS A 1 32 ? -10.761 0.035 12.335 1.00 0.00 32 LYS A O 21
ATOM 23108 N N . CYS A 1 33 ? -10.412 -0.186 10.165 1.00 0.00 33 CYS A N 21
ATOM 23109 C CA . CYS A 1 33 ? -10.113 1.272 9.970 1.00 0.00 33 CYS A CA 21
ATOM 23110 C C . CYS A 1 33 ? -8.678 1.592 10.407 1.00 0.00 33 CYS A C 21
ATOM 23111 O O . CYS A 1 33 ? -8.089 2.558 9.963 1.00 0.00 33 CYS A O 21
ATOM 23118 N N . LEU A 1 34 ? -8.102 0.790 11.263 1.00 0.00 34 LEU A N 21
ATOM 23119 C CA . LEU A 1 34 ? -6.707 1.054 11.707 1.00 0.00 34 LEU A CA 21
ATOM 23120 C C . LEU A 1 34 ? -5.726 0.475 10.687 1.00 0.00 34 LEU A C 21
ATOM 23121 O O . LEU A 1 34 ? -5.462 -0.712 10.670 1.00 0.00 34 LEU A O 21
ATOM 23137 N N . ALA A 1 35 ? -5.188 1.298 9.834 1.00 0.00 35 ALA A N 21
ATOM 23138 C CA . ALA A 1 35 ? -4.229 0.787 8.816 1.00 0.00 35 ALA A CA 21
ATOM 23139 C C . ALA A 1 35 ? -2.926 1.587 8.859 1.00 0.00 35 ALA A C 21
ATOM 23140 O O . ALA A 1 35 ? -2.930 2.799 8.944 1.00 0.00 35 ALA A O 21
ATOM 23147 N N . ARG A 1 36 ? -1.813 0.914 8.793 1.00 0.00 36 ARG A N 21
ATOM 23148 C CA . ARG A 1 36 ? -0.505 1.628 8.818 1.00 0.00 36 ARG A CA 21
ATOM 23149 C C . ARG A 1 36 ? 0.307 1.242 7.581 1.00 0.00 36 ARG A C 21
ATOM 23150 O O . ARG A 1 36 ? 0.217 0.134 7.093 1.00 0.00 36 ARG A O 21
ATOM 23171 N N . LEU A 1 37 ? 1.095 2.139 7.064 1.00 0.00 37 LEU A N 21
ATOM 23172 C CA . LEU A 1 37 ? 1.894 1.796 5.857 1.00 0.00 37 LEU A CA 21
ATOM 23173 C C . LEU A 1 37 ? 3.127 0.985 6.259 1.00 0.00 37 LEU A C 21
ATOM 23174 O O . LEU A 1 37 ? 4.033 1.485 6.897 1.00 0.00 37 LEU A O 21
ATOM 23190 N N . GLU A 1 38 ? 3.163 -0.269 5.898 1.00 0.00 38 GLU A N 21
ATOM 23191 C CA . GLU A 1 38 ? 4.331 -1.122 6.266 1.00 0.00 38 GLU A CA 21
ATOM 23192 C C . GLU A 1 38 ? 5.483 -0.911 5.280 1.00 0.00 38 GLU A C 21
ATOM 23193 O O . GLU A 1 38 ? 5.307 -0.974 4.079 1.00 0.00 38 GLU A O 21
ATOM 23205 N N . ASN A 1 39 ? 6.663 -0.662 5.781 1.00 0.00 39 ASN A N 21
ATOM 23206 C CA . ASN A 1 39 ? 7.830 -0.445 4.880 1.00 0.00 39 ASN A CA 21
ATOM 23207 C C . ASN A 1 39 ? 8.553 -1.769 4.613 1.00 0.00 39 ASN A C 21
ATOM 23208 O O . ASN A 1 39 ? 8.484 -2.695 5.397 1.00 0.00 39 ASN A O 21
ATOM 23219 N N . CYS A 1 40 ? 9.251 -1.862 3.514 1.00 0.00 40 CYS A N 21
ATOM 23220 C CA . CYS A 1 40 ? 9.985 -3.121 3.198 1.00 0.00 40 CYS A CA 21
ATOM 23221 C C . CYS A 1 40 ? 11.478 -2.936 3.486 1.00 0.00 40 CYS A C 21
ATOM 23222 O O . CYS A 1 40 ? 11.942 -1.826 3.658 1.00 0.00 40 CYS A O 21
ATOM 23229 N N . PRO A 1 41 ? 12.182 -4.035 3.534 1.00 0.00 41 PRO A N 21
ATOM 23230 C CA . PRO A 1 41 ? 13.638 -3.988 3.810 1.00 0.00 41 PRO A CA 21
ATOM 23231 C C . PRO A 1 41 ? 14.398 -3.460 2.589 1.00 0.00 41 PRO A C 21
ATOM 23232 O O . PRO A 1 41 ? 14.113 -3.821 1.465 1.00 0.00 41 PRO A O 21
ATOM 23243 N N . LYS A 1 42 ? 15.361 -2.604 2.807 1.00 0.00 42 LYS A N 21
ATOM 23244 C CA . LYS A 1 42 ? 16.143 -2.046 1.665 1.00 0.00 42 LYS A CA 21
ATOM 23245 C C . LYS A 1 42 ? 15.219 -1.291 0.704 1.00 0.00 42 LYS A C 21
ATOM 23246 O O . LYS A 1 42 ? 15.239 -1.510 -0.491 1.00 0.00 42 LYS A O 21
ATOM 23265 N N . GLY A 1 43 ? 14.415 -0.399 1.217 1.00 0.00 43 GLY A N 21
ATOM 23266 C CA . GLY A 1 43 ? 13.493 0.374 0.336 1.00 0.00 43 GLY A CA 21
ATOM 23267 C C . GLY A 1 43 ? 12.862 -0.556 -0.701 1.00 0.00 43 GLY A C 21
ATOM 23268 O O . GLY A 1 43 ? 12.735 -0.214 -1.860 1.00 0.00 43 GLY A O 21
ATOM 23272 N N . LEU A 1 44 ? 12.464 -1.731 -0.294 1.00 0.00 44 LEU A N 21
ATOM 23273 C CA . LEU A 1 44 ? 11.839 -2.680 -1.260 1.00 0.00 44 LEU A CA 21
ATOM 23274 C C . LEU A 1 44 ? 10.371 -2.312 -1.486 1.00 0.00 44 LEU A C 21
ATOM 23275 O O . LEU A 1 44 ? 9.789 -1.553 -0.737 1.00 0.00 44 LEU A O 21
ATOM 23291 N N . HIS A 1 45 ? 9.767 -2.846 -2.513 1.00 0.00 45 HIS A N 21
ATOM 23292 C CA . HIS A 1 45 ? 8.336 -2.529 -2.783 1.00 0.00 45 HIS A CA 21
ATOM 23293 C C . HIS A 1 45 ? 7.445 -3.689 -2.329 1.00 0.00 45 HIS A C 21
ATOM 23294 O O . HIS A 1 45 ? 7.831 -4.840 -2.390 1.00 0.00 45 HIS A O 21
ATOM 23308 N N . TYR A 1 46 ? 6.260 -3.396 -1.872 1.00 0.00 46 TYR A N 21
ATOM 23309 C CA . TYR A 1 46 ? 5.349 -4.485 -1.412 1.00 0.00 46 TYR A CA 21
ATOM 23310 C C . TYR A 1 46 ? 4.782 -5.242 -2.620 1.00 0.00 46 TYR A C 21
ATOM 23311 O O . TYR A 1 46 ? 4.517 -4.671 -3.658 1.00 0.00 46 TYR A O 21
ATOM 23329 N N . ASN A 1 47 ? 4.593 -6.526 -2.483 1.00 0.00 47 ASN A N 21
ATOM 23330 C CA . ASN A 1 47 ? 4.040 -7.325 -3.612 1.00 0.00 47 ASN A CA 21
ATOM 23331 C C . ASN A 1 47 ? 2.671 -7.893 -3.226 1.00 0.00 47 ASN A C 21
ATOM 23332 O O . ASN A 1 47 ? 2.576 -8.890 -2.537 1.00 0.00 47 ASN A O 21
ATOM 23343 N N . ALA A 1 48 ? 1.614 -7.264 -3.661 1.00 0.00 48 ALA A N 21
ATOM 23344 C CA . ALA A 1 48 ? 0.253 -7.767 -3.316 1.00 0.00 48 ALA A CA 21
ATOM 23345 C C . ALA A 1 48 ? 0.108 -9.228 -3.749 1.00 0.00 48 ALA A C 21
ATOM 23346 O O . ALA A 1 48 ? -0.608 -9.997 -3.138 1.00 0.00 48 ALA A O 21
ATOM 23353 N N . TYR A 1 49 ? 0.789 -9.618 -4.790 1.00 0.00 49 TYR A N 21
ATOM 23354 C CA . TYR A 1 49 ? 0.696 -11.031 -5.252 1.00 0.00 49 TYR A CA 21
ATOM 23355 C C . TYR A 1 49 ? 1.269 -11.964 -4.183 1.00 0.00 49 TYR A C 21
ATOM 23356 O O . TYR A 1 49 ? 1.145 -13.171 -4.265 1.00 0.00 49 TYR A O 21
ATOM 23374 N N . LEU A 1 50 ? 1.900 -11.414 -3.181 1.00 0.00 50 LEU A N 21
ATOM 23375 C CA . LEU A 1 50 ? 2.484 -12.268 -2.108 1.00 0.00 50 LEU A CA 21
ATOM 23376 C C . LEU A 1 50 ? 2.279 -11.619 -0.734 1.00 0.00 50 LEU A C 21
ATOM 23377 O O . LEU A 1 50 ? 2.795 -12.083 0.261 1.00 0.00 50 LEU A O 21
ATOM 23393 N N . LYS A 1 51 ? 1.532 -10.548 -0.669 1.00 0.00 51 LYS A N 21
ATOM 23394 C CA . LYS A 1 51 ? 1.306 -9.882 0.649 1.00 0.00 51 LYS A CA 21
ATOM 23395 C C . LYS A 1 51 ? 2.644 -9.690 1.369 1.00 0.00 51 LYS A C 21
ATOM 23396 O O . LYS A 1 51 ? 2.709 -9.668 2.583 1.00 0.00 51 LYS A O 21
ATOM 23415 N N . VAL A 1 52 ? 3.713 -9.554 0.630 1.00 0.00 52 VAL A N 21
ATOM 23416 C CA . VAL A 1 52 ? 5.047 -9.369 1.275 1.00 0.00 52 VAL A CA 21
ATOM 23417 C C . VAL A 1 52 ? 5.788 -8.190 0.639 1.00 0.00 52 VAL A C 21
ATOM 23418 O O . VAL A 1 52 ? 5.189 -7.218 0.223 1.00 0.00 52 VAL A O 21
ATOM 23431 N N . CYS A 1 53 ? 7.091 -8.265 0.565 1.00 0.00 53 CYS A N 21
ATOM 23432 C CA . CYS A 1 53 ? 7.869 -7.146 -0.041 1.00 0.00 53 CYS A CA 21
ATOM 23433 C C . CYS A 1 53 ? 8.770 -7.667 -1.162 1.00 0.00 53 CYS A C 21
ATOM 23434 O O . CYS A 1 53 ? 9.009 -8.852 -1.284 1.00 0.00 53 CYS A O 21
ATOM 23441 N N . ASP A 1 54 ? 9.273 -6.785 -1.982 1.00 0.00 54 ASP A N 21
ATOM 23442 C CA . ASP A 1 54 ? 10.160 -7.219 -3.099 1.00 0.00 54 ASP A CA 21
ATOM 23443 C C . ASP A 1 54 ? 10.639 -6.001 -3.894 1.00 0.00 54 ASP A C 21
ATOM 23444 O O . ASP A 1 54 ? 10.025 -4.953 -3.870 1.00 0.00 54 ASP A O 21
ATOM 23453 N N . TRP A 1 55 ? 11.732 -6.129 -4.595 1.00 0.00 55 TRP A N 21
ATOM 23454 C CA . TRP A 1 55 ? 12.246 -4.977 -5.390 1.00 0.00 55 TRP A CA 21
ATOM 23455 C C . TRP A 1 55 ? 11.093 -4.273 -6.112 1.00 0.00 55 TRP A C 21
ATOM 23456 O O . TRP A 1 55 ? 10.003 -4.800 -6.200 1.00 0.00 55 TRP A O 21
ATOM 23477 N N . PRO A 1 56 ? 11.379 -3.099 -6.604 1.00 0.00 56 PRO A N 21
ATOM 23478 C CA . PRO A 1 56 ? 10.355 -2.305 -7.326 1.00 0.00 56 PRO A CA 21
ATOM 23479 C C . PRO A 1 56 ? 10.071 -2.918 -8.701 1.00 0.00 56 PRO A C 21
ATOM 23480 O O . PRO A 1 56 ? 8.958 -2.888 -9.186 1.00 0.00 56 PRO A O 21
ATOM 23491 N N . SER A 1 57 ? 11.069 -3.476 -9.331 1.00 0.00 57 SER A N 21
ATOM 23492 C CA . SER A 1 57 ? 10.853 -4.089 -10.673 1.00 0.00 57 SER A CA 21
ATOM 23493 C C . SER A 1 57 ? 9.961 -5.328 -10.551 1.00 0.00 57 SER A C 21
ATOM 23494 O O . SER A 1 57 ? 9.429 -5.819 -11.527 1.00 0.00 57 SER A O 21
ATOM 23502 N N . LYS A 1 58 ? 9.793 -5.836 -9.362 1.00 0.00 58 LYS A N 21
ATOM 23503 C CA . LYS A 1 58 ? 8.936 -7.043 -9.180 1.00 0.00 58 LYS A CA 21
ATOM 23504 C C . LYS A 1 58 ? 7.592 -6.646 -8.563 1.00 0.00 58 LYS A C 21
ATOM 23505 O O . LYS A 1 58 ? 6.546 -6.844 -9.149 1.00 0.00 58 LYS A O 21
ATOM 23524 N N . ALA A 1 59 ? 7.613 -6.087 -7.384 1.00 0.00 59 ALA A N 21
ATOM 23525 C CA . ALA A 1 59 ? 6.337 -5.677 -6.732 1.00 0.00 59 ALA A CA 21
ATOM 23526 C C . ALA A 1 59 ? 5.438 -4.955 -7.738 1.00 0.00 59 ALA A C 21
ATOM 23527 O O . ALA A 1 59 ? 4.330 -5.374 -8.008 1.00 0.00 59 ALA A O 21
ATOM 23534 N N . GLY A 1 60 ? 5.906 -3.872 -8.295 1.00 0.00 60 GLY A N 21
ATOM 23535 C CA . GLY A 1 60 ? 5.078 -3.124 -9.283 1.00 0.00 60 GLY A CA 21
ATOM 23536 C C . GLY A 1 60 ? 4.030 -2.290 -8.545 1.00 0.00 60 GLY A C 21
ATOM 23537 O O . GLY A 1 60 ? 2.997 -2.787 -8.143 1.00 0.00 60 GLY A O 21
ATOM 23541 N N . CYS A 1 61 ? 4.287 -1.023 -8.365 1.00 0.00 61 CYS A N 21
ATOM 23542 C CA . CYS A 1 61 ? 3.304 -0.157 -7.652 1.00 0.00 61 CYS A CA 21
ATOM 23543 C C . CYS A 1 61 ? 3.009 1.098 -8.477 1.00 0.00 61 CYS A C 21
ATOM 23544 O O . CYS A 1 61 ? 3.814 2.006 -8.552 1.00 0.00 61 CYS A O 21
ATOM 23551 N N . THR A 1 62 ? 1.863 1.157 -9.096 1.00 0.00 62 THR A N 21
ATOM 23552 C CA . THR A 1 62 ? 1.519 2.355 -9.914 1.00 0.00 62 THR A CA 21
ATOM 23553 C C . THR A 1 62 ? 0.870 3.425 -9.032 1.00 0.00 62 THR A C 21
ATOM 23554 O O . THR A 1 62 ? -0.071 4.084 -9.429 1.00 0.00 62 THR A O 21
ATOM 23565 N N . SER A 1 63 ? 1.369 3.605 -7.840 1.00 0.00 63 SER A N 21
ATOM 23566 C CA . SER A 1 63 ? 0.782 4.634 -6.936 1.00 0.00 63 SER A CA 21
ATOM 23567 C C . SER A 1 63 ? 1.254 6.030 -7.352 1.00 0.00 63 SER A C 21
ATOM 23568 O O . SER A 1 63 ? 2.341 6.195 -7.870 1.00 0.00 63 SER A O 21
ATOM 23576 N N . VAL A 1 64 ? 0.447 7.032 -7.133 1.00 0.00 64 VAL A N 21
ATOM 23577 C CA . VAL A 1 64 ? 0.853 8.415 -7.520 1.00 0.00 64 VAL A CA 21
ATOM 23578 C C . VAL A 1 64 ? 2.322 8.654 -7.161 1.00 0.00 64 VAL A C 21
ATOM 23579 O O . VAL A 1 64 ? 3.052 9.299 -7.887 1.00 0.00 64 VAL A O 21
ATOM 23592 N N . ASN A 1 65 ? 2.761 8.134 -6.048 1.00 0.00 65 ASN A N 21
ATOM 23593 C CA . ASN A 1 65 ? 4.184 8.328 -5.647 1.00 0.00 65 ASN A CA 21
ATOM 23594 C C . ASN A 1 65 ? 5.027 7.145 -6.132 1.00 0.00 65 ASN A C 21
ATOM 23595 O O . ASN A 1 65 ? 4.617 6.005 -6.050 1.00 0.00 65 ASN A O 21
ATOM 23606 N N . LYS A 1 66 ? 6.199 7.407 -6.640 1.00 0.00 66 LYS A N 21
ATOM 23607 C CA . LYS A 1 66 ? 7.060 6.293 -7.132 1.00 0.00 66 LYS A CA 21
ATOM 23608 C C . LYS A 1 66 ? 8.409 6.308 -6.406 1.00 0.00 66 LYS A C 21
ATOM 23609 O O . LYS A 1 66 ? 9.416 5.891 -6.941 1.00 0.00 66 LYS A O 21
ATOM 23628 N N . GLU A 1 67 ? 8.436 6.789 -5.192 1.00 0.00 67 GLU A N 21
ATOM 23629 C CA . GLU A 1 67 ? 9.721 6.831 -4.437 1.00 0.00 67 GLU A CA 21
ATOM 23630 C C . GLU A 1 67 ? 9.491 6.439 -2.976 1.00 0.00 67 GLU A C 21
ATOM 23631 O O . GLU A 1 67 ? 8.371 6.283 -2.532 1.00 0.00 67 GLU A O 21
ATOM 23643 N N . CYS A 1 68 ? 10.546 6.281 -2.224 1.00 0.00 68 CYS A N 21
ATOM 23644 C CA . CYS A 1 68 ? 10.393 5.902 -0.791 1.00 0.00 68 CYS A CA 21
ATOM 23645 C C . CYS A 1 68 ? 11.029 6.967 0.105 1.00 0.00 68 CYS A C 21
ATOM 23646 O O . CYS A 1 68 ? 11.168 6.785 1.299 1.00 0.00 68 CYS A O 21
ATOM 23653 N N . HIS A 1 69 ? 11.416 8.077 -0.462 1.00 0.00 69 HIS A N 21
ATOM 23654 C CA . HIS A 1 69 ? 12.043 9.155 0.357 1.00 0.00 69 HIS A CA 21
ATOM 23655 C C . HIS A 1 69 ? 11.044 10.294 0.576 1.00 0.00 69 HIS A C 21
ATOM 23656 O O . HIS A 1 69 ? 11.318 11.439 0.272 1.00 0.00 69 HIS A O 21
ATOM 23670 N N . LEU A 1 70 ? 9.887 9.991 1.098 1.00 0.00 70 LEU A N 21
ATOM 23671 C CA . LEU A 1 70 ? 8.873 11.060 1.333 1.00 0.00 70 LEU A CA 21
ATOM 23672 C C . LEU A 1 70 ? 8.867 11.468 2.808 1.00 0.00 70 LEU A C 21
ATOM 23673 O O . LEU A 1 70 ? 9.824 11.255 3.526 1.00 0.00 70 LEU A O 21
ATOM 23689 N N . TRP A 1 71 ? 7.792 12.051 3.266 1.00 0.00 71 TRP A N 21
ATOM 23690 C CA . TRP A 1 71 ? 7.719 12.473 4.698 1.00 0.00 71 TRP A CA 21
ATOM 23691 C C . TRP A 1 71 ? 8.669 13.649 4.945 1.00 0.00 71 TRP A C 21
ATOM 23692 O O . TRP A 1 71 ? 9.428 14.037 4.081 1.00 0.00 71 TRP A O 21
ATOM 23713 N N . LYS A 1 72 ? 8.634 14.217 6.120 1.00 0.00 72 LYS A N 21
ATOM 23714 C CA . LYS A 1 72 ? 9.540 15.365 6.418 1.00 0.00 72 LYS A CA 21
ATOM 23715 C C . LYS A 1 72 ? 10.948 15.072 5.897 1.00 0.00 72 LYS A C 21
ATOM 23716 O O . LYS A 1 72 ? 11.697 15.971 5.569 1.00 0.00 72 LYS A O 21
ATOM 23735 N N . THR A 1 73 ? 11.311 13.821 5.817 1.00 0.00 73 THR A N 21
ATOM 23736 C CA . THR A 1 73 ? 12.670 13.465 5.317 1.00 0.00 73 THR A CA 21
ATOM 23737 C C . THR A 1 73 ? 13.741 13.971 6.294 1.00 0.00 73 THR A C 21
ATOM 23738 O O . THR A 1 73 ? 14.923 13.897 6.017 1.00 0.00 73 THR A O 21
ATOM 23752 N N . TYR A 1 1 ? -19.219 8.274 -3.102 1.00 0.00 1 TYR A N 22
ATOM 23753 C CA . TYR A 1 1 ? -19.493 7.013 -2.354 1.00 0.00 1 TYR A CA 22
ATOM 23754 C C . TYR A 1 1 ? -18.600 6.928 -1.113 1.00 0.00 1 TYR A C 22
ATOM 23755 O O . TYR A 1 1 ? -18.963 7.376 -0.044 1.00 0.00 1 TYR A O 22
ATOM 23775 N N . LEU A 1 2 ? -17.435 6.357 -1.249 1.00 0.00 2 LEU A N 22
ATOM 23776 C CA . LEU A 1 2 ? -16.518 6.244 -0.078 1.00 0.00 2 LEU A CA 22
ATOM 23777 C C . LEU A 1 2 ? -17.287 5.749 1.150 1.00 0.00 2 LEU A C 22
ATOM 23778 O O . LEU A 1 2 ? -17.903 6.518 1.861 1.00 0.00 2 LEU A O 22
ATOM 23794 N N . ALA A 1 3 ? -17.256 4.470 1.406 1.00 0.00 3 ALA A N 22
ATOM 23795 C CA . ALA A 1 3 ? -17.984 3.926 2.588 1.00 0.00 3 ALA A CA 22
ATOM 23796 C C . ALA A 1 3 ? -17.137 4.095 3.853 1.00 0.00 3 ALA A C 22
ATOM 23797 O O . ALA A 1 3 ? -17.636 4.027 4.959 1.00 0.00 3 ALA A O 22
ATOM 23804 N N . PHE A 1 4 ? -15.861 4.315 3.698 1.00 0.00 4 PHE A N 22
ATOM 23805 C CA . PHE A 1 4 ? -14.983 4.487 4.891 1.00 0.00 4 PHE A CA 22
ATOM 23806 C C . PHE A 1 4 ? -14.250 5.829 4.818 1.00 0.00 4 PHE A C 22
ATOM 23807 O O . PHE A 1 4 ? -14.214 6.472 3.787 1.00 0.00 4 PHE A O 22
ATOM 23824 N N . ARG A 1 5 ? -13.663 6.258 5.902 1.00 0.00 5 ARG A N 22
ATOM 23825 C CA . ARG A 1 5 ? -12.934 7.558 5.889 1.00 0.00 5 ARG A CA 22
ATOM 23826 C C . ARG A 1 5 ? -11.907 7.605 7.023 1.00 0.00 5 ARG A C 22
ATOM 23827 O O . ARG A 1 5 ? -11.838 8.562 7.770 1.00 0.00 5 ARG A O 22
ATOM 23848 N N . CYS A 1 6 ? -11.106 6.584 7.157 1.00 0.00 6 CYS A N 22
ATOM 23849 C CA . CYS A 1 6 ? -10.082 6.580 8.241 1.00 0.00 6 CYS A CA 22
ATOM 23850 C C . CYS A 1 6 ? -8.874 7.429 7.822 1.00 0.00 6 CYS A C 22
ATOM 23851 O O . CYS A 1 6 ? -7.902 7.540 8.542 1.00 0.00 6 CYS A O 22
ATOM 23858 N N . GLY A 1 7 ? -8.932 8.036 6.663 1.00 0.00 7 GLY A N 22
ATOM 23859 C CA . GLY A 1 7 ? -7.795 8.888 6.200 1.00 0.00 7 GLY A CA 22
ATOM 23860 C C . GLY A 1 7 ? -6.947 8.126 5.176 1.00 0.00 7 GLY A C 22
ATOM 23861 O O . GLY A 1 7 ? -7.428 7.255 4.481 1.00 0.00 7 GLY A O 22
ATOM 23865 N N . ARG A 1 8 ? -5.680 8.448 5.087 1.00 0.00 8 ARG A N 22
ATOM 23866 C CA . ARG A 1 8 ? -4.786 7.744 4.116 1.00 0.00 8 ARG A CA 22
ATOM 23867 C C . ARG A 1 8 ? -4.730 6.253 4.450 1.00 0.00 8 ARG A C 22
ATOM 23868 O O . ARG A 1 8 ? -4.208 5.456 3.694 1.00 0.00 8 ARG A O 22
ATOM 23889 N N . TYR A 1 9 ? -5.249 5.872 5.579 1.00 0.00 9 TYR A N 22
ATOM 23890 C CA . TYR A 1 9 ? -5.207 4.439 5.965 1.00 0.00 9 TYR A CA 22
ATOM 23891 C C . TYR A 1 9 ? -6.612 3.826 5.889 1.00 0.00 9 TYR A C 22
ATOM 23892 O O . TYR A 1 9 ? -7.000 3.039 6.728 1.00 0.00 9 TYR A O 22
ATOM 23910 N N . SER A 1 10 ? -7.377 4.172 4.886 1.00 0.00 10 SER A N 22
ATOM 23911 C CA . SER A 1 10 ? -8.745 3.591 4.771 1.00 0.00 10 SER A CA 22
ATOM 23912 C C . SER A 1 10 ? -9.044 3.078 3.353 1.00 0.00 10 SER A C 22
ATOM 23913 O O . SER A 1 10 ? -10.177 3.131 2.920 1.00 0.00 10 SER A O 22
ATOM 23921 N N . PRO A 1 11 ? -8.043 2.569 2.674 1.00 0.00 11 PRO A N 22
ATOM 23922 C CA . PRO A 1 11 ? -8.268 2.025 1.315 1.00 0.00 11 PRO A CA 22
ATOM 23923 C C . PRO A 1 11 ? -8.869 0.621 1.416 1.00 0.00 11 PRO A C 22
ATOM 23924 O O . PRO A 1 11 ? -8.981 -0.090 0.437 1.00 0.00 11 PRO A O 22
ATOM 23935 N N . CYS A 1 12 ? -9.240 0.209 2.600 1.00 0.00 12 CYS A N 22
ATOM 23936 C CA . CYS A 1 12 ? -9.815 -1.157 2.768 1.00 0.00 12 CYS A CA 22
ATOM 23937 C C . CYS A 1 12 ? -11.236 -1.081 3.327 1.00 0.00 12 CYS A C 22
ATOM 23938 O O . CYS A 1 12 ? -11.680 -0.050 3.793 1.00 0.00 12 CYS A O 22
ATOM 23945 N N . LEU A 1 13 ? -11.949 -2.173 3.290 1.00 0.00 13 LEU A N 22
ATOM 23946 C CA . LEU A 1 13 ? -13.339 -2.179 3.826 1.00 0.00 13 LEU A CA 22
ATOM 23947 C C . LEU A 1 13 ? -13.419 -3.098 5.048 1.00 0.00 13 LEU A C 22
ATOM 23948 O O . LEU A 1 13 ? -14.423 -3.154 5.731 1.00 0.00 13 LEU A O 22
ATOM 23964 N N . ASP A 1 14 ? -12.366 -3.818 5.329 1.00 0.00 14 ASP A N 22
ATOM 23965 C CA . ASP A 1 14 ? -12.380 -4.735 6.506 1.00 0.00 14 ASP A CA 22
ATOM 23966 C C . ASP A 1 14 ? -11.014 -4.727 7.198 1.00 0.00 14 ASP A C 22
ATOM 23967 O O . ASP A 1 14 ? -10.813 -4.051 8.188 1.00 0.00 14 ASP A O 22
ATOM 23976 N N . ASP A 1 15 ? -10.077 -5.474 6.686 1.00 0.00 15 ASP A N 22
ATOM 23977 C CA . ASP A 1 15 ? -8.724 -5.512 7.316 1.00 0.00 15 ASP A CA 22
ATOM 23978 C C . ASP A 1 15 ? -7.780 -6.393 6.494 1.00 0.00 15 ASP A C 22
ATOM 23979 O O . ASP A 1 15 ? -8.116 -6.849 5.420 1.00 0.00 15 ASP A O 22
ATOM 23988 N N . GLY A 1 16 ? -6.598 -6.636 6.993 1.00 0.00 16 GLY A N 22
ATOM 23989 C CA . GLY A 1 16 ? -5.630 -7.485 6.243 1.00 0.00 16 GLY A CA 22
ATOM 23990 C C . GLY A 1 16 ? -4.663 -6.592 5.466 1.00 0.00 16 GLY A C 22
ATOM 23991 O O . GLY A 1 16 ? -4.890 -5.406 5.325 1.00 0.00 16 GLY A O 22
ATOM 23995 N N . PRO A 1 17 ? -3.610 -7.194 4.985 1.00 0.00 17 PRO A N 22
ATOM 23996 C CA . PRO A 1 17 ? -2.590 -6.445 4.210 1.00 0.00 17 PRO A CA 22
ATOM 23997 C C . PRO A 1 17 ? -3.140 -6.070 2.830 1.00 0.00 17 PRO A C 22
ATOM 23998 O O . PRO A 1 17 ? -3.458 -6.922 2.025 1.00 0.00 17 PRO A O 22
ATOM 24009 N N . ASN A 1 18 ? -3.257 -4.798 2.554 1.00 0.00 18 ASN A N 22
ATOM 24010 C CA . ASN A 1 18 ? -3.788 -4.368 1.229 1.00 0.00 18 ASN A CA 22
ATOM 24011 C C . ASN A 1 18 ? -2.702 -3.632 0.437 1.00 0.00 18 ASN A C 22
ATOM 24012 O O . ASN A 1 18 ? -1.606 -3.422 0.915 1.00 0.00 18 ASN A O 22
ATOM 24023 N N . VAL A 1 19 ? -3.000 -3.243 -0.773 1.00 0.00 19 VAL A N 22
ATOM 24024 C CA . VAL A 1 19 ? -1.988 -2.524 -1.599 1.00 0.00 19 VAL A CA 22
ATOM 24025 C C . VAL A 1 19 ? -2.070 -1.015 -1.346 1.00 0.00 19 VAL A C 22
ATOM 24026 O O . VAL A 1 19 ? -3.100 -0.495 -0.966 1.00 0.00 19 VAL A O 22
ATOM 24039 N N . ASN A 1 20 ? -0.992 -0.309 -1.559 1.00 0.00 20 ASN A N 22
ATOM 24040 C CA . ASN A 1 20 ? -1.013 1.166 -1.333 1.00 0.00 20 ASN A CA 22
ATOM 24041 C C . ASN A 1 20 ? -0.965 1.904 -2.673 1.00 0.00 20 ASN A C 22
ATOM 24042 O O . ASN A 1 20 ? -0.211 1.554 -3.559 1.00 0.00 20 ASN A O 22
ATOM 24053 N N . LEU A 1 21 ? -1.768 2.922 -2.829 1.00 0.00 21 LEU A N 22
ATOM 24054 C CA . LEU A 1 21 ? -1.771 3.680 -4.114 1.00 0.00 21 LEU A CA 22
ATOM 24055 C C . LEU A 1 21 ? -1.228 5.095 -3.900 1.00 0.00 21 LEU A C 22
ATOM 24056 O O . LEU A 1 21 ? -0.928 5.803 -4.839 1.00 0.00 21 LEU A O 22
ATOM 24072 N N . TYR A 1 22 ? -1.094 5.510 -2.670 1.00 0.00 22 TYR A N 22
ATOM 24073 C CA . TYR A 1 22 ? -0.564 6.877 -2.399 1.00 0.00 22 TYR A CA 22
ATOM 24074 C C . TYR A 1 22 ? 0.932 6.805 -2.084 1.00 0.00 22 TYR A C 22
ATOM 24075 O O . TYR A 1 22 ? 1.547 7.784 -1.709 1.00 0.00 22 TYR A O 22
ATOM 24093 N N . SER A 1 23 ? 1.521 5.649 -2.233 1.00 0.00 23 SER A N 22
ATOM 24094 C CA . SER A 1 23 ? 2.977 5.506 -1.945 1.00 0.00 23 SER A CA 22
ATOM 24095 C C . SER A 1 23 ? 3.551 4.321 -2.731 1.00 0.00 23 SER A C 22
ATOM 24096 O O . SER A 1 23 ? 2.822 3.533 -3.298 1.00 0.00 23 SER A O 22
ATOM 24104 N N . CYS A 1 24 ? 4.850 4.192 -2.774 1.00 0.00 24 CYS A N 22
ATOM 24105 C CA . CYS A 1 24 ? 5.459 3.058 -3.530 1.00 0.00 24 CYS A CA 22
ATOM 24106 C C . CYS A 1 24 ? 6.468 2.308 -2.653 1.00 0.00 24 CYS A C 22
ATOM 24107 O O . CYS A 1 24 ? 6.681 1.123 -2.815 1.00 0.00 24 CYS A O 22
ATOM 24114 N N . CYS A 1 25 ? 7.093 2.988 -1.732 1.00 0.00 25 CYS A N 22
ATOM 24115 C CA . CYS A 1 25 ? 8.087 2.308 -0.854 1.00 0.00 25 CYS A CA 22
ATOM 24116 C C . CYS A 1 25 ? 7.422 1.842 0.445 1.00 0.00 25 CYS A C 22
ATOM 24117 O O . CYS A 1 25 ? 8.083 1.532 1.415 1.00 0.00 25 CYS A O 22
ATOM 24124 N N . SER A 1 26 ? 6.119 1.791 0.468 1.00 0.00 26 SER A N 22
ATOM 24125 C CA . SER A 1 26 ? 5.412 1.343 1.701 1.00 0.00 26 SER A CA 22
ATOM 24126 C C . SER A 1 26 ? 4.014 0.834 1.348 1.00 0.00 26 SER A C 22
ATOM 24127 O O . SER A 1 26 ? 3.236 1.520 0.715 1.00 0.00 26 SER A O 22
ATOM 24135 N N . PHE A 1 27 ? 3.687 -0.365 1.748 1.00 0.00 27 PHE A N 22
ATOM 24136 C CA . PHE A 1 27 ? 2.339 -0.909 1.426 1.00 0.00 27 PHE A CA 22
ATOM 24137 C C . PHE A 1 27 ? 1.374 -0.630 2.585 1.00 0.00 27 PHE A C 22
ATOM 24138 O O . PHE A 1 27 ? 1.715 0.051 3.532 1.00 0.00 27 PHE A O 22
ATOM 24155 N N . TYR A 1 28 ? 0.172 -1.127 2.513 1.00 0.00 28 TYR A N 22
ATOM 24156 C CA . TYR A 1 28 ? -0.804 -0.855 3.608 1.00 0.00 28 TYR A CA 22
ATOM 24157 C C . TYR A 1 28 ? -1.098 -2.116 4.429 1.00 0.00 28 TYR A C 22
ATOM 24158 O O . TYR A 1 28 ? -0.888 -3.230 3.994 1.00 0.00 28 TYR A O 22
ATOM 24176 N N . ASN A 1 29 ? -1.619 -1.925 5.610 1.00 0.00 29 ASN A N 22
ATOM 24177 C CA . ASN A 1 29 ? -1.987 -3.068 6.493 1.00 0.00 29 ASN A CA 22
ATOM 24178 C C . ASN A 1 29 ? -3.271 -2.683 7.229 1.00 0.00 29 ASN A C 22
ATOM 24179 O O . ASN A 1 29 ? -3.239 -2.014 8.240 1.00 0.00 29 ASN A O 22
ATOM 24190 N N . CYS A 1 30 ? -4.402 -3.056 6.696 1.00 0.00 30 CYS A N 22
ATOM 24191 C CA . CYS A 1 30 ? -5.695 -2.654 7.324 1.00 0.00 30 CYS A CA 22
ATOM 24192 C C . CYS A 1 30 ? -6.046 -3.494 8.551 1.00 0.00 30 CYS A C 22
ATOM 24193 O O . CYS A 1 30 ? -5.842 -4.691 8.597 1.00 0.00 30 CYS A O 22
ATOM 24200 N N . HIS A 1 31 ? -6.604 -2.845 9.537 1.00 0.00 31 HIS A N 22
ATOM 24201 C CA . HIS A 1 31 ? -7.026 -3.538 10.784 1.00 0.00 31 HIS A CA 22
ATOM 24202 C C . HIS A 1 31 ? -8.330 -2.891 11.260 1.00 0.00 31 HIS A C 22
ATOM 24203 O O . HIS A 1 31 ? -8.324 -1.987 12.074 1.00 0.00 31 HIS A O 22
ATOM 24217 N N . LYS A 1 32 ? -9.446 -3.322 10.724 1.00 0.00 32 LYS A N 22
ATOM 24218 C CA . LYS A 1 32 ? -10.761 -2.714 11.104 1.00 0.00 32 LYS A CA 22
ATOM 24219 C C . LYS A 1 32 ? -10.904 -1.346 10.411 1.00 0.00 32 LYS A C 22
ATOM 24220 O O . LYS A 1 32 ? -11.884 -1.069 9.750 1.00 0.00 32 LYS A O 22
ATOM 24239 N N . CYS A 1 33 ? -9.916 -0.503 10.552 1.00 0.00 33 CYS A N 22
ATOM 24240 C CA . CYS A 1 33 ? -9.960 0.841 9.899 1.00 0.00 33 CYS A CA 22
ATOM 24241 C C . CYS A 1 33 ? -8.555 1.456 9.868 1.00 0.00 33 CYS A C 22
ATOM 24242 O O . CYS A 1 33 ? -8.232 2.244 9.002 1.00 0.00 33 CYS A O 22
ATOM 24249 N N . LEU A 1 34 ? -7.723 1.107 10.813 1.00 0.00 34 LEU A N 22
ATOM 24250 C CA . LEU A 1 34 ? -6.345 1.672 10.847 1.00 0.00 34 LEU A CA 22
ATOM 24251 C C . LEU A 1 34 ? -5.418 0.901 9.905 1.00 0.00 34 LEU A C 22
ATOM 24252 O O . LEU A 1 34 ? -5.036 -0.220 10.177 1.00 0.00 34 LEU A O 22
ATOM 24268 N N . ALA A 1 35 ? -5.039 1.496 8.808 1.00 0.00 35 ALA A N 22
ATOM 24269 C CA . ALA A 1 35 ? -4.121 0.796 7.866 1.00 0.00 35 ALA A CA 22
ATOM 24270 C C . ALA A 1 35 ? -2.672 1.163 8.194 1.00 0.00 35 ALA A C 22
ATOM 24271 O O . ALA A 1 35 ? -2.245 2.279 7.984 1.00 0.00 35 ALA A O 22
ATOM 24278 N N . ARG A 1 36 ? -1.912 0.240 8.714 1.00 0.00 36 ARG A N 22
ATOM 24279 C CA . ARG A 1 36 ? -0.496 0.556 9.057 1.00 0.00 36 ARG A CA 22
ATOM 24280 C C . ARG A 1 36 ? 0.372 0.516 7.797 1.00 0.00 36 ARG A C 22
ATOM 24281 O O . ARG A 1 36 ? 0.188 -0.315 6.930 1.00 0.00 36 ARG A O 22
ATOM 24302 N N . LEU A 1 37 ? 1.309 1.417 7.683 1.00 0.00 37 LEU A N 22
ATOM 24303 C CA . LEU A 1 37 ? 2.180 1.442 6.473 1.00 0.00 37 LEU A CA 22
ATOM 24304 C C . LEU A 1 37 ? 3.510 0.732 6.745 1.00 0.00 37 LEU A C 22
ATOM 24305 O O . LEU A 1 37 ? 4.284 1.141 7.589 1.00 0.00 37 LEU A O 22
ATOM 24321 N N . GLU A 1 38 ? 3.784 -0.321 6.026 1.00 0.00 38 GLU A N 22
ATOM 24322 C CA . GLU A 1 38 ? 5.069 -1.055 6.225 1.00 0.00 38 GLU A CA 22
ATOM 24323 C C . GLU A 1 38 ? 6.013 -0.747 5.059 1.00 0.00 38 GLU A C 22
ATOM 24324 O O . GLU A 1 38 ? 5.676 -0.949 3.909 1.00 0.00 38 GLU A O 22
ATOM 24336 N N . ASN A 1 39 ? 7.183 -0.240 5.339 1.00 0.00 39 ASN A N 22
ATOM 24337 C CA . ASN A 1 39 ? 8.127 0.098 4.233 1.00 0.00 39 ASN A CA 22
ATOM 24338 C C . ASN A 1 39 ? 8.951 -1.120 3.822 1.00 0.00 39 ASN A C 22
ATOM 24339 O O . ASN A 1 39 ? 10.127 -1.020 3.539 1.00 0.00 39 ASN A O 22
ATOM 24350 N N . CYS A 1 40 ? 8.329 -2.261 3.761 1.00 0.00 40 CYS A N 22
ATOM 24351 C CA . CYS A 1 40 ? 9.059 -3.496 3.344 1.00 0.00 40 CYS A CA 22
ATOM 24352 C C . CYS A 1 40 ? 10.339 -3.679 4.168 1.00 0.00 40 CYS A C 22
ATOM 24353 O O . CYS A 1 40 ? 10.771 -2.780 4.859 1.00 0.00 40 CYS A O 22
ATOM 24360 N N . PRO A 1 41 ? 10.910 -4.849 4.057 1.00 0.00 41 PRO A N 22
ATOM 24361 C CA . PRO A 1 41 ? 12.160 -5.152 4.790 1.00 0.00 41 PRO A CA 22
ATOM 24362 C C . PRO A 1 41 ? 13.344 -4.461 4.108 1.00 0.00 41 PRO A C 22
ATOM 24363 O O . PRO A 1 41 ? 13.419 -4.392 2.897 1.00 0.00 41 PRO A O 22
ATOM 24374 N N . LYS A 1 42 ? 14.265 -3.947 4.872 1.00 0.00 42 LYS A N 22
ATOM 24375 C CA . LYS A 1 42 ? 15.439 -3.258 4.264 1.00 0.00 42 LYS A CA 22
ATOM 24376 C C . LYS A 1 42 ? 14.974 -2.118 3.354 1.00 0.00 42 LYS A C 22
ATOM 24377 O O . LYS A 1 42 ? 14.776 -1.002 3.795 1.00 0.00 42 LYS A O 22
ATOM 24396 N N . GLY A 1 43 ? 14.797 -2.387 2.090 1.00 0.00 43 GLY A N 22
ATOM 24397 C CA . GLY A 1 43 ? 14.345 -1.316 1.157 1.00 0.00 43 GLY A CA 22
ATOM 24398 C C . GLY A 1 43 ? 13.553 -1.948 0.012 1.00 0.00 43 GLY A C 22
ATOM 24399 O O . GLY A 1 43 ? 13.604 -1.498 -1.115 1.00 0.00 43 GLY A O 22
ATOM 24403 N N . LEU A 1 44 ? 12.824 -2.992 0.294 1.00 0.00 44 LEU A N 22
ATOM 24404 C CA . LEU A 1 44 ? 12.030 -3.658 -0.781 1.00 0.00 44 LEU A CA 22
ATOM 24405 C C . LEU A 1 44 ? 10.709 -2.917 -1.010 1.00 0.00 44 LEU A C 22
ATOM 24406 O O . LEU A 1 44 ? 10.335 -2.044 -0.253 1.00 0.00 44 LEU A O 22
ATOM 24422 N N . HIS A 1 45 ? 9.998 -3.265 -2.049 1.00 0.00 45 HIS A N 22
ATOM 24423 C CA . HIS A 1 45 ? 8.699 -2.587 -2.324 1.00 0.00 45 HIS A CA 22
ATOM 24424 C C . HIS A 1 45 ? 7.540 -3.492 -1.897 1.00 0.00 45 HIS A C 22
ATOM 24425 O O . HIS A 1 45 ? 7.748 -4.549 -1.333 1.00 0.00 45 HIS A O 22
ATOM 24439 N N . TYR A 1 46 ? 6.323 -3.090 -2.143 1.00 0.00 46 TYR A N 22
ATOM 24440 C CA . TYR A 1 46 ? 5.171 -3.940 -1.726 1.00 0.00 46 TYR A CA 22
ATOM 24441 C C . TYR A 1 46 ? 4.656 -4.782 -2.897 1.00 0.00 46 TYR A C 22
ATOM 24442 O O . TYR A 1 46 ? 4.589 -4.331 -4.022 1.00 0.00 46 TYR A O 22
ATOM 24460 N N . ASN A 1 47 ? 4.282 -6.004 -2.628 1.00 0.00 47 ASN A N 22
ATOM 24461 C CA . ASN A 1 47 ? 3.757 -6.887 -3.708 1.00 0.00 47 ASN A CA 22
ATOM 24462 C C . ASN A 1 47 ? 2.321 -7.303 -3.377 1.00 0.00 47 ASN A C 22
ATOM 24463 O O . ASN A 1 47 ? 2.091 -8.202 -2.592 1.00 0.00 47 ASN A O 22
ATOM 24474 N N . ALA A 1 48 ? 1.356 -6.648 -3.961 1.00 0.00 48 ALA A N 22
ATOM 24475 C CA . ALA A 1 48 ? -0.066 -6.996 -3.673 1.00 0.00 48 ALA A CA 22
ATOM 24476 C C . ALA A 1 48 ? -0.379 -8.421 -4.140 1.00 0.00 48 ALA A C 22
ATOM 24477 O O . ALA A 1 48 ? -1.400 -8.984 -3.796 1.00 0.00 48 ALA A O 22
ATOM 24484 N N . TYR A 1 49 ? 0.483 -9.008 -4.924 1.00 0.00 49 TYR A N 22
ATOM 24485 C CA . TYR A 1 49 ? 0.220 -10.395 -5.408 1.00 0.00 49 TYR A CA 22
ATOM 24486 C C . TYR A 1 49 ? 0.763 -11.422 -4.407 1.00 0.00 49 TYR A C 22
ATOM 24487 O O . TYR A 1 49 ? 0.372 -12.573 -4.414 1.00 0.00 49 TYR A O 22
ATOM 24505 N N . LEU A 1 50 ? 1.656 -11.017 -3.543 1.00 0.00 50 LEU A N 22
ATOM 24506 C CA . LEU A 1 50 ? 2.211 -11.975 -2.541 1.00 0.00 50 LEU A CA 22
ATOM 24507 C C . LEU A 1 50 ? 1.822 -11.540 -1.126 1.00 0.00 50 LEU A C 22
ATOM 24508 O O . LEU A 1 50 ? 2.146 -12.196 -0.156 1.00 0.00 50 LEU A O 22
ATOM 24524 N N . LYS A 1 51 ? 1.136 -10.438 -1.001 1.00 0.00 51 LYS A N 22
ATOM 24525 C CA . LYS A 1 51 ? 0.739 -9.963 0.356 1.00 0.00 51 LYS A CA 22
ATOM 24526 C C . LYS A 1 51 ? 1.989 -9.637 1.174 1.00 0.00 51 LYS A C 22
ATOM 24527 O O . LYS A 1 51 ? 1.993 -9.724 2.386 1.00 0.00 51 LYS A O 22
ATOM 24546 N N . VAL A 1 52 ? 3.052 -9.263 0.515 1.00 0.00 52 VAL A N 22
ATOM 24547 C CA . VAL A 1 52 ? 4.307 -8.933 1.247 1.00 0.00 52 VAL A CA 22
ATOM 24548 C C . VAL A 1 52 ? 5.055 -7.807 0.530 1.00 0.00 52 VAL A C 22
ATOM 24549 O O . VAL A 1 52 ? 4.461 -6.975 -0.127 1.00 0.00 52 VAL A O 22
ATOM 24562 N N . CYS A 1 53 ? 6.355 -7.772 0.646 1.00 0.00 53 CYS A N 22
ATOM 24563 C CA . CYS A 1 53 ? 7.134 -6.697 -0.031 1.00 0.00 53 CYS A CA 22
ATOM 24564 C C . CYS A 1 53 ? 8.274 -7.306 -0.854 1.00 0.00 53 CYS A C 22
ATOM 24565 O O . CYS A 1 53 ? 8.941 -8.227 -0.423 1.00 0.00 53 CYS A O 22
ATOM 24572 N N . ASP A 1 54 ? 8.501 -6.799 -2.035 1.00 0.00 54 ASP A N 22
ATOM 24573 C CA . ASP A 1 54 ? 9.595 -7.348 -2.885 1.00 0.00 54 ASP A CA 22
ATOM 24574 C C . ASP A 1 54 ? 10.240 -6.226 -3.705 1.00 0.00 54 ASP A C 22
ATOM 24575 O O . ASP A 1 54 ? 9.782 -5.101 -3.702 1.00 0.00 54 ASP A O 22
ATOM 24584 N N . TRP A 1 55 ? 11.300 -6.524 -4.406 1.00 0.00 55 TRP A N 22
ATOM 24585 C CA . TRP A 1 55 ? 11.973 -5.475 -5.224 1.00 0.00 55 TRP A CA 22
ATOM 24586 C C . TRP A 1 55 ? 10.931 -4.639 -5.973 1.00 0.00 55 TRP A C 22
ATOM 24587 O O . TRP A 1 55 ? 9.781 -5.020 -6.067 1.00 0.00 55 TRP A O 22
ATOM 24608 N N . PRO A 1 56 ? 11.373 -3.521 -6.482 1.00 0.00 56 PRO A N 22
ATOM 24609 C CA . PRO A 1 56 ? 10.471 -2.615 -7.234 1.00 0.00 56 PRO A CA 22
ATOM 24610 C C . PRO A 1 56 ? 10.123 -3.219 -8.598 1.00 0.00 56 PRO A C 22
ATOM 24611 O O . PRO A 1 56 ? 8.968 -3.402 -8.931 1.00 0.00 56 PRO A O 22
ATOM 24622 N N . SER A 1 57 ? 11.113 -3.531 -9.388 1.00 0.00 57 SER A N 22
ATOM 24623 C CA . SER A 1 57 ? 10.837 -4.124 -10.728 1.00 0.00 57 SER A CA 22
ATOM 24624 C C . SER A 1 57 ? 9.908 -5.333 -10.586 1.00 0.00 57 SER A C 22
ATOM 24625 O O . SER A 1 57 ? 9.047 -5.567 -11.410 1.00 0.00 57 SER A O 22
ATOM 24633 N N . LYS A 1 58 ? 10.077 -6.101 -9.545 1.00 0.00 58 LYS A N 22
ATOM 24634 C CA . LYS A 1 58 ? 9.202 -7.293 -9.348 1.00 0.00 58 LYS A CA 22
ATOM 24635 C C . LYS A 1 58 ? 7.867 -6.870 -8.728 1.00 0.00 58 LYS A C 22
ATOM 24636 O O . LYS A 1 58 ? 6.810 -7.260 -9.181 1.00 0.00 58 LYS A O 22
ATOM 24655 N N . ALA A 1 59 ? 7.910 -6.074 -7.694 1.00 0.00 59 ALA A N 22
ATOM 24656 C CA . ALA A 1 59 ? 6.645 -5.624 -7.046 1.00 0.00 59 ALA A CA 22
ATOM 24657 C C . ALA A 1 59 ? 5.894 -4.658 -7.967 1.00 0.00 59 ALA A C 22
ATOM 24658 O O . ALA A 1 59 ? 4.699 -4.768 -8.156 1.00 0.00 59 ALA A O 22
ATOM 24665 N N . GLY A 1 60 ? 6.587 -3.711 -8.540 1.00 0.00 60 GLY A N 22
ATOM 24666 C CA . GLY A 1 60 ? 5.914 -2.739 -9.447 1.00 0.00 60 GLY A CA 22
ATOM 24667 C C . GLY A 1 60 ? 4.758 -2.064 -8.707 1.00 0.00 60 GLY A C 22
ATOM 24668 O O . GLY A 1 60 ? 3.727 -2.661 -8.470 1.00 0.00 60 GLY A O 22
ATOM 24672 N N . CYS A 1 61 ? 4.920 -0.822 -8.340 1.00 0.00 61 CYS A N 22
ATOM 24673 C CA . CYS A 1 61 ? 3.827 -0.112 -7.617 1.00 0.00 61 CYS A CA 22
ATOM 24674 C C . CYS A 1 61 ? 3.255 1.012 -8.486 1.00 0.00 61 CYS A C 22
ATOM 24675 O O . CYS A 1 61 ? 3.942 1.953 -8.832 1.00 0.00 61 CYS A O 22
ATOM 24682 N N . THR A 1 62 ? 2.003 0.920 -8.842 1.00 0.00 62 THR A N 22
ATOM 24683 C CA . THR A 1 62 ? 1.387 1.982 -9.687 1.00 0.00 62 THR A CA 22
ATOM 24684 C C . THR A 1 62 ? 0.665 3.005 -8.805 1.00 0.00 62 THR A C 22
ATOM 24685 O O . THR A 1 62 ? -0.368 3.532 -9.168 1.00 0.00 62 THR A O 22
ATOM 24696 N N . SER A 1 63 ? 1.201 3.287 -7.649 1.00 0.00 63 SER A N 22
ATOM 24697 C CA . SER A 1 63 ? 0.545 4.275 -6.745 1.00 0.00 63 SER A CA 22
ATOM 24698 C C . SER A 1 63 ? 0.765 5.697 -7.266 1.00 0.00 63 SER A C 22
ATOM 24699 O O . SER A 1 63 ? 1.764 5.992 -7.891 1.00 0.00 63 SER A O 22
ATOM 24707 N N . VAL A 1 64 ? -0.160 6.583 -7.013 1.00 0.00 64 VAL A N 22
ATOM 24708 C CA . VAL A 1 64 ? -0.002 7.985 -7.496 1.00 0.00 64 VAL A CA 22
ATOM 24709 C C . VAL A 1 64 ? 1.396 8.508 -7.155 1.00 0.00 64 VAL A C 22
ATOM 24710 O O . VAL A 1 64 ? 1.916 9.391 -7.809 1.00 0.00 64 VAL A O 22
ATOM 24723 N N . ASN A 1 65 ? 2.010 7.970 -6.136 1.00 0.00 65 ASN A N 22
ATOM 24724 C CA . ASN A 1 65 ? 3.374 8.439 -5.755 1.00 0.00 65 ASN A CA 22
ATOM 24725 C C . ASN A 1 65 ? 4.427 7.414 -6.184 1.00 0.00 65 ASN A C 22
ATOM 24726 O O . ASN A 1 65 ? 4.659 6.430 -5.509 1.00 0.00 65 ASN A O 22
ATOM 24737 N N . LYS A 1 66 ? 5.064 7.637 -7.300 1.00 0.00 66 LYS A N 22
ATOM 24738 C CA . LYS A 1 66 ? 6.102 6.675 -7.772 1.00 0.00 66 LYS A CA 22
ATOM 24739 C C . LYS A 1 66 ? 7.486 7.330 -7.735 1.00 0.00 66 LYS A C 22
ATOM 24740 O O . LYS A 1 66 ? 8.117 7.525 -8.756 1.00 0.00 66 LYS A O 22
ATOM 24759 N N . GLU A 1 67 ? 7.963 7.676 -6.570 1.00 0.00 67 GLU A N 22
ATOM 24760 C CA . GLU A 1 67 ? 9.305 8.321 -6.478 1.00 0.00 67 GLU A CA 22
ATOM 24761 C C . GLU A 1 67 ? 10.068 7.801 -5.258 1.00 0.00 67 GLU A C 22
ATOM 24762 O O . GLU A 1 67 ? 11.242 7.507 -5.333 1.00 0.00 67 GLU A O 22
ATOM 24774 N N . CYS A 1 68 ? 9.404 7.692 -4.139 1.00 0.00 68 CYS A N 22
ATOM 24775 C CA . CYS A 1 68 ? 10.075 7.196 -2.896 1.00 0.00 68 CYS A CA 22
ATOM 24776 C C . CYS A 1 68 ? 11.171 8.168 -2.446 1.00 0.00 68 CYS A C 22
ATOM 24777 O O . CYS A 1 68 ? 11.153 8.665 -1.338 1.00 0.00 68 CYS A O 22
ATOM 24784 N N . HIS A 1 69 ? 12.127 8.438 -3.294 1.00 0.00 69 HIS A N 22
ATOM 24785 C CA . HIS A 1 69 ? 13.228 9.374 -2.915 1.00 0.00 69 HIS A CA 22
ATOM 24786 C C . HIS A 1 69 ? 12.672 10.569 -2.135 1.00 0.00 69 HIS A C 22
ATOM 24787 O O . HIS A 1 69 ? 13.359 11.173 -1.335 1.00 0.00 69 HIS A O 22
ATOM 24801 N N . LEU A 1 70 ? 11.433 10.916 -2.359 1.00 0.00 70 LEU A N 22
ATOM 24802 C CA . LEU A 1 70 ? 10.842 12.073 -1.625 1.00 0.00 70 LEU A CA 22
ATOM 24803 C C . LEU A 1 70 ? 9.604 11.638 -0.851 1.00 0.00 70 LEU A C 22
ATOM 24804 O O . LEU A 1 70 ? 8.990 10.632 -1.147 1.00 0.00 70 LEU A O 22
ATOM 24820 N N . TRP A 1 71 ? 9.240 12.388 0.149 1.00 0.00 71 TRP A N 22
ATOM 24821 C CA . TRP A 1 71 ? 8.049 12.015 0.954 1.00 0.00 71 TRP A CA 22
ATOM 24822 C C . TRP A 1 71 ? 6.993 13.118 0.891 1.00 0.00 71 TRP A C 22
ATOM 24823 O O . TRP A 1 71 ? 5.994 13.006 0.209 1.00 0.00 71 TRP A O 22
ATOM 24844 N N . LYS A 1 72 ? 7.225 14.178 1.622 1.00 0.00 72 LYS A N 22
ATOM 24845 C CA . LYS A 1 72 ? 6.276 15.331 1.678 1.00 0.00 72 LYS A CA 22
ATOM 24846 C C . LYS A 1 72 ? 6.533 16.090 2.981 1.00 0.00 72 LYS A C 22
ATOM 24847 O O . LYS A 1 72 ? 6.238 17.263 3.104 1.00 0.00 72 LYS A O 22
ATOM 24866 N N . THR A 1 73 ? 7.085 15.410 3.954 1.00 0.00 73 THR A N 22
ATOM 24867 C CA . THR A 1 73 ? 7.380 16.052 5.265 1.00 0.00 73 THR A CA 22
ATOM 24868 C C . THR A 1 73 ? 6.257 17.016 5.654 1.00 0.00 73 THR A C 22
ATOM 24869 O O . THR A 1 73 ? 5.148 16.911 5.168 1.00 0.00 73 THR A O 22
ATOM 24883 N N . TYR A 1 1 ? -17.305 14.076 3.335 1.00 0.00 1 TYR A N 23
ATOM 24884 C CA . TYR A 1 1 ? -16.312 13.292 4.123 1.00 0.00 1 TYR A CA 23
ATOM 24885 C C . TYR A 1 1 ? -16.419 11.804 3.778 1.00 0.00 1 TYR A C 23
ATOM 24886 O O . TYR A 1 1 ? -17.327 11.380 3.093 1.00 0.00 1 TYR A O 23
ATOM 24906 N N . LEU A 1 2 ? -15.497 11.008 4.248 1.00 0.00 2 LEU A N 23
ATOM 24907 C CA . LEU A 1 2 ? -15.546 9.549 3.946 1.00 0.00 2 LEU A CA 23
ATOM 24908 C C . LEU A 1 2 ? -16.641 8.873 4.777 1.00 0.00 2 LEU A C 23
ATOM 24909 O O . LEU A 1 2 ? -16.726 9.051 5.975 1.00 0.00 2 LEU A O 23
ATOM 24925 N N . ALA A 1 3 ? -17.482 8.099 4.146 1.00 0.00 3 ALA A N 23
ATOM 24926 C CA . ALA A 1 3 ? -18.576 7.415 4.894 1.00 0.00 3 ALA A CA 23
ATOM 24927 C C . ALA A 1 3 ? -18.017 6.284 5.761 1.00 0.00 3 ALA A C 23
ATOM 24928 O O . ALA A 1 3 ? -18.748 5.601 6.449 1.00 0.00 3 ALA A O 23
ATOM 24935 N N . PHE A 1 4 ? -16.729 6.073 5.733 1.00 0.00 4 PHE A N 23
ATOM 24936 C CA . PHE A 1 4 ? -16.142 4.979 6.557 1.00 0.00 4 PHE A CA 23
ATOM 24937 C C . PHE A 1 4 ? -15.106 5.537 7.537 1.00 0.00 4 PHE A C 23
ATOM 24938 O O . PHE A 1 4 ? -14.743 4.889 8.498 1.00 0.00 4 PHE A O 23
ATOM 24955 N N . ARG A 1 5 ? -14.613 6.724 7.294 1.00 0.00 5 ARG A N 23
ATOM 24956 C CA . ARG A 1 5 ? -13.586 7.309 8.203 1.00 0.00 5 ARG A CA 23
ATOM 24957 C C . ARG A 1 5 ? -12.269 6.565 8.002 1.00 0.00 5 ARG A C 23
ATOM 24958 O O . ARG A 1 5 ? -11.351 6.669 8.791 1.00 0.00 5 ARG A O 23
ATOM 24979 N N . CYS A 1 6 ? -12.177 5.813 6.940 1.00 0.00 6 CYS A N 23
ATOM 24980 C CA . CYS A 1 6 ? -10.932 5.052 6.662 1.00 0.00 6 CYS A CA 23
ATOM 24981 C C . CYS A 1 6 ? -10.304 5.564 5.349 1.00 0.00 6 CYS A C 23
ATOM 24982 O O . CYS A 1 6 ? -10.332 4.902 4.331 1.00 0.00 6 CYS A O 23
ATOM 24989 N N . GLY A 1 7 ? -9.759 6.758 5.371 1.00 0.00 7 GLY A N 23
ATOM 24990 C CA . GLY A 1 7 ? -9.140 7.345 4.132 1.00 0.00 7 GLY A CA 23
ATOM 24991 C C . GLY A 1 7 ? -7.737 6.757 3.892 1.00 0.00 7 GLY A C 23
ATOM 24992 O O . GLY A 1 7 ? -7.460 5.632 4.255 1.00 0.00 7 GLY A O 23
ATOM 24996 N N . ARG A 1 8 ? -6.849 7.509 3.269 1.00 0.00 8 ARG A N 23
ATOM 24997 C CA . ARG A 1 8 ? -5.471 6.974 3.002 1.00 0.00 8 ARG A CA 23
ATOM 24998 C C . ARG A 1 8 ? -4.832 6.506 4.304 1.00 0.00 8 ARG A C 23
ATOM 24999 O O . ARG A 1 8 ? -3.984 5.636 4.315 1.00 0.00 8 ARG A O 23
ATOM 25020 N N . TYR A 1 9 ? -5.244 7.061 5.404 1.00 0.00 9 TYR A N 23
ATOM 25021 C CA . TYR A 1 9 ? -4.680 6.615 6.703 1.00 0.00 9 TYR A CA 23
ATOM 25022 C C . TYR A 1 9 ? -5.384 5.312 7.086 1.00 0.00 9 TYR A C 23
ATOM 25023 O O . TYR A 1 9 ? -5.033 4.647 8.039 1.00 0.00 9 TYR A O 23
ATOM 25041 N N . SER A 1 10 ? -6.391 4.958 6.326 1.00 0.00 10 SER A N 23
ATOM 25042 C CA . SER A 1 10 ? -7.158 3.717 6.593 1.00 0.00 10 SER A CA 23
ATOM 25043 C C . SER A 1 10 ? -7.918 3.318 5.320 1.00 0.00 10 SER A C 23
ATOM 25044 O O . SER A 1 10 ? -9.122 3.243 5.313 1.00 0.00 10 SER A O 23
ATOM 25052 N N . PRO A 1 11 ? -7.175 3.095 4.274 1.00 0.00 11 PRO A N 23
ATOM 25053 C CA . PRO A 1 11 ? -7.768 2.725 2.955 1.00 0.00 11 PRO A CA 23
ATOM 25054 C C . PRO A 1 11 ? -8.370 1.310 2.943 1.00 0.00 11 PRO A C 23
ATOM 25055 O O . PRO A 1 11 ? -8.576 0.736 1.892 1.00 0.00 11 PRO A O 23
ATOM 25066 N N . CYS A 1 12 ? -8.662 0.737 4.077 1.00 0.00 12 CYS A N 23
ATOM 25067 C CA . CYS A 1 12 ? -9.250 -0.632 4.075 1.00 0.00 12 CYS A CA 23
ATOM 25068 C C . CYS A 1 12 ? -10.485 -0.688 4.977 1.00 0.00 12 CYS A C 23
ATOM 25069 O O . CYS A 1 12 ? -10.688 0.161 5.823 1.00 0.00 12 CYS A O 23
ATOM 25076 N N . LEU A 1 13 ? -11.307 -1.686 4.804 1.00 0.00 13 LEU A N 23
ATOM 25077 C CA . LEU A 1 13 ? -12.527 -1.809 5.652 1.00 0.00 13 LEU A CA 23
ATOM 25078 C C . LEU A 1 13 ? -12.757 -3.277 6.020 1.00 0.00 13 LEU A C 23
ATOM 25079 O O . LEU A 1 13 ? -13.836 -3.665 6.420 1.00 0.00 13 LEU A O 23
ATOM 25095 N N . ASP A 1 14 ? -11.748 -4.098 5.886 1.00 0.00 14 ASP A N 23
ATOM 25096 C CA . ASP A 1 14 ? -11.909 -5.542 6.227 1.00 0.00 14 ASP A CA 23
ATOM 25097 C C . ASP A 1 14 ? -10.572 -6.137 6.681 1.00 0.00 14 ASP A C 23
ATOM 25098 O O . ASP A 1 14 ? -10.403 -7.340 6.730 1.00 0.00 14 ASP A O 23
ATOM 25107 N N . ASP A 1 15 ? -9.621 -5.307 7.016 1.00 0.00 15 ASP A N 23
ATOM 25108 C CA . ASP A 1 15 ? -8.296 -5.825 7.472 1.00 0.00 15 ASP A CA 23
ATOM 25109 C C . ASP A 1 15 ? -7.549 -6.490 6.310 1.00 0.00 15 ASP A C 23
ATOM 25110 O O . ASP A 1 15 ? -8.067 -6.622 5.219 1.00 0.00 15 ASP A O 23
ATOM 25119 N N . GLY A 1 16 ? -6.333 -6.908 6.541 1.00 0.00 16 GLY A N 23
ATOM 25120 C CA . GLY A 1 16 ? -5.546 -7.566 5.458 1.00 0.00 16 GLY A CA 23
ATOM 25121 C C . GLY A 1 16 ? -4.660 -6.528 4.764 1.00 0.00 16 GLY A C 23
ATOM 25122 O O . GLY A 1 16 ? -5.106 -5.446 4.445 1.00 0.00 16 GLY A O 23
ATOM 25126 N N . PRO A 1 17 ? -3.429 -6.897 4.548 1.00 0.00 17 PRO A N 23
ATOM 25127 C CA . PRO A 1 17 ? -2.465 -5.984 3.881 1.00 0.00 17 PRO A CA 23
ATOM 25128 C C . PRO A 1 17 ? -2.864 -5.788 2.414 1.00 0.00 17 PRO A C 23
ATOM 25129 O O . PRO A 1 17 ? -2.590 -6.619 1.570 1.00 0.00 17 PRO A O 23
ATOM 25140 N N . ASN A 1 18 ? -3.524 -4.703 2.108 1.00 0.00 18 ASN A N 23
ATOM 25141 C CA . ASN A 1 18 ? -3.958 -4.464 0.699 1.00 0.00 18 ASN A CA 23
ATOM 25142 C C . ASN A 1 18 ? -2.883 -3.709 -0.089 1.00 0.00 18 ASN A C 23
ATOM 25143 O O . ASN A 1 18 ? -1.802 -3.447 0.400 1.00 0.00 18 ASN A O 23
ATOM 25154 N N . VAL A 1 19 ? -3.182 -3.360 -1.313 1.00 0.00 19 VAL A N 23
ATOM 25155 C CA . VAL A 1 19 ? -2.194 -2.624 -2.154 1.00 0.00 19 VAL A CA 23
ATOM 25156 C C . VAL A 1 19 ? -2.152 -1.143 -1.754 1.00 0.00 19 VAL A C 23
ATOM 25157 O O . VAL A 1 19 ? -2.724 -0.744 -0.758 1.00 0.00 19 VAL A O 23
ATOM 25170 N N . ASN A 1 20 ? -1.475 -0.329 -2.518 1.00 0.00 20 ASN A N 23
ATOM 25171 C CA . ASN A 1 20 ? -1.394 1.121 -2.178 1.00 0.00 20 ASN A CA 23
ATOM 25172 C C . ASN A 1 20 ? -1.045 1.939 -3.428 1.00 0.00 20 ASN A C 23
ATOM 25173 O O . ASN A 1 20 ? -0.070 1.675 -4.102 1.00 0.00 20 ASN A O 23
ATOM 25184 N N . LEU A 1 21 ? -1.838 2.930 -3.743 1.00 0.00 21 LEU A N 23
ATOM 25185 C CA . LEU A 1 21 ? -1.553 3.761 -4.951 1.00 0.00 21 LEU A CA 23
ATOM 25186 C C . LEU A 1 21 ? -1.094 5.159 -4.536 1.00 0.00 21 LEU A C 23
ATOM 25187 O O . LEU A 1 21 ? -1.253 6.117 -5.265 1.00 0.00 21 LEU A O 23
ATOM 25203 N N . TYR A 1 22 ? -0.532 5.287 -3.366 1.00 0.00 22 TYR A N 23
ATOM 25204 C CA . TYR A 1 22 ? -0.072 6.628 -2.904 1.00 0.00 22 TYR A CA 23
ATOM 25205 C C . TYR A 1 22 ? 1.314 6.519 -2.261 1.00 0.00 22 TYR A C 23
ATOM 25206 O O . TYR A 1 22 ? 1.732 7.381 -1.516 1.00 0.00 22 TYR A O 23
ATOM 25224 N N . SER A 1 23 ? 2.026 5.462 -2.543 1.00 0.00 23 SER A N 23
ATOM 25225 C CA . SER A 1 23 ? 3.383 5.297 -1.950 1.00 0.00 23 SER A CA 23
ATOM 25226 C C . SER A 1 23 ? 4.056 4.043 -2.521 1.00 0.00 23 SER A C 23
ATOM 25227 O O . SER A 1 23 ? 3.791 2.938 -2.098 1.00 0.00 23 SER A O 23
ATOM 25235 N N . CYS A 1 24 ? 4.924 4.208 -3.484 1.00 0.00 24 CYS A N 23
ATOM 25236 C CA . CYS A 1 24 ? 5.608 3.026 -4.092 1.00 0.00 24 CYS A CA 23
ATOM 25237 C C . CYS A 1 24 ? 6.582 2.383 -3.099 1.00 0.00 24 CYS A C 23
ATOM 25238 O O . CYS A 1 24 ? 7.203 1.381 -3.391 1.00 0.00 24 CYS A O 23
ATOM 25245 N N . CYS A 1 25 ? 6.724 2.943 -1.931 1.00 0.00 25 CYS A N 23
ATOM 25246 C CA . CYS A 1 25 ? 7.661 2.347 -0.933 1.00 0.00 25 CYS A CA 23
ATOM 25247 C C . CYS A 1 25 ? 6.933 2.084 0.388 1.00 0.00 25 CYS A C 23
ATOM 25248 O O . CYS A 1 25 ? 7.535 2.036 1.442 1.00 0.00 25 CYS A O 23
ATOM 25255 N N . SER A 1 26 ? 5.640 1.904 0.337 1.00 0.00 26 SER A N 23
ATOM 25256 C CA . SER A 1 26 ? 4.872 1.633 1.587 1.00 0.00 26 SER A CA 23
ATOM 25257 C C . SER A 1 26 ? 3.520 0.998 1.251 1.00 0.00 26 SER A C 23
ATOM 25258 O O . SER A 1 26 ? 2.630 1.650 0.741 1.00 0.00 26 SER A O 23
ATOM 25266 N N . PHE A 1 27 ? 3.352 -0.267 1.531 1.00 0.00 27 PHE A N 23
ATOM 25267 C CA . PHE A 1 27 ? 2.051 -0.925 1.224 1.00 0.00 27 PHE A CA 23
ATOM 25268 C C . PHE A 1 27 ? 1.023 -0.581 2.310 1.00 0.00 27 PHE A C 23
ATOM 25269 O O . PHE A 1 27 ? 1.323 0.120 3.255 1.00 0.00 27 PHE A O 23
ATOM 25286 N N . TYR A 1 28 ? -0.190 -1.043 2.174 1.00 0.00 28 TYR A N 23
ATOM 25287 C CA . TYR A 1 28 ? -1.229 -0.708 3.194 1.00 0.00 28 TYR A CA 23
ATOM 25288 C C . TYR A 1 28 ? -1.502 -1.887 4.140 1.00 0.00 28 TYR A C 23
ATOM 25289 O O . TYR A 1 28 ? -2.246 -2.789 3.811 1.00 0.00 28 TYR A O 23
ATOM 25307 N N . ASN A 1 29 ? -0.956 -1.871 5.327 1.00 0.00 29 ASN A N 23
ATOM 25308 C CA . ASN A 1 29 ? -1.253 -2.977 6.287 1.00 0.00 29 ASN A CA 23
ATOM 25309 C C . ASN A 1 29 ? -2.597 -2.663 6.950 1.00 0.00 29 ASN A C 23
ATOM 25310 O O . ASN A 1 29 ? -2.669 -1.895 7.887 1.00 0.00 29 ASN A O 23
ATOM 25321 N N . CYS A 1 30 ? -3.665 -3.206 6.433 1.00 0.00 30 CYS A N 23
ATOM 25322 C CA . CYS A 1 30 ? -5.015 -2.885 6.987 1.00 0.00 30 CYS A CA 23
ATOM 25323 C C . CYS A 1 30 ? -5.340 -3.651 8.271 1.00 0.00 30 CYS A C 23
ATOM 25324 O O . CYS A 1 30 ? -4.755 -4.667 8.589 1.00 0.00 30 CYS A O 23
ATOM 25331 N N . HIS A 1 31 ? -6.306 -3.144 8.988 1.00 0.00 31 HIS A N 23
ATOM 25332 C CA . HIS A 1 31 ? -6.767 -3.775 10.255 1.00 0.00 31 HIS A CA 23
ATOM 25333 C C . HIS A 1 31 ? -8.170 -3.238 10.554 1.00 0.00 31 HIS A C 23
ATOM 25334 O O . HIS A 1 31 ? -8.326 -2.148 11.070 1.00 0.00 31 HIS A O 23
ATOM 25348 N N . LYS A 1 32 ? -9.192 -3.966 10.189 1.00 0.00 32 LYS A N 23
ATOM 25349 C CA . LYS A 1 32 ? -10.581 -3.462 10.409 1.00 0.00 32 LYS A CA 23
ATOM 25350 C C . LYS A 1 32 ? -10.794 -2.235 9.514 1.00 0.00 32 LYS A C 23
ATOM 25351 O O . LYS A 1 32 ? -11.221 -2.351 8.382 1.00 0.00 32 LYS A O 23
ATOM 25370 N N . CYS A 1 33 ? -10.466 -1.065 9.994 1.00 0.00 33 CYS A N 23
ATOM 25371 C CA . CYS A 1 33 ? -10.611 0.157 9.150 1.00 0.00 33 CYS A CA 23
ATOM 25372 C C . CYS A 1 33 ? -9.288 0.930 9.156 1.00 0.00 33 CYS A C 23
ATOM 25373 O O . CYS A 1 33 ? -9.125 1.889 8.440 1.00 0.00 33 CYS A O 23
ATOM 25380 N N . LEU A 1 34 ? -8.344 0.521 9.960 1.00 0.00 34 LEU A N 23
ATOM 25381 C CA . LEU A 1 34 ? -7.043 1.245 10.008 1.00 0.00 34 LEU A CA 23
ATOM 25382 C C . LEU A 1 34 ? -5.995 0.521 9.161 1.00 0.00 34 LEU A C 23
ATOM 25383 O O . LEU A 1 34 ? -5.814 -0.676 9.271 1.00 0.00 34 LEU A O 23
ATOM 25399 N N . ALA A 1 35 ? -5.301 1.238 8.325 1.00 0.00 35 ALA A N 23
ATOM 25400 C CA . ALA A 1 35 ? -4.259 0.594 7.480 1.00 0.00 35 ALA A CA 23
ATOM 25401 C C . ALA A 1 35 ? -2.965 1.406 7.541 1.00 0.00 35 ALA A C 23
ATOM 25402 O O . ALA A 1 35 ? -2.828 2.422 6.890 1.00 0.00 35 ALA A O 23
ATOM 25409 N N . ARG A 1 36 ? -2.017 0.968 8.321 1.00 0.00 36 ARG A N 23
ATOM 25410 C CA . ARG A 1 36 ? -0.736 1.718 8.422 1.00 0.00 36 ARG A CA 23
ATOM 25411 C C . ARG A 1 36 ? 0.151 1.401 7.219 1.00 0.00 36 ARG A C 23
ATOM 25412 O O . ARG A 1 36 ? 0.202 0.281 6.750 1.00 0.00 36 ARG A O 23
ATOM 25433 N N . LEU A 1 37 ? 0.849 2.378 6.714 1.00 0.00 37 LEU A N 23
ATOM 25434 C CA . LEU A 1 37 ? 1.730 2.131 5.539 1.00 0.00 37 LEU A CA 23
ATOM 25435 C C . LEU A 1 37 ? 3.037 1.475 5.997 1.00 0.00 37 LEU A C 23
ATOM 25436 O O . LEU A 1 37 ? 3.768 2.021 6.800 1.00 0.00 37 LEU A O 23
ATOM 25452 N N . GLU A 1 38 ? 3.336 0.304 5.500 1.00 0.00 38 GLU A N 23
ATOM 25453 C CA . GLU A 1 38 ? 4.594 -0.386 5.919 1.00 0.00 38 GLU A CA 23
ATOM 25454 C C . GLU A 1 38 ? 5.657 -0.273 4.824 1.00 0.00 38 GLU A C 23
ATOM 25455 O O . GLU A 1 38 ? 5.401 -0.539 3.667 1.00 0.00 38 GLU A O 23
ATOM 25467 N N . ASN A 1 39 ? 6.852 0.111 5.182 1.00 0.00 39 ASN A N 23
ATOM 25468 C CA . ASN A 1 39 ? 7.935 0.234 4.163 1.00 0.00 39 ASN A CA 23
ATOM 25469 C C . ASN A 1 39 ? 8.689 -1.093 4.032 1.00 0.00 39 ASN A C 23
ATOM 25470 O O . ASN A 1 39 ? 9.082 -1.694 5.013 1.00 0.00 39 ASN A O 23
ATOM 25481 N N . CYS A 1 40 ? 8.893 -1.556 2.829 1.00 0.00 40 CYS A N 23
ATOM 25482 C CA . CYS A 1 40 ? 9.621 -2.843 2.637 1.00 0.00 40 CYS A CA 23
ATOM 25483 C C . CYS A 1 40 ? 11.099 -2.678 3.005 1.00 0.00 40 CYS A C 23
ATOM 25484 O O . CYS A 1 40 ? 11.604 -1.575 3.060 1.00 0.00 40 CYS A O 23
ATOM 25491 N N . PRO A 1 41 ? 11.741 -3.790 3.244 1.00 0.00 41 PRO A N 23
ATOM 25492 C CA . PRO A 1 41 ? 13.178 -3.775 3.612 1.00 0.00 41 PRO A CA 23
ATOM 25493 C C . PRO A 1 41 ? 14.041 -3.481 2.382 1.00 0.00 41 PRO A C 23
ATOM 25494 O O . PRO A 1 41 ? 13.591 -3.579 1.258 1.00 0.00 41 PRO A O 23
ATOM 25505 N N . LYS A 1 42 ? 15.279 -3.121 2.588 1.00 0.00 42 LYS A N 23
ATOM 25506 C CA . LYS A 1 42 ? 16.174 -2.822 1.432 1.00 0.00 42 LYS A CA 23
ATOM 25507 C C . LYS A 1 42 ? 15.420 -2.009 0.375 1.00 0.00 42 LYS A C 23
ATOM 25508 O O . LYS A 1 42 ? 15.489 -2.292 -0.805 1.00 0.00 42 LYS A O 23
ATOM 25527 N N . GLY A 1 43 ? 14.703 -1.000 0.788 1.00 0.00 43 GLY A N 23
ATOM 25528 C CA . GLY A 1 43 ? 13.947 -0.173 -0.193 1.00 0.00 43 GLY A CA 23
ATOM 25529 C C . GLY A 1 43 ? 13.244 -1.087 -1.197 1.00 0.00 43 GLY A C 23
ATOM 25530 O O . GLY A 1 43 ? 13.284 -0.862 -2.391 1.00 0.00 43 GLY A O 23
ATOM 25534 N N . LEU A 1 44 ? 12.599 -2.119 -0.724 1.00 0.00 44 LEU A N 23
ATOM 25535 C CA . LEU A 1 44 ? 11.894 -3.049 -1.652 1.00 0.00 44 LEU A CA 23
ATOM 25536 C C . LEU A 1 44 ? 10.490 -2.523 -1.964 1.00 0.00 44 LEU A C 23
ATOM 25537 O O . LEU A 1 44 ? 10.048 -1.538 -1.408 1.00 0.00 44 LEU A O 23
ATOM 25553 N N . HIS A 1 45 ? 9.783 -3.178 -2.844 1.00 0.00 45 HIS A N 23
ATOM 25554 C CA . HIS A 1 45 ? 8.406 -2.719 -3.184 1.00 0.00 45 HIS A CA 23
ATOM 25555 C C . HIS A 1 45 ? 7.377 -3.538 -2.403 1.00 0.00 45 HIS A C 23
ATOM 25556 O O . HIS A 1 45 ? 7.721 -4.453 -1.680 1.00 0.00 45 HIS A O 23
ATOM 25570 N N . TYR A 1 46 ? 6.120 -3.218 -2.533 1.00 0.00 46 TYR A N 23
ATOM 25571 C CA . TYR A 1 46 ? 5.081 -3.983 -1.786 1.00 0.00 46 TYR A CA 23
ATOM 25572 C C . TYR A 1 46 ? 4.363 -4.970 -2.711 1.00 0.00 46 TYR A C 23
ATOM 25573 O O . TYR A 1 46 ? 4.339 -4.806 -3.915 1.00 0.00 46 TYR A O 23
ATOM 25591 N N . ASN A 1 47 ? 3.768 -5.987 -2.150 1.00 0.00 47 ASN A N 23
ATOM 25592 C CA . ASN A 1 47 ? 3.037 -6.984 -2.984 1.00 0.00 47 ASN A CA 23
ATOM 25593 C C . ASN A 1 47 ? 1.575 -7.054 -2.537 1.00 0.00 47 ASN A C 23
ATOM 25594 O O . ASN A 1 47 ? 1.269 -7.507 -1.451 1.00 0.00 47 ASN A O 23
ATOM 25605 N N . ALA A 1 48 ? 0.671 -6.598 -3.362 1.00 0.00 48 ALA A N 23
ATOM 25606 C CA . ALA A 1 48 ? -0.771 -6.624 -2.980 1.00 0.00 48 ALA A CA 23
ATOM 25607 C C . ALA A 1 48 ? -1.376 -8.009 -3.230 1.00 0.00 48 ALA A C 23
ATOM 25608 O O . ALA A 1 48 ? -2.501 -8.277 -2.859 1.00 0.00 48 ALA A O 23
ATOM 25615 N N . TYR A 1 49 ? -0.639 -8.894 -3.841 1.00 0.00 49 TYR A N 23
ATOM 25616 C CA . TYR A 1 49 ? -1.185 -10.261 -4.092 1.00 0.00 49 TYR A CA 23
ATOM 25617 C C . TYR A 1 49 ? -0.429 -11.284 -3.240 1.00 0.00 49 TYR A C 23
ATOM 25618 O O . TYR A 1 49 ? -0.735 -12.460 -3.245 1.00 0.00 49 TYR A O 23
ATOM 25636 N N . LEU A 1 50 ? 0.547 -10.839 -2.496 1.00 0.00 50 LEU A N 23
ATOM 25637 C CA . LEU A 1 50 ? 1.315 -11.772 -1.626 1.00 0.00 50 LEU A CA 23
ATOM 25638 C C . LEU A 1 50 ? 1.406 -11.193 -0.212 1.00 0.00 50 LEU A C 23
ATOM 25639 O O . LEU A 1 50 ? 2.202 -11.627 0.596 1.00 0.00 50 LEU A O 23
ATOM 25655 N N . LYS A 1 51 ? 0.594 -10.210 0.083 1.00 0.00 51 LYS A N 23
ATOM 25656 C CA . LYS A 1 51 ? 0.616 -9.583 1.439 1.00 0.00 51 LYS A CA 23
ATOM 25657 C C . LYS A 1 51 ? 2.053 -9.467 1.958 1.00 0.00 51 LYS A C 23
ATOM 25658 O O . LYS A 1 51 ? 2.338 -9.780 3.097 1.00 0.00 51 LYS A O 23
ATOM 25677 N N . VAL A 1 52 ? 2.956 -9.013 1.133 1.00 0.00 52 VAL A N 23
ATOM 25678 C CA . VAL A 1 52 ? 4.374 -8.873 1.581 1.00 0.00 52 VAL A CA 23
ATOM 25679 C C . VAL A 1 52 ? 5.118 -7.878 0.687 1.00 0.00 52 VAL A C 23
ATOM 25680 O O . VAL A 1 52 ? 4.517 -7.110 -0.039 1.00 0.00 52 VAL A O 23
ATOM 25693 N N . CYS A 1 53 ? 6.422 -7.887 0.735 1.00 0.00 53 CYS A N 23
ATOM 25694 C CA . CYS A 1 53 ? 7.208 -6.942 -0.112 1.00 0.00 53 CYS A CA 23
ATOM 25695 C C . CYS A 1 53 ? 8.188 -7.717 -0.997 1.00 0.00 53 CYS A C 23
ATOM 25696 O O . CYS A 1 53 ? 8.639 -8.790 -0.648 1.00 0.00 53 CYS A O 23
ATOM 25703 N N . ASP A 1 54 ? 8.524 -7.180 -2.137 1.00 0.00 54 ASP A N 23
ATOM 25704 C CA . ASP A 1 54 ? 9.477 -7.887 -3.040 1.00 0.00 54 ASP A CA 23
ATOM 25705 C C . ASP A 1 54 ? 10.186 -6.882 -3.952 1.00 0.00 54 ASP A C 23
ATOM 25706 O O . ASP A 1 54 ? 9.762 -5.753 -4.095 1.00 0.00 54 ASP A O 23
ATOM 25715 N N . TRP A 1 55 ? 11.263 -7.284 -4.569 1.00 0.00 55 TRP A N 23
ATOM 25716 C CA . TRP A 1 55 ? 11.999 -6.353 -5.472 1.00 0.00 55 TRP A CA 23
ATOM 25717 C C . TRP A 1 55 ? 11.012 -5.563 -6.337 1.00 0.00 55 TRP A C 23
ATOM 25718 O O . TRP A 1 55 ? 9.849 -5.903 -6.420 1.00 0.00 55 TRP A O 23
ATOM 25739 N N . PRO A 1 56 ? 11.516 -4.532 -6.956 1.00 0.00 56 PRO A N 23
ATOM 25740 C CA . PRO A 1 56 ? 10.671 -3.678 -7.828 1.00 0.00 56 PRO A CA 23
ATOM 25741 C C . PRO A 1 56 ? 10.312 -4.420 -9.119 1.00 0.00 56 PRO A C 23
ATOM 25742 O O . PRO A 1 56 ? 9.343 -4.102 -9.780 1.00 0.00 56 PRO A O 23
ATOM 25753 N N . SER A 1 57 ? 11.085 -5.406 -9.484 1.00 0.00 57 SER A N 23
ATOM 25754 C CA . SER A 1 57 ? 10.785 -6.166 -10.731 1.00 0.00 57 SER A CA 23
ATOM 25755 C C . SER A 1 57 ? 9.675 -7.188 -10.471 1.00 0.00 57 SER A C 23
ATOM 25756 O O . SER A 1 57 ? 9.003 -7.635 -11.379 1.00 0.00 57 SER A O 23
ATOM 25764 N N . LYS A 1 58 ? 9.479 -7.562 -9.236 1.00 0.00 58 LYS A N 23
ATOM 25765 C CA . LYS A 1 58 ? 8.414 -8.557 -8.918 1.00 0.00 58 LYS A CA 23
ATOM 25766 C C . LYS A 1 58 ? 7.167 -7.845 -8.386 1.00 0.00 58 LYS A C 23
ATOM 25767 O O . LYS A 1 58 ? 6.103 -7.918 -8.969 1.00 0.00 58 LYS A O 23
ATOM 25786 N N . ALA A 1 59 ? 7.290 -7.158 -7.283 1.00 0.00 59 ALA A N 23
ATOM 25787 C CA . ALA A 1 59 ? 6.111 -6.443 -6.714 1.00 0.00 59 ALA A CA 23
ATOM 25788 C C . ALA A 1 59 ? 5.617 -5.372 -7.690 1.00 0.00 59 ALA A C 23
ATOM 25789 O O . ALA A 1 59 ? 4.450 -5.311 -8.020 1.00 0.00 59 ALA A O 23
ATOM 25796 N N . GLY A 1 60 ? 6.497 -4.527 -8.154 1.00 0.00 60 GLY A N 23
ATOM 25797 C CA . GLY A 1 60 ? 6.076 -3.462 -9.107 1.00 0.00 60 GLY A CA 23
ATOM 25798 C C . GLY A 1 60 ? 5.046 -2.554 -8.431 1.00 0.00 60 GLY A C 23
ATOM 25799 O O . GLY A 1 60 ? 4.165 -3.013 -7.732 1.00 0.00 60 GLY A O 23
ATOM 25803 N N . CYS A 1 61 ? 5.148 -1.269 -8.633 1.00 0.00 61 CYS A N 23
ATOM 25804 C CA . CYS A 1 61 ? 4.172 -0.339 -7.997 1.00 0.00 61 CYS A CA 23
ATOM 25805 C C . CYS A 1 61 ? 3.945 0.887 -8.885 1.00 0.00 61 CYS A C 23
ATOM 25806 O O . CYS A 1 61 ? 4.840 1.352 -9.563 1.00 0.00 61 CYS A O 23
ATOM 25813 N N . THR A 1 62 ? 2.753 1.417 -8.879 1.00 0.00 62 THR A N 23
ATOM 25814 C CA . THR A 1 62 ? 2.461 2.615 -9.715 1.00 0.00 62 THR A CA 23
ATOM 25815 C C . THR A 1 62 ? 1.617 3.613 -8.918 1.00 0.00 62 THR A C 23
ATOM 25816 O O . THR A 1 62 ? 0.551 4.014 -9.339 1.00 0.00 62 THR A O 23
ATOM 25827 N N . SER A 1 63 ? 2.086 4.012 -7.768 1.00 0.00 63 SER A N 23
ATOM 25828 C CA . SER A 1 63 ? 1.310 4.980 -6.941 1.00 0.00 63 SER A CA 23
ATOM 25829 C C . SER A 1 63 ? 1.722 6.415 -7.282 1.00 0.00 63 SER A C 23
ATOM 25830 O O . SER A 1 63 ? 2.755 6.648 -7.876 1.00 0.00 63 SER A O 23
ATOM 25838 N N . VAL A 1 64 ? 0.929 7.377 -6.902 1.00 0.00 64 VAL A N 23
ATOM 25839 C CA . VAL A 1 64 ? 1.286 8.794 -7.200 1.00 0.00 64 VAL A CA 23
ATOM 25840 C C . VAL A 1 64 ? 2.556 9.179 -6.436 1.00 0.00 64 VAL A C 23
ATOM 25841 O O . VAL A 1 64 ? 3.271 10.086 -6.814 1.00 0.00 64 VAL A O 23
ATOM 25854 N N . ASN A 1 65 ? 2.840 8.491 -5.364 1.00 0.00 65 ASN A N 23
ATOM 25855 C CA . ASN A 1 65 ? 4.064 8.808 -4.572 1.00 0.00 65 ASN A CA 23
ATOM 25856 C C . ASN A 1 65 ? 5.169 7.801 -4.894 1.00 0.00 65 ASN A C 23
ATOM 25857 O O . ASN A 1 65 ? 5.046 6.623 -4.626 1.00 0.00 65 ASN A O 23
ATOM 25868 N N . LYS A 1 66 ? 6.249 8.251 -5.471 1.00 0.00 66 LYS A N 23
ATOM 25869 C CA . LYS A 1 66 ? 7.356 7.312 -5.811 1.00 0.00 66 LYS A CA 23
ATOM 25870 C C . LYS A 1 66 ? 8.397 7.284 -4.686 1.00 0.00 66 LYS A C 23
ATOM 25871 O O . LYS A 1 66 ? 9.464 6.721 -4.833 1.00 0.00 66 LYS A O 23
ATOM 25890 N N . GLU A 1 67 ? 8.100 7.888 -3.566 1.00 0.00 67 GLU A N 23
ATOM 25891 C CA . GLU A 1 67 ? 9.083 7.892 -2.443 1.00 0.00 67 GLU A CA 23
ATOM 25892 C C . GLU A 1 67 ? 8.365 8.037 -1.097 1.00 0.00 67 GLU A C 23
ATOM 25893 O O . GLU A 1 67 ? 7.246 8.504 -1.026 1.00 0.00 67 GLU A O 23
ATOM 25905 N N . CYS A 1 68 ? 9.004 7.638 -0.030 1.00 0.00 68 CYS A N 23
ATOM 25906 C CA . CYS A 1 68 ? 8.365 7.750 1.314 1.00 0.00 68 CYS A CA 23
ATOM 25907 C C . CYS A 1 68 ? 9.281 8.515 2.274 1.00 0.00 68 CYS A C 23
ATOM 25908 O O . CYS A 1 68 ? 9.554 8.069 3.370 1.00 0.00 68 CYS A O 23
ATOM 25915 N N . HIS A 1 69 ? 9.760 9.660 1.872 1.00 0.00 69 HIS A N 23
ATOM 25916 C CA . HIS A 1 69 ? 10.660 10.445 2.765 1.00 0.00 69 HIS A CA 23
ATOM 25917 C C . HIS A 1 69 ? 10.210 11.907 2.828 1.00 0.00 69 HIS A C 23
ATOM 25918 O O . HIS A 1 69 ? 10.953 12.778 3.237 1.00 0.00 69 HIS A O 23
ATOM 25932 N N . LEU A 1 70 ? 8.999 12.186 2.430 1.00 0.00 70 LEU A N 23
ATOM 25933 C CA . LEU A 1 70 ? 8.510 13.597 2.471 1.00 0.00 70 LEU A CA 23
ATOM 25934 C C . LEU A 1 70 ? 6.979 13.631 2.441 1.00 0.00 70 LEU A C 23
ATOM 25935 O O . LEU A 1 70 ? 6.369 13.661 1.391 1.00 0.00 70 LEU A O 23
ATOM 25951 N N . TRP A 1 71 ? 6.355 13.631 3.587 1.00 0.00 71 TRP A N 23
ATOM 25952 C CA . TRP A 1 71 ? 4.863 13.668 3.626 1.00 0.00 71 TRP A CA 23
ATOM 25953 C C . TRP A 1 71 ? 4.374 15.118 3.564 1.00 0.00 71 TRP A C 23
ATOM 25954 O O . TRP A 1 71 ? 3.205 15.396 3.743 1.00 0.00 71 TRP A O 23
ATOM 25975 N N . LYS A 1 72 ? 5.264 16.043 3.315 1.00 0.00 72 LYS A N 23
ATOM 25976 C CA . LYS A 1 72 ? 4.864 17.482 3.242 1.00 0.00 72 LYS A CA 23
ATOM 25977 C C . LYS A 1 72 ? 4.538 18.020 4.638 1.00 0.00 72 LYS A C 23
ATOM 25978 O O . LYS A 1 72 ? 4.182 19.170 4.800 1.00 0.00 72 LYS A O 23
ATOM 25997 N N . THR A 1 73 ? 4.660 17.199 5.648 1.00 0.00 73 THR A N 23
ATOM 25998 C CA . THR A 1 73 ? 4.360 17.665 7.033 1.00 0.00 73 THR A CA 23
ATOM 25999 C C . THR A 1 73 ? 3.108 18.548 7.040 1.00 0.00 73 THR A C 23
ATOM 26000 O O . THR A 1 73 ? 3.201 19.760 7.045 1.00 0.00 73 THR A O 23
ATOM 26014 N N . TYR A 1 1 ? -15.823 14.788 4.897 1.00 0.00 1 TYR A N 24
ATOM 26015 C CA . TYR A 1 1 ? -16.508 13.738 5.705 1.00 0.00 1 TYR A CA 24
ATOM 26016 C C . TYR A 1 1 ? -15.643 12.476 5.775 1.00 0.00 1 TYR A C 24
ATOM 26017 O O . TYR A 1 1 ? -14.762 12.270 4.966 1.00 0.00 1 TYR A O 24
ATOM 26037 N N . LEU A 1 2 ? -15.891 11.630 6.738 1.00 0.00 2 LEU A N 24
ATOM 26038 C CA . LEU A 1 2 ? -15.085 10.382 6.859 1.00 0.00 2 LEU A CA 24
ATOM 26039 C C . LEU A 1 2 ? -15.953 9.244 7.400 1.00 0.00 2 LEU A C 24
ATOM 26040 O O . LEU A 1 2 ? -16.329 9.232 8.555 1.00 0.00 2 LEU A O 24
ATOM 26056 N N . ALA A 1 3 ? -16.274 8.285 6.575 1.00 0.00 3 ALA A N 24
ATOM 26057 C CA . ALA A 1 3 ? -17.118 7.149 7.044 1.00 0.00 3 ALA A CA 24
ATOM 26058 C C . ALA A 1 3 ? -16.300 6.224 7.951 1.00 0.00 3 ALA A C 24
ATOM 26059 O O . ALA A 1 3 ? -16.813 5.274 8.509 1.00 0.00 3 ALA A O 24
ATOM 26066 N N . PHE A 1 4 ? -15.033 6.495 8.100 1.00 0.00 4 PHE A N 24
ATOM 26067 C CA . PHE A 1 4 ? -14.181 5.628 8.969 1.00 0.00 4 PHE A CA 24
ATOM 26068 C C . PHE A 1 4 ? -13.374 6.479 9.959 1.00 0.00 4 PHE A C 24
ATOM 26069 O O . PHE A 1 4 ? -12.951 5.998 10.991 1.00 0.00 4 PHE A O 24
ATOM 26086 N N . ARG A 1 5 ? -13.156 7.736 9.650 1.00 0.00 5 ARG A N 24
ATOM 26087 C CA . ARG A 1 5 ? -12.381 8.634 10.570 1.00 0.00 5 ARG A CA 24
ATOM 26088 C C . ARG A 1 5 ? -10.902 8.209 10.672 1.00 0.00 5 ARG A C 24
ATOM 26089 O O . ARG A 1 5 ? -10.103 8.877 11.299 1.00 0.00 5 ARG A O 24
ATOM 26110 N N . CYS A 1 6 ? -10.527 7.116 10.074 1.00 0.00 6 CYS A N 24
ATOM 26111 C CA . CYS A 1 6 ? -9.105 6.673 10.159 1.00 0.00 6 CYS A CA 24
ATOM 26112 C C . CYS A 1 6 ? -8.231 7.462 9.171 1.00 0.00 6 CYS A C 24
ATOM 26113 O O . CYS A 1 6 ? -7.096 7.785 9.459 1.00 0.00 6 CYS A O 24
ATOM 26120 N N . GLY A 1 7 ? -8.754 7.791 8.018 1.00 0.00 7 GLY A N 24
ATOM 26121 C CA . GLY A 1 7 ? -7.952 8.575 7.028 1.00 0.00 7 GLY A CA 24
ATOM 26122 C C . GLY A 1 7 ? -7.176 7.633 6.103 1.00 0.00 7 GLY A C 24
ATOM 26123 O O . GLY A 1 7 ? -7.531 6.484 5.926 1.00 0.00 7 GLY A O 24
ATOM 26127 N N . ARG A 1 8 ? -6.114 8.118 5.507 1.00 0.00 8 ARG A N 24
ATOM 26128 C CA . ARG A 1 8 ? -5.304 7.261 4.586 1.00 0.00 8 ARG A CA 24
ATOM 26129 C C . ARG A 1 8 ? -5.098 5.874 5.200 1.00 0.00 8 ARG A C 24
ATOM 26130 O O . ARG A 1 8 ? -4.872 4.904 4.504 1.00 0.00 8 ARG A O 24
ATOM 26151 N N . TYR A 1 9 ? -5.170 5.772 6.497 1.00 0.00 9 TYR A N 24
ATOM 26152 C CA . TYR A 1 9 ? -4.973 4.449 7.150 1.00 0.00 9 TYR A CA 24
ATOM 26153 C C . TYR A 1 9 ? -6.291 3.665 7.175 1.00 0.00 9 TYR A C 24
ATOM 26154 O O . TYR A 1 9 ? -6.586 2.962 8.121 1.00 0.00 9 TYR A O 24
ATOM 26172 N N . SER A 1 10 ? -7.086 3.774 6.144 1.00 0.00 10 SER A N 24
ATOM 26173 C CA . SER A 1 10 ? -8.376 3.027 6.118 1.00 0.00 10 SER A CA 24
ATOM 26174 C C . SER A 1 10 ? -8.836 2.785 4.676 1.00 0.00 10 SER A C 24
ATOM 26175 O O . SER A 1 10 ? -9.992 2.981 4.355 1.00 0.00 10 SER A O 24
ATOM 26183 N N . PRO A 1 11 ? -7.917 2.354 3.852 1.00 0.00 11 PRO A N 24
ATOM 26184 C CA . PRO A 1 11 ? -8.243 2.071 2.433 1.00 0.00 11 PRO A CA 24
ATOM 26185 C C . PRO A 1 11 ? -9.011 0.749 2.323 1.00 0.00 11 PRO A C 24
ATOM 26186 O O . PRO A 1 11 ? -9.337 0.296 1.243 1.00 0.00 11 PRO A O 24
ATOM 26197 N N . CYS A 1 12 ? -9.286 0.119 3.433 1.00 0.00 12 CYS A N 24
ATOM 26198 C CA . CYS A 1 12 ? -10.015 -1.182 3.393 1.00 0.00 12 CYS A CA 24
ATOM 26199 C C . CYS A 1 12 ? -11.353 -1.075 4.128 1.00 0.00 12 CYS A C 24
ATOM 26200 O O . CYS A 1 12 ? -11.624 -0.109 4.812 1.00 0.00 12 CYS A O 24
ATOM 26207 N N . LEU A 1 13 ? -12.189 -2.068 3.990 1.00 0.00 13 LEU A N 24
ATOM 26208 C CA . LEU A 1 13 ? -13.510 -2.036 4.679 1.00 0.00 13 LEU A CA 24
ATOM 26209 C C . LEU A 1 13 ? -13.711 -3.315 5.497 1.00 0.00 13 LEU A C 24
ATOM 26210 O O . LEU A 1 13 ? -14.670 -3.449 6.230 1.00 0.00 13 LEU A O 24
ATOM 26226 N N . ASP A 1 14 ? -12.814 -4.257 5.377 1.00 0.00 14 ASP A N 24
ATOM 26227 C CA . ASP A 1 14 ? -12.960 -5.524 6.150 1.00 0.00 14 ASP A CA 24
ATOM 26228 C C . ASP A 1 14 ? -11.611 -5.949 6.738 1.00 0.00 14 ASP A C 24
ATOM 26229 O O . ASP A 1 14 ? -11.390 -7.108 7.029 1.00 0.00 14 ASP A O 24
ATOM 26238 N N . ASP A 1 15 ? -10.710 -5.022 6.919 1.00 0.00 15 ASP A N 24
ATOM 26239 C CA . ASP A 1 15 ? -9.377 -5.374 7.495 1.00 0.00 15 ASP A CA 24
ATOM 26240 C C . ASP A 1 15 ? -8.573 -6.213 6.496 1.00 0.00 15 ASP A C 24
ATOM 26241 O O . ASP A 1 15 ? -9.114 -6.777 5.566 1.00 0.00 15 ASP A O 24
ATOM 26250 N N . GLY A 1 16 ? -7.284 -6.302 6.686 1.00 0.00 16 GLY A N 24
ATOM 26251 C CA . GLY A 1 16 ? -6.446 -7.108 5.752 1.00 0.00 16 GLY A CA 24
ATOM 26252 C C . GLY A 1 16 ? -5.505 -6.185 4.976 1.00 0.00 16 GLY A C 24
ATOM 26253 O O . GLY A 1 16 ? -5.820 -5.035 4.737 1.00 0.00 16 GLY A O 24
ATOM 26257 N N . PRO A 1 17 ? -4.376 -6.725 4.604 1.00 0.00 17 PRO A N 24
ATOM 26258 C CA . PRO A 1 17 ? -3.370 -5.946 3.841 1.00 0.00 17 PRO A CA 24
ATOM 26259 C C . PRO A 1 17 ? -3.846 -5.733 2.402 1.00 0.00 17 PRO A C 24
ATOM 26260 O O . PRO A 1 17 ? -4.061 -6.675 1.664 1.00 0.00 17 PRO A O 24
ATOM 26271 N N . ASN A 1 18 ? -4.016 -4.505 1.996 1.00 0.00 18 ASN A N 24
ATOM 26272 C CA . ASN A 1 18 ? -4.480 -4.239 0.605 1.00 0.00 18 ASN A CA 24
ATOM 26273 C C . ASN A 1 18 ? -3.483 -3.337 -0.125 1.00 0.00 18 ASN A C 24
ATOM 26274 O O . ASN A 1 18 ? -2.799 -2.534 0.480 1.00 0.00 18 ASN A O 24
ATOM 26285 N N . VAL A 1 19 ? -3.393 -3.462 -1.421 1.00 0.00 19 VAL A N 24
ATOM 26286 C CA . VAL A 1 19 ? -2.439 -2.610 -2.187 1.00 0.00 19 VAL A CA 24
ATOM 26287 C C . VAL A 1 19 ? -2.711 -1.131 -1.909 1.00 0.00 19 VAL A C 24
ATOM 26288 O O . VAL A 1 19 ? -3.739 -0.767 -1.373 1.00 0.00 19 VAL A O 24
ATOM 26301 N N . ASN A 1 20 ? -1.797 -0.273 -2.271 1.00 0.00 20 ASN A N 24
ATOM 26302 C CA . ASN A 1 20 ? -2.004 1.183 -2.028 1.00 0.00 20 ASN A CA 24
ATOM 26303 C C . ASN A 1 20 ? -1.790 1.968 -3.325 1.00 0.00 20 ASN A C 24
ATOM 26304 O O . ASN A 1 20 ? -0.776 1.835 -3.980 1.00 0.00 20 ASN A O 24
ATOM 26315 N N . LEU A 1 21 ? -2.733 2.788 -3.698 1.00 0.00 21 LEU A N 24
ATOM 26316 C CA . LEU A 1 21 ? -2.577 3.582 -4.950 1.00 0.00 21 LEU A CA 24
ATOM 26317 C C . LEU A 1 21 ? -2.097 4.991 -4.609 1.00 0.00 21 LEU A C 24
ATOM 26318 O O . LEU A 1 21 ? -2.327 5.933 -5.340 1.00 0.00 21 LEU A O 24
ATOM 26334 N N . TYR A 1 22 ? -1.436 5.139 -3.494 1.00 0.00 22 TYR A N 24
ATOM 26335 C CA . TYR A 1 22 ? -0.946 6.486 -3.094 1.00 0.00 22 TYR A CA 24
ATOM 26336 C C . TYR A 1 22 ? 0.479 6.387 -2.539 1.00 0.00 22 TYR A C 24
ATOM 26337 O O . TYR A 1 22 ? 0.915 7.220 -1.771 1.00 0.00 22 TYR A O 24
ATOM 26355 N N . SER A 1 23 ? 1.207 5.374 -2.924 1.00 0.00 23 SER A N 24
ATOM 26356 C CA . SER A 1 23 ? 2.602 5.221 -2.420 1.00 0.00 23 SER A CA 24
ATOM 26357 C C . SER A 1 23 ? 3.284 4.028 -3.106 1.00 0.00 23 SER A C 24
ATOM 26358 O O . SER A 1 23 ? 2.630 3.136 -3.607 1.00 0.00 23 SER A O 24
ATOM 26366 N N . CYS A 1 24 ? 4.590 4.012 -3.141 1.00 0.00 24 CYS A N 24
ATOM 26367 C CA . CYS A 1 24 ? 5.307 2.880 -3.805 1.00 0.00 24 CYS A CA 24
ATOM 26368 C C . CYS A 1 24 ? 6.085 2.053 -2.779 1.00 0.00 24 CYS A C 24
ATOM 26369 O O . CYS A 1 24 ? 6.016 0.841 -2.767 1.00 0.00 24 CYS A O 24
ATOM 26376 N N . CYS A 1 25 ? 6.831 2.694 -1.926 1.00 0.00 25 CYS A N 24
ATOM 26377 C CA . CYS A 1 25 ? 7.619 1.935 -0.914 1.00 0.00 25 CYS A CA 24
ATOM 26378 C C . CYS A 1 25 ? 6.756 1.602 0.305 1.00 0.00 25 CYS A C 24
ATOM 26379 O O . CYS A 1 25 ? 7.264 1.344 1.377 1.00 0.00 25 CYS A O 24
ATOM 26386 N N . SER A 1 26 ? 5.456 1.607 0.162 1.00 0.00 26 SER A N 24
ATOM 26387 C CA . SER A 1 26 ? 4.592 1.291 1.336 1.00 0.00 26 SER A CA 24
ATOM 26388 C C . SER A 1 26 ? 3.185 0.873 0.899 1.00 0.00 26 SER A C 24
ATOM 26389 O O . SER A 1 26 ? 2.554 1.528 0.094 1.00 0.00 26 SER A O 24
ATOM 26397 N N . PHE A 1 27 ? 2.680 -0.203 1.445 1.00 0.00 27 PHE A N 24
ATOM 26398 C CA . PHE A 1 27 ? 1.301 -0.645 1.082 1.00 0.00 27 PHE A CA 24
ATOM 26399 C C . PHE A 1 27 ? 0.369 -0.415 2.275 1.00 0.00 27 PHE A C 24
ATOM 26400 O O . PHE A 1 27 ? 0.748 0.202 3.248 1.00 0.00 27 PHE A O 24
ATOM 26417 N N . TYR A 1 28 ? -0.850 -0.877 2.208 1.00 0.00 28 TYR A N 24
ATOM 26418 C CA . TYR A 1 28 ? -1.785 -0.633 3.343 1.00 0.00 28 TYR A CA 24
ATOM 26419 C C . TYR A 1 28 ? -2.049 -1.898 4.164 1.00 0.00 28 TYR A C 24
ATOM 26420 O O . TYR A 1 28 ? -2.376 -2.944 3.639 1.00 0.00 28 TYR A O 24
ATOM 26438 N N . ASN A 1 29 ? -1.952 -1.783 5.462 1.00 0.00 29 ASN A N 24
ATOM 26439 C CA . ASN A 1 29 ? -2.237 -2.939 6.358 1.00 0.00 29 ASN A CA 24
ATOM 26440 C C . ASN A 1 29 ? -3.435 -2.565 7.235 1.00 0.00 29 ASN A C 24
ATOM 26441 O O . ASN A 1 29 ? -3.285 -2.084 8.339 1.00 0.00 29 ASN A O 24
ATOM 26452 N N . CYS A 1 30 ? -4.620 -2.738 6.721 1.00 0.00 30 CYS A N 24
ATOM 26453 C CA . CYS A 1 30 ? -5.844 -2.345 7.480 1.00 0.00 30 CYS A CA 24
ATOM 26454 C C . CYS A 1 30 ? -6.219 -3.369 8.553 1.00 0.00 30 CYS A C 24
ATOM 26455 O O . CYS A 1 30 ? -6.141 -4.566 8.357 1.00 0.00 30 CYS A O 24
ATOM 26462 N N . HIS A 1 31 ? -6.649 -2.880 9.683 1.00 0.00 31 HIS A N 24
ATOM 26463 C CA . HIS A 1 31 ? -7.070 -3.768 10.801 1.00 0.00 31 HIS A CA 24
ATOM 26464 C C . HIS A 1 31 ? -8.177 -3.061 11.585 1.00 0.00 31 HIS A C 24
ATOM 26465 O O . HIS A 1 31 ? -7.923 -2.134 12.332 1.00 0.00 31 HIS A O 24
ATOM 26479 N N . LYS A 1 32 ? -9.407 -3.460 11.393 1.00 0.00 32 LYS A N 24
ATOM 26480 C CA . LYS A 1 32 ? -10.540 -2.784 12.100 1.00 0.00 32 LYS A CA 24
ATOM 26481 C C . LYS A 1 32 ? -10.774 -1.399 11.482 1.00 0.00 32 LYS A C 24
ATOM 26482 O O . LYS A 1 32 ? -11.869 -1.065 11.075 1.00 0.00 32 LYS A O 24
ATOM 26501 N N . CYS A 1 33 ? -9.744 -0.602 11.397 1.00 0.00 33 CYS A N 24
ATOM 26502 C CA . CYS A 1 33 ? -9.879 0.757 10.793 1.00 0.00 33 CYS A CA 24
ATOM 26503 C C . CYS A 1 33 ? -8.499 1.405 10.646 1.00 0.00 33 CYS A C 24
ATOM 26504 O O . CYS A 1 33 ? -8.272 2.210 9.765 1.00 0.00 33 CYS A O 24
ATOM 26511 N N . LEU A 1 34 ? -7.576 1.060 11.502 1.00 0.00 34 LEU A N 24
ATOM 26512 C CA . LEU A 1 34 ? -6.216 1.657 11.412 1.00 0.00 34 LEU A CA 24
ATOM 26513 C C . LEU A 1 34 ? -5.371 0.888 10.398 1.00 0.00 34 LEU A C 24
ATOM 26514 O O . LEU A 1 34 ? -5.004 -0.251 10.613 1.00 0.00 34 LEU A O 24
ATOM 26530 N N . ALA A 1 35 ? -5.059 1.503 9.293 1.00 0.00 35 ALA A N 24
ATOM 26531 C CA . ALA A 1 35 ? -4.237 0.811 8.265 1.00 0.00 35 ALA A CA 24
ATOM 26532 C C . ALA A 1 35 ? -2.808 1.354 8.293 1.00 0.00 35 ALA A C 24
ATOM 26533 O O . ALA A 1 35 ? -2.517 2.389 7.729 1.00 0.00 35 ALA A O 24
ATOM 26540 N N . ARG A 1 36 ? -1.913 0.663 8.945 1.00 0.00 36 ARG A N 24
ATOM 26541 C CA . ARG A 1 36 ? -0.506 1.147 9.005 1.00 0.00 36 ARG A CA 24
ATOM 26542 C C . ARG A 1 36 ? 0.209 0.813 7.697 1.00 0.00 36 ARG A C 24
ATOM 26543 O O . ARG A 1 36 ? 0.170 -0.305 7.224 1.00 0.00 36 ARG A O 24
ATOM 26564 N N . LEU A 1 37 ? 0.851 1.779 7.102 1.00 0.00 37 LEU A N 24
ATOM 26565 C CA . LEU A 1 37 ? 1.553 1.515 5.817 1.00 0.00 37 LEU A CA 24
ATOM 26566 C C . LEU A 1 37 ? 2.896 0.830 6.074 1.00 0.00 37 LEU A C 24
ATOM 26567 O O . LEU A 1 37 ? 3.756 1.360 6.748 1.00 0.00 37 LEU A O 24
ATOM 26583 N N . GLU A 1 38 ? 3.086 -0.342 5.533 1.00 0.00 38 GLU A N 24
ATOM 26584 C CA . GLU A 1 38 ? 4.380 -1.053 5.741 1.00 0.00 38 GLU A CA 24
ATOM 26585 C C . GLU A 1 38 ? 5.414 -0.522 4.748 1.00 0.00 38 GLU A C 24
ATOM 26586 O O . GLU A 1 38 ? 5.293 -0.714 3.556 1.00 0.00 38 GLU A O 24
ATOM 26598 N N . ASN A 1 39 ? 6.416 0.163 5.228 1.00 0.00 39 ASN A N 24
ATOM 26599 C CA . ASN A 1 39 ? 7.444 0.729 4.307 1.00 0.00 39 ASN A CA 24
ATOM 26600 C C . ASN A 1 39 ? 8.460 -0.332 3.883 1.00 0.00 39 ASN A C 24
ATOM 26601 O O . ASN A 1 39 ? 9.650 -0.088 3.864 1.00 0.00 39 ASN A O 24
ATOM 26612 N N . CYS A 1 40 ? 8.001 -1.495 3.520 1.00 0.00 40 CYS A N 24
ATOM 26613 C CA . CYS A 1 40 ? 8.942 -2.566 3.075 1.00 0.00 40 CYS A CA 24
ATOM 26614 C C . CYS A 1 40 ? 10.037 -2.798 4.121 1.00 0.00 40 CYS A C 24
ATOM 26615 O O . CYS A 1 40 ? 10.244 -1.987 5.001 1.00 0.00 40 CYS A O 24
ATOM 26622 N N . PRO A 1 41 ? 10.714 -3.903 3.979 1.00 0.00 41 PRO A N 24
ATOM 26623 C CA . PRO A 1 41 ? 11.818 -4.246 4.908 1.00 0.00 41 PRO A CA 24
ATOM 26624 C C . PRO A 1 41 ? 13.032 -3.345 4.644 1.00 0.00 41 PRO A C 24
ATOM 26625 O O . PRO A 1 41 ? 14.135 -3.816 4.451 1.00 0.00 41 PRO A O 24
ATOM 26636 N N . LYS A 1 42 ? 12.833 -2.053 4.635 1.00 0.00 42 LYS A N 24
ATOM 26637 C CA . LYS A 1 42 ? 13.965 -1.117 4.384 1.00 0.00 42 LYS A CA 24
ATOM 26638 C C . LYS A 1 42 ? 14.883 -1.656 3.281 1.00 0.00 42 LYS A C 24
ATOM 26639 O O . LYS A 1 42 ? 15.927 -2.215 3.551 1.00 0.00 42 LYS A O 24
ATOM 26658 N N . GLY A 1 43 ? 14.512 -1.484 2.040 1.00 0.00 43 GLY A N 24
ATOM 26659 C CA . GLY A 1 43 ? 15.383 -1.979 0.935 1.00 0.00 43 GLY A CA 24
ATOM 26660 C C . GLY A 1 43 ? 14.553 -2.692 -0.139 1.00 0.00 43 GLY A C 24
ATOM 26661 O O . GLY A 1 43 ? 15.095 -3.260 -1.065 1.00 0.00 43 GLY A O 24
ATOM 26665 N N . LEU A 1 44 ? 13.250 -2.679 -0.034 1.00 0.00 44 LEU A N 24
ATOM 26666 C CA . LEU A 1 44 ? 12.427 -3.371 -1.070 1.00 0.00 44 LEU A CA 24
ATOM 26667 C C . LEU A 1 44 ? 11.171 -2.557 -1.402 1.00 0.00 44 LEU A C 24
ATOM 26668 O O . LEU A 1 44 ? 10.838 -1.606 -0.723 1.00 0.00 44 LEU A O 24
ATOM 26684 N N . HIS A 1 45 ? 10.471 -2.929 -2.443 1.00 0.00 45 HIS A N 24
ATOM 26685 C CA . HIS A 1 45 ? 9.235 -2.185 -2.824 1.00 0.00 45 HIS A CA 24
ATOM 26686 C C . HIS A 1 45 ? 8.002 -3.028 -2.490 1.00 0.00 45 HIS A C 24
ATOM 26687 O O . HIS A 1 45 ? 8.003 -4.232 -2.651 1.00 0.00 45 HIS A O 24
ATOM 26701 N N . TYR A 1 46 ? 6.957 -2.411 -2.012 1.00 0.00 46 TYR A N 24
ATOM 26702 C CA . TYR A 1 46 ? 5.737 -3.190 -1.653 1.00 0.00 46 TYR A CA 24
ATOM 26703 C C . TYR A 1 46 ? 5.300 -4.082 -2.820 1.00 0.00 46 TYR A C 24
ATOM 26704 O O . TYR A 1 46 ? 5.439 -3.729 -3.975 1.00 0.00 46 TYR A O 24
ATOM 26722 N N . ASN A 1 47 ? 4.772 -5.237 -2.522 1.00 0.00 47 ASN A N 24
ATOM 26723 C CA . ASN A 1 47 ? 4.321 -6.158 -3.604 1.00 0.00 47 ASN A CA 24
ATOM 26724 C C . ASN A 1 47 ? 2.864 -6.563 -3.370 1.00 0.00 47 ASN A C 24
ATOM 26725 O O . ASN A 1 47 ? 2.576 -7.458 -2.602 1.00 0.00 47 ASN A O 24
ATOM 26736 N N . ALA A 1 48 ? 1.944 -5.910 -4.025 1.00 0.00 48 ALA A N 24
ATOM 26737 C CA . ALA A 1 48 ? 0.507 -6.262 -3.833 1.00 0.00 48 ALA A CA 24
ATOM 26738 C C . ALA A 1 48 ? 0.231 -7.664 -4.381 1.00 0.00 48 ALA A C 24
ATOM 26739 O O . ALA A 1 48 ? -0.835 -8.216 -4.193 1.00 0.00 48 ALA A O 24
ATOM 26746 N N . TYR A 1 49 ? 1.185 -8.245 -5.054 1.00 0.00 49 TYR A N 24
ATOM 26747 C CA . TYR A 1 49 ? 0.980 -9.613 -5.611 1.00 0.00 49 TYR A CA 24
ATOM 26748 C C . TYR A 1 49 ? 1.241 -10.663 -4.528 1.00 0.00 49 TYR A C 24
ATOM 26749 O O . TYR A 1 49 ? 0.915 -11.824 -4.682 1.00 0.00 49 TYR A O 24
ATOM 26767 N N . LEU A 1 50 ? 1.829 -10.264 -3.433 1.00 0.00 50 LEU A N 24
ATOM 26768 C CA . LEU A 1 50 ? 2.113 -11.239 -2.342 1.00 0.00 50 LEU A CA 24
ATOM 26769 C C . LEU A 1 50 ? 1.740 -10.637 -0.983 1.00 0.00 50 LEU A C 24
ATOM 26770 O O . LEU A 1 50 ? 2.153 -11.118 0.053 1.00 0.00 50 LEU A O 24
ATOM 26786 N N . LYS A 1 51 ? 0.961 -9.589 -0.979 1.00 0.00 51 LYS A N 24
ATOM 26787 C CA . LYS A 1 51 ? 0.566 -8.959 0.316 1.00 0.00 51 LYS A CA 24
ATOM 26788 C C . LYS A 1 51 ? 1.812 -8.583 1.121 1.00 0.00 51 LYS A C 24
ATOM 26789 O O . LYS A 1 51 ? 1.750 -8.371 2.316 1.00 0.00 51 LYS A O 24
ATOM 26808 N N . VAL A 1 52 ? 2.944 -8.500 0.477 1.00 0.00 52 VAL A N 24
ATOM 26809 C CA . VAL A 1 52 ? 4.194 -8.139 1.208 1.00 0.00 52 VAL A CA 24
ATOM 26810 C C . VAL A 1 52 ? 5.014 -7.134 0.394 1.00 0.00 52 VAL A C 24
ATOM 26811 O O . VAL A 1 52 ? 4.477 -6.273 -0.274 1.00 0.00 52 VAL A O 24
ATOM 26824 N N . CYS A 1 53 ? 6.314 -7.242 0.446 1.00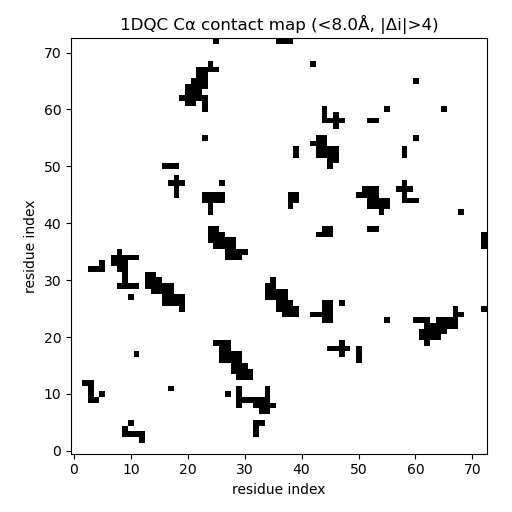 0.00 53 CYS A N 24
ATOM 26825 C CA . CYS A 1 53 ? 7.176 -6.300 -0.324 1.00 0.00 53 CYS A CA 24
ATOM 26826 C C . CYS A 1 53 ? 8.220 -7.082 -1.124 1.00 0.00 53 CYS A C 24
ATOM 26827 O O . CYS A 1 53 ? 8.722 -8.098 -0.683 1.00 0.00 53 CYS A O 24
ATOM 26834 N N . ASP A 1 54 ? 8.550 -6.622 -2.300 1.00 0.00 54 ASP A N 24
ATOM 26835 C CA . ASP A 1 54 ? 9.560 -7.344 -3.127 1.00 0.00 54 ASP A CA 24
ATOM 26836 C C . ASP A 1 54 ? 10.504 -6.349 -3.804 1.00 0.00 54 ASP A C 24
ATOM 26837 O O . ASP A 1 54 ? 10.293 -5.153 -3.765 1.00 0.00 54 ASP A O 24
ATOM 26846 N N . TRP A 1 55 ? 11.545 -6.833 -4.426 1.00 0.00 55 TRP A N 24
ATOM 26847 C CA . TRP A 1 55 ? 12.501 -5.913 -5.106 1.00 0.00 55 TRP A CA 24
ATOM 26848 C C . TRP A 1 55 ? 11.737 -4.860 -5.913 1.00 0.00 55 TRP A C 24
ATOM 26849 O O . TRP A 1 55 ? 10.549 -4.987 -6.131 1.00 0.00 55 TRP A O 24
ATOM 26870 N N . PRO A 1 56 ? 12.452 -3.852 -6.328 1.00 0.00 56 PRO A N 24
ATOM 26871 C CA . PRO A 1 56 ? 11.839 -2.759 -7.121 1.00 0.00 56 PRO A CA 24
ATOM 26872 C C . PRO A 1 56 ? 11.550 -3.231 -8.549 1.00 0.00 56 PRO A C 24
ATOM 26873 O O . PRO A 1 56 ? 10.607 -2.794 -9.178 1.00 0.00 56 PRO A O 24
ATOM 26884 N N . SER A 1 57 ? 12.353 -4.121 -9.064 1.00 0.00 57 SER A N 24
ATOM 26885 C CA . SER A 1 57 ? 12.124 -4.621 -10.449 1.00 0.00 57 SER A CA 24
ATOM 26886 C C . SER A 1 57 ? 11.209 -5.848 -10.421 1.00 0.00 57 SER A C 24
ATOM 26887 O O . SER A 1 57 ? 11.015 -6.513 -11.420 1.00 0.00 57 SER A O 24
ATOM 26895 N N . LYS A 1 58 ? 10.645 -6.154 -9.284 1.00 0.00 58 LYS A N 24
ATOM 26896 C CA . LYS A 1 58 ? 9.744 -7.338 -9.192 1.00 0.00 58 LYS A CA 24
ATOM 26897 C C . LYS A 1 58 ? 8.353 -6.907 -8.717 1.00 0.00 58 LYS A C 24
ATOM 26898 O O . LYS A 1 58 ? 7.380 -7.613 -8.893 1.00 0.00 58 LYS A O 24
ATOM 26917 N N . ALA A 1 59 ? 8.253 -5.754 -8.115 1.00 0.00 59 ALA A N 24
ATOM 26918 C CA . ALA A 1 59 ? 6.926 -5.280 -7.628 1.00 0.00 59 ALA A CA 24
ATOM 26919 C C . ALA A 1 59 ? 6.262 -4.387 -8.682 1.00 0.00 59 ALA A C 24
ATOM 26920 O O . ALA A 1 59 ? 5.062 -4.197 -8.680 1.00 0.00 59 ALA A O 24
ATOM 26927 N N . GLY A 1 60 ? 7.031 -3.839 -9.582 1.00 0.00 60 GLY A N 24
ATOM 26928 C CA . GLY A 1 60 ? 6.440 -2.961 -10.634 1.00 0.00 60 GLY A CA 24
ATOM 26929 C C . GLY A 1 60 ? 5.981 -1.643 -10.006 1.00 0.00 60 GLY A C 24
ATOM 26930 O O . GLY A 1 60 ? 6.406 -0.575 -10.402 1.00 0.00 60 GLY A O 24
ATOM 26934 N N . CYS A 1 61 ? 5.117 -1.711 -9.031 1.00 0.00 61 CYS A N 24
ATOM 26935 C CA . CYS A 1 61 ? 4.626 -0.465 -8.373 1.00 0.00 61 CYS A CA 24
ATOM 26936 C C . CYS A 1 61 ? 3.989 0.471 -9.403 1.00 0.00 61 CYS A C 24
ATOM 26937 O O . CYS A 1 61 ? 4.644 0.961 -10.301 1.00 0.00 61 CYS A O 24
ATOM 26944 N N . THR A 1 62 ? 2.718 0.728 -9.271 1.00 0.00 62 THR A N 24
ATOM 26945 C CA . THR A 1 62 ? 2.033 1.639 -10.233 1.00 0.00 62 THR A CA 24
ATOM 26946 C C . THR A 1 62 ? 0.982 2.471 -9.493 1.00 0.00 62 THR A C 24
ATOM 26947 O O . THR A 1 62 ? -0.059 2.795 -10.026 1.00 0.00 62 THR A O 24
ATOM 26958 N N . SER A 1 63 ? 1.253 2.812 -8.262 1.00 0.00 63 SER A N 24
ATOM 26959 C CA . SER A 1 63 ? 0.280 3.618 -7.472 1.00 0.00 63 SER A CA 24
ATOM 26960 C C . SER A 1 63 ? 0.653 5.096 -7.519 1.00 0.00 63 SER A C 24
ATOM 26961 O O . SER A 1 63 ? 0.899 5.701 -6.503 1.00 0.00 63 SER A O 24
ATOM 26969 N N . VAL A 1 64 ? 0.696 5.667 -8.694 1.00 0.00 64 VAL A N 24
ATOM 26970 C CA . VAL A 1 64 ? 1.052 7.117 -8.853 1.00 0.00 64 VAL A CA 24
ATOM 26971 C C . VAL A 1 64 ? 2.476 7.388 -8.342 1.00 0.00 64 VAL A C 24
ATOM 26972 O O . VAL A 1 64 ? 3.295 7.950 -9.043 1.00 0.00 64 VAL A O 24
ATOM 26985 N N . ASN A 1 65 ? 2.788 6.987 -7.142 1.00 0.00 65 ASN A N 24
ATOM 26986 C CA . ASN A 1 65 ? 4.161 7.215 -6.612 1.00 0.00 65 ASN A CA 24
ATOM 26987 C C . ASN A 1 65 ? 5.063 6.045 -7.008 1.00 0.00 65 ASN A C 24
ATOM 26988 O O . ASN A 1 65 ? 4.640 4.906 -7.030 1.00 0.00 65 ASN A O 24
ATOM 26999 N N . LYS A 1 66 ? 6.299 6.311 -7.325 1.00 0.00 66 LYS A N 24
ATOM 27000 C CA . LYS A 1 66 ? 7.214 5.202 -7.721 1.00 0.00 66 LYS A CA 24
ATOM 27001 C C . LYS A 1 66 ? 8.590 5.394 -7.079 1.00 0.00 66 LYS A C 24
ATOM 27002 O O . LYS A 1 66 ? 9.605 5.047 -7.650 1.00 0.00 66 LYS A O 24
ATOM 27021 N N . GLU A 1 67 ? 8.632 5.941 -5.895 1.00 0.00 67 GLU A N 24
ATOM 27022 C CA . GLU A 1 67 ? 9.944 6.152 -5.219 1.00 0.00 67 GLU A CA 24
ATOM 27023 C C . GLU A 1 67 ? 9.802 5.930 -3.710 1.00 0.00 67 GLU A C 24
ATOM 27024 O O . GLU A 1 67 ? 8.713 5.942 -3.172 1.00 0.00 67 GLU A O 24
ATOM 27036 N N . CYS A 1 68 ? 10.893 5.725 -3.026 1.00 0.00 68 CYS A N 24
ATOM 27037 C CA . CYS A 1 68 ? 10.817 5.500 -1.554 1.00 0.00 68 CYS A CA 24
ATOM 27038 C C . CYS A 1 68 ? 10.698 6.837 -0.818 1.00 0.00 68 CYS A C 24
ATOM 27039 O O . CYS A 1 68 ? 10.743 6.895 0.395 1.00 0.00 68 CYS A O 24
ATOM 27046 N N . HIS A 1 69 ? 10.534 7.909 -1.542 1.00 0.00 69 HIS A N 24
ATOM 27047 C CA . HIS A 1 69 ? 10.396 9.243 -0.881 1.00 0.00 69 HIS A CA 24
ATOM 27048 C C . HIS A 1 69 ? 8.955 9.732 -1.031 1.00 0.00 69 HIS A C 24
ATOM 27049 O O . HIS A 1 69 ? 8.603 10.367 -2.006 1.00 0.00 69 HIS A O 24
ATOM 27063 N N . LEU A 1 70 ? 8.115 9.436 -0.078 1.00 0.00 70 LEU A N 24
ATOM 27064 C CA . LEU A 1 70 ? 6.695 9.879 -0.173 1.00 0.00 70 LEU A CA 24
ATOM 27065 C C . LEU A 1 70 ? 6.525 11.264 0.456 1.00 0.00 70 LEU A C 24
ATOM 27066 O O . LEU A 1 70 ? 7.270 11.656 1.331 1.00 0.00 70 LEU A O 24
ATOM 27082 N N . TRP A 1 71 ? 5.545 12.004 0.011 1.00 0.00 71 TRP A N 24
ATOM 27083 C CA . TRP A 1 71 ? 5.309 13.372 0.571 1.00 0.00 71 TRP A CA 24
ATOM 27084 C C . TRP A 1 71 ? 6.543 14.251 0.347 1.00 0.00 71 TRP A C 24
ATOM 27085 O O . TRP A 1 71 ? 6.554 15.108 -0.513 1.00 0.00 71 TRP A O 24
ATOM 27106 N N . LYS A 1 72 ? 7.584 14.043 1.113 1.00 0.00 72 LYS A N 24
ATOM 27107 C CA . LYS A 1 72 ? 8.826 14.861 0.952 1.00 0.00 72 LYS A CA 24
ATOM 27108 C C . LYS A 1 72 ? 9.737 14.655 2.167 1.00 0.00 72 LYS A C 24
ATOM 27109 O O . LYS A 1 72 ? 10.779 14.037 2.078 1.00 0.00 72 LYS A O 24
ATOM 27128 N N . THR A 1 73 ? 9.349 15.174 3.301 1.00 0.00 73 THR A N 24
ATOM 27129 C CA . THR A 1 73 ? 10.188 15.014 4.523 1.00 0.00 73 THR A CA 24
ATOM 27130 C C . THR A 1 73 ? 9.365 15.338 5.773 1.00 0.00 73 THR A C 24
ATOM 27131 O O . THR A 1 73 ? 9.909 15.641 6.817 1.00 0.00 73 THR A O 24
ATOM 27145 N N . TYR A 1 1 ? -13.287 10.926 -5.115 1.00 0.00 1 TYR A N 25
ATOM 27146 C CA . TYR A 1 1 ? -13.133 10.508 -3.692 1.00 0.00 1 TYR A CA 25
ATOM 27147 C C . TYR A 1 1 ? -12.483 9.125 -3.614 1.00 0.00 1 TYR A C 25
ATOM 27148 O O . TYR A 1 1 ? -12.027 8.586 -4.603 1.00 0.00 1 TYR A O 25
ATOM 27168 N N . LEU A 1 2 ? -12.447 8.546 -2.447 1.00 0.00 2 LEU A N 25
ATOM 27169 C CA . LEU A 1 2 ? -11.837 7.194 -2.307 1.00 0.00 2 LEU A CA 25
ATOM 27170 C C . LEU A 1 2 ? -12.784 6.265 -1.536 1.00 0.00 2 LEU A C 25
ATOM 27171 O O . LEU A 1 2 ? -13.628 6.707 -0.783 1.00 0.00 2 LEU A O 25
ATOM 27187 N N . ALA A 1 3 ? -12.666 4.981 -1.741 1.00 0.00 3 ALA A N 25
ATOM 27188 C CA . ALA A 1 3 ? -13.570 4.023 -1.035 1.00 0.00 3 ALA A CA 25
ATOM 27189 C C . ALA A 1 3 ? -13.522 4.260 0.476 1.00 0.00 3 ALA A C 25
ATOM 27190 O O . ALA A 1 3 ? -13.000 5.252 0.932 1.00 0.00 3 ALA A O 25
ATOM 27197 N N . PHE A 1 4 ? -14.068 3.356 1.252 1.00 0.00 4 PHE A N 25
ATOM 27198 C CA . PHE A 1 4 ? -14.059 3.530 2.739 1.00 0.00 4 PHE A CA 25
ATOM 27199 C C . PHE A 1 4 ? -14.250 5.009 3.101 1.00 0.00 4 PHE A C 25
ATOM 27200 O O . PHE A 1 4 ? -14.832 5.764 2.349 1.00 0.00 4 PHE A O 25
ATOM 27217 N N . ARG A 1 5 ? -13.768 5.432 4.239 1.00 0.00 5 ARG A N 25
ATOM 27218 C CA . ARG A 1 5 ? -13.934 6.865 4.619 1.00 0.00 5 ARG A CA 25
ATOM 27219 C C . ARG A 1 5 ? -13.079 7.207 5.844 1.00 0.00 5 ARG A C 25
ATOM 27220 O O . ARG A 1 5 ? -13.366 8.139 6.568 1.00 0.00 5 ARG A O 25
ATOM 27241 N N . CYS A 1 6 ? -12.028 6.469 6.082 1.00 0.00 6 CYS A N 25
ATOM 27242 C CA . CYS A 1 6 ? -11.164 6.773 7.260 1.00 0.00 6 CYS A CA 25
ATOM 27243 C C . CYS A 1 6 ? -9.981 7.653 6.829 1.00 0.00 6 CYS A C 25
ATOM 27244 O O . CYS A 1 6 ? -9.374 8.327 7.637 1.00 0.00 6 CYS A O 25
ATOM 27251 N N . GLY A 1 7 ? -9.657 7.659 5.561 1.00 0.00 7 GLY A N 25
ATOM 27252 C CA . GLY A 1 7 ? -8.521 8.507 5.083 1.00 0.00 7 GLY A CA 25
ATOM 27253 C C . GLY A 1 7 ? -7.419 7.624 4.488 1.00 0.00 7 GLY A C 25
ATOM 27254 O O . GLY A 1 7 ? -7.393 6.427 4.693 1.00 0.00 7 GLY A O 25
ATOM 27258 N N . ARG A 1 8 ? -6.502 8.208 3.755 1.00 0.00 8 ARG A N 25
ATOM 27259 C CA . ARG A 1 8 ? -5.398 7.397 3.156 1.00 0.00 8 ARG A CA 25
ATOM 27260 C C . ARG A 1 8 ? -4.762 6.523 4.232 1.00 0.00 8 ARG A C 25
ATOM 27261 O O . ARG A 1 8 ? -4.140 5.519 3.946 1.00 0.00 8 ARG A O 25
ATOM 27282 N N . TYR A 1 9 ? -4.913 6.898 5.467 1.00 0.00 9 TYR A N 25
ATOM 27283 C CA . TYR A 1 9 ? -4.320 6.089 6.563 1.00 0.00 9 TYR A CA 25
ATOM 27284 C C . TYR A 1 9 ? -5.251 4.927 6.910 1.00 0.00 9 TYR A C 25
ATOM 27285 O O . TYR A 1 9 ? -5.003 4.184 7.838 1.00 0.00 9 TYR A O 25
ATOM 27303 N N . SER A 1 10 ? -6.329 4.767 6.184 1.00 0.00 10 SER A N 25
ATOM 27304 C CA . SER A 1 10 ? -7.263 3.650 6.509 1.00 0.00 10 SER A CA 25
ATOM 27305 C C . SER A 1 10 ? -8.137 3.246 5.310 1.00 0.00 10 SER A C 25
ATOM 27306 O O . SER A 1 10 ? -9.306 2.956 5.476 1.00 0.00 10 SER A O 25
ATOM 27314 N N . PRO A 1 11 ? -7.544 3.205 4.147 1.00 0.00 11 PRO A N 25
ATOM 27315 C CA . PRO A 1 11 ? -8.285 2.790 2.926 1.00 0.00 11 PRO A CA 25
ATOM 27316 C C . PRO A 1 11 ? -8.592 1.290 2.984 1.00 0.00 11 PRO A C 25
ATOM 27317 O O . PRO A 1 11 ? -9.237 0.741 2.113 1.00 0.00 11 PRO A O 25
ATOM 27328 N N . CYS A 1 12 ? -8.112 0.620 3.997 1.00 0.00 12 CYS A N 25
ATOM 27329 C CA . CYS A 1 12 ? -8.346 -0.848 4.109 1.00 0.00 12 CYS A CA 25
ATOM 27330 C C . CYS A 1 12 ? -9.741 -1.155 4.658 1.00 0.00 12 CYS A C 25
ATOM 27331 O O . CYS A 1 12 ? -10.495 -0.271 5.015 1.00 0.00 12 CYS A O 25
ATOM 27338 N N . LEU A 1 13 ? -10.076 -2.414 4.730 1.00 0.00 13 LEU A N 25
ATOM 27339 C CA . LEU A 1 13 ? -11.409 -2.818 5.259 1.00 0.00 13 LEU A CA 25
ATOM 27340 C C . LEU A 1 13 ? -11.257 -4.046 6.164 1.00 0.00 13 LEU A C 25
ATOM 27341 O O . LEU A 1 13 ? -11.916 -4.170 7.178 1.00 0.00 13 LEU A O 25
ATOM 27357 N N . ASP A 1 14 ? -10.386 -4.952 5.803 1.00 0.00 14 ASP A N 25
ATOM 27358 C CA . ASP A 1 14 ? -10.181 -6.172 6.638 1.00 0.00 14 ASP A CA 25
ATOM 27359 C C . ASP A 1 14 ? -8.932 -6.008 7.513 1.00 0.00 14 ASP A C 25
ATOM 27360 O O . ASP A 1 14 ? -8.752 -4.996 8.161 1.00 0.00 14 ASP A O 25
ATOM 27369 N N . ASP A 1 15 ? -8.067 -6.989 7.546 1.00 0.00 15 ASP A N 25
ATOM 27370 C CA . ASP A 1 15 ? -6.842 -6.865 8.390 1.00 0.00 15 ASP A CA 25
ATOM 27371 C C . ASP A 1 15 ? -5.628 -7.489 7.686 1.00 0.00 15 ASP A C 25
ATOM 27372 O O . ASP A 1 15 ? -4.899 -8.267 8.266 1.00 0.00 15 ASP A O 25
ATOM 27381 N N . GLY A 1 16 ? -5.405 -7.150 6.444 1.00 0.00 16 GLY A N 25
ATOM 27382 C CA . GLY A 1 16 ? -4.235 -7.723 5.713 1.00 0.00 16 GLY A CA 25
ATOM 27383 C C . GLY A 1 16 ? -3.569 -6.626 4.877 1.00 0.00 16 GLY A C 25
ATOM 27384 O O . GLY A 1 16 ? -4.100 -5.545 4.738 1.00 0.00 16 GLY A O 25
ATOM 27388 N N . PRO A 1 17 ? -2.422 -6.943 4.343 1.00 0.00 17 PRO A N 25
ATOM 27389 C CA . PRO A 1 17 ? -1.679 -5.967 3.509 1.00 0.00 17 PRO A CA 25
ATOM 27390 C C . PRO A 1 17 ? -2.340 -5.839 2.130 1.00 0.00 17 PRO A C 25
ATOM 27391 O O . PRO A 1 17 ? -2.279 -6.740 1.317 1.00 0.00 17 PRO A O 25
ATOM 27402 N N . ASN A 1 18 ? -2.982 -4.731 1.866 1.00 0.00 18 ASN A N 25
ATOM 27403 C CA . ASN A 1 18 ? -3.659 -4.550 0.545 1.00 0.00 18 ASN A CA 25
ATOM 27404 C C . ASN A 1 18 ? -2.768 -3.758 -0.418 1.00 0.00 18 ASN A C 25
ATOM 27405 O O . ASN A 1 18 ? -1.696 -3.310 -0.065 1.00 0.00 18 ASN A O 25
ATOM 27416 N N . VAL A 1 19 ? -3.211 -3.579 -1.637 1.00 0.00 19 VAL A N 25
ATOM 27417 C CA . VAL A 1 19 ? -2.397 -2.816 -2.627 1.00 0.00 19 VAL A CA 25
ATOM 27418 C C . VAL A 1 19 ? -2.612 -1.311 -2.445 1.00 0.00 19 VAL A C 25
ATOM 27419 O O . VAL A 1 19 ? -3.728 -0.838 -2.361 1.00 0.00 19 VAL A O 25
ATOM 27432 N N . ASN A 1 20 ? -1.549 -0.561 -2.377 1.00 0.00 20 ASN A N 25
ATOM 27433 C CA . ASN A 1 20 ? -1.682 0.916 -2.193 1.00 0.00 20 ASN A CA 25
ATOM 27434 C C . ASN A 1 20 ? -1.662 1.655 -3.538 1.00 0.00 20 ASN A C 25
ATOM 27435 O O . ASN A 1 20 ? -0.971 1.272 -4.460 1.00 0.00 20 ASN A O 25
ATOM 27446 N N . LEU A 1 21 ? -2.401 2.723 -3.647 1.00 0.00 21 LEU A N 25
ATOM 27447 C CA . LEU A 1 21 ? -2.411 3.502 -4.921 1.00 0.00 21 LEU A CA 25
ATOM 27448 C C . LEU A 1 21 ? -1.735 4.844 -4.679 1.00 0.00 21 LEU A C 25
ATOM 27449 O O . LEU A 1 21 ? -1.207 5.463 -5.582 1.00 0.00 21 LEU A O 25
ATOM 27465 N N . TYR A 1 22 ? -1.751 5.296 -3.459 1.00 0.00 22 TYR A N 25
ATOM 27466 C CA . TYR A 1 22 ? -1.113 6.597 -3.138 1.00 0.00 22 TYR A CA 25
ATOM 27467 C C . TYR A 1 22 ? 0.253 6.341 -2.501 1.00 0.00 22 TYR A C 25
ATOM 27468 O O . TYR A 1 22 ? 0.779 7.163 -1.778 1.00 0.00 22 TYR A O 25
ATOM 27486 N N . SER A 1 23 ? 0.825 5.195 -2.765 1.00 0.00 23 SER A N 25
ATOM 27487 C CA . SER A 1 23 ? 2.154 4.866 -2.180 1.00 0.00 23 SER A CA 25
ATOM 27488 C C . SER A 1 23 ? 2.853 3.788 -3.018 1.00 0.00 23 SER A C 25
ATOM 27489 O O . SER A 1 23 ? 2.436 2.649 -3.052 1.00 0.00 23 SER A O 25
ATOM 27497 N N . CYS A 1 24 ? 3.915 4.139 -3.690 1.00 0.00 24 CYS A N 25
ATOM 27498 C CA . CYS A 1 24 ? 4.643 3.133 -4.519 1.00 0.00 24 CYS A CA 25
ATOM 27499 C C . CYS A 1 24 ? 5.776 2.515 -3.701 1.00 0.00 24 CYS A C 25
ATOM 27500 O O . CYS A 1 24 ? 6.755 2.036 -4.236 1.00 0.00 24 CYS A O 25
ATOM 27507 N N . CYS A 1 25 ? 5.652 2.530 -2.402 1.00 0.00 25 CYS A N 25
ATOM 27508 C CA . CYS A 1 25 ? 6.724 1.951 -1.545 1.00 0.00 25 CYS A CA 25
ATOM 27509 C C . CYS A 1 25 ? 6.105 1.246 -0.336 1.00 0.00 25 CYS A C 25
ATOM 27510 O O . CYS A 1 25 ? 6.544 0.190 0.071 1.00 0.00 25 CYS A O 25
ATOM 27517 N N . SER A 1 26 ? 5.087 1.825 0.240 1.00 0.00 26 SER A N 25
ATOM 27518 C CA . SER A 1 26 ? 4.439 1.188 1.423 1.00 0.00 26 SER A CA 25
ATOM 27519 C C . SER A 1 26 ? 2.989 0.823 1.099 1.00 0.00 26 SER A C 25
ATOM 27520 O O . SER A 1 26 ? 2.189 1.679 0.783 1.00 0.00 26 SER A O 25
ATOM 27528 N N . PHE A 1 27 ? 2.636 -0.432 1.181 1.00 0.00 27 PHE A N 25
ATOM 27529 C CA . PHE A 1 27 ? 1.225 -0.809 0.873 1.00 0.00 27 PHE A CA 25
ATOM 27530 C C . PHE A 1 27 ? 0.328 -0.506 2.073 1.00 0.00 27 PHE A C 25
ATOM 27531 O O . PHE A 1 27 ? 0.781 -0.012 3.086 1.00 0.00 27 PHE A O 25
ATOM 27548 N N . TYR A 1 28 ? -0.949 -0.757 1.959 1.00 0.00 28 TYR A N 25
ATOM 27549 C CA . TYR A 1 28 ? -1.868 -0.435 3.089 1.00 0.00 28 TYR A CA 25
ATOM 27550 C C . TYR A 1 28 ? -2.241 -1.681 3.900 1.00 0.00 28 TYR A C 25
ATOM 27551 O O . TYR A 1 28 ? -3.005 -2.516 3.456 1.00 0.00 28 TYR A O 25
ATOM 27569 N N . ASN A 1 29 ? -1.748 -1.789 5.105 1.00 0.00 29 ASN A N 25
ATOM 27570 C CA . ASN A 1 29 ? -2.123 -2.953 5.961 1.00 0.00 29 ASN A CA 25
ATOM 27571 C C . ASN A 1 29 ? -3.453 -2.620 6.638 1.00 0.00 29 ASN A C 25
ATOM 27572 O O . ASN A 1 29 ? -3.600 -1.568 7.213 1.00 0.00 29 ASN A O 25
ATOM 27583 N N . CYS A 1 30 ? -4.434 -3.475 6.550 1.00 0.00 30 CYS A N 25
ATOM 27584 C CA . CYS A 1 30 ? -5.759 -3.140 7.162 1.00 0.00 30 CYS A CA 25
ATOM 27585 C C . CYS A 1 30 ? -5.761 -3.351 8.681 1.00 0.00 30 CYS A C 25
ATOM 27586 O O . CYS A 1 30 ? -5.214 -4.310 9.191 1.00 0.00 30 CYS A O 25
ATOM 27593 N N . HIS A 1 31 ? -6.389 -2.454 9.404 1.00 0.00 31 HIS A N 25
ATOM 27594 C CA . HIS A 1 31 ? -6.454 -2.587 10.891 1.00 0.00 31 HIS A CA 25
ATOM 27595 C C . HIS A 1 31 ? -7.611 -1.744 11.451 1.00 0.00 31 HIS A C 25
ATOM 27596 O O . HIS A 1 31 ? -7.405 -0.686 12.011 1.00 0.00 31 HIS A O 25
ATOM 27610 N N . LYS A 1 32 ? -8.826 -2.209 11.312 1.00 0.00 32 LYS A N 25
ATOM 27611 C CA . LYS A 1 32 ? -9.996 -1.441 11.843 1.00 0.00 32 LYS A CA 25
ATOM 27612 C C . LYS A 1 32 ? -9.858 0.052 11.520 1.00 0.00 32 LYS A C 25
ATOM 27613 O O . LYS A 1 32 ? -9.201 0.787 12.230 1.00 0.00 32 LYS A O 25
ATOM 27632 N N . CYS A 1 33 ? -10.473 0.500 10.453 1.00 0.00 33 CYS A N 25
ATOM 27633 C CA . CYS A 1 33 ? -10.380 1.945 10.071 1.00 0.00 33 CYS A CA 25
ATOM 27634 C C . CYS A 1 33 ? -8.973 2.475 10.355 1.00 0.00 33 CYS A C 25
ATOM 27635 O O . CYS A 1 33 ? -8.777 3.641 10.632 1.00 0.00 33 CYS A O 25
ATOM 27642 N N . LEU A 1 34 ? -7.996 1.617 10.281 1.00 0.00 34 LEU A N 25
ATOM 27643 C CA . LEU A 1 34 ? -6.593 2.043 10.535 1.00 0.00 34 LEU A CA 25
ATOM 27644 C C . LEU A 1 34 ? -5.667 1.273 9.599 1.00 0.00 34 LEU A C 25
ATOM 27645 O O . LEU A 1 34 ? -5.330 0.131 9.845 1.00 0.00 34 LEU A O 25
ATOM 27661 N N . ALA A 1 35 ? -5.269 1.876 8.517 1.00 0.00 35 ALA A N 25
ATOM 27662 C CA . ALA A 1 35 ? -4.384 1.157 7.563 1.00 0.00 35 ALA A CA 25
ATOM 27663 C C . ALA A 1 35 ? -2.916 1.437 7.872 1.00 0.00 35 ALA A C 25
ATOM 27664 O O . ALA A 1 35 ? -2.429 2.533 7.681 1.00 0.00 35 ALA A O 25
ATOM 27671 N N . ARG A 1 36 ? -2.198 0.451 8.332 1.00 0.00 36 ARG A N 25
ATOM 27672 C CA . ARG A 1 36 ? -0.758 0.665 8.631 1.00 0.00 36 ARG A CA 25
ATOM 27673 C C . ARG A 1 36 ? 0.040 0.603 7.328 1.00 0.00 36 ARG A C 25
ATOM 27674 O O . ARG A 1 36 ? 0.043 -0.398 6.640 1.00 0.00 36 ARG A O 25
ATOM 27695 N N . LEU A 1 37 ? 0.711 1.664 6.978 1.00 0.00 37 LEU A N 25
ATOM 27696 C CA . LEU A 1 37 ? 1.495 1.654 5.712 1.00 0.00 37 LEU A CA 25
ATOM 27697 C C . LEU A 1 37 ? 2.814 0.905 5.925 1.00 0.00 37 LEU A C 25
ATOM 27698 O O . LEU A 1 37 ? 3.756 1.435 6.479 1.00 0.00 37 LEU A O 25
ATOM 27714 N N . GLU A 1 38 ? 2.888 -0.324 5.488 1.00 0.00 38 GLU A N 25
ATOM 27715 C CA . GLU A 1 38 ? 4.148 -1.101 5.666 1.00 0.00 38 GLU A CA 25
ATOM 27716 C C . GLU A 1 38 ? 5.159 -0.683 4.598 1.00 0.00 38 GLU A C 25
ATOM 27717 O O . GLU A 1 38 ? 4.913 -0.826 3.416 1.00 0.00 38 GLU A O 25
ATOM 27729 N N . ASN A 1 39 ? 6.286 -0.155 5.001 1.00 0.00 39 ASN A N 25
ATOM 27730 C CA . ASN A 1 39 ? 7.301 0.290 3.999 1.00 0.00 39 ASN A CA 25
ATOM 27731 C C . ASN A 1 39 ? 8.181 -0.878 3.552 1.00 0.00 39 ASN A C 25
ATOM 27732 O O . ASN A 1 39 ? 9.369 -0.731 3.352 1.00 0.00 39 ASN A O 25
ATOM 27743 N N . CYS A 1 40 ? 7.595 -2.022 3.370 1.00 0.00 40 CYS A N 25
ATOM 27744 C CA . CYS A 1 40 ? 8.376 -3.209 2.910 1.00 0.00 40 CYS A CA 25
ATOM 27745 C C . CYS A 1 40 ? 9.602 -3.450 3.799 1.00 0.00 40 CYS A C 25
ATOM 27746 O O . CYS A 1 40 ? 10.031 -2.580 4.528 1.00 0.00 40 CYS A O 25
ATOM 27753 N N . PRO A 1 41 ? 10.123 -4.642 3.699 1.00 0.00 41 PRO A N 25
ATOM 27754 C CA . PRO A 1 41 ? 11.312 -5.025 4.490 1.00 0.00 41 PRO A CA 25
ATOM 27755 C C . PRO A 1 41 ? 12.591 -4.515 3.816 1.00 0.00 41 PRO A C 25
ATOM 27756 O O . PRO A 1 41 ? 12.737 -4.577 2.611 1.00 0.00 41 PRO A O 25
ATOM 27767 N N . LYS A 1 42 ? 13.519 -4.027 4.592 1.00 0.00 42 LYS A N 25
ATOM 27768 C CA . LYS A 1 42 ? 14.801 -3.521 4.020 1.00 0.00 42 LYS A CA 25
ATOM 27769 C C . LYS A 1 42 ? 14.556 -2.783 2.695 1.00 0.00 42 LYS A C 25
ATOM 27770 O O . LYS A 1 42 ? 14.805 -3.299 1.625 1.00 0.00 42 LYS A O 25
ATOM 27789 N N . GLY A 1 43 ? 14.080 -1.565 2.774 1.00 0.00 43 GLY A N 25
ATOM 27790 C CA . GLY A 1 43 ? 13.823 -0.754 1.544 1.00 0.00 43 GLY A CA 25
ATOM 27791 C C . GLY A 1 43 ? 13.358 -1.643 0.385 1.00 0.00 43 GLY A C 25
ATOM 27792 O O . GLY A 1 43 ? 14.036 -1.774 -0.615 1.00 0.00 43 GLY A O 25
ATOM 27796 N N . LEU A 1 44 ? 12.207 -2.244 0.502 1.00 0.00 44 LEU A N 25
ATOM 27797 C CA . LEU A 1 44 ? 11.707 -3.109 -0.607 1.00 0.00 44 LEU A CA 25
ATOM 27798 C C . LEU A 1 44 ? 10.459 -2.484 -1.240 1.00 0.00 44 LEU A C 25
ATOM 27799 O O . LEU A 1 44 ? 9.948 -1.488 -0.766 1.00 0.00 44 LEU A O 25
ATOM 27815 N N . HIS A 1 45 ? 9.965 -3.056 -2.304 1.00 0.00 45 HIS A N 25
ATOM 27816 C CA . HIS A 1 45 ? 8.751 -2.485 -2.959 1.00 0.00 45 HIS A CA 25
ATOM 27817 C C . HIS A 1 45 ? 7.496 -3.210 -2.472 1.00 0.00 45 HIS A C 25
ATOM 27818 O O . HIS A 1 45 ? 7.573 -4.251 -1.849 1.00 0.00 45 HIS A O 25
ATOM 27832 N N . TYR A 1 46 ? 6.339 -2.669 -2.741 1.00 0.00 46 TYR A N 25
ATOM 27833 C CA . TYR A 1 46 ? 5.089 -3.335 -2.277 1.00 0.00 46 TYR A CA 25
ATOM 27834 C C . TYR A 1 46 ? 4.598 -4.348 -3.321 1.00 0.00 46 TYR A C 25
ATOM 27835 O O . TYR A 1 46 ? 4.396 -4.021 -4.474 1.00 0.00 46 TYR A O 25
ATOM 27853 N N . ASN A 1 47 ? 4.397 -5.571 -2.917 1.00 0.00 47 ASN A N 25
ATOM 27854 C CA . ASN A 1 47 ? 3.910 -6.607 -3.871 1.00 0.00 47 ASN A CA 25
ATOM 27855 C C . ASN A 1 47 ? 2.513 -7.075 -3.455 1.00 0.00 47 ASN A C 25
ATOM 27856 O O . ASN A 1 47 ? 2.361 -8.023 -2.711 1.00 0.00 47 ASN A O 25
ATOM 27867 N N . ALA A 1 48 ? 1.491 -6.411 -3.923 1.00 0.00 48 ALA A N 25
ATOM 27868 C CA . ALA A 1 48 ? 0.106 -6.813 -3.547 1.00 0.00 48 ALA A CA 25
ATOM 27869 C C . ALA A 1 48 ? -0.261 -8.148 -4.202 1.00 0.00 48 ALA A C 25
ATOM 27870 O O . ALA A 1 48 ? -1.322 -8.693 -3.967 1.00 0.00 48 ALA A O 25
ATOM 27877 N N . TYR A 1 49 ? 0.608 -8.684 -5.016 1.00 0.00 49 TYR A N 25
ATOM 27878 C CA . TYR A 1 49 ? 0.304 -9.987 -5.675 1.00 0.00 49 TYR A CA 25
ATOM 27879 C C . TYR A 1 49 ? 0.501 -11.135 -4.681 1.00 0.00 49 TYR A C 25
ATOM 27880 O O . TYR A 1 49 ? -0.107 -12.181 -4.795 1.00 0.00 49 TYR A O 25
ATOM 27898 N N . LEU A 1 50 ? 1.345 -10.943 -3.703 1.00 0.00 50 LEU A N 25
ATOM 27899 C CA . LEU A 1 50 ? 1.582 -12.018 -2.698 1.00 0.00 50 LEU A CA 25
ATOM 27900 C C . LEU A 1 50 ? 1.312 -11.487 -1.288 1.00 0.00 50 LEU A C 25
ATOM 27901 O O . LEU A 1 50 ? 1.765 -12.043 -0.307 1.00 0.00 50 LEU A O 25
ATOM 27917 N N . LYS A 1 51 ? 0.579 -10.411 -1.179 1.00 0.00 51 LYS A N 25
ATOM 27918 C CA . LYS A 1 51 ? 0.282 -9.842 0.166 1.00 0.00 51 LYS A CA 25
ATOM 27919 C C . LYS A 1 51 ? 1.584 -9.534 0.910 1.00 0.00 51 LYS A C 25
ATOM 27920 O O . LYS A 1 51 ? 1.666 -9.660 2.115 1.00 0.00 51 LYS A O 25
ATOM 27939 N N . VAL A 1 52 ? 2.602 -9.131 0.200 1.00 0.00 52 VAL A N 25
ATOM 27940 C CA . VAL A 1 52 ? 3.897 -8.815 0.868 1.00 0.00 52 VAL A CA 25
ATOM 27941 C C . VAL A 1 52 ? 4.708 -7.834 0.020 1.00 0.00 52 VAL A C 25
ATOM 27942 O O . VAL A 1 52 ? 4.224 -7.292 -0.955 1.00 0.00 52 VAL A O 25
ATOM 27955 N N . CYS A 1 53 ? 5.939 -7.599 0.383 1.00 0.00 53 CYS A N 25
ATOM 27956 C CA . CYS A 1 53 ? 6.783 -6.653 -0.400 1.00 0.00 53 CYS A CA 25
ATOM 27957 C C . CYS A 1 53 ? 7.893 -7.413 -1.128 1.00 0.00 53 CYS A C 25
ATOM 27958 O O . CYS A 1 53 ? 8.199 -8.544 -0.807 1.00 0.00 53 CYS A O 25
ATOM 27965 N N . ASP A 1 54 ? 8.499 -6.802 -2.109 1.00 0.00 54 ASP A N 25
ATOM 27966 C CA . ASP A 1 54 ? 9.588 -7.493 -2.856 1.00 0.00 54 ASP A CA 25
ATOM 27967 C C . ASP A 1 54 ? 10.371 -6.489 -3.707 1.00 0.00 54 ASP A C 25
ATOM 27968 O O . ASP A 1 54 ? 9.918 -5.390 -3.964 1.00 0.00 54 ASP A O 25
ATOM 27977 N N . TRP A 1 55 ? 11.541 -6.860 -4.145 1.00 0.00 55 TRP A N 25
ATOM 27978 C CA . TRP A 1 55 ? 12.359 -5.935 -4.981 1.00 0.00 55 TRP A CA 25
ATOM 27979 C C . TRP A 1 55 ? 11.473 -5.226 -6.010 1.00 0.00 55 TRP A C 25
ATOM 27980 O O . TRP A 1 55 ? 10.352 -5.631 -6.247 1.00 0.00 55 TRP A O 25
ATOM 28001 N N . PRO A 1 56 ? 12.010 -4.186 -6.590 1.00 0.00 56 PRO A N 25
ATOM 28002 C CA . PRO A 1 56 ? 11.259 -3.406 -7.607 1.00 0.00 56 PRO A CA 25
ATOM 28003 C C . PRO A 1 56 ? 11.100 -4.218 -8.896 1.00 0.00 56 PRO A C 25
ATOM 28004 O O . PRO A 1 56 ? 10.084 -4.155 -9.559 1.00 0.00 56 PRO A O 25
ATOM 28015 N N . SER A 1 57 ? 12.099 -4.977 -9.255 1.00 0.00 57 SER A N 25
ATOM 28016 C CA . SER A 1 57 ? 12.008 -5.790 -10.503 1.00 0.00 57 SER A CA 25
ATOM 28017 C C . SER A 1 57 ? 10.891 -6.831 -10.381 1.00 0.00 57 SER A C 25
ATOM 28018 O O . SER A 1 57 ? 10.521 -7.472 -11.344 1.00 0.00 57 SER A O 25
ATOM 28026 N N . LYS A 1 58 ? 10.352 -7.005 -9.205 1.00 0.00 58 LYS A N 25
ATOM 28027 C CA . LYS A 1 58 ? 9.262 -8.006 -9.029 1.00 0.00 58 LYS A CA 25
ATOM 28028 C C . LYS A 1 58 ? 7.981 -7.320 -8.544 1.00 0.00 58 LYS A C 25
ATOM 28029 O O . LYS A 1 58 ? 6.956 -7.368 -9.194 1.00 0.00 58 LYS A O 25
ATOM 28048 N N . ALA A 1 59 ? 8.032 -6.683 -7.406 1.00 0.00 59 ALA A N 25
ATOM 28049 C CA . ALA A 1 59 ? 6.816 -5.997 -6.882 1.00 0.00 59 ALA A CA 25
ATOM 28050 C C . ALA A 1 59 ? 6.247 -5.043 -7.935 1.00 0.00 59 ALA A C 25
ATOM 28051 O O . ALA A 1 59 ? 5.080 -5.099 -8.269 1.00 0.00 59 ALA A O 25
ATOM 28058 N N . GLY A 1 60 ? 7.060 -4.168 -8.461 1.00 0.00 60 GLY A N 25
ATOM 28059 C CA . GLY A 1 60 ? 6.559 -3.214 -9.491 1.00 0.00 60 GLY A CA 25
ATOM 28060 C C . GLY A 1 60 ? 5.338 -2.473 -8.943 1.00 0.00 60 GLY A C 25
ATOM 28061 O O . GLY A 1 60 ? 4.244 -2.997 -8.914 1.00 0.00 60 GLY A O 25
ATOM 28065 N N . CYS A 1 61 ? 5.518 -1.257 -8.503 1.00 0.00 61 CYS A N 25
ATOM 28066 C CA . CYS A 1 61 ? 4.366 -0.489 -7.951 1.00 0.00 61 CYS A CA 25
ATOM 28067 C C . CYS A 1 61 ? 4.035 0.702 -8.855 1.00 0.00 61 CYS A C 25
ATOM 28068 O O . CYS A 1 61 ? 4.861 1.166 -9.617 1.00 0.00 61 CYS A O 25
ATOM 28075 N N . THR A 1 62 ? 2.832 1.202 -8.773 1.00 0.00 62 THR A N 25
ATOM 28076 C CA . THR A 1 62 ? 2.445 2.364 -9.623 1.00 0.00 62 THR A CA 25
ATOM 28077 C C . THR A 1 62 ? 1.428 3.241 -8.888 1.00 0.00 62 THR A C 25
ATOM 28078 O O . THR A 1 62 ? 0.308 3.414 -9.327 1.00 0.00 62 THR A O 25
ATOM 28089 N N . SER A 1 63 ? 1.811 3.802 -7.772 1.00 0.00 63 SER A N 25
ATOM 28090 C CA . SER A 1 63 ? 0.873 4.673 -7.010 1.00 0.00 63 SER A CA 25
ATOM 28091 C C . SER A 1 63 ? 1.183 6.142 -7.317 1.00 0.00 63 SER A C 25
ATOM 28092 O O . SER A 1 63 ? 2.278 6.477 -7.721 1.00 0.00 63 SER A O 25
ATOM 28100 N N . VAL A 1 64 ? 0.240 7.022 -7.127 1.00 0.00 64 VAL A N 25
ATOM 28101 C CA . VAL A 1 64 ? 0.513 8.461 -7.410 1.00 0.00 64 VAL A CA 25
ATOM 28102 C C . VAL A 1 64 ? 1.657 8.956 -6.519 1.00 0.00 64 VAL A C 25
ATOM 28103 O O . VAL A 1 64 ? 2.220 10.010 -6.741 1.00 0.00 64 VAL A O 25
ATOM 28116 N N . ASN A 1 65 ? 2.005 8.198 -5.514 1.00 0.00 65 ASN A N 25
ATOM 28117 C CA . ASN A 1 65 ? 3.113 8.612 -4.607 1.00 0.00 65 ASN A CA 25
ATOM 28118 C C . ASN A 1 65 ? 4.371 7.793 -4.909 1.00 0.00 65 ASN A C 25
ATOM 28119 O O . ASN A 1 65 ? 4.448 6.621 -4.599 1.00 0.00 65 ASN A O 25
ATOM 28130 N N . LYS A 1 66 ? 5.355 8.398 -5.515 1.00 0.00 66 LYS A N 25
ATOM 28131 C CA . LYS A 1 66 ? 6.602 7.645 -5.837 1.00 0.00 66 LYS A CA 25
ATOM 28132 C C . LYS A 1 66 ? 7.773 8.165 -4.993 1.00 0.00 66 LYS A C 25
ATOM 28133 O O . LYS A 1 66 ? 8.708 8.748 -5.503 1.00 0.00 66 LYS A O 25
ATOM 28152 N N . GLU A 1 67 ? 7.726 7.958 -3.704 1.00 0.00 67 GLU A N 25
ATOM 28153 C CA . GLU A 1 67 ? 8.834 8.439 -2.824 1.00 0.00 67 GLU A CA 25
ATOM 28154 C C . GLU A 1 67 ? 9.095 7.422 -1.707 1.00 0.00 67 GLU A C 25
ATOM 28155 O O . GLU A 1 67 ? 8.602 7.556 -0.605 1.00 0.00 67 GLU A O 25
ATOM 28167 N N . CYS A 1 68 ? 9.864 6.405 -1.989 1.00 0.00 68 CYS A N 25
ATOM 28168 C CA . CYS A 1 68 ? 10.153 5.376 -0.947 1.00 0.00 68 CYS A CA 25
ATOM 28169 C C . CYS A 1 68 ? 11.141 5.923 0.084 1.00 0.00 68 CYS A C 25
ATOM 28170 O O . CYS A 1 68 ? 12.248 5.439 0.214 1.00 0.00 68 CYS A O 25
ATOM 28177 N N . HIS A 1 69 ? 10.752 6.925 0.822 1.00 0.00 69 HIS A N 25
ATOM 28178 C CA . HIS A 1 69 ? 11.676 7.497 1.846 1.00 0.00 69 HIS A CA 25
ATOM 28179 C C . HIS A 1 69 ? 10.871 8.245 2.909 1.00 0.00 69 HIS A C 25
ATOM 28180 O O . HIS A 1 69 ? 10.908 7.915 4.078 1.00 0.00 69 HIS A O 25
ATOM 28194 N N . LEU A 1 70 ? 10.148 9.255 2.513 1.00 0.00 70 LEU A N 25
ATOM 28195 C CA . LEU A 1 70 ? 9.344 10.031 3.502 1.00 0.00 70 LEU A CA 25
ATOM 28196 C C . LEU A 1 70 ? 8.241 10.822 2.794 1.00 0.00 70 LEU A C 25
ATOM 28197 O O . LEU A 1 70 ? 8.340 11.130 1.623 1.00 0.00 70 LEU A O 25
ATOM 28213 N N . TRP A 1 71 ? 7.192 11.156 3.497 1.00 0.00 71 TRP A N 25
ATOM 28214 C CA . TRP A 1 71 ? 6.086 11.933 2.864 1.00 0.00 71 TRP A CA 25
ATOM 28215 C C . TRP A 1 71 ? 5.534 12.973 3.846 1.00 0.00 71 TRP A C 25
ATOM 28216 O O . TRP A 1 71 ? 4.546 13.628 3.578 1.00 0.00 71 TRP A O 25
ATOM 28237 N N . LYS A 1 72 ? 6.168 13.136 4.978 1.00 0.00 72 LYS A N 25
ATOM 28238 C CA . LYS A 1 72 ? 5.686 14.140 5.973 1.00 0.00 72 LYS A CA 25
ATOM 28239 C C . LYS A 1 72 ? 6.531 14.072 7.245 1.00 0.00 72 LYS A C 25
ATOM 28240 O O . LYS A 1 72 ? 6.976 15.077 7.760 1.00 0.00 72 LYS A O 25
ATOM 28259 N N . THR A 1 73 ? 6.760 12.892 7.752 1.00 0.00 73 THR A N 25
ATOM 28260 C CA . THR A 1 73 ? 7.583 12.763 8.987 1.00 0.00 73 THR A CA 25
ATOM 28261 C C . THR A 1 73 ? 6.872 13.428 10.170 1.00 0.00 73 THR A C 25
ATOM 28262 O O . THR A 1 73 ? 6.674 14.628 10.184 1.00 0.00 73 THR A O 25
#

Radius of gyration: 11.79 Å; Cα contacts (8 Å, |Δi|>4): 161; chains: 1; bounding box: 39×23×22 Å

Secondary structure (DSSP, 8-state):
--S--SGGG--SSSSEEE--SS-SSEEEEEETTEEEEEEPTTSPEEETTTTEEE-TTTTT--SS----TTS--

Sequence (73 aa):
YLAFRCGRYSPCLDDGPNVNLYSCCSFYNCHKCLARLENCPKGLHYNAYLKVCDWPSKAGCTSVNKECHLWKTYLAFRCGRYSPCLDDGPNVNLYSCCSFYNCHKCLARLENCPKGLHYNAYLKVCDWPSKAGCTSVNKECHLWKTYLAFRCGRYSPCLDDGPNVNLYSCCSFYNCHKCLARLENCPKGLHYNAYLKVCDWPSKAGCTSVNKECHLWKTYLAFRCGRYSPCLDDGPNVNLYSCCSFYNCHKCLARLENCPKGLHYNAYLKVCDWPSKAGCTSVNKECHLWKTYLAFRCGRYSPCLDDGPNVNLYSCCSFYNCHKCLARLENCPKGLHYNAYLKVCDWPSKAGCTSVNKECHLWKTYLAFRCGRYSPCLDDGPNVNLYSCCSFYNCHKCLARLENCPKGLHYNAYLKVCDWPSKAGCTSVNKECHLWKTYLAFRCGRYSPCLDDGPNVNLYSCCSFYNCHKCLARLENCPKGLHYNAYLKVCDWPSKAGCTSVNKECHLWKTYLAFRCGRYSPCLDDGPNVNLYSCCSFYNCHKCLARLENCPKGLHYNAYLKVCDWPSKAGCTSVNKECHLWKTYLAFRCGRYSPCLDDGPNVNLYSCCSFYNCHKCLARLENCPKGLHYNAYLKVCDWPSKAGCTSVNKECHLWKTYLAFRCGRYSPCLDDGPNVNLYSCCSFYNCHKCLARLENCPKGLHYNAYLKVCDWPSKAGCTSVNKECHLWKTYLAFRCGRYSPCLDDGPNVNLYSCCSFYNCHKCLARLENCPKGLHYNAYLKVCDWPSKAGCTSVNKECHLWKTYLAFRCGRYSPCLDDGPNVNLYSCCSFYNCHKCLARLENCPKGLHYNAYLKVCDWPSKAGCTSVNKECHLWKTYLAFRCGRYSPCLDDGPNVNLYSCCSFYNCHKCLARLENCPKGLHYNAYLKVCDWPSKAGCTSVNKECHLWKTYLAFRCGRYSPCLDDGPNVNLYSCCSFYNCHKCLARLENCPKGLHYNAYLKVCDWPSKAGCTSVNKECHLWKTYLAFRCGRYSPCLDDGPNVNLYSCCSFYNCHKCLARLENCPKGLHYNAYLKVCDWPSKAGCTSVNKECHLWKTYLAFRCGRYSPCLDDGPNVNLYSCCSFYNCHKCLARLENCPKGLHYNAYLKVCDWPSKAGCTSVNKECHLWKTYLAFRCGRYSPCLDDGPNVNLYSCCSFYNCHKCLARLENCPKGLHYNAYLKVCDWPSKAGCTSVNKECHLWKTYLAFRCGRYSPCLDDGPNVNLYSCCSFYNCHKCLARLENCPKGLHYNAYLKVCDWPSKAGCTSVNKECHLWKTYLAFRCGRYSPCLDDGPNVNLYSCCSFYNCHKCLARLENCPKGLHYNAYLKVCDWPSKAGCTSVNKECHLWKTYLAFRCGRYSPCLDDGPNVNLYSCCSFYNCHKCLARLENCPKGLHYNAYLKVCDWPSKAGCTSVNKECHLWKTYLAFRCGRYSPCLDDGPNVNLYSCCSFYNCHKCLARLENCPKGLHYNAYLKVCDWPSKAGCTSVNKECHLWKTYLAFRCGRYSPCLDDGPNVNLYSCCSFYNCHKCLARLENCPKGLHYNAYLKVCDWPSKAGCTSVNKECHLWKTYLAFRCGRYSPCLDDGPNVNLYSCCSFYNCHKCLARLENCPKGLHYNAYLKVCDWPSKAGCTSVNKECHLWKTYLAFRCGRYSPCLDDGPNVNLYSCCSFYNCHKCLARLENCPKGLHYNAYLKVCDWPSKAGCTSVNKECHLWKTYLAFRCGRYSPCLDDGPNVNLYSCCSFYNCHKCLARLENCPKGLHYNAYLKVCDWPSKAGCTSVNKECHLWKT

Foldseek 3Di:
DAPDPLPLQASDDDAAFAAHQQDQQFTFGHDPSGTDGHRADPRFGAANVVSGTHHCVHSPHHHVHDDSPDDPD

Organism: Tachypleus tridentatus (NCBI:txid6853)

InterPro domains:
  IPR002557 Chitin binding domain [PF01607] (42-83)
  IPR002557 Chitin binding domain [PS50940] (31-85)
  IPR002557 Chitin binding domain [SM00494] (26-85)
  IPR036508 Chitin binding domain superfamily [SSF57625] (27-90)

Solvent-accessible surface area: 5124 Å² total; per-residue (Å²): 246,76,64,86,176,33,49,75,116,9,65,24,152,90,104,20,53,62,70,2,90,112,0,8,10,2,4,7,47,5,80,159,56,82,2,152,31,58,66,5,93,160,45,24,7,38,21,46,196,84,124,67,37,46,110,66,98,132,12,46,20,113,2,118,32,119,74,19,139,94,109,169,114

CATH classification: 2.170.140.10

Nearest PDB structures (foldseek):
  1dqc-assembly1_A  TM=8.296E-01  e=2.709E-13  Tachypleus tridentatus
  5hbf-assembly3_B  TM=8.049E-01  e=2.741E-02  Homo sapiens
  5hbf-assembly3_A  TM=7.638E-01  e=3.636E-02  Homo sapiens
  8in6-assembly1_A  TM=7.090E-01  e=2.380E-02  Aplysia kurodai
  4zce-assembly1_B  TM=7.472E-01  e=1.978E-01  Dermatophagoides pteronyssinus